Protein 2CPE (pdb70)

Secondary structure (DSSP, 8-state):
--SS------------EEEEE---TT--HHHHHHHHTTTS-B-B-SSS--BSEE--B-TTT-SB-SEEEEEBSSHHHHHHHHHHHTT-EETTEEPEEE-SS----STT-----

CATH classification: 3.30.70.330

Solvent-accessible surface area: 8022 Å² total; per-residue (Å²): 141,111,119,63,126,112,73,116,131,112,137,114,36,106,33,29,18,0,62,0,85,27,9,20,97,73,7,68,45,105,67,0,21,101,35,0,107,89,36,24,87,5,94,109,25,186,195,75,42,97,22,81,17,107,31,78,100,48,187,138,97,37,98,14,120,6,15,0,21,0,34,0,80,78,38,87,31,0,56,54,0,17,141,108,0,67,41,62,96,23,114,70,43,132,0,112,2,50,31,54,199,156,177,85,106,152,129,120,28,114,114,110,125

Sequence (113 aa):
GSSGSSGDPDEDSDNSAIYVQGLNDSVTLDDLADFFKQCGVVKMNKRTGQPMIHIYLDKETGKPKGDATVSYEDPPTAKAAVEWFDGKDFQGSKLKVSLARKKPPMNSGPSSGGSSGSSGDPDEDSDNSAIYVQGLNDSVTLDDLADFFKQCGVVKMNKRTGQPMIHIYLDKETGKPKGDATVSYEDPPTAKAAVEWFDGKDFQGSKLKVSLARKKPPMNSGPSSGGSSGSSGDPDEDSDNSAIYVQGLNDSVTLDDLADFFKQCGVVKMNKRTGQPMIHIYLDKETGKPKGDATVSYEDPPTAKAAVEWFDGKDFQGSKLKVSLARKKPPMNSGPSSGGSSGSSGDPDEDSDNSAIYVQGLNDSVTLDDLADFFKQCGVVKMNKRTGQPMIHIYLDKETGKPKGDATVSYEDPPTAKAAVEWFDGKDFQGSKLKVSLARKKPPMNSGPSSGGSSGSSGDPDEDSDNSAIYVQGLNDSVTLDDLADFFKQCGVVKMNKRTGQPMIHIYLDKETGKPKGDATVSYEDPPTAKAAVEWFDGKDFQGSKLKVSLARKKPPMNSGPSSGGSSGSSGDPDEDSDNSAIYVQGLNDSVTLDDLADFFKQCGVVKMNKRTGQPMIHIYLDKETGKPKGDATVSYEDPPTAKAAVEWFDGKDFQGSKLKVSLARKKPPMNSGPSSGGSSGSSGDPDEDSDNSAIYVQGLNDSVTLDDLADFFKQCGVVKMNKRTGQPMIHIYLDKETGKPKGDATVSYEDPPTAKAAVEWFDGKDFQGSKLKVSLARKKPPMNSGPSSGGSSGSSGDPDEDSDNSAIYVQGLNDSVTLDDLADFFKQCGVVKMNKRTGQPMIHIYLDKETGKPKGDATVSYEDPPTAKAAVEWFDGKDFQGSKLKVSLARKKPPMNSGPSSGGSSGSSGDPDEDSDNSAIYVQGLNDSVTLDDLADFFKQCGVVKMNKRTGQPMIHIYLDKETGKPKGDATVSYEDPPTAKAAVEWFDGKDFQGSKLKVSLARKKPPMNSGPSSGGSSGSSGDPDEDSDNSAIYVQGLNDSVTLDDLADFFKQCGVVKMNKRTGQPMIHIYLDKETGKPKGDATVSYEDPPTAKAAVEWFDGKDFQGSKLKVSLARKKPPMNSGPSSGGSSGSSGDPDEDSDNSAIYVQGLNDSVTLDDLADFFKQCGVVKMNKRTGQPMIHIYLDKETGKPKGDATVSYEDPPTAKAAVEWFDGKDFQGSKLKVSLARKKPPMNSGPSSGGSSGSSGDPDEDSDNSAIYVQGLNDSVTLDDLADFFKQCGVVKMNKRTGQPMIHIYLDKETGKPKGDATVSYEDPPTAKAAVEWFDGKDFQGSKLKVSLARKKPPMNSGPSSGGSSGSSGDPDEDSDNSAIYVQGLNDSVTLDDLADFFKQCGVVKMNKRTGQPMIHIYLDKETGKPKGDATVSYEDPPTAKAAVEWFDGKDFQGSKLKVSLARKKPPMNSGPSSGGSSGSSGDPDEDSDNSAIYVQGLNDSVTLDDLADFFKQCGVVKMNKRTGQPMIHIYLDKETGKPKGDATVSYEDPPTAKAAVEWFDGKDFQGSKLKVSLARKKPPMNSGPSSGGSSGSSGDPDEDSDNSAIYVQGLNDSVTLDDLADFFKQCGVVKMNKRTGQPMIHIYLDKETGKPKGDATVSYEDPPTAKAAVEWFDGKDFQGSKLKVSLARKKPPMNSGPSSGGSSGSSGDPDEDSDNSAIYVQGLNDSVTLDDLADFFKQCGVVKMNKRTGQPMIHIYLDKETGKPKGDATVSYEDPPTAKAAVEWFDGKDFQGSKLKVSLARKKPPMNSGPSSGGSSGSSGDPDEDSDNSAIYVQGLNDSVTLDDLADFFKQCGVVKMNKRTGQPMIHIYLDKETGKPKGDATVSYEDPPTAKAAVEWFDGKDFQGSKLKVSLARKKPPMNSGPSSGGSSGSSGDPDEDSDNSAIYVQGLNDSVTLDDLADFFKQCGVVKMNKRTGQPMIHIYLDKETGKPKGDATVSYEDPPTAKAAVEWFDGKDFQGSKLKVSLARKKPPMNSGPSSGGSSGSSGDPDEDSDNSAIYVQGLNDSVTLDDLADFFKQCGVVKMNKRTGQPMIHIYLDKETGKPKGDATVSYEDPPTAKAAVEWFDGKDFQGSKLKVSLARKKPPMNSGPSSGGSSGSSGDPDEDSDNSAIYVQGLNDSVTLDDLADFFKQCGVVKMNKRTGQPMIHIYLDKETGKPKGDATVSYEDPPTAKAAVEWFDGKDFQGSKLKVSLARKKPPMNSGPSSG

InterPro domains:
  IPR000504 RNA recognition motif domain [PF00076] (363-441)
  IPR000504 RNA recognition motif domain [PS50102] (361-447)
  IPR000504 RNA recognition motif domain [SM00360] (362-443)
  IPR001876 Zinc finger, RanBP2-type [PF00641] (518-548)
  IPR001876 Zinc finger, RanBP2-type [PS01358] (522-543)
  IPR001876 Zinc finger, RanBP2-type [PS50199] (518-549)
  IPR001876 Zinc finger, RanBP2-type [SM00547] (520-546)
  IPR012677 Nucleotide-binding alpha-beta plait domain superfamily [G3DSA:3.30.70.330] (360-444)
  IPR034869 EWS, RNA recognition motif [cd12533] (361-444)
  IPR034870 TAF15/EWS/TLS family [PTHR23238] (226-656)
  IPR035979 RNA-binding domain superfamily [SSF54928] (350-479)
  IPR036443 Zinc finger, RanBP2-type superfamily [SSF90209] (511-550)

GO terms:
  GO:0005515 protein binding (F, IPI)
  GO:0003723 RNA binding (F, TAS)
  GO:0042802 identical protein binding (F, IPI)
  GO:0005654 nucleoplasm (C, IDA)
  GO:0003723 RNA binding (F, HDA)

Foldseek 3Di:
DPDDDPDPDQPPHAFQKKKKFWADLPDDQVNVLVVLCVQHHFDADPVVRHGPKAFDADPVPRTRNGIIMTGHDHNVRSVRSQVVLQQPADPNITMHMDTPPDDDPDDPDDPPD

Structure (mmCIF, N/CA/C/O backbone):
data_2CPE
#
_entry.id   2CPE
#
loop_
_atom_site.group_PDB
_atom_site.id
_atom_site.type_symbol
_atom_site.label_atom_id
_atom_site.label_alt_id
_atom_site.label_comp_id
_atom_site.label_asym_id
_atom_site.label_entity_id
_atom_site.label_seq_id
_atom_site.pdbx_PDB_ins_code
_atom_site.Cartn_x
_atom_site.Cartn_y
_atom_site.Cartn_z
_atom_site.occupancy
_atom_site.B_iso_or_equiv
_atom_site.auth_seq_id
_atom_site.auth_comp_id
_atom_site.auth_asym_id
_atom_site.auth_atom_id
_atom_site.pdbx_PDB_model_num
ATOM 1 N N . GLY A 1 1 ? -26.677 24.530 4.818 1.00 0.00 346 GLY A N 1
ATOM 2 C CA . GLY A 1 1 ? -27.119 25.409 3.751 1.00 0.00 346 GLY A CA 1
ATOM 3 C C . GLY A 1 1 ? -26.530 26.800 3.864 1.00 0.00 346 GLY A C 1
ATOM 4 O O . GLY A 1 1 ? -27.220 27.744 4.252 1.00 0.00 346 GLY A O 1
ATOM 8 N N . SER A 1 2 ? -25.251 26.929 3.527 1.00 0.00 347 SER A N 1
ATOM 9 C CA . SER A 1 2 ? -24.568 28.216 3.598 1.00 0.00 347 SER A CA 1
ATOM 10 C C . SER A 1 2 ? -24.360 28.799 2.203 1.00 0.00 347 SER A C 1
ATOM 11 O O . SER A 1 2 ? -24.280 28.065 1.217 1.00 0.00 347 SER A O 1
ATOM 19 N N . SER A 1 3 ? -24.276 30.123 2.129 1.00 0.00 348 SER A N 1
ATOM 20 C CA . SER A 1 3 ? -24.082 30.806 0.856 1.00 0.00 348 SER A CA 1
ATOM 21 C C . SER A 1 3 ? -22.599 30.907 0.512 1.00 0.00 348 SER A C 1
ATOM 22 O O . SER A 1 3 ? -21.781 31.286 1.350 1.00 0.00 348 SER A O 1
ATOM 30 N N . GLY A 1 4 ? -22.259 30.564 -0.726 1.00 0.00 349 GLY A N 1
ATOM 31 C CA . GLY A 1 4 ? -20.875 30.623 -1.158 1.00 0.00 349 GLY A CA 1
ATOM 32 C C . GLY A 1 4 ? -20.118 29.344 -0.856 1.00 0.00 349 GLY A C 1
ATOM 33 O O . GLY A 1 4 ? -20.120 28.868 0.280 1.00 0.00 349 GLY A O 1
ATOM 37 N N . SER A 1 5 ? -19.471 28.785 -1.873 1.00 0.00 350 SER A N 1
ATOM 38 C CA . SER A 1 5 ? -18.712 27.551 -1.711 1.00 0.00 350 SER A CA 1
ATOM 39 C C . SER A 1 5 ? -17.279 27.848 -1.280 1.00 0.00 350 SER A C 1
ATOM 40 O O . SER A 1 5 ? -16.409 28.105 -2.111 1.00 0.00 350 SER A O 1
ATOM 48 N N . SER A 1 6 ? -17.042 27.810 0.028 1.00 0.00 351 SER A N 1
ATOM 49 C CA . SER A 1 6 ? -15.716 28.079 0.572 1.00 0.00 351 SER A CA 1
ATOM 50 C C . SER A 1 6 ? -14.977 26.778 0.867 1.00 0.00 351 SER A C 1
ATOM 51 O O . SER A 1 6 ? -14.961 26.303 2.002 1.00 0.00 351 SER A O 1
ATOM 59 N N . GLY A 1 7 ? -14.363 26.206 -0.165 1.00 0.00 352 GLY A N 1
ATOM 60 C CA . GLY A 1 7 ? -13.630 24.965 0.004 1.00 0.00 352 GLY A CA 1
ATOM 61 C C . GLY A 1 7 ? -14.539 23.791 0.308 1.00 0.00 352 GLY A C 1
ATOM 62 O O . GLY A 1 7 ? -15.412 23.881 1.171 1.00 0.00 352 GLY A O 1
ATOM 66 N N . ASP A 1 8 ? -14.335 22.687 -0.403 1.00 0.00 353 ASP A N 1
ATOM 67 C CA . ASP A 1 8 ? -15.143 21.490 -0.206 1.00 0.00 353 ASP A CA 1
ATOM 68 C C . ASP A 1 8 ? -14.342 20.405 0.506 1.00 0.00 353 ASP A C 1
ATOM 69 O O . ASP A 1 8 ? -13.129 20.281 0.335 1.00 0.00 353 ASP A O 1
ATOM 78 N N . PRO A 1 9 ? -15.034 19.599 1.325 1.00 0.00 354 PRO A N 1
ATOM 79 C CA . PRO A 1 9 ? -14.407 18.509 2.080 1.00 0.00 354 PRO A CA 1
ATOM 80 C C . PRO A 1 9 ? -13.953 17.367 1.179 1.00 0.00 354 PRO A C 1
ATOM 81 O O . PRO A 1 9 ? -14.499 17.163 0.094 1.00 0.00 354 PRO A O 1
ATOM 92 N N . ASP A 1 10 ? -12.952 16.622 1.635 1.00 0.00 355 ASP A N 1
ATOM 93 C CA . ASP A 1 10 ? -12.426 15.497 0.870 1.00 0.00 355 ASP A CA 1
ATOM 94 C C . ASP A 1 10 ? -11.449 14.679 1.709 1.00 0.00 355 ASP A C 1
ATOM 95 O O . ASP A 1 10 ? -11.023 15.112 2.780 1.00 0.00 355 ASP A O 1
ATOM 104 N N . GLU A 1 11 ? -11.099 13.495 1.215 1.00 0.00 356 GLU A N 1
ATOM 105 C CA . GLU A 1 11 ? -10.174 12.617 1.921 1.00 0.00 356 GLU A CA 1
ATOM 106 C C . GLU A 1 11 ? -8.781 13.236 1.989 1.00 0.00 356 GLU A C 1
ATOM 107 O O . GLU A 1 11 ? -8.107 13.387 0.969 1.00 0.00 356 GLU A O 1
ATOM 119 N N . ASP A 1 12 ? -8.356 13.591 3.196 1.00 0.00 357 ASP A N 1
ATOM 120 C CA . ASP A 1 12 ? -7.043 14.192 3.399 1.00 0.00 357 ASP A CA 1
ATOM 121 C C . ASP A 1 12 ? -6.039 13.155 3.893 1.00 0.00 357 ASP A C 1
ATOM 122 O O . ASP A 1 12 ? -5.272 13.411 4.821 1.00 0.00 357 ASP A O 1
ATOM 131 N N . SER A 1 13 ? -6.053 11.982 3.267 1.00 0.00 358 SER A N 1
ATOM 132 C CA . SER A 1 13 ? -5.147 10.903 3.646 1.00 0.00 358 SER A CA 1
ATOM 133 C C . SER A 1 13 ? -3.757 11.130 3.060 1.00 0.00 358 SER A C 1
ATOM 134 O O . SER A 1 13 ? -3.330 10.417 2.152 1.00 0.00 358 SER A O 1
ATOM 142 N N . ASP A 1 14 ? -3.055 12.127 3.586 1.00 0.00 359 ASP A N 1
ATOM 143 C CA . ASP A 1 14 ? -1.712 12.448 3.118 1.00 0.00 359 ASP A CA 1
ATOM 144 C C . ASP A 1 14 ? -0.938 11.179 2.775 1.00 0.00 359 ASP A C 1
ATOM 145 O O . ASP A 1 14 ? -0.174 11.147 1.811 1.00 0.00 359 ASP A O 1
ATOM 154 N N . ASN A 1 15 ? -1.141 10.136 3.573 1.00 0.00 360 ASN A N 1
ATOM 155 C CA . ASN A 1 15 ? -0.461 8.864 3.354 1.00 0.00 360 ASN A CA 1
ATOM 156 C C . ASN A 1 15 ? -0.504 8.469 1.881 1.00 0.00 360 ASN A C 1
ATOM 157 O O . ASN A 1 15 ? -1.566 8.161 1.342 1.00 0.00 360 ASN A O 1
ATOM 168 N N . SER A 1 16 ? 0.659 8.480 1.238 1.00 0.00 361 SER A N 1
ATOM 169 C CA . SER A 1 16 ? 0.754 8.126 -0.174 1.00 0.00 361 SER A CA 1
ATOM 170 C C . SER A 1 16 ? 1.409 6.760 -0.349 1.00 0.00 361 SER A C 1
ATOM 171 O O . SER A 1 16 ? 1.843 6.402 -1.444 1.00 0.00 361 SER A O 1
ATOM 179 N N . ALA A 1 17 ? 1.477 5.999 0.739 1.00 0.00 362 ALA A N 1
ATOM 180 C CA . ALA A 1 17 ? 2.077 4.672 0.708 1.00 0.00 362 ALA A CA 1
ATOM 181 C C . ALA A 1 17 ? 1.028 3.589 0.941 1.00 0.00 362 ALA A C 1
ATOM 182 O O . ALA A 1 17 ? -0.055 3.863 1.459 1.00 0.00 362 ALA A O 1
ATOM 189 N N . ILE A 1 18 ? 1.355 2.362 0.553 1.00 0.00 363 ILE A N 1
ATOM 190 C CA . ILE A 1 18 ? 0.440 1.239 0.720 1.00 0.00 363 ILE A CA 1
ATOM 191 C C . ILE A 1 18 ? 1.148 0.042 1.347 1.00 0.00 363 ILE A C 1
ATOM 192 O O . ILE A 1 18 ? 2.323 -0.209 1.078 1.00 0.00 363 ILE A O 1
ATOM 208 N N . TYR A 1 19 ? 0.425 -0.694 2.184 1.00 0.00 364 TYR A N 1
ATOM 209 C CA . TYR A 1 19 ? 0.983 -1.864 2.850 1.00 0.00 364 TYR A CA 1
ATOM 210 C C . TYR A 1 19 ? 0.491 -3.151 2.195 1.00 0.00 364 TYR A C 1
ATOM 211 O O . TYR A 1 19 ? -0.688 -3.495 2.282 1.00 0.00 364 TYR A O 1
ATOM 229 N N . VAL A 1 20 ? 1.404 -3.859 1.537 1.00 0.00 365 VAL A N 1
ATOM 230 C CA . VAL A 1 20 ? 1.064 -5.109 0.867 1.00 0.00 365 VAL A CA 1
ATOM 231 C C . VAL A 1 20 ? 1.385 -6.310 1.750 1.00 0.00 365 VAL A C 1
ATOM 232 O O . VAL A 1 20 ? 2.410 -6.337 2.429 1.00 0.00 365 VAL A O 1
ATOM 245 N N . GLN A 1 21 ? 0.501 -7.303 1.732 1.00 0.00 366 GLN A N 1
ATOM 246 C CA . GLN A 1 21 ? 0.690 -8.507 2.532 1.00 0.00 366 GLN A CA 1
ATOM 247 C C . GLN A 1 21 ? 0.140 -9.733 1.808 1.00 0.00 366 GLN A C 1
ATOM 248 O O . GLN A 1 21 ? -1.038 -9.781 1.458 1.00 0.00 366 GLN A O 1
ATOM 262 N N . GLY A 1 22 ? 1.003 -10.720 1.589 1.00 0.00 367 GLY A N 1
ATOM 263 C CA . GLY A 1 22 ? 0.584 -11.932 0.908 1.00 0.00 367 GLY A CA 1
ATOM 264 C C . GLY A 1 22 ? 1.503 -12.299 -0.241 1.00 0.00 367 GLY A C 1
ATOM 265 O O . GLY A 1 22 ? 1.133 -13.081 -1.116 1.00 0.00 367 GLY A O 1
ATOM 269 N N . LEU A 1 23 ? 2.704 -11.732 -0.239 1.00 0.00 368 LEU A N 1
ATOM 270 C CA . LEU A 1 23 ? 3.679 -12.001 -1.291 1.00 0.00 368 LEU A CA 1
ATOM 271 C C . LEU A 1 23 ? 4.356 -13.350 -1.072 1.00 0.00 368 LEU A C 1
ATOM 272 O O . LEU A 1 23 ? 4.465 -13.826 0.058 1.00 0.00 368 LEU A O 1
ATOM 288 N N . ASN A 1 24 ? 4.813 -13.960 -2.160 1.00 0.00 369 ASN A N 1
ATOM 289 C CA . ASN A 1 24 ? 5.482 -15.254 -2.087 1.00 0.00 369 ASN A CA 1
ATOM 290 C C . ASN A 1 24 ? 6.908 -15.101 -1.568 1.00 0.00 369 ASN A C 1
ATOM 291 O O . ASN A 1 24 ? 7.353 -13.994 -1.265 1.00 0.00 369 ASN A O 1
ATOM 302 N N . ASP A 1 25 ? 7.619 -16.219 -1.469 1.00 0.00 370 ASP A N 1
ATOM 303 C CA . ASP A 1 25 ? 8.996 -16.209 -0.989 1.00 0.00 370 ASP A CA 1
ATOM 304 C C . ASP A 1 25 ? 9.972 -16.000 -2.141 1.00 0.00 370 ASP A C 1
ATOM 305 O O . ASP A 1 25 ? 11.188 -16.027 -1.951 1.00 0.00 370 ASP A O 1
ATOM 314 N N . SER A 1 26 ? 9.432 -15.793 -3.338 1.00 0.00 371 SER A N 1
ATOM 315 C CA . SER A 1 26 ? 10.255 -15.585 -4.524 1.00 0.00 371 SER A CA 1
ATOM 316 C C . SER A 1 26 ? 9.983 -14.216 -5.140 1.00 0.00 371 SER A C 1
ATOM 317 O O . SER A 1 26 ? 10.347 -13.955 -6.287 1.00 0.00 371 SER A O 1
ATOM 325 N N . VAL A 1 27 ? 9.341 -13.343 -4.369 1.00 0.00 372 VAL A N 1
ATOM 326 C CA . VAL A 1 27 ? 9.021 -12.000 -4.837 1.00 0.00 372 VAL A CA 1
ATOM 327 C C . VAL A 1 27 ? 10.228 -11.075 -4.722 1.00 0.00 372 VAL A C 1
ATOM 328 O O . VAL A 1 27 ? 10.910 -11.051 -3.697 1.00 0.00 372 VAL A O 1
ATOM 341 N N . THR A 1 28 ? 10.487 -10.313 -5.780 1.00 0.00 373 THR A N 1
ATOM 342 C CA . THR A 1 28 ? 11.611 -9.387 -5.799 1.00 0.00 373 THR A CA 1
ATOM 343 C C . THR A 1 28 ? 11.135 -7.947 -5.952 1.00 0.00 373 THR A C 1
ATOM 344 O O . THR A 1 28 ? 10.014 -7.697 -6.398 1.00 0.00 373 THR A O 1
ATOM 355 N N . LEU A 1 29 ? 11.993 -7.003 -5.582 1.00 0.00 374 LEU A N 1
ATOM 356 C CA . LEU A 1 29 ? 11.659 -5.586 -5.681 1.00 0.00 374 LEU A CA 1
ATOM 357 C C . LEU A 1 29 ? 11.192 -5.233 -7.089 1.00 0.00 374 LEU A C 1
ATOM 358 O O . LEU A 1 29 ? 10.041 -4.845 -7.293 1.00 0.00 374 LEU A O 1
ATOM 374 N N . ASP A 1 30 ? 12.090 -5.372 -8.058 1.00 0.00 375 ASP A N 1
ATOM 375 C CA . ASP A 1 30 ? 11.768 -5.071 -9.448 1.00 0.00 375 ASP A CA 1
ATOM 376 C C . ASP A 1 30 ? 10.427 -5.683 -9.841 1.00 0.00 375 ASP A C 1
ATOM 377 O O . ASP A 1 30 ? 9.645 -5.075 -10.572 1.00 0.00 375 ASP A O 1
ATOM 386 N N . ASP A 1 31 ? 10.168 -6.890 -9.350 1.00 0.00 376 ASP A N 1
ATOM 387 C CA . ASP A 1 31 ? 8.922 -7.586 -9.650 1.00 0.00 376 ASP A CA 1
ATOM 388 C C . ASP A 1 31 ? 7.727 -6.833 -9.072 1.00 0.00 376 ASP A C 1
ATOM 389 O O . ASP A 1 31 ? 6.635 -6.847 -9.643 1.00 0.00 376 ASP A O 1
ATOM 398 N N . LEU A 1 32 ? 7.940 -6.177 -7.937 1.00 0.00 377 LEU A N 1
ATOM 399 C CA . LEU A 1 32 ? 6.881 -5.420 -7.280 1.00 0.00 377 LEU A CA 1
ATOM 400 C C . LEU A 1 32 ? 6.811 -3.997 -7.828 1.00 0.00 377 LEU A C 1
ATOM 401 O O . LEU A 1 32 ? 5.750 -3.373 -7.826 1.00 0.00 377 LEU A O 1
ATOM 417 N N . ALA A 1 33 ? 7.946 -3.492 -8.297 1.00 0.00 378 ALA A N 1
ATOM 418 C CA . ALA A 1 33 ? 8.013 -2.145 -8.851 1.00 0.00 378 ALA A CA 1
ATOM 419 C C . ALA A 1 33 ? 7.337 -2.081 -10.216 1.00 0.00 378 ALA A C 1
ATOM 420 O O . ALA A 1 33 ? 6.653 -1.107 -10.536 1.00 0.00 378 ALA A O 1
ATOM 427 N N . ASP A 1 34 ? 7.534 -3.121 -11.019 1.00 0.00 379 ASP A N 1
ATOM 428 C CA . ASP A 1 34 ? 6.943 -3.182 -12.350 1.00 0.00 379 ASP A CA 1
ATOM 429 C C . ASP A 1 34 ? 5.459 -3.527 -12.271 1.00 0.00 379 ASP A C 1
ATOM 430 O O . ASP A 1 34 ? 4.700 -3.265 -13.204 1.00 0.00 379 ASP A O 1
ATOM 439 N N . PHE A 1 35 ? 5.053 -4.118 -11.153 1.00 0.00 380 PHE A N 1
ATOM 440 C CA . PHE A 1 35 ? 3.660 -4.502 -10.952 1.00 0.00 380 PHE A CA 1
ATOM 441 C C . PHE A 1 35 ? 2.882 -3.383 -10.264 1.00 0.00 380 PHE A C 1
ATOM 442 O O . PHE A 1 35 ? 1.842 -2.944 -10.755 1.00 0.00 380 PHE A O 1
ATOM 459 N N . PHE A 1 36 ? 3.393 -2.931 -9.124 1.00 0.00 381 PHE A N 1
ATOM 460 C CA . PHE A 1 36 ? 2.746 -1.866 -8.366 1.00 0.00 381 PHE A CA 1
ATOM 461 C C . PHE A 1 36 ? 2.586 -0.610 -9.220 1.00 0.00 381 PHE A C 1
ATOM 462 O O . PHE A 1 36 ? 1.719 0.224 -8.961 1.00 0.00 381 PHE A O 1
ATOM 479 N N . LYS A 1 37 ? 3.428 -0.485 -10.240 1.00 0.00 382 LYS A N 1
ATOM 480 C CA . LYS A 1 37 ? 3.381 0.666 -11.133 1.00 0.00 382 LYS A CA 1
ATOM 481 C C . LYS A 1 37 ? 2.187 0.574 -12.078 1.00 0.00 382 LYS A C 1
ATOM 482 O O . LYS A 1 37 ? 1.842 1.544 -12.752 1.00 0.00 382 LYS A O 1
ATOM 501 N N . GLN A 1 38 ? 1.560 -0.598 -12.120 1.00 0.00 383 GLN A N 1
ATOM 502 C CA . GLN A 1 38 ? 0.405 -0.815 -12.982 1.00 0.00 383 GLN A CA 1
ATOM 503 C C . GLN A 1 38 ? -0.613 0.310 -12.822 1.00 0.00 383 GLN A C 1
ATOM 504 O O . GLN A 1 38 ? -1.025 0.931 -13.801 1.00 0.00 383 GLN A O 1
ATOM 518 N N . CYS A 1 39 ? -1.013 0.566 -11.581 1.00 0.00 384 CYS A N 1
ATOM 519 C CA . CYS A 1 39 ? -1.984 1.616 -11.293 1.00 0.00 384 CYS A CA 1
ATOM 520 C C . CYS A 1 39 ? -1.470 2.975 -11.758 1.00 0.00 384 CYS A C 1
ATOM 521 O O . CYS A 1 39 ? -2.037 3.588 -12.660 1.00 0.00 384 CYS A O 1
ATOM 529 N N . GLY A 1 40 ? -0.392 3.440 -11.132 1.00 0.00 385 GLY A N 1
ATOM 530 C CA . GLY A 1 40 ? 0.179 4.724 -11.494 1.00 0.00 385 GLY A CA 1
ATOM 531 C C . GLY A 1 40 ? 1.692 4.683 -11.574 1.00 0.00 385 GLY A C 1
ATOM 532 O O . GLY A 1 40 ? 2.261 3.873 -12.307 1.00 0.00 385 GLY A O 1
ATOM 536 N N . VAL A 1 41 ? 2.348 5.559 -10.821 1.00 0.00 386 VAL A N 1
ATOM 537 C CA . VAL A 1 41 ? 3.805 5.621 -10.809 1.00 0.00 386 VAL A CA 1
ATOM 538 C C . VAL A 1 41 ? 4.349 5.498 -9.391 1.00 0.00 386 VAL A C 1
ATOM 539 O O . VAL A 1 41 ? 3.923 6.217 -8.487 1.00 0.00 386 VAL A O 1
ATOM 552 N N . VAL A 1 42 ? 5.296 4.585 -9.203 1.00 0.00 387 VAL A N 1
ATOM 553 C CA . VAL A 1 42 ? 5.902 4.369 -7.894 1.00 0.00 387 VAL A CA 1
ATOM 554 C C . VAL A 1 42 ? 7.009 5.382 -7.628 1.00 0.00 387 VAL A C 1
ATOM 555 O O . VAL A 1 42 ? 7.948 5.514 -8.413 1.00 0.00 387 VAL A O 1
ATOM 568 N N . LYS A 1 43 ? 6.892 6.097 -6.513 1.00 0.00 388 LYS A N 1
ATOM 569 C CA . LYS A 1 43 ? 7.884 7.098 -6.141 1.00 0.00 388 LYS A CA 1
ATOM 570 C C . LYS A 1 43 ? 9.299 6.554 -6.311 1.00 0.00 388 LYS A C 1
ATOM 571 O O . LYS A 1 43 ? 9.750 5.718 -5.528 1.00 0.00 388 LYS A O 1
ATOM 590 N N . MET A 1 44 ? 9.994 7.033 -7.337 1.00 0.00 389 MET A N 1
ATOM 591 C CA . MET A 1 44 ? 11.358 6.596 -7.608 1.00 0.00 389 MET A CA 1
ATOM 592 C C . MET A 1 44 ? 12.366 7.647 -7.155 1.00 0.00 389 MET A C 1
ATOM 593 O O . MET A 1 44 ? 12.268 8.816 -7.527 1.00 0.00 389 MET A O 1
ATOM 607 N N . ASN A 1 45 ? 13.335 7.223 -6.350 1.00 0.00 390 ASN A N 1
ATOM 608 C CA . ASN A 1 45 ? 14.361 8.129 -5.846 1.00 0.00 390 ASN A CA 1
ATOM 609 C C . ASN A 1 45 ? 15.042 8.870 -6.992 1.00 0.00 390 ASN A C 1
ATOM 610 O O . ASN A 1 45 ? 15.217 8.326 -8.083 1.00 0.00 390 ASN A O 1
ATOM 621 N N . LYS A 1 46 ? 15.427 10.117 -6.737 1.00 0.00 391 LYS A N 1
ATOM 622 C CA . LYS A 1 46 ? 16.092 10.934 -7.745 1.00 0.00 391 LYS A CA 1
ATOM 623 C C . LYS A 1 46 ? 17.608 10.848 -7.601 1.00 0.00 391 LYS A C 1
ATOM 624 O O . LYS A 1 46 ? 18.350 11.256 -8.496 1.00 0.00 391 LYS A O 1
ATOM 643 N N . ARG A 1 47 ? 18.062 10.316 -6.471 1.00 0.00 392 ARG A N 1
ATOM 644 C CA . ARG A 1 47 ? 19.489 10.177 -6.212 1.00 0.00 392 ARG A CA 1
ATOM 645 C C . ARG A 1 47 ? 19.944 8.736 -6.428 1.00 0.00 392 ARG A C 1
ATOM 646 O O . ARG A 1 47 ? 21.003 8.487 -7.005 1.00 0.00 392 ARG A O 1
ATOM 667 N N . THR A 1 48 ? 19.136 7.790 -5.960 1.00 0.00 393 THR A N 1
ATOM 668 C CA . THR A 1 48 ? 19.455 6.375 -6.100 1.00 0.00 393 THR A CA 1
ATOM 669 C C . THR A 1 48 ? 18.750 5.769 -7.308 1.00 0.00 393 THR A C 1
ATOM 670 O O . THR A 1 48 ? 19.148 4.718 -7.809 1.00 0.00 393 THR A O 1
ATOM 681 N N . GLY A 1 49 ? 17.700 6.439 -7.773 1.00 0.00 394 GLY A N 1
ATOM 682 C CA . GLY A 1 49 ? 16.957 5.952 -8.920 1.00 0.00 394 GLY A CA 1
ATOM 683 C C . GLY A 1 49 ? 16.241 4.646 -8.634 1.00 0.00 394 GLY A C 1
ATOM 684 O O . GLY A 1 49 ? 15.857 3.928 -9.557 1.00 0.00 394 GLY A O 1
ATOM 688 N N . GLN A 1 50 ? 16.065 4.338 -7.354 1.00 0.00 395 GLN A N 1
ATOM 689 C CA . GLN A 1 50 ? 15.393 3.108 -6.951 1.00 0.00 395 GLN A CA 1
ATOM 690 C C . GLN A 1 50 ? 14.000 3.402 -6.405 1.00 0.00 395 GLN A C 1
ATOM 691 O O . GLN A 1 50 ? 13.728 4.483 -5.881 1.00 0.00 395 GLN A O 1
ATOM 705 N N . PRO A 1 51 ? 13.096 2.420 -6.530 1.00 0.00 396 PRO A N 1
ATOM 706 C CA . PRO A 1 51 ? 11.715 2.550 -6.055 1.00 0.00 396 PRO A CA 1
ATOM 707 C C . PRO A 1 51 ? 11.625 2.572 -4.533 1.00 0.00 396 PRO A C 1
ATOM 708 O O . PRO A 1 51 ? 12.424 1.937 -3.846 1.00 0.00 396 PRO A O 1
ATOM 719 N N . MET A 1 52 ? 10.647 3.307 -4.013 1.00 0.00 397 MET A N 1
ATOM 720 C CA . MET A 1 52 ? 10.453 3.410 -2.571 1.00 0.00 397 MET A CA 1
ATOM 721 C C . MET A 1 52 ? 9.684 2.204 -2.039 1.00 0.00 397 MET A C 1
ATOM 722 O O . MET A 1 52 ? 8.812 2.342 -1.181 1.00 0.00 397 MET A O 1
ATOM 736 N N . ILE A 1 53 ? 10.015 1.024 -2.553 1.00 0.00 398 ILE A N 1
ATOM 737 C CA . ILE A 1 53 ? 9.357 -0.205 -2.127 1.00 0.00 398 ILE A CA 1
ATOM 738 C C . ILE A 1 53 ? 10.204 -0.958 -1.106 1.00 0.00 398 ILE A C 1
ATOM 739 O O . ILE A 1 53 ? 11.421 -1.067 -1.252 1.00 0.00 398 ILE A O 1
ATOM 755 N N . HIS A 1 54 ? 9.550 -1.476 -0.071 1.00 0.00 399 HIS A N 1
ATOM 756 C CA . HIS A 1 54 ? 10.242 -2.221 0.976 1.00 0.00 399 HIS A CA 1
ATOM 757 C C . HIS A 1 54 ? 9.734 -3.657 1.045 1.00 0.00 399 HIS A C 1
ATOM 758 O O . HIS A 1 54 ? 8.546 -3.916 0.851 1.00 0.00 399 HIS A O 1
ATOM 772 N N . ILE A 1 55 ? 10.641 -4.587 1.324 1.00 0.00 400 ILE A N 1
ATOM 773 C CA . ILE A 1 55 ? 10.283 -5.997 1.420 1.00 0.00 400 ILE A CA 1
ATOM 774 C C . ILE A 1 55 ? 10.912 -6.641 2.651 1.00 0.00 400 ILE A C 1
ATOM 775 O O . ILE A 1 55 ? 12.053 -7.102 2.610 1.00 0.00 400 ILE A O 1
ATOM 791 N N . TYR A 1 56 ? 10.160 -6.672 3.745 1.00 0.00 401 TYR A N 1
ATOM 792 C CA . TYR A 1 56 ? 10.643 -7.258 4.990 1.00 0.00 401 TYR A CA 1
ATOM 793 C C . TYR A 1 56 ? 10.997 -8.730 4.796 1.00 0.00 401 TYR A C 1
ATOM 794 O O . TYR A 1 56 ? 10.175 -9.523 4.339 1.00 0.00 401 TYR A O 1
ATOM 812 N N . LEU A 1 57 ? 12.227 -9.085 5.148 1.00 0.00 402 LEU A N 1
ATOM 813 C CA . LEU A 1 57 ? 12.693 -10.462 5.015 1.00 0.00 402 LEU A CA 1
ATOM 814 C C . LEU A 1 57 ? 12.855 -11.116 6.383 1.00 0.00 402 LEU A C 1
ATOM 815 O O . LEU A 1 57 ? 13.414 -10.522 7.304 1.00 0.00 402 LEU A O 1
ATOM 831 N N . ASP A 1 58 ? 12.364 -12.345 6.507 1.00 0.00 403 ASP A N 1
ATOM 832 C CA . ASP A 1 58 ? 12.456 -13.083 7.761 1.00 0.00 403 ASP A CA 1
ATOM 833 C C . ASP A 1 58 ? 13.906 -13.183 8.227 1.00 0.00 403 ASP A C 1
ATOM 834 O O . ASP A 1 58 ? 14.763 -13.711 7.517 1.00 0.00 403 ASP A O 1
ATOM 843 N N . LYS A 1 59 ? 14.174 -12.671 9.423 1.00 0.00 404 LYS A N 1
ATOM 844 C CA . LYS A 1 59 ? 15.520 -12.703 9.986 1.00 0.00 404 LYS A CA 1
ATOM 845 C C . LYS A 1 59 ? 15.926 -14.129 10.345 1.00 0.00 404 LYS A C 1
ATOM 846 O O . LYS A 1 59 ? 17.039 -14.366 10.813 1.00 0.00 404 LYS A O 1
ATOM 865 N N . GLU A 1 60 ? 15.017 -15.072 10.123 1.00 0.00 405 GLU A N 1
ATOM 866 C CA . GLU A 1 60 ? 15.282 -16.474 10.424 1.00 0.00 405 GLU A CA 1
ATOM 867 C C . GLU A 1 60 ? 15.929 -17.174 9.232 1.00 0.00 405 GLU A C 1
ATOM 868 O O . GLU A 1 60 ? 16.820 -18.007 9.395 1.00 0.00 405 GLU A O 1
ATOM 880 N N . THR A 1 61 ? 15.475 -16.828 8.032 1.00 0.00 406 THR A N 1
ATOM 881 C CA . THR A 1 61 ? 16.007 -17.422 6.811 1.00 0.00 406 THR A CA 1
ATOM 882 C C . THR A 1 61 ? 16.504 -16.350 5.849 1.00 0.00 406 THR A C 1
ATOM 883 O O . THR A 1 61 ? 17.491 -16.547 5.141 1.00 0.00 406 THR A O 1
ATOM 894 N N . GLY A 1 62 ? 15.816 -15.212 5.829 1.00 0.00 407 GLY A N 1
ATOM 895 C CA . GLY A 1 62 ? 16.204 -14.125 4.950 1.00 0.00 407 GLY A CA 1
ATOM 896 C C . GLY A 1 62 ? 15.258 -13.963 3.776 1.00 0.00 407 GLY A C 1
ATOM 897 O O . GLY A 1 62 ? 15.432 -13.069 2.948 1.00 0.00 407 GLY A O 1
ATOM 901 N N . LYS A 1 63 ? 14.255 -14.832 3.702 1.00 0.00 408 LYS A N 1
ATOM 902 C CA . LYS A 1 63 ? 13.278 -14.783 2.620 1.00 0.00 408 LYS A CA 1
ATOM 903 C C . LYS A 1 63 ? 12.169 -13.784 2.934 1.00 0.00 408 LYS A C 1
ATOM 904 O O . LYS A 1 63 ? 11.854 -13.513 4.094 1.00 0.00 408 LYS A O 1
ATOM 923 N N . PRO A 1 64 ? 11.560 -13.223 1.879 1.00 0.00 409 PRO A N 1
ATOM 924 C CA . PRO A 1 64 ? 10.475 -12.248 2.018 1.00 0.00 409 PRO A CA 1
ATOM 925 C C . PRO A 1 64 ? 9.192 -12.880 2.547 1.00 0.00 409 PRO A C 1
ATOM 926 O O . PRO A 1 64 ? 8.391 -13.419 1.784 1.00 0.00 409 PRO A O 1
ATOM 937 N N . LYS A 1 65 ? 9.001 -12.809 3.860 1.00 0.00 410 LYS A N 1
ATOM 938 C CA . LYS A 1 65 ? 7.814 -13.371 4.493 1.00 0.00 410 LYS A CA 1
ATOM 939 C C . LYS A 1 65 ? 6.601 -13.251 3.577 1.00 0.00 410 LYS A C 1
ATOM 940 O O . LYS A 1 65 ? 5.914 -14.236 3.308 1.00 0.00 410 LYS A O 1
ATOM 959 N N . GLY A 1 66 ? 6.343 -12.038 3.100 1.00 0.00 411 GLY A N 1
ATOM 960 C CA . GLY A 1 66 ? 5.212 -11.812 2.218 1.00 0.00 411 GLY A CA 1
ATOM 961 C C . GLY A 1 66 ? 4.691 -10.391 2.296 1.00 0.00 411 GLY A C 1
ATOM 962 O O . GLY A 1 66 ? 3.939 -9.950 1.426 1.00 0.00 411 GLY A O 1
ATOM 966 N N . ASP A 1 67 ? 5.087 -9.674 3.341 1.00 0.00 412 ASP A N 1
ATOM 967 C CA . ASP A 1 67 ? 4.654 -8.294 3.530 1.00 0.00 412 ASP A CA 1
ATOM 968 C C . ASP A 1 67 ? 5.591 -7.327 2.813 1.00 0.00 412 ASP A C 1
ATOM 969 O O . ASP A 1 67 ? 6.747 -7.653 2.542 1.00 0.00 412 ASP A O 1
ATOM 978 N N . ALA A 1 68 ? 5.084 -6.137 2.507 1.00 0.00 413 ALA A N 1
ATOM 979 C CA . ALA A 1 68 ? 5.876 -5.123 1.822 1.00 0.00 413 ALA A CA 1
ATOM 980 C C . ALA A 1 68 ? 5.153 -3.781 1.805 1.00 0.00 413 ALA A C 1
ATOM 981 O O . ALA A 1 68 ? 3.986 -3.686 2.189 1.00 0.00 413 ALA A O 1
ATOM 988 N N . THR A 1 69 ? 5.852 -2.742 1.359 1.00 0.00 414 THR A N 1
ATOM 989 C CA . THR A 1 69 ? 5.277 -1.405 1.293 1.00 0.00 414 THR A CA 1
ATOM 990 C C . THR A 1 69 ? 5.693 -0.689 0.013 1.00 0.00 414 THR A C 1
ATOM 991 O O . THR A 1 69 ? 6.823 -0.834 -0.453 1.00 0.00 414 THR A O 1
ATOM 1002 N N . VAL A 1 70 ? 4.772 0.085 -0.553 1.00 0.00 415 VAL A N 1
ATOM 1003 C CA . VAL A 1 70 ? 5.044 0.825 -1.779 1.00 0.00 415 VAL A CA 1
ATOM 1004 C C . VAL A 1 70 ? 4.645 2.289 -1.637 1.00 0.00 415 VAL A C 1
ATOM 1005 O O . VAL A 1 70 ? 3.462 2.615 -1.537 1.00 0.00 415 VAL A O 1
ATOM 1018 N N . SER A 1 71 ? 5.640 3.170 -1.630 1.00 0.00 416 SER A N 1
ATOM 1019 C CA . SER A 1 71 ? 5.393 4.602 -1.497 1.00 0.00 416 SER A CA 1
ATOM 1020 C C . SER A 1 71 ? 5.144 5.239 -2.860 1.00 0.00 416 SER A C 1
ATOM 1021 O O . SER A 1 71 ? 6.035 5.286 -3.709 1.00 0.00 416 SER A O 1
ATOM 1029 N N . TYR A 1 72 ? 3.925 5.729 -3.062 1.00 0.00 417 TYR A N 1
ATOM 1030 C CA . TYR A 1 72 ? 3.556 6.361 -4.323 1.00 0.00 417 TYR A CA 1
ATOM 1031 C C . TYR A 1 72 ? 3.885 7.851 -4.303 1.00 0.00 417 TYR A C 1
ATOM 1032 O O . TYR A 1 72 ? 4.121 8.430 -3.243 1.00 0.00 417 TYR A O 1
ATOM 1050 N N . GLU A 1 73 ? 3.897 8.464 -5.482 1.00 0.00 418 GLU A N 1
ATOM 1051 C CA . GLU A 1 73 ? 4.197 9.886 -5.599 1.00 0.00 418 GLU A CA 1
ATOM 1052 C C . GLU A 1 73 ? 3.181 10.722 -4.827 1.00 0.00 418 GLU A C 1
ATOM 1053 O O . GLU A 1 73 ? 3.529 11.414 -3.870 1.00 0.00 418 GLU A O 1
ATOM 1065 N N . ASP A 1 74 ? 1.923 10.653 -5.251 1.00 0.00 419 ASP A N 1
ATOM 1066 C CA . ASP A 1 74 ? 0.855 11.403 -4.599 1.00 0.00 419 ASP A CA 1
ATOM 1067 C C . ASP A 1 74 ? -0.166 10.459 -3.971 1.00 0.00 419 ASP A C 1
ATOM 1068 O O . ASP A 1 74 ? -0.313 9.306 -4.376 1.00 0.00 419 ASP A O 1
ATOM 1077 N N . PRO A 1 75 ? -0.888 10.959 -2.957 1.00 0.00 420 PRO A N 1
ATOM 1078 C CA . PRO A 1 75 ? -1.907 10.177 -2.251 1.00 0.00 420 PRO A CA 1
ATOM 1079 C C . PRO A 1 75 ? -2.985 9.647 -3.190 1.00 0.00 420 PRO A C 1
ATOM 1080 O O . PRO A 1 75 ? -3.411 8.496 -3.097 1.00 0.00 420 PRO A O 1
ATOM 1091 N N . PRO A 1 76 ? -3.438 10.505 -4.115 1.00 0.00 421 PRO A N 1
ATOM 1092 C CA . PRO A 1 76 ? -4.473 10.145 -5.090 1.00 0.00 421 PRO A CA 1
ATOM 1093 C C . PRO A 1 76 ? -4.163 8.835 -5.805 1.00 0.00 421 PRO A C 1
ATOM 1094 O O . PRO A 1 76 ? -5.070 8.109 -6.215 1.00 0.00 421 PRO A O 1
ATOM 1105 N N . THR A 1 77 ? -2.876 8.535 -5.953 1.00 0.00 422 THR A N 1
ATOM 1106 C CA . THR A 1 77 ? -2.448 7.312 -6.619 1.00 0.00 422 THR A CA 1
ATOM 1107 C C . THR A 1 77 ? -2.402 6.142 -5.644 1.00 0.00 422 THR A C 1
ATOM 1108 O O . THR A 1 77 ? -2.785 5.023 -5.985 1.00 0.00 422 THR A O 1
ATOM 1119 N N . ALA A 1 78 ? -1.930 6.407 -4.430 1.00 0.00 423 ALA A N 1
ATOM 1120 C CA . ALA A 1 78 ? -1.837 5.376 -3.405 1.00 0.00 423 ALA A CA 1
ATOM 1121 C C . ALA A 1 78 ? -3.214 4.821 -3.057 1.00 0.00 423 ALA A C 1
ATOM 1122 O O . ALA A 1 78 ? -3.427 3.609 -3.062 1.00 0.00 423 ALA A O 1
ATOM 1129 N N . LYS A 1 79 ? -4.148 5.717 -2.755 1.00 0.00 424 LYS A N 1
ATOM 1130 C CA . LYS A 1 79 ? -5.507 5.319 -2.404 1.00 0.00 424 LYS A CA 1
ATOM 1131 C C . LYS A 1 79 ? -6.150 4.525 -3.537 1.00 0.00 424 LYS A C 1
ATOM 1132 O O . LYS A 1 79 ? -6.917 3.593 -3.296 1.00 0.00 424 LYS A O 1
ATOM 1151 N N . ALA A 1 80 ? -5.830 4.899 -4.771 1.00 0.00 425 ALA A N 1
ATOM 1152 C CA . ALA A 1 80 ? -6.375 4.220 -5.941 1.00 0.00 425 ALA A CA 1
ATOM 1153 C C . ALA A 1 80 ? -5.667 2.891 -6.182 1.00 0.00 425 ALA A C 1
ATOM 1154 O O . ALA A 1 80 ? -6.267 1.938 -6.679 1.00 0.00 425 ALA A O 1
ATOM 1161 N N . ALA A 1 81 ? -4.387 2.835 -5.828 1.00 0.00 426 ALA A N 1
ATOM 1162 C CA . ALA A 1 81 ? -3.599 1.621 -6.005 1.00 0.00 426 ALA A CA 1
ATOM 1163 C C . ALA A 1 81 ? -4.014 0.546 -5.008 1.00 0.00 426 ALA A C 1
ATOM 1164 O O . ALA A 1 81 ? -3.990 -0.646 -5.318 1.00 0.00 426 ALA A O 1
ATOM 1171 N N . VAL A 1 82 ? -4.396 0.972 -3.808 1.00 0.00 427 VAL A N 1
ATOM 1172 C CA . VAL A 1 82 ? -4.818 0.045 -2.765 1.00 0.00 427 VAL A CA 1
ATOM 1173 C C . VAL A 1 82 ? -5.942 -0.861 -3.257 1.00 0.00 427 VAL A C 1
ATOM 1174 O O . VAL A 1 82 ? -5.795 -2.082 -3.295 1.00 0.00 427 VAL A O 1
ATOM 1187 N N . GLU A 1 83 ? -7.062 -0.253 -3.633 1.00 0.00 428 GLU A N 1
ATOM 1188 C CA . GLU A 1 83 ? -8.211 -1.006 -4.123 1.00 0.00 428 GLU A CA 1
ATOM 1189 C C . GLU A 1 83 ? -7.895 -1.676 -5.457 1.00 0.00 428 GLU A C 1
ATOM 1190 O O . GLU A 1 83 ? -8.621 -2.563 -5.906 1.00 0.00 428 GLU A O 1
ATOM 1202 N N . TRP A 1 84 ? -6.807 -1.244 -6.086 1.00 0.00 429 TRP A N 1
ATOM 1203 C CA . TRP A 1 84 ? -6.394 -1.802 -7.368 1.00 0.00 429 TRP A CA 1
ATOM 1204 C C . TRP A 1 84 ? -5.712 -3.153 -7.181 1.00 0.00 429 TRP A C 1
ATOM 1205 O O . TRP A 1 84 ? -6.081 -4.139 -7.819 1.00 0.00 429 TRP A O 1
ATOM 1226 N N . PHE A 1 85 ? -4.715 -3.191 -6.304 1.00 0.00 430 PHE A N 1
ATOM 1227 C CA . PHE A 1 85 ? -3.981 -4.421 -6.033 1.00 0.00 430 PHE A CA 1
ATOM 1228 C C . PHE A 1 85 ? -4.626 -5.199 -4.889 1.00 0.00 430 PHE A C 1
ATOM 1229 O O . PHE A 1 85 ? -4.367 -6.389 -4.711 1.00 0.00 430 PHE A O 1
ATOM 1246 N N . ASP A 1 86 ? -5.465 -4.517 -4.118 1.00 0.00 431 ASP A N 1
ATOM 1247 C CA . ASP A 1 86 ? -6.149 -5.143 -2.991 1.00 0.00 431 ASP A CA 1
ATOM 1248 C C . ASP A 1 86 ? -6.960 -6.350 -3.451 1.00 0.00 431 ASP A C 1
ATOM 1249 O O . ASP A 1 86 ? -8.063 -6.206 -3.978 1.00 0.00 431 ASP A O 1
ATOM 1258 N N . GLY A 1 87 ? -6.407 -7.542 -3.249 1.00 0.00 432 GLY A N 1
ATOM 1259 C CA . GLY A 1 87 ? -7.092 -8.757 -3.649 1.00 0.00 432 GLY A CA 1
ATOM 1260 C C . GLY A 1 87 ? -6.554 -9.326 -4.946 1.00 0.00 432 GLY A C 1
ATOM 1261 O O . GLY A 1 87 ? -7.175 -10.196 -5.557 1.00 0.00 432 GLY A O 1
ATOM 1265 N N . LYS A 1 88 ? -5.395 -8.833 -5.370 1.00 0.00 433 LYS A N 1
ATOM 1266 C CA . LYS A 1 88 ? -4.772 -9.297 -6.605 1.00 0.00 433 LYS A CA 1
ATOM 1267 C C . LYS A 1 88 ? -4.220 -10.709 -6.439 1.00 0.00 433 LYS A C 1
ATOM 1268 O O . LYS A 1 88 ? -4.349 -11.314 -5.375 1.00 0.00 433 LYS A O 1
ATOM 1287 N N . ASP A 1 89 ? -3.605 -11.227 -7.496 1.00 0.00 434 ASP A N 1
ATOM 1288 C CA . ASP A 1 89 ? -3.031 -12.567 -7.466 1.00 0.00 434 ASP A CA 1
ATOM 1289 C C . ASP A 1 89 ? -1.600 -12.557 -7.992 1.00 0.00 434 ASP A C 1
ATOM 1290 O O . ASP A 1 89 ? -1.371 -12.491 -9.200 1.00 0.00 434 ASP A O 1
ATOM 1299 N N . PHE A 1 90 ? -0.637 -12.622 -7.077 1.00 0.00 435 PHE A N 1
ATOM 1300 C CA . PHE A 1 90 ? 0.773 -12.618 -7.449 1.00 0.00 435 PHE A CA 1
ATOM 1301 C C . PHE A 1 90 ? 1.361 -14.023 -7.364 1.00 0.00 435 PHE A C 1
ATOM 1302 O O . PHE A 1 90 ? 1.481 -14.592 -6.279 1.00 0.00 435 PHE A O 1
ATOM 1319 N N . GLN A 1 91 ? 1.727 -14.577 -8.515 1.00 0.00 436 GLN A N 1
ATOM 1320 C CA . GLN A 1 91 ? 2.301 -15.916 -8.572 1.00 0.00 436 GLN A CA 1
ATOM 1321 C C . GLN A 1 91 ? 1.338 -16.946 -7.992 1.00 0.00 436 GLN A C 1
ATOM 1322 O O . GLN A 1 91 ? 1.757 -17.989 -7.491 1.00 0.00 436 GLN A O 1
ATOM 1336 N N . GLY A 1 92 ? 0.044 -16.646 -8.063 1.00 0.00 437 GLY A N 1
ATOM 1337 C CA . GLY A 1 92 ? -0.957 -17.557 -7.541 1.00 0.00 437 GLY A CA 1
ATOM 1338 C C . GLY A 1 92 ? -1.385 -17.200 -6.131 1.00 0.00 437 GLY A C 1
ATOM 1339 O O . GLY A 1 92 ? -2.421 -17.664 -5.654 1.00 0.00 437 GLY A O 1
ATOM 1343 N N . SER A 1 93 ? -0.587 -16.375 -5.462 1.00 0.00 438 SER A N 1
ATOM 1344 C CA . SER A 1 93 ? -0.886 -15.962 -4.096 1.00 0.00 438 SER A CA 1
ATOM 1345 C C . SER A 1 93 ? -1.720 -14.684 -4.086 1.00 0.00 438 SER A C 1
ATOM 1346 O O . SER A 1 93 ? -1.620 -13.856 -4.990 1.00 0.00 438 SER A O 1
ATOM 1354 N N . LYS A 1 94 ? -2.544 -14.532 -3.055 1.00 0.00 439 LYS A N 1
ATOM 1355 C CA . LYS A 1 94 ? -3.397 -13.357 -2.923 1.00 0.00 439 LYS A CA 1
ATOM 1356 C C . LYS A 1 94 ? -2.664 -12.231 -2.200 1.00 0.00 439 LYS A C 1
ATOM 1357 O O . LYS A 1 94 ? -2.026 -12.453 -1.170 1.00 0.00 439 LYS A O 1
ATOM 1376 N N . LEU A 1 95 ? -2.758 -11.023 -2.745 1.00 0.00 440 LEU A N 1
ATOM 1377 C CA . LEU A 1 95 ? -2.105 -9.862 -2.150 1.00 0.00 440 LEU A CA 1
ATOM 1378 C C . LEU A 1 95 ? -3.112 -8.995 -1.400 1.00 0.00 440 LEU A C 1
ATOM 1379 O O . LEU A 1 95 ? -4.256 -8.839 -1.830 1.00 0.00 440 LEU A O 1
ATOM 1395 N N . LYS A 1 96 ? -2.680 -8.432 -0.278 1.00 0.00 441 LYS A N 1
ATOM 1396 C CA . LYS A 1 96 ? -3.540 -7.577 0.531 1.00 0.00 441 LYS A CA 1
ATOM 1397 C C . LYS A 1 96 ? -2.940 -6.182 0.679 1.00 0.00 441 LYS A C 1
ATOM 1398 O O . LYS A 1 96 ? -2.027 -5.970 1.478 1.00 0.00 441 LYS A O 1
ATOM 1417 N N . VAL A 1 97 ? -3.457 -5.234 -0.096 1.00 0.00 442 VAL A N 1
ATOM 1418 C CA . VAL A 1 97 ? -2.972 -3.860 -0.049 1.00 0.00 442 VAL A CA 1
ATOM 1419 C C . VAL A 1 97 ? -3.853 -2.998 0.848 1.00 0.00 442 VAL A C 1
ATOM 1420 O O . VAL A 1 97 ? -5.079 -3.029 0.748 1.00 0.00 442 VAL A O 1
ATOM 1433 N N . SER A 1 98 ? -3.219 -2.228 1.728 1.00 0.00 443 SER A N 1
ATOM 1434 C CA . SER A 1 98 ? -3.944 -1.358 2.647 1.00 0.00 443 SER A CA 1
ATOM 1435 C C . SER A 1 98 ? -3.079 -0.176 3.071 1.00 0.00 443 SER A C 1
ATOM 1436 O O . SER A 1 98 ? -1.942 -0.349 3.511 1.00 0.00 443 SER A O 1
ATOM 1444 N N . LEU A 1 99 ? -3.627 1.027 2.937 1.00 0.00 444 LEU A N 1
ATOM 1445 C CA . LEU A 1 99 ? -2.907 2.242 3.306 1.00 0.00 444 LEU A CA 1
ATOM 1446 C C . LEU A 1 99 ? -2.190 2.064 4.640 1.00 0.00 444 LEU A C 1
ATOM 1447 O O . LEU A 1 99 ? -2.823 1.991 5.692 1.00 0.00 444 LEU A O 1
ATOM 1463 N N . ALA A 1 100 ? -0.863 1.998 4.588 1.00 0.00 445 ALA A N 1
ATOM 1464 C CA . ALA A 1 100 ? -0.059 1.833 5.793 1.00 0.00 445 ALA A CA 1
ATOM 1465 C C . ALA A 1 100 ? -0.674 2.583 6.970 1.00 0.00 445 ALA A C 1
ATOM 1466 O O . ALA A 1 100 ? -0.947 1.996 8.016 1.00 0.00 445 ALA A O 1
ATOM 1473 N N . ARG A 1 101 ? -0.886 3.883 6.791 1.00 0.00 446 ARG A N 1
ATOM 1474 C CA . ARG A 1 101 ? -1.466 4.713 7.840 1.00 0.00 446 ARG A CA 1
ATOM 1475 C C . ARG A 1 101 ? -2.983 4.789 7.696 1.00 0.00 446 ARG A C 1
ATOM 1476 O O . ARG A 1 101 ? -3.508 5.638 6.975 1.00 0.00 446 ARG A O 1
ATOM 1497 N N . LYS A 1 102 ? -3.684 3.896 8.386 1.00 0.00 447 LYS A N 1
ATOM 1498 C CA . LYS A 1 102 ? -5.141 3.861 8.337 1.00 0.00 447 LYS A CA 1
ATOM 1499 C C . LYS A 1 102 ? -5.731 3.796 9.742 1.00 0.00 447 LYS A C 1
ATOM 1500 O O . LYS A 1 102 ? -5.347 2.952 10.550 1.00 0.00 447 LYS A O 1
ATOM 1519 N N . LYS A 1 103 ? -6.668 4.694 10.026 1.00 0.00 448 LYS A N 1
ATOM 1520 C CA . LYS A 1 103 ? -7.316 4.738 11.332 1.00 0.00 448 LYS A CA 1
ATOM 1521 C C . LYS A 1 103 ? -8.611 5.542 11.271 1.00 0.00 448 LYS A C 1
ATOM 1522 O O . LYS A 1 103 ? -8.679 6.609 10.658 1.00 0.00 448 LYS A O 1
ATOM 1541 N N . PRO A 1 104 ? -9.661 5.022 11.922 1.00 0.00 449 PRO A N 1
ATOM 1542 C CA . PRO A 1 104 ? -10.973 5.677 11.958 1.00 0.00 449 PRO A CA 1
ATOM 1543 C C . PRO A 1 104 ? -10.962 6.952 12.794 1.00 0.00 449 PRO A C 1
ATOM 1544 O O . PRO A 1 104 ? -10.208 7.084 13.759 1.00 0.00 449 PRO A O 1
ATOM 1555 N N . PRO A 1 105 ? -11.815 7.915 12.418 1.00 0.00 450 PRO A N 1
ATOM 1556 C CA . PRO A 1 105 ? -11.923 9.198 13.120 1.00 0.00 450 PRO A CA 1
ATOM 1557 C C . PRO A 1 105 ? -12.547 9.050 14.504 1.00 0.00 450 PRO A C 1
ATOM 1558 O O . PRO A 1 105 ? -12.796 7.936 14.967 1.00 0.00 450 PRO A O 1
ATOM 1569 N N . MET A 1 106 ? -12.797 10.179 15.159 1.00 0.00 451 MET A N 1
ATOM 1570 C CA . MET A 1 106 ? -13.394 10.173 16.490 1.00 0.00 451 MET A CA 1
ATOM 1571 C C . MET A 1 106 ? -14.910 10.322 16.406 1.00 0.00 451 MET A C 1
ATOM 1572 O O . MET A 1 106 ? -15.652 9.576 17.042 1.00 0.00 451 MET A O 1
ATOM 1586 N N . ASN A 1 107 ? -15.362 11.292 15.617 1.00 0.00 452 ASN A N 1
ATOM 1587 C CA . ASN A 1 107 ? -16.790 11.539 15.451 1.00 0.00 452 ASN A CA 1
ATOM 1588 C C . ASN A 1 107 ? -17.502 10.291 14.937 1.00 0.00 452 ASN A C 1
ATOM 1589 O O . ASN A 1 107 ? -17.248 9.835 13.822 1.00 0.00 452 ASN A O 1
ATOM 1600 N N . SER A 1 108 ? -18.393 9.746 15.757 1.00 0.00 453 SER A N 1
ATOM 1601 C CA . SER A 1 108 ? -19.140 8.548 15.387 1.00 0.00 453 SER A CA 1
ATOM 1602 C C . SER A 1 108 ? -18.199 7.370 15.159 1.00 0.00 453 SER A C 1
ATOM 1603 O O . SER A 1 108 ? -18.501 6.459 14.389 1.00 0.00 453 SER A O 1
ATOM 1611 N N . GLY A 1 109 ? -17.054 7.395 15.835 1.00 0.00 454 GLY A N 1
ATOM 1612 C CA . GLY A 1 109 ? -16.085 6.324 15.693 1.00 0.00 454 GLY A CA 1
ATOM 1613 C C . GLY A 1 109 ? -16.541 5.037 16.353 1.00 0.00 454 GLY A C 1
ATOM 1614 O O . GLY A 1 109 ? -17.029 4.117 15.696 1.00 0.00 454 GLY A O 1
ATOM 1618 N N . PRO A 1 110 ? -16.383 4.961 17.682 1.00 0.00 455 PRO A N 1
ATOM 1619 C CA . PRO A 1 110 ? -16.776 3.783 18.460 1.00 0.00 455 PRO A CA 1
ATOM 1620 C C . PRO A 1 110 ? -18.290 3.613 18.532 1.00 0.00 455 PRO A C 1
ATOM 1621 O O . PRO A 1 110 ? -19.031 4.594 18.583 1.00 0.00 455 PRO A O 1
ATOM 1632 N N . SER A 1 111 ? -18.740 2.363 18.535 1.00 0.00 456 SER A N 1
ATOM 1633 C CA . SER A 1 111 ? -20.167 2.065 18.598 1.00 0.00 456 SER A CA 1
ATOM 1634 C C . SER A 1 111 ? -20.520 1.369 19.909 1.00 0.00 456 SER A C 1
ATOM 1635 O O . SER A 1 111 ? -21.448 1.773 20.609 1.00 0.00 456 SER A O 1
ATOM 1643 N N . SER A 1 112 ? -19.771 0.319 20.234 1.00 0.00 457 SER A N 1
ATOM 1644 C CA . SER A 1 112 ? -20.006 -0.436 21.459 1.00 0.00 457 SER A CA 1
ATOM 1645 C C . SER A 1 112 ? -18.759 -1.215 21.864 1.00 0.00 457 SER A C 1
ATOM 1646 O O . SER A 1 112 ? -17.741 -1.182 21.173 1.00 0.00 457 SER A O 1
ATOM 1654 N N . GLY A 1 113 ? -18.847 -1.917 22.990 1.00 0.00 458 GLY A N 1
ATOM 1655 C CA . GLY A 1 113 ? -17.719 -2.694 23.469 1.00 0.00 458 GLY A CA 1
ATOM 1656 C C . GLY A 1 113 ? -18.058 -4.162 23.641 1.00 0.00 458 GLY A C 1
ATOM 1657 O O . GLY A 1 113 ? -18.785 -4.737 22.832 1.00 0.00 458 GLY A O 1
ATOM 1661 N N . GLY A 1 1 ? -22.663 6.114 -1.249 1.00 0.00 346 GLY A N 2
ATOM 1662 C CA . GLY A 1 1 ? -23.743 7.008 -1.624 1.00 0.00 346 GLY A CA 2
ATOM 1663 C C . GLY A 1 1 ? -23.951 7.069 -3.125 1.00 0.00 346 GLY A C 2
ATOM 1664 O O . GLY A 1 1 ? -23.630 6.120 -3.841 1.00 0.00 346 GLY A O 2
ATOM 1668 N N . SER A 1 2 ? -24.491 8.185 -3.602 1.00 0.00 347 SER A N 2
ATOM 1669 C CA . SER A 1 2 ? -24.745 8.363 -5.027 1.00 0.00 347 SER A CA 2
ATOM 1670 C C . SER A 1 2 ? -23.503 8.888 -5.739 1.00 0.00 347 SER A C 2
ATOM 1671 O O . SER A 1 2 ? -23.331 10.096 -5.901 1.00 0.00 347 SER A O 2
ATOM 1679 N N . SER A 1 3 ? -22.640 7.971 -6.163 1.00 0.00 348 SER A N 2
ATOM 1680 C CA . SER A 1 3 ? -21.411 8.339 -6.856 1.00 0.00 348 SER A CA 2
ATOM 1681 C C . SER A 1 3 ? -21.402 7.786 -8.278 1.00 0.00 348 SER A C 2
ATOM 1682 O O . SER A 1 3 ? -21.749 6.628 -8.508 1.00 0.00 348 SER A O 2
ATOM 1690 N N . GLY A 1 4 ? -21.001 8.623 -9.230 1.00 0.00 349 GLY A N 2
ATOM 1691 C CA . GLY A 1 4 ? -20.954 8.201 -10.618 1.00 0.00 349 GLY A CA 2
ATOM 1692 C C . GLY A 1 4 ? -21.214 9.343 -11.580 1.00 0.00 349 GLY A C 2
ATOM 1693 O O . GLY A 1 4 ? -20.438 9.571 -12.508 1.00 0.00 349 GLY A O 2
ATOM 1697 N N . SER A 1 5 ? -22.310 10.061 -11.360 1.00 0.00 350 SER A N 2
ATOM 1698 C CA . SER A 1 5 ? -22.674 11.183 -12.219 1.00 0.00 350 SER A CA 2
ATOM 1699 C C . SER A 1 5 ? -22.305 12.511 -11.565 1.00 0.00 350 SER A C 2
ATOM 1700 O O . SER A 1 5 ? -21.501 13.275 -12.097 1.00 0.00 350 SER A O 2
ATOM 1708 N N . SER A 1 6 ? -22.900 12.777 -10.406 1.00 0.00 351 SER A N 2
ATOM 1709 C CA . SER A 1 6 ? -22.637 14.013 -9.679 1.00 0.00 351 SER A CA 2
ATOM 1710 C C . SER A 1 6 ? -22.223 13.721 -8.240 1.00 0.00 351 SER A C 2
ATOM 1711 O O . SER A 1 6 ? -23.028 13.262 -7.431 1.00 0.00 351 SER A O 2
ATOM 1719 N N . GLY A 1 7 ? -20.958 13.989 -7.929 1.00 0.00 352 GLY A N 2
ATOM 1720 C CA . GLY A 1 7 ? -20.457 13.749 -6.588 1.00 0.00 352 GLY A CA 2
ATOM 1721 C C . GLY A 1 7 ? -19.165 14.491 -6.311 1.00 0.00 352 GLY A C 2
ATOM 1722 O O . GLY A 1 7 ? -18.547 15.039 -7.224 1.00 0.00 352 GLY A O 2
ATOM 1726 N N . ASP A 1 8 ? -18.756 14.510 -5.047 1.00 0.00 353 ASP A N 2
ATOM 1727 C CA . ASP A 1 8 ? -17.528 15.192 -4.651 1.00 0.00 353 ASP A CA 2
ATOM 1728 C C . ASP A 1 8 ? -16.572 14.228 -3.957 1.00 0.00 353 ASP A C 2
ATOM 1729 O O . ASP A 1 8 ? -16.980 13.342 -3.206 1.00 0.00 353 ASP A O 2
ATOM 1738 N N . PRO A 1 9 ? -15.267 14.401 -4.212 1.00 0.00 354 PRO A N 2
ATOM 1739 C CA . PRO A 1 9 ? -14.225 13.556 -3.623 1.00 0.00 354 PRO A CA 2
ATOM 1740 C C . PRO A 1 9 ? -14.063 13.795 -2.126 1.00 0.00 354 PRO A C 2
ATOM 1741 O O . PRO A 1 9 ? -14.512 14.813 -1.598 1.00 0.00 354 PRO A O 2
ATOM 1752 N N . ASP A 1 10 ? -13.419 12.853 -1.447 1.00 0.00 355 ASP A N 2
ATOM 1753 C CA . ASP A 1 10 ? -13.196 12.962 -0.009 1.00 0.00 355 ASP A CA 2
ATOM 1754 C C . ASP A 1 10 ? -11.814 12.442 0.368 1.00 0.00 355 ASP A C 2
ATOM 1755 O O . ASP A 1 10 ? -11.179 11.722 -0.404 1.00 0.00 355 ASP A O 2
ATOM 1764 N N . GLU A 1 11 ? -11.351 12.811 1.559 1.00 0.00 356 GLU A N 2
ATOM 1765 C CA . GLU A 1 11 ? -10.042 12.382 2.036 1.00 0.00 356 GLU A CA 2
ATOM 1766 C C . GLU A 1 11 ? -10.131 11.852 3.464 1.00 0.00 356 GLU A C 2
ATOM 1767 O O . GLU A 1 11 ? -10.872 12.386 4.291 1.00 0.00 356 GLU A O 2
ATOM 1779 N N . ASP A 1 12 ? -9.370 10.801 3.748 1.00 0.00 357 ASP A N 2
ATOM 1780 C CA . ASP A 1 12 ? -9.361 10.199 5.076 1.00 0.00 357 ASP A CA 2
ATOM 1781 C C . ASP A 1 12 ? -8.098 10.586 5.840 1.00 0.00 357 ASP A C 2
ATOM 1782 O O . ASP A 1 12 ? -8.158 10.947 7.015 1.00 0.00 357 ASP A O 2
ATOM 1791 N N . SER A 1 13 ? -6.957 10.508 5.164 1.00 0.00 358 SER A N 2
ATOM 1792 C CA . SER A 1 13 ? -5.679 10.845 5.780 1.00 0.00 358 SER A CA 2
ATOM 1793 C C . SER A 1 13 ? -4.596 11.025 4.721 1.00 0.00 358 SER A C 2
ATOM 1794 O O . SER A 1 13 ? -4.628 10.387 3.669 1.00 0.00 358 SER A O 2
ATOM 1802 N N . ASP A 1 14 ? -3.637 11.900 5.007 1.00 0.00 359 ASP A N 2
ATOM 1803 C CA . ASP A 1 14 ? -2.543 12.166 4.081 1.00 0.00 359 ASP A CA 2
ATOM 1804 C C . ASP A 1 14 ? -1.540 11.016 4.082 1.00 0.00 359 ASP A C 2
ATOM 1805 O O . ASP A 1 14 ? -0.582 11.016 4.853 1.00 0.00 359 ASP A O 2
ATOM 1814 N N . ASN A 1 15 ? -1.768 10.037 3.212 1.00 0.00 360 ASN A N 2
ATOM 1815 C CA . ASN A 1 15 ? -0.885 8.881 3.114 1.00 0.00 360 ASN A CA 2
ATOM 1816 C C . ASN A 1 15 ? -0.668 8.484 1.656 1.00 0.00 360 ASN A C 2
ATOM 1817 O O . ASN A 1 15 ? -1.606 8.093 0.963 1.00 0.00 360 ASN A O 2
ATOM 1828 N N . SER A 1 16 ? 0.576 8.589 1.199 1.00 0.00 361 SER A N 2
ATOM 1829 C CA . SER A 1 16 ? 0.917 8.244 -0.176 1.00 0.00 361 SER A CA 2
ATOM 1830 C C . SER A 1 16 ? 1.676 6.922 -0.232 1.00 0.00 361 SER A C 2
ATOM 1831 O O . SER A 1 16 ? 2.628 6.773 -1.000 1.00 0.00 361 SER A O 2
ATOM 1839 N N . ALA A 1 17 ? 1.249 5.966 0.585 1.00 0.00 362 ALA A N 2
ATOM 1840 C CA . ALA A 1 17 ? 1.887 4.656 0.628 1.00 0.00 362 ALA A CA 2
ATOM 1841 C C . ALA A 1 17 ? 0.855 3.548 0.808 1.00 0.00 362 ALA A C 2
ATOM 1842 O O . ALA A 1 17 ? -0.240 3.785 1.320 1.00 0.00 362 ALA A O 2
ATOM 1849 N N . ILE A 1 18 ? 1.209 2.340 0.384 1.00 0.00 363 ILE A N 2
ATOM 1850 C CA . ILE A 1 18 ? 0.313 1.196 0.500 1.00 0.00 363 ILE A CA 2
ATOM 1851 C C . ILE A 1 18 ? 1.012 0.016 1.166 1.00 0.00 363 ILE A C 2
ATOM 1852 O O . ILE A 1 18 ? 2.192 -0.236 0.926 1.00 0.00 363 ILE A O 2
ATOM 1868 N N . TYR A 1 19 ? 0.273 -0.705 2.003 1.00 0.00 364 TYR A N 2
ATOM 1869 C CA . TYR A 1 19 ? 0.821 -1.860 2.704 1.00 0.00 364 TYR A CA 2
ATOM 1870 C C . TYR A 1 19 ? 0.345 -3.161 2.066 1.00 0.00 364 TYR A C 2
ATOM 1871 O O . TYR A 1 19 ? -0.836 -3.502 2.132 1.00 0.00 364 TYR A O 2
ATOM 1889 N N . VAL A 1 20 ? 1.274 -3.886 1.450 1.00 0.00 365 VAL A N 2
ATOM 1890 C CA . VAL A 1 20 ? 0.951 -5.151 0.802 1.00 0.00 365 VAL A CA 2
ATOM 1891 C C . VAL A 1 20 ? 1.282 -6.333 1.708 1.00 0.00 365 VAL A C 2
ATOM 1892 O O . VAL A 1 20 ? 2.315 -6.343 2.377 1.00 0.00 365 VAL A O 2
ATOM 1905 N N . GLN A 1 21 ? 0.398 -7.325 1.722 1.00 0.00 366 GLN A N 2
ATOM 1906 C CA . GLN A 1 21 ? 0.597 -8.512 2.546 1.00 0.00 366 GLN A CA 2
ATOM 1907 C C . GLN A 1 21 ? 0.058 -9.757 1.847 1.00 0.00 366 GLN A C 2
ATOM 1908 O O . GLN A 1 21 ? -1.126 -9.836 1.524 1.00 0.00 366 GLN A O 2
ATOM 1922 N N . GLY A 1 22 ? 0.938 -10.726 1.615 1.00 0.00 367 GLY A N 2
ATOM 1923 C CA . GLY A 1 22 ? 0.532 -11.953 0.956 1.00 0.00 367 GLY A CA 2
ATOM 1924 C C . GLY A 1 22 ? 1.436 -12.314 -0.206 1.00 0.00 367 GLY A C 2
ATOM 1925 O O . GLY A 1 22 ? 1.076 -13.133 -1.052 1.00 0.00 367 GLY A O 2
ATOM 1929 N N . LEU A 1 23 ? 2.613 -11.700 -0.250 1.00 0.00 368 LEU A N 2
ATOM 1930 C CA . LEU A 1 23 ? 3.572 -11.958 -1.319 1.00 0.00 368 LEU A CA 2
ATOM 1931 C C . LEU A 1 23 ? 4.243 -13.315 -1.131 1.00 0.00 368 LEU A C 2
ATOM 1932 O O . LEU A 1 23 ? 4.326 -13.828 -0.016 1.00 0.00 368 LEU A O 2
ATOM 1948 N N . ASN A 1 24 ? 4.724 -13.889 -2.229 1.00 0.00 369 ASN A N 2
ATOM 1949 C CA . ASN A 1 24 ? 5.390 -15.185 -2.186 1.00 0.00 369 ASN A CA 2
ATOM 1950 C C . ASN A 1 24 ? 6.795 -15.056 -1.607 1.00 0.00 369 ASN A C 2
ATOM 1951 O O . ASN A 1 24 ? 7.225 -13.965 -1.230 1.00 0.00 369 ASN A O 2
ATOM 1962 N N . ASP A 1 25 ? 7.507 -16.175 -1.541 1.00 0.00 370 ASP A N 2
ATOM 1963 C CA . ASP A 1 25 ? 8.866 -16.187 -1.010 1.00 0.00 370 ASP A CA 2
ATOM 1964 C C . ASP A 1 25 ? 9.885 -15.956 -2.120 1.00 0.00 370 ASP A C 2
ATOM 1965 O O . ASP A 1 25 ? 11.093 -15.999 -1.887 1.00 0.00 370 ASP A O 2
ATOM 1974 N N . SER A 1 26 ? 9.391 -15.712 -3.330 1.00 0.00 371 SER A N 2
ATOM 1975 C CA . SER A 1 26 ? 10.258 -15.480 -4.479 1.00 0.00 371 SER A CA 2
ATOM 1976 C C . SER A 1 26 ? 9.990 -14.111 -5.094 1.00 0.00 371 SER A C 2
ATOM 1977 O O . SER A 1 26 ? 10.383 -13.839 -6.229 1.00 0.00 371 SER A O 2
ATOM 1985 N N . VAL A 1 27 ? 9.317 -13.250 -4.337 1.00 0.00 372 VAL A N 2
ATOM 1986 C CA . VAL A 1 27 ? 8.995 -11.907 -4.807 1.00 0.00 372 VAL A CA 2
ATOM 1987 C C . VAL A 1 27 ? 10.214 -10.994 -4.738 1.00 0.00 372 VAL A C 2
ATOM 1988 O O . VAL A 1 27 ? 10.929 -10.968 -3.735 1.00 0.00 372 VAL A O 2
ATOM 2001 N N . THR A 1 28 ? 10.447 -10.245 -5.810 1.00 0.00 373 THR A N 2
ATOM 2002 C CA . THR A 1 28 ? 11.581 -9.331 -5.873 1.00 0.00 373 THR A CA 2
ATOM 2003 C C . THR A 1 28 ? 11.115 -7.888 -6.034 1.00 0.00 373 THR A C 2
ATOM 2004 O O . THR A 1 28 ? 10.023 -7.631 -6.543 1.00 0.00 373 THR A O 2
ATOM 2015 N N . LEU A 1 29 ? 11.949 -6.951 -5.597 1.00 0.00 374 LEU A N 2
ATOM 2016 C CA . LEU A 1 29 ? 11.622 -5.532 -5.693 1.00 0.00 374 LEU A CA 2
ATOM 2017 C C . LEU A 1 29 ? 11.186 -5.169 -7.109 1.00 0.00 374 LEU A C 2
ATOM 2018 O O . LEU A 1 29 ? 10.049 -4.752 -7.330 1.00 0.00 374 LEU A O 2
ATOM 2034 N N . ASP A 1 30 ? 12.094 -5.331 -8.064 1.00 0.00 375 ASP A N 2
ATOM 2035 C CA . ASP A 1 30 ? 11.803 -5.024 -9.458 1.00 0.00 375 ASP A CA 2
ATOM 2036 C C . ASP A 1 30 ? 10.460 -5.616 -9.876 1.00 0.00 375 ASP A C 2
ATOM 2037 O O . ASP A 1 30 ? 9.708 -5.001 -10.632 1.00 0.00 375 ASP A O 2
ATOM 2046 N N . ASP A 1 31 ? 10.169 -6.814 -9.381 1.00 0.00 376 ASP A N 2
ATOM 2047 C CA . ASP A 1 31 ? 8.918 -7.490 -9.703 1.00 0.00 376 ASP A CA 2
ATOM 2048 C C . ASP A 1 31 ? 7.730 -6.762 -9.081 1.00 0.00 376 ASP A C 2
ATOM 2049 O O . ASP A 1 31 ? 6.620 -6.794 -9.613 1.00 0.00 376 ASP A O 2
ATOM 2058 N N . LEU A 1 32 ? 7.972 -6.108 -7.950 1.00 0.00 377 LEU A N 2
ATOM 2059 C CA . LEU A 1 32 ? 6.922 -5.371 -7.254 1.00 0.00 377 LEU A CA 2
ATOM 2060 C C . LEU A 1 32 ? 6.808 -3.948 -7.790 1.00 0.00 377 LEU A C 2
ATOM 2061 O O . LEU A 1 32 ? 5.735 -3.345 -7.756 1.00 0.00 377 LEU A O 2
ATOM 2077 N N . ALA A 1 33 ? 7.920 -3.416 -8.286 1.00 0.00 378 ALA A N 2
ATOM 2078 C CA . ALA A 1 33 ? 7.944 -2.067 -8.834 1.00 0.00 378 ALA A CA 2
ATOM 2079 C C . ALA A 1 33 ? 7.233 -2.008 -10.182 1.00 0.00 378 ALA A C 2
ATOM 2080 O O . ALA A 1 33 ? 6.469 -1.081 -10.452 1.00 0.00 378 ALA A O 2
ATOM 2087 N N . ASP A 1 34 ? 7.491 -3.002 -11.024 1.00 0.00 379 ASP A N 2
ATOM 2088 C CA . ASP A 1 34 ? 6.875 -3.063 -12.345 1.00 0.00 379 ASP A CA 2
ATOM 2089 C C . ASP A 1 34 ? 5.413 -3.491 -12.243 1.00 0.00 379 ASP A C 2
ATOM 2090 O O . ASP A 1 34 ? 4.630 -3.286 -13.171 1.00 0.00 379 ASP A O 2
ATOM 2099 N N . PHE A 1 35 ? 5.054 -4.087 -11.112 1.00 0.00 380 PHE A N 2
ATOM 2100 C CA . PHE A 1 35 ? 3.687 -4.545 -10.890 1.00 0.00 380 PHE A CA 2
ATOM 2101 C C . PHE A 1 35 ? 2.861 -3.473 -10.187 1.00 0.00 380 PHE A C 2
ATOM 2102 O O . PHE A 1 35 ? 1.737 -3.173 -10.591 1.00 0.00 380 PHE A O 2
ATOM 2119 N N . PHE A 1 36 ? 3.425 -2.898 -9.130 1.00 0.00 381 PHE A N 2
ATOM 2120 C CA . PHE A 1 36 ? 2.741 -1.859 -8.368 1.00 0.00 381 PHE A CA 2
ATOM 2121 C C . PHE A 1 36 ? 2.572 -0.594 -9.204 1.00 0.00 381 PHE A C 2
ATOM 2122 O O . PHE A 1 36 ? 1.653 0.194 -8.979 1.00 0.00 381 PHE A O 2
ATOM 2139 N N . LYS A 1 37 ? 3.466 -0.406 -10.169 1.00 0.00 382 LYS A N 2
ATOM 2140 C CA . LYS A 1 37 ? 3.418 0.762 -11.040 1.00 0.00 382 LYS A CA 2
ATOM 2141 C C . LYS A 1 37 ? 2.247 0.667 -12.013 1.00 0.00 382 LYS A C 2
ATOM 2142 O O . LYS A 1 37 ? 1.934 1.628 -12.716 1.00 0.00 382 LYS A O 2
ATOM 2161 N N . GLN A 1 38 ? 1.604 -0.496 -12.046 1.00 0.00 383 GLN A N 2
ATOM 2162 C CA . GLN A 1 38 ? 0.468 -0.714 -12.932 1.00 0.00 383 GLN A CA 2
ATOM 2163 C C . GLN A 1 38 ? -0.571 0.392 -12.770 1.00 0.00 383 GLN A C 2
ATOM 2164 O O . GLN A 1 38 ? -0.997 1.005 -13.751 1.00 0.00 383 GLN A O 2
ATOM 2178 N N . CYS A 1 39 ? -0.972 0.642 -11.530 1.00 0.00 384 CYS A N 2
ATOM 2179 C CA . CYS A 1 39 ? -1.961 1.674 -11.240 1.00 0.00 384 CYS A CA 2
ATOM 2180 C C . CYS A 1 39 ? -1.460 3.046 -11.679 1.00 0.00 384 CYS A C 2
ATOM 2181 O O . CYS A 1 39 ? -2.021 3.663 -12.583 1.00 0.00 384 CYS A O 2
ATOM 2189 N N . GLY A 1 40 ? -0.401 3.519 -11.029 1.00 0.00 385 GLY A N 2
ATOM 2190 C CA . GLY A 1 40 ? 0.157 4.816 -11.365 1.00 0.00 385 GLY A CA 2
ATOM 2191 C C . GLY A 1 40 ? 1.669 4.787 -11.473 1.00 0.00 385 GLY A C 2
ATOM 2192 O O . GLY A 1 40 ? 2.230 3.970 -12.203 1.00 0.00 385 GLY A O 2
ATOM 2196 N N . VAL A 1 41 ? 2.330 5.680 -10.745 1.00 0.00 386 VAL A N 2
ATOM 2197 C CA . VAL A 1 41 ? 3.786 5.754 -10.763 1.00 0.00 386 VAL A CA 2
ATOM 2198 C C . VAL A 1 41 ? 4.361 5.607 -9.359 1.00 0.00 386 VAL A C 2
ATOM 2199 O O . VAL A 1 41 ? 3.952 6.308 -8.433 1.00 0.00 386 VAL A O 2
ATOM 2212 N N . VAL A 1 42 ? 5.314 4.693 -9.208 1.00 0.00 387 VAL A N 2
ATOM 2213 C CA . VAL A 1 42 ? 5.947 4.454 -7.917 1.00 0.00 387 VAL A CA 2
ATOM 2214 C C . VAL A 1 42 ? 7.076 5.449 -7.667 1.00 0.00 387 VAL A C 2
ATOM 2215 O O . VAL A 1 42 ? 8.014 5.552 -8.458 1.00 0.00 387 VAL A O 2
ATOM 2228 N N . LYS A 1 43 ? 6.979 6.178 -6.561 1.00 0.00 388 LYS A N 2
ATOM 2229 C CA . LYS A 1 43 ? 7.992 7.164 -6.203 1.00 0.00 388 LYS A CA 2
ATOM 2230 C C . LYS A 1 43 ? 9.394 6.575 -6.333 1.00 0.00 388 LYS A C 2
ATOM 2231 O O . LYS A 1 43 ? 9.799 5.733 -5.533 1.00 0.00 388 LYS A O 2
ATOM 2250 N N . MET A 1 44 ? 10.130 7.025 -7.344 1.00 0.00 389 MET A N 2
ATOM 2251 C CA . MET A 1 44 ? 11.487 6.545 -7.575 1.00 0.00 389 MET A CA 2
ATOM 2252 C C . MET A 1 44 ? 12.513 7.594 -7.160 1.00 0.00 389 MET A C 2
ATOM 2253 O O . MET A 1 44 ? 12.480 8.729 -7.632 1.00 0.00 389 MET A O 2
ATOM 2267 N N . ASN A 1 45 ? 13.424 7.205 -6.273 1.00 0.00 390 ASN A N 2
ATOM 2268 C CA . ASN A 1 45 ? 14.459 8.113 -5.794 1.00 0.00 390 ASN A CA 2
ATOM 2269 C C . ASN A 1 45 ? 15.179 8.782 -6.961 1.00 0.00 390 ASN A C 2
ATOM 2270 O O . ASN A 1 45 ? 15.396 8.168 -8.006 1.00 0.00 390 ASN A O 2
ATOM 2281 N N . LYS A 1 46 ? 15.548 10.045 -6.775 1.00 0.00 391 LYS A N 2
ATOM 2282 C CA . LYS A 1 46 ? 16.245 10.799 -7.811 1.00 0.00 391 LYS A CA 2
ATOM 2283 C C . LYS A 1 46 ? 17.756 10.732 -7.607 1.00 0.00 391 LYS A C 2
ATOM 2284 O O . LYS A 1 46 ? 18.526 11.174 -8.461 1.00 0.00 391 LYS A O 2
ATOM 2303 N N . ARG A 1 47 ? 18.172 10.178 -6.474 1.00 0.00 392 ARG A N 2
ATOM 2304 C CA . ARG A 1 47 ? 19.591 10.052 -6.161 1.00 0.00 392 ARG A CA 2
ATOM 2305 C C . ARG A 1 47 ? 20.077 8.625 -6.395 1.00 0.00 392 ARG A C 2
ATOM 2306 O O . ARG A 1 47 ? 21.131 8.406 -6.992 1.00 0.00 392 ARG A O 2
ATOM 2327 N N . THR A 1 48 ? 19.300 7.656 -5.921 1.00 0.00 393 THR A N 2
ATOM 2328 C CA . THR A 1 48 ? 19.651 6.251 -6.076 1.00 0.00 393 THR A CA 2
ATOM 2329 C C . THR A 1 48 ? 18.963 5.643 -7.293 1.00 0.00 393 THR A C 2
ATOM 2330 O O . THR A 1 48 ? 19.412 4.633 -7.833 1.00 0.00 393 THR A O 2
ATOM 2341 N N . GLY A 1 49 ? 17.868 6.266 -7.720 1.00 0.00 394 GLY A N 2
ATOM 2342 C CA . GLY A 1 49 ? 17.135 5.772 -8.871 1.00 0.00 394 GLY A CA 2
ATOM 2343 C C . GLY A 1 49 ? 16.399 4.479 -8.579 1.00 0.00 394 GLY A C 2
ATOM 2344 O O . GLY A 1 49 ? 16.097 3.711 -9.492 1.00 0.00 394 GLY A O 2
ATOM 2348 N N . GLN A 1 50 ? 16.113 4.239 -7.304 1.00 0.00 395 GLN A N 2
ATOM 2349 C CA . GLN A 1 50 ? 15.411 3.028 -6.895 1.00 0.00 395 GLN A CA 2
ATOM 2350 C C . GLN A 1 50 ? 14.015 3.357 -6.373 1.00 0.00 395 GLN A C 2
ATOM 2351 O O . GLN A 1 50 ? 13.759 4.448 -5.863 1.00 0.00 395 GLN A O 2
ATOM 2365 N N . PRO A 1 51 ? 13.092 2.394 -6.503 1.00 0.00 396 PRO A N 2
ATOM 2366 C CA . PRO A 1 51 ? 11.707 2.558 -6.050 1.00 0.00 396 PRO A CA 2
ATOM 2367 C C . PRO A 1 51 ? 11.595 2.598 -4.530 1.00 0.00 396 PRO A C 2
ATOM 2368 O O . PRO A 1 51 ? 12.390 1.977 -3.824 1.00 0.00 396 PRO A O 2
ATOM 2379 N N . MET A 1 52 ? 10.603 3.329 -4.033 1.00 0.00 397 MET A N 2
ATOM 2380 C CA . MET A 1 52 ? 10.388 3.447 -2.595 1.00 0.00 397 MET A CA 2
ATOM 2381 C C . MET A 1 52 ? 9.611 2.246 -2.063 1.00 0.00 397 MET A C 2
ATOM 2382 O O . MET A 1 52 ? 8.733 2.391 -1.211 1.00 0.00 397 MET A O 2
ATOM 2396 N N . ILE A 1 53 ? 9.939 1.063 -2.569 1.00 0.00 398 ILE A N 2
ATOM 2397 C CA . ILE A 1 53 ? 9.273 -0.162 -2.144 1.00 0.00 398 ILE A CA 2
ATOM 2398 C C . ILE A 1 53 ? 10.089 -0.892 -1.082 1.00 0.00 398 ILE A C 2
ATOM 2399 O O . ILE A 1 53 ? 11.312 -1.001 -1.190 1.00 0.00 398 ILE A O 2
ATOM 2415 N N . HIS A 1 54 ? 9.406 -1.391 -0.057 1.00 0.00 399 HIS A N 2
ATOM 2416 C CA . HIS A 1 54 ? 10.068 -2.114 1.023 1.00 0.00 399 HIS A CA 2
ATOM 2417 C C . HIS A 1 54 ? 9.593 -3.561 1.080 1.00 0.00 399 HIS A C 2
ATOM 2418 O O . HIS A 1 54 ? 8.404 -3.842 0.920 1.00 0.00 399 HIS A O 2
ATOM 2432 N N . ILE A 1 55 ? 10.528 -4.478 1.307 1.00 0.00 400 ILE A N 2
ATOM 2433 C CA . ILE A 1 55 ? 10.203 -5.897 1.385 1.00 0.00 400 ILE A CA 2
ATOM 2434 C C . ILE A 1 55 ? 10.845 -6.541 2.609 1.00 0.00 400 ILE A C 2
ATOM 2435 O O . ILE A 1 55 ? 12.003 -6.957 2.569 1.00 0.00 400 ILE A O 2
ATOM 2451 N N . TYR A 1 56 ? 10.084 -6.623 3.694 1.00 0.00 401 TYR A N 2
ATOM 2452 C CA . TYR A 1 56 ? 10.578 -7.217 4.932 1.00 0.00 401 TYR A CA 2
ATOM 2453 C C . TYR A 1 56 ? 10.927 -8.688 4.728 1.00 0.00 401 TYR A C 2
ATOM 2454 O O . TYR A 1 56 ? 10.113 -9.470 4.234 1.00 0.00 401 TYR A O 2
ATOM 2472 N N . LEU A 1 57 ? 12.144 -9.059 5.112 1.00 0.00 402 LEU A N 2
ATOM 2473 C CA . LEU A 1 57 ? 12.603 -10.437 4.974 1.00 0.00 402 LEU A CA 2
ATOM 2474 C C . LEU A 1 57 ? 12.782 -11.091 6.340 1.00 0.00 402 LEU A C 2
ATOM 2475 O O . LEU A 1 57 ? 13.341 -10.491 7.259 1.00 0.00 402 LEU A O 2
ATOM 2491 N N . ASP A 1 58 ? 12.306 -12.324 6.467 1.00 0.00 403 ASP A N 2
ATOM 2492 C CA . ASP A 1 58 ? 12.416 -13.062 7.720 1.00 0.00 403 ASP A CA 2
ATOM 2493 C C . ASP A 1 58 ? 13.871 -13.157 8.169 1.00 0.00 403 ASP A C 2
ATOM 2494 O O . ASP A 1 58 ? 14.724 -13.665 7.441 1.00 0.00 403 ASP A O 2
ATOM 2503 N N . LYS A 1 59 ? 14.147 -12.663 9.370 1.00 0.00 404 LYS A N 2
ATOM 2504 C CA . LYS A 1 59 ? 15.498 -12.691 9.917 1.00 0.00 404 LYS A CA 2
ATOM 2505 C C . LYS A 1 59 ? 15.912 -14.115 10.272 1.00 0.00 404 LYS A C 2
ATOM 2506 O O . LYS A 1 59 ? 17.030 -14.351 10.730 1.00 0.00 404 LYS A O 2
ATOM 2525 N N . GLU A 1 60 ? 15.004 -15.062 10.056 1.00 0.00 405 GLU A N 2
ATOM 2526 C CA . GLU A 1 60 ? 15.276 -16.464 10.354 1.00 0.00 405 GLU A CA 2
ATOM 2527 C C . GLU A 1 60 ? 15.904 -17.162 9.151 1.00 0.00 405 GLU A C 2
ATOM 2528 O O . GLU A 1 60 ? 16.798 -17.997 9.300 1.00 0.00 405 GLU A O 2
ATOM 2540 N N . THR A 1 61 ? 15.430 -16.816 7.959 1.00 0.00 406 THR A N 2
ATOM 2541 C CA . THR A 1 61 ? 15.943 -17.410 6.730 1.00 0.00 406 THR A CA 2
ATOM 2542 C C . THR A 1 61 ? 16.448 -16.340 5.772 1.00 0.00 406 THR A C 2
ATOM 2543 O O . THR A 1 61 ? 17.422 -16.549 5.049 1.00 0.00 406 THR A O 2
ATOM 2554 N N . GLY A 1 62 ? 15.781 -15.189 5.770 1.00 0.00 407 GLY A N 2
ATOM 2555 C CA . GLY A 1 62 ? 16.179 -14.102 4.895 1.00 0.00 407 GLY A CA 2
ATOM 2556 C C . GLY A 1 62 ? 15.230 -13.921 3.727 1.00 0.00 407 GLY A C 2
ATOM 2557 O O . GLY A 1 62 ? 15.392 -13.003 2.922 1.00 0.00 407 GLY A O 2
ATOM 2561 N N . LYS A 1 63 ? 14.238 -14.798 3.632 1.00 0.00 408 LYS A N 2
ATOM 2562 C CA . LYS A 1 63 ? 13.259 -14.732 2.553 1.00 0.00 408 LYS A CA 2
ATOM 2563 C C . LYS A 1 63 ? 12.148 -13.739 2.886 1.00 0.00 408 LYS A C 2
ATOM 2564 O O . LYS A 1 63 ? 11.837 -13.488 4.051 1.00 0.00 408 LYS A O 2
ATOM 2583 N N . PRO A 1 64 ? 11.536 -13.163 1.842 1.00 0.00 409 PRO A N 2
ATOM 2584 C CA . PRO A 1 64 ? 10.450 -12.191 1.999 1.00 0.00 409 PRO A CA 2
ATOM 2585 C C . PRO A 1 64 ? 9.169 -12.832 2.522 1.00 0.00 409 PRO A C 2
ATOM 2586 O O . PRO A 1 64 ? 8.373 -13.371 1.752 1.00 0.00 409 PRO A O 2
ATOM 2597 N N . LYS A 1 65 ? 8.976 -12.773 3.835 1.00 0.00 410 LYS A N 2
ATOM 2598 C CA . LYS A 1 65 ? 7.791 -13.346 4.462 1.00 0.00 410 LYS A CA 2
ATOM 2599 C C . LYS A 1 65 ? 6.578 -13.229 3.542 1.00 0.00 410 LYS A C 2
ATOM 2600 O O . LYS A 1 65 ? 5.892 -14.215 3.276 1.00 0.00 410 LYS A O 2
ATOM 2619 N N . GLY A 1 66 ? 6.322 -12.018 3.058 1.00 0.00 411 GLY A N 2
ATOM 2620 C CA . GLY A 1 66 ? 5.194 -11.795 2.173 1.00 0.00 411 GLY A CA 2
ATOM 2621 C C . GLY A 1 66 ? 4.659 -10.380 2.260 1.00 0.00 411 GLY A C 2
ATOM 2622 O O . GLY A 1 66 ? 3.906 -9.940 1.391 1.00 0.00 411 GLY A O 2
ATOM 2626 N N . ASP A 1 67 ? 5.047 -9.666 3.311 1.00 0.00 412 ASP A N 2
ATOM 2627 C CA . ASP A 1 67 ? 4.600 -8.292 3.509 1.00 0.00 412 ASP A CA 2
ATOM 2628 C C . ASP A 1 67 ? 5.528 -7.312 2.798 1.00 0.00 412 ASP A C 2
ATOM 2629 O O . ASP A 1 67 ? 6.701 -7.606 2.570 1.00 0.00 412 ASP A O 2
ATOM 2638 N N . ALA A 1 68 ? 4.993 -6.146 2.449 1.00 0.00 413 ALA A N 2
ATOM 2639 C CA . ALA A 1 68 ? 5.773 -5.123 1.765 1.00 0.00 413 ALA A CA 2
ATOM 2640 C C . ALA A 1 68 ? 5.034 -3.789 1.748 1.00 0.00 413 ALA A C 2
ATOM 2641 O O . ALA A 1 68 ? 3.859 -3.713 2.109 1.00 0.00 413 ALA A O 2
ATOM 2648 N N . THR A 1 69 ? 5.729 -2.737 1.325 1.00 0.00 414 THR A N 2
ATOM 2649 C CA . THR A 1 69 ? 5.138 -1.406 1.263 1.00 0.00 414 THR A CA 2
ATOM 2650 C C . THR A 1 69 ? 5.565 -0.674 -0.005 1.00 0.00 414 THR A C 2
ATOM 2651 O O . THR A 1 69 ? 6.707 -0.795 -0.448 1.00 0.00 414 THR A O 2
ATOM 2662 N N . VAL A 1 70 ? 4.641 0.085 -0.584 1.00 0.00 415 VAL A N 2
ATOM 2663 C CA . VAL A 1 70 ? 4.923 0.839 -1.800 1.00 0.00 415 VAL A CA 2
ATOM 2664 C C . VAL A 1 70 ? 4.535 2.305 -1.640 1.00 0.00 415 VAL A C 2
ATOM 2665 O O . VAL A 1 70 ? 3.357 2.637 -1.522 1.00 0.00 415 VAL A O 2
ATOM 2678 N N . SER A 1 71 ? 5.537 3.179 -1.638 1.00 0.00 416 SER A N 2
ATOM 2679 C CA . SER A 1 71 ? 5.302 4.610 -1.490 1.00 0.00 416 SER A CA 2
ATOM 2680 C C . SER A 1 71 ? 5.052 5.262 -2.845 1.00 0.00 416 SER A C 2
ATOM 2681 O O . SER A 1 71 ? 5.941 5.316 -3.695 1.00 0.00 416 SER A O 2
ATOM 2689 N N . TYR A 1 72 ? 3.834 5.757 -3.040 1.00 0.00 417 TYR A N 2
ATOM 2690 C CA . TYR A 1 72 ? 3.463 6.405 -4.293 1.00 0.00 417 TYR A CA 2
ATOM 2691 C C . TYR A 1 72 ? 3.817 7.888 -4.266 1.00 0.00 417 TYR A C 2
ATOM 2692 O O . TYR A 1 72 ? 4.123 8.444 -3.211 1.00 0.00 417 TYR A O 2
ATOM 2710 N N . GLU A 1 73 ? 3.771 8.522 -5.433 1.00 0.00 418 GLU A N 2
ATOM 2711 C CA . GLU A 1 73 ? 4.087 9.942 -5.542 1.00 0.00 418 GLU A CA 2
ATOM 2712 C C . GLU A 1 73 ? 3.062 10.787 -4.793 1.00 0.00 418 GLU A C 2
ATOM 2713 O O . GLU A 1 73 ? 3.398 11.494 -3.844 1.00 0.00 418 GLU A O 2
ATOM 2725 N N . ASP A 1 74 ? 1.809 10.709 -5.228 1.00 0.00 419 ASP A N 2
ATOM 2726 C CA . ASP A 1 74 ? 0.731 11.466 -4.600 1.00 0.00 419 ASP A CA 2
ATOM 2727 C C . ASP A 1 74 ? -0.301 10.530 -3.980 1.00 0.00 419 ASP A C 2
ATOM 2728 O O . ASP A 1 74 ? -0.440 9.371 -4.375 1.00 0.00 419 ASP A O 2
ATOM 2737 N N . PRO A 1 75 ? -1.043 11.039 -2.986 1.00 0.00 420 PRO A N 2
ATOM 2738 C CA . PRO A 1 75 ? -2.075 10.266 -2.291 1.00 0.00 420 PRO A CA 2
ATOM 2739 C C . PRO A 1 75 ? -3.134 9.724 -3.245 1.00 0.00 420 PRO A C 2
ATOM 2740 O O . PRO A 1 75 ? -3.562 8.573 -3.147 1.00 0.00 420 PRO A O 2
ATOM 2751 N N . PRO A 1 76 ? -3.569 10.570 -4.190 1.00 0.00 421 PRO A N 2
ATOM 2752 C CA . PRO A 1 76 ? -4.583 10.197 -5.181 1.00 0.00 421 PRO A CA 2
ATOM 2753 C C . PRO A 1 76 ? -4.251 8.887 -5.885 1.00 0.00 421 PRO A C 2
ATOM 2754 O O . PRO A 1 76 ? -5.143 8.172 -6.344 1.00 0.00 421 PRO A O 2
ATOM 2765 N N . THR A 1 77 ? -2.961 8.575 -5.969 1.00 0.00 422 THR A N 2
ATOM 2766 C CA . THR A 1 77 ? -2.510 7.351 -6.618 1.00 0.00 422 THR A CA 2
ATOM 2767 C C . THR A 1 77 ? -2.488 6.184 -5.637 1.00 0.00 422 THR A C 2
ATOM 2768 O O . THR A 1 77 ? -2.871 5.066 -5.980 1.00 0.00 422 THR A O 2
ATOM 2779 N N . ALA A 1 78 ? -2.039 6.453 -4.415 1.00 0.00 423 ALA A N 2
ATOM 2780 C CA . ALA A 1 78 ? -1.970 5.426 -3.384 1.00 0.00 423 ALA A CA 2
ATOM 2781 C C . ALA A 1 78 ? -3.350 4.847 -3.092 1.00 0.00 423 ALA A C 2
ATOM 2782 O O . ALA A 1 78 ? -3.553 3.634 -3.157 1.00 0.00 423 ALA A O 2
ATOM 2789 N N . LYS A 1 79 ? -4.296 5.722 -2.768 1.00 0.00 424 LYS A N 2
ATOM 2790 C CA . LYS A 1 79 ? -5.658 5.300 -2.465 1.00 0.00 424 LYS A CA 2
ATOM 2791 C C . LYS A 1 79 ? -6.244 4.486 -3.616 1.00 0.00 424 LYS A C 2
ATOM 2792 O O . LYS A 1 79 ? -7.005 3.544 -3.397 1.00 0.00 424 LYS A O 2
ATOM 2811 N N . ALA A 1 80 ? -5.883 4.856 -4.840 1.00 0.00 425 ALA A N 2
ATOM 2812 C CA . ALA A 1 80 ? -6.369 4.158 -6.023 1.00 0.00 425 ALA A CA 2
ATOM 2813 C C . ALA A 1 80 ? -5.630 2.841 -6.227 1.00 0.00 425 ALA A C 2
ATOM 2814 O O . ALA A 1 80 ? -6.201 1.866 -6.715 1.00 0.00 425 ALA A O 2
ATOM 2821 N N . ALA A 1 81 ? -4.355 2.818 -5.851 1.00 0.00 426 ALA A N 2
ATOM 2822 C CA . ALA A 1 81 ? -3.538 1.620 -5.991 1.00 0.00 426 ALA A CA 2
ATOM 2823 C C . ALA A 1 81 ? -3.970 0.542 -5.002 1.00 0.00 426 ALA A C 2
ATOM 2824 O O . ALA A 1 81 ? -3.868 -0.651 -5.285 1.00 0.00 426 ALA A O 2
ATOM 2831 N N . VAL A 1 82 ? -4.451 0.971 -3.839 1.00 0.00 427 VAL A N 2
ATOM 2832 C CA . VAL A 1 82 ? -4.899 0.043 -2.808 1.00 0.00 427 VAL A CA 2
ATOM 2833 C C . VAL A 1 82 ? -6.005 -0.867 -3.330 1.00 0.00 427 VAL A C 2
ATOM 2834 O O . VAL A 1 82 ? -5.832 -2.082 -3.420 1.00 0.00 427 VAL A O 2
ATOM 2847 N N . GLU A 1 83 ? -7.142 -0.270 -3.675 1.00 0.00 428 GLU A N 2
ATOM 2848 C CA . GLU A 1 83 ? -8.277 -1.028 -4.188 1.00 0.00 428 GLU A CA 2
ATOM 2849 C C . GLU A 1 83 ? -7.941 -1.669 -5.532 1.00 0.00 428 GLU A C 2
ATOM 2850 O O . GLU A 1 83 ? -8.687 -2.508 -6.035 1.00 0.00 428 GLU A O 2
ATOM 2862 N N . TRP A 1 84 ? -6.813 -1.266 -6.106 1.00 0.00 429 TRP A N 2
ATOM 2863 C CA . TRP A 1 84 ? -6.377 -1.801 -7.391 1.00 0.00 429 TRP A CA 2
ATOM 2864 C C . TRP A 1 84 ? -5.708 -3.159 -7.218 1.00 0.00 429 TRP A C 2
ATOM 2865 O O . TRP A 1 84 ? -6.121 -4.148 -7.825 1.00 0.00 429 TRP A O 2
ATOM 2886 N N . PHE A 1 85 ? -4.673 -3.202 -6.385 1.00 0.00 430 PHE A N 2
ATOM 2887 C CA . PHE A 1 85 ? -3.946 -4.441 -6.133 1.00 0.00 430 PHE A CA 2
ATOM 2888 C C . PHE A 1 85 ? -4.586 -5.223 -4.989 1.00 0.00 430 PHE A C 2
ATOM 2889 O O . PHE A 1 85 ? -4.349 -6.422 -4.834 1.00 0.00 430 PHE A O 2
ATOM 2906 N N . ASP A 1 86 ? -5.398 -4.537 -4.193 1.00 0.00 431 ASP A N 2
ATOM 2907 C CA . ASP A 1 86 ? -6.073 -5.166 -3.063 1.00 0.00 431 ASP A CA 2
ATOM 2908 C C . ASP A 1 86 ? -6.867 -6.388 -3.516 1.00 0.00 431 ASP A C 2
ATOM 2909 O O . ASP A 1 86 ? -7.999 -6.267 -3.981 1.00 0.00 431 ASP A O 2
ATOM 2918 N N . GLY A 1 87 ? -6.263 -7.564 -3.379 1.00 0.00 432 GLY A N 2
ATOM 2919 C CA . GLY A 1 87 ? -6.927 -8.791 -3.780 1.00 0.00 432 GLY A CA 2
ATOM 2920 C C . GLY A 1 87 ? -6.374 -9.354 -5.074 1.00 0.00 432 GLY A C 2
ATOM 2921 O O . GLY A 1 87 ? -7.010 -10.188 -5.719 1.00 0.00 432 GLY A O 2
ATOM 2925 N N . LYS A 1 88 ? -5.187 -8.896 -5.456 1.00 0.00 433 LYS A N 2
ATOM 2926 C CA . LYS A 1 88 ? -4.547 -9.358 -6.682 1.00 0.00 433 LYS A CA 2
ATOM 2927 C C . LYS A 1 88 ? -3.939 -10.744 -6.490 1.00 0.00 433 LYS A C 2
ATOM 2928 O O . LYS A 1 88 ? -3.870 -11.251 -5.370 1.00 0.00 433 LYS A O 2
ATOM 2947 N N . ASP A 1 89 ? -3.497 -11.349 -7.587 1.00 0.00 434 ASP A N 2
ATOM 2948 C CA . ASP A 1 89 ? -2.892 -12.674 -7.538 1.00 0.00 434 ASP A CA 2
ATOM 2949 C C . ASP A 1 89 ? -1.428 -12.620 -7.964 1.00 0.00 434 ASP A C 2
ATOM 2950 O O . ASP A 1 89 ? -1.119 -12.388 -9.133 1.00 0.00 434 ASP A O 2
ATOM 2959 N N . PHE A 1 90 ? -0.530 -12.834 -7.007 1.00 0.00 435 PHE A N 2
ATOM 2960 C CA . PHE A 1 90 ? 0.901 -12.807 -7.283 1.00 0.00 435 PHE A CA 2
ATOM 2961 C C . PHE A 1 90 ? 1.516 -14.192 -7.103 1.00 0.00 435 PHE A C 2
ATOM 2962 O O . PHE A 1 90 ? 1.677 -14.669 -5.980 1.00 0.00 435 PHE A O 2
ATOM 2979 N N . GLN A 1 91 ? 1.855 -14.831 -8.217 1.00 0.00 436 GLN A N 2
ATOM 2980 C CA . GLN A 1 91 ? 2.451 -16.162 -8.183 1.00 0.00 436 GLN A CA 2
ATOM 2981 C C . GLN A 1 91 ? 1.493 -17.172 -7.559 1.00 0.00 436 GLN A C 2
ATOM 2982 O O . GLN A 1 91 ? 1.917 -18.187 -7.010 1.00 0.00 436 GLN A O 2
ATOM 2996 N N . GLY A 1 92 ? 0.198 -16.883 -7.650 1.00 0.00 437 GLY A N 2
ATOM 2997 C CA . GLY A 1 92 ? -0.801 -17.776 -7.089 1.00 0.00 437 GLY A CA 2
ATOM 2998 C C . GLY A 1 92 ? -1.190 -17.396 -5.675 1.00 0.00 437 GLY A C 2
ATOM 2999 O O . GLY A 1 92 ? -2.102 -17.986 -5.094 1.00 0.00 437 GLY A O 2
ATOM 3003 N N . SER A 1 93 ? -0.496 -16.408 -5.117 1.00 0.00 438 SER A N 2
ATOM 3004 C CA . SER A 1 93 ? -0.771 -15.953 -3.759 1.00 0.00 438 SER A CA 2
ATOM 3005 C C . SER A 1 93 ? -1.514 -14.621 -3.772 1.00 0.00 438 SER A C 2
ATOM 3006 O O . SER A 1 93 ? -1.097 -13.671 -4.436 1.00 0.00 438 SER A O 2
ATOM 3014 N N . LYS A 1 94 ? -2.616 -14.558 -3.033 1.00 0.00 439 LYS A N 2
ATOM 3015 C CA . LYS A 1 94 ? -3.418 -13.342 -2.957 1.00 0.00 439 LYS A CA 2
ATOM 3016 C C . LYS A 1 94 ? -2.690 -12.259 -2.167 1.00 0.00 439 LYS A C 2
ATOM 3017 O O . LYS A 1 94 ? -2.087 -12.533 -1.129 1.00 0.00 439 LYS A O 2
ATOM 3036 N N . LEU A 1 95 ? -2.753 -11.028 -2.664 1.00 0.00 440 LEU A N 2
ATOM 3037 C CA . LEU A 1 95 ? -2.102 -9.903 -2.003 1.00 0.00 440 LEU A CA 2
ATOM 3038 C C . LEU A 1 95 ? -3.121 -9.040 -1.266 1.00 0.00 440 LEU A C 2
ATOM 3039 O O . LEU A 1 95 ? -4.283 -8.958 -1.663 1.00 0.00 440 LEU A O 2
ATOM 3055 N N . LYS A 1 96 ? -2.676 -8.395 -0.192 1.00 0.00 441 LYS A N 2
ATOM 3056 C CA . LYS A 1 96 ? -3.547 -7.533 0.598 1.00 0.00 441 LYS A CA 2
ATOM 3057 C C . LYS A 1 96 ? -2.971 -6.125 0.703 1.00 0.00 441 LYS A C 2
ATOM 3058 O O . LYS A 1 96 ? -2.077 -5.868 1.509 1.00 0.00 441 LYS A O 2
ATOM 3077 N N . VAL A 1 97 ? -3.490 -5.215 -0.116 1.00 0.00 442 VAL A N 2
ATOM 3078 C CA . VAL A 1 97 ? -3.028 -3.833 -0.114 1.00 0.00 442 VAL A CA 2
ATOM 3079 C C . VAL A 1 97 ? -3.911 -2.960 0.772 1.00 0.00 442 VAL A C 2
ATOM 3080 O O . VAL A 1 97 ? -5.134 -2.955 0.635 1.00 0.00 442 VAL A O 2
ATOM 3093 N N . SER A 1 98 ? -3.282 -2.223 1.682 1.00 0.00 443 SER A N 2
ATOM 3094 C CA . SER A 1 98 ? -4.010 -1.349 2.594 1.00 0.00 443 SER A CA 2
ATOM 3095 C C . SER A 1 98 ? -3.196 -0.097 2.912 1.00 0.00 443 SER A C 2
ATOM 3096 O O . SER A 1 98 ? -2.050 -0.184 3.355 1.00 0.00 443 SER A O 2
ATOM 3104 N N . LEU A 1 99 ? -3.797 1.065 2.684 1.00 0.00 444 LEU A N 2
ATOM 3105 C CA . LEU A 1 99 ? -3.130 2.335 2.945 1.00 0.00 444 LEU A CA 2
ATOM 3106 C C . LEU A 1 99 ? -2.294 2.259 4.220 1.00 0.00 444 LEU A C 2
ATOM 3107 O O . LEU A 1 99 ? -2.825 2.332 5.327 1.00 0.00 444 LEU A O 2
ATOM 3123 N N . ALA A 1 100 ? -0.983 2.114 4.053 1.00 0.00 445 ALA A N 2
ATOM 3124 C CA . ALA A 1 100 ? -0.074 2.032 5.189 1.00 0.00 445 ALA A CA 2
ATOM 3125 C C . ALA A 1 100 ? -0.396 3.099 6.229 1.00 0.00 445 ALA A C 2
ATOM 3126 O O . ALA A 1 100 ? -0.495 4.284 5.906 1.00 0.00 445 ALA A O 2
ATOM 3133 N N . ARG A 1 101 ? -0.561 2.673 7.477 1.00 0.00 446 ARG A N 2
ATOM 3134 C CA . ARG A 1 101 ? -0.875 3.593 8.564 1.00 0.00 446 ARG A CA 2
ATOM 3135 C C . ARG A 1 101 ? 0.225 3.580 9.622 1.00 0.00 446 ARG A C 2
ATOM 3136 O O . ARG A 1 101 ? 0.533 2.537 10.199 1.00 0.00 446 ARG A O 2
ATOM 3157 N N . LYS A 1 102 ? 0.814 4.744 9.869 1.00 0.00 447 LYS A N 2
ATOM 3158 C CA . LYS A 1 102 ? 1.879 4.869 10.858 1.00 0.00 447 LYS A CA 2
ATOM 3159 C C . LYS A 1 102 ? 1.637 6.067 11.770 1.00 0.00 447 LYS A C 2
ATOM 3160 O O . LYS A 1 102 ? 0.610 6.739 11.672 1.00 0.00 447 LYS A O 2
ATOM 3179 N N . LYS A 1 103 ? 2.591 6.331 12.657 1.00 0.00 448 LYS A N 2
ATOM 3180 C CA . LYS A 1 103 ? 2.484 7.450 13.586 1.00 0.00 448 LYS A CA 2
ATOM 3181 C C . LYS A 1 103 ? 3.750 8.301 13.560 1.00 0.00 448 LYS A C 2
ATOM 3182 O O . LYS A 1 103 ? 4.844 7.820 13.267 1.00 0.00 448 LYS A O 2
ATOM 3201 N N . PRO A 1 104 ? 3.600 9.597 13.876 1.00 0.00 449 PRO A N 2
ATOM 3202 C CA . PRO A 1 104 ? 4.721 10.541 13.898 1.00 0.00 449 PRO A CA 2
ATOM 3203 C C . PRO A 1 104 ? 5.683 10.270 15.050 1.00 0.00 449 PRO A C 2
ATOM 3204 O O . PRO A 1 104 ? 5.296 9.792 16.116 1.00 0.00 449 PRO A O 2
ATOM 3215 N N . PRO A 1 105 ? 6.969 10.582 14.832 1.00 0.00 450 PRO A N 2
ATOM 3216 C CA . PRO A 1 105 ? 8.014 10.382 15.840 1.00 0.00 450 PRO A CA 2
ATOM 3217 C C . PRO A 1 105 ? 7.878 11.345 17.015 1.00 0.00 450 PRO A C 2
ATOM 3218 O O . PRO A 1 105 ? 8.641 11.275 17.978 1.00 0.00 450 PRO A O 2
ATOM 3229 N N . MET A 1 106 ? 6.901 12.241 16.929 1.00 0.00 451 MET A N 2
ATOM 3230 C CA . MET A 1 106 ? 6.665 13.217 17.987 1.00 0.00 451 MET A CA 2
ATOM 3231 C C . MET A 1 106 ? 5.182 13.288 18.339 1.00 0.00 451 MET A C 2
ATOM 3232 O O . MET A 1 106 ? 4.321 13.103 17.480 1.00 0.00 451 MET A O 2
ATOM 3246 N N . ASN A 1 107 ? 4.893 13.555 19.609 1.00 0.00 452 ASN A N 2
ATOM 3247 C CA . ASN A 1 107 ? 3.515 13.649 20.075 1.00 0.00 452 ASN A CA 2
ATOM 3248 C C . ASN A 1 107 ? 2.802 14.836 19.433 1.00 0.00 452 ASN A C 2
ATOM 3249 O O . ASN A 1 107 ? 3.363 15.926 19.328 1.00 0.00 452 ASN A O 2
ATOM 3260 N N . SER A 1 108 ? 1.564 14.615 19.005 1.00 0.00 453 SER A N 2
ATOM 3261 C CA . SER A 1 108 ? 0.775 15.665 18.369 1.00 0.00 453 SER A CA 2
ATOM 3262 C C . SER A 1 108 ? -0.398 16.074 19.254 1.00 0.00 453 SER A C 2
ATOM 3263 O O . SER A 1 108 ? -1.510 15.571 19.103 1.00 0.00 453 SER A O 2
ATOM 3271 N N . GLY A 1 109 ? -0.139 16.992 20.181 1.00 0.00 454 GLY A N 2
ATOM 3272 C CA . GLY A 1 109 ? -1.182 17.455 21.078 1.00 0.00 454 GLY A CA 2
ATOM 3273 C C . GLY A 1 109 ? -0.667 17.720 22.479 1.00 0.00 454 GLY A C 2
ATOM 3274 O O . GLY A 1 109 ? -0.780 16.884 23.374 1.00 0.00 454 GLY A O 2
ATOM 3278 N N . PRO A 1 110 ? -0.083 18.911 22.682 1.00 0.00 455 PRO A N 2
ATOM 3279 C CA . PRO A 1 110 ? 0.465 19.311 23.982 1.00 0.00 455 PRO A CA 2
ATOM 3280 C C . PRO A 1 110 ? -0.625 19.558 25.019 1.00 0.00 455 PRO A C 2
ATOM 3281 O O . PRO A 1 110 ? -1.644 20.183 24.726 1.00 0.00 455 PRO A O 2
ATOM 3292 N N . SER A 1 111 ? -0.403 19.064 26.234 1.00 0.00 456 SER A N 2
ATOM 3293 C CA . SER A 1 111 ? -1.369 19.229 27.314 1.00 0.00 456 SER A CA 2
ATOM 3294 C C . SER A 1 111 ? -2.028 20.603 27.249 1.00 0.00 456 SER A C 2
ATOM 3295 O O . SER A 1 111 ? -1.355 21.619 27.075 1.00 0.00 456 SER A O 2
ATOM 3303 N N . SER A 1 112 ? -3.349 20.625 27.389 1.00 0.00 457 SER A N 2
ATOM 3304 C CA . SER A 1 112 ? -4.102 21.874 27.342 1.00 0.00 457 SER A CA 2
ATOM 3305 C C . SER A 1 112 ? -4.748 22.170 28.692 1.00 0.00 457 SER A C 2
ATOM 3306 O O . SER A 1 112 ? -4.802 21.309 29.569 1.00 0.00 457 SER A O 2
ATOM 3314 N N . GLY A 1 113 ? -5.236 23.396 28.852 1.00 0.00 458 GLY A N 2
ATOM 3315 C CA . GLY A 1 113 ? -5.872 23.786 30.096 1.00 0.00 458 GLY A CA 2
ATOM 3316 C C . GLY A 1 113 ? -7.005 22.858 30.483 1.00 0.00 458 GLY A C 2
ATOM 3317 O O . GLY A 1 113 ? -7.903 23.242 31.232 1.00 0.00 458 GLY A O 2
ATOM 3321 N N . GLY A 1 1 ? 27.667 3.834 7.369 1.00 0.00 346 GLY A N 3
ATOM 3322 C CA . GLY A 1 1 ? 27.720 2.472 6.872 1.00 0.00 346 GLY A CA 3
ATOM 3323 C C . GLY A 1 1 ? 26.352 1.936 6.501 1.00 0.00 346 GLY A C 3
ATOM 3324 O O . GLY A 1 1 ? 25.838 1.025 7.151 1.00 0.00 346 GLY A O 3
ATOM 3328 N N . SER A 1 2 ? 25.758 2.502 5.455 1.00 0.00 347 SER A N 3
ATOM 3329 C CA . SER A 1 2 ? 24.438 2.079 5.004 1.00 0.00 347 SER A CA 3
ATOM 3330 C C . SER A 1 2 ? 24.265 2.343 3.511 1.00 0.00 347 SER A C 3
ATOM 3331 O O . SER A 1 2 ? 24.691 3.377 2.999 1.00 0.00 347 SER A O 3
ATOM 3339 N N . SER A 1 3 ? 23.633 1.399 2.820 1.00 0.00 348 SER A N 3
ATOM 3340 C CA . SER A 1 3 ? 23.406 1.526 1.385 1.00 0.00 348 SER A CA 3
ATOM 3341 C C . SER A 1 3 ? 22.617 2.793 1.070 1.00 0.00 348 SER A C 3
ATOM 3342 O O . SER A 1 3 ? 22.568 3.238 -0.075 1.00 0.00 348 SER A O 3
ATOM 3350 N N . GLY A 1 4 ? 21.999 3.368 2.097 1.00 0.00 349 GLY A N 3
ATOM 3351 C CA . GLY A 1 4 ? 21.219 4.578 1.912 1.00 0.00 349 GLY A CA 3
ATOM 3352 C C . GLY A 1 4 ? 20.563 5.049 3.194 1.00 0.00 349 GLY A C 3
ATOM 3353 O O . GLY A 1 4 ? 19.394 4.755 3.445 1.00 0.00 349 GLY A O 3
ATOM 3357 N N . SER A 1 5 ? 21.318 5.778 4.010 1.00 0.00 350 SER A N 3
ATOM 3358 C CA . SER A 1 5 ? 20.805 6.285 5.276 1.00 0.00 350 SER A CA 3
ATOM 3359 C C . SER A 1 5 ? 20.377 7.744 5.145 1.00 0.00 350 SER A C 3
ATOM 3360 O O . SER A 1 5 ? 21.203 8.625 4.907 1.00 0.00 350 SER A O 3
ATOM 3368 N N . SER A 1 6 ? 19.081 7.990 5.302 1.00 0.00 351 SER A N 3
ATOM 3369 C CA . SER A 1 6 ? 18.542 9.341 5.197 1.00 0.00 351 SER A CA 3
ATOM 3370 C C . SER A 1 6 ? 18.970 10.191 6.388 1.00 0.00 351 SER A C 3
ATOM 3371 O O . SER A 1 6 ? 19.359 11.349 6.233 1.00 0.00 351 SER A O 3
ATOM 3379 N N . GLY A 1 7 ? 18.894 9.609 7.581 1.00 0.00 352 GLY A N 3
ATOM 3380 C CA . GLY A 1 7 ? 19.277 10.326 8.784 1.00 0.00 352 GLY A CA 3
ATOM 3381 C C . GLY A 1 7 ? 18.232 10.224 9.876 1.00 0.00 352 GLY A C 3
ATOM 3382 O O . GLY A 1 7 ? 18.532 9.809 10.996 1.00 0.00 352 GLY A O 3
ATOM 3386 N N . ASP A 1 8 ? 17.000 10.605 9.553 1.00 0.00 353 ASP A N 3
ATOM 3387 C CA . ASP A 1 8 ? 15.907 10.555 10.517 1.00 0.00 353 ASP A CA 3
ATOM 3388 C C . ASP A 1 8 ? 14.602 10.149 9.837 1.00 0.00 353 ASP A C 3
ATOM 3389 O O . ASP A 1 8 ? 14.303 10.562 8.716 1.00 0.00 353 ASP A O 3
ATOM 3398 N N . PRO A 1 9 ? 13.808 9.320 10.529 1.00 0.00 354 PRO A N 3
ATOM 3399 C CA . PRO A 1 9 ? 12.523 8.839 10.012 1.00 0.00 354 PRO A CA 3
ATOM 3400 C C . PRO A 1 9 ? 11.476 9.945 9.945 1.00 0.00 354 PRO A C 3
ATOM 3401 O O . PRO A 1 9 ? 10.611 10.048 10.816 1.00 0.00 354 PRO A O 3
ATOM 3412 N N . ASP A 1 10 ? 11.557 10.768 8.906 1.00 0.00 355 ASP A N 3
ATOM 3413 C CA . ASP A 1 10 ? 10.614 11.866 8.724 1.00 0.00 355 ASP A CA 3
ATOM 3414 C C . ASP A 1 10 ? 9.355 11.388 8.009 1.00 0.00 355 ASP A C 3
ATOM 3415 O O . ASP A 1 10 ? 9.299 11.368 6.779 1.00 0.00 355 ASP A O 3
ATOM 3424 N N . GLU A 1 11 ? 8.348 11.002 8.786 1.00 0.00 356 GLU A N 3
ATOM 3425 C CA . GLU A 1 11 ? 7.091 10.522 8.224 1.00 0.00 356 GLU A CA 3
ATOM 3426 C C . GLU A 1 11 ? 6.484 11.560 7.283 1.00 0.00 356 GLU A C 3
ATOM 3427 O O . GLU A 1 11 ? 6.971 12.686 7.187 1.00 0.00 356 GLU A O 3
ATOM 3439 N N . ASP A 1 12 ? 5.419 11.171 6.592 1.00 0.00 357 ASP A N 3
ATOM 3440 C CA . ASP A 1 12 ? 4.744 12.066 5.659 1.00 0.00 357 ASP A CA 3
ATOM 3441 C C . ASP A 1 12 ? 3.329 12.380 6.135 1.00 0.00 357 ASP A C 3
ATOM 3442 O O . ASP A 1 12 ? 2.509 11.479 6.315 1.00 0.00 357 ASP A O 3
ATOM 3451 N N . SER A 1 13 ? 3.050 13.664 6.337 1.00 0.00 358 SER A N 3
ATOM 3452 C CA . SER A 1 13 ? 1.736 14.097 6.797 1.00 0.00 358 SER A CA 3
ATOM 3453 C C . SER A 1 13 ? 0.629 13.338 6.071 1.00 0.00 358 SER A C 3
ATOM 3454 O O . SER A 1 13 ? -0.363 12.935 6.677 1.00 0.00 358 SER A O 3
ATOM 3462 N N . ASP A 1 14 ? 0.807 13.149 4.769 1.00 0.00 359 ASP A N 3
ATOM 3463 C CA . ASP A 1 14 ? -0.176 12.438 3.958 1.00 0.00 359 ASP A CA 3
ATOM 3464 C C . ASP A 1 14 ? 0.206 10.970 3.805 1.00 0.00 359 ASP A C 3
ATOM 3465 O O . ASP A 1 14 ? 1.377 10.607 3.923 1.00 0.00 359 ASP A O 3
ATOM 3474 N N . ASN A 1 15 ? -0.789 10.128 3.543 1.00 0.00 360 ASN A N 3
ATOM 3475 C CA . ASN A 1 15 ? -0.556 8.698 3.376 1.00 0.00 360 ASN A CA 3
ATOM 3476 C C . ASN A 1 15 ? -0.457 8.332 1.898 1.00 0.00 360 ASN A C 3
ATOM 3477 O O . ASN A 1 15 ? -1.431 7.886 1.292 1.00 0.00 360 ASN A O 3
ATOM 3488 N N . SER A 1 16 ? 0.727 8.524 1.326 1.00 0.00 361 SER A N 3
ATOM 3489 C CA . SER A 1 16 ? 0.953 8.216 -0.082 1.00 0.00 361 SER A CA 3
ATOM 3490 C C . SER A 1 16 ? 1.639 6.863 -0.239 1.00 0.00 361 SER A C 3
ATOM 3491 O O . SER A 1 16 ? 2.364 6.630 -1.206 1.00 0.00 361 SER A O 3
ATOM 3499 N N . ALA A 1 17 ? 1.404 5.973 0.719 1.00 0.00 362 ALA A N 3
ATOM 3500 C CA . ALA A 1 17 ? 1.996 4.641 0.687 1.00 0.00 362 ALA A CA 3
ATOM 3501 C C . ALA A 1 17 ? 0.938 3.564 0.898 1.00 0.00 362 ALA A C 3
ATOM 3502 O O . ALA A 1 17 ? -0.163 3.847 1.373 1.00 0.00 362 ALA A O 3
ATOM 3509 N N . ILE A 1 18 ? 1.277 2.330 0.541 1.00 0.00 363 ILE A N 3
ATOM 3510 C CA . ILE A 1 18 ? 0.355 1.211 0.692 1.00 0.00 363 ILE A CA 3
ATOM 3511 C C . ILE A 1 18 ? 1.046 0.011 1.330 1.00 0.00 363 ILE A C 3
ATOM 3512 O O . ILE A 1 18 ? 2.224 -0.245 1.079 1.00 0.00 363 ILE A O 3
ATOM 3528 N N . TYR A 1 19 ? 0.305 -0.723 2.153 1.00 0.00 364 TYR A N 3
ATOM 3529 C CA . TYR A 1 19 ? 0.847 -1.896 2.828 1.00 0.00 364 TYR A CA 3
ATOM 3530 C C . TYR A 1 19 ? 0.387 -3.179 2.142 1.00 0.00 364 TYR A C 3
ATOM 3531 O O . TYR A 1 19 ? -0.802 -3.498 2.129 1.00 0.00 364 TYR A O 3
ATOM 3549 N N . VAL A 1 20 ? 1.340 -3.913 1.574 1.00 0.00 365 VAL A N 3
ATOM 3550 C CA . VAL A 1 20 ? 1.035 -5.162 0.888 1.00 0.00 365 VAL A CA 3
ATOM 3551 C C . VAL A 1 20 ? 1.341 -6.364 1.773 1.00 0.00 365 VAL A C 3
ATOM 3552 O O . VAL A 1 20 ? 2.379 -6.413 2.432 1.00 0.00 365 VAL A O 3
ATOM 3565 N N . GLN A 1 21 ? 0.432 -7.333 1.783 1.00 0.00 366 GLN A N 3
ATOM 3566 C CA . GLN A 1 21 ? 0.605 -8.536 2.588 1.00 0.00 366 GLN A CA 3
ATOM 3567 C C . GLN A 1 21 ? 0.057 -9.760 1.862 1.00 0.00 366 GLN A C 3
ATOM 3568 O O . GLN A 1 21 ? -1.124 -9.818 1.524 1.00 0.00 366 GLN A O 3
ATOM 3582 N N . GLY A 1 22 ? 0.926 -10.739 1.624 1.00 0.00 367 GLY A N 3
ATOM 3583 C CA . GLY A 1 22 ? 0.510 -11.949 0.940 1.00 0.00 367 GLY A CA 3
ATOM 3584 C C . GLY A 1 22 ? 1.414 -12.294 -0.227 1.00 0.00 367 GLY A C 3
ATOM 3585 O O . GLY A 1 22 ? 1.023 -13.040 -1.126 1.00 0.00 367 GLY A O 3
ATOM 3589 N N . LEU A 1 23 ? 2.625 -11.749 -0.218 1.00 0.00 368 LEU A N 3
ATOM 3590 C CA . LEU A 1 23 ? 3.587 -12.001 -1.284 1.00 0.00 368 LEU A CA 3
ATOM 3591 C C . LEU A 1 23 ? 4.262 -13.356 -1.100 1.00 0.00 368 LEU A C 3
ATOM 3592 O O . LEU A 1 23 ? 4.343 -13.875 0.012 1.00 0.00 368 LEU A O 3
ATOM 3608 N N . ASN A 1 24 ? 4.747 -13.925 -2.199 1.00 0.00 369 ASN A N 3
ATOM 3609 C CA . ASN A 1 24 ? 5.416 -15.220 -2.158 1.00 0.00 369 ASN A CA 3
ATOM 3610 C C . ASN A 1 24 ? 6.819 -15.088 -1.573 1.00 0.00 369 ASN A C 3
ATOM 3611 O O . ASN A 1 24 ? 7.264 -13.990 -1.241 1.00 0.00 369 ASN A O 3
ATOM 3622 N N . ASP A 1 25 ? 7.510 -16.216 -1.450 1.00 0.00 370 ASP A N 3
ATOM 3623 C CA . ASP A 1 25 ? 8.864 -16.228 -0.906 1.00 0.00 370 ASP A CA 3
ATOM 3624 C C . ASP A 1 25 ? 9.898 -16.084 -2.019 1.00 0.00 370 ASP A C 3
ATOM 3625 O O . ASP A 1 25 ? 11.088 -16.315 -1.806 1.00 0.00 370 ASP A O 3
ATOM 3634 N N . SER A 1 26 ? 9.435 -15.702 -3.204 1.00 0.00 371 SER A N 3
ATOM 3635 C CA . SER A 1 26 ? 10.319 -15.531 -4.351 1.00 0.00 371 SER A CA 3
ATOM 3636 C C . SER A 1 26 ? 10.086 -14.181 -5.021 1.00 0.00 371 SER A C 3
ATOM 3637 O O . SER A 1 26 ? 10.551 -13.938 -6.135 1.00 0.00 371 SER A O 3
ATOM 3645 N N . VAL A 1 27 ? 9.363 -13.302 -4.333 1.00 0.00 372 VAL A N 3
ATOM 3646 C CA . VAL A 1 27 ? 9.068 -11.975 -4.859 1.00 0.00 372 VAL A CA 3
ATOM 3647 C C . VAL A 1 27 ? 10.287 -11.064 -4.764 1.00 0.00 372 VAL A C 3
ATOM 3648 O O . VAL A 1 27 ? 11.040 -11.113 -3.792 1.00 0.00 372 VAL A O 3
ATOM 3661 N N . THR A 1 28 ? 10.476 -10.231 -5.784 1.00 0.00 373 THR A N 3
ATOM 3662 C CA . THR A 1 28 ? 11.604 -9.309 -5.817 1.00 0.00 373 THR A CA 3
ATOM 3663 C C . THR A 1 28 ? 11.130 -7.865 -5.928 1.00 0.00 373 THR A C 3
ATOM 3664 O O . THR A 1 28 ? 9.997 -7.601 -6.332 1.00 0.00 373 THR A O 3
ATOM 3675 N N . LEU A 1 29 ? 12.004 -6.931 -5.568 1.00 0.00 374 LEU A N 3
ATOM 3676 C CA . LEU A 1 29 ? 11.674 -5.511 -5.627 1.00 0.00 374 LEU A CA 3
ATOM 3677 C C . LEU A 1 29 ? 11.235 -5.113 -7.032 1.00 0.00 374 LEU A C 3
ATOM 3678 O O . LEU A 1 29 ? 10.128 -4.612 -7.229 1.00 0.00 374 LEU A O 3
ATOM 3694 N N . ASP A 1 30 ? 12.109 -5.340 -8.006 1.00 0.00 375 ASP A N 3
ATOM 3695 C CA . ASP A 1 30 ? 11.811 -5.006 -9.394 1.00 0.00 375 ASP A CA 3
ATOM 3696 C C . ASP A 1 30 ? 10.459 -5.577 -9.811 1.00 0.00 375 ASP A C 3
ATOM 3697 O O . ASP A 1 30 ? 9.707 -4.941 -10.550 1.00 0.00 375 ASP A O 3
ATOM 3706 N N . ASP A 1 31 ? 10.158 -6.780 -9.335 1.00 0.00 376 ASP A N 3
ATOM 3707 C CA . ASP A 1 31 ? 8.897 -7.437 -9.657 1.00 0.00 376 ASP A CA 3
ATOM 3708 C C . ASP A 1 31 ? 7.720 -6.685 -9.043 1.00 0.00 376 ASP A C 3
ATOM 3709 O O . ASP A 1 31 ? 6.603 -6.728 -9.562 1.00 0.00 376 ASP A O 3
ATOM 3718 N N . LEU A 1 32 ? 7.976 -5.997 -7.936 1.00 0.00 377 LEU A N 3
ATOM 3719 C CA . LEU A 1 32 ? 6.938 -5.237 -7.250 1.00 0.00 377 LEU A CA 3
ATOM 3720 C C . LEU A 1 32 ? 6.854 -3.816 -7.796 1.00 0.00 377 LEU A C 3
ATOM 3721 O O . LEU A 1 32 ? 5.781 -3.215 -7.830 1.00 0.00 377 LEU A O 3
ATOM 3737 N N . ALA A 1 33 ? 7.994 -3.283 -8.224 1.00 0.00 378 ALA A N 3
ATOM 3738 C CA . ALA A 1 33 ? 8.049 -1.934 -8.772 1.00 0.00 378 ALA A CA 3
ATOM 3739 C C . ALA A 1 33 ? 7.428 -1.880 -10.163 1.00 0.00 378 ALA A C 3
ATOM 3740 O O . ALA A 1 33 ? 6.820 -0.880 -10.545 1.00 0.00 378 ALA A O 3
ATOM 3747 N N . ASP A 1 34 ? 7.584 -2.963 -10.917 1.00 0.00 379 ASP A N 3
ATOM 3748 C CA . ASP A 1 34 ? 7.038 -3.040 -12.267 1.00 0.00 379 ASP A CA 3
ATOM 3749 C C . ASP A 1 34 ? 5.566 -3.440 -12.236 1.00 0.00 379 ASP A C 3
ATOM 3750 O O . ASP A 1 34 ? 4.830 -3.211 -13.195 1.00 0.00 379 ASP A O 3
ATOM 3759 N N . PHE A 1 35 ? 5.146 -4.040 -11.127 1.00 0.00 380 PHE A N 3
ATOM 3760 C CA . PHE A 1 35 ? 3.762 -4.476 -10.972 1.00 0.00 380 PHE A CA 3
ATOM 3761 C C . PHE A 1 35 ? 2.925 -3.394 -10.295 1.00 0.00 380 PHE A C 3
ATOM 3762 O O . PHE A 1 35 ? 1.837 -3.053 -10.761 1.00 0.00 380 PHE A O 3
ATOM 3779 N N . PHE A 1 36 ? 3.440 -2.858 -9.193 1.00 0.00 381 PHE A N 3
ATOM 3780 C CA . PHE A 1 36 ? 2.741 -1.816 -8.451 1.00 0.00 381 PHE A CA 3
ATOM 3781 C C . PHE A 1 36 ? 2.588 -0.554 -9.296 1.00 0.00 381 PHE A C 3
ATOM 3782 O O . PHE A 1 36 ? 1.750 0.301 -9.011 1.00 0.00 381 PHE A O 3
ATOM 3799 N N . LYS A 1 37 ? 3.406 -0.445 -10.337 1.00 0.00 382 LYS A N 3
ATOM 3800 C CA . LYS A 1 37 ? 3.364 0.710 -11.227 1.00 0.00 382 LYS A CA 3
ATOM 3801 C C . LYS A 1 37 ? 2.170 0.626 -12.172 1.00 0.00 382 LYS A C 3
ATOM 3802 O O . LYS A 1 37 ? 1.890 1.565 -12.916 1.00 0.00 382 LYS A O 3
ATOM 3821 N N . GLN A 1 38 ? 1.471 -0.503 -12.135 1.00 0.00 383 GLN A N 3
ATOM 3822 C CA . GLN A 1 38 ? 0.306 -0.709 -12.989 1.00 0.00 383 GLN A CA 3
ATOM 3823 C C . GLN A 1 38 ? -0.704 0.421 -12.812 1.00 0.00 383 GLN A C 3
ATOM 3824 O O . GLN A 1 38 ? -1.073 1.093 -13.776 1.00 0.00 383 GLN A O 3
ATOM 3838 N N . CYS A 1 39 ? -1.145 0.625 -11.577 1.00 0.00 384 CYS A N 3
ATOM 3839 C CA . CYS A 1 39 ? -2.114 1.673 -11.274 1.00 0.00 384 CYS A CA 3
ATOM 3840 C C . CYS A 1 39 ? -1.601 3.035 -11.728 1.00 0.00 384 CYS A C 3
ATOM 3841 O O . CYS A 1 39 ? -2.166 3.655 -12.628 1.00 0.00 384 CYS A O 3
ATOM 3849 N N . GLY A 1 40 ? -0.525 3.496 -11.098 1.00 0.00 385 GLY A N 3
ATOM 3850 C CA . GLY A 1 40 ? 0.046 4.785 -11.449 1.00 0.00 385 GLY A CA 3
ATOM 3851 C C . GLY A 1 40 ? 1.557 4.739 -11.555 1.00 0.00 385 GLY A C 3
ATOM 3852 O O . GLY A 1 40 ? 2.111 3.917 -12.284 1.00 0.00 385 GLY A O 3
ATOM 3856 N N . VAL A 1 41 ? 2.226 5.625 -10.824 1.00 0.00 386 VAL A N 3
ATOM 3857 C CA . VAL A 1 41 ? 3.683 5.684 -10.839 1.00 0.00 386 VAL A CA 3
ATOM 3858 C C . VAL A 1 41 ? 4.252 5.567 -9.429 1.00 0.00 386 VAL A C 3
ATOM 3859 O O . VAL A 1 41 ? 3.795 6.239 -8.506 1.00 0.00 386 VAL A O 3
ATOM 3872 N N . VAL A 1 42 ? 5.254 4.707 -9.271 1.00 0.00 387 VAL A N 3
ATOM 3873 C CA . VAL A 1 42 ? 5.887 4.503 -7.975 1.00 0.00 387 VAL A CA 3
ATOM 3874 C C . VAL A 1 42 ? 7.016 5.503 -7.749 1.00 0.00 387 VAL A C 3
ATOM 3875 O O . VAL A 1 42 ? 7.899 5.659 -8.592 1.00 0.00 387 VAL A O 3
ATOM 3888 N N . LYS A 1 43 ? 6.980 6.180 -6.607 1.00 0.00 388 LYS A N 3
ATOM 3889 C CA . LYS A 1 43 ? 8.000 7.166 -6.268 1.00 0.00 388 LYS A CA 3
ATOM 3890 C C . LYS A 1 43 ? 9.399 6.584 -6.448 1.00 0.00 388 LYS A C 3
ATOM 3891 O O . LYS A 1 43 ? 9.834 5.739 -5.668 1.00 0.00 388 LYS A O 3
ATOM 3910 N N . MET A 1 44 ? 10.097 7.044 -7.481 1.00 0.00 389 MET A N 3
ATOM 3911 C CA . MET A 1 44 ? 11.448 6.571 -7.760 1.00 0.00 389 MET A CA 3
ATOM 3912 C C . MET A 1 44 ? 12.485 7.610 -7.342 1.00 0.00 389 MET A C 3
ATOM 3913 O O . MET A 1 44 ? 12.455 8.750 -7.802 1.00 0.00 389 MET A O 3
ATOM 3927 N N . ASN A 1 45 ? 13.401 7.206 -6.468 1.00 0.00 390 ASN A N 3
ATOM 3928 C CA . ASN A 1 45 ? 14.446 8.102 -5.987 1.00 0.00 390 ASN A CA 3
ATOM 3929 C C . ASN A 1 45 ? 15.106 8.840 -7.148 1.00 0.00 390 ASN A C 3
ATOM 3930 O O . ASN A 1 45 ? 15.295 8.279 -8.228 1.00 0.00 390 ASN A O 3
ATOM 3941 N N . LYS A 1 46 ? 15.455 10.102 -6.919 1.00 0.00 391 LYS A N 3
ATOM 3942 C CA . LYS A 1 46 ? 16.096 10.917 -7.944 1.00 0.00 391 LYS A CA 3
ATOM 3943 C C . LYS A 1 46 ? 17.615 10.851 -7.821 1.00 0.00 391 LYS A C 3
ATOM 3944 O O . LYS A 1 46 ? 18.337 11.174 -8.764 1.00 0.00 391 LYS A O 3
ATOM 3963 N N . ARG A 1 47 ? 18.091 10.431 -6.654 1.00 0.00 392 ARG A N 3
ATOM 3964 C CA . ARG A 1 47 ? 19.524 10.323 -6.408 1.00 0.00 392 ARG A CA 3
ATOM 3965 C C . ARG A 1 47 ? 19.998 8.882 -6.579 1.00 0.00 392 ARG A C 3
ATOM 3966 O O . ARG A 1 47 ? 21.009 8.622 -7.231 1.00 0.00 392 ARG A O 3
ATOM 3987 N N . THR A 1 48 ? 19.259 7.948 -5.988 1.00 0.00 393 THR A N 3
ATOM 3988 C CA . THR A 1 48 ? 19.605 6.534 -6.072 1.00 0.00 393 THR A CA 3
ATOM 3989 C C . THR A 1 48 ? 18.953 5.882 -7.286 1.00 0.00 393 THR A C 3
ATOM 3990 O O . THR A 1 48 ? 19.443 4.876 -7.800 1.00 0.00 393 THR A O 3
ATOM 4001 N N . GLY A 1 49 ? 17.846 6.460 -7.741 1.00 0.00 394 GLY A N 3
ATOM 4002 C CA . GLY A 1 49 ? 17.146 5.920 -8.892 1.00 0.00 394 GLY A CA 3
ATOM 4003 C C . GLY A 1 49 ? 16.485 4.588 -8.597 1.00 0.00 394 GLY A C 3
ATOM 4004 O O . GLY A 1 49 ? 16.373 3.736 -9.478 1.00 0.00 394 GLY A O 3
ATOM 4008 N N . GLN A 1 50 ? 16.049 4.409 -7.355 1.00 0.00 395 GLN A N 3
ATOM 4009 C CA . GLN A 1 50 ? 15.399 3.169 -6.945 1.00 0.00 395 GLN A CA 3
ATOM 4010 C C . GLN A 1 50 ? 13.998 3.441 -6.408 1.00 0.00 395 GLN A C 3
ATOM 4011 O O . GLN A 1 50 ? 13.697 4.526 -5.910 1.00 0.00 395 GLN A O 3
ATOM 4025 N N . PRO A 1 51 ? 13.117 2.435 -6.512 1.00 0.00 396 PRO A N 3
ATOM 4026 C CA . PRO A 1 51 ? 11.734 2.541 -6.040 1.00 0.00 396 PRO A CA 3
ATOM 4027 C C . PRO A 1 51 ? 11.641 2.598 -4.519 1.00 0.00 396 PRO A C 3
ATOM 4028 O O . PRO A 1 51 ? 12.438 1.976 -3.818 1.00 0.00 396 PRO A O 3
ATOM 4039 N N . MET A 1 52 ? 10.662 3.344 -4.018 1.00 0.00 397 MET A N 3
ATOM 4040 C CA . MET A 1 52 ? 10.466 3.479 -2.579 1.00 0.00 397 MET A CA 3
ATOM 4041 C C . MET A 1 52 ? 9.686 2.291 -2.024 1.00 0.00 397 MET A C 3
ATOM 4042 O O . MET A 1 52 ? 8.818 2.453 -1.166 1.00 0.00 397 MET A O 3
ATOM 4056 N N . ILE A 1 53 ? 10.002 1.099 -2.519 1.00 0.00 398 ILE A N 3
ATOM 4057 C CA . ILE A 1 53 ? 9.331 -0.115 -2.071 1.00 0.00 398 ILE A CA 3
ATOM 4058 C C . ILE A 1 53 ? 10.140 -0.824 -0.990 1.00 0.00 398 ILE A C 3
ATOM 4059 O O . ILE A 1 53 ? 11.371 -0.806 -1.008 1.00 0.00 398 ILE A O 3
ATOM 4075 N N . HIS A 1 54 ? 9.440 -1.449 -0.049 1.00 0.00 399 HIS A N 3
ATOM 4076 C CA . HIS A 1 54 ? 10.094 -2.167 1.040 1.00 0.00 399 HIS A CA 3
ATOM 4077 C C . HIS A 1 54 ? 9.591 -3.606 1.122 1.00 0.00 399 HIS A C 3
ATOM 4078 O O . HIS A 1 54 ? 8.390 -3.860 1.021 1.00 0.00 399 HIS A O 3
ATOM 4092 N N . ILE A 1 55 ? 10.517 -4.541 1.305 1.00 0.00 400 ILE A N 3
ATOM 4093 C CA . ILE A 1 55 ? 10.167 -5.952 1.400 1.00 0.00 400 ILE A CA 3
ATOM 4094 C C . ILE A 1 55 ? 10.826 -6.602 2.612 1.00 0.00 400 ILE A C 3
ATOM 4095 O O . ILE A 1 55 ? 11.974 -7.041 2.547 1.00 0.00 400 ILE A O 3
ATOM 4111 N N . TYR A 1 56 ? 10.091 -6.659 3.717 1.00 0.00 401 TYR A N 3
ATOM 4112 C CA . TYR A 1 56 ? 10.604 -7.253 4.946 1.00 0.00 401 TYR A CA 3
ATOM 4113 C C . TYR A 1 56 ? 10.937 -8.728 4.740 1.00 0.00 401 TYR A C 3
ATOM 4114 O O . TYR A 1 56 ? 10.107 -9.503 4.263 1.00 0.00 401 TYR A O 3
ATOM 4132 N N . LEU A 1 57 ? 12.156 -9.110 5.104 1.00 0.00 402 LEU A N 3
ATOM 4133 C CA . LEU A 1 57 ? 12.600 -10.492 4.961 1.00 0.00 402 LEU A CA 3
ATOM 4134 C C . LEU A 1 57 ? 12.800 -11.144 6.324 1.00 0.00 402 LEU A C 3
ATOM 4135 O O . LEU A 1 57 ? 13.380 -10.546 7.231 1.00 0.00 402 LEU A O 3
ATOM 4151 N N . ASP A 1 58 ? 12.317 -12.374 6.463 1.00 0.00 403 ASP A N 3
ATOM 4152 C CA . ASP A 1 58 ? 12.447 -13.109 7.716 1.00 0.00 403 ASP A CA 3
ATOM 4153 C C . ASP A 1 58 ? 13.907 -13.199 8.146 1.00 0.00 403 ASP A C 3
ATOM 4154 O O . ASP A 1 58 ? 14.754 -13.699 7.405 1.00 0.00 403 ASP A O 3
ATOM 4163 N N . LYS A 1 59 ? 14.197 -12.712 9.347 1.00 0.00 404 LYS A N 3
ATOM 4164 C CA . LYS A 1 59 ? 15.554 -12.736 9.877 1.00 0.00 404 LYS A CA 3
ATOM 4165 C C . LYS A 1 59 ? 15.970 -14.158 10.243 1.00 0.00 404 LYS A C 3
ATOM 4166 O O . LYS A 1 59 ? 17.093 -14.391 10.689 1.00 0.00 404 LYS A O 3
ATOM 4185 N N . GLU A 1 60 ? 15.056 -15.104 10.051 1.00 0.00 405 GLU A N 3
ATOM 4186 C CA . GLU A 1 60 ? 15.329 -16.502 10.362 1.00 0.00 405 GLU A CA 3
ATOM 4187 C C . GLU A 1 60 ? 15.916 -17.223 9.151 1.00 0.00 405 GLU A C 3
ATOM 4188 O O . GLU A 1 60 ? 16.777 -18.093 9.289 1.00 0.00 405 GLU A O 3
ATOM 4200 N N . THR A 1 61 ? 15.443 -16.857 7.964 1.00 0.00 406 THR A N 3
ATOM 4201 C CA . THR A 1 61 ? 15.918 -17.469 6.730 1.00 0.00 406 THR A CA 3
ATOM 4202 C C . THR A 1 61 ? 16.420 -16.413 5.751 1.00 0.00 406 THR A C 3
ATOM 4203 O O . THR A 1 61 ? 17.384 -16.639 5.021 1.00 0.00 406 THR A O 3
ATOM 4214 N N . GLY A 1 62 ? 15.761 -15.259 5.742 1.00 0.00 407 GLY A N 3
ATOM 4215 C CA . GLY A 1 62 ? 16.156 -14.185 4.850 1.00 0.00 407 GLY A CA 3
ATOM 4216 C C . GLY A 1 62 ? 15.190 -14.005 3.696 1.00 0.00 407 GLY A C 3
ATOM 4217 O O . GLY A 1 62 ? 15.342 -13.092 2.884 1.00 0.00 407 GLY A O 3
ATOM 4221 N N . LYS A 1 63 ? 14.191 -14.878 3.622 1.00 0.00 408 LYS A N 3
ATOM 4222 C CA . LYS A 1 63 ? 13.194 -14.814 2.558 1.00 0.00 408 LYS A CA 3
ATOM 4223 C C . LYS A 1 63 ? 12.099 -13.809 2.901 1.00 0.00 408 LYS A C 3
ATOM 4224 O O . LYS A 1 63 ? 11.807 -13.544 4.067 1.00 0.00 408 LYS A O 3
ATOM 4243 N N . PRO A 1 64 ? 11.475 -13.235 1.861 1.00 0.00 409 PRO A N 3
ATOM 4244 C CA . PRO A 1 64 ? 10.401 -12.251 2.026 1.00 0.00 409 PRO A CA 3
ATOM 4245 C C . PRO A 1 64 ? 9.122 -12.877 2.575 1.00 0.00 409 PRO A C 3
ATOM 4246 O O . PRO A 1 64 ? 8.308 -13.410 1.821 1.00 0.00 409 PRO A O 3
ATOM 4257 N N . LYS A 1 65 ? 8.953 -12.808 3.890 1.00 0.00 410 LYS A N 3
ATOM 4258 C CA . LYS A 1 65 ? 7.771 -13.366 4.539 1.00 0.00 410 LYS A CA 3
ATOM 4259 C C . LYS A 1 65 ? 6.546 -13.241 3.641 1.00 0.00 410 LYS A C 3
ATOM 4260 O O . LYS A 1 65 ? 5.829 -14.214 3.413 1.00 0.00 410 LYS A O 3
ATOM 4279 N N . GLY A 1 66 ? 6.312 -12.035 3.132 1.00 0.00 411 GLY A N 3
ATOM 4280 C CA . GLY A 1 66 ? 5.172 -11.805 2.263 1.00 0.00 411 GLY A CA 3
ATOM 4281 C C . GLY A 1 66 ? 4.651 -10.385 2.354 1.00 0.00 411 GLY A C 3
ATOM 4282 O O . GLY A 1 66 ? 3.898 -9.936 1.490 1.00 0.00 411 GLY A O 3
ATOM 4286 N N . ASP A 1 67 ? 5.049 -9.677 3.406 1.00 0.00 412 ASP A N 3
ATOM 4287 C CA . ASP A 1 67 ? 4.615 -8.299 3.607 1.00 0.00 412 ASP A CA 3
ATOM 4288 C C . ASP A 1 67 ? 5.552 -7.325 2.897 1.00 0.00 412 ASP A C 3
ATOM 4289 O O . ASP A 1 67 ? 6.713 -7.641 2.641 1.00 0.00 412 ASP A O 3
ATOM 4298 N N . ALA A 1 68 ? 5.037 -6.141 2.580 1.00 0.00 413 ALA A N 3
ATOM 4299 C CA . ALA A 1 68 ? 5.826 -5.122 1.900 1.00 0.00 413 ALA A CA 3
ATOM 4300 C C . ALA A 1 68 ? 5.096 -3.783 1.884 1.00 0.00 413 ALA A C 3
ATOM 4301 O O . ALA A 1 68 ? 3.937 -3.690 2.289 1.00 0.00 413 ALA A O 3
ATOM 4308 N N . THR A 1 69 ? 5.783 -2.747 1.414 1.00 0.00 414 THR A N 3
ATOM 4309 C CA . THR A 1 69 ? 5.201 -1.412 1.346 1.00 0.00 414 THR A CA 3
ATOM 4310 C C . THR A 1 69 ? 5.642 -0.683 0.082 1.00 0.00 414 THR A C 3
ATOM 4311 O O . THR A 1 69 ? 6.789 -0.805 -0.349 1.00 0.00 414 THR A O 3
ATOM 4322 N N . VAL A 1 70 ? 4.725 0.077 -0.507 1.00 0.00 415 VAL A N 3
ATOM 4323 C CA . VAL A 1 70 ? 5.020 0.829 -1.722 1.00 0.00 415 VAL A CA 3
ATOM 4324 C C . VAL A 1 70 ? 4.622 2.293 -1.573 1.00 0.00 415 VAL A C 3
ATOM 4325 O O . VAL A 1 70 ? 3.448 2.611 -1.385 1.00 0.00 415 VAL A O 3
ATOM 4338 N N . SER A 1 71 ? 5.607 3.180 -1.659 1.00 0.00 416 SER A N 3
ATOM 4339 C CA . SER A 1 71 ? 5.361 4.611 -1.531 1.00 0.00 416 SER A CA 3
ATOM 4340 C C . SER A 1 71 ? 5.131 5.248 -2.899 1.00 0.00 416 SER A C 3
ATOM 4341 O O . SER A 1 71 ? 6.042 5.316 -3.724 1.00 0.00 416 SER A O 3
ATOM 4349 N N . TYR A 1 72 ? 3.908 5.712 -3.131 1.00 0.00 417 TYR A N 3
ATOM 4350 C CA . TYR A 1 72 ? 3.557 6.340 -4.398 1.00 0.00 417 TYR A CA 3
ATOM 4351 C C . TYR A 1 72 ? 3.873 7.833 -4.373 1.00 0.00 417 TYR A C 3
ATOM 4352 O O . TYR A 1 72 ? 4.066 8.419 -3.308 1.00 0.00 417 TYR A O 3
ATOM 4370 N N . GLU A 1 73 ? 3.924 8.441 -5.554 1.00 0.00 418 GLU A N 3
ATOM 4371 C CA . GLU A 1 73 ? 4.217 9.865 -5.667 1.00 0.00 418 GLU A CA 3
ATOM 4372 C C . GLU A 1 73 ? 3.204 10.693 -4.880 1.00 0.00 418 GLU A C 3
ATOM 4373 O O . GLU A 1 73 ? 3.552 11.353 -3.901 1.00 0.00 418 GLU A O 3
ATOM 4385 N N . ASP A 1 74 ? 1.950 10.653 -5.317 1.00 0.00 419 ASP A N 3
ATOM 4386 C CA . ASP A 1 74 ? 0.886 11.398 -4.655 1.00 0.00 419 ASP A CA 3
ATOM 4387 C C . ASP A 1 74 ? -0.131 10.451 -4.025 1.00 0.00 419 ASP A C 3
ATOM 4388 O O . ASP A 1 74 ? -0.282 9.300 -4.436 1.00 0.00 419 ASP A O 3
ATOM 4397 N N . PRO A 1 75 ? -0.845 10.944 -3.002 1.00 0.00 420 PRO A N 3
ATOM 4398 C CA . PRO A 1 75 ? -1.858 10.158 -2.293 1.00 0.00 420 PRO A CA 3
ATOM 4399 C C . PRO A 1 75 ? -2.944 9.635 -3.227 1.00 0.00 420 PRO A C 3
ATOM 4400 O O . PRO A 1 75 ? -3.371 8.483 -3.139 1.00 0.00 420 PRO A O 3
ATOM 4411 N N . PRO A 1 76 ? -3.403 10.498 -4.146 1.00 0.00 421 PRO A N 3
ATOM 4412 C CA . PRO A 1 76 ? -4.444 10.144 -5.115 1.00 0.00 421 PRO A CA 3
ATOM 4413 C C . PRO A 1 76 ? -4.148 8.831 -5.831 1.00 0.00 421 PRO A C 3
ATOM 4414 O O . PRO A 1 76 ? -5.061 8.119 -6.247 1.00 0.00 421 PRO A O 3
ATOM 4425 N N . THR A 1 77 ? -2.863 8.515 -5.971 1.00 0.00 422 THR A N 3
ATOM 4426 C CA . THR A 1 77 ? -2.447 7.288 -6.637 1.00 0.00 422 THR A CA 3
ATOM 4427 C C . THR A 1 77 ? -2.396 6.121 -5.658 1.00 0.00 422 THR A C 3
ATOM 4428 O O . THR A 1 77 ? -2.835 5.015 -5.971 1.00 0.00 422 THR A O 3
ATOM 4439 N N . ALA A 1 78 ? -1.855 6.375 -4.470 1.00 0.00 423 ALA A N 3
ATOM 4440 C CA . ALA A 1 78 ? -1.750 5.346 -3.444 1.00 0.00 423 ALA A CA 3
ATOM 4441 C C . ALA A 1 78 ? -3.123 4.805 -3.064 1.00 0.00 423 ALA A C 3
ATOM 4442 O O . ALA A 1 78 ? -3.331 3.592 -3.003 1.00 0.00 423 ALA A O 3
ATOM 4449 N N . LYS A 1 79 ? -4.061 5.711 -2.807 1.00 0.00 424 LYS A N 3
ATOM 4450 C CA . LYS A 1 79 ? -5.417 5.326 -2.433 1.00 0.00 424 LYS A CA 3
ATOM 4451 C C . LYS A 1 79 ? -6.081 4.525 -3.548 1.00 0.00 424 LYS A C 3
ATOM 4452 O O . LYS A 1 79 ? -6.794 3.556 -3.289 1.00 0.00 424 LYS A O 3
ATOM 4471 N N . ALA A 1 80 ? -5.842 4.936 -4.790 1.00 0.00 425 ALA A N 3
ATOM 4472 C CA . ALA A 1 80 ? -6.415 4.254 -5.944 1.00 0.00 425 ALA A CA 3
ATOM 4473 C C . ALA A 1 80 ? -5.707 2.930 -6.206 1.00 0.00 425 ALA A C 3
ATOM 4474 O O . ALA A 1 80 ? -6.320 1.968 -6.668 1.00 0.00 425 ALA A O 3
ATOM 4481 N N . ALA A 1 81 ? -4.413 2.888 -5.911 1.00 0.00 426 ALA A N 3
ATOM 4482 C CA . ALA A 1 81 ? -3.621 1.681 -6.114 1.00 0.00 426 ALA A CA 3
ATOM 4483 C C . ALA A 1 81 ? -4.008 0.596 -5.114 1.00 0.00 426 ALA A C 3
ATOM 4484 O O . ALA A 1 81 ? -3.959 -0.594 -5.425 1.00 0.00 426 ALA A O 3
ATOM 4491 N N . VAL A 1 82 ? -4.392 1.015 -3.913 1.00 0.00 427 VAL A N 3
ATOM 4492 C CA . VAL A 1 82 ? -4.788 0.079 -2.868 1.00 0.00 427 VAL A CA 3
ATOM 4493 C C . VAL A 1 82 ? -5.914 -0.832 -3.343 1.00 0.00 427 VAL A C 3
ATOM 4494 O O . VAL A 1 82 ? -5.760 -2.052 -3.392 1.00 0.00 427 VAL A O 3
ATOM 4507 N N . GLU A 1 83 ? -7.046 -0.231 -3.694 1.00 0.00 428 GLU A N 3
ATOM 4508 C CA . GLU A 1 83 ? -8.199 -0.989 -4.166 1.00 0.00 428 GLU A CA 3
ATOM 4509 C C . GLU A 1 83 ? -7.906 -1.640 -5.515 1.00 0.00 428 GLU A C 3
ATOM 4510 O O . GLU A 1 83 ? -8.651 -2.506 -5.973 1.00 0.00 428 GLU A O 3
ATOM 4522 N N . TRP A 1 84 ? -6.818 -1.214 -6.147 1.00 0.00 429 TRP A N 3
ATOM 4523 C CA . TRP A 1 84 ? -6.428 -1.754 -7.444 1.00 0.00 429 TRP A CA 3
ATOM 4524 C C . TRP A 1 84 ? -5.731 -3.101 -7.285 1.00 0.00 429 TRP A C 3
ATOM 4525 O O . TRP A 1 84 ? -6.109 -4.086 -7.922 1.00 0.00 429 TRP A O 3
ATOM 4546 N N . PHE A 1 85 ? -4.712 -3.140 -6.433 1.00 0.00 430 PHE A N 3
ATOM 4547 C CA . PHE A 1 85 ? -3.963 -4.367 -6.192 1.00 0.00 430 PHE A CA 3
ATOM 4548 C C . PHE A 1 85 ? -4.601 -5.182 -5.071 1.00 0.00 430 PHE A C 3
ATOM 4549 O O . PHE A 1 85 ? -4.318 -6.371 -4.914 1.00 0.00 430 PHE A O 3
ATOM 4566 N N . ASP A 1 86 ? -5.462 -4.536 -4.293 1.00 0.00 431 ASP A N 3
ATOM 4567 C CA . ASP A 1 86 ? -6.141 -5.199 -3.186 1.00 0.00 431 ASP A CA 3
ATOM 4568 C C . ASP A 1 86 ? -6.986 -6.366 -3.688 1.00 0.00 431 ASP A C 3
ATOM 4569 O O . ASP A 1 86 ? -8.140 -6.190 -4.075 1.00 0.00 431 ASP A O 3
ATOM 4578 N N . GLY A 1 87 ? -6.400 -7.560 -3.680 1.00 0.00 432 GLY A N 3
ATOM 4579 C CA . GLY A 1 87 ? -7.112 -8.738 -4.137 1.00 0.00 432 GLY A CA 3
ATOM 4580 C C . GLY A 1 87 ? -6.507 -9.330 -5.395 1.00 0.00 432 GLY A C 3
ATOM 4581 O O . GLY A 1 87 ? -7.145 -10.125 -6.086 1.00 0.00 432 GLY A O 3
ATOM 4585 N N . LYS A 1 88 ? -5.273 -8.941 -5.695 1.00 0.00 433 LYS A N 3
ATOM 4586 C CA . LYS A 1 88 ? -4.580 -9.436 -6.879 1.00 0.00 433 LYS A CA 3
ATOM 4587 C C . LYS A 1 88 ? -3.951 -10.799 -6.610 1.00 0.00 433 LYS A C 3
ATOM 4588 O O . LYS A 1 88 ? -3.800 -11.208 -5.460 1.00 0.00 433 LYS A O 3
ATOM 4607 N N . ASP A 1 89 ? -3.584 -11.498 -7.680 1.00 0.00 434 ASP A N 3
ATOM 4608 C CA . ASP A 1 89 ? -2.969 -12.813 -7.559 1.00 0.00 434 ASP A CA 3
ATOM 4609 C C . ASP A 1 89 ? -1.498 -12.766 -7.962 1.00 0.00 434 ASP A C 3
ATOM 4610 O O . ASP A 1 89 ? -1.171 -12.619 -9.139 1.00 0.00 434 ASP A O 3
ATOM 4619 N N . PHE A 1 90 ? -0.616 -12.887 -6.976 1.00 0.00 435 PHE A N 3
ATOM 4620 C CA . PHE A 1 90 ? 0.820 -12.855 -7.226 1.00 0.00 435 PHE A CA 3
ATOM 4621 C C . PHE A 1 90 ? 1.438 -14.236 -7.028 1.00 0.00 435 PHE A C 3
ATOM 4622 O O . PHE A 1 90 ? 1.552 -14.720 -5.902 1.00 0.00 435 PHE A O 3
ATOM 4639 N N . GLN A 1 91 ? 1.834 -14.864 -8.130 1.00 0.00 436 GLN A N 3
ATOM 4640 C CA . GLN A 1 91 ? 2.438 -16.190 -8.078 1.00 0.00 436 GLN A CA 3
ATOM 4641 C C . GLN A 1 91 ? 1.469 -17.208 -7.489 1.00 0.00 436 GLN A C 3
ATOM 4642 O O . GLN A 1 91 ? 1.882 -18.214 -6.914 1.00 0.00 436 GLN A O 3
ATOM 4656 N N . GLY A 1 92 ? 0.175 -16.939 -7.633 1.00 0.00 437 GLY A N 3
ATOM 4657 C CA . GLY A 1 92 ? -0.835 -17.840 -7.108 1.00 0.00 437 GLY A CA 3
ATOM 4658 C C . GLY A 1 92 ? -1.306 -17.441 -5.724 1.00 0.00 437 GLY A C 3
ATOM 4659 O O . GLY A 1 92 ? -2.322 -17.939 -5.240 1.00 0.00 437 GLY A O 3
ATOM 4663 N N . SER A 1 93 ? -0.565 -16.542 -5.085 1.00 0.00 438 SER A N 3
ATOM 4664 C CA . SER A 1 93 ? -0.909 -16.081 -3.746 1.00 0.00 438 SER A CA 3
ATOM 4665 C C . SER A 1 93 ? -1.599 -14.720 -3.800 1.00 0.00 438 SER A C 3
ATOM 4666 O O . SER A 1 93 ? -1.102 -13.784 -4.425 1.00 0.00 438 SER A O 3
ATOM 4674 N N . LYS A 1 94 ? -2.748 -14.621 -3.141 1.00 0.00 439 LYS A N 3
ATOM 4675 C CA . LYS A 1 94 ? -3.508 -13.377 -3.112 1.00 0.00 439 LYS A CA 3
ATOM 4676 C C . LYS A 1 94 ? -2.794 -12.323 -2.271 1.00 0.00 439 LYS A C 3
ATOM 4677 O O . LYS A 1 94 ? -2.255 -12.624 -1.206 1.00 0.00 439 LYS A O 3
ATOM 4696 N N . LEU A 1 95 ? -2.796 -11.086 -2.756 1.00 0.00 440 LEU A N 3
ATOM 4697 C CA . LEU A 1 95 ? -2.150 -9.985 -2.048 1.00 0.00 440 LEU A CA 3
ATOM 4698 C C . LEU A 1 95 ? -3.183 -9.096 -1.365 1.00 0.00 440 LEU A C 3
ATOM 4699 O O . LEU A 1 95 ? -4.329 -9.005 -1.806 1.00 0.00 440 LEU A O 3
ATOM 4715 N N . LYS A 1 96 ? -2.770 -8.439 -0.286 1.00 0.00 441 LYS A N 3
ATOM 4716 C CA . LYS A 1 96 ? -3.657 -7.552 0.457 1.00 0.00 441 LYS A CA 3
ATOM 4717 C C . LYS A 1 96 ? -3.038 -6.168 0.612 1.00 0.00 441 LYS A C 3
ATOM 4718 O O . LYS A 1 96 ? -2.110 -5.975 1.398 1.00 0.00 441 LYS A O 3
ATOM 4737 N N . VAL A 1 97 ? -3.559 -5.204 -0.143 1.00 0.00 442 VAL A N 3
ATOM 4738 C CA . VAL A 1 97 ? -3.059 -3.835 -0.088 1.00 0.00 442 VAL A CA 3
ATOM 4739 C C . VAL A 1 97 ? -3.949 -2.960 0.787 1.00 0.00 442 VAL A C 3
ATOM 4740 O O . VAL A 1 97 ? -5.175 -3.054 0.733 1.00 0.00 442 VAL A O 3
ATOM 4753 N N . SER A 1 98 ? -3.323 -2.107 1.592 1.00 0.00 443 SER A N 3
ATOM 4754 C CA . SER A 1 98 ? -4.059 -1.217 2.482 1.00 0.00 443 SER A CA 3
ATOM 4755 C C . SER A 1 98 ? -3.180 -0.054 2.935 1.00 0.00 443 SER A C 3
ATOM 4756 O O . SER A 1 98 ? -2.053 -0.253 3.391 1.00 0.00 443 SER A O 3
ATOM 4764 N N . LEU A 1 99 ? -3.703 1.160 2.807 1.00 0.00 444 LEU A N 3
ATOM 4765 C CA . LEU A 1 99 ? -2.968 2.356 3.203 1.00 0.00 444 LEU A CA 3
ATOM 4766 C C . LEU A 1 99 ? -2.269 2.146 4.543 1.00 0.00 444 LEU A C 3
ATOM 4767 O O . LEU A 1 99 ? -2.912 1.851 5.550 1.00 0.00 444 LEU A O 3
ATOM 4783 N N . ALA A 1 100 ? -0.950 2.304 4.548 1.00 0.00 445 ALA A N 3
ATOM 4784 C CA . ALA A 1 100 ? -0.165 2.137 5.764 1.00 0.00 445 ALA A CA 3
ATOM 4785 C C . ALA A 1 100 ? -0.610 3.117 6.844 1.00 0.00 445 ALA A C 3
ATOM 4786 O O . ALA A 1 100 ? -1.190 4.161 6.547 1.00 0.00 445 ALA A O 3
ATOM 4793 N N . ARG A 1 101 ? -0.336 2.772 8.098 1.00 0.00 446 ARG A N 3
ATOM 4794 C CA . ARG A 1 101 ? -0.711 3.622 9.222 1.00 0.00 446 ARG A CA 3
ATOM 4795 C C . ARG A 1 101 ? -2.228 3.709 9.356 1.00 0.00 446 ARG A C 3
ATOM 4796 O O . ARG A 1 101 ? -2.765 4.714 9.821 1.00 0.00 446 ARG A O 3
ATOM 4817 N N . LYS A 1 102 ? -2.916 2.649 8.945 1.00 0.00 447 LYS A N 3
ATOM 4818 C CA . LYS A 1 102 ? -4.371 2.603 9.018 1.00 0.00 447 LYS A CA 3
ATOM 4819 C C . LYS A 1 102 ? -4.861 1.172 9.221 1.00 0.00 447 LYS A C 3
ATOM 4820 O O . LYS A 1 102 ? -4.176 0.214 8.865 1.00 0.00 447 LYS A O 3
ATOM 4839 N N . LYS A 1 103 ? -6.051 1.036 9.796 1.00 0.00 448 LYS A N 3
ATOM 4840 C CA . LYS A 1 103 ? -6.635 -0.276 10.045 1.00 0.00 448 LYS A CA 3
ATOM 4841 C C . LYS A 1 103 ? -6.550 -1.154 8.801 1.00 0.00 448 LYS A C 3
ATOM 4842 O O . LYS A 1 103 ? -6.526 -0.669 7.669 1.00 0.00 448 LYS A O 3
ATOM 4861 N N . PRO A 1 104 ? -6.505 -2.478 9.011 1.00 0.00 449 PRO A N 3
ATOM 4862 C CA . PRO A 1 104 ? -6.424 -3.451 7.918 1.00 0.00 449 PRO A CA 3
ATOM 4863 C C . PRO A 1 104 ? -7.715 -3.526 7.111 1.00 0.00 449 PRO A C 3
ATOM 4864 O O . PRO A 1 104 ? -8.778 -3.091 7.554 1.00 0.00 449 PRO A O 3
ATOM 4875 N N . PRO A 1 105 ? -7.624 -4.088 5.897 1.00 0.00 450 PRO A N 3
ATOM 4876 C CA . PRO A 1 105 ? -8.776 -4.234 5.002 1.00 0.00 450 PRO A CA 3
ATOM 4877 C C . PRO A 1 105 ? -9.779 -5.262 5.512 1.00 0.00 450 PRO A C 3
ATOM 4878 O O . PRO A 1 105 ? -9.404 -6.246 6.149 1.00 0.00 450 PRO A O 3
ATOM 4889 N N . MET A 1 106 ? -11.056 -5.028 5.228 1.00 0.00 451 MET A N 3
ATOM 4890 C CA . MET A 1 106 ? -12.114 -5.937 5.656 1.00 0.00 451 MET A CA 3
ATOM 4891 C C . MET A 1 106 ? -12.928 -6.425 4.462 1.00 0.00 451 MET A C 3
ATOM 4892 O O . MET A 1 106 ? -12.919 -5.807 3.399 1.00 0.00 451 MET A O 3
ATOM 4906 N N . ASN A 1 107 ? -13.630 -7.538 4.646 1.00 0.00 452 ASN A N 3
ATOM 4907 C CA . ASN A 1 107 ? -14.449 -8.110 3.584 1.00 0.00 452 ASN A CA 3
ATOM 4908 C C . ASN A 1 107 ? -15.820 -7.443 3.534 1.00 0.00 452 ASN A C 3
ATOM 4909 O O . ASN A 1 107 ? -16.681 -7.707 4.374 1.00 0.00 452 ASN A O 3
ATOM 4920 N N . SER A 1 108 ? -16.016 -6.577 2.546 1.00 0.00 453 SER A N 3
ATOM 4921 C CA . SER A 1 108 ? -17.281 -5.869 2.388 1.00 0.00 453 SER A CA 3
ATOM 4922 C C . SER A 1 108 ? -17.621 -5.685 0.912 1.00 0.00 453 SER A C 3
ATOM 4923 O O . SER A 1 108 ? -16.845 -5.106 0.153 1.00 0.00 453 SER A O 3
ATOM 4931 N N . GLY A 1 109 ? -18.788 -6.183 0.514 1.00 0.00 454 GLY A N 3
ATOM 4932 C CA . GLY A 1 109 ? -19.211 -6.065 -0.869 1.00 0.00 454 GLY A CA 3
ATOM 4933 C C . GLY A 1 109 ? -20.041 -7.249 -1.325 1.00 0.00 454 GLY A C 3
ATOM 4934 O O . GLY A 1 109 ? -20.631 -7.967 -0.518 1.00 0.00 454 GLY A O 3
ATOM 4938 N N . PRO A 1 110 ? -20.095 -7.463 -2.648 1.00 0.00 455 PRO A N 3
ATOM 4939 C CA . PRO A 1 110 ? -20.858 -8.566 -3.239 1.00 0.00 455 PRO A CA 3
ATOM 4940 C C . PRO A 1 110 ? -20.234 -9.926 -2.945 1.00 0.00 455 PRO A C 3
ATOM 4941 O O . PRO A 1 110 ? -20.719 -10.957 -3.410 1.00 0.00 455 PRO A O 3
ATOM 4952 N N . SER A 1 111 ? -19.154 -9.921 -2.169 1.00 0.00 456 SER A N 3
ATOM 4953 C CA . SER A 1 111 ? -18.462 -11.154 -1.816 1.00 0.00 456 SER A CA 3
ATOM 4954 C C . SER A 1 111 ? -18.088 -11.163 -0.336 1.00 0.00 456 SER A C 3
ATOM 4955 O O . SER A 1 111 ? -17.511 -10.203 0.175 1.00 0.00 456 SER A O 3
ATOM 4963 N N . SER A 1 112 ? -18.423 -12.253 0.346 1.00 0.00 457 SER A N 3
ATOM 4964 C CA . SER A 1 112 ? -18.127 -12.387 1.768 1.00 0.00 457 SER A CA 3
ATOM 4965 C C . SER A 1 112 ? -16.948 -13.329 1.991 1.00 0.00 457 SER A C 3
ATOM 4966 O O . SER A 1 112 ? -17.114 -14.546 2.046 1.00 0.00 457 SER A O 3
ATOM 4974 N N . GLY A 1 113 ? -15.756 -12.754 2.120 1.00 0.00 458 GLY A N 3
ATOM 4975 C CA . GLY A 1 113 ? -14.566 -13.556 2.336 1.00 0.00 458 GLY A CA 3
ATOM 4976 C C . GLY A 1 113 ? -14.128 -14.293 1.086 1.00 0.00 458 GLY A C 3
ATOM 4977 O O . GLY A 1 113 ? -14.347 -15.498 0.960 1.00 0.00 458 GLY A O 3
ATOM 4981 N N . GLY A 1 1 ? -3.267 32.321 17.701 1.00 0.00 346 GLY A N 4
ATOM 4982 C CA . GLY A 1 1 ? -3.276 31.068 18.431 1.00 0.00 346 GLY A CA 4
ATOM 4983 C C . GLY A 1 1 ? -4.503 30.229 18.131 1.00 0.00 346 GLY A C 4
ATOM 4984 O O . GLY A 1 1 ? -4.550 29.525 17.123 1.00 0.00 346 GLY A O 4
ATOM 4988 N N . SER A 1 2 ? -5.499 30.305 19.008 1.00 0.00 347 SER A N 4
ATOM 4989 C CA . SER A 1 2 ? -6.730 29.544 18.835 1.00 0.00 347 SER A CA 4
ATOM 4990 C C . SER A 1 2 ? -7.879 30.457 18.417 1.00 0.00 347 SER A C 4
ATOM 4991 O O . SER A 1 2 ? -8.214 31.412 19.117 1.00 0.00 347 SER A O 4
ATOM 4999 N N . SER A 1 3 ? -8.479 30.155 17.269 1.00 0.00 348 SER A N 4
ATOM 5000 C CA . SER A 1 3 ? -9.588 30.949 16.755 1.00 0.00 348 SER A CA 4
ATOM 5001 C C . SER A 1 3 ? -10.892 30.158 16.803 1.00 0.00 348 SER A C 4
ATOM 5002 O O . SER A 1 3 ? -11.688 30.195 15.866 1.00 0.00 348 SER A O 4
ATOM 5010 N N . GLY A 1 4 ? -11.101 29.441 17.902 1.00 0.00 349 GLY A N 4
ATOM 5011 C CA . GLY A 1 4 ? -12.309 28.650 18.054 1.00 0.00 349 GLY A CA 4
ATOM 5012 C C . GLY A 1 4 ? -12.021 27.237 18.522 1.00 0.00 349 GLY A C 4
ATOM 5013 O O . GLY A 1 4 ? -12.475 26.826 19.590 1.00 0.00 349 GLY A O 4
ATOM 5017 N N . SER A 1 5 ? -11.267 26.492 17.721 1.00 0.00 350 SER A N 4
ATOM 5018 C CA . SER A 1 5 ? -10.925 25.114 18.057 1.00 0.00 350 SER A CA 4
ATOM 5019 C C . SER A 1 5 ? -10.106 25.057 19.343 1.00 0.00 350 SER A C 4
ATOM 5020 O O . SER A 1 5 ? -9.019 25.629 19.426 1.00 0.00 350 SER A O 4
ATOM 5028 N N . SER A 1 6 ? -10.636 24.362 20.344 1.00 0.00 351 SER A N 4
ATOM 5029 C CA . SER A 1 6 ? -9.957 24.231 21.628 1.00 0.00 351 SER A CA 4
ATOM 5030 C C . SER A 1 6 ? -8.892 23.139 21.571 1.00 0.00 351 SER A C 4
ATOM 5031 O O . SER A 1 6 ? -7.717 23.389 21.832 1.00 0.00 351 SER A O 4
ATOM 5039 N N . GLY A 1 7 ? -9.316 21.926 21.228 1.00 0.00 352 GLY A N 4
ATOM 5040 C CA . GLY A 1 7 ? -8.388 20.814 21.143 1.00 0.00 352 GLY A CA 4
ATOM 5041 C C . GLY A 1 7 ? -9.074 19.514 20.772 1.00 0.00 352 GLY A C 4
ATOM 5042 O O . GLY A 1 7 ? -9.353 18.682 21.635 1.00 0.00 352 GLY A O 4
ATOM 5046 N N . ASP A 1 8 ? -9.346 19.338 19.483 1.00 0.00 353 ASP A N 4
ATOM 5047 C CA . ASP A 1 8 ? -10.005 18.130 18.999 1.00 0.00 353 ASP A CA 4
ATOM 5048 C C . ASP A 1 8 ? -9.017 17.233 18.258 1.00 0.00 353 ASP A C 4
ATOM 5049 O O . ASP A 1 8 ? -7.963 17.675 17.801 1.00 0.00 353 ASP A O 4
ATOM 5058 N N . PRO A 1 9 ? -9.365 15.944 18.137 1.00 0.00 354 PRO A N 4
ATOM 5059 C CA . PRO A 1 9 ? -8.524 14.958 17.453 1.00 0.00 354 PRO A CA 4
ATOM 5060 C C . PRO A 1 9 ? -8.470 15.187 15.947 1.00 0.00 354 PRO A C 4
ATOM 5061 O O . PRO A 1 9 ? -9.150 16.066 15.418 1.00 0.00 354 PRO A O 4
ATOM 5072 N N . ASP A 1 10 ? -7.658 14.390 15.260 1.00 0.00 355 ASP A N 4
ATOM 5073 C CA . ASP A 1 10 ? -7.517 14.505 13.814 1.00 0.00 355 ASP A CA 4
ATOM 5074 C C . ASP A 1 10 ? -7.100 13.171 13.201 1.00 0.00 355 ASP A C 4
ATOM 5075 O O . ASP A 1 10 ? -6.399 12.381 13.831 1.00 0.00 355 ASP A O 4
ATOM 5084 N N . GLU A 1 11 ? -7.538 12.929 11.969 1.00 0.00 356 GLU A N 4
ATOM 5085 C CA . GLU A 1 11 ? -7.211 11.690 11.272 1.00 0.00 356 GLU A CA 4
ATOM 5086 C C . GLU A 1 11 ? -5.837 11.781 10.616 1.00 0.00 356 GLU A C 4
ATOM 5087 O O . GLU A 1 11 ? -5.248 12.859 10.529 1.00 0.00 356 GLU A O 4
ATOM 5099 N N . ASP A 1 12 ? -5.330 10.642 10.158 1.00 0.00 357 ASP A N 4
ATOM 5100 C CA . ASP A 1 12 ? -4.025 10.591 9.510 1.00 0.00 357 ASP A CA 4
ATOM 5101 C C . ASP A 1 12 ? -4.113 11.092 8.072 1.00 0.00 357 ASP A C 4
ATOM 5102 O O . ASP A 1 12 ? -5.030 10.733 7.333 1.00 0.00 357 ASP A O 4
ATOM 5111 N N . SER A 1 13 ? -3.153 11.925 7.681 1.00 0.00 358 SER A N 4
ATOM 5112 C CA . SER A 1 13 ? -3.125 12.480 6.333 1.00 0.00 358 SER A CA 4
ATOM 5113 C C . SER A 1 13 ? -1.735 12.343 5.718 1.00 0.00 358 SER A C 4
ATOM 5114 O O . SER A 1 13 ? -0.778 11.970 6.396 1.00 0.00 358 SER A O 4
ATOM 5122 N N . ASP A 1 14 ? -1.633 12.646 4.429 1.00 0.00 359 ASP A N 4
ATOM 5123 C CA . ASP A 1 14 ? -0.361 12.558 3.720 1.00 0.00 359 ASP A CA 4
ATOM 5124 C C . ASP A 1 14 ? 0.108 11.109 3.625 1.00 0.00 359 ASP A C 4
ATOM 5125 O O . ASP A 1 14 ? 1.300 10.824 3.738 1.00 0.00 359 ASP A O 4
ATOM 5134 N N . ASN A 1 15 ? -0.837 10.198 3.419 1.00 0.00 360 ASN A N 4
ATOM 5135 C CA . ASN A 1 15 ? -0.519 8.780 3.310 1.00 0.00 360 ASN A CA 4
ATOM 5136 C C . ASN A 1 15 ? -0.380 8.363 1.849 1.00 0.00 360 ASN A C 4
ATOM 5137 O O . ASN A 1 15 ? -1.273 7.731 1.284 1.00 0.00 360 ASN A O 4
ATOM 5148 N N . SER A 1 16 ? 0.748 8.721 1.243 1.00 0.00 361 SER A N 4
ATOM 5149 C CA . SER A 1 16 ? 1.004 8.387 -0.154 1.00 0.00 361 SER A CA 4
ATOM 5150 C C . SER A 1 16 ? 1.677 7.023 -0.272 1.00 0.00 361 SER A C 4
ATOM 5151 O O . SER A 1 16 ? 2.441 6.775 -1.205 1.00 0.00 361 SER A O 4
ATOM 5159 N N . ALA A 1 17 ? 1.386 6.143 0.680 1.00 0.00 362 ALA A N 4
ATOM 5160 C CA . ALA A 1 17 ? 1.961 4.803 0.682 1.00 0.00 362 ALA A CA 4
ATOM 5161 C C . ALA A 1 17 ? 0.885 3.745 0.905 1.00 0.00 362 ALA A C 4
ATOM 5162 O O . ALA A 1 17 ? -0.237 4.061 1.301 1.00 0.00 362 ALA A O 4
ATOM 5169 N N . ILE A 1 18 ? 1.234 2.489 0.646 1.00 0.00 363 ILE A N 4
ATOM 5170 C CA . ILE A 1 18 ? 0.298 1.386 0.818 1.00 0.00 363 ILE A CA 4
ATOM 5171 C C . ILE A 1 18 ? 0.991 0.164 1.411 1.00 0.00 363 ILE A C 4
ATOM 5172 O O . ILE A 1 18 ? 2.154 -0.110 1.110 1.00 0.00 363 ILE A O 4
ATOM 5188 N N . TYR A 1 19 ? 0.271 -0.568 2.254 1.00 0.00 364 TYR A N 4
ATOM 5189 C CA . TYR A 1 19 ? 0.816 -1.760 2.889 1.00 0.00 364 TYR A CA 4
ATOM 5190 C C . TYR A 1 19 ? 0.345 -3.023 2.175 1.00 0.00 364 TYR A C 4
ATOM 5191 O O . TYR A 1 19 ? -0.855 -3.249 2.016 1.00 0.00 364 TYR A O 4
ATOM 5209 N N . VAL A 1 20 ? 1.299 -3.843 1.746 1.00 0.00 365 VAL A N 4
ATOM 5210 C CA . VAL A 1 20 ? 0.983 -5.085 1.049 1.00 0.00 365 VAL A CA 4
ATOM 5211 C C . VAL A 1 20 ? 1.277 -6.297 1.926 1.00 0.00 365 VAL A C 4
ATOM 5212 O O . VAL A 1 20 ? 2.249 -6.307 2.682 1.00 0.00 365 VAL A O 4
ATOM 5225 N N . GLN A 1 21 ? 0.433 -7.318 1.818 1.00 0.00 366 GLN A N 4
ATOM 5226 C CA . GLN A 1 21 ? 0.604 -8.536 2.602 1.00 0.00 366 GLN A CA 4
ATOM 5227 C C . GLN A 1 21 ? 0.067 -9.748 1.847 1.00 0.00 366 GLN A C 4
ATOM 5228 O O . GLN A 1 21 ? -1.110 -9.800 1.492 1.00 0.00 366 GLN A O 4
ATOM 5242 N N . GLY A 1 22 ? 0.940 -10.721 1.605 1.00 0.00 367 GLY A N 4
ATOM 5243 C CA . GLY A 1 22 ? 0.536 -11.920 0.894 1.00 0.00 367 GLY A CA 4
ATOM 5244 C C . GLY A 1 22 ? 1.464 -12.252 -0.258 1.00 0.00 367 GLY A C 4
ATOM 5245 O O . GLY A 1 22 ? 1.093 -12.988 -1.172 1.00 0.00 367 GLY A O 4
ATOM 5249 N N . LEU A 1 23 ? 2.674 -11.705 -0.216 1.00 0.00 368 LEU A N 4
ATOM 5250 C CA . LEU A 1 23 ? 3.659 -11.946 -1.265 1.00 0.00 368 LEU A CA 4
ATOM 5251 C C . LEU A 1 23 ? 4.322 -13.307 -1.087 1.00 0.00 368 LEU A C 4
ATOM 5252 O O . LEU A 1 23 ? 4.394 -13.834 0.022 1.00 0.00 368 LEU A O 4
ATOM 5268 N N . ASN A 1 24 ? 4.810 -13.870 -2.189 1.00 0.00 369 ASN A N 4
ATOM 5269 C CA . ASN A 1 24 ? 5.470 -15.171 -2.154 1.00 0.00 369 ASN A CA 4
ATOM 5270 C C . ASN A 1 24 ? 6.882 -15.050 -1.589 1.00 0.00 369 ASN A C 4
ATOM 5271 O O . ASN A 1 24 ? 7.331 -13.956 -1.245 1.00 0.00 369 ASN A O 4
ATOM 5282 N N . ASP A 1 25 ? 7.575 -16.179 -1.497 1.00 0.00 370 ASP A N 4
ATOM 5283 C CA . ASP A 1 25 ? 8.937 -16.199 -0.975 1.00 0.00 370 ASP A CA 4
ATOM 5284 C C . ASP A 1 25 ? 9.950 -15.963 -2.091 1.00 0.00 370 ASP A C 4
ATOM 5285 O O . ASP A 1 25 ? 11.159 -15.978 -1.859 1.00 0.00 370 ASP A O 4
ATOM 5294 N N . SER A 1 26 ? 9.448 -15.746 -3.303 1.00 0.00 371 SER A N 4
ATOM 5295 C CA . SER A 1 26 ? 10.309 -15.511 -4.456 1.00 0.00 371 SER A CA 4
ATOM 5296 C C . SER A 1 26 ? 10.032 -14.143 -5.072 1.00 0.00 371 SER A C 4
ATOM 5297 O O . SER A 1 26 ? 10.385 -13.884 -6.222 1.00 0.00 371 SER A O 4
ATOM 5305 N N . VAL A 1 27 ? 9.397 -13.270 -4.296 1.00 0.00 372 VAL A N 4
ATOM 5306 C CA . VAL A 1 27 ? 9.073 -11.927 -4.763 1.00 0.00 372 VAL A CA 4
ATOM 5307 C C . VAL A 1 27 ? 10.268 -10.992 -4.619 1.00 0.00 372 VAL A C 4
ATOM 5308 O O . VAL A 1 27 ? 10.919 -10.954 -3.574 1.00 0.00 372 VAL A O 4
ATOM 5321 N N . THR A 1 28 ? 10.552 -10.236 -5.676 1.00 0.00 373 THR A N 4
ATOM 5322 C CA . THR A 1 28 ? 11.670 -9.301 -5.668 1.00 0.00 373 THR A CA 4
ATOM 5323 C C . THR A 1 28 ? 11.182 -7.862 -5.800 1.00 0.00 373 THR A C 4
ATOM 5324 O O . THR A 1 28 ? 10.042 -7.615 -6.194 1.00 0.00 373 THR A O 4
ATOM 5335 N N . LEU A 1 29 ? 12.053 -6.915 -5.468 1.00 0.00 374 LEU A N 4
ATOM 5336 C CA . LEU A 1 29 ? 11.712 -5.499 -5.549 1.00 0.00 374 LEU A CA 4
ATOM 5337 C C . LEU A 1 29 ? 11.216 -5.138 -6.946 1.00 0.00 374 LEU A C 4
ATOM 5338 O O . LEU A 1 29 ? 10.086 -4.681 -7.116 1.00 0.00 374 LEU A O 4
ATOM 5354 N N . ASP A 1 30 ? 12.068 -5.350 -7.943 1.00 0.00 375 ASP A N 4
ATOM 5355 C CA . ASP A 1 30 ? 11.716 -5.051 -9.327 1.00 0.00 375 ASP A CA 4
ATOM 5356 C C . ASP A 1 30 ? 10.336 -5.605 -9.669 1.00 0.00 375 ASP A C 4
ATOM 5357 O O . ASP A 1 30 ? 9.503 -4.908 -10.249 1.00 0.00 375 ASP A O 4
ATOM 5366 N N . ASP A 1 31 ? 10.103 -6.861 -9.306 1.00 0.00 376 ASP A N 4
ATOM 5367 C CA . ASP A 1 31 ? 8.825 -7.510 -9.574 1.00 0.00 376 ASP A CA 4
ATOM 5368 C C . ASP A 1 31 ? 7.667 -6.672 -9.039 1.00 0.00 376 ASP A C 4
ATOM 5369 O O . ASP A 1 31 ? 6.612 -6.579 -9.667 1.00 0.00 376 ASP A O 4
ATOM 5378 N N . LEU A 1 32 ? 7.872 -6.065 -7.875 1.00 0.00 377 LEU A N 4
ATOM 5379 C CA . LEU A 1 32 ? 6.846 -5.235 -7.255 1.00 0.00 377 LEU A CA 4
ATOM 5380 C C . LEU A 1 32 ? 6.858 -3.825 -7.839 1.00 0.00 377 LEU A C 4
ATOM 5381 O O . LEU A 1 32 ? 5.825 -3.161 -7.903 1.00 0.00 377 LEU A O 4
ATOM 5397 N N . ALA A 1 33 ? 8.034 -3.378 -8.266 1.00 0.00 378 ALA A N 4
ATOM 5398 C CA . ALA A 1 33 ? 8.180 -2.050 -8.848 1.00 0.00 378 ALA A CA 4
ATOM 5399 C C . ALA A 1 33 ? 7.553 -1.988 -10.237 1.00 0.00 378 ALA A C 4
ATOM 5400 O O . ALA A 1 33 ? 7.150 -0.920 -10.700 1.00 0.00 378 ALA A O 4
ATOM 5407 N N . ASP A 1 34 ? 7.476 -3.138 -10.898 1.00 0.00 379 ASP A N 4
ATOM 5408 C CA . ASP A 1 34 ? 6.898 -3.214 -12.234 1.00 0.00 379 ASP A CA 4
ATOM 5409 C C . ASP A 1 34 ? 5.415 -3.563 -12.166 1.00 0.00 379 ASP A C 4
ATOM 5410 O O . ASP A 1 34 ? 4.666 -3.327 -13.114 1.00 0.00 379 ASP A O 4
ATOM 5419 N N . PHE A 1 35 ? 4.996 -4.129 -11.038 1.00 0.00 380 PHE A N 4
ATOM 5420 C CA . PHE A 1 35 ? 3.603 -4.512 -10.847 1.00 0.00 380 PHE A CA 4
ATOM 5421 C C . PHE A 1 35 ? 2.813 -3.383 -10.190 1.00 0.00 380 PHE A C 4
ATOM 5422 O O . PHE A 1 35 ? 1.764 -2.973 -10.689 1.00 0.00 380 PHE A O 4
ATOM 5439 N N . PHE A 1 36 ? 3.323 -2.886 -9.069 1.00 0.00 381 PHE A N 4
ATOM 5440 C CA . PHE A 1 36 ? 2.666 -1.806 -8.343 1.00 0.00 381 PHE A CA 4
ATOM 5441 C C . PHE A 1 36 ? 2.534 -0.563 -9.218 1.00 0.00 381 PHE A C 4
ATOM 5442 O O . PHE A 1 36 ? 1.670 0.284 -8.988 1.00 0.00 381 PHE A O 4
ATOM 5459 N N . LYS A 1 37 ? 3.398 -0.460 -10.223 1.00 0.00 382 LYS A N 4
ATOM 5460 C CA . LYS A 1 37 ? 3.380 0.677 -11.135 1.00 0.00 382 LYS A CA 4
ATOM 5461 C C . LYS A 1 37 ? 2.177 0.606 -12.068 1.00 0.00 382 LYS A C 4
ATOM 5462 O O . LYS A 1 37 ? 1.870 1.569 -12.772 1.00 0.00 382 LYS A O 4
ATOM 5481 N N . GLN A 1 38 ? 1.499 -0.536 -12.068 1.00 0.00 383 GLN A N 4
ATOM 5482 C CA . GLN A 1 38 ? 0.328 -0.730 -12.915 1.00 0.00 383 GLN A CA 4
ATOM 5483 C C . GLN A 1 38 ? -0.652 0.428 -12.763 1.00 0.00 383 GLN A C 4
ATOM 5484 O O . GLN A 1 38 ? -0.990 1.100 -13.737 1.00 0.00 383 GLN A O 4
ATOM 5498 N N . CYS A 1 39 ? -1.105 0.656 -11.535 1.00 0.00 384 CYS A N 4
ATOM 5499 C CA . CYS A 1 39 ? -2.048 1.733 -11.255 1.00 0.00 384 CYS A CA 4
ATOM 5500 C C . CYS A 1 39 ? -1.492 3.076 -11.716 1.00 0.00 384 CYS A C 4
ATOM 5501 O O . CYS A 1 39 ? -1.981 3.664 -12.679 1.00 0.00 384 CYS A O 4
ATOM 5509 N N . GLY A 1 40 ? -0.466 3.556 -11.020 1.00 0.00 385 GLY A N 4
ATOM 5510 C CA . GLY A 1 40 ? 0.138 4.828 -11.371 1.00 0.00 385 GLY A CA 4
ATOM 5511 C C . GLY A 1 40 ? 1.649 4.743 -11.477 1.00 0.00 385 GLY A C 4
ATOM 5512 O O . GLY A 1 40 ? 2.180 3.928 -12.232 1.00 0.00 385 GLY A O 4
ATOM 5516 N N . VAL A 1 41 ? 2.341 5.587 -10.719 1.00 0.00 386 VAL A N 4
ATOM 5517 C CA . VAL A 1 41 ? 3.799 5.603 -10.731 1.00 0.00 386 VAL A CA 4
ATOM 5518 C C . VAL A 1 41 ? 4.361 5.472 -9.320 1.00 0.00 386 VAL A C 4
ATOM 5519 O O . VAL A 1 41 ? 3.937 6.174 -8.402 1.00 0.00 386 VAL A O 4
ATOM 5532 N N . VAL A 1 42 ? 5.320 4.566 -9.153 1.00 0.00 387 VAL A N 4
ATOM 5533 C CA . VAL A 1 42 ? 5.943 4.342 -7.854 1.00 0.00 387 VAL A CA 4
ATOM 5534 C C . VAL A 1 42 ? 7.064 5.343 -7.602 1.00 0.00 387 VAL A C 4
ATOM 5535 O O . VAL A 1 42 ? 8.006 5.449 -8.388 1.00 0.00 387 VAL A O 4
ATOM 5548 N N . LYS A 1 43 ? 6.958 6.077 -6.500 1.00 0.00 388 LYS A N 4
ATOM 5549 C CA . LYS A 1 43 ? 7.963 7.070 -6.141 1.00 0.00 388 LYS A CA 4
ATOM 5550 C C . LYS A 1 43 ? 9.370 6.496 -6.280 1.00 0.00 388 LYS A C 4
ATOM 5551 O O . LYS A 1 43 ? 9.811 5.702 -5.449 1.00 0.00 388 LYS A O 4
ATOM 5570 N N . MET A 1 44 ? 10.068 6.903 -7.335 1.00 0.00 389 MET A N 4
ATOM 5571 C CA . MET A 1 44 ? 11.425 6.430 -7.580 1.00 0.00 389 MET A CA 4
ATOM 5572 C C . MET A 1 44 ? 12.450 7.492 -7.191 1.00 0.00 389 MET A C 4
ATOM 5573 O O . MET A 1 44 ? 12.359 8.641 -7.618 1.00 0.00 389 MET A O 4
ATOM 5587 N N . ASN A 1 45 ? 13.424 7.097 -6.377 1.00 0.00 390 ASN A N 4
ATOM 5588 C CA . ASN A 1 45 ? 14.464 8.015 -5.929 1.00 0.00 390 ASN A CA 4
ATOM 5589 C C . ASN A 1 45 ? 15.144 8.688 -7.117 1.00 0.00 390 ASN A C 4
ATOM 5590 O O . ASN A 1 45 ? 15.284 8.094 -8.187 1.00 0.00 390 ASN A O 4
ATOM 5601 N N . LYS A 1 46 ? 15.566 9.934 -6.924 1.00 0.00 391 LYS A N 4
ATOM 5602 C CA . LYS A 1 46 ? 16.233 10.689 -7.978 1.00 0.00 391 LYS A CA 4
ATOM 5603 C C . LYS A 1 46 ? 17.748 10.566 -7.859 1.00 0.00 391 LYS A C 4
ATOM 5604 O O . LYS A 1 46 ? 18.481 10.873 -8.800 1.00 0.00 391 LYS A O 4
ATOM 5623 N N . ARG A 1 47 ? 18.212 10.116 -6.698 1.00 0.00 392 ARG A N 4
ATOM 5624 C CA . ARG A 1 47 ? 19.641 9.953 -6.458 1.00 0.00 392 ARG A CA 4
ATOM 5625 C C . ARG A 1 47 ? 20.073 8.511 -6.708 1.00 0.00 392 ARG A C 4
ATOM 5626 O O . ARG A 1 47 ? 21.046 8.258 -7.419 1.00 0.00 392 ARG A O 4
ATOM 5647 N N . THR A 1 48 ? 19.343 7.569 -6.118 1.00 0.00 393 THR A N 4
ATOM 5648 C CA . THR A 1 48 ? 19.653 6.153 -6.276 1.00 0.00 393 THR A CA 4
ATOM 5649 C C . THR A 1 48 ? 18.914 5.559 -7.470 1.00 0.00 393 THR A C 4
ATOM 5650 O O . THR A 1 48 ? 19.322 4.535 -8.017 1.00 0.00 393 THR A O 4
ATOM 5661 N N . GLY A 1 49 ? 17.825 6.208 -7.870 1.00 0.00 394 GLY A N 4
ATOM 5662 C CA . GLY A 1 49 ? 17.048 5.729 -8.998 1.00 0.00 394 GLY A CA 4
ATOM 5663 C C . GLY A 1 49 ? 16.319 4.437 -8.691 1.00 0.00 394 GLY A C 4
ATOM 5664 O O . GLY A 1 49 ? 15.985 3.676 -9.599 1.00 0.00 394 GLY A O 4
ATOM 5668 N N . GLN A 1 50 ? 16.072 4.187 -7.410 1.00 0.00 395 GLN A N 4
ATOM 5669 C CA . GLN A 1 50 ? 15.379 2.976 -6.986 1.00 0.00 395 GLN A CA 4
ATOM 5670 C C . GLN A 1 50 ? 13.992 3.303 -6.444 1.00 0.00 395 GLN A C 4
ATOM 5671 O O . GLN A 1 50 ? 13.738 4.398 -5.941 1.00 0.00 395 GLN A O 4
ATOM 5685 N N . PRO A 1 51 ? 13.072 2.332 -6.547 1.00 0.00 396 PRO A N 4
ATOM 5686 C CA . PRO A 1 51 ? 11.694 2.494 -6.072 1.00 0.00 396 PRO A CA 4
ATOM 5687 C C . PRO A 1 51 ? 11.609 2.548 -4.550 1.00 0.00 396 PRO A C 4
ATOM 5688 O O . PRO A 1 51 ? 12.405 1.920 -3.853 1.00 0.00 396 PRO A O 4
ATOM 5699 N N . MET A 1 52 ? 10.638 3.301 -4.044 1.00 0.00 397 MET A N 4
ATOM 5700 C CA . MET A 1 52 ? 10.449 3.435 -2.604 1.00 0.00 397 MET A CA 4
ATOM 5701 C C . MET A 1 52 ? 9.670 2.248 -2.046 1.00 0.00 397 MET A C 4
ATOM 5702 O O . MET A 1 52 ? 8.801 2.412 -1.189 1.00 0.00 397 MET A O 4
ATOM 5716 N N . ILE A 1 53 ? 9.986 1.055 -2.537 1.00 0.00 398 ILE A N 4
ATOM 5717 C CA . ILE A 1 53 ? 9.316 -0.158 -2.085 1.00 0.00 398 ILE A CA 4
ATOM 5718 C C . ILE A 1 53 ? 10.148 -0.890 -1.038 1.00 0.00 398 ILE A C 4
ATOM 5719 O O . ILE A 1 53 ? 11.370 -0.993 -1.161 1.00 0.00 398 ILE A O 4
ATOM 5735 N N . HIS A 1 54 ? 9.481 -1.398 -0.008 1.00 0.00 399 HIS A N 4
ATOM 5736 C CA . HIS A 1 54 ? 10.158 -2.123 1.061 1.00 0.00 399 HIS A CA 4
ATOM 5737 C C . HIS A 1 54 ? 9.687 -3.573 1.119 1.00 0.00 399 HIS A C 4
ATOM 5738 O O . HIS A 1 54 ? 8.507 -3.859 0.917 1.00 0.00 399 HIS A O 4
ATOM 5752 N N . ILE A 1 55 ? 10.616 -4.482 1.393 1.00 0.00 400 ILE A N 4
ATOM 5753 C CA . ILE A 1 55 ? 10.295 -5.901 1.478 1.00 0.00 400 ILE A CA 4
ATOM 5754 C C . ILE A 1 55 ? 10.939 -6.540 2.703 1.00 0.00 400 ILE A C 4
ATOM 5755 O O . ILE A 1 55 ? 12.102 -6.945 2.666 1.00 0.00 400 ILE A O 4
ATOM 5771 N N . TYR A 1 56 ? 10.177 -6.628 3.787 1.00 0.00 401 TYR A N 4
ATOM 5772 C CA . TYR A 1 56 ? 10.673 -7.216 5.025 1.00 0.00 401 TYR A CA 4
ATOM 5773 C C . TYR A 1 56 ? 11.030 -8.686 4.824 1.00 0.00 401 TYR A C 4
ATOM 5774 O O . TYR A 1 56 ? 10.203 -9.483 4.378 1.00 0.00 401 TYR A O 4
ATOM 5792 N N . LEU A 1 57 ? 12.267 -9.039 5.158 1.00 0.00 402 LEU A N 4
ATOM 5793 C CA . LEU A 1 57 ? 12.736 -10.413 5.016 1.00 0.00 402 LEU A CA 4
ATOM 5794 C C . LEU A 1 57 ? 12.950 -11.059 6.381 1.00 0.00 402 LEU A C 4
ATOM 5795 O O . LEU A 1 57 ? 13.525 -10.450 7.284 1.00 0.00 402 LEU A O 4
ATOM 5811 N N . ASP A 1 58 ? 12.486 -12.296 6.524 1.00 0.00 403 ASP A N 4
ATOM 5812 C CA . ASP A 1 58 ? 12.630 -13.026 7.778 1.00 0.00 403 ASP A CA 4
ATOM 5813 C C . ASP A 1 58 ? 14.094 -13.093 8.203 1.00 0.00 403 ASP A C 4
ATOM 5814 O O . ASP A 1 58 ? 14.955 -13.521 7.435 1.00 0.00 403 ASP A O 4
ATOM 5823 N N . LYS A 1 59 ? 14.368 -12.666 9.431 1.00 0.00 404 LYS A N 4
ATOM 5824 C CA . LYS A 1 59 ? 15.727 -12.678 9.959 1.00 0.00 404 LYS A CA 4
ATOM 5825 C C . LYS A 1 59 ? 16.156 -14.094 10.329 1.00 0.00 404 LYS A C 4
ATOM 5826 O O . LYS A 1 59 ? 17.281 -14.316 10.774 1.00 0.00 404 LYS A O 4
ATOM 5845 N N . GLU A 1 60 ? 15.250 -15.050 10.140 1.00 0.00 405 GLU A N 4
ATOM 5846 C CA . GLU A 1 60 ? 15.536 -16.445 10.454 1.00 0.00 405 GLU A CA 4
ATOM 5847 C C . GLU A 1 60 ? 16.049 -17.186 9.221 1.00 0.00 405 GLU A C 4
ATOM 5848 O O . GLU A 1 60 ? 16.836 -18.126 9.331 1.00 0.00 405 GLU A O 4
ATOM 5860 N N . THR A 1 61 ? 15.597 -16.755 8.048 1.00 0.00 406 THR A N 4
ATOM 5861 C CA . THR A 1 61 ? 16.006 -17.376 6.795 1.00 0.00 406 THR A CA 4
ATOM 5862 C C . THR A 1 61 ? 16.522 -16.335 5.808 1.00 0.00 406 THR A C 4
ATOM 5863 O O . THR A 1 61 ? 17.455 -16.593 5.051 1.00 0.00 406 THR A O 4
ATOM 5874 N N . GLY A 1 62 ? 15.906 -15.157 5.823 1.00 0.00 407 GLY A N 4
ATOM 5875 C CA . GLY A 1 62 ? 16.317 -14.094 4.923 1.00 0.00 407 GLY A CA 4
ATOM 5876 C C . GLY A 1 62 ? 15.357 -13.912 3.765 1.00 0.00 407 GLY A C 4
ATOM 5877 O O . GLY A 1 62 ? 15.503 -12.983 2.968 1.00 0.00 407 GLY A O 4
ATOM 5881 N N . LYS A 1 63 ? 14.374 -14.800 3.667 1.00 0.00 408 LYS A N 4
ATOM 5882 C CA . LYS A 1 63 ? 13.386 -14.734 2.596 1.00 0.00 408 LYS A CA 4
ATOM 5883 C C . LYS A 1 63 ? 12.275 -13.746 2.942 1.00 0.00 408 LYS A C 4
ATOM 5884 O O . LYS A 1 63 ? 11.973 -13.499 4.109 1.00 0.00 408 LYS A O 4
ATOM 5903 N N . PRO A 1 64 ? 11.651 -13.170 1.904 1.00 0.00 409 PRO A N 4
ATOM 5904 C CA . PRO A 1 64 ? 10.562 -12.203 2.073 1.00 0.00 409 PRO A CA 4
ATOM 5905 C C . PRO A 1 64 ? 9.289 -12.851 2.606 1.00 0.00 409 PRO A C 4
ATOM 5906 O O . PRO A 1 64 ? 8.488 -13.390 1.841 1.00 0.00 409 PRO A O 4
ATOM 5917 N N . LYS A 1 65 ? 9.106 -12.794 3.920 1.00 0.00 410 LYS A N 4
ATOM 5918 C CA . LYS A 1 65 ? 7.929 -13.373 4.556 1.00 0.00 410 LYS A CA 4
ATOM 5919 C C . LYS A 1 65 ? 6.712 -13.271 3.642 1.00 0.00 410 LYS A C 4
ATOM 5920 O O . LYS A 1 65 ? 6.028 -14.262 3.390 1.00 0.00 410 LYS A O 4
ATOM 5939 N N . GLY A 1 66 ? 6.449 -12.065 3.148 1.00 0.00 411 GLY A N 4
ATOM 5940 C CA . GLY A 1 66 ? 5.314 -11.856 2.266 1.00 0.00 411 GLY A CA 4
ATOM 5941 C C . GLY A 1 66 ? 4.757 -10.449 2.361 1.00 0.00 411 GLY A C 4
ATOM 5942 O O . GLY A 1 66 ? 3.946 -10.038 1.531 1.00 0.00 411 GLY A O 4
ATOM 5946 N N . ASP A 1 67 ? 5.189 -9.711 3.377 1.00 0.00 412 ASP A N 4
ATOM 5947 C CA . ASP A 1 67 ? 4.728 -8.343 3.580 1.00 0.00 412 ASP A CA 4
ATOM 5948 C C . ASP A 1 67 ? 5.642 -7.350 2.869 1.00 0.00 412 ASP A C 4
ATOM 5949 O O . ASP A 1 67 ? 6.800 -7.655 2.579 1.00 0.00 412 ASP A O 4
ATOM 5958 N N . ALA A 1 68 ? 5.116 -6.163 2.588 1.00 0.00 413 ALA A N 4
ATOM 5959 C CA . ALA A 1 68 ? 5.885 -5.126 1.912 1.00 0.00 413 ALA A CA 4
ATOM 5960 C C . ALA A 1 68 ? 5.148 -3.791 1.939 1.00 0.00 413 ALA A C 4
ATOM 5961 O O . ALA A 1 68 ? 3.993 -3.714 2.361 1.00 0.00 413 ALA A O 4
ATOM 5968 N N . THR A 1 69 ? 5.822 -2.739 1.485 1.00 0.00 414 THR A N 4
ATOM 5969 C CA . THR A 1 69 ? 5.233 -1.406 1.459 1.00 0.00 414 THR A CA 4
ATOM 5970 C C . THR A 1 69 ? 5.648 -0.645 0.205 1.00 0.00 414 THR A C 4
ATOM 5971 O O . THR A 1 69 ? 6.813 -0.673 -0.193 1.00 0.00 414 THR A O 4
ATOM 5982 N N . VAL A 1 70 ? 4.688 0.034 -0.415 1.00 0.00 415 VAL A N 4
ATOM 5983 C CA . VAL A 1 70 ? 4.955 0.804 -1.623 1.00 0.00 415 VAL A CA 4
ATOM 5984 C C . VAL A 1 70 ? 4.608 2.275 -1.425 1.00 0.00 415 VAL A C 4
ATOM 5985 O O . VAL A 1 70 ? 3.501 2.612 -1.004 1.00 0.00 415 VAL A O 4
ATOM 5998 N N . SER A 1 71 ? 5.561 3.149 -1.733 1.00 0.00 416 SER A N 4
ATOM 5999 C CA . SER A 1 71 ? 5.358 4.585 -1.586 1.00 0.00 416 SER A CA 4
ATOM 6000 C C . SER A 1 71 ? 5.086 5.237 -2.938 1.00 0.00 416 SER A C 4
ATOM 6001 O O . SER A 1 71 ? 5.971 5.316 -3.791 1.00 0.00 416 SER A O 4
ATOM 6009 N N . TYR A 1 72 ? 3.856 5.703 -3.127 1.00 0.00 417 TYR A N 4
ATOM 6010 C CA . TYR A 1 72 ? 3.466 6.346 -4.376 1.00 0.00 417 TYR A CA 4
ATOM 6011 C C . TYR A 1 72 ? 3.777 7.839 -4.341 1.00 0.00 417 TYR A C 4
ATOM 6012 O O . TYR A 1 72 ? 3.897 8.433 -3.270 1.00 0.00 417 TYR A O 4
ATOM 6030 N N . GLU A 1 73 ? 3.906 8.439 -5.520 1.00 0.00 418 GLU A N 4
ATOM 6031 C CA . GLU A 1 73 ? 4.202 9.862 -5.625 1.00 0.00 418 GLU A CA 4
ATOM 6032 C C . GLU A 1 73 ? 3.201 10.688 -4.822 1.00 0.00 418 GLU A C 4
ATOM 6033 O O . GLU A 1 73 ? 3.559 11.329 -3.834 1.00 0.00 418 GLU A O 4
ATOM 6045 N N . ASP A 1 74 ? 1.945 10.665 -5.254 1.00 0.00 419 ASP A N 4
ATOM 6046 C CA . ASP A 1 74 ? 0.890 11.411 -4.576 1.00 0.00 419 ASP A CA 4
ATOM 6047 C C . ASP A 1 74 ? -0.121 10.463 -3.938 1.00 0.00 419 ASP A C 4
ATOM 6048 O O . ASP A 1 74 ? -0.279 9.314 -4.351 1.00 0.00 419 ASP A O 4
ATOM 6057 N N . PRO A 1 75 ? -0.820 10.953 -2.904 1.00 0.00 420 PRO A N 4
ATOM 6058 C CA . PRO A 1 75 ? -1.828 10.166 -2.185 1.00 0.00 420 PRO A CA 4
ATOM 6059 C C . PRO A 1 75 ? -2.923 9.645 -3.109 1.00 0.00 420 PRO A C 4
ATOM 6060 O O . PRO A 1 75 ? -3.349 8.492 -3.017 1.00 0.00 420 PRO A O 4
ATOM 6071 N N . PRO A 1 76 ? -3.391 10.510 -4.020 1.00 0.00 421 PRO A N 4
ATOM 6072 C CA . PRO A 1 76 ? -4.442 10.158 -4.979 1.00 0.00 421 PRO A CA 4
ATOM 6073 C C . PRO A 1 76 ? -4.144 8.856 -5.715 1.00 0.00 421 PRO A C 4
ATOM 6074 O O . PRO A 1 76 ? -5.057 8.153 -6.151 1.00 0.00 421 PRO A O 4
ATOM 6085 N N . THR A 1 77 ? -2.860 8.539 -5.850 1.00 0.00 422 THR A N 4
ATOM 6086 C CA . THR A 1 77 ? -2.441 7.323 -6.535 1.00 0.00 422 THR A CA 4
ATOM 6087 C C . THR A 1 77 ? -2.355 6.148 -5.566 1.00 0.00 422 THR A C 4
ATOM 6088 O O . THR A 1 77 ? -2.642 5.009 -5.930 1.00 0.00 422 THR A O 4
ATOM 6099 N N . ALA A 1 78 ? -1.961 6.436 -4.329 1.00 0.00 423 ALA A N 4
ATOM 6100 C CA . ALA A 1 78 ? -1.841 5.404 -3.307 1.00 0.00 423 ALA A CA 4
ATOM 6101 C C . ALA A 1 78 ? -3.200 4.795 -2.979 1.00 0.00 423 ALA A C 4
ATOM 6102 O O . ALA A 1 78 ? -3.361 3.575 -2.973 1.00 0.00 423 ALA A O 4
ATOM 6109 N N . LYS A 1 79 ? -4.176 5.653 -2.703 1.00 0.00 424 LYS A N 4
ATOM 6110 C CA . LYS A 1 79 ? -5.523 5.201 -2.374 1.00 0.00 424 LYS A CA 4
ATOM 6111 C C . LYS A 1 79 ? -6.131 4.415 -3.532 1.00 0.00 424 LYS A C 4
ATOM 6112 O O . LYS A 1 79 ? -6.802 3.404 -3.322 1.00 0.00 424 LYS A O 4
ATOM 6131 N N . ALA A 1 80 ? -5.890 4.884 -4.752 1.00 0.00 425 ALA A N 4
ATOM 6132 C CA . ALA A 1 80 ? -6.411 4.222 -5.941 1.00 0.00 425 ALA A CA 4
ATOM 6133 C C . ALA A 1 80 ? -5.719 2.883 -6.171 1.00 0.00 425 ALA A C 4
ATOM 6134 O O . ALA A 1 80 ? -6.339 1.925 -6.632 1.00 0.00 425 ALA A O 4
ATOM 6141 N N . ALA A 1 81 ? -4.431 2.824 -5.849 1.00 0.00 426 ALA A N 4
ATOM 6142 C CA . ALA A 1 81 ? -3.655 1.602 -6.021 1.00 0.00 426 ALA A CA 4
ATOM 6143 C C . ALA A 1 81 ? -4.112 0.521 -5.046 1.00 0.00 426 ALA A C 4
ATOM 6144 O O . ALA A 1 81 ? -4.103 -0.666 -5.371 1.00 0.00 426 ALA A O 4
ATOM 6151 N N . VAL A 1 82 ? -4.510 0.941 -3.849 1.00 0.00 427 VAL A N 4
ATOM 6152 C CA . VAL A 1 82 ? -4.971 0.007 -2.827 1.00 0.00 427 VAL A CA 4
ATOM 6153 C C . VAL A 1 82 ? -6.101 -0.869 -3.352 1.00 0.00 427 VAL A C 4
ATOM 6154 O O . VAL A 1 82 ? -5.972 -2.091 -3.420 1.00 0.00 427 VAL A O 4
ATOM 6167 N N . GLU A 1 83 ? -7.210 -0.237 -3.724 1.00 0.00 428 GLU A N 4
ATOM 6168 C CA . GLU A 1 83 ? -8.364 -0.961 -4.244 1.00 0.00 428 GLU A CA 4
ATOM 6169 C C . GLU A 1 83 ? -8.043 -1.600 -5.591 1.00 0.00 428 GLU A C 4
ATOM 6170 O O . GLU A 1 83 ? -8.793 -2.442 -6.084 1.00 0.00 428 GLU A O 4
ATOM 6182 N N . TRP A 1 84 ? -6.925 -1.194 -6.181 1.00 0.00 429 TRP A N 4
ATOM 6183 C CA . TRP A 1 84 ? -6.505 -1.726 -7.472 1.00 0.00 429 TRP A CA 4
ATOM 6184 C C . TRP A 1 84 ? -5.840 -3.088 -7.309 1.00 0.00 429 TRP A C 4
ATOM 6185 O O . TRP A 1 84 ? -6.238 -4.064 -7.944 1.00 0.00 429 TRP A O 4
ATOM 6206 N N . PHE A 1 85 ? -4.823 -3.147 -6.455 1.00 0.00 430 PHE A N 4
ATOM 6207 C CA . PHE A 1 85 ? -4.103 -4.391 -6.209 1.00 0.00 430 PHE A CA 4
ATOM 6208 C C . PHE A 1 85 ? -4.773 -5.198 -5.101 1.00 0.00 430 PHE A C 4
ATOM 6209 O O . PHE A 1 85 ? -4.564 -6.405 -4.985 1.00 0.00 430 PHE A O 4
ATOM 6226 N N . ASP A 1 86 ? -5.577 -4.522 -4.288 1.00 0.00 431 ASP A N 4
ATOM 6227 C CA . ASP A 1 86 ? -6.279 -5.175 -3.190 1.00 0.00 431 ASP A CA 4
ATOM 6228 C C . ASP A 1 86 ? -7.099 -6.358 -3.696 1.00 0.00 431 ASP A C 4
ATOM 6229 O O . ASP A 1 86 ? -8.197 -6.185 -4.222 1.00 0.00 431 ASP A O 4
ATOM 6238 N N . GLY A 1 87 ? -6.557 -7.561 -3.532 1.00 0.00 432 GLY A N 4
ATOM 6239 C CA . GLY A 1 87 ? -7.251 -8.754 -3.979 1.00 0.00 432 GLY A CA 4
ATOM 6240 C C . GLY A 1 87 ? -6.665 -9.323 -5.255 1.00 0.00 432 GLY A C 4
ATOM 6241 O O . GLY A 1 87 ? -7.260 -10.199 -5.885 1.00 0.00 432 GLY A O 4
ATOM 6245 N N . LYS A 1 88 ? -5.495 -8.825 -5.640 1.00 0.00 433 LYS A N 4
ATOM 6246 C CA . LYS A 1 88 ? -4.827 -9.288 -6.851 1.00 0.00 433 LYS A CA 4
ATOM 6247 C C . LYS A 1 88 ? -4.215 -10.669 -6.641 1.00 0.00 433 LYS A C 4
ATOM 6248 O O . LYS A 1 88 ? -4.257 -11.215 -5.539 1.00 0.00 433 LYS A O 4
ATOM 6267 N N . ASP A 1 89 ? -3.647 -11.227 -7.703 1.00 0.00 434 ASP A N 4
ATOM 6268 C CA . ASP A 1 89 ? -3.023 -12.543 -7.634 1.00 0.00 434 ASP A CA 4
ATOM 6269 C C . ASP A 1 89 ? -1.559 -12.474 -8.053 1.00 0.00 434 ASP A C 4
ATOM 6270 O O . ASP A 1 89 ? -1.245 -12.214 -9.215 1.00 0.00 434 ASP A O 4
ATOM 6279 N N . PHE A 1 90 ? -0.664 -12.706 -7.097 1.00 0.00 435 PHE A N 4
ATOM 6280 C CA . PHE A 1 90 ? 0.769 -12.667 -7.366 1.00 0.00 435 PHE A CA 4
ATOM 6281 C C . PHE A 1 90 ? 1.388 -14.054 -7.215 1.00 0.00 435 PHE A C 4
ATOM 6282 O O . PHE A 1 90 ? 1.452 -14.599 -6.113 1.00 0.00 435 PHE A O 4
ATOM 6299 N N . GLN A 1 91 ? 1.842 -14.617 -8.330 1.00 0.00 436 GLN A N 4
ATOM 6300 C CA . GLN A 1 91 ? 2.455 -15.940 -8.322 1.00 0.00 436 GLN A CA 4
ATOM 6301 C C . GLN A 1 91 ? 1.489 -16.984 -7.770 1.00 0.00 436 GLN A C 4
ATOM 6302 O O . GLN A 1 91 ? 1.895 -17.910 -7.070 1.00 0.00 436 GLN A O 4
ATOM 6316 N N . GLY A 1 92 ? 0.209 -16.828 -8.092 1.00 0.00 437 GLY A N 4
ATOM 6317 C CA . GLY A 1 92 ? -0.795 -17.763 -7.620 1.00 0.00 437 GLY A CA 4
ATOM 6318 C C . GLY A 1 92 ? -1.317 -17.407 -6.243 1.00 0.00 437 GLY A C 4
ATOM 6319 O O . GLY A 1 92 ? -2.356 -17.910 -5.816 1.00 0.00 437 GLY A O 4
ATOM 6323 N N . SER A 1 93 ? -0.594 -16.538 -5.543 1.00 0.00 438 SER A N 4
ATOM 6324 C CA . SER A 1 93 ? -0.988 -16.119 -4.203 1.00 0.00 438 SER A CA 4
ATOM 6325 C C . SER A 1 93 ? -1.833 -14.849 -4.256 1.00 0.00 438 SER A C 4
ATOM 6326 O O . SER A 1 93 ? -1.887 -14.169 -5.281 1.00 0.00 438 SER A O 4
ATOM 6334 N N . LYS A 1 94 ? -2.489 -14.536 -3.146 1.00 0.00 439 LYS A N 4
ATOM 6335 C CA . LYS A 1 94 ? -3.330 -13.348 -3.062 1.00 0.00 439 LYS A CA 4
ATOM 6336 C C . LYS A 1 94 ? -2.626 -12.236 -2.293 1.00 0.00 439 LYS A C 4
ATOM 6337 O O . LYS A 1 94 ? -2.053 -12.469 -1.228 1.00 0.00 439 LYS A O 4
ATOM 6356 N N . LEU A 1 95 ? -2.675 -11.024 -2.836 1.00 0.00 440 LEU A N 4
ATOM 6357 C CA . LEU A 1 95 ? -2.042 -9.874 -2.199 1.00 0.00 440 LEU A CA 4
ATOM 6358 C C . LEU A 1 95 ? -3.077 -9.007 -1.489 1.00 0.00 440 LEU A C 4
ATOM 6359 O O . LEU A 1 95 ? -4.203 -8.852 -1.962 1.00 0.00 440 LEU A O 4
ATOM 6375 N N . LYS A 1 96 ? -2.688 -8.444 -0.351 1.00 0.00 441 LYS A N 4
ATOM 6376 C CA . LYS A 1 96 ? -3.580 -7.590 0.424 1.00 0.00 441 LYS A CA 4
ATOM 6377 C C . LYS A 1 96 ? -3.001 -6.186 0.567 1.00 0.00 441 LYS A C 4
ATOM 6378 O O . LYS A 1 96 ? -2.072 -5.962 1.346 1.00 0.00 441 LYS A O 4
ATOM 6397 N N . VAL A 1 97 ? -3.554 -5.242 -0.188 1.00 0.00 442 VAL A N 4
ATOM 6398 C CA . VAL A 1 97 ? -3.094 -3.859 -0.142 1.00 0.00 442 VAL A CA 4
ATOM 6399 C C . VAL A 1 97 ? -4.011 -3.003 0.724 1.00 0.00 442 VAL A C 4
ATOM 6400 O O . VAL A 1 97 ? -5.231 -3.162 0.701 1.00 0.00 442 VAL A O 4
ATOM 6413 N N . SER A 1 98 ? -3.413 -2.093 1.488 1.00 0.00 443 SER A N 4
ATOM 6414 C CA . SER A 1 98 ? -4.176 -1.213 2.366 1.00 0.00 443 SER A CA 4
ATOM 6415 C C . SER A 1 98 ? -3.338 -0.010 2.789 1.00 0.00 443 SER A C 4
ATOM 6416 O O . SER A 1 98 ? -2.234 -0.161 3.315 1.00 0.00 443 SER A O 4
ATOM 6424 N N . LEU A 1 99 ? -3.870 1.185 2.556 1.00 0.00 444 LEU A N 4
ATOM 6425 C CA . LEU A 1 99 ? -3.173 2.415 2.912 1.00 0.00 444 LEU A CA 4
ATOM 6426 C C . LEU A 1 99 ? -2.412 2.250 4.224 1.00 0.00 444 LEU A C 4
ATOM 6427 O O . LEU A 1 99 ? -3.007 1.991 5.270 1.00 0.00 444 LEU A O 4
ATOM 6443 N N . ALA A 1 100 ? -1.093 2.404 4.160 1.00 0.00 445 ALA A N 4
ATOM 6444 C CA . ALA A 1 100 ? -0.251 2.275 5.343 1.00 0.00 445 ALA A CA 4
ATOM 6445 C C . ALA A 1 100 ? -0.683 3.251 6.433 1.00 0.00 445 ALA A C 4
ATOM 6446 O O . ALA A 1 100 ? -0.290 4.418 6.423 1.00 0.00 445 ALA A O 4
ATOM 6453 N N . ARG A 1 101 ? -1.492 2.766 7.369 1.00 0.00 446 ARG A N 4
ATOM 6454 C CA . ARG A 1 101 ? -1.978 3.597 8.463 1.00 0.00 446 ARG A CA 4
ATOM 6455 C C . ARG A 1 101 ? -1.275 3.241 9.770 1.00 0.00 446 ARG A C 4
ATOM 6456 O O . ARG A 1 101 ? -1.721 2.361 10.507 1.00 0.00 446 ARG A O 4
ATOM 6477 N N . LYS A 1 102 ? -0.174 3.930 10.051 1.00 0.00 447 LYS A N 4
ATOM 6478 C CA . LYS A 1 102 ? 0.591 3.687 11.268 1.00 0.00 447 LYS A CA 4
ATOM 6479 C C . LYS A 1 102 ? 0.027 4.492 12.434 1.00 0.00 447 LYS A C 4
ATOM 6480 O O . LYS A 1 102 ? -0.470 5.603 12.252 1.00 0.00 447 LYS A O 4
ATOM 6499 N N . LYS A 1 103 ? 0.110 3.926 13.633 1.00 0.00 448 LYS A N 4
ATOM 6500 C CA . LYS A 1 103 ? -0.388 4.592 14.830 1.00 0.00 448 LYS A CA 4
ATOM 6501 C C . LYS A 1 103 ? 0.534 4.338 16.019 1.00 0.00 448 LYS A C 4
ATOM 6502 O O . LYS A 1 103 ? 1.048 3.235 16.212 1.00 0.00 448 LYS A O 4
ATOM 6521 N N . PRO A 1 104 ? 0.748 5.378 16.837 1.00 0.00 449 PRO A N 4
ATOM 6522 C CA . PRO A 1 104 ? 1.608 5.291 18.022 1.00 0.00 449 PRO A CA 4
ATOM 6523 C C . PRO A 1 104 ? 0.994 4.429 19.120 1.00 0.00 449 PRO A C 4
ATOM 6524 O O . PRO A 1 104 ? -0.218 4.223 19.176 1.00 0.00 449 PRO A O 4
ATOM 6535 N N . PRO A 1 105 ? 1.849 3.914 20.015 1.00 0.00 450 PRO A N 4
ATOM 6536 C CA . PRO A 1 105 ? 1.413 3.067 21.129 1.00 0.00 450 PRO A CA 4
ATOM 6537 C C . PRO A 1 105 ? 0.630 3.848 22.180 1.00 0.00 450 PRO A C 4
ATOM 6538 O O . PRO A 1 105 ? 1.173 4.734 22.840 1.00 0.00 450 PRO A O 4
ATOM 6549 N N . MET A 1 106 ? -0.647 3.514 22.330 1.00 0.00 451 MET A N 4
ATOM 6550 C CA . MET A 1 106 ? -1.503 4.184 23.302 1.00 0.00 451 MET A CA 4
ATOM 6551 C C . MET A 1 106 ? -2.014 3.198 24.347 1.00 0.00 451 MET A C 4
ATOM 6552 O O . MET A 1 106 ? -1.992 3.481 25.543 1.00 0.00 451 MET A O 4
ATOM 6566 N N . ASN A 1 107 ? -2.473 2.038 23.887 1.00 0.00 452 ASN A N 4
ATOM 6567 C CA . ASN A 1 107 ? -2.990 1.010 24.783 1.00 0.00 452 ASN A CA 4
ATOM 6568 C C . ASN A 1 107 ? -4.117 1.562 25.650 1.00 0.00 452 ASN A C 4
ATOM 6569 O O . ASN A 1 107 ? -4.209 1.252 26.838 1.00 0.00 452 ASN A O 4
ATOM 6580 N N . SER A 1 108 ? -4.972 2.383 25.049 1.00 0.00 453 SER A N 4
ATOM 6581 C CA . SER A 1 108 ? -6.091 2.981 25.768 1.00 0.00 453 SER A CA 4
ATOM 6582 C C . SER A 1 108 ? -7.276 2.021 25.824 1.00 0.00 453 SER A C 4
ATOM 6583 O O . SER A 1 108 ? -8.038 1.901 24.866 1.00 0.00 453 SER A O 4
ATOM 6591 N N . GLY A 1 109 ? -7.424 1.339 26.955 1.00 0.00 454 GLY A N 4
ATOM 6592 C CA . GLY A 1 109 ? -8.517 0.398 27.117 1.00 0.00 454 GLY A CA 4
ATOM 6593 C C . GLY A 1 109 ? -8.823 0.110 28.573 1.00 0.00 454 GLY A C 4
ATOM 6594 O O . GLY A 1 109 ? -8.353 -0.873 29.147 1.00 0.00 454 GLY A O 4
ATOM 6598 N N . PRO A 1 110 ? -9.631 0.982 29.196 1.00 0.00 455 PRO A N 4
ATOM 6599 C CA . PRO A 1 110 ? -10.016 0.839 30.603 1.00 0.00 455 PRO A CA 4
ATOM 6600 C C . PRO A 1 110 ? -10.956 -0.341 30.829 1.00 0.00 455 PRO A C 4
ATOM 6601 O O . PRO A 1 110 ? -11.417 -0.574 31.946 1.00 0.00 455 PRO A O 4
ATOM 6612 N N . SER A 1 111 ? -11.235 -1.082 29.761 1.00 0.00 456 SER A N 4
ATOM 6613 C CA . SER A 1 111 ? -12.123 -2.236 29.843 1.00 0.00 456 SER A CA 4
ATOM 6614 C C . SER A 1 111 ? -11.327 -3.537 29.804 1.00 0.00 456 SER A C 4
ATOM 6615 O O . SER A 1 111 ? -11.593 -4.462 30.570 1.00 0.00 456 SER A O 4
ATOM 6623 N N . SER A 1 112 ? -10.349 -3.599 28.906 1.00 0.00 457 SER A N 4
ATOM 6624 C CA . SER A 1 112 ? -9.516 -4.787 28.763 1.00 0.00 457 SER A CA 4
ATOM 6625 C C . SER A 1 112 ? -8.544 -4.913 29.933 1.00 0.00 457 SER A C 4
ATOM 6626 O O . SER A 1 112 ? -7.991 -3.920 30.404 1.00 0.00 457 SER A O 4
ATOM 6634 N N . GLY A 1 113 ? -8.341 -6.142 30.396 1.00 0.00 458 GLY A N 4
ATOM 6635 C CA . GLY A 1 113 ? -7.436 -6.376 31.507 1.00 0.00 458 GLY A CA 4
ATOM 6636 C C . GLY A 1 113 ? -6.559 -7.594 31.293 1.00 0.00 458 GLY A C 4
ATOM 6637 O O . GLY A 1 113 ? -7.060 -8.701 31.099 1.00 0.00 458 GLY A O 4
ATOM 6641 N N . GLY A 1 1 ? -14.191 8.223 -9.172 1.00 0.00 346 GLY A N 5
ATOM 6642 C CA . GLY A 1 1 ? -15.615 8.064 -8.943 1.00 0.00 346 GLY A CA 5
ATOM 6643 C C . GLY A 1 1 ? -15.987 8.202 -7.480 1.00 0.00 346 GLY A C 5
ATOM 6644 O O . GLY A 1 1 ? -15.188 8.674 -6.671 1.00 0.00 346 GLY A O 5
ATOM 6648 N N . SER A 1 2 ? -17.203 7.790 -7.139 1.00 0.00 347 SER A N 5
ATOM 6649 C CA . SER A 1 2 ? -17.681 7.874 -5.764 1.00 0.00 347 SER A CA 5
ATOM 6650 C C . SER A 1 2 ? -16.629 7.354 -4.789 1.00 0.00 347 SER A C 5
ATOM 6651 O O . SER A 1 2 ? -16.193 6.207 -4.884 1.00 0.00 347 SER A O 5
ATOM 6659 N N . SER A 1 3 ? -16.225 8.206 -3.853 1.00 0.00 348 SER A N 5
ATOM 6660 C CA . SER A 1 3 ? -15.221 7.834 -2.863 1.00 0.00 348 SER A CA 5
ATOM 6661 C C . SER A 1 3 ? -15.746 6.738 -1.942 1.00 0.00 348 SER A C 5
ATOM 6662 O O . SER A 1 3 ? -15.053 5.760 -1.665 1.00 0.00 348 SER A O 5
ATOM 6670 N N . GLY A 1 4 ? -16.977 6.911 -1.469 1.00 0.00 349 GLY A N 5
ATOM 6671 C CA . GLY A 1 4 ? -17.576 5.930 -0.582 1.00 0.00 349 GLY A CA 5
ATOM 6672 C C . GLY A 1 4 ? -17.474 6.327 0.877 1.00 0.00 349 GLY A C 5
ATOM 6673 O O . GLY A 1 4 ? -16.377 6.417 1.428 1.00 0.00 349 GLY A O 5
ATOM 6677 N N . SER A 1 5 ? -18.620 6.568 1.504 1.00 0.00 350 SER A N 5
ATOM 6678 C CA . SER A 1 5 ? -18.656 6.964 2.907 1.00 0.00 350 SER A CA 5
ATOM 6679 C C . SER A 1 5 ? -18.038 5.886 3.792 1.00 0.00 350 SER A C 5
ATOM 6680 O O . SER A 1 5 ? -18.403 4.713 3.704 1.00 0.00 350 SER A O 5
ATOM 6688 N N . SER A 1 6 ? -17.102 6.291 4.642 1.00 0.00 351 SER A N 5
ATOM 6689 C CA . SER A 1 6 ? -16.431 5.360 5.541 1.00 0.00 351 SER A CA 5
ATOM 6690 C C . SER A 1 6 ? -15.908 6.082 6.780 1.00 0.00 351 SER A C 5
ATOM 6691 O O . SER A 1 6 ? -15.712 7.296 6.769 1.00 0.00 351 SER A O 5
ATOM 6699 N N . GLY A 1 7 ? -15.684 5.323 7.849 1.00 0.00 352 GLY A N 5
ATOM 6700 C CA . GLY A 1 7 ? -15.187 5.906 9.081 1.00 0.00 352 GLY A CA 5
ATOM 6701 C C . GLY A 1 7 ? -13.695 5.704 9.258 1.00 0.00 352 GLY A C 5
ATOM 6702 O O . GLY A 1 7 ? -13.221 4.571 9.347 1.00 0.00 352 GLY A O 5
ATOM 6706 N N . ASP A 1 8 ? -12.952 6.804 9.306 1.00 0.00 353 ASP A N 5
ATOM 6707 C CA . ASP A 1 8 ? -11.504 6.742 9.472 1.00 0.00 353 ASP A CA 5
ATOM 6708 C C . ASP A 1 8 ? -11.103 7.125 10.893 1.00 0.00 353 ASP A C 5
ATOM 6709 O O . ASP A 1 8 ? -11.744 7.951 11.544 1.00 0.00 353 ASP A O 5
ATOM 6718 N N . PRO A 1 9 ? -10.019 6.509 11.389 1.00 0.00 354 PRO A N 5
ATOM 6719 C CA . PRO A 1 9 ? -9.510 6.768 12.738 1.00 0.00 354 PRO A CA 5
ATOM 6720 C C . PRO A 1 9 ? -8.900 8.159 12.870 1.00 0.00 354 PRO A C 5
ATOM 6721 O O . PRO A 1 9 ? -8.423 8.539 13.939 1.00 0.00 354 PRO A O 5
ATOM 6732 N N . ASP A 1 10 ? -8.921 8.915 11.778 1.00 0.00 355 ASP A N 5
ATOM 6733 C CA . ASP A 1 10 ? -8.372 10.266 11.773 1.00 0.00 355 ASP A CA 5
ATOM 6734 C C . ASP A 1 10 ? -9.080 11.136 10.739 1.00 0.00 355 ASP A C 5
ATOM 6735 O O . ASP A 1 10 ? -9.556 10.640 9.719 1.00 0.00 355 ASP A O 5
ATOM 6744 N N . GLU A 1 11 ? -9.144 12.436 11.011 1.00 0.00 356 GLU A N 5
ATOM 6745 C CA . GLU A 1 11 ? -9.796 13.374 10.104 1.00 0.00 356 GLU A CA 5
ATOM 6746 C C . GLU A 1 11 ? -9.237 13.242 8.691 1.00 0.00 356 GLU A C 5
ATOM 6747 O O . GLU A 1 11 ? -9.944 13.468 7.709 1.00 0.00 356 GLU A O 5
ATOM 6759 N N . ASP A 1 12 ? -7.964 12.874 8.597 1.00 0.00 357 ASP A N 5
ATOM 6760 C CA . ASP A 1 12 ? -7.310 12.710 7.303 1.00 0.00 357 ASP A CA 5
ATOM 6761 C C . ASP A 1 12 ? -6.297 11.571 7.347 1.00 0.00 357 ASP A C 5
ATOM 6762 O O . ASP A 1 12 ? -5.518 11.455 8.294 1.00 0.00 357 ASP A O 5
ATOM 6771 N N . SER A 1 13 ? -6.314 10.730 6.318 1.00 0.00 358 SER A N 5
ATOM 6772 C CA . SER A 1 13 ? -5.400 9.597 6.241 1.00 0.00 358 SER A CA 5
ATOM 6773 C C . SER A 1 13 ? -4.230 9.903 5.310 1.00 0.00 358 SER A C 5
ATOM 6774 O O . SER A 1 13 ? -3.827 9.063 4.507 1.00 0.00 358 SER A O 5
ATOM 6782 N N . ASP A 1 14 ? -3.693 11.112 5.426 1.00 0.00 359 ASP A N 5
ATOM 6783 C CA . ASP A 1 14 ? -2.568 11.531 4.596 1.00 0.00 359 ASP A CA 5
ATOM 6784 C C . ASP A 1 14 ? -1.505 10.439 4.530 1.00 0.00 359 ASP A C 5
ATOM 6785 O O . ASP A 1 14 ? -0.674 10.314 5.427 1.00 0.00 359 ASP A O 5
ATOM 6794 N N . ASN A 1 15 ? -1.539 9.651 3.460 1.00 0.00 360 ASN A N 5
ATOM 6795 C CA . ASN A 1 15 ? -0.579 8.569 3.277 1.00 0.00 360 ASN A CA 5
ATOM 6796 C C . ASN A 1 15 ? -0.446 8.202 1.803 1.00 0.00 360 ASN A C 5
ATOM 6797 O O . ASN A 1 15 ? -1.343 7.592 1.220 1.00 0.00 360 ASN A O 5
ATOM 6808 N N . SER A 1 16 ? 0.679 8.578 1.204 1.00 0.00 361 SER A N 5
ATOM 6809 C CA . SER A 1 16 ? 0.929 8.292 -0.204 1.00 0.00 361 SER A CA 5
ATOM 6810 C C . SER A 1 16 ? 1.618 6.941 -0.370 1.00 0.00 361 SER A C 5
ATOM 6811 O O . SER A 1 16 ? 2.390 6.737 -1.306 1.00 0.00 361 SER A O 5
ATOM 6819 N N . ALA A 1 17 ? 1.331 6.021 0.546 1.00 0.00 362 ALA A N 5
ATOM 6820 C CA . ALA A 1 17 ? 1.920 4.689 0.500 1.00 0.00 362 ALA A CA 5
ATOM 6821 C C . ALA A 1 17 ? 0.867 3.614 0.753 1.00 0.00 362 ALA A C 5
ATOM 6822 O O . ALA A 1 17 ? -0.232 3.907 1.224 1.00 0.00 362 ALA A O 5
ATOM 6829 N N . ILE A 1 18 ? 1.211 2.370 0.436 1.00 0.00 363 ILE A N 5
ATOM 6830 C CA . ILE A 1 18 ? 0.295 1.253 0.629 1.00 0.00 363 ILE A CA 5
ATOM 6831 C C . ILE A 1 18 ? 1.007 0.062 1.261 1.00 0.00 363 ILE A C 5
ATOM 6832 O O . ILE A 1 18 ? 2.185 -0.183 0.996 1.00 0.00 363 ILE A O 5
ATOM 6848 N N . TYR A 1 19 ? 0.285 -0.677 2.096 1.00 0.00 364 TYR A N 5
ATOM 6849 C CA . TYR A 1 19 ? 0.848 -1.844 2.766 1.00 0.00 364 TYR A CA 5
ATOM 6850 C C . TYR A 1 19 ? 0.357 -3.134 2.117 1.00 0.00 364 TYR A C 5
ATOM 6851 O O . TYR A 1 19 ? -0.826 -3.468 2.188 1.00 0.00 364 TYR A O 5
ATOM 6869 N N . VAL A 1 20 ? 1.276 -3.858 1.485 1.00 0.00 365 VAL A N 5
ATOM 6870 C CA . VAL A 1 20 ? 0.939 -5.114 0.825 1.00 0.00 365 VAL A CA 5
ATOM 6871 C C . VAL A 1 20 ? 1.248 -6.306 1.722 1.00 0.00 365 VAL A C 5
ATOM 6872 O O . VAL A 1 20 ? 2.246 -6.311 2.443 1.00 0.00 365 VAL A O 5
ATOM 6885 N N . GLN A 1 21 ? 0.386 -7.317 1.672 1.00 0.00 366 GLN A N 5
ATOM 6886 C CA . GLN A 1 21 ? 0.568 -8.517 2.481 1.00 0.00 366 GLN A CA 5
ATOM 6887 C C . GLN A 1 21 ? 0.021 -9.746 1.762 1.00 0.00 366 GLN A C 5
ATOM 6888 O O . GLN A 1 21 ? -1.153 -9.794 1.397 1.00 0.00 366 GLN A O 5
ATOM 6902 N N . GLY A 1 22 ? 0.883 -10.739 1.561 1.00 0.00 367 GLY A N 5
ATOM 6903 C CA . GLY A 1 22 ? 0.468 -11.954 0.886 1.00 0.00 367 GLY A CA 5
ATOM 6904 C C . GLY A 1 22 ? 1.404 -12.338 -0.244 1.00 0.00 367 GLY A C 5
ATOM 6905 O O . GLY A 1 22 ? 1.048 -13.141 -1.108 1.00 0.00 367 GLY A O 5
ATOM 6909 N N . LEU A 1 23 ? 2.601 -11.764 -0.238 1.00 0.00 368 LEU A N 5
ATOM 6910 C CA . LEU A 1 23 ? 3.591 -12.049 -1.271 1.00 0.00 368 LEU A CA 5
ATOM 6911 C C . LEU A 1 23 ? 4.239 -13.411 -1.043 1.00 0.00 368 LEU A C 5
ATOM 6912 O O . LEU A 1 23 ? 4.269 -13.915 0.078 1.00 0.00 368 LEU A O 5
ATOM 6928 N N . ASN A 1 24 ? 4.759 -14.000 -2.116 1.00 0.00 369 ASN A N 5
ATOM 6929 C CA . ASN A 1 24 ? 5.409 -15.303 -2.032 1.00 0.00 369 ASN A CA 5
ATOM 6930 C C . ASN A 1 24 ? 6.829 -15.169 -1.493 1.00 0.00 369 ASN A C 5
ATOM 6931 O O . ASN A 1 24 ? 7.257 -14.081 -1.108 1.00 0.00 369 ASN A O 5
ATOM 6942 N N . ASP A 1 25 ? 7.555 -16.282 -1.470 1.00 0.00 370 ASP A N 5
ATOM 6943 C CA . ASP A 1 25 ? 8.927 -16.289 -0.980 1.00 0.00 370 ASP A CA 5
ATOM 6944 C C . ASP A 1 25 ? 9.915 -16.105 -2.128 1.00 0.00 370 ASP A C 5
ATOM 6945 O O . ASP A 1 25 ? 11.129 -16.114 -1.923 1.00 0.00 370 ASP A O 5
ATOM 6954 N N . SER A 1 26 ? 9.387 -15.941 -3.336 1.00 0.00 371 SER A N 5
ATOM 6955 C CA . SER A 1 26 ? 10.221 -15.760 -4.517 1.00 0.00 371 SER A CA 5
ATOM 6956 C C . SER A 1 26 ? 9.952 -14.408 -5.172 1.00 0.00 371 SER A C 5
ATOM 6957 O O . SER A 1 26 ? 10.248 -14.205 -6.349 1.00 0.00 371 SER A O 5
ATOM 6965 N N . VAL A 1 27 ? 9.387 -13.486 -4.399 1.00 0.00 372 VAL A N 5
ATOM 6966 C CA . VAL A 1 27 ? 9.076 -12.153 -4.902 1.00 0.00 372 VAL A CA 5
ATOM 6967 C C . VAL A 1 27 ? 10.271 -11.218 -4.753 1.00 0.00 372 VAL A C 5
ATOM 6968 O O . VAL A 1 27 ? 10.948 -11.215 -3.723 1.00 0.00 372 VAL A O 5
ATOM 6981 N N . THR A 1 28 ? 10.527 -10.423 -5.787 1.00 0.00 373 THR A N 5
ATOM 6982 C CA . THR A 1 28 ? 11.639 -9.483 -5.772 1.00 0.00 373 THR A CA 5
ATOM 6983 C C . THR A 1 28 ? 11.151 -8.049 -5.945 1.00 0.00 373 THR A C 5
ATOM 6984 O O . THR A 1 28 ? 10.020 -7.815 -6.373 1.00 0.00 373 THR A O 5
ATOM 6995 N N . LEU A 1 29 ? 12.011 -7.092 -5.612 1.00 0.00 374 LEU A N 5
ATOM 6996 C CA . LEU A 1 29 ? 11.667 -5.679 -5.732 1.00 0.00 374 LEU A CA 5
ATOM 6997 C C . LEU A 1 29 ? 11.268 -5.335 -7.164 1.00 0.00 374 LEU A C 5
ATOM 6998 O O . LEU A 1 29 ? 10.129 -4.949 -7.425 1.00 0.00 374 LEU A O 5
ATOM 7014 N N . ASP A 1 30 ? 12.211 -5.483 -8.087 1.00 0.00 375 ASP A N 5
ATOM 7015 C CA . ASP A 1 30 ? 11.958 -5.191 -9.493 1.00 0.00 375 ASP A CA 5
ATOM 7016 C C . ASP A 1 30 ? 10.621 -5.777 -9.937 1.00 0.00 375 ASP A C 5
ATOM 7017 O O . ASP A 1 30 ? 9.955 -5.232 -10.817 1.00 0.00 375 ASP A O 5
ATOM 7026 N N . ASP A 1 31 ? 10.236 -6.890 -9.322 1.00 0.00 376 ASP A N 5
ATOM 7027 C CA . ASP A 1 31 ? 8.980 -7.551 -9.655 1.00 0.00 376 ASP A CA 5
ATOM 7028 C C . ASP A 1 31 ? 7.792 -6.774 -9.093 1.00 0.00 376 ASP A C 5
ATOM 7029 O O . ASP A 1 31 ? 6.721 -6.732 -9.701 1.00 0.00 376 ASP A O 5
ATOM 7038 N N . LEU A 1 32 ? 7.989 -6.161 -7.931 1.00 0.00 377 LEU A N 5
ATOM 7039 C CA . LEU A 1 32 ? 6.934 -5.387 -7.286 1.00 0.00 377 LEU A CA 5
ATOM 7040 C C . LEU A 1 32 ? 6.919 -3.952 -7.806 1.00 0.00 377 LEU A C 5
ATOM 7041 O O . LEU A 1 32 ? 5.897 -3.270 -7.741 1.00 0.00 377 LEU A O 5
ATOM 7057 N N . ALA A 1 33 ? 8.058 -3.502 -8.321 1.00 0.00 378 ALA A N 5
ATOM 7058 C CA . ALA A 1 33 ? 8.173 -2.151 -8.855 1.00 0.00 378 ALA A CA 5
ATOM 7059 C C . ALA A 1 33 ? 7.502 -2.041 -10.221 1.00 0.00 378 ALA A C 5
ATOM 7060 O O . ALA A 1 33 ? 6.964 -0.992 -10.576 1.00 0.00 378 ALA A O 5
ATOM 7067 N N . ASP A 1 34 ? 7.541 -3.129 -10.982 1.00 0.00 379 ASP A N 5
ATOM 7068 C CA . ASP A 1 34 ? 6.936 -3.154 -12.310 1.00 0.00 379 ASP A CA 5
ATOM 7069 C C . ASP A 1 34 ? 5.464 -3.545 -12.228 1.00 0.00 379 ASP A C 5
ATOM 7070 O O . ASP A 1 34 ? 4.697 -3.313 -13.163 1.00 0.00 379 ASP A O 5
ATOM 7079 N N . PHE A 1 35 ? 5.076 -4.140 -11.106 1.00 0.00 380 PHE A N 5
ATOM 7080 C CA . PHE A 1 35 ? 3.696 -4.565 -10.903 1.00 0.00 380 PHE A CA 5
ATOM 7081 C C . PHE A 1 35 ? 2.885 -3.471 -10.213 1.00 0.00 380 PHE A C 5
ATOM 7082 O O . PHE A 1 35 ? 1.805 -3.100 -10.673 1.00 0.00 380 PHE A O 5
ATOM 7099 N N . PHE A 1 36 ? 3.414 -2.959 -9.108 1.00 0.00 381 PHE A N 5
ATOM 7100 C CA . PHE A 1 36 ? 2.741 -1.909 -8.352 1.00 0.00 381 PHE A CA 5
ATOM 7101 C C . PHE A 1 36 ? 2.578 -0.650 -9.199 1.00 0.00 381 PHE A C 5
ATOM 7102 O O . PHE A 1 36 ? 1.717 0.188 -8.929 1.00 0.00 381 PHE A O 5
ATOM 7119 N N . LYS A 1 37 ? 3.414 -0.522 -10.224 1.00 0.00 382 LYS A N 5
ATOM 7120 C CA . LYS A 1 37 ? 3.365 0.634 -11.112 1.00 0.00 382 LYS A CA 5
ATOM 7121 C C . LYS A 1 37 ? 2.181 0.536 -12.068 1.00 0.00 382 LYS A C 5
ATOM 7122 O O . LYS A 1 37 ? 1.851 1.498 -12.761 1.00 0.00 382 LYS A O 5
ATOM 7141 N N . GLN A 1 38 ? 1.545 -0.631 -12.099 1.00 0.00 383 GLN A N 5
ATOM 7142 C CA . GLN A 1 38 ? 0.398 -0.853 -12.970 1.00 0.00 383 GLN A CA 5
ATOM 7143 C C . GLN A 1 38 ? -0.640 0.251 -12.794 1.00 0.00 383 GLN A C 5
ATOM 7144 O O . GLN A 1 38 ? -1.053 0.888 -13.763 1.00 0.00 383 GLN A O 5
ATOM 7158 N N . CYS A 1 39 ? -1.058 0.470 -11.553 1.00 0.00 384 CYS A N 5
ATOM 7159 C CA . CYS A 1 39 ? -2.050 1.496 -11.250 1.00 0.00 384 CYS A CA 5
ATOM 7160 C C . CYS A 1 39 ? -1.562 2.872 -11.694 1.00 0.00 384 CYS A C 5
ATOM 7161 O O . CYS A 1 39 ? -2.131 3.480 -12.599 1.00 0.00 384 CYS A O 5
ATOM 7169 N N . GLY A 1 40 ? -0.504 3.356 -11.048 1.00 0.00 385 GLY A N 5
ATOM 7170 C CA . GLY A 1 40 ? 0.041 4.657 -11.390 1.00 0.00 385 GLY A CA 5
ATOM 7171 C C . GLY A 1 40 ? 1.549 4.633 -11.534 1.00 0.00 385 GLY A C 5
ATOM 7172 O O . GLY A 1 40 ? 2.095 3.847 -12.309 1.00 0.00 385 GLY A O 5
ATOM 7176 N N . VAL A 1 41 ? 2.227 5.498 -10.785 1.00 0.00 386 VAL A N 5
ATOM 7177 C CA . VAL A 1 41 ? 3.682 5.574 -10.833 1.00 0.00 386 VAL A CA 5
ATOM 7178 C C . VAL A 1 41 ? 4.285 5.440 -9.439 1.00 0.00 386 VAL A C 5
ATOM 7179 O O . VAL A 1 41 ? 3.865 6.118 -8.501 1.00 0.00 386 VAL A O 5
ATOM 7192 N N . VAL A 1 42 ? 5.274 4.561 -9.311 1.00 0.00 387 VAL A N 5
ATOM 7193 C CA . VAL A 1 42 ? 5.938 4.339 -8.032 1.00 0.00 387 VAL A CA 5
ATOM 7194 C C . VAL A 1 42 ? 7.015 5.388 -7.781 1.00 0.00 387 VAL A C 5
ATOM 7195 O O . VAL A 1 42 ? 7.870 5.632 -8.633 1.00 0.00 387 VAL A O 5
ATOM 7208 N N . LYS A 1 43 ? 6.969 6.007 -6.605 1.00 0.00 388 LYS A N 5
ATOM 7209 C CA . LYS A 1 43 ? 7.941 7.029 -6.241 1.00 0.00 388 LYS A CA 5
ATOM 7210 C C . LYS A 1 43 ? 9.365 6.501 -6.383 1.00 0.00 388 LYS A C 5
ATOM 7211 O O . LYS A 1 43 ? 9.815 5.676 -5.587 1.00 0.00 388 LYS A O 5
ATOM 7230 N N . MET A 1 44 ? 10.072 6.984 -7.400 1.00 0.00 389 MET A N 5
ATOM 7231 C CA . MET A 1 44 ? 11.447 6.562 -7.644 1.00 0.00 389 MET A CA 5
ATOM 7232 C C . MET A 1 44 ? 12.432 7.636 -7.198 1.00 0.00 389 MET A C 5
ATOM 7233 O O . MET A 1 44 ? 12.380 8.772 -7.666 1.00 0.00 389 MET A O 5
ATOM 7247 N N . ASN A 1 45 ? 13.330 7.269 -6.289 1.00 0.00 390 ASN A N 5
ATOM 7248 C CA . ASN A 1 45 ? 14.327 8.203 -5.778 1.00 0.00 390 ASN A CA 5
ATOM 7249 C C . ASN A 1 45 ? 15.017 8.940 -6.922 1.00 0.00 390 ASN A C 5
ATOM 7250 O O . ASN A 1 45 ? 15.173 8.402 -8.018 1.00 0.00 390 ASN A O 5
ATOM 7261 N N . LYS A 1 46 ? 15.428 10.177 -6.658 1.00 0.00 391 LYS A N 5
ATOM 7262 C CA . LYS A 1 46 ? 16.102 10.989 -7.663 1.00 0.00 391 LYS A CA 5
ATOM 7263 C C . LYS A 1 46 ? 17.617 10.874 -7.528 1.00 0.00 391 LYS A C 5
ATOM 7264 O O . LYS A 1 46 ? 18.358 11.186 -8.460 1.00 0.00 391 LYS A O 5
ATOM 7283 N N . ARG A 1 47 ? 18.070 10.424 -6.363 1.00 0.00 392 ARG A N 5
ATOM 7284 C CA . ARG A 1 47 ? 19.498 10.267 -6.106 1.00 0.00 392 ARG A CA 5
ATOM 7285 C C . ARG A 1 47 ? 19.933 8.820 -6.322 1.00 0.00 392 ARG A C 5
ATOM 7286 O O . ARG A 1 47 ? 20.938 8.554 -6.981 1.00 0.00 392 ARG A O 5
ATOM 7307 N N . THR A 1 48 ? 19.170 7.888 -5.759 1.00 0.00 393 THR A N 5
ATOM 7308 C CA . THR A 1 48 ? 19.477 6.469 -5.888 1.00 0.00 393 THR A CA 5
ATOM 7309 C C . THR A 1 48 ? 18.788 5.865 -7.106 1.00 0.00 393 THR A C 5
ATOM 7310 O O . THR A 1 48 ? 19.176 4.802 -7.588 1.00 0.00 393 THR A O 5
ATOM 7321 N N . GLY A 1 49 ? 17.761 6.551 -7.600 1.00 0.00 394 GLY A N 5
ATOM 7322 C CA . GLY A 1 49 ? 17.034 6.067 -8.759 1.00 0.00 394 GLY A CA 5
ATOM 7323 C C . GLY A 1 49 ? 16.365 4.730 -8.506 1.00 0.00 394 GLY A C 5
ATOM 7324 O O . GLY A 1 49 ? 16.154 3.949 -9.434 1.00 0.00 394 GLY A O 5
ATOM 7328 N N . GLN A 1 50 ? 16.032 4.466 -7.246 1.00 0.00 395 GLN A N 5
ATOM 7329 C CA . GLN A 1 50 ? 15.385 3.213 -6.875 1.00 0.00 395 GLN A CA 5
ATOM 7330 C C . GLN A 1 50 ? 13.971 3.463 -6.359 1.00 0.00 395 GLN A C 5
ATOM 7331 O O . GLN A 1 50 ? 13.653 4.534 -5.840 1.00 0.00 395 GLN A O 5
ATOM 7345 N N . PRO A 1 51 ? 13.101 2.453 -6.504 1.00 0.00 396 PRO A N 5
ATOM 7346 C CA . PRO A 1 51 ? 11.706 2.539 -6.059 1.00 0.00 396 PRO A CA 5
ATOM 7347 C C . PRO A 1 51 ? 11.584 2.557 -4.539 1.00 0.00 396 PRO A C 5
ATOM 7348 O O . PRO A 1 51 ? 12.369 1.923 -3.836 1.00 0.00 396 PRO A O 5
ATOM 7359 N N . MET A 1 52 ? 10.591 3.287 -4.039 1.00 0.00 397 MET A N 5
ATOM 7360 C CA . MET A 1 52 ? 10.366 3.385 -2.601 1.00 0.00 397 MET A CA 5
ATOM 7361 C C . MET A 1 52 ? 9.601 2.169 -2.088 1.00 0.00 397 MET A C 5
ATOM 7362 O O . MET A 1 52 ? 8.697 2.296 -1.262 1.00 0.00 397 MET A O 5
ATOM 7376 N N . ILE A 1 53 ? 9.971 0.991 -2.581 1.00 0.00 398 ILE A N 5
ATOM 7377 C CA . ILE A 1 53 ? 9.320 -0.247 -2.171 1.00 0.00 398 ILE A CA 5
ATOM 7378 C C . ILE A 1 53 ? 10.145 -0.978 -1.117 1.00 0.00 398 ILE A C 5
ATOM 7379 O O . ILE A 1 53 ? 11.365 -1.095 -1.240 1.00 0.00 398 ILE A O 5
ATOM 7395 N N . HIS A 1 54 ? 9.471 -1.470 -0.082 1.00 0.00 399 HIS A N 5
ATOM 7396 C CA . HIS A 1 54 ? 10.142 -2.193 0.992 1.00 0.00 399 HIS A CA 5
ATOM 7397 C C . HIS A 1 54 ? 9.666 -3.642 1.053 1.00 0.00 399 HIS A C 5
ATOM 7398 O O . HIS A 1 54 ? 8.485 -3.925 0.852 1.00 0.00 399 HIS A O 5
ATOM 7412 N N . ILE A 1 55 ? 10.593 -4.553 1.329 1.00 0.00 400 ILE A N 5
ATOM 7413 C CA . ILE A 1 55 ? 10.267 -5.971 1.416 1.00 0.00 400 ILE A CA 5
ATOM 7414 C C . ILE A 1 55 ? 10.888 -6.603 2.657 1.00 0.00 400 ILE A C 5
ATOM 7415 O O . ILE A 1 55 ? 12.040 -7.038 2.635 1.00 0.00 400 ILE A O 5
ATOM 7431 N N . TYR A 1 56 ? 10.117 -6.652 3.738 1.00 0.00 401 TYR A N 5
ATOM 7432 C CA . TYR A 1 56 ? 10.592 -7.230 4.989 1.00 0.00 401 TYR A CA 5
ATOM 7433 C C . TYR A 1 56 ? 10.960 -8.699 4.805 1.00 0.00 401 TYR A C 5
ATOM 7434 O O . TYR A 1 56 ? 10.143 -9.505 4.357 1.00 0.00 401 TYR A O 5
ATOM 7452 N N . LEU A 1 57 ? 12.195 -9.041 5.155 1.00 0.00 402 LEU A N 5
ATOM 7453 C CA . LEU A 1 57 ? 12.674 -10.413 5.030 1.00 0.00 402 LEU A CA 5
ATOM 7454 C C . LEU A 1 57 ? 12.838 -11.060 6.401 1.00 0.00 402 LEU A C 5
ATOM 7455 O O . LEU A 1 57 ? 13.352 -10.441 7.333 1.00 0.00 402 LEU A O 5
ATOM 7471 N N . ASP A 1 58 ? 12.399 -12.308 6.518 1.00 0.00 403 ASP A N 5
ATOM 7472 C CA . ASP A 1 58 ? 12.499 -13.040 7.775 1.00 0.00 403 ASP A CA 5
ATOM 7473 C C . ASP A 1 58 ? 13.942 -13.071 8.272 1.00 0.00 403 ASP A C 5
ATOM 7474 O O . ASP A 1 58 ? 14.854 -13.457 7.540 1.00 0.00 403 ASP A O 5
ATOM 7483 N N . LYS A 1 59 ? 14.142 -12.660 9.519 1.00 0.00 404 LYS A N 5
ATOM 7484 C CA . LYS A 1 59 ? 15.473 -12.640 10.115 1.00 0.00 404 LYS A CA 5
ATOM 7485 C C . LYS A 1 59 ? 15.936 -14.052 10.461 1.00 0.00 404 LYS A C 5
ATOM 7486 O O . LYS A 1 59 ? 17.045 -14.247 10.956 1.00 0.00 404 LYS A O 5
ATOM 7505 N N . GLU A 1 60 ? 15.078 -15.032 10.195 1.00 0.00 405 GLU A N 5
ATOM 7506 C CA . GLU A 1 60 ? 15.400 -16.425 10.479 1.00 0.00 405 GLU A CA 5
ATOM 7507 C C . GLU A 1 60 ? 15.917 -17.130 9.227 1.00 0.00 405 GLU A C 5
ATOM 7508 O O . GLU A 1 60 ? 16.790 -17.995 9.302 1.00 0.00 405 GLU A O 5
ATOM 7520 N N . THR A 1 61 ? 15.372 -16.752 8.075 1.00 0.00 406 THR A N 5
ATOM 7521 C CA . THR A 1 61 ? 15.776 -17.347 6.807 1.00 0.00 406 THR A CA 5
ATOM 7522 C C . THR A 1 61 ? 16.309 -16.289 5.848 1.00 0.00 406 THR A C 5
ATOM 7523 O O . THR A 1 61 ? 17.229 -16.547 5.074 1.00 0.00 406 THR A O 5
ATOM 7534 N N . GLY A 1 62 ? 15.725 -15.096 5.907 1.00 0.00 407 GLY A N 5
ATOM 7535 C CA . GLY A 1 62 ? 16.156 -14.016 5.037 1.00 0.00 407 GLY A CA 5
ATOM 7536 C C . GLY A 1 62 ? 15.253 -13.845 3.833 1.00 0.00 407 GLY A C 5
ATOM 7537 O O . GLY A 1 62 ? 15.469 -12.960 3.005 1.00 0.00 407 GLY A O 5
ATOM 7541 N N . LYS A 1 63 ? 14.236 -14.696 3.732 1.00 0.00 408 LYS A N 5
ATOM 7542 C CA . LYS A 1 63 ? 13.297 -14.636 2.619 1.00 0.00 408 LYS A CA 5
ATOM 7543 C C . LYS A 1 63 ? 12.162 -13.660 2.916 1.00 0.00 408 LYS A C 5
ATOM 7544 O O . LYS A 1 63 ? 11.843 -13.376 4.071 1.00 0.00 408 LYS A O 5
ATOM 7563 N N . PRO A 1 64 ? 11.536 -13.137 1.852 1.00 0.00 409 PRO A N 5
ATOM 7564 C CA . PRO A 1 64 ? 10.427 -12.187 1.974 1.00 0.00 409 PRO A CA 5
ATOM 7565 C C . PRO A 1 64 ? 9.162 -12.841 2.519 1.00 0.00 409 PRO A C 5
ATOM 7566 O O . PRO A 1 64 ? 8.344 -13.362 1.760 1.00 0.00 409 PRO A O 5
ATOM 7577 N N . LYS A 1 65 ? 9.005 -12.809 3.838 1.00 0.00 410 LYS A N 5
ATOM 7578 C CA . LYS A 1 65 ? 7.839 -13.397 4.485 1.00 0.00 410 LYS A CA 5
ATOM 7579 C C . LYS A 1 65 ? 6.611 -13.299 3.586 1.00 0.00 410 LYS A C 5
ATOM 7580 O O . LYS A 1 65 ? 5.945 -14.297 3.317 1.00 0.00 410 LYS A O 5
ATOM 7599 N N . GLY A 1 66 ? 6.317 -12.087 3.123 1.00 0.00 411 GLY A N 5
ATOM 7600 C CA . GLY A 1 66 ? 5.170 -11.882 2.258 1.00 0.00 411 GLY A CA 5
ATOM 7601 C C . GLY A 1 66 ? 4.640 -10.464 2.324 1.00 0.00 411 GLY A C 5
ATOM 7602 O O . GLY A 1 66 ? 3.857 -10.046 1.470 1.00 0.00 411 GLY A O 5
ATOM 7606 N N . ASP A 1 67 ? 5.066 -9.721 3.340 1.00 0.00 412 ASP A N 5
ATOM 7607 C CA . ASP A 1 67 ? 4.628 -8.341 3.515 1.00 0.00 412 ASP A CA 5
ATOM 7608 C C . ASP A 1 67 ? 5.543 -7.382 2.759 1.00 0.00 412 ASP A C 5
ATOM 7609 O O . ASP A 1 67 ? 6.696 -7.702 2.475 1.00 0.00 412 ASP A O 5
ATOM 7618 N N . ALA A 1 68 ? 5.018 -6.204 2.436 1.00 0.00 413 ALA A N 5
ATOM 7619 C CA . ALA A 1 68 ? 5.786 -5.199 1.714 1.00 0.00 413 ALA A CA 5
ATOM 7620 C C . ALA A 1 68 ? 5.062 -3.856 1.705 1.00 0.00 413 ALA A C 5
ATOM 7621 O O . ALA A 1 68 ? 3.884 -3.771 2.057 1.00 0.00 413 ALA A O 5
ATOM 7628 N N . THR A 1 69 ? 5.772 -2.809 1.300 1.00 0.00 414 THR A N 5
ATOM 7629 C CA . THR A 1 69 ? 5.198 -1.470 1.248 1.00 0.00 414 THR A CA 5
ATOM 7630 C C . THR A 1 69 ? 5.595 -0.751 -0.037 1.00 0.00 414 THR A C 5
ATOM 7631 O O . THR A 1 69 ? 6.734 -0.856 -0.491 1.00 0.00 414 THR A O 5
ATOM 7642 N N . VAL A 1 70 ? 4.650 -0.019 -0.616 1.00 0.00 415 VAL A N 5
ATOM 7643 C CA . VAL A 1 70 ? 4.903 0.720 -1.848 1.00 0.00 415 VAL A CA 5
ATOM 7644 C C . VAL A 1 70 ? 4.516 2.187 -1.698 1.00 0.00 415 VAL A C 5
ATOM 7645 O O . VAL A 1 70 ? 3.338 2.519 -1.568 1.00 0.00 415 VAL A O 5
ATOM 7658 N N . SER A 1 71 ? 5.516 3.062 -1.717 1.00 0.00 416 SER A N 5
ATOM 7659 C CA . SER A 1 71 ? 5.283 4.495 -1.580 1.00 0.00 416 SER A CA 5
ATOM 7660 C C . SER A 1 71 ? 5.054 5.141 -2.943 1.00 0.00 416 SER A C 5
ATOM 7661 O O . SER A 1 71 ? 5.958 5.191 -3.778 1.00 0.00 416 SER A O 5
ATOM 7669 N N . TYR A 1 72 ? 3.840 5.633 -3.161 1.00 0.00 417 TYR A N 5
ATOM 7670 C CA . TYR A 1 72 ? 3.491 6.274 -4.424 1.00 0.00 417 TYR A CA 5
ATOM 7671 C C . TYR A 1 72 ? 3.804 7.766 -4.382 1.00 0.00 417 TYR A C 5
ATOM 7672 O O . TYR A 1 72 ? 4.025 8.336 -3.313 1.00 0.00 417 TYR A O 5
ATOM 7690 N N . GLU A 1 73 ? 3.823 8.393 -5.554 1.00 0.00 418 GLU A N 5
ATOM 7691 C CA . GLU A 1 73 ? 4.110 9.820 -5.652 1.00 0.00 418 GLU A CA 5
ATOM 7692 C C . GLU A 1 73 ? 3.128 10.631 -4.812 1.00 0.00 418 GLU A C 5
ATOM 7693 O O . GLU A 1 73 ? 3.502 11.221 -3.798 1.00 0.00 418 GLU A O 5
ATOM 7705 N N . ASP A 1 74 ? 1.871 10.657 -5.242 1.00 0.00 419 ASP A N 5
ATOM 7706 C CA . ASP A 1 74 ? 0.834 11.395 -4.530 1.00 0.00 419 ASP A CA 5
ATOM 7707 C C . ASP A 1 74 ? -0.190 10.443 -3.921 1.00 0.00 419 ASP A C 5
ATOM 7708 O O . ASP A 1 74 ? -0.358 9.307 -4.364 1.00 0.00 419 ASP A O 5
ATOM 7717 N N . PRO A 1 75 ? -0.891 10.915 -2.880 1.00 0.00 420 PRO A N 5
ATOM 7718 C CA . PRO A 1 75 ? -1.911 10.122 -2.187 1.00 0.00 420 PRO A CA 5
ATOM 7719 C C . PRO A 1 75 ? -3.008 9.639 -3.129 1.00 0.00 420 PRO A C 5
ATOM 7720 O O . PRO A 1 75 ? -3.447 8.490 -3.071 1.00 0.00 420 PRO A O 5
ATOM 7731 N N . PRO A 1 76 ? -3.463 10.535 -4.018 1.00 0.00 421 PRO A N 5
ATOM 7732 C CA . PRO A 1 76 ? -4.515 10.221 -4.990 1.00 0.00 421 PRO A CA 5
ATOM 7733 C C . PRO A 1 76 ? -4.229 8.935 -5.758 1.00 0.00 421 PRO A C 5
ATOM 7734 O O . PRO A 1 76 ? -5.147 8.263 -6.228 1.00 0.00 421 PRO A O 5
ATOM 7745 N N . THR A 1 77 ? -2.949 8.597 -5.884 1.00 0.00 422 THR A N 5
ATOM 7746 C CA . THR A 1 77 ? -2.543 7.392 -6.595 1.00 0.00 422 THR A CA 5
ATOM 7747 C C . THR A 1 77 ? -2.466 6.197 -5.653 1.00 0.00 422 THR A C 5
ATOM 7748 O O . THR A 1 77 ? -2.856 5.086 -6.011 1.00 0.00 422 THR A O 5
ATOM 7759 N N . ALA A 1 78 ? -1.959 6.432 -4.447 1.00 0.00 423 ALA A N 5
ATOM 7760 C CA . ALA A 1 78 ? -1.832 5.374 -3.453 1.00 0.00 423 ALA A CA 5
ATOM 7761 C C . ALA A 1 78 ? -3.193 4.779 -3.109 1.00 0.00 423 ALA A C 5
ATOM 7762 O O . ALA A 1 78 ? -3.378 3.562 -3.143 1.00 0.00 423 ALA A O 5
ATOM 7769 N N . LYS A 1 79 ? -4.146 5.644 -2.776 1.00 0.00 424 LYS A N 5
ATOM 7770 C CA . LYS A 1 79 ? -5.491 5.205 -2.426 1.00 0.00 424 LYS A CA 5
ATOM 7771 C C . LYS A 1 79 ? -6.112 4.397 -3.560 1.00 0.00 424 LYS A C 5
ATOM 7772 O O . LYS A 1 79 ? -6.796 3.401 -3.324 1.00 0.00 424 LYS A O 5
ATOM 7791 N N . ALA A 1 80 ? -5.868 4.830 -4.793 1.00 0.00 425 ALA A N 5
ATOM 7792 C CA . ALA A 1 80 ? -6.400 4.145 -5.964 1.00 0.00 425 ALA A CA 5
ATOM 7793 C C . ALA A 1 80 ? -5.699 2.808 -6.182 1.00 0.00 425 ALA A C 5
ATOM 7794 O O . ALA A 1 80 ? -6.310 1.843 -6.641 1.00 0.00 425 ALA A O 5
ATOM 7801 N N . ALA A 1 81 ? -4.412 2.759 -5.854 1.00 0.00 426 ALA A N 5
ATOM 7802 C CA . ALA A 1 81 ? -3.628 1.541 -6.014 1.00 0.00 426 ALA A CA 5
ATOM 7803 C C . ALA A 1 81 ? -4.086 0.462 -5.039 1.00 0.00 426 ALA A C 5
ATOM 7804 O O . ALA A 1 81 ? -4.016 -0.730 -5.338 1.00 0.00 426 ALA A O 5
ATOM 7811 N N . VAL A 1 82 ? -4.554 0.888 -3.870 1.00 0.00 427 VAL A N 5
ATOM 7812 C CA . VAL A 1 82 ? -5.024 -0.043 -2.850 1.00 0.00 427 VAL A CA 5
ATOM 7813 C C . VAL A 1 82 ? -6.132 -0.939 -3.392 1.00 0.00 427 VAL A C 5
ATOM 7814 O O . VAL A 1 82 ? -5.970 -2.155 -3.487 1.00 0.00 427 VAL A O 5
ATOM 7827 N N . GLU A 1 83 ? -7.259 -0.329 -3.746 1.00 0.00 428 GLU A N 5
ATOM 7828 C CA . GLU A 1 83 ? -8.394 -1.072 -4.278 1.00 0.00 428 GLU A CA 5
ATOM 7829 C C . GLU A 1 83 ? -8.036 -1.737 -5.604 1.00 0.00 428 GLU A C 5
ATOM 7830 O O . GLU A 1 83 ? -8.781 -2.576 -6.111 1.00 0.00 428 GLU A O 5
ATOM 7842 N N . TRP A 1 84 ? -6.892 -1.356 -6.160 1.00 0.00 429 TRP A N 5
ATOM 7843 C CA . TRP A 1 84 ? -6.434 -1.915 -7.428 1.00 0.00 429 TRP A CA 5
ATOM 7844 C C . TRP A 1 84 ? -5.745 -3.258 -7.213 1.00 0.00 429 TRP A C 5
ATOM 7845 O O . TRP A 1 84 ? -6.124 -4.265 -7.812 1.00 0.00 429 TRP A O 5
ATOM 7866 N N . PHE A 1 85 ? -4.731 -3.267 -6.354 1.00 0.00 430 PHE A N 5
ATOM 7867 C CA . PHE A 1 85 ? -3.987 -4.487 -6.062 1.00 0.00 430 PHE A CA 5
ATOM 7868 C C . PHE A 1 85 ? -4.638 -5.259 -4.917 1.00 0.00 430 PHE A C 5
ATOM 7869 O O . PHE A 1 85 ? -4.324 -6.426 -4.683 1.00 0.00 430 PHE A O 5
ATOM 7886 N N . ASP A 1 86 ? -5.546 -4.598 -4.208 1.00 0.00 431 ASP A N 5
ATOM 7887 C CA . ASP A 1 86 ? -6.242 -5.221 -3.087 1.00 0.00 431 ASP A CA 5
ATOM 7888 C C . ASP A 1 86 ? -6.995 -6.467 -3.540 1.00 0.00 431 ASP A C 5
ATOM 7889 O O . ASP A 1 86 ? -8.118 -6.381 -4.035 1.00 0.00 431 ASP A O 5
ATOM 7898 N N . GLY A 1 87 ? -6.367 -7.627 -3.368 1.00 0.00 432 GLY A N 5
ATOM 7899 C CA . GLY A 1 87 ? -6.992 -8.875 -3.766 1.00 0.00 432 GLY A CA 5
ATOM 7900 C C . GLY A 1 87 ? -6.287 -9.530 -4.937 1.00 0.00 432 GLY A C 5
ATOM 7901 O O . GLY A 1 87 ? -6.491 -10.712 -5.212 1.00 0.00 432 GLY A O 5
ATOM 7905 N N . LYS A 1 88 ? -5.453 -8.760 -5.629 1.00 0.00 433 LYS A N 5
ATOM 7906 C CA . LYS A 1 88 ? -4.715 -9.271 -6.777 1.00 0.00 433 LYS A CA 5
ATOM 7907 C C . LYS A 1 88 ? -4.015 -10.583 -6.435 1.00 0.00 433 LYS A C 5
ATOM 7908 O O . LYS A 1 88 ? -3.894 -10.945 -5.265 1.00 0.00 433 LYS A O 5
ATOM 7927 N N . ASP A 1 89 ? -3.556 -11.289 -7.462 1.00 0.00 434 ASP A N 5
ATOM 7928 C CA . ASP A 1 89 ? -2.866 -12.558 -7.269 1.00 0.00 434 ASP A CA 5
ATOM 7929 C C . ASP A 1 89 ? -1.470 -12.517 -7.881 1.00 0.00 434 ASP A C 5
ATOM 7930 O O . ASP A 1 89 ? -1.316 -12.482 -9.102 1.00 0.00 434 ASP A O 5
ATOM 7939 N N . PHE A 1 90 ? -0.453 -12.520 -7.024 1.00 0.00 435 PHE A N 5
ATOM 7940 C CA . PHE A 1 90 ? 0.932 -12.480 -7.480 1.00 0.00 435 PHE A CA 5
ATOM 7941 C C . PHE A 1 90 ? 1.536 -13.880 -7.505 1.00 0.00 435 PHE A C 5
ATOM 7942 O O . PHE A 1 90 ? 1.854 -14.449 -6.462 1.00 0.00 435 PHE A O 5
ATOM 7959 N N . GLN A 1 91 ? 1.689 -14.431 -8.706 1.00 0.00 436 GLN A N 5
ATOM 7960 C CA . GLN A 1 91 ? 2.254 -15.765 -8.868 1.00 0.00 436 GLN A CA 5
ATOM 7961 C C . GLN A 1 91 ? 1.369 -16.815 -8.204 1.00 0.00 436 GLN A C 5
ATOM 7962 O O . GLN A 1 91 ? 1.860 -17.807 -7.669 1.00 0.00 436 GLN A O 5
ATOM 7976 N N . GLY A 1 92 ? 0.060 -16.588 -8.243 1.00 0.00 437 GLY A N 5
ATOM 7977 C CA . GLY A 1 92 ? -0.873 -17.523 -7.640 1.00 0.00 437 GLY A CA 5
ATOM 7978 C C . GLY A 1 92 ? -1.042 -17.295 -6.151 1.00 0.00 437 GLY A C 5
ATOM 7979 O O . GLY A 1 92 ? -1.492 -18.184 -5.428 1.00 0.00 437 GLY A O 5
ATOM 7983 N N . SER A 1 93 ? -0.681 -16.101 -5.692 1.00 0.00 438 SER A N 5
ATOM 7984 C CA . SER A 1 93 ? -0.789 -15.761 -4.278 1.00 0.00 438 SER A CA 5
ATOM 7985 C C . SER A 1 93 ? -1.611 -14.491 -4.087 1.00 0.00 438 SER A C 5
ATOM 7986 O O . SER A 1 93 ? -1.348 -13.466 -4.716 1.00 0.00 438 SER A O 5
ATOM 7994 N N . LYS A 1 94 ? -2.609 -14.565 -3.212 1.00 0.00 439 LYS A N 5
ATOM 7995 C CA . LYS A 1 94 ? -3.471 -13.422 -2.935 1.00 0.00 439 LYS A CA 5
ATOM 7996 C C . LYS A 1 94 ? -2.723 -12.357 -2.138 1.00 0.00 439 LYS A C 5
ATOM 7997 O O . LYS A 1 94 ? -2.050 -12.663 -1.152 1.00 0.00 439 LYS A O 5
ATOM 8016 N N . LEU A 1 95 ? -2.845 -11.107 -2.570 1.00 0.00 440 LEU A N 5
ATOM 8017 C CA . LEU A 1 95 ? -2.182 -9.996 -1.896 1.00 0.00 440 LEU A CA 5
ATOM 8018 C C . LEU A 1 95 ? -3.189 -9.145 -1.130 1.00 0.00 440 LEU A C 5
ATOM 8019 O O . LEU A 1 95 ? -4.389 -9.190 -1.400 1.00 0.00 440 LEU A O 5
ATOM 8035 N N . LYS A 1 96 ? -2.692 -8.367 -0.174 1.00 0.00 441 LYS A N 5
ATOM 8036 C CA . LYS A 1 96 ? -3.547 -7.502 0.630 1.00 0.00 441 LYS A CA 5
ATOM 8037 C C . LYS A 1 96 ? -2.955 -6.100 0.737 1.00 0.00 441 LYS A C 5
ATOM 8038 O O . LYS A 1 96 ? -2.036 -5.861 1.521 1.00 0.00 441 LYS A O 5
ATOM 8057 N N . VAL A 1 97 ? -3.487 -5.175 -0.057 1.00 0.00 442 VAL A N 5
ATOM 8058 C CA . VAL A 1 97 ? -3.013 -3.797 -0.049 1.00 0.00 442 VAL A CA 5
ATOM 8059 C C . VAL A 1 97 ? -3.910 -2.911 0.809 1.00 0.00 442 VAL A C 5
ATOM 8060 O O . VAL A 1 97 ? -5.135 -2.946 0.685 1.00 0.00 442 VAL A O 5
ATOM 8073 N N . SER A 1 98 ? -3.292 -2.118 1.678 1.00 0.00 443 SER A N 5
ATOM 8074 C CA . SER A 1 98 ? -4.036 -1.225 2.559 1.00 0.00 443 SER A CA 5
ATOM 8075 C C . SER A 1 98 ? -3.189 -0.016 2.947 1.00 0.00 443 SER A C 5
ATOM 8076 O O . SER A 1 98 ? -2.051 -0.159 3.397 1.00 0.00 443 SER A O 5
ATOM 8084 N N . LEU A 1 99 ? -3.753 1.174 2.770 1.00 0.00 444 LEU A N 5
ATOM 8085 C CA . LEU A 1 99 ? -3.051 2.410 3.101 1.00 0.00 444 LEU A CA 5
ATOM 8086 C C . LEU A 1 99 ? -2.222 2.242 4.370 1.00 0.00 444 LEU A C 5
ATOM 8087 O O . LEU A 1 99 ? -2.686 1.668 5.355 1.00 0.00 444 LEU A O 5
ATOM 8103 N N . ALA A 1 100 ? -0.994 2.749 4.339 1.00 0.00 445 ALA A N 5
ATOM 8104 C CA . ALA A 1 100 ? -0.102 2.659 5.489 1.00 0.00 445 ALA A CA 5
ATOM 8105 C C . ALA A 1 100 ? -0.404 3.755 6.506 1.00 0.00 445 ALA A C 5
ATOM 8106 O O . ALA A 1 100 ? -1.055 4.750 6.185 1.00 0.00 445 ALA A O 5
ATOM 8113 N N . ARG A 1 101 ? 0.072 3.566 7.732 1.00 0.00 446 ARG A N 5
ATOM 8114 C CA . ARG A 1 101 ? -0.150 4.538 8.796 1.00 0.00 446 ARG A CA 5
ATOM 8115 C C . ARG A 1 101 ? 0.683 4.195 10.028 1.00 0.00 446 ARG A C 5
ATOM 8116 O O . ARG A 1 101 ? 1.111 3.054 10.203 1.00 0.00 446 ARG A O 5
ATOM 8137 N N . LYS A 1 102 ? 0.910 5.190 10.878 1.00 0.00 447 LYS A N 5
ATOM 8138 C CA . LYS A 1 102 ? 1.690 4.995 12.094 1.00 0.00 447 LYS A CA 5
ATOM 8139 C C . LYS A 1 102 ? 1.062 5.739 13.269 1.00 0.00 447 LYS A C 5
ATOM 8140 O O . LYS A 1 102 ? 0.991 6.968 13.272 1.00 0.00 447 LYS A O 5
ATOM 8159 N N . LYS A 1 103 ? 0.608 4.986 14.265 1.00 0.00 448 LYS A N 5
ATOM 8160 C CA . LYS A 1 103 ? -0.012 5.573 15.447 1.00 0.00 448 LYS A CA 5
ATOM 8161 C C . LYS A 1 103 ? 0.492 4.896 16.718 1.00 0.00 448 LYS A C 5
ATOM 8162 O O . LYS A 1 103 ? 0.807 3.706 16.733 1.00 0.00 448 LYS A O 5
ATOM 8181 N N . PRO A 1 104 ? 0.569 5.670 17.811 1.00 0.00 449 PRO A N 5
ATOM 8182 C CA . PRO A 1 104 ? 1.031 5.165 19.107 1.00 0.00 449 PRO A CA 5
ATOM 8183 C C . PRO A 1 104 ? 0.036 4.199 19.741 1.00 0.00 449 PRO A C 5
ATOM 8184 O O . PRO A 1 104 ? -1.150 4.185 19.410 1.00 0.00 449 PRO A O 5
ATOM 8195 N N . PRO A 1 105 ? 0.527 3.372 20.677 1.00 0.00 450 PRO A N 5
ATOM 8196 C CA . PRO A 1 105 ? -0.304 2.388 21.377 1.00 0.00 450 PRO A CA 5
ATOM 8197 C C . PRO A 1 105 ? -1.293 3.043 22.336 1.00 0.00 450 PRO A C 5
ATOM 8198 O O . PRO A 1 105 ? -1.099 4.180 22.763 1.00 0.00 450 PRO A O 5
ATOM 8209 N N . MET A 1 106 ? -2.355 2.316 22.669 1.00 0.00 451 MET A N 5
ATOM 8210 C CA . MET A 1 106 ? -3.375 2.826 23.579 1.00 0.00 451 MET A CA 5
ATOM 8211 C C . MET A 1 106 ? -3.008 2.529 25.029 1.00 0.00 451 MET A C 5
ATOM 8212 O O . MET A 1 106 ? -2.187 1.654 25.304 1.00 0.00 451 MET A O 5
ATOM 8226 N N . ASN A 1 107 ? -3.621 3.262 25.953 1.00 0.00 452 ASN A N 5
ATOM 8227 C CA . ASN A 1 107 ? -3.358 3.075 27.375 1.00 0.00 452 ASN A CA 5
ATOM 8228 C C . ASN A 1 107 ? -4.287 3.943 28.218 1.00 0.00 452 ASN A C 5
ATOM 8229 O O . ASN A 1 107 ? -4.517 5.112 27.905 1.00 0.00 452 ASN A O 5
ATOM 8240 N N . SER A 1 108 ? -4.817 3.364 29.290 1.00 0.00 453 SER A N 5
ATOM 8241 C CA . SER A 1 108 ? -5.724 4.083 30.177 1.00 0.00 453 SER A CA 5
ATOM 8242 C C . SER A 1 108 ? -4.979 4.622 31.395 1.00 0.00 453 SER A C 5
ATOM 8243 O O . SER A 1 108 ? -3.791 4.359 31.576 1.00 0.00 453 SER A O 5
ATOM 8251 N N . GLY A 1 109 ? -5.688 5.378 32.228 1.00 0.00 454 GLY A N 5
ATOM 8252 C CA . GLY A 1 109 ? -5.079 5.942 33.418 1.00 0.00 454 GLY A CA 5
ATOM 8253 C C . GLY A 1 109 ? -4.261 7.183 33.118 1.00 0.00 454 GLY A C 5
ATOM 8254 O O . GLY A 1 109 ? -3.046 7.122 32.937 1.00 0.00 454 GLY A O 5
ATOM 8258 N N . PRO A 1 110 ? -4.936 8.341 33.061 1.00 0.00 455 PRO A N 5
ATOM 8259 C CA . PRO A 1 110 ? -4.284 9.623 32.779 1.00 0.00 455 PRO A CA 5
ATOM 8260 C C . PRO A 1 110 ? -3.394 10.086 33.928 1.00 0.00 455 PRO A C 5
ATOM 8261 O O . PRO A 1 110 ? -3.876 10.364 35.026 1.00 0.00 455 PRO A O 5
ATOM 8272 N N . SER A 1 111 ? -2.093 10.165 33.668 1.00 0.00 456 SER A N 5
ATOM 8273 C CA . SER A 1 111 ? -1.135 10.590 34.681 1.00 0.00 456 SER A CA 5
ATOM 8274 C C . SER A 1 111 ? 0.099 11.213 34.035 1.00 0.00 456 SER A C 5
ATOM 8275 O O . SER A 1 111 ? 0.527 10.795 32.959 1.00 0.00 456 SER A O 5
ATOM 8283 N N . SER A 1 112 ? 0.666 12.214 34.701 1.00 0.00 457 SER A N 5
ATOM 8284 C CA . SER A 1 112 ? 1.850 12.897 34.190 1.00 0.00 457 SER A CA 5
ATOM 8285 C C . SER A 1 112 ? 3.103 12.062 34.427 1.00 0.00 457 SER A C 5
ATOM 8286 O O . SER A 1 112 ? 3.733 12.152 35.481 1.00 0.00 457 SER A O 5
ATOM 8294 N N . GLY A 1 113 ? 3.462 11.249 33.439 1.00 0.00 458 GLY A N 5
ATOM 8295 C CA . GLY A 1 113 ? 4.639 10.409 33.559 1.00 0.00 458 GLY A CA 5
ATOM 8296 C C . GLY A 1 113 ? 4.702 9.342 32.483 1.00 0.00 458 GLY A C 5
ATOM 8297 O O . GLY A 1 113 ? 5.782 8.997 32.004 1.00 0.00 458 GLY A O 5
ATOM 8301 N N . GLY A 1 1 ? -16.366 9.426 -16.296 1.00 0.00 346 GLY A N 6
ATOM 8302 C CA . GLY A 1 1 ? -17.519 9.267 -15.429 1.00 0.00 346 GLY A CA 6
ATOM 8303 C C . GLY A 1 1 ? -18.354 8.055 -15.791 1.00 0.00 346 GLY A C 6
ATOM 8304 O O . GLY A 1 1 ? -19.323 8.163 -16.542 1.00 0.00 346 GLY A O 6
ATOM 8308 N N . SER A 1 2 ? -17.977 6.898 -15.258 1.00 0.00 347 SER A N 6
ATOM 8309 C CA . SER A 1 2 ? -18.695 5.659 -15.534 1.00 0.00 347 SER A CA 6
ATOM 8310 C C . SER A 1 2 ? -19.962 5.566 -14.689 1.00 0.00 347 SER A C 6
ATOM 8311 O O . SER A 1 2 ? -20.051 6.162 -13.616 1.00 0.00 347 SER A O 6
ATOM 8319 N N . SER A 1 3 ? -20.941 4.814 -15.183 1.00 0.00 348 SER A N 6
ATOM 8320 C CA . SER A 1 3 ? -22.205 4.645 -14.477 1.00 0.00 348 SER A CA 6
ATOM 8321 C C . SER A 1 3 ? -22.115 3.507 -13.465 1.00 0.00 348 SER A C 6
ATOM 8322 O O . SER A 1 3 ? -21.765 2.380 -13.811 1.00 0.00 348 SER A O 6
ATOM 8330 N N . GLY A 1 4 ? -22.434 3.813 -12.210 1.00 0.00 349 GLY A N 6
ATOM 8331 C CA . GLY A 1 4 ? -22.382 2.806 -11.167 1.00 0.00 349 GLY A CA 6
ATOM 8332 C C . GLY A 1 4 ? -21.170 1.904 -11.289 1.00 0.00 349 GLY A C 6
ATOM 8333 O O . GLY A 1 4 ? -21.229 0.858 -11.937 1.00 0.00 349 GLY A O 6
ATOM 8337 N N . SER A 1 5 ? -20.068 2.309 -10.668 1.00 0.00 350 SER A N 6
ATOM 8338 C CA . SER A 1 5 ? -18.834 1.533 -10.716 1.00 0.00 350 SER A CA 6
ATOM 8339 C C . SER A 1 5 ? -18.100 1.596 -9.380 1.00 0.00 350 SER A C 6
ATOM 8340 O O . SER A 1 5 ? -17.610 2.652 -8.978 1.00 0.00 350 SER A O 6
ATOM 8348 N N . SER A 1 6 ? -18.029 0.459 -8.696 1.00 0.00 351 SER A N 6
ATOM 8349 C CA . SER A 1 6 ? -17.359 0.386 -7.402 1.00 0.00 351 SER A CA 6
ATOM 8350 C C . SER A 1 6 ? -15.846 0.482 -7.569 1.00 0.00 351 SER A C 6
ATOM 8351 O O . SER A 1 6 ? -15.265 -0.149 -8.452 1.00 0.00 351 SER A O 6
ATOM 8359 N N . GLY A 1 7 ? -15.213 1.278 -6.712 1.00 0.00 352 GLY A N 6
ATOM 8360 C CA . GLY A 1 7 ? -13.773 1.444 -6.781 1.00 0.00 352 GLY A CA 6
ATOM 8361 C C . GLY A 1 7 ? -13.329 2.834 -6.366 1.00 0.00 352 GLY A C 6
ATOM 8362 O O . GLY A 1 7 ? -12.463 3.432 -7.004 1.00 0.00 352 GLY A O 6
ATOM 8366 N N . ASP A 1 8 ? -13.925 3.349 -5.297 1.00 0.00 353 ASP A N 6
ATOM 8367 C CA . ASP A 1 8 ? -13.587 4.677 -4.798 1.00 0.00 353 ASP A CA 6
ATOM 8368 C C . ASP A 1 8 ? -13.075 4.605 -3.363 1.00 0.00 353 ASP A C 6
ATOM 8369 O O . ASP A 1 8 ? -13.580 3.845 -2.535 1.00 0.00 353 ASP A O 6
ATOM 8378 N N . PRO A 1 9 ? -12.049 5.413 -3.059 1.00 0.00 354 PRO A N 6
ATOM 8379 C CA . PRO A 1 9 ? -11.446 5.459 -1.724 1.00 0.00 354 PRO A CA 6
ATOM 8380 C C . PRO A 1 9 ? -12.374 6.087 -0.690 1.00 0.00 354 PRO A C 6
ATOM 8381 O O . PRO A 1 9 ? -13.525 6.405 -0.988 1.00 0.00 354 PRO A O 6
ATOM 8392 N N . ASP A 1 10 ? -11.866 6.261 0.525 1.00 0.00 355 ASP A N 6
ATOM 8393 C CA . ASP A 1 10 ? -12.650 6.853 1.603 1.00 0.00 355 ASP A CA 6
ATOM 8394 C C . ASP A 1 10 ? -11.846 7.924 2.334 1.00 0.00 355 ASP A C 6
ATOM 8395 O O . ASP A 1 10 ? -10.650 8.085 2.098 1.00 0.00 355 ASP A O 6
ATOM 8404 N N . GLU A 1 11 ? -12.515 8.656 3.221 1.00 0.00 356 GLU A N 6
ATOM 8405 C CA . GLU A 1 11 ? -11.862 9.714 3.984 1.00 0.00 356 GLU A CA 6
ATOM 8406 C C . GLU A 1 11 ? -10.605 9.191 4.672 1.00 0.00 356 GLU A C 6
ATOM 8407 O O . GLU A 1 11 ? -10.675 8.329 5.548 1.00 0.00 356 GLU A O 6
ATOM 8419 N N . ASP A 1 12 ? -9.454 9.720 4.269 1.00 0.00 357 ASP A N 6
ATOM 8420 C CA . ASP A 1 12 ? -8.179 9.308 4.847 1.00 0.00 357 ASP A CA 6
ATOM 8421 C C . ASP A 1 12 ? -7.215 10.487 4.931 1.00 0.00 357 ASP A C 6
ATOM 8422 O O . ASP A 1 12 ? -7.319 11.443 4.161 1.00 0.00 357 ASP A O 6
ATOM 8431 N N . SER A 1 13 ? -6.279 10.414 5.872 1.00 0.00 358 SER A N 6
ATOM 8432 C CA . SER A 1 13 ? -5.298 11.477 6.059 1.00 0.00 358 SER A CA 6
ATOM 8433 C C . SER A 1 13 ? -4.180 11.374 5.027 1.00 0.00 358 SER A C 6
ATOM 8434 O O . SER A 1 13 ? -4.028 10.349 4.361 1.00 0.00 358 SER A O 6
ATOM 8442 N N . ASP A 1 14 ? -3.402 12.442 4.898 1.00 0.00 359 ASP A N 6
ATOM 8443 C CA . ASP A 1 14 ? -2.297 12.473 3.947 1.00 0.00 359 ASP A CA 6
ATOM 8444 C C . ASP A 1 14 ? -1.521 11.161 3.973 1.00 0.00 359 ASP A C 6
ATOM 8445 O O . ASP A 1 14 ? -0.957 10.782 4.998 1.00 0.00 359 ASP A O 6
ATOM 8454 N N . ASN A 1 15 ? -1.498 10.471 2.837 1.00 0.00 360 ASN A N 6
ATOM 8455 C CA . ASN A 1 15 ? -0.794 9.199 2.729 1.00 0.00 360 ASN A CA 6
ATOM 8456 C C . ASN A 1 15 ? -0.523 8.848 1.269 1.00 0.00 360 ASN A C 6
ATOM 8457 O O . ASN A 1 15 ? -1.447 8.766 0.459 1.00 0.00 360 ASN A O 6
ATOM 8468 N N . SER A 1 16 ? 0.748 8.641 0.942 1.00 0.00 361 SER A N 6
ATOM 8469 C CA . SER A 1 16 ? 1.140 8.302 -0.422 1.00 0.00 361 SER A CA 6
ATOM 8470 C C . SER A 1 16 ? 1.856 6.955 -0.462 1.00 0.00 361 SER A C 6
ATOM 8471 O O . SER A 1 16 ? 2.808 6.768 -1.218 1.00 0.00 361 SER A O 6
ATOM 8479 N N . ALA A 1 17 ? 1.388 6.019 0.358 1.00 0.00 362 ALA A N 6
ATOM 8480 C CA . ALA A 1 17 ? 1.980 4.688 0.415 1.00 0.00 362 ALA A CA 6
ATOM 8481 C C . ALA A 1 17 ? 0.915 3.624 0.652 1.00 0.00 362 ALA A C 6
ATOM 8482 O O . ALA A 1 17 ? -0.223 3.938 1.003 1.00 0.00 362 ALA A O 6
ATOM 8489 N N . ILE A 1 18 ? 1.290 2.364 0.457 1.00 0.00 363 ILE A N 6
ATOM 8490 C CA . ILE A 1 18 ? 0.366 1.254 0.649 1.00 0.00 363 ILE A CA 6
ATOM 8491 C C . ILE A 1 18 ? 1.073 0.051 1.266 1.00 0.00 363 ILE A C 6
ATOM 8492 O O . ILE A 1 18 ? 2.228 -0.235 0.948 1.00 0.00 363 ILE A O 6
ATOM 8508 N N . TYR A 1 19 ? 0.373 -0.652 2.149 1.00 0.00 364 TYR A N 6
ATOM 8509 C CA . TYR A 1 19 ? 0.932 -1.823 2.811 1.00 0.00 364 TYR A CA 6
ATOM 8510 C C . TYR A 1 19 ? 0.430 -3.109 2.162 1.00 0.00 364 TYR A C 6
ATOM 8511 O O . TYR A 1 19 ? -0.761 -3.422 2.216 1.00 0.00 364 TYR A O 6
ATOM 8529 N N . VAL A 1 20 ? 1.345 -3.852 1.548 1.00 0.00 365 VAL A N 6
ATOM 8530 C CA . VAL A 1 20 ? 0.997 -5.105 0.890 1.00 0.00 365 VAL A CA 6
ATOM 8531 C C . VAL A 1 20 ? 1.283 -6.299 1.793 1.00 0.00 365 VAL A C 6
ATOM 8532 O O . VAL A 1 20 ? 2.275 -6.315 2.521 1.00 0.00 365 VAL A O 6
ATOM 8545 N N . GLN A 1 21 ? 0.406 -7.297 1.741 1.00 0.00 366 GLN A N 6
ATOM 8546 C CA . GLN A 1 21 ? 0.565 -8.496 2.556 1.00 0.00 366 GLN A CA 6
ATOM 8547 C C . GLN A 1 21 ? 0.013 -9.721 1.835 1.00 0.00 366 GLN A C 6
ATOM 8548 O O . GLN A 1 21 ? -1.169 -9.777 1.501 1.00 0.00 366 GLN A O 6
ATOM 8562 N N . GLY A 1 22 ? 0.879 -10.702 1.597 1.00 0.00 367 GLY A N 6
ATOM 8563 C CA . GLY A 1 22 ? 0.460 -11.913 0.916 1.00 0.00 367 GLY A CA 6
ATOM 8564 C C . GLY A 1 22 ? 1.368 -12.269 -0.246 1.00 0.00 367 GLY A C 6
ATOM 8565 O O . GLY A 1 22 ? 0.975 -13.015 -1.144 1.00 0.00 367 GLY A O 6
ATOM 8569 N N . LEU A 1 23 ? 2.584 -11.736 -0.228 1.00 0.00 368 LEU A N 6
ATOM 8570 C CA . LEU A 1 23 ? 3.551 -12.000 -1.289 1.00 0.00 368 LEU A CA 6
ATOM 8571 C C . LEU A 1 23 ? 4.213 -13.360 -1.094 1.00 0.00 368 LEU A C 6
ATOM 8572 O O . LEU A 1 23 ? 4.298 -13.866 0.024 1.00 0.00 368 LEU A O 6
ATOM 8588 N N . ASN A 1 24 ? 4.682 -13.945 -2.191 1.00 0.00 369 ASN A N 6
ATOM 8589 C CA . ASN A 1 24 ? 5.340 -15.246 -2.142 1.00 0.00 369 ASN A CA 6
ATOM 8590 C C . ASN A 1 24 ? 6.740 -15.126 -1.549 1.00 0.00 369 ASN A C 6
ATOM 8591 O O . ASN A 1 24 ? 7.166 -14.042 -1.150 1.00 0.00 369 ASN A O 6
ATOM 8602 N N . ASP A 1 25 ? 7.452 -16.247 -1.494 1.00 0.00 370 ASP A N 6
ATOM 8603 C CA . ASP A 1 25 ? 8.806 -16.267 -0.952 1.00 0.00 370 ASP A CA 6
ATOM 8604 C C . ASP A 1 25 ? 9.836 -16.036 -2.053 1.00 0.00 370 ASP A C 6
ATOM 8605 O O . ASP A 1 25 ? 11.040 -16.024 -1.798 1.00 0.00 370 ASP A O 6
ATOM 8614 N N . SER A 1 26 ? 9.354 -15.852 -3.278 1.00 0.00 371 SER A N 6
ATOM 8615 C CA . SER A 1 26 ? 10.233 -15.626 -4.419 1.00 0.00 371 SER A CA 6
ATOM 8616 C C . SER A 1 26 ? 9.964 -14.262 -5.050 1.00 0.00 371 SER A C 6
ATOM 8617 O O . SER A 1 26 ? 10.363 -14.002 -6.185 1.00 0.00 371 SER A O 6
ATOM 8625 N N . VAL A 1 27 ? 9.284 -13.397 -4.306 1.00 0.00 372 VAL A N 6
ATOM 8626 C CA . VAL A 1 27 ? 8.961 -12.060 -4.790 1.00 0.00 372 VAL A CA 6
ATOM 8627 C C . VAL A 1 27 ? 10.179 -11.145 -4.731 1.00 0.00 372 VAL A C 6
ATOM 8628 O O . VAL A 1 27 ? 10.907 -11.123 -3.736 1.00 0.00 372 VAL A O 6
ATOM 8641 N N . THR A 1 28 ? 10.398 -10.388 -5.802 1.00 0.00 373 THR A N 6
ATOM 8642 C CA . THR A 1 28 ? 11.527 -9.471 -5.872 1.00 0.00 373 THR A CA 6
ATOM 8643 C C . THR A 1 28 ? 11.057 -8.027 -5.994 1.00 0.00 373 THR A C 6
ATOM 8644 O O . THR A 1 28 ? 9.926 -7.763 -6.406 1.00 0.00 373 THR A O 6
ATOM 8655 N N . LEU A 1 29 ? 11.930 -7.092 -5.635 1.00 0.00 374 LEU A N 6
ATOM 8656 C CA . LEU A 1 29 ? 11.604 -5.672 -5.704 1.00 0.00 374 LEU A CA 6
ATOM 8657 C C . LEU A 1 29 ? 11.192 -5.277 -7.119 1.00 0.00 374 LEU A C 6
ATOM 8658 O O . LEU A 1 29 ? 10.076 -4.808 -7.343 1.00 0.00 374 LEU A O 6
ATOM 8674 N N . ASP A 1 30 ? 12.099 -5.472 -8.069 1.00 0.00 375 ASP A N 6
ATOM 8675 C CA . ASP A 1 30 ? 11.829 -5.139 -9.464 1.00 0.00 375 ASP A CA 6
ATOM 8676 C C . ASP A 1 30 ? 10.479 -5.696 -9.904 1.00 0.00 375 ASP A C 6
ATOM 8677 O O . ASP A 1 30 ? 9.731 -5.039 -10.628 1.00 0.00 375 ASP A O 6
ATOM 8686 N N . ASP A 1 31 ? 10.174 -6.912 -9.462 1.00 0.00 376 ASP A N 6
ATOM 8687 C CA . ASP A 1 31 ? 8.914 -7.559 -9.811 1.00 0.00 376 ASP A CA 6
ATOM 8688 C C . ASP A 1 31 ? 7.734 -6.819 -9.189 1.00 0.00 376 ASP A C 6
ATOM 8689 O O . ASP A 1 31 ? 6.627 -6.832 -9.728 1.00 0.00 376 ASP A O 6
ATOM 8698 N N . LEU A 1 32 ? 7.978 -6.176 -8.052 1.00 0.00 377 LEU A N 6
ATOM 8699 C CA . LEU A 1 32 ? 6.934 -5.432 -7.355 1.00 0.00 377 LEU A CA 6
ATOM 8700 C C . LEU A 1 32 ? 6.830 -4.009 -7.893 1.00 0.00 377 LEU A C 6
ATOM 8701 O O . LEU A 1 32 ? 5.751 -3.417 -7.909 1.00 0.00 377 LEU A O 6
ATOM 8717 N N . ALA A 1 33 ? 7.959 -3.464 -8.336 1.00 0.00 378 ALA A N 6
ATOM 8718 C CA . ALA A 1 33 ? 7.994 -2.112 -8.879 1.00 0.00 378 ALA A CA 6
ATOM 8719 C C . ALA A 1 33 ? 7.335 -2.055 -10.253 1.00 0.00 378 ALA A C 6
ATOM 8720 O O . ALA A 1 33 ? 6.716 -1.054 -10.615 1.00 0.00 378 ALA A O 6
ATOM 8727 N N . ASP A 1 34 ? 7.474 -3.135 -11.016 1.00 0.00 379 ASP A N 6
ATOM 8728 C CA . ASP A 1 34 ? 6.893 -3.208 -12.350 1.00 0.00 379 ASP A CA 6
ATOM 8729 C C . ASP A 1 34 ? 5.417 -3.585 -12.281 1.00 0.00 379 ASP A C 6
ATOM 8730 O O . ASP A 1 34 ? 4.660 -3.349 -13.222 1.00 0.00 379 ASP A O 6
ATOM 8739 N N . PHE A 1 35 ? 5.014 -4.174 -11.159 1.00 0.00 380 PHE A N 6
ATOM 8740 C CA . PHE A 1 35 ? 3.629 -4.586 -10.967 1.00 0.00 380 PHE A CA 6
ATOM 8741 C C . PHE A 1 35 ? 2.825 -3.486 -10.279 1.00 0.00 380 PHE A C 6
ATOM 8742 O O . PHE A 1 35 ? 1.717 -3.156 -10.701 1.00 0.00 380 PHE A O 6
ATOM 8759 N N . PHE A 1 36 ? 3.392 -2.923 -9.217 1.00 0.00 381 PHE A N 6
ATOM 8760 C CA . PHE A 1 36 ? 2.728 -1.862 -8.469 1.00 0.00 381 PHE A CA 6
ATOM 8761 C C . PHE A 1 36 ? 2.579 -0.606 -9.323 1.00 0.00 381 PHE A C 6
ATOM 8762 O O . PHE A 1 36 ? 1.761 0.266 -9.028 1.00 0.00 381 PHE A O 6
ATOM 8779 N N . LYS A 1 37 ? 3.376 -0.521 -10.383 1.00 0.00 382 LYS A N 6
ATOM 8780 C CA . LYS A 1 37 ? 3.334 0.627 -11.281 1.00 0.00 382 LYS A CA 6
ATOM 8781 C C . LYS A 1 37 ? 2.151 0.527 -12.237 1.00 0.00 382 LYS A C 6
ATOM 8782 O O . LYS A 1 37 ? 1.897 1.441 -13.022 1.00 0.00 382 LYS A O 6
ATOM 8801 N N . GLN A 1 38 ? 1.430 -0.587 -12.165 1.00 0.00 383 GLN A N 6
ATOM 8802 C CA . GLN A 1 38 ? 0.272 -0.806 -13.024 1.00 0.00 383 GLN A CA 6
ATOM 8803 C C . GLN A 1 38 ? -0.746 0.318 -12.859 1.00 0.00 383 GLN A C 6
ATOM 8804 O O . GLN A 1 38 ? -1.156 0.946 -13.838 1.00 0.00 383 GLN A O 6
ATOM 8818 N N . CYS A 1 39 ? -1.151 0.565 -11.619 1.00 0.00 384 CYS A N 6
ATOM 8819 C CA . CYS A 1 39 ? -2.124 1.612 -11.327 1.00 0.00 384 CYS A CA 6
ATOM 8820 C C . CYS A 1 39 ? -1.612 2.973 -11.787 1.00 0.00 384 CYS A C 6
ATOM 8821 O O . CYS A 1 39 ? -2.172 3.584 -12.697 1.00 0.00 384 CYS A O 6
ATOM 8829 N N . GLY A 1 40 ? -0.545 3.445 -11.150 1.00 0.00 385 GLY A N 6
ATOM 8830 C CA . GLY A 1 40 ? 0.024 4.732 -11.506 1.00 0.00 385 GLY A CA 6
ATOM 8831 C C . GLY A 1 40 ? 1.534 4.685 -11.625 1.00 0.00 385 GLY A C 6
ATOM 8832 O O . GLY A 1 40 ? 2.081 3.869 -12.366 1.00 0.00 385 GLY A O 6
ATOM 8836 N N . VAL A 1 41 ? 2.211 5.565 -10.894 1.00 0.00 386 VAL A N 6
ATOM 8837 C CA . VAL A 1 41 ? 3.668 5.622 -10.921 1.00 0.00 386 VAL A CA 6
ATOM 8838 C C . VAL A 1 41 ? 4.249 5.474 -9.520 1.00 0.00 386 VAL A C 6
ATOM 8839 O O . VAL A 1 41 ? 3.756 6.072 -8.564 1.00 0.00 386 VAL A O 6
ATOM 8852 N N . VAL A 1 42 ? 5.304 4.672 -9.405 1.00 0.00 387 VAL A N 6
ATOM 8853 C CA . VAL A 1 42 ? 5.955 4.446 -8.119 1.00 0.00 387 VAL A CA 6
ATOM 8854 C C . VAL A 1 42 ? 7.035 5.490 -7.860 1.00 0.00 387 VAL A C 6
ATOM 8855 O O . VAL A 1 42 ? 7.866 5.769 -8.725 1.00 0.00 387 VAL A O 6
ATOM 8868 N N . LYS A 1 43 ? 7.018 6.065 -6.662 1.00 0.00 388 LYS A N 6
ATOM 8869 C CA . LYS A 1 43 ? 7.998 7.078 -6.285 1.00 0.00 388 LYS A CA 6
ATOM 8870 C C . LYS A 1 43 ? 9.418 6.537 -6.418 1.00 0.00 388 LYS A C 6
ATOM 8871 O O . LYS A 1 43 ? 9.860 5.723 -5.608 1.00 0.00 388 LYS A O 6
ATOM 8890 N N . MET A 1 44 ? 10.128 6.998 -7.442 1.00 0.00 389 MET A N 6
ATOM 8891 C CA . MET A 1 44 ? 11.500 6.561 -7.679 1.00 0.00 389 MET A CA 6
ATOM 8892 C C . MET A 1 44 ? 12.494 7.624 -7.219 1.00 0.00 389 MET A C 6
ATOM 8893 O O . MET A 1 44 ? 12.468 8.758 -7.695 1.00 0.00 389 MET A O 6
ATOM 8907 N N . ASN A 1 45 ? 13.368 7.247 -6.291 1.00 0.00 390 ASN A N 6
ATOM 8908 C CA . ASN A 1 45 ? 14.370 8.169 -5.768 1.00 0.00 390 ASN A CA 6
ATOM 8909 C C . ASN A 1 45 ? 15.064 8.919 -6.901 1.00 0.00 390 ASN A C 6
ATOM 8910 O O . ASN A 1 45 ? 15.200 8.404 -8.010 1.00 0.00 390 ASN A O 6
ATOM 8921 N N . LYS A 1 46 ? 15.502 10.140 -6.613 1.00 0.00 391 LYS A N 6
ATOM 8922 C CA . LYS A 1 46 ? 16.184 10.963 -7.605 1.00 0.00 391 LYS A CA 6
ATOM 8923 C C . LYS A 1 46 ? 17.697 10.813 -7.490 1.00 0.00 391 LYS A C 6
ATOM 8924 O O . LYS A 1 46 ? 18.430 11.059 -8.448 1.00 0.00 391 LYS A O 6
ATOM 8943 N N . ARG A 1 47 ? 18.159 10.406 -6.311 1.00 0.00 392 ARG A N 6
ATOM 8944 C CA . ARG A 1 47 ? 19.585 10.222 -6.072 1.00 0.00 392 ARG A CA 6
ATOM 8945 C C . ARG A 1 47 ? 19.984 8.762 -6.259 1.00 0.00 392 ARG A C 6
ATOM 8946 O O . ARG A 1 47 ? 20.974 8.457 -6.925 1.00 0.00 392 ARG A O 6
ATOM 8967 N N . THR A 1 48 ? 19.207 7.860 -5.666 1.00 0.00 393 THR A N 6
ATOM 8968 C CA . THR A 1 48 ? 19.481 6.432 -5.766 1.00 0.00 393 THR A CA 6
ATOM 8969 C C . THR A 1 48 ? 18.788 5.823 -6.980 1.00 0.00 393 THR A C 6
ATOM 8970 O O . THR A 1 48 ? 19.125 4.721 -7.411 1.00 0.00 393 THR A O 6
ATOM 8981 N N . GLY A 1 49 ? 17.819 6.549 -7.528 1.00 0.00 394 GLY A N 6
ATOM 8982 C CA . GLY A 1 49 ? 17.095 6.063 -8.689 1.00 0.00 394 GLY A CA 6
ATOM 8983 C C . GLY A 1 49 ? 16.410 4.736 -8.431 1.00 0.00 394 GLY A C 6
ATOM 8984 O O . GLY A 1 49 ? 16.142 3.978 -9.363 1.00 0.00 394 GLY A O 6
ATOM 8988 N N . GLN A 1 50 ? 16.128 4.453 -7.164 1.00 0.00 395 GLN A N 6
ATOM 8989 C CA . GLN A 1 50 ? 15.473 3.205 -6.787 1.00 0.00 395 GLN A CA 6
ATOM 8990 C C . GLN A 1 50 ? 14.059 3.465 -6.280 1.00 0.00 395 GLN A C 6
ATOM 8991 O O . GLN A 1 50 ? 13.744 4.539 -5.768 1.00 0.00 395 GLN A O 6
ATOM 9005 N N . PRO A 1 51 ? 13.184 2.459 -6.425 1.00 0.00 396 PRO A N 6
ATOM 9006 C CA . PRO A 1 51 ? 11.788 2.555 -5.987 1.00 0.00 396 PRO A CA 6
ATOM 9007 C C . PRO A 1 51 ? 11.657 2.579 -4.469 1.00 0.00 396 PRO A C 6
ATOM 9008 O O . PRO A 1 51 ? 12.443 1.952 -3.759 1.00 0.00 396 PRO A O 6
ATOM 9019 N N . MET A 1 52 ? 10.659 3.306 -3.977 1.00 0.00 397 MET A N 6
ATOM 9020 C CA . MET A 1 52 ? 10.425 3.410 -2.541 1.00 0.00 397 MET A CA 6
ATOM 9021 C C . MET A 1 52 ? 9.649 2.201 -2.028 1.00 0.00 397 MET A C 6
ATOM 9022 O O . MET A 1 52 ? 8.749 2.338 -1.197 1.00 0.00 397 MET A O 6
ATOM 9036 N N . ILE A 1 53 ? 10.000 1.022 -2.528 1.00 0.00 398 ILE A N 6
ATOM 9037 C CA . ILE A 1 53 ? 9.336 -0.210 -2.119 1.00 0.00 398 ILE A CA 6
ATOM 9038 C C . ILE A 1 53 ? 10.151 -0.949 -1.062 1.00 0.00 398 ILE A C 6
ATOM 9039 O O . ILE A 1 53 ? 11.370 -1.073 -1.178 1.00 0.00 398 ILE A O 6
ATOM 9055 N N . HIS A 1 54 ? 9.468 -1.440 -0.033 1.00 0.00 399 HIS A N 6
ATOM 9056 C CA . HIS A 1 54 ? 10.127 -2.170 1.043 1.00 0.00 399 HIS A CA 6
ATOM 9057 C C . HIS A 1 54 ? 9.643 -3.617 1.095 1.00 0.00 399 HIS A C 6
ATOM 9058 O O . HIS A 1 54 ? 8.460 -3.892 0.894 1.00 0.00 399 HIS A O 6
ATOM 9072 N N . ILE A 1 55 ? 10.565 -4.534 1.365 1.00 0.00 400 ILE A N 6
ATOM 9073 C CA . ILE A 1 55 ? 10.232 -5.951 1.444 1.00 0.00 400 ILE A CA 6
ATOM 9074 C C . ILE A 1 55 ? 10.871 -6.599 2.667 1.00 0.00 400 ILE A C 6
ATOM 9075 O O . ILE A 1 55 ? 12.021 -7.035 2.622 1.00 0.00 400 ILE A O 6
ATOM 9091 N N . TYR A 1 56 ? 10.117 -6.661 3.759 1.00 0.00 401 TYR A N 6
ATOM 9092 C CA . TYR A 1 56 ? 10.609 -7.256 4.995 1.00 0.00 401 TYR A CA 6
ATOM 9093 C C . TYR A 1 56 ? 10.972 -8.723 4.787 1.00 0.00 401 TYR A C 6
ATOM 9094 O O . TYR A 1 56 ? 10.148 -9.522 4.339 1.00 0.00 401 TYR A O 6
ATOM 9112 N N . LEU A 1 57 ? 12.212 -9.071 5.115 1.00 0.00 402 LEU A N 6
ATOM 9113 C CA . LEU A 1 57 ? 12.687 -10.443 4.966 1.00 0.00 402 LEU A CA 6
ATOM 9114 C C . LEU A 1 57 ? 12.889 -11.099 6.328 1.00 0.00 402 LEU A C 6
ATOM 9115 O O . LEU A 1 57 ? 13.457 -10.500 7.240 1.00 0.00 402 LEU A O 6
ATOM 9131 N N . ASP A 1 58 ? 12.423 -12.337 6.455 1.00 0.00 403 ASP A N 6
ATOM 9132 C CA . ASP A 1 58 ? 12.555 -13.078 7.705 1.00 0.00 403 ASP A CA 6
ATOM 9133 C C . ASP A 1 58 ? 14.015 -13.150 8.141 1.00 0.00 403 ASP A C 6
ATOM 9134 O O . ASP A 1 58 ? 14.875 -13.623 7.397 1.00 0.00 403 ASP A O 6
ATOM 9143 N N . LYS A 1 59 ? 14.290 -12.677 9.353 1.00 0.00 404 LYS A N 6
ATOM 9144 C CA . LYS A 1 59 ? 15.645 -12.688 9.891 1.00 0.00 404 LYS A CA 6
ATOM 9145 C C . LYS A 1 59 ? 16.088 -14.110 10.221 1.00 0.00 404 LYS A C 6
ATOM 9146 O O . LYS A 1 59 ? 17.218 -14.332 10.653 1.00 0.00 404 LYS A O 6
ATOM 9165 N N . GLU A 1 60 ? 15.190 -15.068 10.015 1.00 0.00 405 GLU A N 6
ATOM 9166 C CA . GLU A 1 60 ? 15.491 -16.468 10.291 1.00 0.00 405 GLU A CA 6
ATOM 9167 C C . GLU A 1 60 ? 16.097 -17.146 9.065 1.00 0.00 405 GLU A C 6
ATOM 9168 O O . GLU A 1 60 ? 17.013 -17.962 9.183 1.00 0.00 405 GLU A O 6
ATOM 9180 N N . THR A 1 61 ? 15.580 -16.804 7.890 1.00 0.00 406 THR A N 6
ATOM 9181 C CA . THR A 1 61 ? 16.068 -17.380 6.644 1.00 0.00 406 THR A CA 6
ATOM 9182 C C . THR A 1 61 ? 16.544 -16.294 5.684 1.00 0.00 406 THR A C 6
ATOM 9183 O O . THR A 1 61 ? 17.501 -16.488 4.938 1.00 0.00 406 THR A O 6
ATOM 9194 N N . GLY A 1 62 ? 15.867 -15.149 5.712 1.00 0.00 407 GLY A N 6
ATOM 9195 C CA . GLY A 1 62 ? 16.235 -14.050 4.840 1.00 0.00 407 GLY A CA 6
ATOM 9196 C C . GLY A 1 62 ? 15.278 -13.886 3.677 1.00 0.00 407 GLY A C 6
ATOM 9197 O O . GLY A 1 62 ? 15.435 -12.981 2.856 1.00 0.00 407 GLY A O 6
ATOM 9201 N N . LYS A 1 63 ? 14.284 -14.763 3.603 1.00 0.00 408 LYS A N 6
ATOM 9202 C CA . LYS A 1 63 ? 13.296 -14.713 2.531 1.00 0.00 408 LYS A CA 6
ATOM 9203 C C . LYS A 1 63 ? 12.177 -13.732 2.867 1.00 0.00 408 LYS A C 6
ATOM 9204 O O . LYS A 1 63 ? 11.870 -13.480 4.033 1.00 0.00 408 LYS A O 6
ATOM 9223 N N . PRO A 1 64 ? 11.551 -13.168 1.825 1.00 0.00 409 PRO A N 6
ATOM 9224 C CA . PRO A 1 64 ? 10.455 -12.208 1.985 1.00 0.00 409 PRO A CA 6
ATOM 9225 C C . PRO A 1 64 ? 9.184 -12.862 2.519 1.00 0.00 409 PRO A C 6
ATOM 9226 O O . PRO A 1 64 ? 8.379 -13.393 1.755 1.00 0.00 409 PRO A O 6
ATOM 9237 N N . LYS A 1 65 ? 9.012 -12.820 3.835 1.00 0.00 410 LYS A N 6
ATOM 9238 C CA . LYS A 1 65 ? 7.838 -13.406 4.472 1.00 0.00 410 LYS A CA 6
ATOM 9239 C C . LYS A 1 65 ? 6.614 -13.291 3.570 1.00 0.00 410 LYS A C 6
ATOM 9240 O O . LYS A 1 65 ? 5.905 -14.271 3.340 1.00 0.00 410 LYS A O 6
ATOM 9259 N N . GLY A 1 66 ? 6.372 -12.088 3.058 1.00 0.00 411 GLY A N 6
ATOM 9260 C CA . GLY A 1 66 ? 5.234 -11.869 2.185 1.00 0.00 411 GLY A CA 6
ATOM 9261 C C . GLY A 1 66 ? 4.688 -10.458 2.288 1.00 0.00 411 GLY A C 6
ATOM 9262 O O . GLY A 1 66 ? 3.895 -10.029 1.450 1.00 0.00 411 GLY A O 6
ATOM 9266 N N . ASP A 1 67 ? 5.113 -9.735 3.318 1.00 0.00 412 ASP A N 6
ATOM 9267 C CA . ASP A 1 67 ? 4.662 -8.364 3.528 1.00 0.00 412 ASP A CA 6
ATOM 9268 C C . ASP A 1 67 ? 5.590 -7.374 2.832 1.00 0.00 412 ASP A C 6
ATOM 9269 O O . ASP A 1 67 ? 6.758 -7.671 2.585 1.00 0.00 412 ASP A O 6
ATOM 9278 N N . ALA A 1 68 ? 5.062 -6.195 2.517 1.00 0.00 413 ALA A N 6
ATOM 9279 C CA . ALA A 1 68 ? 5.843 -5.161 1.850 1.00 0.00 413 ALA A CA 6
ATOM 9280 C C . ALA A 1 68 ? 5.106 -3.826 1.857 1.00 0.00 413 ALA A C 6
ATOM 9281 O O . ALA A 1 68 ? 3.933 -3.755 2.224 1.00 0.00 413 ALA A O 6
ATOM 9288 N N . THR A 1 69 ? 5.802 -2.769 1.452 1.00 0.00 414 THR A N 6
ATOM 9289 C CA . THR A 1 69 ? 5.215 -1.435 1.414 1.00 0.00 414 THR A CA 6
ATOM 9290 C C . THR A 1 69 ? 5.652 -0.677 0.165 1.00 0.00 414 THR A C 6
ATOM 9291 O O . THR A 1 69 ? 6.836 -0.651 -0.175 1.00 0.00 414 THR A O 6
ATOM 9302 N N . VAL A 1 70 ? 4.690 -0.062 -0.515 1.00 0.00 415 VAL A N 6
ATOM 9303 C CA . VAL A 1 70 ? 4.977 0.699 -1.725 1.00 0.00 415 VAL A CA 6
ATOM 9304 C C . VAL A 1 70 ? 4.604 2.167 -1.553 1.00 0.00 415 VAL A C 6
ATOM 9305 O O . VAL A 1 70 ? 3.457 2.496 -1.249 1.00 0.00 415 VAL A O 6
ATOM 9318 N N . SER A 1 71 ? 5.581 3.047 -1.749 1.00 0.00 416 SER A N 6
ATOM 9319 C CA . SER A 1 71 ? 5.357 4.481 -1.612 1.00 0.00 416 SER A CA 6
ATOM 9320 C C . SER A 1 71 ? 5.130 5.129 -2.975 1.00 0.00 416 SER A C 6
ATOM 9321 O O . SER A 1 71 ? 6.037 5.183 -3.807 1.00 0.00 416 SER A O 6
ATOM 9329 N N . TYR A 1 72 ? 3.915 5.617 -3.196 1.00 0.00 417 TYR A N 6
ATOM 9330 C CA . TYR A 1 72 ? 3.567 6.259 -4.459 1.00 0.00 417 TYR A CA 6
ATOM 9331 C C . TYR A 1 72 ? 3.921 7.742 -4.432 1.00 0.00 417 TYR A C 6
ATOM 9332 O O . TYR A 1 72 ? 4.257 8.292 -3.383 1.00 0.00 417 TYR A O 6
ATOM 9350 N N . GLU A 1 73 ? 3.844 8.384 -5.594 1.00 0.00 418 GLU A N 6
ATOM 9351 C CA . GLU A 1 73 ? 4.156 9.804 -5.703 1.00 0.00 418 GLU A CA 6
ATOM 9352 C C . GLU A 1 73 ? 3.181 10.641 -4.881 1.00 0.00 418 GLU A C 6
ATOM 9353 O O . GLU A 1 73 ? 3.565 11.272 -3.897 1.00 0.00 418 GLU A O 6
ATOM 9365 N N . ASP A 1 74 ? 1.918 10.641 -5.294 1.00 0.00 419 ASP A N 6
ATOM 9366 C CA . ASP A 1 74 ? 0.886 11.399 -4.596 1.00 0.00 419 ASP A CA 6
ATOM 9367 C C . ASP A 1 74 ? -0.147 10.466 -3.974 1.00 0.00 419 ASP A C 6
ATOM 9368 O O . ASP A 1 74 ? -0.332 9.328 -4.407 1.00 0.00 419 ASP A O 6
ATOM 9377 N N . PRO A 1 75 ? -0.836 10.955 -2.932 1.00 0.00 420 PRO A N 6
ATOM 9378 C CA . PRO A 1 75 ? -1.863 10.181 -2.228 1.00 0.00 420 PRO A CA 6
ATOM 9379 C C . PRO A 1 75 ? -2.970 9.703 -3.160 1.00 0.00 420 PRO A C 6
ATOM 9380 O O . PRO A 1 75 ? -3.424 8.561 -3.089 1.00 0.00 420 PRO A O 6
ATOM 9391 N N . PRO A 1 76 ? -3.418 10.595 -4.056 1.00 0.00 421 PRO A N 6
ATOM 9392 C CA . PRO A 1 76 ? -4.477 10.287 -5.020 1.00 0.00 421 PRO A CA 6
ATOM 9393 C C . PRO A 1 76 ? -4.210 8.992 -5.781 1.00 0.00 421 PRO A C 6
ATOM 9394 O O . PRO A 1 76 ? -5.138 8.323 -6.234 1.00 0.00 421 PRO A O 6
ATOM 9405 N N . THR A 1 77 ? -2.934 8.643 -5.917 1.00 0.00 422 THR A N 6
ATOM 9406 C CA . THR A 1 77 ? -2.545 7.430 -6.622 1.00 0.00 422 THR A CA 6
ATOM 9407 C C . THR A 1 77 ? -2.458 6.242 -5.669 1.00 0.00 422 THR A C 6
ATOM 9408 O O . THR A 1 77 ? -2.885 5.137 -6.000 1.00 0.00 422 THR A O 6
ATOM 9419 N N . ALA A 1 78 ? -1.906 6.481 -4.484 1.00 0.00 423 ALA A N 6
ATOM 9420 C CA . ALA A 1 78 ? -1.767 5.431 -3.482 1.00 0.00 423 ALA A CA 6
ATOM 9421 C C . ALA A 1 78 ? -3.126 4.850 -3.104 1.00 0.00 423 ALA A C 6
ATOM 9422 O O . ALA A 1 78 ? -3.311 3.633 -3.092 1.00 0.00 423 ALA A O 6
ATOM 9429 N N . LYS A 1 79 ? -4.075 5.729 -2.794 1.00 0.00 424 LYS A N 6
ATOM 9430 C CA . LYS A 1 79 ? -5.416 5.304 -2.415 1.00 0.00 424 LYS A CA 6
ATOM 9431 C C . LYS A 1 79 ? -6.066 4.492 -3.531 1.00 0.00 424 LYS A C 6
ATOM 9432 O O . LYS A 1 79 ? -6.739 3.495 -3.276 1.00 0.00 424 LYS A O 6
ATOM 9451 N N . ALA A 1 80 ? -5.857 4.926 -4.770 1.00 0.00 425 ALA A N 6
ATOM 9452 C CA . ALA A 1 80 ? -6.420 4.238 -5.926 1.00 0.00 425 ALA A CA 6
ATOM 9453 C C . ALA A 1 80 ? -5.724 2.901 -6.160 1.00 0.00 425 ALA A C 6
ATOM 9454 O O . ALA A 1 80 ? -6.348 1.936 -6.599 1.00 0.00 425 ALA A O 6
ATOM 9461 N N . ALA A 1 81 ? -4.429 2.853 -5.864 1.00 0.00 426 ALA A N 6
ATOM 9462 C CA . ALA A 1 81 ? -3.650 1.633 -6.041 1.00 0.00 426 ALA A CA 6
ATOM 9463 C C . ALA A 1 81 ? -4.078 0.560 -5.047 1.00 0.00 426 ALA A C 6
ATOM 9464 O O . ALA A 1 81 ? -4.054 -0.631 -5.356 1.00 0.00 426 ALA A O 6
ATOM 9471 N N . VAL A 1 82 ? -4.466 0.989 -3.851 1.00 0.00 427 VAL A N 6
ATOM 9472 C CA . VAL A 1 82 ? -4.899 0.063 -2.810 1.00 0.00 427 VAL A CA 6
ATOM 9473 C C . VAL A 1 82 ? -6.034 -0.827 -3.303 1.00 0.00 427 VAL A C 6
ATOM 9474 O O . VAL A 1 82 ? -5.902 -2.049 -3.346 1.00 0.00 427 VAL A O 6
ATOM 9487 N N . GLU A 1 83 ? -7.148 -0.204 -3.675 1.00 0.00 428 GLU A N 6
ATOM 9488 C CA . GLU A 1 83 ? -8.306 -0.942 -4.166 1.00 0.00 428 GLU A CA 6
ATOM 9489 C C . GLU A 1 83 ? -8.002 -1.605 -5.506 1.00 0.00 428 GLU A C 6
ATOM 9490 O O . GLU A 1 83 ? -8.758 -2.456 -5.975 1.00 0.00 428 GLU A O 6
ATOM 9502 N N . TRP A 1 84 ? -6.891 -1.207 -6.116 1.00 0.00 429 TRP A N 6
ATOM 9503 C CA . TRP A 1 84 ? -6.487 -1.762 -7.404 1.00 0.00 429 TRP A CA 6
ATOM 9504 C C . TRP A 1 84 ? -5.811 -3.117 -7.225 1.00 0.00 429 TRP A C 6
ATOM 9505 O O . TRP A 1 84 ? -6.225 -4.112 -7.819 1.00 0.00 429 TRP A O 6
ATOM 9526 N N . PHE A 1 85 ? -4.768 -3.149 -6.401 1.00 0.00 430 PHE A N 6
ATOM 9527 C CA . PHE A 1 85 ? -4.035 -4.382 -6.144 1.00 0.00 430 PHE A CA 6
ATOM 9528 C C . PHE A 1 85 ? -4.680 -5.173 -5.009 1.00 0.00 430 PHE A C 6
ATOM 9529 O O . PHE A 1 85 ? -4.427 -6.367 -4.848 1.00 0.00 430 PHE A O 6
ATOM 9546 N N . ASP A 1 86 ? -5.514 -4.498 -4.226 1.00 0.00 431 ASP A N 6
ATOM 9547 C CA . ASP A 1 86 ? -6.196 -5.136 -3.106 1.00 0.00 431 ASP A CA 6
ATOM 9548 C C . ASP A 1 86 ? -6.954 -6.376 -3.567 1.00 0.00 431 ASP A C 6
ATOM 9549 O O . ASP A 1 86 ? -8.093 -6.287 -4.024 1.00 0.00 431 ASP A O 6
ATOM 9558 N N . GLY A 1 87 ? -6.313 -7.535 -3.446 1.00 0.00 432 GLY A N 6
ATOM 9559 C CA . GLY A 1 87 ? -6.941 -8.778 -3.855 1.00 0.00 432 GLY A CA 6
ATOM 9560 C C . GLY A 1 87 ? -6.382 -9.307 -5.160 1.00 0.00 432 GLY A C 6
ATOM 9561 O O . GLY A 1 87 ? -7.021 -10.113 -5.838 1.00 0.00 432 GLY A O 6
ATOM 9565 N N . LYS A 1 88 ? -5.185 -8.852 -5.518 1.00 0.00 433 LYS A N 6
ATOM 9566 C CA . LYS A 1 88 ? -4.539 -9.284 -6.751 1.00 0.00 433 LYS A CA 6
ATOM 9567 C C . LYS A 1 88 ? -3.922 -10.669 -6.585 1.00 0.00 433 LYS A C 6
ATOM 9568 O O . LYS A 1 88 ? -3.848 -11.197 -5.476 1.00 0.00 433 LYS A O 6
ATOM 9587 N N . ASP A 1 89 ? -3.479 -11.250 -7.695 1.00 0.00 434 ASP A N 6
ATOM 9588 C CA . ASP A 1 89 ? -2.865 -12.573 -7.672 1.00 0.00 434 ASP A CA 6
ATOM 9589 C C . ASP A 1 89 ? -1.394 -12.496 -8.065 1.00 0.00 434 ASP A C 6
ATOM 9590 O O . ASP A 1 89 ? -1.060 -12.186 -9.209 1.00 0.00 434 ASP A O 6
ATOM 9599 N N . PHE A 1 90 ? -0.515 -12.781 -7.109 1.00 0.00 435 PHE A N 6
ATOM 9600 C CA . PHE A 1 90 ? 0.922 -12.741 -7.354 1.00 0.00 435 PHE A CA 6
ATOM 9601 C C . PHE A 1 90 ? 1.558 -14.101 -7.079 1.00 0.00 435 PHE A C 6
ATOM 9602 O O . PHE A 1 90 ? 1.729 -14.495 -5.926 1.00 0.00 435 PHE A O 6
ATOM 9619 N N . GLN A 1 91 ? 1.904 -14.812 -8.148 1.00 0.00 436 GLN A N 6
ATOM 9620 C CA . GLN A 1 91 ? 2.520 -16.128 -8.021 1.00 0.00 436 GLN A CA 6
ATOM 9621 C C . GLN A 1 91 ? 1.578 -17.106 -7.326 1.00 0.00 436 GLN A C 6
ATOM 9622 O O . GLN A 1 91 ? 2.008 -17.937 -6.527 1.00 0.00 436 GLN A O 6
ATOM 9636 N N . GLY A 1 92 ? 0.289 -16.999 -7.635 1.00 0.00 437 GLY A N 6
ATOM 9637 C CA . GLY A 1 92 ? -0.694 -17.879 -7.031 1.00 0.00 437 GLY A CA 6
ATOM 9638 C C . GLY A 1 92 ? -0.975 -17.528 -5.583 1.00 0.00 437 GLY A C 6
ATOM 9639 O O . GLY A 1 92 ? -1.421 -18.373 -4.808 1.00 0.00 437 GLY A O 6
ATOM 9643 N N . SER A 1 93 ? -0.712 -16.277 -5.218 1.00 0.00 438 SER A N 6
ATOM 9644 C CA . SER A 1 93 ? -0.934 -15.817 -3.852 1.00 0.00 438 SER A CA 6
ATOM 9645 C C . SER A 1 93 ? -1.686 -14.490 -3.841 1.00 0.00 438 SER A C 6
ATOM 9646 O O . SER A 1 93 ? -1.324 -13.552 -4.551 1.00 0.00 438 SER A O 6
ATOM 9654 N N . LYS A 1 94 ? -2.737 -14.419 -3.032 1.00 0.00 439 LYS A N 6
ATOM 9655 C CA . LYS A 1 94 ? -3.542 -13.208 -2.926 1.00 0.00 439 LYS A CA 6
ATOM 9656 C C . LYS A 1 94 ? -2.788 -12.118 -2.171 1.00 0.00 439 LYS A C 6
ATOM 9657 O O . LYS A 1 94 ? -2.164 -12.379 -1.141 1.00 0.00 439 LYS A O 6
ATOM 9676 N N . LEU A 1 95 ? -2.850 -10.896 -2.690 1.00 0.00 440 LEU A N 6
ATOM 9677 C CA . LEU A 1 95 ? -2.173 -9.765 -2.065 1.00 0.00 440 LEU A CA 6
ATOM 9678 C C . LEU A 1 95 ? -3.169 -8.871 -1.332 1.00 0.00 440 LEU A C 6
ATOM 9679 O O . LEU A 1 95 ? -4.295 -8.674 -1.790 1.00 0.00 440 LEU A O 6
ATOM 9695 N N . LYS A 1 96 ? -2.746 -8.332 -0.194 1.00 0.00 441 LYS A N 6
ATOM 9696 C CA . LYS A 1 96 ? -3.599 -7.456 0.601 1.00 0.00 441 LYS A CA 6
ATOM 9697 C C . LYS A 1 96 ? -2.999 -6.058 0.701 1.00 0.00 441 LYS A C 6
ATOM 9698 O O . LYS A 1 96 ? -2.045 -5.833 1.447 1.00 0.00 441 LYS A O 6
ATOM 9717 N N . VAL A 1 97 ? -3.565 -5.120 -0.053 1.00 0.00 442 VAL A N 6
ATOM 9718 C CA . VAL A 1 97 ? -3.087 -3.743 -0.046 1.00 0.00 442 VAL A CA 6
ATOM 9719 C C . VAL A 1 97 ? -3.982 -2.855 0.811 1.00 0.00 442 VAL A C 6
ATOM 9720 O O . VAL A 1 97 ? -5.208 -2.912 0.712 1.00 0.00 442 VAL A O 6
ATOM 9733 N N . SER A 1 98 ? -3.361 -2.035 1.653 1.00 0.00 443 SER A N 6
ATOM 9734 C CA . SER A 1 98 ? -4.100 -1.136 2.531 1.00 0.00 443 SER A CA 6
ATOM 9735 C C . SER A 1 98 ? -3.241 0.057 2.936 1.00 0.00 443 SER A C 6
ATOM 9736 O O . SER A 1 98 ? -2.090 -0.103 3.345 1.00 0.00 443 SER A O 6
ATOM 9744 N N . LEU A 1 99 ? -3.808 1.252 2.821 1.00 0.00 444 LEU A N 6
ATOM 9745 C CA . LEU A 1 99 ? -3.094 2.476 3.175 1.00 0.00 444 LEU A CA 6
ATOM 9746 C C . LEU A 1 99 ? -2.272 2.277 4.444 1.00 0.00 444 LEU A C 6
ATOM 9747 O O . LEU A 1 99 ? -2.814 1.971 5.506 1.00 0.00 444 LEU A O 6
ATOM 9763 N N . ALA A 1 100 ? -0.960 2.456 4.327 1.00 0.00 445 ALA A N 6
ATOM 9764 C CA . ALA A 1 100 ? -0.064 2.301 5.465 1.00 0.00 445 ALA A CA 6
ATOM 9765 C C . ALA A 1 100 ? -0.426 3.270 6.586 1.00 0.00 445 ALA A C 6
ATOM 9766 O O . ALA A 1 100 ? -0.050 4.442 6.552 1.00 0.00 445 ALA A O 6
ATOM 9773 N N . ARG A 1 101 ? -1.159 2.774 7.577 1.00 0.00 446 ARG A N 6
ATOM 9774 C CA . ARG A 1 101 ? -1.574 3.597 8.707 1.00 0.00 446 ARG A CA 6
ATOM 9775 C C . ARG A 1 101 ? -1.339 2.867 10.026 1.00 0.00 446 ARG A C 6
ATOM 9776 O O . ARG A 1 101 ? -1.795 1.739 10.214 1.00 0.00 446 ARG A O 6
ATOM 9797 N N . LYS A 1 102 ? -0.626 3.519 10.938 1.00 0.00 447 LYS A N 6
ATOM 9798 C CA . LYS A 1 102 ? -0.330 2.935 12.240 1.00 0.00 447 LYS A CA 6
ATOM 9799 C C . LYS A 1 102 ? -1.315 3.430 13.295 1.00 0.00 447 LYS A C 6
ATOM 9800 O O . LYS A 1 102 ? -1.729 4.588 13.277 1.00 0.00 447 LYS A O 6
ATOM 9819 N N . LYS A 1 103 ? -1.684 2.545 14.215 1.00 0.00 448 LYS A N 6
ATOM 9820 C CA . LYS A 1 103 ? -2.617 2.892 15.280 1.00 0.00 448 LYS A CA 6
ATOM 9821 C C . LYS A 1 103 ? -1.911 2.928 16.632 1.00 0.00 448 LYS A C 6
ATOM 9822 O O . LYS A 1 103 ? -1.127 2.043 16.973 1.00 0.00 448 LYS A O 6
ATOM 9841 N N . PRO A 1 104 ? -2.196 3.975 17.420 1.00 0.00 449 PRO A N 6
ATOM 9842 C CA . PRO A 1 104 ? -1.600 4.150 18.748 1.00 0.00 449 PRO A CA 6
ATOM 9843 C C . PRO A 1 104 ? -2.114 3.126 19.755 1.00 0.00 449 PRO A C 6
ATOM 9844 O O . PRO A 1 104 ? -3.146 2.486 19.551 1.00 0.00 449 PRO A O 6
ATOM 9855 N N . PRO A 1 105 ? -1.381 2.968 20.866 1.00 0.00 450 PRO A N 6
ATOM 9856 C CA . PRO A 1 105 ? -1.745 2.024 21.927 1.00 0.00 450 PRO A CA 6
ATOM 9857 C C . PRO A 1 105 ? -2.989 2.463 22.693 1.00 0.00 450 PRO A C 6
ATOM 9858 O O . PRO A 1 105 ? -3.789 1.632 23.123 1.00 0.00 450 PRO A O 6
ATOM 9869 N N . MET A 1 106 ? -3.146 3.772 22.857 1.00 0.00 451 MET A N 6
ATOM 9870 C CA . MET A 1 106 ? -4.293 4.321 23.569 1.00 0.00 451 MET A CA 6
ATOM 9871 C C . MET A 1 106 ? -5.551 4.251 22.710 1.00 0.00 451 MET A C 6
ATOM 9872 O O . MET A 1 106 ? -5.482 4.343 21.484 1.00 0.00 451 MET A O 6
ATOM 9886 N N . ASN A 1 107 ? -6.698 4.087 23.359 1.00 0.00 452 ASN A N 6
ATOM 9887 C CA . ASN A 1 107 ? -7.972 4.004 22.653 1.00 0.00 452 ASN A CA 6
ATOM 9888 C C . ASN A 1 107 ? -9.077 4.704 23.439 1.00 0.00 452 ASN A C 6
ATOM 9889 O O . ASN A 1 107 ? -9.476 4.247 24.509 1.00 0.00 452 ASN A O 6
ATOM 9900 N N . SER A 1 108 ? -9.567 5.814 22.899 1.00 0.00 453 SER A N 6
ATOM 9901 C CA . SER A 1 108 ? -10.624 6.580 23.549 1.00 0.00 453 SER A CA 6
ATOM 9902 C C . SER A 1 108 ? -10.422 6.607 25.061 1.00 0.00 453 SER A C 6
ATOM 9903 O O . SER A 1 108 ? -11.384 6.591 25.828 1.00 0.00 453 SER A O 6
ATOM 9911 N N . GLY A 1 109 ? -9.162 6.647 25.483 1.00 0.00 454 GLY A N 6
ATOM 9912 C CA . GLY A 1 109 ? -8.854 6.675 26.901 1.00 0.00 454 GLY A CA 6
ATOM 9913 C C . GLY A 1 109 ? -9.528 7.829 27.618 1.00 0.00 454 GLY A C 6
ATOM 9914 O O . GLY A 1 109 ? -10.094 8.728 26.996 1.00 0.00 454 GLY A O 6
ATOM 9918 N N . PRO A 1 110 ? -9.473 7.811 28.958 1.00 0.00 455 PRO A N 6
ATOM 9919 C CA . PRO A 1 110 ? -10.079 8.856 29.789 1.00 0.00 455 PRO A CA 6
ATOM 9920 C C . PRO A 1 110 ? -9.340 10.186 29.678 1.00 0.00 455 PRO A C 6
ATOM 9921 O O . PRO A 1 110 ? -8.414 10.457 30.441 1.00 0.00 455 PRO A O 6
ATOM 9932 N N . SER A 1 111 ? -9.757 11.011 28.723 1.00 0.00 456 SER A N 6
ATOM 9933 C CA . SER A 1 111 ? -9.133 12.311 28.511 1.00 0.00 456 SER A CA 6
ATOM 9934 C C . SER A 1 111 ? -9.987 13.428 29.105 1.00 0.00 456 SER A C 6
ATOM 9935 O O . SER A 1 111 ? -11.030 13.784 28.558 1.00 0.00 456 SER A O 6
ATOM 9943 N N . SER A 1 112 ? -9.536 13.976 30.229 1.00 0.00 457 SER A N 6
ATOM 9944 C CA . SER A 1 112 ? -10.259 15.048 30.900 1.00 0.00 457 SER A CA 6
ATOM 9945 C C . SER A 1 112 ? -10.394 16.265 29.990 1.00 0.00 457 SER A C 6
ATOM 9946 O O . SER A 1 112 ? -9.488 17.094 29.904 1.00 0.00 457 SER A O 6
ATOM 9954 N N . GLY A 1 113 ? -11.533 16.366 29.311 1.00 0.00 458 GLY A N 6
ATOM 9955 C CA . GLY A 1 113 ? -11.766 17.484 28.416 1.00 0.00 458 GLY A CA 6
ATOM 9956 C C . GLY A 1 113 ? -11.318 17.194 26.997 1.00 0.00 458 GLY A C 6
ATOM 9957 O O . GLY A 1 113 ? -11.720 17.883 26.058 1.00 0.00 458 GLY A O 6
ATOM 9961 N N . GLY A 1 1 ? 25.521 32.804 -6.541 1.00 0.00 346 GLY A N 7
ATOM 9962 C CA . GLY A 1 1 ? 24.156 33.227 -6.795 1.00 0.00 346 GLY A CA 7
ATOM 9963 C C . GLY A 1 1 ? 23.442 33.672 -5.534 1.00 0.00 346 GLY A C 7
ATOM 9964 O O . GLY A 1 1 ? 23.505 32.997 -4.507 1.00 0.00 346 GLY A O 7
ATOM 9968 N N . SER A 1 2 ? 22.761 34.810 -5.611 1.00 0.00 347 SER A N 7
ATOM 9969 C CA . SER A 1 2 ? 22.036 35.346 -4.466 1.00 0.00 347 SER A CA 7
ATOM 9970 C C . SER A 1 2 ? 20.708 34.619 -4.275 1.00 0.00 347 SER A C 7
ATOM 9971 O O . SER A 1 2 ? 20.018 34.299 -5.243 1.00 0.00 347 SER A O 7
ATOM 9979 N N . SER A 1 3 ? 20.355 34.363 -3.019 1.00 0.00 348 SER A N 7
ATOM 9980 C CA . SER A 1 3 ? 19.113 33.671 -2.700 1.00 0.00 348 SER A CA 7
ATOM 9981 C C . SER A 1 3 ? 18.273 34.485 -1.721 1.00 0.00 348 SER A C 7
ATOM 9982 O O . SER A 1 3 ? 18.708 35.526 -1.230 1.00 0.00 348 SER A O 7
ATOM 9990 N N . GLY A 1 4 ? 17.065 34.003 -1.442 1.00 0.00 349 GLY A N 7
ATOM 9991 C CA . GLY A 1 4 ? 16.184 34.698 -0.523 1.00 0.00 349 GLY A CA 7
ATOM 9992 C C . GLY A 1 4 ? 15.268 33.752 0.229 1.00 0.00 349 GLY A C 7
ATOM 9993 O O . GLY A 1 4 ? 15.553 33.373 1.365 1.00 0.00 349 GLY A O 7
ATOM 9997 N N . SER A 1 5 ? 14.163 33.372 -0.406 1.00 0.00 350 SER A N 7
ATOM 9998 C CA . SER A 1 5 ? 13.199 32.469 0.213 1.00 0.00 350 SER A CA 7
ATOM 9999 C C . SER A 1 5 ? 13.724 31.036 0.219 1.00 0.00 350 SER A C 7
ATOM 10000 O O . SER A 1 5 ? 13.518 30.284 -0.735 1.00 0.00 350 SER A O 7
ATOM 10008 N N . SER A 1 6 ? 14.402 30.665 1.300 1.00 0.00 351 SER A N 7
ATOM 10009 C CA . SER A 1 6 ? 14.959 29.324 1.431 1.00 0.00 351 SER A CA 7
ATOM 10010 C C . SER A 1 6 ? 14.200 28.520 2.481 1.00 0.00 351 SER A C 7
ATOM 10011 O O . SER A 1 6 ? 14.013 28.973 3.610 1.00 0.00 351 SER A O 7
ATOM 10019 N N . GLY A 1 7 ? 13.766 27.322 2.102 1.00 0.00 352 GLY A N 7
ATOM 10020 C CA . GLY A 1 7 ? 13.033 26.473 3.023 1.00 0.00 352 GLY A CA 7
ATOM 10021 C C . GLY A 1 7 ? 12.432 25.260 2.340 1.00 0.00 352 GLY A C 7
ATOM 10022 O O . GLY A 1 7 ? 13.095 24.596 1.543 1.00 0.00 352 GLY A O 7
ATOM 10026 N N . ASP A 1 8 ? 11.174 24.970 2.653 1.00 0.00 353 ASP A N 7
ATOM 10027 C CA . ASP A 1 8 ? 10.484 23.828 2.064 1.00 0.00 353 ASP A CA 7
ATOM 10028 C C . ASP A 1 8 ? 9.032 24.173 1.752 1.00 0.00 353 ASP A C 7
ATOM 10029 O O . ASP A 1 8 ? 8.358 24.874 2.508 1.00 0.00 353 ASP A O 7
ATOM 10038 N N . PRO A 1 9 ? 8.535 23.672 0.612 1.00 0.00 354 PRO A N 7
ATOM 10039 C CA . PRO A 1 9 ? 7.157 23.914 0.173 1.00 0.00 354 PRO A CA 7
ATOM 10040 C C . PRO A 1 9 ? 6.135 23.196 1.048 1.00 0.00 354 PRO A C 7
ATOM 10041 O O . PRO A 1 9 ? 6.483 22.300 1.817 1.00 0.00 354 PRO A O 7
ATOM 10052 N N . ASP A 1 10 ? 4.875 23.596 0.925 1.00 0.00 355 ASP A N 7
ATOM 10053 C CA . ASP A 1 10 ? 3.801 22.988 1.704 1.00 0.00 355 ASP A CA 7
ATOM 10054 C C . ASP A 1 10 ? 3.547 21.553 1.253 1.00 0.00 355 ASP A C 7
ATOM 10055 O O . ASP A 1 10 ? 2.602 21.285 0.511 1.00 0.00 355 ASP A O 7
ATOM 10064 N N . GLU A 1 11 ? 4.397 20.636 1.705 1.00 0.00 356 GLU A N 7
ATOM 10065 C CA . GLU A 1 11 ? 4.264 19.229 1.345 1.00 0.00 356 GLU A CA 7
ATOM 10066 C C . GLU A 1 11 ? 2.990 18.635 1.936 1.00 0.00 356 GLU A C 7
ATOM 10067 O O . GLU A 1 11 ? 2.612 18.947 3.066 1.00 0.00 356 GLU A O 7
ATOM 10079 N N . ASP A 1 12 ? 2.331 17.777 1.165 1.00 0.00 357 ASP A N 7
ATOM 10080 C CA . ASP A 1 12 ? 1.099 17.137 1.611 1.00 0.00 357 ASP A CA 7
ATOM 10081 C C . ASP A 1 12 ? 1.361 16.234 2.814 1.00 0.00 357 ASP A C 7
ATOM 10082 O O . ASP A 1 12 ? 2.338 15.487 2.841 1.00 0.00 357 ASP A O 7
ATOM 10091 N N . SER A 1 13 ? 0.480 16.310 3.807 1.00 0.00 358 SER A N 7
ATOM 10092 C CA . SER A 1 13 ? 0.618 15.503 5.013 1.00 0.00 358 SER A CA 7
ATOM 10093 C C . SER A 1 13 ? -0.315 14.298 4.971 1.00 0.00 358 SER A C 7
ATOM 10094 O O . SER A 1 13 ? -0.975 13.975 5.959 1.00 0.00 358 SER A O 7
ATOM 10102 N N . ASP A 1 14 ? -0.365 13.636 3.820 1.00 0.00 359 ASP A N 7
ATOM 10103 C CA . ASP A 1 14 ? -1.216 12.465 3.648 1.00 0.00 359 ASP A CA 7
ATOM 10104 C C . ASP A 1 14 ? -0.378 11.197 3.524 1.00 0.00 359 ASP A C 7
ATOM 10105 O O . ASP A 1 14 ? 0.852 11.251 3.531 1.00 0.00 359 ASP A O 7
ATOM 10114 N N . ASN A 1 15 ? -1.051 10.056 3.414 1.00 0.00 360 ASN A N 7
ATOM 10115 C CA . ASN A 1 15 ? -0.367 8.774 3.291 1.00 0.00 360 ASN A CA 7
ATOM 10116 C C . ASN A 1 15 ? -0.265 8.350 1.829 1.00 0.00 360 ASN A C 7
ATOM 10117 O O . ASN A 1 15 ? -1.181 7.734 1.284 1.00 0.00 360 ASN A O 7
ATOM 10128 N N . SER A 1 16 ? 0.858 8.683 1.199 1.00 0.00 361 SER A N 7
ATOM 10129 C CA . SER A 1 16 ? 1.080 8.341 -0.201 1.00 0.00 361 SER A CA 7
ATOM 10130 C C . SER A 1 16 ? 1.771 6.986 -0.325 1.00 0.00 361 SER A C 7
ATOM 10131 O O . SER A 1 16 ? 2.615 6.785 -1.197 1.00 0.00 361 SER A O 7
ATOM 10139 N N . ALA A 1 17 ? 1.403 6.060 0.554 1.00 0.00 362 ALA A N 7
ATOM 10140 C CA . ALA A 1 17 ? 1.986 4.723 0.542 1.00 0.00 362 ALA A CA 7
ATOM 10141 C C . ALA A 1 17 ? 0.915 3.656 0.743 1.00 0.00 362 ALA A C 7
ATOM 10142 O O . ALA A 1 17 ? -0.210 3.961 1.139 1.00 0.00 362 ALA A O 7
ATOM 10149 N N . ILE A 1 18 ? 1.272 2.406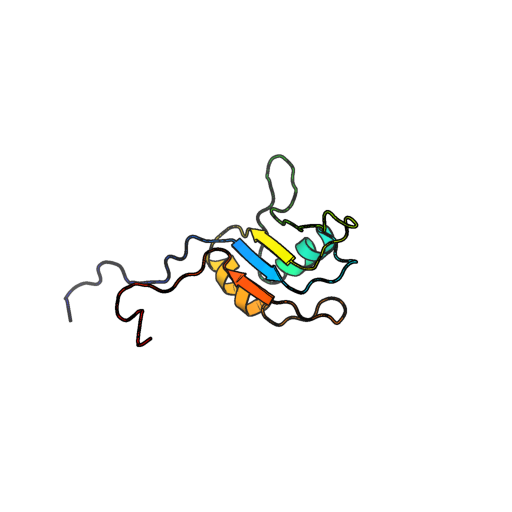 0.467 1.00 0.00 363 ILE A N 7
ATOM 10150 C CA . ILE A 1 18 ? 0.341 1.295 0.618 1.00 0.00 363 ILE A CA 7
ATOM 10151 C C . ILE A 1 18 ? 1.022 0.090 1.257 1.00 0.00 363 ILE A C 7
ATOM 10152 O O . ILE A 1 18 ? 2.185 -0.201 0.974 1.00 0.00 363 ILE A O 7
ATOM 10168 N N . TYR A 1 19 ? 0.291 -0.609 2.118 1.00 0.00 364 TYR A N 7
ATOM 10169 C CA . TYR A 1 19 ? 0.825 -1.783 2.797 1.00 0.00 364 TYR A CA 7
ATOM 10170 C C . TYR A 1 19 ? 0.344 -3.067 2.127 1.00 0.00 364 TYR A C 7
ATOM 10171 O O . TYR A 1 19 ? -0.854 -3.346 2.082 1.00 0.00 364 TYR A O 7
ATOM 10189 N N . VAL A 1 20 ? 1.288 -3.845 1.608 1.00 0.00 365 VAL A N 7
ATOM 10190 C CA . VAL A 1 20 ? 0.962 -5.100 0.940 1.00 0.00 365 VAL A CA 7
ATOM 10191 C C . VAL A 1 20 ? 1.233 -6.292 1.852 1.00 0.00 365 VAL A C 7
ATOM 10192 O O . VAL A 1 20 ? 2.186 -6.286 2.630 1.00 0.00 365 VAL A O 7
ATOM 10205 N N . GLN A 1 21 ? 0.389 -7.313 1.746 1.00 0.00 366 GLN A N 7
ATOM 10206 C CA . GLN A 1 21 ? 0.538 -8.514 2.561 1.00 0.00 366 GLN A CA 7
ATOM 10207 C C . GLN A 1 21 ? 0.004 -9.739 1.828 1.00 0.00 366 GLN A C 7
ATOM 10208 O O . GLN A 1 21 ? -1.181 -9.815 1.506 1.00 0.00 366 GLN A O 7
ATOM 10222 N N . GLY A 1 22 ? 0.887 -10.698 1.567 1.00 0.00 367 GLY A N 7
ATOM 10223 C CA . GLY A 1 22 ? 0.485 -11.908 0.872 1.00 0.00 367 GLY A CA 7
ATOM 10224 C C . GLY A 1 22 ? 1.401 -12.240 -0.289 1.00 0.00 367 GLY A C 7
ATOM 10225 O O . GLY A 1 22 ? 1.004 -12.942 -1.221 1.00 0.00 367 GLY A O 7
ATOM 10229 N N . LEU A 1 23 ? 2.628 -11.736 -0.237 1.00 0.00 368 LEU A N 7
ATOM 10230 C CA . LEU A 1 23 ? 3.602 -11.981 -1.294 1.00 0.00 368 LEU A CA 7
ATOM 10231 C C . LEU A 1 23 ? 4.266 -13.343 -1.117 1.00 0.00 368 LEU A C 7
ATOM 10232 O O . LEU A 1 23 ? 4.314 -13.882 -0.012 1.00 0.00 368 LEU A O 7
ATOM 10248 N N . ASN A 1 24 ? 4.780 -13.892 -2.213 1.00 0.00 369 ASN A N 7
ATOM 10249 C CA . ASN A 1 24 ? 5.444 -15.191 -2.178 1.00 0.00 369 ASN A CA 7
ATOM 10250 C C . ASN A 1 24 ? 6.873 -15.057 -1.662 1.00 0.00 369 ASN A C 7
ATOM 10251 O O . ASN A 1 24 ? 7.328 -13.960 -1.342 1.00 0.00 369 ASN A O 7
ATOM 10262 N N . ASP A 1 25 ? 7.576 -16.182 -1.586 1.00 0.00 370 ASP A N 7
ATOM 10263 C CA . ASP A 1 25 ? 8.955 -16.191 -1.111 1.00 0.00 370 ASP A CA 7
ATOM 10264 C C . ASP A 1 25 ? 9.927 -15.944 -2.261 1.00 0.00 370 ASP A C 7
ATOM 10265 O O . ASP A 1 25 ? 11.143 -15.943 -2.069 1.00 0.00 370 ASP A O 7
ATOM 10274 N N . SER A 1 26 ? 9.382 -15.737 -3.455 1.00 0.00 371 SER A N 7
ATOM 10275 C CA . SER A 1 26 ? 10.202 -15.494 -4.637 1.00 0.00 371 SER A CA 7
ATOM 10276 C C . SER A 1 26 ? 9.932 -14.106 -5.210 1.00 0.00 371 SER A C 7
ATOM 10277 O O . SER A 1 26 ? 10.288 -13.812 -6.350 1.00 0.00 371 SER A O 7
ATOM 10285 N N . VAL A 1 27 ? 9.298 -13.255 -4.408 1.00 0.00 372 VAL A N 7
ATOM 10286 C CA . VAL A 1 27 ? 8.979 -11.898 -4.832 1.00 0.00 372 VAL A CA 7
ATOM 10287 C C . VAL A 1 27 ? 10.213 -11.004 -4.785 1.00 0.00 372 VAL A C 7
ATOM 10288 O O . VAL A 1 27 ? 10.989 -11.046 -3.829 1.00 0.00 372 VAL A O 7
ATOM 10301 N N . THR A 1 28 ? 10.390 -10.191 -5.823 1.00 0.00 373 THR A N 7
ATOM 10302 C CA . THR A 1 28 ? 11.529 -9.287 -5.900 1.00 0.00 373 THR A CA 7
ATOM 10303 C C . THR A 1 28 ? 11.073 -7.840 -6.061 1.00 0.00 373 THR A C 7
ATOM 10304 O O . THR A 1 28 ? 9.968 -7.576 -6.537 1.00 0.00 373 THR A O 7
ATOM 10315 N N . LEU A 1 29 ? 11.931 -6.907 -5.662 1.00 0.00 374 LEU A N 7
ATOM 10316 C CA . LEU A 1 29 ? 11.616 -5.487 -5.762 1.00 0.00 374 LEU A CA 7
ATOM 10317 C C . LEU A 1 29 ? 11.179 -5.125 -7.178 1.00 0.00 374 LEU A C 7
ATOM 10318 O O . LEU A 1 29 ? 10.032 -4.740 -7.405 1.00 0.00 374 LEU A O 7
ATOM 10334 N N . ASP A 1 30 ? 12.101 -5.251 -8.127 1.00 0.00 375 ASP A N 7
ATOM 10335 C CA . ASP A 1 30 ? 11.811 -4.940 -9.521 1.00 0.00 375 ASP A CA 7
ATOM 10336 C C . ASP A 1 30 ? 10.488 -5.567 -9.954 1.00 0.00 375 ASP A C 7
ATOM 10337 O O . ASP A 1 30 ? 9.733 -4.976 -10.726 1.00 0.00 375 ASP A O 7
ATOM 10346 N N . ASP A 1 31 ? 10.216 -6.767 -9.452 1.00 0.00 376 ASP A N 7
ATOM 10347 C CA . ASP A 1 31 ? 8.985 -7.473 -9.786 1.00 0.00 376 ASP A CA 7
ATOM 10348 C C . ASP A 1 31 ? 7.774 -6.778 -9.170 1.00 0.00 376 ASP A C 7
ATOM 10349 O O . ASP A 1 31 ? 6.678 -6.806 -9.729 1.00 0.00 376 ASP A O 7
ATOM 10358 N N . LEU A 1 32 ? 7.981 -6.157 -8.014 1.00 0.00 377 LEU A N 7
ATOM 10359 C CA . LEU A 1 32 ? 6.907 -5.454 -7.320 1.00 0.00 377 LEU A CA 7
ATOM 10360 C C . LEU A 1 32 ? 6.754 -4.033 -7.851 1.00 0.00 377 LEU A C 7
ATOM 10361 O O . LEU A 1 32 ? 5.664 -3.461 -7.817 1.00 0.00 377 LEU A O 7
ATOM 10377 N N . ALA A 1 33 ? 7.852 -3.468 -8.341 1.00 0.00 378 ALA A N 7
ATOM 10378 C CA . ALA A 1 33 ? 7.840 -2.115 -8.882 1.00 0.00 378 ALA A CA 7
ATOM 10379 C C . ALA A 1 33 ? 7.151 -2.075 -10.243 1.00 0.00 378 ALA A C 7
ATOM 10380 O O . ALA A 1 33 ? 6.399 -1.146 -10.541 1.00 0.00 378 ALA A O 7
ATOM 10387 N N . ASP A 1 34 ? 7.413 -3.086 -11.064 1.00 0.00 379 ASP A N 7
ATOM 10388 C CA . ASP A 1 34 ? 6.817 -3.165 -12.393 1.00 0.00 379 ASP A CA 7
ATOM 10389 C C . ASP A 1 34 ? 5.339 -3.531 -12.305 1.00 0.00 379 ASP A C 7
ATOM 10390 O O . ASP A 1 34 ? 4.569 -3.277 -13.231 1.00 0.00 379 ASP A O 7
ATOM 10399 N N . PHE A 1 35 ? 4.949 -4.131 -11.185 1.00 0.00 380 PHE A N 7
ATOM 10400 C CA . PHE A 1 35 ? 3.563 -4.535 -10.977 1.00 0.00 380 PHE A CA 7
ATOM 10401 C C . PHE A 1 35 ? 2.779 -3.439 -10.260 1.00 0.00 380 PHE A C 7
ATOM 10402 O O . PHE A 1 35 ? 1.691 -3.057 -10.689 1.00 0.00 380 PHE A O 7
ATOM 10419 N N . PHE A 1 36 ? 3.341 -2.938 -9.165 1.00 0.00 381 PHE A N 7
ATOM 10420 C CA . PHE A 1 36 ? 2.697 -1.888 -8.386 1.00 0.00 381 PHE A CA 7
ATOM 10421 C C . PHE A 1 36 ? 2.533 -0.617 -9.217 1.00 0.00 381 PHE A C 7
ATOM 10422 O O . PHE A 1 36 ? 1.681 0.222 -8.927 1.00 0.00 381 PHE A O 7
ATOM 10439 N N . LYS A 1 37 ? 3.357 -0.484 -10.250 1.00 0.00 382 LYS A N 7
ATOM 10440 C CA . LYS A 1 37 ? 3.306 0.682 -11.125 1.00 0.00 382 LYS A CA 7
ATOM 10441 C C . LYS A 1 37 ? 2.097 0.613 -12.053 1.00 0.00 382 LYS A C 7
ATOM 10442 O O . LYS A 1 37 ? 1.743 1.599 -12.698 1.00 0.00 382 LYS A O 7
ATOM 10461 N N . GLN A 1 38 ? 1.469 -0.557 -12.112 1.00 0.00 383 GLN A N 7
ATOM 10462 C CA . GLN A 1 38 ? 0.299 -0.752 -12.960 1.00 0.00 383 GLN A CA 7
ATOM 10463 C C . GLN A 1 38 ? -0.713 0.371 -12.761 1.00 0.00 383 GLN A C 7
ATOM 10464 O O . GLN A 1 38 ? -1.103 1.046 -13.714 1.00 0.00 383 GLN A O 7
ATOM 10478 N N . CYS A 1 39 ? -1.135 0.565 -11.516 1.00 0.00 384 CYS A N 7
ATOM 10479 C CA . CYS A 1 39 ? -2.103 1.607 -11.191 1.00 0.00 384 CYS A CA 7
ATOM 10480 C C . CYS A 1 39 ? -1.613 2.971 -11.662 1.00 0.00 384 CYS A C 7
ATOM 10481 O O . CYS A 1 39 ? -2.163 3.552 -12.598 1.00 0.00 384 CYS A O 7
ATOM 10489 N N . GLY A 1 40 ? -0.574 3.481 -11.006 1.00 0.00 385 GLY A N 7
ATOM 10490 C CA . GLY A 1 40 ? -0.029 4.775 -11.372 1.00 0.00 385 GLY A CA 7
ATOM 10491 C C . GLY A 1 40 ? 1.481 4.752 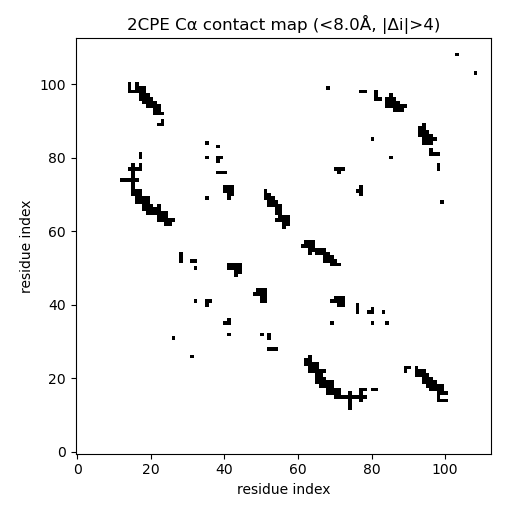-11.498 1.00 0.00 385 GLY A C 7
ATOM 10492 O O . GLY A 1 40 ? 2.035 3.968 -12.269 1.00 0.00 385 GLY A O 7
ATOM 10496 N N . VAL A 1 41 ? 2.151 5.616 -10.742 1.00 0.00 386 VAL A N 7
ATOM 10497 C CA . VAL A 1 41 ? 3.607 5.693 -10.773 1.00 0.00 386 VAL A CA 7
ATOM 10498 C C . VAL A 1 41 ? 4.196 5.539 -9.376 1.00 0.00 386 VAL A C 7
ATOM 10499 O O . VAL A 1 41 ? 3.732 6.164 -8.423 1.00 0.00 386 VAL A O 7
ATOM 10512 N N . VAL A 1 42 ? 5.222 4.702 -9.261 1.00 0.00 387 VAL A N 7
ATOM 10513 C CA . VAL A 1 42 ? 5.878 4.467 -7.980 1.00 0.00 387 VAL A CA 7
ATOM 10514 C C . VAL A 1 42 ? 6.984 5.486 -7.733 1.00 0.00 387 VAL A C 7
ATOM 10515 O O . VAL A 1 42 ? 7.826 5.727 -8.598 1.00 0.00 387 VAL A O 7
ATOM 10528 N N . LYS A 1 43 ? 6.978 6.082 -6.546 1.00 0.00 388 LYS A N 7
ATOM 10529 C CA . LYS A 1 43 ? 7.982 7.075 -6.182 1.00 0.00 388 LYS A CA 7
ATOM 10530 C C . LYS A 1 43 ? 9.390 6.512 -6.352 1.00 0.00 388 LYS A C 7
ATOM 10531 O O . LYS A 1 43 ? 9.820 5.650 -5.588 1.00 0.00 388 LYS A O 7
ATOM 10550 N N . MET A 1 44 ? 10.103 7.008 -7.359 1.00 0.00 389 MET A N 7
ATOM 10551 C CA . MET A 1 44 ? 11.462 6.556 -7.627 1.00 0.00 389 MET A CA 7
ATOM 10552 C C . MET A 1 44 ? 12.481 7.594 -7.166 1.00 0.00 389 MET A C 7
ATOM 10553 O O . MET A 1 44 ? 12.442 8.747 -7.591 1.00 0.00 389 MET A O 7
ATOM 10567 N N . ASN A 1 45 ? 13.392 7.176 -6.293 1.00 0.00 390 ASN A N 7
ATOM 10568 C CA . ASN A 1 45 ? 14.420 8.069 -5.773 1.00 0.00 390 ASN A CA 7
ATOM 10569 C C . ASN A 1 45 ? 15.133 8.797 -6.909 1.00 0.00 390 ASN A C 7
ATOM 10570 O O . ASN A 1 45 ? 15.328 8.242 -7.991 1.00 0.00 390 ASN A O 7
ATOM 10581 N N . LYS A 1 46 ? 15.521 10.042 -6.655 1.00 0.00 391 LYS A N 7
ATOM 10582 C CA . LYS A 1 46 ? 16.215 10.846 -7.655 1.00 0.00 391 LYS A CA 7
ATOM 10583 C C . LYS A 1 46 ? 17.726 10.752 -7.475 1.00 0.00 391 LYS A C 7
ATOM 10584 O O . LYS A 1 46 ? 18.491 11.226 -8.315 1.00 0.00 391 LYS A O 7
ATOM 10603 N N . ARG A 1 47 ? 18.150 10.137 -6.376 1.00 0.00 392 ARG A N 7
ATOM 10604 C CA . ARG A 1 47 ? 19.570 9.981 -6.087 1.00 0.00 392 ARG A CA 7
ATOM 10605 C C . ARG A 1 47 ? 20.033 8.559 -6.387 1.00 0.00 392 ARG A C 7
ATOM 10606 O O . ARG A 1 47 ? 21.039 8.350 -7.066 1.00 0.00 392 ARG A O 7
ATOM 10627 N N . THR A 1 48 ? 19.292 7.580 -5.875 1.00 0.00 393 THR A N 7
ATOM 10628 C CA . THR A 1 48 ? 19.626 6.178 -6.086 1.00 0.00 393 THR A CA 7
ATOM 10629 C C . THR A 1 48 ? 18.877 5.608 -7.284 1.00 0.00 393 THR A C 7
ATOM 10630 O O . THR A 1 48 ? 19.217 4.540 -7.792 1.00 0.00 393 THR A O 7
ATOM 10641 N N . GLY A 1 49 ? 17.854 6.329 -7.733 1.00 0.00 394 GLY A N 7
ATOM 10642 C CA . GLY A 1 49 ? 17.071 5.878 -8.871 1.00 0.00 394 GLY A CA 7
ATOM 10643 C C . GLY A 1 49 ? 16.365 4.564 -8.604 1.00 0.00 394 GLY A C 7
ATOM 10644 O O . GLY A 1 49 ? 16.140 3.776 -9.522 1.00 0.00 394 GLY A O 7
ATOM 10648 N N . GLN A 1 50 ? 16.016 4.326 -7.344 1.00 0.00 395 GLN A N 7
ATOM 10649 C CA . GLN A 1 50 ? 15.333 3.095 -6.960 1.00 0.00 395 GLN A CA 7
ATOM 10650 C C . GLN A 1 50 ? 13.939 3.393 -6.418 1.00 0.00 395 GLN A C 7
ATOM 10651 O O . GLN A 1 50 ? 13.669 4.473 -5.889 1.00 0.00 395 GLN A O 7
ATOM 10665 N N . PRO A 1 51 ? 13.032 2.416 -6.550 1.00 0.00 396 PRO A N 7
ATOM 10666 C CA . PRO A 1 51 ? 11.650 2.550 -6.079 1.00 0.00 396 PRO A CA 7
ATOM 10667 C C . PRO A 1 51 ? 11.555 2.565 -4.557 1.00 0.00 396 PRO A C 7
ATOM 10668 O O . PRO A 1 51 ? 12.349 1.923 -3.870 1.00 0.00 396 PRO A O 7
ATOM 10679 N N . MET A 1 52 ? 10.579 3.302 -4.037 1.00 0.00 397 MET A N 7
ATOM 10680 C CA . MET A 1 52 ? 10.380 3.399 -2.595 1.00 0.00 397 MET A CA 7
ATOM 10681 C C . MET A 1 52 ? 9.609 2.192 -2.071 1.00 0.00 397 MET A C 7
ATOM 10682 O O . MET A 1 52 ? 8.727 2.329 -1.222 1.00 0.00 397 MET A O 7
ATOM 10696 N N . ILE A 1 53 ? 9.946 1.012 -2.580 1.00 0.00 398 ILE A N 7
ATOM 10697 C CA . ILE A 1 53 ? 9.285 -0.218 -2.162 1.00 0.00 398 ILE A CA 7
ATOM 10698 C C . ILE A 1 53 ? 10.105 -0.949 -1.104 1.00 0.00 398 ILE A C 7
ATOM 10699 O O . ILE A 1 53 ? 11.322 -1.082 -1.228 1.00 0.00 398 ILE A O 7
ATOM 10715 N N . HIS A 1 54 ? 9.428 -1.425 -0.064 1.00 0.00 399 HIS A N 7
ATOM 10716 C CA . HIS A 1 54 ? 10.093 -2.146 1.015 1.00 0.00 399 HIS A CA 7
ATOM 10717 C C . HIS A 1 54 ? 9.606 -3.591 1.083 1.00 0.00 399 HIS A C 7
ATOM 10718 O O . HIS A 1 54 ? 8.418 -3.865 0.913 1.00 0.00 399 HIS A O 7
ATOM 10732 N N . ILE A 1 55 ? 10.531 -4.511 1.333 1.00 0.00 400 ILE A N 7
ATOM 10733 C CA . ILE A 1 55 ? 10.196 -5.926 1.424 1.00 0.00 400 ILE A CA 7
ATOM 10734 C C . ILE A 1 55 ? 10.836 -6.566 2.651 1.00 0.00 400 ILE A C 7
ATOM 10735 O O . ILE A 1 55 ? 11.988 -7.000 2.609 1.00 0.00 400 ILE A O 7
ATOM 10751 N N . TYR A 1 56 ? 10.083 -6.621 3.743 1.00 0.00 401 TYR A N 7
ATOM 10752 C CA . TYR A 1 56 ? 10.577 -7.207 4.984 1.00 0.00 401 TYR A CA 7
ATOM 10753 C C . TYR A 1 56 ? 10.961 -8.669 4.782 1.00 0.00 401 TYR A C 7
ATOM 10754 O O . TYR A 1 56 ? 10.186 -9.458 4.239 1.00 0.00 401 TYR A O 7
ATOM 10772 N N . LEU A 1 57 ? 12.164 -9.024 5.220 1.00 0.00 402 LEU A N 7
ATOM 10773 C CA . LEU A 1 57 ? 12.653 -10.391 5.088 1.00 0.00 402 LEU A CA 7
ATOM 10774 C C . LEU A 1 57 ? 12.825 -11.043 6.457 1.00 0.00 402 LEU A C 7
ATOM 10775 O O . LEU A 1 57 ? 13.332 -10.421 7.391 1.00 0.00 402 LEU A O 7
ATOM 10791 N N . ASP A 1 58 ? 12.403 -12.297 6.565 1.00 0.00 403 ASP A N 7
ATOM 10792 C CA . ASP A 1 58 ? 12.513 -13.034 7.819 1.00 0.00 403 ASP A CA 7
ATOM 10793 C C . ASP A 1 58 ? 13.955 -13.048 8.317 1.00 0.00 403 ASP A C 7
ATOM 10794 O O . ASP A 1 58 ? 14.877 -13.388 7.575 1.00 0.00 403 ASP A O 7
ATOM 10803 N N . LYS A 1 59 ? 14.143 -12.674 9.578 1.00 0.00 404 LYS A N 7
ATOM 10804 C CA . LYS A 1 59 ? 15.473 -12.643 10.176 1.00 0.00 404 LYS A CA 7
ATOM 10805 C C . LYS A 1 59 ? 15.949 -14.051 10.517 1.00 0.00 404 LYS A C 7
ATOM 10806 O O . LYS A 1 59 ? 17.065 -14.239 11.001 1.00 0.00 404 LYS A O 7
ATOM 10825 N N . GLU A 1 60 ? 15.098 -15.039 10.258 1.00 0.00 405 GLU A N 7
ATOM 10826 C CA . GLU A 1 60 ? 15.434 -16.430 10.536 1.00 0.00 405 GLU A CA 7
ATOM 10827 C C . GLU A 1 60 ? 15.938 -17.130 9.277 1.00 0.00 405 GLU A C 7
ATOM 10828 O O . GLU A 1 60 ? 16.754 -18.050 9.348 1.00 0.00 405 GLU A O 7
ATOM 10840 N N . THR A 1 61 ? 15.446 -16.689 8.124 1.00 0.00 406 THR A N 7
ATOM 10841 C CA . THR A 1 61 ? 15.843 -17.274 6.850 1.00 0.00 406 THR A CA 7
ATOM 10842 C C . THR A 1 61 ? 16.389 -16.210 5.904 1.00 0.00 406 THR A C 7
ATOM 10843 O O . THR A 1 61 ? 17.320 -16.463 5.140 1.00 0.00 406 THR A O 7
ATOM 10854 N N . GLY A 1 62 ? 15.802 -15.017 5.960 1.00 0.00 407 GLY A N 7
ATOM 10855 C CA . GLY A 1 62 ? 16.245 -13.933 5.103 1.00 0.00 407 GLY A CA 7
ATOM 10856 C C . GLY A 1 62 ? 15.387 -13.789 3.861 1.00 0.00 407 GLY A C 7
ATOM 10857 O O . GLY A 1 62 ? 15.713 -13.018 2.959 1.00 0.00 407 GLY A O 7
ATOM 10861 N N . LYS A 1 63 ? 14.290 -14.537 3.811 1.00 0.00 408 LYS A N 7
ATOM 10862 C CA . LYS A 1 63 ? 13.383 -14.491 2.671 1.00 0.00 408 LYS A CA 7
ATOM 10863 C C . LYS A 1 63 ? 12.224 -13.535 2.935 1.00 0.00 408 LYS A C 7
ATOM 10864 O O . LYS A 1 63 ? 11.875 -13.245 4.080 1.00 0.00 408 LYS A O 7
ATOM 10883 N N . PRO A 1 64 ? 11.612 -13.033 1.852 1.00 0.00 409 PRO A N 7
ATOM 10884 C CA . PRO A 1 64 ? 10.481 -12.104 1.942 1.00 0.00 409 PRO A CA 7
ATOM 10885 C C . PRO A 1 64 ? 9.217 -12.777 2.467 1.00 0.00 409 PRO A C 7
ATOM 10886 O O . PRO A 1 64 ? 8.406 -13.286 1.694 1.00 0.00 409 PRO A O 7
ATOM 10897 N N . LYS A 1 65 ? 9.056 -12.776 3.786 1.00 0.00 410 LYS A N 7
ATOM 10898 C CA . LYS A 1 65 ? 7.890 -13.385 4.415 1.00 0.00 410 LYS A CA 7
ATOM 10899 C C . LYS A 1 65 ? 6.668 -13.284 3.509 1.00 0.00 410 LYS A C 7
ATOM 10900 O O . LYS A 1 65 ? 6.039 -14.290 3.184 1.00 0.00 410 LYS A O 7
ATOM 10919 N N . GLY A 1 66 ? 6.337 -12.062 3.101 1.00 0.00 411 GLY A N 7
ATOM 10920 C CA . GLY A 1 66 ? 5.192 -11.853 2.234 1.00 0.00 411 GLY A CA 7
ATOM 10921 C C . GLY A 1 66 ? 4.656 -10.438 2.313 1.00 0.00 411 GLY A C 7
ATOM 10922 O O . GLY A 1 66 ? 3.889 -10.009 1.451 1.00 0.00 411 GLY A O 7
ATOM 10926 N N . ASP A 1 67 ? 5.057 -9.712 3.351 1.00 0.00 412 ASP A N 7
ATOM 10927 C CA . ASP A 1 67 ? 4.610 -8.337 3.540 1.00 0.00 412 ASP A CA 7
ATOM 10928 C C . ASP A 1 67 ? 5.541 -7.361 2.828 1.00 0.00 412 ASP A C 7
ATOM 10929 O O . ASP A 1 67 ? 6.697 -7.680 2.551 1.00 0.00 412 ASP A O 7
ATOM 10938 N N . ALA A 1 68 ? 5.030 -6.170 2.535 1.00 0.00 413 ALA A N 7
ATOM 10939 C CA . ALA A 1 68 ? 5.815 -5.146 1.857 1.00 0.00 413 ALA A CA 7
ATOM 10940 C C . ALA A 1 68 ? 5.083 -3.809 1.847 1.00 0.00 413 ALA A C 7
ATOM 10941 O O . ALA A 1 68 ? 3.927 -3.718 2.262 1.00 0.00 413 ALA A O 7
ATOM 10948 N N . THR A 1 69 ? 5.763 -2.770 1.371 1.00 0.00 414 THR A N 7
ATOM 10949 C CA . THR A 1 69 ? 5.178 -1.437 1.309 1.00 0.00 414 THR A CA 7
ATOM 10950 C C . THR A 1 69 ? 5.603 -0.708 0.039 1.00 0.00 414 THR A C 7
ATOM 10951 O O . THR A 1 69 ? 6.766 -0.764 -0.362 1.00 0.00 414 THR A O 7
ATOM 10962 N N . VAL A 1 70 ? 4.654 -0.025 -0.591 1.00 0.00 415 VAL A N 7
ATOM 10963 C CA . VAL A 1 70 ? 4.930 0.717 -1.816 1.00 0.00 415 VAL A CA 7
ATOM 10964 C C . VAL A 1 70 ? 4.548 2.185 -1.667 1.00 0.00 415 VAL A C 7
ATOM 10965 O O . VAL A 1 70 ? 3.368 2.523 -1.567 1.00 0.00 415 VAL A O 7
ATOM 10978 N N . SER A 1 71 ? 5.553 3.054 -1.654 1.00 0.00 416 SER A N 7
ATOM 10979 C CA . SER A 1 71 ? 5.323 4.488 -1.515 1.00 0.00 416 SER A CA 7
ATOM 10980 C C . SER A 1 71 ? 5.092 5.136 -2.877 1.00 0.00 416 SER A C 7
ATOM 10981 O O . SER A 1 71 ? 5.993 5.185 -3.715 1.00 0.00 416 SER A O 7
ATOM 10989 N N . TYR A 1 72 ? 3.879 5.633 -3.089 1.00 0.00 417 TYR A N 7
ATOM 10990 C CA . TYR A 1 72 ? 3.527 6.275 -4.350 1.00 0.00 417 TYR A CA 7
ATOM 10991 C C . TYR A 1 72 ? 3.872 7.761 -4.318 1.00 0.00 417 TYR A C 7
ATOM 10992 O O . TYR A 1 72 ? 4.150 8.322 -3.259 1.00 0.00 417 TYR A O 7
ATOM 11010 N N . GLU A 1 73 ? 3.850 8.392 -5.488 1.00 0.00 418 GLU A N 7
ATOM 11011 C CA . GLU A 1 73 ? 4.161 9.813 -5.595 1.00 0.00 418 GLU A CA 7
ATOM 11012 C C . GLU A 1 73 ? 3.172 10.648 -4.787 1.00 0.00 418 GLU A C 7
ATOM 11013 O O . GLU A 1 73 ? 3.541 11.282 -3.797 1.00 0.00 418 GLU A O 7
ATOM 11025 N N . ASP A 1 74 ? 1.914 10.645 -5.215 1.00 0.00 419 ASP A N 7
ATOM 11026 C CA . ASP A 1 74 ? 0.872 11.402 -4.533 1.00 0.00 419 ASP A CA 7
ATOM 11027 C C . ASP A 1 74 ? -0.115 10.466 -3.843 1.00 0.00 419 ASP A C 7
ATOM 11028 O O . ASP A 1 74 ? -0.265 9.300 -4.211 1.00 0.00 419 ASP A O 7
ATOM 11037 N N . PRO A 1 75 ? -0.805 10.985 -2.816 1.00 0.00 420 PRO A N 7
ATOM 11038 C CA . PRO A 1 75 ? -1.790 10.212 -2.053 1.00 0.00 420 PRO A CA 7
ATOM 11039 C C . PRO A 1 75 ? -2.891 9.641 -2.938 1.00 0.00 420 PRO A C 7
ATOM 11040 O O . PRO A 1 75 ? -3.300 8.487 -2.797 1.00 0.00 420 PRO A O 7
ATOM 11051 N N . PRO A 1 76 ? -3.386 10.464 -3.875 1.00 0.00 421 PRO A N 7
ATOM 11052 C CA . PRO A 1 76 ? -4.446 10.061 -4.803 1.00 0.00 421 PRO A CA 7
ATOM 11053 C C . PRO A 1 76 ? -4.135 8.742 -5.503 1.00 0.00 421 PRO A C 7
ATOM 11054 O O . PRO A 1 76 ? -4.988 7.859 -5.595 1.00 0.00 421 PRO A O 7
ATOM 11065 N N . THR A 1 77 ? -2.906 8.614 -5.994 1.00 0.00 422 THR A N 7
ATOM 11066 C CA . THR A 1 77 ? -2.482 7.404 -6.686 1.00 0.00 422 THR A CA 7
ATOM 11067 C C . THR A 1 77 ? -2.392 6.224 -5.726 1.00 0.00 422 THR A C 7
ATOM 11068 O O . THR A 1 77 ? -2.758 5.102 -6.071 1.00 0.00 422 THR A O 7
ATOM 11079 N N . ALA A 1 78 ? -1.904 6.487 -4.518 1.00 0.00 423 ALA A N 7
ATOM 11080 C CA . ALA A 1 78 ? -1.769 5.446 -3.506 1.00 0.00 423 ALA A CA 7
ATOM 11081 C C . ALA A 1 78 ? -3.127 4.854 -3.142 1.00 0.00 423 ALA A C 7
ATOM 11082 O O . ALA A 1 78 ? -3.293 3.636 -3.098 1.00 0.00 423 ALA A O 7
ATOM 11089 N N . LYS A 1 79 ? -4.095 5.725 -2.882 1.00 0.00 424 LYS A N 7
ATOM 11090 C CA . LYS A 1 79 ? -5.440 5.290 -2.522 1.00 0.00 424 LYS A CA 7
ATOM 11091 C C . LYS A 1 79 ? -6.068 4.476 -3.649 1.00 0.00 424 LYS A C 7
ATOM 11092 O O . LYS A 1 79 ? -6.751 3.483 -3.404 1.00 0.00 424 LYS A O 7
ATOM 11111 N N . ALA A 1 80 ? -5.830 4.903 -4.886 1.00 0.00 425 ALA A N 7
ATOM 11112 C CA . ALA A 1 80 ? -6.369 4.212 -6.049 1.00 0.00 425 ALA A CA 7
ATOM 11113 C C . ALA A 1 80 ? -5.681 2.868 -6.258 1.00 0.00 425 ALA A C 7
ATOM 11114 O O . ALA A 1 80 ? -6.306 1.899 -6.689 1.00 0.00 425 ALA A O 7
ATOM 11121 N N . ALA A 1 81 ? -4.389 2.815 -5.949 1.00 0.00 426 ALA A N 7
ATOM 11122 C CA . ALA A 1 81 ? -3.615 1.589 -6.101 1.00 0.00 426 ALA A CA 7
ATOM 11123 C C . ALA A 1 81 ? -4.073 0.525 -5.108 1.00 0.00 426 ALA A C 7
ATOM 11124 O O . ALA A 1 81 ? -4.056 -0.667 -5.409 1.00 0.00 426 ALA A O 7
ATOM 11131 N N . VAL A 1 82 ? -4.480 0.966 -3.921 1.00 0.00 427 VAL A N 7
ATOM 11132 C CA . VAL A 1 82 ? -4.942 0.052 -2.884 1.00 0.00 427 VAL A CA 7
ATOM 11133 C C . VAL A 1 82 ? -6.069 -0.837 -3.397 1.00 0.00 427 VAL A C 7
ATOM 11134 O O . VAL A 1 82 ? -5.932 -2.058 -3.458 1.00 0.00 427 VAL A O 7
ATOM 11147 N N . GLU A 1 83 ? -7.186 -0.214 -3.764 1.00 0.00 428 GLU A N 7
ATOM 11148 C CA . GLU A 1 83 ? -8.338 -0.950 -4.272 1.00 0.00 428 GLU A CA 7
ATOM 11149 C C . GLU A 1 83 ? -8.020 -1.599 -5.616 1.00 0.00 428 GLU A C 7
ATOM 11150 O O . GLU A 1 83 ? -8.788 -2.420 -6.117 1.00 0.00 428 GLU A O 7
ATOM 11162 N N . TRP A 1 84 ? -6.886 -1.221 -6.194 1.00 0.00 429 TRP A N 7
ATOM 11163 C CA . TRP A 1 84 ? -6.467 -1.765 -7.481 1.00 0.00 429 TRP A CA 7
ATOM 11164 C C . TRP A 1 84 ? -5.790 -3.119 -7.305 1.00 0.00 429 TRP A C 7
ATOM 11165 O O . TRP A 1 84 ? -6.201 -4.113 -7.907 1.00 0.00 429 TRP A O 7
ATOM 11186 N N . PHE A 1 85 ? -4.751 -3.154 -6.478 1.00 0.00 430 PHE A N 7
ATOM 11187 C CA . PHE A 1 85 ? -4.017 -4.389 -6.224 1.00 0.00 430 PHE A CA 7
ATOM 11188 C C . PHE A 1 85 ? -4.674 -5.192 -5.106 1.00 0.00 430 PHE A C 7
ATOM 11189 O O . PHE A 1 85 ? -4.474 -6.403 -4.995 1.00 0.00 430 PHE A O 7
ATOM 11206 N N . ASP A 1 86 ? -5.460 -4.512 -4.279 1.00 0.00 431 ASP A N 7
ATOM 11207 C CA . ASP A 1 86 ? -6.148 -5.161 -3.169 1.00 0.00 431 ASP A CA 7
ATOM 11208 C C . ASP A 1 86 ? -6.942 -6.370 -3.655 1.00 0.00 431 ASP A C 7
ATOM 11209 O O . ASP A 1 86 ? -8.060 -6.232 -4.151 1.00 0.00 431 ASP A O 7
ATOM 11218 N N . GLY A 1 87 ? -6.355 -7.554 -3.509 1.00 0.00 432 GLY A N 7
ATOM 11219 C CA . GLY A 1 87 ? -7.021 -8.770 -3.939 1.00 0.00 432 GLY A CA 7
ATOM 11220 C C . GLY A 1 87 ? -6.468 -9.303 -5.245 1.00 0.00 432 GLY A C 7
ATOM 11221 O O . GLY A 1 87 ? -7.137 -10.062 -5.947 1.00 0.00 432 GLY A O 7
ATOM 11225 N N . LYS A 1 88 ? -5.245 -8.904 -5.575 1.00 0.00 433 LYS A N 7
ATOM 11226 C CA . LYS A 1 88 ? -4.601 -9.345 -6.807 1.00 0.00 433 LYS A CA 7
ATOM 11227 C C . LYS A 1 88 ? -3.988 -10.730 -6.633 1.00 0.00 433 LYS A C 7
ATOM 11228 O O . LYS A 1 88 ? -4.007 -11.296 -5.540 1.00 0.00 433 LYS A O 7
ATOM 11247 N N . ASP A 1 89 ? -3.443 -11.271 -7.718 1.00 0.00 434 ASP A N 7
ATOM 11248 C CA . ASP A 1 89 ? -2.820 -12.589 -7.684 1.00 0.00 434 ASP A CA 7
ATOM 11249 C C . ASP A 1 89 ? -1.348 -12.506 -8.077 1.00 0.00 434 ASP A C 7
ATOM 11250 O O . ASP A 1 89 ? -1.016 -12.165 -9.213 1.00 0.00 434 ASP A O 7
ATOM 11259 N N . PHE A 1 90 ? -0.470 -12.817 -7.130 1.00 0.00 435 PHE A N 7
ATOM 11260 C CA . PHE A 1 90 ? 0.967 -12.776 -7.377 1.00 0.00 435 PHE A CA 7
ATOM 11261 C C . PHE A 1 90 ? 1.603 -14.140 -7.119 1.00 0.00 435 PHE A C 7
ATOM 11262 O O . PHE A 1 90 ? 1.795 -14.538 -5.971 1.00 0.00 435 PHE A O 7
ATOM 11279 N N . GLN A 1 91 ? 1.925 -14.848 -8.197 1.00 0.00 436 GLN A N 7
ATOM 11280 C CA . GLN A 1 91 ? 2.539 -16.167 -8.088 1.00 0.00 436 GLN A CA 7
ATOM 11281 C C . GLN A 1 91 ? 1.602 -17.145 -7.388 1.00 0.00 436 GLN A C 7
ATOM 11282 O O . GLN A 1 91 ? 2.033 -17.955 -6.568 1.00 0.00 436 GLN A O 7
ATOM 11296 N N . GLY A 1 92 ? 0.316 -17.066 -7.718 1.00 0.00 437 GLY A N 7
ATOM 11297 C CA . GLY A 1 92 ? -0.662 -17.950 -7.112 1.00 0.00 437 GLY A CA 7
ATOM 11298 C C . GLY A 1 92 ? -0.932 -17.608 -5.659 1.00 0.00 437 GLY A C 7
ATOM 11299 O O . GLY A 1 92 ? -1.332 -18.468 -4.876 1.00 0.00 437 GLY A O 7
ATOM 11303 N N . SER A 1 93 ? -0.709 -16.348 -5.299 1.00 0.00 438 SER A N 7
ATOM 11304 C CA . SER A 1 93 ? -0.926 -15.895 -3.930 1.00 0.00 438 SER A CA 7
ATOM 11305 C C . SER A 1 93 ? -1.674 -14.566 -3.909 1.00 0.00 438 SER A C 7
ATOM 11306 O O . SER A 1 93 ? -1.274 -13.605 -4.566 1.00 0.00 438 SER A O 7
ATOM 11314 N N . LYS A 1 94 ? -2.763 -14.519 -3.149 1.00 0.00 439 LYS A N 7
ATOM 11315 C CA . LYS A 1 94 ? -3.568 -13.308 -3.040 1.00 0.00 439 LYS A CA 7
ATOM 11316 C C . LYS A 1 94 ? -2.812 -12.218 -2.287 1.00 0.00 439 LYS A C 7
ATOM 11317 O O . LYS A 1 94 ? -2.175 -12.481 -1.266 1.00 0.00 439 LYS A O 7
ATOM 11336 N N . LEU A 1 95 ? -2.887 -10.993 -2.796 1.00 0.00 440 LEU A N 7
ATOM 11337 C CA . LEU A 1 95 ? -2.210 -9.861 -2.170 1.00 0.00 440 LEU A CA 7
ATOM 11338 C C . LEU A 1 95 ? -3.211 -8.950 -1.467 1.00 0.00 440 LEU A C 7
ATOM 11339 O O . LEU A 1 95 ? -4.303 -8.699 -1.977 1.00 0.00 440 LEU A O 7
ATOM 11355 N N . LYS A 1 96 ? -2.831 -8.455 -0.294 1.00 0.00 441 LYS A N 7
ATOM 11356 C CA . LYS A 1 96 ? -3.691 -7.569 0.479 1.00 0.00 441 LYS A CA 7
ATOM 11357 C C . LYS A 1 96 ? -3.062 -6.186 0.619 1.00 0.00 441 LYS A C 7
ATOM 11358 O O . LYS A 1 96 ? -2.109 -6.001 1.375 1.00 0.00 441 LYS A O 7
ATOM 11377 N N . VAL A 1 97 ? -3.604 -5.217 -0.112 1.00 0.00 442 VAL A N 7
ATOM 11378 C CA . VAL A 1 97 ? -3.097 -3.851 -0.067 1.00 0.00 442 VAL A CA 7
ATOM 11379 C C . VAL A 1 97 ? -3.971 -2.970 0.820 1.00 0.00 442 VAL A C 7
ATOM 11380 O O . VAL A 1 97 ? -5.198 -3.023 0.748 1.00 0.00 442 VAL A O 7
ATOM 11393 N N . SER A 1 98 ? -3.328 -2.160 1.655 1.00 0.00 443 SER A N 7
ATOM 11394 C CA . SER A 1 98 ? -4.046 -1.269 2.559 1.00 0.00 443 SER A CA 7
ATOM 11395 C C . SER A 1 98 ? -3.175 -0.082 2.957 1.00 0.00 443 SER A C 7
ATOM 11396 O O . SER A 1 98 ? -2.045 -0.252 3.418 1.00 0.00 443 SER A O 7
ATOM 11404 N N . LEU A 1 99 ? -3.708 1.122 2.776 1.00 0.00 444 LEU A N 7
ATOM 11405 C CA . LEU A 1 99 ? -2.980 2.339 3.116 1.00 0.00 444 LEU A CA 7
ATOM 11406 C C . LEU A 1 99 ? -2.186 2.158 4.405 1.00 0.00 444 LEU A C 7
ATOM 11407 O O . LEU A 1 99 ? -2.760 2.016 5.484 1.00 0.00 444 LEU A O 7
ATOM 11423 N N . ALA A 1 100 ? -0.863 2.165 4.285 1.00 0.00 445 ALA A N 7
ATOM 11424 C CA . ALA A 1 100 ? 0.010 2.005 5.442 1.00 0.00 445 ALA A CA 7
ATOM 11425 C C . ALA A 1 100 ? -0.384 2.961 6.563 1.00 0.00 445 ALA A C 7
ATOM 11426 O O . ALA A 1 100 ? -0.589 4.152 6.332 1.00 0.00 445 ALA A O 7
ATOM 11433 N N . ARG A 1 101 ? -0.487 2.430 7.777 1.00 0.00 446 ARG A N 7
ATOM 11434 C CA . ARG A 1 101 ? -0.858 3.236 8.934 1.00 0.00 446 ARG A CA 7
ATOM 11435 C C . ARG A 1 101 ? 0.309 4.108 9.385 1.00 0.00 446 ARG A C 7
ATOM 11436 O O . ARG A 1 101 ? 1.466 3.687 9.346 1.00 0.00 446 ARG A O 7
ATOM 11457 N N . LYS A 1 102 ? -0.001 5.327 9.814 1.00 0.00 447 LYS A N 7
ATOM 11458 C CA . LYS A 1 102 ? 1.020 6.261 10.274 1.00 0.00 447 LYS A CA 7
ATOM 11459 C C . LYS A 1 102 ? 0.384 7.516 10.861 1.00 0.00 447 LYS A C 7
ATOM 11460 O O . LYS A 1 102 ? -0.548 8.080 10.287 1.00 0.00 447 LYS A O 7
ATOM 11479 N N . LYS A 1 103 ? 0.895 7.953 12.007 1.00 0.00 448 LYS A N 7
ATOM 11480 C CA . LYS A 1 103 ? 0.381 9.145 12.671 1.00 0.00 448 LYS A CA 7
ATOM 11481 C C . LYS A 1 103 ? 1.497 9.888 13.397 1.00 0.00 448 LYS A C 7
ATOM 11482 O O . LYS A 1 103 ? 2.476 9.297 13.852 1.00 0.00 448 LYS A O 7
ATOM 11501 N N . PRO A 1 104 ? 1.349 11.217 13.509 1.00 0.00 449 PRO A N 7
ATOM 11502 C CA . PRO A 1 104 ? 2.334 12.069 14.181 1.00 0.00 449 PRO A CA 7
ATOM 11503 C C . PRO A 1 104 ? 2.361 11.846 15.690 1.00 0.00 449 PRO A C 7
ATOM 11504 O O . PRO A 1 104 ? 1.385 11.399 16.294 1.00 0.00 449 PRO A O 7
ATOM 11515 N N . PRO A 1 105 ? 3.505 12.162 16.315 1.00 0.00 450 PRO A N 7
ATOM 11516 C CA . PRO A 1 105 ? 3.687 12.005 17.761 1.00 0.00 450 PRO A CA 7
ATOM 11517 C C . PRO A 1 105 ? 2.859 13.004 18.561 1.00 0.00 450 PRO A C 7
ATOM 11518 O O . PRO A 1 105 ? 2.449 14.042 18.042 1.00 0.00 450 PRO A O 7
ATOM 11529 N N . MET A 1 106 ? 2.616 12.685 19.828 1.00 0.00 451 MET A N 7
ATOM 11530 C CA . MET A 1 106 ? 1.837 13.556 20.700 1.00 0.00 451 MET A CA 7
ATOM 11531 C C . MET A 1 106 ? 2.751 14.360 21.621 1.00 0.00 451 MET A C 7
ATOM 11532 O O . MET A 1 106 ? 3.489 13.796 22.426 1.00 0.00 451 MET A O 7
ATOM 11546 N N . ASN A 1 107 ? 2.695 15.682 21.494 1.00 0.00 452 ASN A N 7
ATOM 11547 C CA . ASN A 1 107 ? 3.518 16.564 22.314 1.00 0.00 452 ASN A CA 7
ATOM 11548 C C . ASN A 1 107 ? 2.656 17.594 23.039 1.00 0.00 452 ASN A C 7
ATOM 11549 O O . ASN A 1 107 ? 1.809 18.248 22.430 1.00 0.00 452 ASN A O 7
ATOM 11560 N N . SER A 1 108 ? 2.879 17.733 24.341 1.00 0.00 453 SER A N 7
ATOM 11561 C CA . SER A 1 108 ? 2.121 18.681 25.150 1.00 0.00 453 SER A CA 7
ATOM 11562 C C . SER A 1 108 ? 2.817 18.933 26.484 1.00 0.00 453 SER A C 7
ATOM 11563 O O . SER A 1 108 ? 2.960 18.027 27.304 1.00 0.00 453 SER A O 7
ATOM 11571 N N . GLY A 1 109 ? 3.247 20.174 26.695 1.00 0.00 454 GLY A N 7
ATOM 11572 C CA . GLY A 1 109 ? 3.923 20.524 27.931 1.00 0.00 454 GLY A CA 7
ATOM 11573 C C . GLY A 1 109 ? 3.140 21.528 28.754 1.00 0.00 454 GLY A C 7
ATOM 11574 O O . GLY A 1 109 ? 2.140 22.088 28.304 1.00 0.00 454 GLY A O 7
ATOM 11578 N N . PRO A 1 110 ? 3.596 21.767 29.993 1.00 0.00 455 PRO A N 7
ATOM 11579 C CA . PRO A 1 110 ? 2.945 22.710 30.907 1.00 0.00 455 PRO A CA 7
ATOM 11580 C C . PRO A 1 110 ? 3.111 24.159 30.462 1.00 0.00 455 PRO A C 7
ATOM 11581 O O . PRO A 1 110 ? 3.710 24.433 29.421 1.00 0.00 455 PRO A O 7
ATOM 11592 N N . SER A 1 111 ? 2.577 25.083 31.254 1.00 0.00 456 SER A N 7
ATOM 11593 C CA . SER A 1 111 ? 2.662 26.503 30.938 1.00 0.00 456 SER A CA 7
ATOM 11594 C C . SER A 1 111 ? 4.113 26.925 30.724 1.00 0.00 456 SER A C 7
ATOM 11595 O O . SER A 1 111 ? 5.027 26.381 31.343 1.00 0.00 456 SER A O 7
ATOM 11603 N N . SER A 1 112 ? 4.316 27.899 29.842 1.00 0.00 457 SER A N 7
ATOM 11604 C CA . SER A 1 112 ? 5.655 28.393 29.543 1.00 0.00 457 SER A CA 7
ATOM 11605 C C . SER A 1 112 ? 5.793 29.860 29.937 1.00 0.00 457 SER A C 7
ATOM 11606 O O . SER A 1 112 ? 6.753 30.248 30.602 1.00 0.00 457 SER A O 7
ATOM 11614 N N . GLY A 1 113 ? 4.827 30.672 29.520 1.00 0.00 458 GLY A N 7
ATOM 11615 C CA . GLY A 1 113 ? 4.859 32.088 29.839 1.00 0.00 458 GLY A CA 7
ATOM 11616 C C . GLY A 1 113 ? 5.956 32.825 29.095 1.00 0.00 458 GLY A C 7
ATOM 11617 O O . GLY A 1 113 ? 6.885 33.350 29.708 1.00 0.00 458 GLY A O 7
ATOM 11621 N N . GLY A 1 1 ? -22.724 -1.501 10.318 1.00 0.00 346 GLY A N 8
ATOM 11622 C CA . GLY A 1 1 ? -23.019 -0.966 11.634 1.00 0.00 346 GLY A CA 8
ATOM 11623 C C . GLY A 1 1 ? -21.936 -0.031 12.137 1.00 0.00 346 GLY A C 8
ATOM 11624 O O . GLY A 1 1 ? -21.199 -0.367 13.064 1.00 0.00 346 GLY A O 8
ATOM 11628 N N . SER A 1 2 ? -21.836 1.143 11.520 1.00 0.00 347 SER A N 8
ATOM 11629 C CA . SER A 1 2 ? -20.831 2.125 11.907 1.00 0.00 347 SER A CA 8
ATOM 11630 C C . SER A 1 2 ? -21.425 3.170 12.847 1.00 0.00 347 SER A C 8
ATOM 11631 O O . SER A 1 2 ? -22.524 3.675 12.616 1.00 0.00 347 SER A O 8
ATOM 11639 N N . SER A 1 3 ? -20.690 3.489 13.907 1.00 0.00 348 SER A N 8
ATOM 11640 C CA . SER A 1 3 ? -21.146 4.471 14.885 1.00 0.00 348 SER A CA 8
ATOM 11641 C C . SER A 1 3 ? -20.463 5.817 14.662 1.00 0.00 348 SER A C 8
ATOM 11642 O O . SER A 1 3 ? -19.520 5.925 13.879 1.00 0.00 348 SER A O 8
ATOM 11650 N N . GLY A 1 4 ? -20.947 6.841 15.357 1.00 0.00 349 GLY A N 8
ATOM 11651 C CA . GLY A 1 4 ? -20.371 8.167 15.222 1.00 0.00 349 GLY A CA 8
ATOM 11652 C C . GLY A 1 4 ? -20.518 8.722 13.820 1.00 0.00 349 GLY A C 8
ATOM 11653 O O . GLY A 1 4 ? -19.846 8.270 12.893 1.00 0.00 349 GLY A O 8
ATOM 11657 N N . SER A 1 5 ? -21.400 9.704 13.662 1.00 0.00 350 SER A N 8
ATOM 11658 C CA . SER A 1 5 ? -21.637 10.318 12.361 1.00 0.00 350 SER A CA 8
ATOM 11659 C C . SER A 1 5 ? -21.166 11.769 12.351 1.00 0.00 350 SER A C 8
ATOM 11660 O O . SER A 1 5 ? -21.830 12.645 11.796 1.00 0.00 350 SER A O 8
ATOM 11668 N N . SER A 1 6 ? -20.015 12.016 12.968 1.00 0.00 351 SER A N 8
ATOM 11669 C CA . SER A 1 6 ? -19.456 13.360 13.035 1.00 0.00 351 SER A CA 8
ATOM 11670 C C . SER A 1 6 ? -17.994 13.363 12.597 1.00 0.00 351 SER A C 8
ATOM 11671 O O . SER A 1 6 ? -17.367 12.311 12.482 1.00 0.00 351 SER A O 8
ATOM 11679 N N . GLY A 1 7 ? -17.457 14.556 12.355 1.00 0.00 352 GLY A N 8
ATOM 11680 C CA . GLY A 1 7 ? -16.074 14.674 11.934 1.00 0.00 352 GLY A CA 8
ATOM 11681 C C . GLY A 1 7 ? -15.930 14.719 10.425 1.00 0.00 352 GLY A C 8
ATOM 11682 O O . GLY A 1 7 ? -16.641 14.018 9.705 1.00 0.00 352 GLY A O 8
ATOM 11686 N N . ASP A 1 8 ? -15.007 15.546 9.945 1.00 0.00 353 ASP A N 8
ATOM 11687 C CA . ASP A 1 8 ? -14.772 15.680 8.512 1.00 0.00 353 ASP A CA 8
ATOM 11688 C C . ASP A 1 8 ? -13.605 14.802 8.068 1.00 0.00 353 ASP A C 8
ATOM 11689 O O . ASP A 1 8 ? -12.752 14.411 8.865 1.00 0.00 353 ASP A O 8
ATOM 11698 N N . PRO A 1 9 ? -13.567 14.484 6.766 1.00 0.00 354 PRO A N 8
ATOM 11699 C CA . PRO A 1 9 ? -12.510 13.648 6.187 1.00 0.00 354 PRO A CA 8
ATOM 11700 C C . PRO A 1 9 ? -11.161 14.359 6.154 1.00 0.00 354 PRO A C 8
ATOM 11701 O O . PRO A 1 9 ? -10.138 13.754 5.837 1.00 0.00 354 PRO A O 8
ATOM 11712 N N . ASP A 1 10 ? -11.168 15.645 6.485 1.00 0.00 355 ASP A N 8
ATOM 11713 C CA . ASP A 1 10 ? -9.944 16.438 6.495 1.00 0.00 355 ASP A CA 8
ATOM 11714 C C . ASP A 1 10 ? -8.760 15.604 6.974 1.00 0.00 355 ASP A C 8
ATOM 11715 O O . ASP A 1 10 ? -8.751 15.113 8.102 1.00 0.00 355 ASP A O 8
ATOM 11724 N N . GLU A 1 11 ? -7.764 15.448 6.107 1.00 0.00 356 GLU A N 8
ATOM 11725 C CA . GLU A 1 11 ? -6.575 14.671 6.442 1.00 0.00 356 GLU A CA 8
ATOM 11726 C C . GLU A 1 11 ? -5.408 15.588 6.794 1.00 0.00 356 GLU A C 8
ATOM 11727 O O . GLU A 1 11 ? -5.246 16.658 6.207 1.00 0.00 356 GLU A O 8
ATOM 11739 N N . ASP A 1 12 ? -4.597 15.161 7.755 1.00 0.00 357 ASP A N 8
ATOM 11740 C CA . ASP A 1 12 ? -3.443 15.942 8.186 1.00 0.00 357 ASP A CA 8
ATOM 11741 C C . ASP A 1 12 ? -2.152 15.363 7.617 1.00 0.00 357 ASP A C 8
ATOM 11742 O O . ASP A 1 12 ? -1.360 16.074 6.998 1.00 0.00 357 ASP A O 8
ATOM 11751 N N . SER A 1 13 ? -1.945 14.067 7.832 1.00 0.00 358 SER A N 8
ATOM 11752 C CA . SER A 1 13 ? -0.747 13.393 7.345 1.00 0.00 358 SER A CA 8
ATOM 11753 C C . SER A 1 13 ? -1.067 12.525 6.132 1.00 0.00 358 SER A C 8
ATOM 11754 O O . SER A 1 13 ? -1.440 11.360 6.271 1.00 0.00 358 SER A O 8
ATOM 11762 N N . ASP A 1 14 ? -0.920 13.102 4.945 1.00 0.00 359 ASP A N 8
ATOM 11763 C CA . ASP A 1 14 ? -1.192 12.382 3.706 1.00 0.00 359 ASP A CA 8
ATOM 11764 C C . ASP A 1 14 ? -0.383 11.090 3.640 1.00 0.00 359 ASP A C 8
ATOM 11765 O O . ASP A 1 14 ? 0.825 11.089 3.866 1.00 0.00 359 ASP A O 8
ATOM 11774 N N . ASN A 1 15 ? -1.061 9.989 3.330 1.00 0.00 360 ASN A N 8
ATOM 11775 C CA . ASN A 1 15 ? -0.407 8.689 3.236 1.00 0.00 360 ASN A CA 8
ATOM 11776 C C . ASN A 1 15 ? -0.431 8.171 1.801 1.00 0.00 360 ASN A C 8
ATOM 11777 O O . ASN A 1 15 ? -1.353 7.459 1.402 1.00 0.00 360 ASN A O 8
ATOM 11788 N N . SER A 1 16 ? 0.590 8.531 1.030 1.00 0.00 361 SER A N 8
ATOM 11789 C CA . SER A 1 16 ? 0.685 8.105 -0.361 1.00 0.00 361 SER A CA 8
ATOM 11790 C C . SER A 1 16 ? 1.351 6.736 -0.466 1.00 0.00 361 SER A C 8
ATOM 11791 O O . SER A 1 16 ? 1.880 6.371 -1.515 1.00 0.00 361 SER A O 8
ATOM 11799 N N . ALA A 1 17 ? 1.320 5.985 0.630 1.00 0.00 362 ALA A N 8
ATOM 11800 C CA . ALA A 1 17 ? 1.918 4.656 0.662 1.00 0.00 362 ALA A CA 8
ATOM 11801 C C . ALA A 1 17 ? 0.856 3.582 0.872 1.00 0.00 362 ALA A C 8
ATOM 11802 O O . ALA A 1 17 ? -0.263 3.876 1.292 1.00 0.00 362 ALA A O 8
ATOM 11809 N N . ILE A 1 18 ? 1.214 2.337 0.576 1.00 0.00 363 ILE A N 8
ATOM 11810 C CA . ILE A 1 18 ? 0.292 1.219 0.733 1.00 0.00 363 ILE A CA 8
ATOM 11811 C C . ILE A 1 18 ? 0.987 0.016 1.360 1.00 0.00 363 ILE A C 8
ATOM 11812 O O . ILE A 1 18 ? 2.148 -0.268 1.063 1.00 0.00 363 ILE A O 8
ATOM 11828 N N . TYR A 1 19 ? 0.271 -0.689 2.228 1.00 0.00 364 TYR A N 8
ATOM 11829 C CA . TYR A 1 19 ? 0.819 -1.863 2.898 1.00 0.00 364 TYR A CA 8
ATOM 11830 C C . TYR A 1 19 ? 0.326 -3.147 2.238 1.00 0.00 364 TYR A C 8
ATOM 11831 O O . TYR A 1 19 ? -0.865 -3.456 2.268 1.00 0.00 364 TYR A O 8
ATOM 11849 N N . VAL A 1 20 ? 1.253 -3.892 1.643 1.00 0.00 365 VAL A N 8
ATOM 11850 C CA . VAL A 1 20 ? 0.914 -5.144 0.977 1.00 0.00 365 VAL A CA 8
ATOM 11851 C C . VAL A 1 20 ? 1.262 -6.343 1.852 1.00 0.00 365 VAL A C 8
ATOM 11852 O O . VAL A 1 20 ? 2.282 -6.346 2.539 1.00 0.00 365 VAL A O 8
ATOM 11865 N N . GLN A 1 21 ? 0.406 -7.360 1.819 1.00 0.00 366 GLN A N 8
ATOM 11866 C CA . GLN A 1 21 ? 0.624 -8.566 2.610 1.00 0.00 366 GLN A CA 8
ATOM 11867 C C . GLN A 1 21 ? 0.081 -9.795 1.889 1.00 0.00 366 GLN A C 8
ATOM 11868 O O . GLN A 1 21 ? -1.096 -9.850 1.535 1.00 0.00 366 GLN A O 8
ATOM 11882 N N . GLY A 1 22 ? 0.948 -10.780 1.674 1.00 0.00 367 GLY A N 8
ATOM 11883 C CA . GLY A 1 22 ? 0.537 -11.995 0.995 1.00 0.00 367 GLY A CA 8
ATOM 11884 C C . GLY A 1 22 ? 1.452 -12.353 -0.159 1.00 0.00 367 GLY A C 8
ATOM 11885 O O . GLY A 1 22 ? 1.111 -13.190 -0.996 1.00 0.00 367 GLY A O 8
ATOM 11889 N N . LEU A 1 23 ? 2.617 -11.718 -0.206 1.00 0.00 368 LEU A N 8
ATOM 11890 C CA . LEU A 1 23 ? 3.585 -11.973 -1.268 1.00 0.00 368 LEU A CA 8
ATOM 11891 C C . LEU A 1 23 ? 4.255 -13.330 -1.079 1.00 0.00 368 LEU A C 8
ATOM 11892 O O . LEU A 1 23 ? 4.372 -13.825 0.040 1.00 0.00 368 LEU A O 8
ATOM 11908 N N . ASN A 1 24 ? 4.694 -13.926 -2.184 1.00 0.00 369 ASN A N 8
ATOM 11909 C CA . ASN A 1 24 ? 5.354 -15.225 -2.140 1.00 0.00 369 ASN A CA 8
ATOM 11910 C C . ASN A 1 24 ? 6.761 -15.102 -1.562 1.00 0.00 369 ASN A C 8
ATOM 11911 O O . ASN A 1 24 ? 7.179 -14.022 -1.144 1.00 0.00 369 ASN A O 8
ATOM 11922 N N . ASP A 1 25 ? 7.485 -16.216 -1.543 1.00 0.00 370 ASP A N 8
ATOM 11923 C CA . ASP A 1 25 ? 8.846 -16.233 -1.017 1.00 0.00 370 ASP A CA 8
ATOM 11924 C C . ASP A 1 25 ? 9.862 -16.005 -2.133 1.00 0.00 370 ASP A C 8
ATOM 11925 O O . ASP A 1 25 ? 11.069 -15.985 -1.891 1.00 0.00 370 ASP A O 8
ATOM 11934 N N . SER A 1 26 ? 9.365 -15.838 -3.353 1.00 0.00 371 SER A N 8
ATOM 11935 C CA . SER A 1 26 ? 10.229 -15.617 -4.507 1.00 0.00 371 SER A CA 8
ATOM 11936 C C . SER A 1 26 ? 9.972 -14.246 -5.126 1.00 0.00 371 SER A C 8
ATOM 11937 O O . SER A 1 26 ? 10.343 -13.989 -6.270 1.00 0.00 371 SER A O 8
ATOM 11945 N N . VAL A 1 27 ? 9.333 -13.369 -4.358 1.00 0.00 372 VAL A N 8
ATOM 11946 C CA . VAL A 1 27 ? 9.025 -12.023 -4.828 1.00 0.00 372 VAL A CA 8
ATOM 11947 C C . VAL A 1 27 ? 10.249 -11.119 -4.743 1.00 0.00 372 VAL A C 8
ATOM 11948 O O . VAL A 1 27 ? 11.011 -11.175 -3.777 1.00 0.00 372 VAL A O 8
ATOM 11961 N N . THR A 1 28 ? 10.434 -10.283 -5.760 1.00 0.00 373 THR A N 8
ATOM 11962 C CA . THR A 1 28 ? 11.565 -9.366 -5.801 1.00 0.00 373 THR A CA 8
ATOM 11963 C C . THR A 1 28 ? 11.097 -7.921 -5.933 1.00 0.00 373 THR A C 8
ATOM 11964 O O . THR A 1 28 ? 9.967 -7.658 -6.348 1.00 0.00 373 THR A O 8
ATOM 11975 N N . LEU A 1 29 ? 11.972 -6.986 -5.578 1.00 0.00 374 LEU A N 8
ATOM 11976 C CA . LEU A 1 29 ? 11.648 -5.566 -5.656 1.00 0.00 374 LEU A CA 8
ATOM 11977 C C . LEU A 1 29 ? 11.228 -5.181 -7.071 1.00 0.00 374 LEU A C 8
ATOM 11978 O O . LEU A 1 29 ? 10.110 -4.716 -7.292 1.00 0.00 374 LEU A O 8
ATOM 11994 N N . ASP A 1 30 ? 12.131 -5.379 -8.025 1.00 0.00 375 ASP A N 8
ATOM 11995 C CA . ASP A 1 30 ? 11.853 -5.057 -9.419 1.00 0.00 375 ASP A CA 8
ATOM 11996 C C . ASP A 1 30 ? 10.501 -5.619 -9.849 1.00 0.00 375 ASP A C 8
ATOM 11997 O O . ASP A 1 30 ? 9.773 -4.991 -10.618 1.00 0.00 375 ASP A O 8
ATOM 12006 N N . ASP A 1 31 ? 10.173 -6.804 -9.348 1.00 0.00 376 ASP A N 8
ATOM 12007 C CA . ASP A 1 31 ? 8.909 -7.451 -9.679 1.00 0.00 376 ASP A CA 8
ATOM 12008 C C . ASP A 1 31 ? 7.735 -6.698 -9.061 1.00 0.00 376 ASP A C 8
ATOM 12009 O O . ASP A 1 31 ? 6.630 -6.695 -9.606 1.00 0.00 376 ASP A O 8
ATOM 12018 N N . LEU A 1 32 ? 7.981 -6.062 -7.922 1.00 0.00 377 LEU A N 8
ATOM 12019 C CA . LEU A 1 32 ? 6.944 -5.306 -7.228 1.00 0.00 377 LEU A CA 8
ATOM 12020 C C . LEU A 1 32 ? 6.844 -3.887 -7.780 1.00 0.00 377 LEU A C 8
ATOM 12021 O O . LEU A 1 32 ? 5.768 -3.290 -7.793 1.00 0.00 377 LEU A O 8
ATOM 12037 N N . ALA A 1 33 ? 7.973 -3.354 -8.235 1.00 0.00 378 ALA A N 8
ATOM 12038 C CA . ALA A 1 33 ? 8.012 -2.008 -8.791 1.00 0.00 378 ALA A CA 8
ATOM 12039 C C . ALA A 1 33 ? 7.357 -1.963 -10.167 1.00 0.00 378 ALA A C 8
ATOM 12040 O O . ALA A 1 33 ? 6.718 -0.974 -10.530 1.00 0.00 378 ALA A O 8
ATOM 12047 N N . ASP A 1 34 ? 7.520 -3.038 -10.930 1.00 0.00 379 ASP A N 8
ATOM 12048 C CA . ASP A 1 34 ? 6.945 -3.121 -12.267 1.00 0.00 379 ASP A CA 8
ATOM 12049 C C . ASP A 1 34 ? 5.468 -3.500 -12.200 1.00 0.00 379 ASP A C 8
ATOM 12050 O O . ASP A 1 34 ? 4.713 -3.267 -13.144 1.00 0.00 379 ASP A O 8
ATOM 12059 N N . PHE A 1 35 ? 5.064 -4.088 -11.080 1.00 0.00 380 PHE A N 8
ATOM 12060 C CA . PHE A 1 35 ? 3.679 -4.503 -10.890 1.00 0.00 380 PHE A CA 8
ATOM 12061 C C . PHE A 1 35 ? 2.872 -3.406 -10.200 1.00 0.00 380 PHE A C 8
ATOM 12062 O O . PHE A 1 35 ? 1.807 -3.012 -10.674 1.00 0.00 380 PHE A O 8
ATOM 12079 N N . PHE A 1 36 ? 3.390 -2.918 -9.077 1.00 0.00 381 PHE A N 8
ATOM 12080 C CA . PHE A 1 36 ? 2.718 -1.867 -8.320 1.00 0.00 381 PHE A CA 8
ATOM 12081 C C . PHE A 1 36 ? 2.570 -0.601 -9.160 1.00 0.00 381 PHE A C 8
ATOM 12082 O O . PHE A 1 36 ? 1.720 0.244 -8.884 1.00 0.00 381 PHE A O 8
ATOM 12099 N N . LYS A 1 37 ? 3.406 -0.478 -10.186 1.00 0.00 382 LYS A N 8
ATOM 12100 C CA . LYS A 1 37 ? 3.370 0.682 -11.067 1.00 0.00 382 LYS A CA 8
ATOM 12101 C C . LYS A 1 37 ? 2.186 0.601 -12.026 1.00 0.00 382 LYS A C 8
ATOM 12102 O O . LYS A 1 37 ? 1.835 1.584 -12.679 1.00 0.00 382 LYS A O 8
ATOM 12121 N N . GLN A 1 38 ? 1.574 -0.576 -12.105 1.00 0.00 383 GLN A N 8
ATOM 12122 C CA . GLN A 1 38 ? 0.430 -0.784 -12.984 1.00 0.00 383 GLN A CA 8
ATOM 12123 C C . GLN A 1 38 ? -0.586 0.343 -12.831 1.00 0.00 383 GLN A C 8
ATOM 12124 O O . GLN A 1 38 ? -0.969 0.984 -13.810 1.00 0.00 383 GLN A O 8
ATOM 12138 N N . CYS A 1 39 ? -1.020 0.578 -11.597 1.00 0.00 384 CYS A N 8
ATOM 12139 C CA . CYS A 1 39 ? -1.993 1.628 -11.315 1.00 0.00 384 CYS A CA 8
ATOM 12140 C C . CYS A 1 39 ? -1.483 2.984 -11.792 1.00 0.00 384 CYS A C 8
ATOM 12141 O O . CYS A 1 39 ? -1.997 3.547 -12.757 1.00 0.00 384 CYS A O 8
ATOM 12149 N N . GLY A 1 40 ? -0.469 3.504 -11.107 1.00 0.00 385 GLY A N 8
ATOM 12150 C CA . GLY A 1 40 ? 0.093 4.791 -11.474 1.00 0.00 385 GLY A CA 8
ATOM 12151 C C . GLY A 1 40 ? 1.606 4.761 -11.557 1.00 0.00 385 GLY A C 8
ATOM 12152 O O . GLY A 1 40 ? 2.180 3.954 -12.288 1.00 0.00 385 GLY A O 8
ATOM 12156 N N . VAL A 1 41 ? 2.256 5.645 -10.805 1.00 0.00 386 VAL A N 8
ATOM 12157 C CA . VAL A 1 41 ? 3.712 5.717 -10.797 1.00 0.00 386 VAL A CA 8
ATOM 12158 C C . VAL A 1 41 ? 4.260 5.576 -9.382 1.00 0.00 386 VAL A C 8
ATOM 12159 O O . VAL A 1 41 ? 3.736 6.168 -8.439 1.00 0.00 386 VAL A O 8
ATOM 12172 N N . VAL A 1 42 ? 5.321 4.786 -9.240 1.00 0.00 387 VAL A N 8
ATOM 12173 C CA . VAL A 1 42 ? 5.944 4.568 -7.939 1.00 0.00 387 VAL A CA 8
ATOM 12174 C C . VAL A 1 42 ? 7.071 5.563 -7.696 1.00 0.00 387 VAL A C 8
ATOM 12175 O O . VAL A 1 42 ? 7.957 5.732 -8.534 1.00 0.00 387 VAL A O 8
ATOM 12188 N N . LYS A 1 43 ? 7.035 6.221 -6.542 1.00 0.00 388 LYS A N 8
ATOM 12189 C CA . LYS A 1 43 ? 8.055 7.200 -6.185 1.00 0.00 388 LYS A CA 8
ATOM 12190 C C . LYS A 1 43 ? 9.453 6.615 -6.356 1.00 0.00 388 LYS A C 8
ATOM 12191 O O . LYS A 1 43 ? 9.887 5.778 -5.566 1.00 0.00 388 LYS A O 8
ATOM 12210 N N . MET A 1 44 ? 10.154 7.064 -7.393 1.00 0.00 389 MET A N 8
ATOM 12211 C CA . MET A 1 44 ? 11.505 6.585 -7.665 1.00 0.00 389 MET A CA 8
ATOM 12212 C C . MET A 1 44 ? 12.542 7.625 -7.251 1.00 0.00 389 MET A C 8
ATOM 12213 O O . MET A 1 44 ? 12.497 8.771 -7.693 1.00 0.00 389 MET A O 8
ATOM 12227 N N . ASN A 1 45 ? 13.477 7.214 -6.400 1.00 0.00 390 ASN A N 8
ATOM 12228 C CA . ASN A 1 45 ? 14.525 8.110 -5.925 1.00 0.00 390 ASN A CA 8
ATOM 12229 C C . ASN A 1 45 ? 15.155 8.874 -7.086 1.00 0.00 390 ASN A C 8
ATOM 12230 O O . ASN A 1 45 ? 15.287 8.348 -8.192 1.00 0.00 390 ASN A O 8
ATOM 12241 N N . LYS A 1 46 ? 15.542 10.118 -6.829 1.00 0.00 391 LYS A N 8
ATOM 12242 C CA . LYS A 1 46 ? 16.160 10.955 -7.850 1.00 0.00 391 LYS A CA 8
ATOM 12243 C C . LYS A 1 46 ? 17.680 10.877 -7.771 1.00 0.00 391 LYS A C 8
ATOM 12244 O O . LYS A 1 46 ? 18.380 11.225 -8.723 1.00 0.00 391 LYS A O 8
ATOM 12263 N N . ARG A 1 47 ? 18.187 10.418 -6.631 1.00 0.00 392 ARG A N 8
ATOM 12264 C CA . ARG A 1 47 ? 19.626 10.294 -6.429 1.00 0.00 392 ARG A CA 8
ATOM 12265 C C . ARG A 1 47 ? 20.082 8.854 -6.640 1.00 0.00 392 ARG A C 8
ATOM 12266 O O . ARG A 1 47 ? 21.088 8.599 -7.303 1.00 0.00 392 ARG A O 8
ATOM 12287 N N . THR A 1 48 ? 19.337 7.912 -6.068 1.00 0.00 393 THR A N 8
ATOM 12288 C CA . THR A 1 48 ? 19.665 6.498 -6.192 1.00 0.00 393 THR A CA 8
ATOM 12289 C C . THR A 1 48 ? 18.956 5.870 -7.386 1.00 0.00 393 THR A C 8
ATOM 12290 O O . THR A 1 48 ? 19.407 4.863 -7.931 1.00 0.00 393 THR A O 8
ATOM 12301 N N . GLY A 1 49 ? 17.842 6.473 -7.791 1.00 0.00 394 GLY A N 8
ATOM 12302 C CA . GLY A 1 49 ? 17.088 5.959 -8.919 1.00 0.00 394 GLY A CA 8
ATOM 12303 C C . GLY A 1 49 ? 16.429 4.628 -8.619 1.00 0.00 394 GLY A C 8
ATOM 12304 O O . GLY A 1 49 ? 16.221 3.814 -9.518 1.00 0.00 394 GLY A O 8
ATOM 12308 N N . GLN A 1 50 ? 16.100 4.406 -7.350 1.00 0.00 395 GLN A N 8
ATOM 12309 C CA . GLN A 1 50 ? 15.462 3.163 -6.933 1.00 0.00 395 GLN A CA 8
ATOM 12310 C C . GLN A 1 50 ? 14.057 3.423 -6.400 1.00 0.00 395 GLN A C 8
ATOM 12311 O O . GLN A 1 50 ? 13.748 4.505 -5.899 1.00 0.00 395 GLN A O 8
ATOM 12325 N N . PRO A 1 51 ? 13.185 2.410 -6.510 1.00 0.00 396 PRO A N 8
ATOM 12326 C CA . PRO A 1 51 ? 11.798 2.507 -6.045 1.00 0.00 396 PRO A CA 8
ATOM 12327 C C . PRO A 1 51 ? 11.699 2.556 -4.524 1.00 0.00 396 PRO A C 8
ATOM 12328 O O . PRO A 1 51 ? 12.483 1.920 -3.821 1.00 0.00 396 PRO A O 8
ATOM 12339 N N . MET A 1 52 ? 10.730 3.315 -4.023 1.00 0.00 397 MET A N 8
ATOM 12340 C CA . MET A 1 52 ? 10.528 3.446 -2.585 1.00 0.00 397 MET A CA 8
ATOM 12341 C C . MET A 1 52 ? 9.742 2.260 -2.037 1.00 0.00 397 MET A C 8
ATOM 12342 O O . MET A 1 52 ? 8.861 2.424 -1.192 1.00 0.00 397 MET A O 8
ATOM 12356 N N . ILE A 1 53 ? 10.065 1.066 -2.521 1.00 0.00 398 ILE A N 8
ATOM 12357 C CA . ILE A 1 53 ? 9.389 -0.147 -2.078 1.00 0.00 398 ILE A CA 8
ATOM 12358 C C . ILE A 1 53 ? 10.198 -0.867 -1.005 1.00 0.00 398 ILE A C 8
ATOM 12359 O O . ILE A 1 53 ? 11.428 -0.902 -1.058 1.00 0.00 398 ILE A O 8
ATOM 12375 N N . HIS A 1 54 ? 9.500 -1.441 -0.030 1.00 0.00 399 HIS A N 8
ATOM 12376 C CA . HIS A 1 54 ? 10.153 -2.163 1.055 1.00 0.00 399 HIS A CA 8
ATOM 12377 C C . HIS A 1 54 ? 9.659 -3.605 1.124 1.00 0.00 399 HIS A C 8
ATOM 12378 O O . HIS A 1 54 ? 8.469 -3.872 0.951 1.00 0.00 399 HIS A O 8
ATOM 12392 N N . ILE A 1 55 ? 10.580 -4.530 1.376 1.00 0.00 400 ILE A N 8
ATOM 12393 C CA . ILE A 1 55 ? 10.238 -5.943 1.468 1.00 0.00 400 ILE A CA 8
ATOM 12394 C C . ILE A 1 55 ? 10.873 -6.585 2.697 1.00 0.00 400 ILE A C 8
ATOM 12395 O O . ILE A 1 55 ? 12.024 -7.019 2.657 1.00 0.00 400 ILE A O 8
ATOM 12411 N N . TYR A 1 56 ? 10.116 -6.641 3.786 1.00 0.00 401 TYR A N 8
ATOM 12412 C CA . TYR A 1 56 ? 10.605 -7.229 5.028 1.00 0.00 401 TYR A CA 8
ATOM 12413 C C . TYR A 1 56 ? 10.956 -8.701 4.832 1.00 0.00 401 TYR A C 8
ATOM 12414 O O . TYR A 1 56 ? 10.115 -9.504 4.428 1.00 0.00 401 TYR A O 8
ATOM 12432 N N . LEU A 1 57 ? 12.207 -9.047 5.121 1.00 0.00 402 LEU A N 8
ATOM 12433 C CA . LEU A 1 57 ? 12.672 -10.422 4.978 1.00 0.00 402 LEU A CA 8
ATOM 12434 C C . LEU A 1 57 ? 12.858 -11.078 6.343 1.00 0.00 402 LEU A C 8
ATOM 12435 O O . LEU A 1 57 ? 13.425 -10.480 7.258 1.00 0.00 402 LEU A O 8
ATOM 12451 N N . ASP A 1 58 ? 12.380 -12.311 6.471 1.00 0.00 403 ASP A N 8
ATOM 12452 C CA . ASP A 1 58 ? 12.497 -13.050 7.722 1.00 0.00 403 ASP A CA 8
ATOM 12453 C C . ASP A 1 58 ? 13.953 -13.135 8.170 1.00 0.00 403 ASP A C 8
ATOM 12454 O O . ASP A 1 58 ? 14.806 -13.648 7.446 1.00 0.00 403 ASP A O 8
ATOM 12463 N N . LYS A 1 59 ? 14.229 -12.628 9.366 1.00 0.00 404 LYS A N 8
ATOM 12464 C CA . LYS A 1 59 ? 15.581 -12.645 9.911 1.00 0.00 404 LYS A CA 8
ATOM 12465 C C . LYS A 1 59 ? 16.008 -14.067 10.263 1.00 0.00 404 LYS A C 8
ATOM 12466 O O . LYS A 1 59 ? 17.128 -14.293 10.717 1.00 0.00 404 LYS A O 8
ATOM 12485 N N . GLU A 1 60 ? 15.106 -15.020 10.048 1.00 0.00 405 GLU A N 8
ATOM 12486 C CA . GLU A 1 60 ? 15.390 -16.420 10.342 1.00 0.00 405 GLU A CA 8
ATOM 12487 C C . GLU A 1 60 ? 16.018 -17.113 9.137 1.00 0.00 405 GLU A C 8
ATOM 12488 O O . GLU A 1 60 ? 16.907 -17.952 9.281 1.00 0.00 405 GLU A O 8
ATOM 12500 N N . THR A 1 61 ? 15.547 -16.756 7.946 1.00 0.00 406 THR A N 8
ATOM 12501 C CA . THR A 1 61 ? 16.059 -17.344 6.715 1.00 0.00 406 THR A CA 8
ATOM 12502 C C . THR A 1 61 ? 16.537 -16.265 5.748 1.00 0.00 406 THR A C 8
ATOM 12503 O O . THR A 1 61 ? 17.518 -16.453 5.030 1.00 0.00 406 THR A O 8
ATOM 12514 N N . GLY A 1 62 ? 15.838 -15.135 5.736 1.00 0.00 407 GLY A N 8
ATOM 12515 C CA . GLY A 1 62 ? 16.207 -14.043 4.854 1.00 0.00 407 GLY A CA 8
ATOM 12516 C C . GLY A 1 62 ? 15.255 -13.897 3.683 1.00 0.00 407 GLY A C 8
ATOM 12517 O O . GLY A 1 62 ? 15.447 -13.038 2.822 1.00 0.00 407 GLY A O 8
ATOM 12521 N N . LYS A 1 63 ? 14.229 -14.739 3.649 1.00 0.00 408 LYS A N 8
ATOM 12522 C CA . LYS A 1 63 ? 13.243 -14.701 2.575 1.00 0.00 408 LYS A CA 8
ATOM 12523 C C . LYS A 1 63 ? 12.128 -13.710 2.894 1.00 0.00 408 LYS A C 8
ATOM 12524 O O . LYS A 1 63 ? 11.820 -13.438 4.055 1.00 0.00 408 LYS A O 8
ATOM 12543 N N . PRO A 1 64 ? 11.507 -13.157 1.841 1.00 0.00 409 PRO A N 8
ATOM 12544 C CA . PRO A 1 64 ? 10.415 -12.189 1.984 1.00 0.00 409 PRO A CA 8
ATOM 12545 C C . PRO A 1 64 ? 9.141 -12.829 2.525 1.00 0.00 409 PRO A C 8
ATOM 12546 O O . PRO A 1 64 ? 8.325 -13.351 1.765 1.00 0.00 409 PRO A O 8
ATOM 12557 N N . LYS A 1 65 ? 8.975 -12.784 3.842 1.00 0.00 410 LYS A N 8
ATOM 12558 C CA . LYS A 1 65 ? 7.799 -13.358 4.485 1.00 0.00 410 LYS A CA 8
ATOM 12559 C C . LYS A 1 65 ? 6.573 -13.236 3.585 1.00 0.00 410 LYS A C 8
ATOM 12560 O O . LYS A 1 65 ? 5.890 -14.223 3.313 1.00 0.00 410 LYS A O 8
ATOM 12579 N N . GLY A 1 66 ? 6.300 -12.020 3.125 1.00 0.00 411 GLY A N 8
ATOM 12580 C CA . GLY A 1 66 ? 5.158 -11.792 2.259 1.00 0.00 411 GLY A CA 8
ATOM 12581 C C . GLY A 1 66 ? 4.639 -10.371 2.346 1.00 0.00 411 GLY A C 8
ATOM 12582 O O . GLY A 1 66 ? 3.880 -9.927 1.484 1.00 0.00 411 GLY A O 8
ATOM 12586 N N . ASP A 1 67 ? 5.046 -9.657 3.390 1.00 0.00 412 ASP A N 8
ATOM 12587 C CA . ASP A 1 67 ? 4.615 -8.277 3.586 1.00 0.00 412 ASP A CA 8
ATOM 12588 C C . ASP A 1 67 ? 5.545 -7.310 2.861 1.00 0.00 412 ASP A C 8
ATOM 12589 O O . ASP A 1 67 ? 6.708 -7.623 2.608 1.00 0.00 412 ASP A O 8
ATOM 12598 N N . ALA A 1 68 ? 5.025 -6.133 2.530 1.00 0.00 413 ALA A N 8
ATOM 12599 C CA . ALA A 1 68 ? 5.809 -5.119 1.835 1.00 0.00 413 ALA A CA 8
ATOM 12600 C C . ALA A 1 68 ? 5.085 -3.777 1.825 1.00 0.00 413 ALA A C 8
ATOM 12601 O O . ALA A 1 68 ? 3.905 -3.692 2.169 1.00 0.00 413 ALA A O 8
ATOM 12608 N N . THR A 1 69 ? 5.799 -2.727 1.430 1.00 0.00 414 THR A N 8
ATOM 12609 C CA . THR A 1 69 ? 5.225 -1.388 1.376 1.00 0.00 414 THR A CA 8
ATOM 12610 C C . THR A 1 69 ? 5.633 -0.666 0.098 1.00 0.00 414 THR A C 8
ATOM 12611 O O . THR A 1 69 ? 6.778 -0.764 -0.345 1.00 0.00 414 THR A O 8
ATOM 12622 N N . VAL A 1 70 ? 4.690 0.062 -0.491 1.00 0.00 415 VAL A N 8
ATOM 12623 C CA . VAL A 1 70 ? 4.951 0.803 -1.719 1.00 0.00 415 VAL A CA 8
ATOM 12624 C C . VAL A 1 70 ? 4.607 2.279 -1.554 1.00 0.00 415 VAL A C 8
ATOM 12625 O O . VAL A 1 70 ? 3.450 2.635 -1.330 1.00 0.00 415 VAL A O 8
ATOM 12638 N N . SER A 1 71 ? 5.618 3.133 -1.666 1.00 0.00 416 SER A N 8
ATOM 12639 C CA . SER A 1 71 ? 5.423 4.572 -1.526 1.00 0.00 416 SER A CA 8
ATOM 12640 C C . SER A 1 71 ? 5.158 5.219 -2.882 1.00 0.00 416 SER A C 8
ATOM 12641 O O . SER A 1 71 ? 6.045 5.296 -3.731 1.00 0.00 416 SER A O 8
ATOM 12649 N N . TYR A 1 72 ? 3.928 5.683 -3.077 1.00 0.00 417 TYR A N 8
ATOM 12650 C CA . TYR A 1 72 ? 3.543 6.322 -4.330 1.00 0.00 417 TYR A CA 8
ATOM 12651 C C . TYR A 1 72 ? 3.866 7.812 -4.304 1.00 0.00 417 TYR A C 8
ATOM 12652 O O . TYR A 1 72 ? 4.067 8.395 -3.239 1.00 0.00 417 TYR A O 8
ATOM 12670 N N . GLU A 1 73 ? 3.914 8.422 -5.485 1.00 0.00 418 GLU A N 8
ATOM 12671 C CA . GLU A 1 73 ? 4.213 9.844 -5.598 1.00 0.00 418 GLU A CA 8
ATOM 12672 C C . GLU A 1 73 ? 3.210 10.676 -4.804 1.00 0.00 418 GLU A C 8
ATOM 12673 O O . GLU A 1 73 ? 3.573 11.358 -3.846 1.00 0.00 418 GLU A O 8
ATOM 12685 N N . ASP A 1 74 ? 1.947 10.614 -5.211 1.00 0.00 419 ASP A N 8
ATOM 12686 C CA . ASP A 1 74 ? 0.890 11.361 -4.539 1.00 0.00 419 ASP A CA 8
ATOM 12687 C C . ASP A 1 74 ? -0.160 10.416 -3.962 1.00 0.00 419 ASP A C 8
ATOM 12688 O O . ASP A 1 74 ? -0.317 9.278 -4.406 1.00 0.00 419 ASP A O 8
ATOM 12697 N N . PRO A 1 75 ? -0.898 10.897 -2.949 1.00 0.00 420 PRO A N 8
ATOM 12698 C CA . PRO A 1 75 ? -1.945 10.111 -2.291 1.00 0.00 420 PRO A CA 8
ATOM 12699 C C . PRO A 1 75 ? -3.011 9.630 -3.269 1.00 0.00 420 PRO A C 8
ATOM 12700 O O . PRO A 1 75 ? -3.458 8.484 -3.224 1.00 0.00 420 PRO A O 8
ATOM 12711 N N . PRO A 1 76 ? -3.430 10.526 -4.177 1.00 0.00 421 PRO A N 8
ATOM 12712 C CA . PRO A 1 76 ? -4.448 10.214 -5.184 1.00 0.00 421 PRO A CA 8
ATOM 12713 C C . PRO A 1 76 ? -4.153 8.915 -5.925 1.00 0.00 421 PRO A C 8
ATOM 12714 O O . PRO A 1 76 ? -5.063 8.250 -6.423 1.00 0.00 421 PRO A O 8
ATOM 12725 N N . THR A 1 77 ? -2.874 8.556 -5.994 1.00 0.00 422 THR A N 8
ATOM 12726 C CA . THR A 1 77 ? -2.460 7.335 -6.673 1.00 0.00 422 THR A CA 8
ATOM 12727 C C . THR A 1 77 ? -2.409 6.157 -5.707 1.00 0.00 422 THR A C 8
ATOM 12728 O O . THR A 1 77 ? -2.821 5.047 -6.045 1.00 0.00 422 THR A O 8
ATOM 12739 N N . ALA A 1 78 ? -1.902 6.406 -4.505 1.00 0.00 423 ALA A N 8
ATOM 12740 C CA . ALA A 1 78 ? -1.801 5.364 -3.489 1.00 0.00 423 ALA A CA 8
ATOM 12741 C C . ALA A 1 78 ? -3.170 4.781 -3.162 1.00 0.00 423 ALA A C 8
ATOM 12742 O O . ALA A 1 78 ? -3.358 3.564 -3.174 1.00 0.00 423 ALA A O 8
ATOM 12749 N N . LYS A 1 79 ? -4.127 5.656 -2.870 1.00 0.00 424 LYS A N 8
ATOM 12750 C CA . LYS A 1 79 ? -5.482 5.228 -2.540 1.00 0.00 424 LYS A CA 8
ATOM 12751 C C . LYS A 1 79 ? -6.089 4.419 -3.682 1.00 0.00 424 LYS A C 8
ATOM 12752 O O . LYS A 1 79 ? -6.790 3.434 -3.452 1.00 0.00 424 LYS A O 8
ATOM 12771 N N . ALA A 1 80 ? -5.816 4.842 -4.912 1.00 0.00 425 ALA A N 8
ATOM 12772 C CA . ALA A 1 80 ? -6.333 4.154 -6.089 1.00 0.00 425 ALA A CA 8
ATOM 12773 C C . ALA A 1 80 ? -5.617 2.825 -6.307 1.00 0.00 425 ALA A C 8
ATOM 12774 O O . ALA A 1 80 ? -6.208 1.865 -6.800 1.00 0.00 425 ALA A O 8
ATOM 12781 N N . ALA A 1 81 ? -4.343 2.776 -5.935 1.00 0.00 426 ALA A N 8
ATOM 12782 C CA . ALA A 1 81 ? -3.547 1.564 -6.088 1.00 0.00 426 ALA A CA 8
ATOM 12783 C C . ALA A 1 81 ? -3.993 0.487 -5.104 1.00 0.00 426 ALA A C 8
ATOM 12784 O O . ALA A 1 81 ? -3.965 -0.703 -5.417 1.00 0.00 426 ALA A O 8
ATOM 12791 N N . VAL A 1 82 ? -4.401 0.914 -3.914 1.00 0.00 427 VAL A N 8
ATOM 12792 C CA . VAL A 1 82 ? -4.853 -0.014 -2.884 1.00 0.00 427 VAL A CA 8
ATOM 12793 C C . VAL A 1 82 ? -5.964 -0.918 -3.406 1.00 0.00 427 VAL A C 8
ATOM 12794 O O . VAL A 1 82 ? -5.811 -2.138 -3.459 1.00 0.00 427 VAL A O 8
ATOM 12807 N N . GLU A 1 83 ? -7.081 -0.310 -3.792 1.00 0.00 428 GLU A N 8
ATOM 12808 C CA . GLU A 1 83 ? -8.218 -1.062 -4.310 1.00 0.00 428 GLU A CA 8
ATOM 12809 C C . GLU A 1 83 ? -7.873 -1.722 -5.642 1.00 0.00 428 GLU A C 8
ATOM 12810 O O . GLU A 1 83 ? -8.602 -2.588 -6.125 1.00 0.00 428 GLU A O 8
ATOM 12822 N N . TRP A 1 84 ? -6.755 -1.306 -6.229 1.00 0.00 429 TRP A N 8
ATOM 12823 C CA . TRP A 1 84 ? -6.313 -1.857 -7.505 1.00 0.00 429 TRP A CA 8
ATOM 12824 C C . TRP A 1 84 ? -5.611 -3.196 -7.306 1.00 0.00 429 TRP A C 8
ATOM 12825 O O . TRP A 1 84 ? -5.939 -4.184 -7.963 1.00 0.00 429 TRP A O 8
ATOM 12846 N N . PHE A 1 85 ? -4.643 -3.222 -6.395 1.00 0.00 430 PHE A N 8
ATOM 12847 C CA . PHE A 1 85 ? -3.895 -4.441 -6.111 1.00 0.00 430 PHE A CA 8
ATOM 12848 C C . PHE A 1 85 ? -4.528 -5.211 -4.956 1.00 0.00 430 PHE A C 8
ATOM 12849 O O . PHE A 1 85 ? -4.198 -6.373 -4.715 1.00 0.00 430 PHE A O 8
ATOM 12866 N N . ASP A 1 86 ? -5.438 -4.556 -4.244 1.00 0.00 431 ASP A N 8
ATOM 12867 C CA . ASP A 1 86 ? -6.119 -5.178 -3.114 1.00 0.00 431 ASP A CA 8
ATOM 12868 C C . ASP A 1 86 ? -6.880 -6.424 -3.557 1.00 0.00 431 ASP A C 8
ATOM 12869 O O . ASP A 1 86 ? -8.035 -6.343 -3.972 1.00 0.00 431 ASP A O 8
ATOM 12878 N N . GLY A 1 87 ? -6.223 -7.576 -3.467 1.00 0.00 432 GLY A N 8
ATOM 12879 C CA . GLY A 1 87 ? -6.853 -8.822 -3.863 1.00 0.00 432 GLY A CA 8
ATOM 12880 C C . GLY A 1 87 ? -6.177 -9.458 -5.061 1.00 0.00 432 GLY A C 8
ATOM 12881 O O . GLY A 1 87 ? -6.419 -10.624 -5.374 1.00 0.00 432 GLY A O 8
ATOM 12885 N N . LYS A 1 88 ? -5.328 -8.690 -5.736 1.00 0.00 433 LYS A N 8
ATOM 12886 C CA . LYS A 1 88 ? -4.616 -9.184 -6.908 1.00 0.00 433 LYS A CA 8
ATOM 12887 C C . LYS A 1 88 ? -4.035 -10.570 -6.648 1.00 0.00 433 LYS A C 8
ATOM 12888 O O . LYS A 1 88 ? -3.973 -11.022 -5.505 1.00 0.00 433 LYS A O 8
ATOM 12907 N N . ASP A 1 89 ? -3.609 -11.238 -7.714 1.00 0.00 434 ASP A N 8
ATOM 12908 C CA . ASP A 1 89 ? -3.031 -12.572 -7.600 1.00 0.00 434 ASP A CA 8
ATOM 12909 C C . ASP A 1 89 ? -1.563 -12.565 -8.014 1.00 0.00 434 ASP A C 8
ATOM 12910 O O . ASP A 1 89 ? -1.238 -12.361 -9.184 1.00 0.00 434 ASP A O 8
ATOM 12919 N N . PHE A 1 90 ? -0.680 -12.789 -7.047 1.00 0.00 435 PHE A N 8
ATOM 12920 C CA . PHE A 1 90 ? 0.755 -12.806 -7.309 1.00 0.00 435 PHE A CA 8
ATOM 12921 C C . PHE A 1 90 ? 1.321 -14.213 -7.142 1.00 0.00 435 PHE A C 8
ATOM 12922 O O . PHE A 1 90 ? 1.426 -14.721 -6.026 1.00 0.00 435 PHE A O 8
ATOM 12939 N N . GLN A 1 91 ? 1.683 -14.835 -8.258 1.00 0.00 436 GLN A N 8
ATOM 12940 C CA . GLN A 1 91 ? 2.238 -16.184 -8.235 1.00 0.00 436 GLN A CA 8
ATOM 12941 C C . GLN A 1 91 ? 1.232 -17.176 -7.661 1.00 0.00 436 GLN A C 8
ATOM 12942 O O . GLN A 1 91 ? 1.610 -18.167 -7.039 1.00 0.00 436 GLN A O 8
ATOM 12956 N N . GLY A 1 92 ? -0.051 -16.902 -7.875 1.00 0.00 437 GLY A N 8
ATOM 12957 C CA . GLY A 1 92 ? -1.091 -17.779 -7.371 1.00 0.00 437 GLY A CA 8
ATOM 12958 C C . GLY A 1 92 ? -1.575 -17.375 -5.993 1.00 0.00 437 GLY A C 8
ATOM 12959 O O . GLY A 1 92 ? -2.631 -17.817 -5.543 1.00 0.00 437 GLY A O 8
ATOM 12963 N N . SER A 1 93 ? -0.798 -16.533 -5.319 1.00 0.00 438 SER A N 8
ATOM 12964 C CA . SER A 1 93 ? -1.150 -16.072 -3.981 1.00 0.00 438 SER A CA 8
ATOM 12965 C C . SER A 1 93 ? -1.963 -14.782 -4.046 1.00 0.00 438 SER A C 8
ATOM 12966 O O . SER A 1 93 ? -1.926 -14.061 -5.043 1.00 0.00 438 SER A O 8
ATOM 12974 N N . LYS A 1 94 ? -2.696 -14.498 -2.975 1.00 0.00 439 LYS A N 8
ATOM 12975 C CA . LYS A 1 94 ? -3.517 -13.295 -2.908 1.00 0.00 439 LYS A CA 8
ATOM 12976 C C . LYS A 1 94 ? -2.780 -12.173 -2.184 1.00 0.00 439 LYS A C 8
ATOM 12977 O O . LYS A 1 94 ? -2.180 -12.388 -1.130 1.00 0.00 439 LYS A O 8
ATOM 12996 N N . LEU A 1 95 ? -2.829 -10.974 -2.756 1.00 0.00 440 LEU A N 8
ATOM 12997 C CA . LEU A 1 95 ? -2.166 -9.817 -2.165 1.00 0.00 440 LEU A CA 8
ATOM 12998 C C . LEU A 1 95 ? -3.164 -8.947 -1.408 1.00 0.00 440 LEU A C 8
ATOM 12999 O O . LEU A 1 95 ? -4.291 -8.738 -1.859 1.00 0.00 440 LEU A O 8
ATOM 13015 N N . LYS A 1 96 ? -2.742 -8.437 -0.255 1.00 0.00 441 LYS A N 8
ATOM 13016 C CA . LYS A 1 96 ? -3.595 -7.586 0.564 1.00 0.00 441 LYS A CA 8
ATOM 13017 C C . LYS A 1 96 ? -2.999 -6.188 0.700 1.00 0.00 441 LYS A C 8
ATOM 13018 O O . LYS A 1 96 ? -2.094 -5.964 1.504 1.00 0.00 441 LYS A O 8
ATOM 13037 N N . VAL A 1 97 ? -3.514 -5.251 -0.089 1.00 0.00 442 VAL A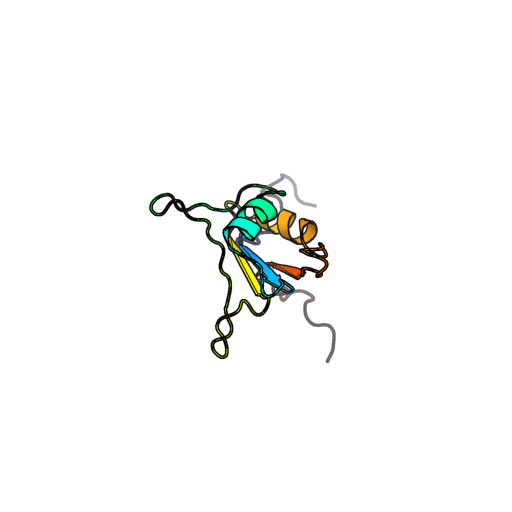 N 8
ATOM 13038 C CA . VAL A 1 97 ? -3.035 -3.874 -0.054 1.00 0.00 442 VAL A CA 8
ATOM 13039 C C . VAL A 1 97 ? -3.935 -3.000 0.813 1.00 0.00 442 VAL A C 8
ATOM 13040 O O . VAL A 1 97 ? -5.159 -3.043 0.695 1.00 0.00 442 VAL A O 8
ATOM 13053 N N . SER A 1 98 ? -3.318 -2.208 1.684 1.00 0.00 443 SER A N 8
ATOM 13054 C CA . SER A 1 98 ? -4.064 -1.326 2.575 1.00 0.00 443 SER A CA 8
ATOM 13055 C C . SER A 1 98 ? -3.197 -0.156 3.031 1.00 0.00 443 SER A C 8
ATOM 13056 O O . SER A 1 98 ? -2.081 -0.347 3.517 1.00 0.00 443 SER A O 8
ATOM 13064 N N . LEU A 1 99 ? -3.717 1.055 2.871 1.00 0.00 444 LEU A N 8
ATOM 13065 C CA . LEU A 1 99 ? -2.992 2.258 3.265 1.00 0.00 444 LEU A CA 8
ATOM 13066 C C . LEU A 1 99 ? -2.252 2.040 4.581 1.00 0.00 444 LEU A C 8
ATOM 13067 O O . LEU A 1 99 ? -2.830 1.571 5.561 1.00 0.00 444 LEU A O 8
ATOM 13083 N N . ALA A 1 100 ? -0.969 2.386 4.596 1.00 0.00 445 ALA A N 8
ATOM 13084 C CA . ALA A 1 100 ? -0.150 2.232 5.792 1.00 0.00 445 ALA A CA 8
ATOM 13085 C C . ALA A 1 100 ? -0.607 3.181 6.896 1.00 0.00 445 ALA A C 8
ATOM 13086 O O . ALA A 1 100 ? -1.088 4.281 6.622 1.00 0.00 445 ALA A O 8
ATOM 13093 N N . ARG A 1 101 ? -0.452 2.748 8.142 1.00 0.00 446 ARG A N 8
ATOM 13094 C CA . ARG A 1 101 ? -0.850 3.560 9.287 1.00 0.00 446 ARG A CA 8
ATOM 13095 C C . ARG A 1 101 ? -2.355 3.809 9.278 1.00 0.00 446 ARG A C 8
ATOM 13096 O O . ARG A 1 101 ? -2.829 4.831 9.776 1.00 0.00 446 ARG A O 8
ATOM 13117 N N . LYS A 1 102 ? -3.103 2.870 8.709 1.00 0.00 447 LYS A N 8
ATOM 13118 C CA . LYS A 1 102 ? -4.555 2.986 8.635 1.00 0.00 447 LYS A CA 8
ATOM 13119 C C . LYS A 1 102 ? -5.225 1.668 9.004 1.00 0.00 447 LYS A C 8
ATOM 13120 O O . LYS A 1 102 ? -4.568 0.631 9.106 1.00 0.00 447 LYS A O 8
ATOM 13139 N N . LYS A 1 103 ? -6.539 1.712 9.201 1.00 0.00 448 LYS A N 8
ATOM 13140 C CA . LYS A 1 103 ? -7.300 0.521 9.555 1.00 0.00 448 LYS A CA 8
ATOM 13141 C C . LYS A 1 103 ? -7.677 -0.275 8.310 1.00 0.00 448 LYS A C 8
ATOM 13142 O O . LYS A 1 103 ? -8.041 0.283 7.274 1.00 0.00 448 LYS A O 8
ATOM 13161 N N . PRO A 1 104 ? -7.590 -1.610 8.410 1.00 0.00 449 PRO A N 8
ATOM 13162 C CA . PRO A 1 104 ? -7.920 -2.510 7.301 1.00 0.00 449 PRO A CA 8
ATOM 13163 C C . PRO A 1 104 ? -9.414 -2.532 6.997 1.00 0.00 449 PRO A C 8
ATOM 13164 O O . PRO A 1 104 ? -10.246 -2.168 7.828 1.00 0.00 449 PRO A O 8
ATOM 13175 N N . PRO A 1 105 ? -9.764 -2.970 5.779 1.00 0.00 450 PRO A N 8
ATOM 13176 C CA . PRO A 1 105 ? -11.160 -3.051 5.337 1.00 0.00 450 PRO A CA 8
ATOM 13177 C C . PRO A 1 105 ? -11.934 -4.148 6.061 1.00 0.00 450 PRO A C 8
ATOM 13178 O O . PRO A 1 105 ? -11.545 -5.315 6.036 1.00 0.00 450 PRO A O 8
ATOM 13189 N N . MET A 1 106 ? -13.031 -3.765 6.706 1.00 0.00 451 MET A N 8
ATOM 13190 C CA . MET A 1 106 ? -13.860 -4.717 7.436 1.00 0.00 451 MET A CA 8
ATOM 13191 C C . MET A 1 106 ? -14.470 -5.745 6.488 1.00 0.00 451 MET A C 8
ATOM 13192 O O . MET A 1 106 ? -14.299 -5.660 5.273 1.00 0.00 451 MET A O 8
ATOM 13206 N N . ASN A 1 107 ? -15.181 -6.715 7.052 1.00 0.00 452 ASN A N 8
ATOM 13207 C CA . ASN A 1 107 ? -15.816 -7.760 6.257 1.00 0.00 452 ASN A CA 8
ATOM 13208 C C . ASN A 1 107 ? -16.764 -7.157 5.225 1.00 0.00 452 ASN A C 8
ATOM 13209 O O . ASN A 1 107 ? -16.650 -7.426 4.030 1.00 0.00 452 ASN A O 8
ATOM 13220 N N . SER A 1 108 ? -17.702 -6.340 5.697 1.00 0.00 453 SER A N 8
ATOM 13221 C CA . SER A 1 108 ? -18.672 -5.702 4.816 1.00 0.00 453 SER A CA 8
ATOM 13222 C C . SER A 1 108 ? -19.298 -4.485 5.490 1.00 0.00 453 SER A C 8
ATOM 13223 O O . SER A 1 108 ? -19.328 -4.386 6.716 1.00 0.00 453 SER A O 8
ATOM 13231 N N . GLY A 1 109 ? -19.796 -3.557 4.677 1.00 0.00 454 GLY A N 8
ATOM 13232 C CA . GLY A 1 109 ? -20.414 -2.357 5.211 1.00 0.00 454 GLY A CA 8
ATOM 13233 C C . GLY A 1 109 ? -21.486 -1.801 4.296 1.00 0.00 454 GLY A C 8
ATOM 13234 O O . GLY A 1 109 ? -21.251 -0.874 3.521 1.00 0.00 454 GLY A O 8
ATOM 13238 N N . PRO A 1 110 ? -22.696 -2.374 4.378 1.00 0.00 455 PRO A N 8
ATOM 13239 C CA . PRO A 1 110 ? -23.833 -1.946 3.556 1.00 0.00 455 PRO A CA 8
ATOM 13240 C C . PRO A 1 110 ? -24.350 -0.568 3.955 1.00 0.00 455 PRO A C 8
ATOM 13241 O O . PRO A 1 110 ? -25.139 0.042 3.234 1.00 0.00 455 PRO A O 8
ATOM 13252 N N . SER A 1 111 ? -23.900 -0.083 5.108 1.00 0.00 456 SER A N 8
ATOM 13253 C CA . SER A 1 111 ? -24.320 1.223 5.605 1.00 0.00 456 SER A CA 8
ATOM 13254 C C . SER A 1 111 ? -23.212 2.255 5.424 1.00 0.00 456 SER A C 8
ATOM 13255 O O . SER A 1 111 ? -22.350 2.415 6.288 1.00 0.00 456 SER A O 8
ATOM 13263 N N . SER A 1 112 ? -23.241 2.954 4.294 1.00 0.00 457 SER A N 8
ATOM 13264 C CA . SER A 1 112 ? -22.237 3.969 3.997 1.00 0.00 457 SER A CA 8
ATOM 13265 C C . SER A 1 112 ? -22.203 5.034 5.088 1.00 0.00 457 SER A C 8
ATOM 13266 O O . SER A 1 112 ? -21.145 5.346 5.634 1.00 0.00 457 SER A O 8
ATOM 13274 N N . GLY A 1 113 ? -23.369 5.591 5.402 1.00 0.00 458 GLY A N 8
ATOM 13275 C CA . GLY A 1 113 ? -23.451 6.615 6.426 1.00 0.00 458 GLY A CA 8
ATOM 13276 C C . GLY A 1 113 ? -24.859 7.149 6.601 1.00 0.00 458 GLY A C 8
ATOM 13277 O O . GLY A 1 113 ? -25.670 7.094 5.677 1.00 0.00 458 GLY A O 8
ATOM 13281 N N . GLY A 1 1 ? 6.430 29.093 1.396 1.00 0.00 346 GLY A N 9
ATOM 13282 C CA . GLY A 1 1 ? 7.673 29.359 2.094 1.00 0.00 346 GLY A CA 9
ATOM 13283 C C . GLY A 1 1 ? 7.642 28.887 3.535 1.00 0.00 346 GLY A C 9
ATOM 13284 O O . GLY A 1 1 ? 6.586 28.526 4.054 1.00 0.00 346 GLY A O 9
ATOM 13288 N N . SER A 1 2 ? 8.803 28.888 4.182 1.00 0.00 347 SER A N 9
ATOM 13289 C CA . SER A 1 2 ? 8.906 28.451 5.569 1.00 0.00 347 SER A CA 9
ATOM 13290 C C . SER A 1 2 ? 9.009 29.648 6.509 1.00 0.00 347 SER A C 9
ATOM 13291 O O . SER A 1 2 ? 9.055 30.796 6.067 1.00 0.00 347 SER A O 9
ATOM 13299 N N . SER A 1 3 ? 9.047 29.370 7.808 1.00 0.00 348 SER A N 9
ATOM 13300 C CA . SER A 1 3 ? 9.142 30.423 8.813 1.00 0.00 348 SER A CA 9
ATOM 13301 C C . SER A 1 3 ? 10.245 30.115 9.821 1.00 0.00 348 SER A C 9
ATOM 13302 O O . SER A 1 3 ? 11.134 30.933 10.055 1.00 0.00 348 SER A O 9
ATOM 13310 N N . GLY A 1 4 ? 10.180 28.928 10.415 1.00 0.00 349 GLY A N 9
ATOM 13311 C CA . GLY A 1 4 ? 11.178 28.530 11.392 1.00 0.00 349 GLY A CA 9
ATOM 13312 C C . GLY A 1 4 ? 10.570 27.819 12.585 1.00 0.00 349 GLY A C 9
ATOM 13313 O O . GLY A 1 4 ? 9.513 27.198 12.473 1.00 0.00 349 GLY A O 9
ATOM 13317 N N . SER A 1 5 ? 11.241 27.907 13.728 1.00 0.00 350 SER A N 9
ATOM 13318 C CA . SER A 1 5 ? 10.764 27.261 14.946 1.00 0.00 350 SER A CA 9
ATOM 13319 C C . SER A 1 5 ? 9.643 28.072 15.587 1.00 0.00 350 SER A C 9
ATOM 13320 O O . SER A 1 5 ? 9.892 28.966 16.396 1.00 0.00 350 SER A O 9
ATOM 13328 N N . SER A 1 6 ? 8.406 27.754 15.219 1.00 0.00 351 SER A N 9
ATOM 13329 C CA . SER A 1 6 ? 7.244 28.454 15.755 1.00 0.00 351 SER A CA 9
ATOM 13330 C C . SER A 1 6 ? 6.415 27.532 16.644 1.00 0.00 351 SER A C 9
ATOM 13331 O O . SER A 1 6 ? 5.549 26.802 16.164 1.00 0.00 351 SER A O 9
ATOM 13339 N N . GLY A 1 7 ? 6.690 27.571 17.945 1.00 0.00 352 GLY A N 9
ATOM 13340 C CA . GLY A 1 7 ? 5.962 26.734 18.881 1.00 0.00 352 GLY A CA 9
ATOM 13341 C C . GLY A 1 7 ? 6.002 25.268 18.502 1.00 0.00 352 GLY A C 9
ATOM 13342 O O . GLY A 1 7 ? 6.896 24.534 18.925 1.00 0.00 352 GLY A O 9
ATOM 13346 N N . ASP A 1 8 ? 5.032 24.837 17.702 1.00 0.00 353 ASP A N 9
ATOM 13347 C CA . ASP A 1 8 ? 4.961 23.448 17.267 1.00 0.00 353 ASP A CA 9
ATOM 13348 C C . ASP A 1 8 ? 5.729 23.247 15.965 1.00 0.00 353 ASP A C 9
ATOM 13349 O O . ASP A 1 8 ? 5.896 24.168 15.165 1.00 0.00 353 ASP A O 9
ATOM 13358 N N . PRO A 1 9 ? 6.211 22.014 15.745 1.00 0.00 354 PRO A N 9
ATOM 13359 C CA . PRO A 1 9 ? 6.970 21.662 14.542 1.00 0.00 354 PRO A CA 9
ATOM 13360 C C . PRO A 1 9 ? 6.100 21.651 13.289 1.00 0.00 354 PRO A C 9
ATOM 13361 O O . PRO A 1 9 ? 4.882 21.492 13.371 1.00 0.00 354 PRO A O 9
ATOM 13372 N N . ASP A 1 10 ? 6.732 21.822 12.134 1.00 0.00 355 ASP A N 9
ATOM 13373 C CA . ASP A 1 10 ? 6.015 21.830 10.864 1.00 0.00 355 ASP A CA 9
ATOM 13374 C C . ASP A 1 10 ? 5.880 20.416 10.307 1.00 0.00 355 ASP A C 9
ATOM 13375 O O . ASP A 1 10 ? 6.076 20.187 9.114 1.00 0.00 355 ASP A O 9
ATOM 13384 N N . GLU A 1 11 ? 5.545 19.471 11.181 1.00 0.00 356 GLU A N 9
ATOM 13385 C CA . GLU A 1 11 ? 5.386 18.079 10.776 1.00 0.00 356 GLU A CA 9
ATOM 13386 C C . GLU A 1 11 ? 4.168 17.911 9.871 1.00 0.00 356 GLU A C 9
ATOM 13387 O O . GLU A 1 11 ? 3.034 17.851 10.344 1.00 0.00 356 GLU A O 9
ATOM 13399 N N . ASP A 1 12 ? 4.414 17.838 8.567 1.00 0.00 357 ASP A N 9
ATOM 13400 C CA . ASP A 1 12 ? 3.339 17.677 7.596 1.00 0.00 357 ASP A CA 9
ATOM 13401 C C . ASP A 1 12 ? 3.657 16.553 6.613 1.00 0.00 357 ASP A C 9
ATOM 13402 O O . ASP A 1 12 ? 4.720 16.543 5.993 1.00 0.00 357 ASP A O 9
ATOM 13411 N N . SER A 1 13 ? 2.730 15.611 6.479 1.00 0.00 358 SER A N 9
ATOM 13412 C CA . SER A 1 13 ? 2.915 14.481 5.575 1.00 0.00 358 SER A CA 9
ATOM 13413 C C . SER A 1 13 ? 1.575 13.848 5.215 1.00 0.00 358 SER A C 9
ATOM 13414 O O . SER A 1 13 ? 0.634 13.866 6.009 1.00 0.00 358 SER A O 9
ATOM 13422 N N . ASP A 1 14 ? 1.495 13.291 4.012 1.00 0.00 359 ASP A N 9
ATOM 13423 C CA . ASP A 1 14 ? 0.271 12.651 3.546 1.00 0.00 359 ASP A CA 9
ATOM 13424 C C . ASP A 1 14 ? 0.488 11.157 3.325 1.00 0.00 359 ASP A C 9
ATOM 13425 O O . ASP A 1 14 ? 1.602 10.717 3.044 1.00 0.00 359 ASP A O 9
ATOM 13434 N N . ASN A 1 15 ? -0.584 10.383 3.455 1.00 0.00 360 ASN A N 9
ATOM 13435 C CA . ASN A 1 15 ? -0.510 8.937 3.271 1.00 0.00 360 ASN A CA 9
ATOM 13436 C C . ASN A 1 15 ? -0.402 8.582 1.792 1.00 0.00 360 ASN A C 9
ATOM 13437 O O . ASN A 1 15 ? -1.390 8.217 1.156 1.00 0.00 360 ASN A O 9
ATOM 13448 N N . SER A 1 16 ? 0.808 8.691 1.251 1.00 0.00 361 SER A N 9
ATOM 13449 C CA . SER A 1 16 ? 1.047 8.384 -0.155 1.00 0.00 361 SER A CA 9
ATOM 13450 C C . SER A 1 16 ? 1.748 7.037 -0.305 1.00 0.00 361 SER A C 9
ATOM 13451 O O . SER A 1 16 ? 2.601 6.863 -1.176 1.00 0.00 361 SER A O 9
ATOM 13459 N N . ALA A 1 17 ? 1.382 6.088 0.549 1.00 0.00 362 ALA A N 9
ATOM 13460 C CA . ALA A 1 17 ? 1.974 4.756 0.511 1.00 0.00 362 ALA A CA 9
ATOM 13461 C C . ALA A 1 17 ? 0.917 3.680 0.732 1.00 0.00 362 ALA A C 9
ATOM 13462 O O . ALA A 1 17 ? -0.206 3.974 1.144 1.00 0.00 362 ALA A O 9
ATOM 13469 N N . ILE A 1 18 ? 1.282 2.433 0.455 1.00 0.00 363 ILE A N 9
ATOM 13470 C CA . ILE A 1 18 ? 0.365 1.312 0.624 1.00 0.00 363 ILE A CA 9
ATOM 13471 C C . ILE A 1 18 ? 1.069 0.116 1.256 1.00 0.00 363 ILE A C 9
ATOM 13472 O O . ILE A 1 18 ? 2.239 -0.146 0.979 1.00 0.00 363 ILE A O 9
ATOM 13488 N N . TYR A 1 19 ? 0.346 -0.607 2.105 1.00 0.00 364 TYR A N 9
ATOM 13489 C CA . TYR A 1 19 ? 0.901 -1.776 2.777 1.00 0.00 364 TYR A CA 9
ATOM 13490 C C . TYR A 1 19 ? 0.416 -3.064 2.119 1.00 0.00 364 TYR A C 9
ATOM 13491 O O . TYR A 1 19 ? -0.773 -3.383 2.154 1.00 0.00 364 TYR A O 9
ATOM 13509 N N . VAL A 1 20 ? 1.345 -3.801 1.519 1.00 0.00 365 VAL A N 9
ATOM 13510 C CA . VAL A 1 20 ? 1.015 -5.056 0.855 1.00 0.00 365 VAL A CA 9
ATOM 13511 C C . VAL A 1 20 ? 1.299 -6.249 1.760 1.00 0.00 365 VAL A C 9
ATOM 13512 O O . VAL A 1 20 ? 2.293 -6.265 2.487 1.00 0.00 365 VAL A O 9
ATOM 13525 N N . GLN A 1 21 ? 0.422 -7.246 1.710 1.00 0.00 366 GLN A N 9
ATOM 13526 C CA . GLN A 1 21 ? 0.580 -8.444 2.526 1.00 0.00 366 GLN A CA 9
ATOM 13527 C C . GLN A 1 21 ? 0.024 -9.669 1.807 1.00 0.00 366 GLN A C 9
ATOM 13528 O O . GLN A 1 21 ? -1.155 -9.716 1.459 1.00 0.00 366 GLN A O 9
ATOM 13542 N N . GLY A 1 22 ? 0.883 -10.660 1.587 1.00 0.00 367 GLY A N 9
ATOM 13543 C CA . GLY A 1 22 ? 0.460 -11.873 0.911 1.00 0.00 367 GLY A CA 9
ATOM 13544 C C . GLY A 1 22 ? 1.379 -12.247 -0.236 1.00 0.00 367 GLY A C 9
ATOM 13545 O O . GLY A 1 22 ? 0.989 -12.992 -1.136 1.00 0.00 367 GLY A O 9
ATOM 13549 N N . LEU A 1 23 ? 2.602 -11.728 -0.205 1.00 0.00 368 LEU A N 9
ATOM 13550 C CA . LEU A 1 23 ? 3.578 -12.012 -1.251 1.00 0.00 368 LEU A CA 9
ATOM 13551 C C . LEU A 1 23 ? 4.254 -13.359 -1.016 1.00 0.00 368 LEU A C 9
ATOM 13552 O O . LEU A 1 23 ? 4.354 -13.824 0.120 1.00 0.00 368 LEU A O 9
ATOM 13568 N N . ASN A 1 24 ? 4.718 -13.980 -2.095 1.00 0.00 369 ASN A N 9
ATOM 13569 C CA . ASN A 1 24 ? 5.386 -15.274 -2.006 1.00 0.00 369 ASN A CA 9
ATOM 13570 C C . ASN A 1 24 ? 6.804 -15.117 -1.469 1.00 0.00 369 ASN A C 9
ATOM 13571 O O . ASN A 1 24 ? 7.232 -14.014 -1.126 1.00 0.00 369 ASN A O 9
ATOM 13582 N N . ASP A 1 25 ? 7.530 -16.227 -1.399 1.00 0.00 370 ASP A N 9
ATOM 13583 C CA . ASP A 1 25 ? 8.903 -16.213 -0.907 1.00 0.00 370 ASP A CA 9
ATOM 13584 C C . ASP A 1 25 ? 9.890 -16.013 -2.053 1.00 0.00 370 ASP A C 9
ATOM 13585 O O . ASP A 1 25 ? 11.103 -16.112 -1.865 1.00 0.00 370 ASP A O 9
ATOM 13594 N N . SER A 1 26 ? 9.362 -15.733 -3.240 1.00 0.00 371 SER A N 9
ATOM 13595 C CA . SER A 1 26 ? 10.197 -15.524 -4.417 1.00 0.00 371 SER A CA 9
ATOM 13596 C C . SER A 1 26 ? 9.928 -14.156 -5.038 1.00 0.00 371 SER A C 9
ATOM 13597 O O . SER A 1 26 ? 10.329 -13.885 -6.170 1.00 0.00 371 SER A O 9
ATOM 13605 N N . VAL A 1 27 ? 9.245 -13.297 -4.288 1.00 0.00 372 VAL A N 9
ATOM 13606 C CA . VAL A 1 27 ? 8.922 -11.956 -4.763 1.00 0.00 372 VAL A CA 9
ATOM 13607 C C . VAL A 1 27 ? 10.146 -11.047 -4.715 1.00 0.00 372 VAL A C 9
ATOM 13608 O O . VAL A 1 27 ? 10.861 -11.002 -3.715 1.00 0.00 372 VAL A O 9
ATOM 13621 N N . THR A 1 28 ? 10.380 -10.323 -5.805 1.00 0.00 373 THR A N 9
ATOM 13622 C CA . THR A 1 28 ? 11.516 -9.414 -5.889 1.00 0.00 373 THR A CA 9
ATOM 13623 C C . THR A 1 28 ? 11.056 -7.965 -5.990 1.00 0.00 373 THR A C 9
ATOM 13624 O O . THR A 1 28 ? 9.914 -7.690 -6.363 1.00 0.00 373 THR A O 9
ATOM 13635 N N . LEU A 1 29 ? 11.949 -7.040 -5.657 1.00 0.00 374 LEU A N 9
ATOM 13636 C CA . LEU A 1 29 ? 11.635 -5.617 -5.711 1.00 0.00 374 LEU A CA 9
ATOM 13637 C C . LEU A 1 29 ? 11.227 -5.202 -7.122 1.00 0.00 374 LEU A C 9
ATOM 13638 O O . LEU A 1 29 ? 10.107 -4.743 -7.345 1.00 0.00 374 LEU A O 9
ATOM 13654 N N . ASP A 1 30 ? 12.143 -5.370 -8.069 1.00 0.00 375 ASP A N 9
ATOM 13655 C CA . ASP A 1 30 ? 11.878 -5.016 -9.459 1.00 0.00 375 ASP A CA 9
ATOM 13656 C C . ASP A 1 30 ? 10.544 -5.594 -9.922 1.00 0.00 375 ASP A C 9
ATOM 13657 O O . ASP A 1 30 ? 9.850 -4.997 -10.745 1.00 0.00 375 ASP A O 9
ATOM 13666 N N . ASP A 1 31 ? 10.192 -6.757 -9.388 1.00 0.00 376 ASP A N 9
ATOM 13667 C CA . ASP A 1 31 ? 8.940 -7.415 -9.745 1.00 0.00 376 ASP A CA 9
ATOM 13668 C C . ASP A 1 31 ? 7.747 -6.677 -9.147 1.00 0.00 376 ASP A C 9
ATOM 13669 O O . ASP A 1 31 ? 6.658 -6.666 -9.722 1.00 0.00 376 ASP A O 9
ATOM 13678 N N . LEU A 1 32 ? 7.959 -6.059 -7.990 1.00 0.00 377 LEU A N 9
ATOM 13679 C CA . LEU A 1 32 ? 6.901 -5.317 -7.313 1.00 0.00 377 LEU A CA 9
ATOM 13680 C C . LEU A 1 32 ? 6.825 -3.884 -7.828 1.00 0.00 377 LEU A C 9
ATOM 13681 O O . LEU A 1 32 ? 5.757 -3.274 -7.839 1.00 0.00 377 LEU A O 9
ATOM 13697 N N . ALA A 1 33 ? 7.967 -3.353 -8.253 1.00 0.00 378 ALA A N 9
ATOM 13698 C CA . ALA A 1 33 ? 8.029 -1.993 -8.773 1.00 0.00 378 ALA A CA 9
ATOM 13699 C C . ALA A 1 33 ? 7.392 -1.904 -10.156 1.00 0.00 378 ALA A C 9
ATOM 13700 O O . ALA A 1 33 ? 6.799 -0.885 -10.512 1.00 0.00 378 ALA A O 9
ATOM 13707 N N . ASP A 1 34 ? 7.519 -2.975 -10.930 1.00 0.00 379 ASP A N 9
ATOM 13708 C CA . ASP A 1 34 ? 6.955 -3.018 -12.275 1.00 0.00 379 ASP A CA 9
ATOM 13709 C C . ASP A 1 34 ? 5.474 -3.386 -12.232 1.00 0.00 379 ASP A C 9
ATOM 13710 O O . ASP A 1 34 ? 4.729 -3.114 -13.172 1.00 0.00 379 ASP A O 9
ATOM 13719 N N . PHE A 1 35 ? 5.057 -4.008 -11.134 1.00 0.00 380 PHE A N 9
ATOM 13720 C CA . PHE A 1 35 ? 3.667 -4.415 -10.969 1.00 0.00 380 PHE A CA 9
ATOM 13721 C C . PHE A 1 35 ? 2.863 -3.332 -10.256 1.00 0.00 380 PHE A C 9
ATOM 13722 O O . PHE A 1 35 ? 1.786 -2.943 -10.710 1.00 0.00 380 PHE A O 9
ATOM 13739 N N . PHE A 1 36 ? 3.393 -2.849 -9.138 1.00 0.00 381 PHE A N 9
ATOM 13740 C CA . PHE A 1 36 ? 2.726 -1.811 -8.360 1.00 0.00 381 PHE A CA 9
ATOM 13741 C C . PHE A 1 36 ? 2.528 -0.550 -9.195 1.00 0.00 381 PHE A C 9
ATOM 13742 O O . PHE A 1 36 ? 1.614 0.237 -8.946 1.00 0.00 381 PHE A O 9
ATOM 13759 N N . LYS A 1 37 ? 3.393 -0.362 -10.186 1.00 0.00 382 LYS A N 9
ATOM 13760 C CA . LYS A 1 37 ? 3.315 0.804 -11.059 1.00 0.00 382 LYS A CA 9
ATOM 13761 C C . LYS A 1 37 ? 2.178 0.654 -12.065 1.00 0.00 382 LYS A C 9
ATOM 13762 O O . LYS A 1 37 ? 1.898 1.571 -12.838 1.00 0.00 382 LYS A O 9
ATOM 13781 N N . GLN A 1 38 ? 1.528 -0.504 -12.049 1.00 0.00 383 GLN A N 9
ATOM 13782 C CA . GLN A 1 38 ? 0.422 -0.771 -12.961 1.00 0.00 383 GLN A CA 9
ATOM 13783 C C . GLN A 1 38 ? -0.657 0.300 -12.836 1.00 0.00 383 GLN A C 9
ATOM 13784 O O . GLN A 1 38 ? -1.118 0.850 -13.837 1.00 0.00 383 GLN A O 9
ATOM 13798 N N . CYS A 1 39 ? -1.055 0.591 -11.603 1.00 0.00 384 CYS A N 9
ATOM 13799 C CA . CYS A 1 39 ? -2.081 1.597 -11.348 1.00 0.00 384 CYS A CA 9
ATOM 13800 C C . CYS A 1 39 ? -1.612 2.977 -11.794 1.00 0.00 384 CYS A C 9
ATOM 13801 O O . CYS A 1 39 ? -2.251 3.623 -12.623 1.00 0.00 384 CYS A O 9
ATOM 13809 N N . GLY A 1 40 ? -0.490 3.425 -11.238 1.00 0.00 385 GLY A N 9
ATOM 13810 C CA . GLY A 1 40 ? 0.045 4.727 -11.590 1.00 0.00 385 GLY A CA 9
ATOM 13811 C C . GLY A 1 40 ? 1.559 4.731 -11.664 1.00 0.00 385 GLY A C 9
ATOM 13812 O O . GLY A 1 40 ? 2.153 3.957 -12.414 1.00 0.00 385 GLY A O 9
ATOM 13816 N N . VAL A 1 41 ? 2.185 5.607 -10.885 1.00 0.00 386 VAL A N 9
ATOM 13817 C CA . VAL A 1 41 ? 3.640 5.710 -10.865 1.00 0.00 386 VAL A CA 9
ATOM 13818 C C . VAL A 1 41 ? 4.183 5.550 -9.450 1.00 0.00 386 VAL A C 9
ATOM 13819 O O . VAL A 1 41 ? 3.648 6.120 -8.500 1.00 0.00 386 VAL A O 9
ATOM 13832 N N . VAL A 1 42 ? 5.251 4.769 -9.317 1.00 0.00 387 VAL A N 9
ATOM 13833 C CA . VAL A 1 42 ? 5.869 4.535 -8.018 1.00 0.00 387 VAL A CA 9
ATOM 13834 C C . VAL A 1 42 ? 6.983 5.540 -7.750 1.00 0.00 387 VAL A C 9
ATOM 13835 O O . VAL A 1 42 ? 7.880 5.724 -8.573 1.00 0.00 387 VAL A O 9
ATOM 13848 N N . LYS A 1 43 ? 6.921 6.189 -6.592 1.00 0.00 388 LYS A N 9
ATOM 13849 C CA . LYS A 1 43 ? 7.925 7.176 -6.213 1.00 0.00 388 LYS A CA 9
ATOM 13850 C C . LYS A 1 43 ? 9.329 6.590 -6.316 1.00 0.00 388 LYS A C 9
ATOM 13851 O O . LYS A 1 43 ? 9.720 5.744 -5.512 1.00 0.00 388 LYS A O 9
ATOM 13870 N N . MET A 1 44 ? 10.085 7.047 -7.310 1.00 0.00 389 MET A N 9
ATOM 13871 C CA . MET A 1 44 ? 11.447 6.569 -7.515 1.00 0.00 389 MET A CA 9
ATOM 13872 C C . MET A 1 44 ? 12.464 7.622 -7.083 1.00 0.00 389 MET A C 9
ATOM 13873 O O . MET A 1 44 ? 12.399 8.773 -7.512 1.00 0.00 389 MET A O 9
ATOM 13887 N N . ASN A 1 45 ? 13.401 7.218 -6.231 1.00 0.00 390 ASN A N 9
ATOM 13888 C CA . ASN A 1 45 ? 14.431 8.128 -5.741 1.00 0.00 390 ASN A CA 9
ATOM 13889 C C . ASN A 1 45 ? 15.101 8.864 -6.896 1.00 0.00 390 ASN A C 9
ATOM 13890 O O . ASN A 1 45 ? 15.263 8.316 -7.987 1.00 0.00 390 ASN A O 9
ATOM 13901 N N . LYS A 1 46 ? 15.490 10.111 -6.650 1.00 0.00 391 LYS A N 9
ATOM 13902 C CA . LYS A 1 46 ? 16.144 10.924 -7.668 1.00 0.00 391 LYS A CA 9
ATOM 13903 C C . LYS A 1 46 ? 17.662 10.839 -7.539 1.00 0.00 391 LYS A C 9
ATOM 13904 O O . LYS A 1 46 ? 18.395 11.245 -8.441 1.00 0.00 391 LYS A O 9
ATOM 13923 N N . ARG A 1 47 ? 18.126 10.306 -6.414 1.00 0.00 392 ARG A N 9
ATOM 13924 C CA . ARG A 1 47 ? 19.557 10.166 -6.168 1.00 0.00 392 ARG A CA 9
ATOM 13925 C C . ARG A 1 47 ? 20.019 8.737 -6.438 1.00 0.00 392 ARG A C 9
ATOM 13926 O O . ARG A 1 47 ? 21.016 8.514 -7.126 1.00 0.00 392 ARG A O 9
ATOM 13947 N N . THR A 1 48 ? 19.288 7.771 -5.891 1.00 0.00 393 THR A N 9
ATOM 13948 C CA . THR A 1 48 ? 19.623 6.364 -6.071 1.00 0.00 393 THR A CA 9
ATOM 13949 C C . THR A 1 48 ? 18.888 5.773 -7.269 1.00 0.00 393 THR A C 9
ATOM 13950 O O . THR A 1 48 ? 19.285 4.740 -7.806 1.00 0.00 393 THR A O 9
ATOM 13961 N N . GLY A 1 49 ? 17.813 6.437 -7.685 1.00 0.00 394 GLY A N 9
ATOM 13962 C CA . GLY A 1 49 ? 17.040 5.962 -8.818 1.00 0.00 394 GLY A CA 9
ATOM 13963 C C . GLY A 1 49 ? 16.352 4.641 -8.537 1.00 0.00 394 GLY A C 9
ATOM 13964 O O . GLY A 1 49 ? 16.081 3.867 -9.456 1.00 0.00 394 GLY A O 9
ATOM 13968 N N . GLN A 1 50 ? 16.069 4.381 -7.264 1.00 0.00 395 GLN A N 9
ATOM 13969 C CA . GLN A 1 50 ? 15.410 3.143 -6.866 1.00 0.00 395 GLN A CA 9
ATOM 13970 C C . GLN A 1 50 ? 14.007 3.420 -6.337 1.00 0.00 395 GLN A C 9
ATOM 13971 O O . GLN A 1 50 ? 13.710 4.501 -5.829 1.00 0.00 395 GLN A O 9
ATOM 13985 N N . PRO A 1 51 ? 13.120 2.421 -6.460 1.00 0.00 396 PRO A N 9
ATOM 13986 C CA . PRO A 1 51 ? 11.733 2.532 -6.000 1.00 0.00 396 PRO A CA 9
ATOM 13987 C C . PRO A 1 51 ? 11.627 2.571 -4.479 1.00 0.00 396 PRO A C 9
ATOM 13988 O O . PRO A 1 51 ? 12.419 1.943 -3.777 1.00 0.00 396 PRO A O 9
ATOM 13999 N N . MET A 1 52 ? 10.644 3.311 -3.978 1.00 0.00 397 MET A N 9
ATOM 14000 C CA . MET A 1 52 ? 10.434 3.429 -2.540 1.00 0.00 397 MET A CA 9
ATOM 14001 C C . MET A 1 52 ? 9.662 2.229 -2.002 1.00 0.00 397 MET A C 9
ATOM 14002 O O . MET A 1 52 ? 8.779 2.375 -1.156 1.00 0.00 397 MET A O 9
ATOM 14016 N N . ILE A 1 53 ? 9.999 1.044 -2.499 1.00 0.00 398 ILE A N 9
ATOM 14017 C CA . ILE A 1 53 ? 9.337 -0.181 -2.067 1.00 0.00 398 ILE A CA 9
ATOM 14018 C C . ILE A 1 53 ? 10.158 -0.906 -1.006 1.00 0.00 398 ILE A C 9
ATOM 14019 O O . ILE A 1 53 ? 11.383 -0.992 -1.105 1.00 0.00 398 ILE A O 9
ATOM 14035 N N . HIS A 1 54 ? 9.476 -1.427 0.009 1.00 0.00 399 HIS A N 9
ATOM 14036 C CA . HIS A 1 54 ? 10.142 -2.147 1.088 1.00 0.00 399 HIS A CA 9
ATOM 14037 C C . HIS A 1 54 ? 9.665 -3.594 1.151 1.00 0.00 399 HIS A C 9
ATOM 14038 O O . HIS A 1 54 ? 8.472 -3.871 1.026 1.00 0.00 399 HIS A O 9
ATOM 14052 N N . ILE A 1 55 ? 10.605 -4.515 1.344 1.00 0.00 400 ILE A N 9
ATOM 14053 C CA . ILE A 1 55 ? 10.280 -5.933 1.424 1.00 0.00 400 ILE A CA 9
ATOM 14054 C C . ILE A 1 55 ? 10.925 -6.577 2.645 1.00 0.00 400 ILE A C 9
ATOM 14055 O O . ILE A 1 55 ? 12.087 -6.983 2.606 1.00 0.00 400 ILE A O 9
ATOM 14071 N N . TYR A 1 56 ? 10.164 -6.669 3.730 1.00 0.00 401 TYR A N 9
ATOM 14072 C CA . TYR A 1 56 ? 10.660 -7.264 4.966 1.00 0.00 401 TYR A CA 9
ATOM 14073 C C . TYR A 1 56 ? 11.003 -8.736 4.761 1.00 0.00 401 TYR A C 9
ATOM 14074 O O . TYR A 1 56 ? 10.175 -9.520 4.296 1.00 0.00 401 TYR A O 9
ATOM 14092 N N . LEU A 1 57 ? 12.230 -9.105 5.113 1.00 0.00 402 LEU A N 9
ATOM 14093 C CA . LEU A 1 57 ? 12.685 -10.483 4.970 1.00 0.00 402 LEU A CA 9
ATOM 14094 C C . LEU A 1 57 ? 12.876 -11.138 6.335 1.00 0.00 402 LEU A C 9
ATOM 14095 O O . LEU A 1 57 ? 13.445 -10.538 7.248 1.00 0.00 402 LEU A O 9
ATOM 14111 N N . ASP A 1 58 ? 12.399 -12.371 6.466 1.00 0.00 403 ASP A N 9
ATOM 14112 C CA . ASP A 1 58 ? 12.520 -13.108 7.718 1.00 0.00 403 ASP A CA 9
ATOM 14113 C C . ASP A 1 58 ? 13.980 -13.214 8.148 1.00 0.00 403 ASP A C 9
ATOM 14114 O O . ASP A 1 58 ? 14.817 -13.743 7.416 1.00 0.00 403 ASP A O 9
ATOM 14123 N N . LYS A 1 59 ? 14.279 -12.706 9.338 1.00 0.00 404 LYS A N 9
ATOM 14124 C CA . LYS A 1 59 ? 15.638 -12.742 9.867 1.00 0.00 404 LYS A CA 9
ATOM 14125 C C . LYS A 1 59 ? 16.041 -14.167 10.232 1.00 0.00 404 LYS A C 9
ATOM 14126 O O . LYS A 1 59 ? 17.164 -14.409 10.676 1.00 0.00 404 LYS A O 9
ATOM 14145 N N . GLU A 1 60 ? 15.120 -15.106 10.039 1.00 0.00 405 GLU A N 9
ATOM 14146 C CA . GLU A 1 60 ? 15.383 -16.507 10.347 1.00 0.00 405 GLU A CA 9
ATOM 14147 C C . GLU A 1 60 ? 15.986 -17.225 9.143 1.00 0.00 405 GLU A C 9
ATOM 14148 O O . GLU A 1 60 ? 16.859 -18.082 9.290 1.00 0.00 405 GLU A O 9
ATOM 14160 N N . THR A 1 61 ? 15.515 -16.870 7.952 1.00 0.00 406 THR A N 9
ATOM 14161 C CA . THR A 1 61 ? 16.006 -17.481 6.723 1.00 0.00 406 THR A CA 9
ATOM 14162 C C . THR A 1 61 ? 16.523 -16.424 5.753 1.00 0.00 406 THR A C 9
ATOM 14163 O O . THR A 1 61 ? 17.500 -16.648 5.039 1.00 0.00 406 THR A O 9
ATOM 14174 N N . GLY A 1 62 ? 15.861 -15.272 5.732 1.00 0.00 407 GLY A N 9
ATOM 14175 C CA . GLY A 1 62 ? 16.270 -14.197 4.845 1.00 0.00 407 GLY A CA 9
ATOM 14176 C C . GLY A 1 62 ? 15.313 -14.008 3.685 1.00 0.00 407 GLY A C 9
ATOM 14177 O O . GLY A 1 62 ? 15.487 -13.104 2.868 1.00 0.00 407 GLY A O 9
ATOM 14181 N N . LYS A 1 63 ? 14.299 -14.864 3.610 1.00 0.00 408 LYS A N 9
ATOM 14182 C CA . LYS A 1 63 ? 13.311 -14.789 2.540 1.00 0.00 408 LYS A CA 9
ATOM 14183 C C . LYS A 1 63 ? 12.208 -13.796 2.889 1.00 0.00 408 LYS A C 9
ATOM 14184 O O . LYS A 1 63 ? 11.909 -13.547 4.057 1.00 0.00 408 LYS A O 9
ATOM 14203 N N . PRO A 1 64 ? 11.586 -13.213 1.853 1.00 0.00 409 PRO A N 9
ATOM 14204 C CA . PRO A 1 64 ? 10.504 -12.238 2.025 1.00 0.00 409 PRO A CA 9
ATOM 14205 C C . PRO A 1 64 ? 9.227 -12.879 2.558 1.00 0.00 409 PRO A C 9
ATOM 14206 O O . PRO A 1 64 ? 8.425 -13.420 1.796 1.00 0.00 409 PRO A O 9
ATOM 14217 N N . LYS A 1 65 ? 9.042 -12.814 3.872 1.00 0.00 410 LYS A N 9
ATOM 14218 C CA . LYS A 1 65 ? 7.861 -13.385 4.508 1.00 0.00 410 LYS A CA 9
ATOM 14219 C C . LYS A 1 65 ? 6.644 -13.272 3.597 1.00 0.00 410 LYS A C 9
ATOM 14220 O O . LYS A 1 65 ? 5.958 -14.260 3.334 1.00 0.00 410 LYS A O 9
ATOM 14239 N N . GLY A 1 66 ? 6.380 -12.060 3.116 1.00 0.00 411 GLY A N 9
ATOM 14240 C CA . GLY A 1 66 ? 5.246 -11.841 2.238 1.00 0.00 411 GLY A CA 9
ATOM 14241 C C . GLY A 1 66 ? 4.702 -10.430 2.334 1.00 0.00 411 GLY A C 9
ATOM 14242 O O . GLY A 1 66 ? 3.901 -10.008 1.499 1.00 0.00 411 GLY A O 9
ATOM 14246 N N . ASP A 1 67 ? 5.136 -9.698 3.355 1.00 0.00 412 ASP A N 9
ATOM 14247 C CA . ASP A 1 67 ? 4.688 -8.326 3.557 1.00 0.00 412 ASP A CA 9
ATOM 14248 C C . ASP A 1 67 ? 5.623 -7.340 2.863 1.00 0.00 412 ASP A C 9
ATOM 14249 O O . ASP A 1 67 ? 6.809 -7.615 2.684 1.00 0.00 412 ASP A O 9
ATOM 14258 N N . ALA A 1 68 ? 5.079 -6.192 2.471 1.00 0.00 413 ALA A N 9
ATOM 14259 C CA . ALA A 1 68 ? 5.865 -5.166 1.797 1.00 0.00 413 ALA A CA 9
ATOM 14260 C C . ALA A 1 68 ? 5.126 -3.832 1.778 1.00 0.00 413 ALA A C 9
ATOM 14261 O O . ALA A 1 68 ? 3.949 -3.758 2.134 1.00 0.00 413 ALA A O 9
ATOM 14268 N N . THR A 1 69 ? 5.823 -2.779 1.363 1.00 0.00 414 THR A N 9
ATOM 14269 C CA . THR A 1 69 ? 5.233 -1.449 1.300 1.00 0.00 414 THR A CA 9
ATOM 14270 C C . THR A 1 69 ? 5.666 -0.714 0.036 1.00 0.00 414 THR A C 9
ATOM 14271 O O . THR A 1 69 ? 6.813 -0.829 -0.399 1.00 0.00 414 THR A O 9
ATOM 14282 N N . VAL A 1 70 ? 4.744 0.041 -0.549 1.00 0.00 415 VAL A N 9
ATOM 14283 C CA . VAL A 1 70 ? 5.031 0.797 -1.764 1.00 0.00 415 VAL A CA 9
ATOM 14284 C C . VAL A 1 70 ? 4.619 2.257 -1.613 1.00 0.00 415 VAL A C 9
ATOM 14285 O O . VAL A 1 70 ? 3.438 2.565 -1.450 1.00 0.00 415 VAL A O 9
ATOM 14298 N N . SER A 1 71 ? 5.600 3.152 -1.670 1.00 0.00 416 SER A N 9
ATOM 14299 C CA . SER A 1 71 ? 5.340 4.580 -1.537 1.00 0.00 416 SER A CA 9
ATOM 14300 C C . SER A 1 71 ? 5.088 5.217 -2.901 1.00 0.00 416 SER A C 9
ATOM 14301 O O . SER A 1 71 ? 5.975 5.252 -3.755 1.00 0.00 416 SER A O 9
ATOM 14309 N N . TYR A 1 72 ? 3.874 5.717 -3.097 1.00 0.00 417 TYR A N 9
ATOM 14310 C CA . TYR A 1 72 ? 3.503 6.349 -4.358 1.00 0.00 417 TYR A CA 9
ATOM 14311 C C . TYR A 1 72 ? 3.840 7.838 -4.340 1.00 0.00 417 TYR A C 9
ATOM 14312 O O . TYR A 1 72 ? 4.076 8.418 -3.281 1.00 0.00 417 TYR A O 9
ATOM 14330 N N . GLU A 1 73 ? 3.859 8.447 -5.522 1.00 0.00 418 GLU A N 9
ATOM 14331 C CA . GLU A 1 73 ? 4.167 9.867 -5.643 1.00 0.00 418 GLU A CA 9
ATOM 14332 C C . GLU A 1 73 ? 3.132 10.713 -4.905 1.00 0.00 418 GLU A C 9
ATOM 14333 O O . GLU A 1 73 ? 3.456 11.408 -3.942 1.00 0.00 418 GLU A O 9
ATOM 14345 N N . ASP A 1 74 ? 1.888 10.649 -5.366 1.00 0.00 419 ASP A N 9
ATOM 14346 C CA . ASP A 1 74 ? 0.805 11.408 -4.751 1.00 0.00 419 ASP A CA 9
ATOM 14347 C C . ASP A 1 74 ? -0.241 10.474 -4.152 1.00 0.00 419 ASP A C 9
ATOM 14348 O O . ASP A 1 74 ? -0.380 9.318 -4.553 1.00 0.00 419 ASP A O 9
ATOM 14357 N N . PRO A 1 75 ? -0.995 10.983 -3.167 1.00 0.00 420 PRO A N 9
ATOM 14358 C CA . PRO A 1 75 ? -2.042 10.212 -2.491 1.00 0.00 420 PRO A CA 9
ATOM 14359 C C . PRO A 1 75 ? -3.089 9.679 -3.463 1.00 0.00 420 PRO A C 9
ATOM 14360 O O . PRO A 1 75 ? -3.524 8.530 -3.377 1.00 0.00 420 PRO A O 9
ATOM 14371 N N . PRO A 1 76 ? -3.505 10.532 -4.411 1.00 0.00 421 PRO A N 9
ATOM 14372 C CA . PRO A 1 76 ? -4.506 10.168 -5.419 1.00 0.00 421 PRO A CA 9
ATOM 14373 C C . PRO A 1 76 ? -4.188 8.842 -6.100 1.00 0.00 421 PRO A C 9
ATOM 14374 O O . PRO A 1 76 ? -5.084 8.147 -6.580 1.00 0.00 421 PRO A O 9
ATOM 14385 N N . THR A 1 77 ? -2.905 8.495 -6.141 1.00 0.00 422 THR A N 9
ATOM 14386 C CA . THR A 1 77 ? -2.468 7.253 -6.764 1.00 0.00 422 THR A CA 9
ATOM 14387 C C . THR A 1 77 ? -2.401 6.121 -5.746 1.00 0.00 422 THR A C 9
ATOM 14388 O O . THR A 1 77 ? -2.798 4.992 -6.031 1.00 0.00 422 THR A O 9
ATOM 14399 N N . ALA A 1 78 ? -1.896 6.430 -4.555 1.00 0.00 423 ALA A N 9
ATOM 14400 C CA . ALA A 1 78 ? -1.780 5.439 -3.494 1.00 0.00 423 ALA A CA 9
ATOM 14401 C C . ALA A 1 78 ? -3.143 4.857 -3.134 1.00 0.00 423 ALA A C 9
ATOM 14402 O O . ALA A 1 78 ? -3.301 3.641 -3.024 1.00 0.00 423 ALA A O 9
ATOM 14409 N N . LYS A 1 79 ? -4.126 5.732 -2.952 1.00 0.00 424 LYS A N 9
ATOM 14410 C CA . LYS A 1 79 ? -5.476 5.306 -2.605 1.00 0.00 424 LYS A CA 9
ATOM 14411 C C . LYS A 1 79 ? -6.083 4.461 -3.721 1.00 0.00 424 LYS A C 9
ATOM 14412 O O . LYS A 1 79 ? -6.798 3.494 -3.460 1.00 0.00 424 LYS A O 9
ATOM 14431 N N . ALA A 1 80 ? -5.790 4.830 -4.964 1.00 0.00 425 ALA A N 9
ATOM 14432 C CA . ALA A 1 80 ? -6.304 4.103 -6.118 1.00 0.00 425 ALA A CA 9
ATOM 14433 C C . ALA A 1 80 ? -5.567 2.781 -6.305 1.00 0.00 425 ALA A C 9
ATOM 14434 O O . ALA A 1 80 ? -6.145 1.798 -6.770 1.00 0.00 425 ALA A O 9
ATOM 14441 N N . ALA A 1 81 ? -4.289 2.764 -5.944 1.00 0.00 426 ALA A N 9
ATOM 14442 C CA . ALA A 1 81 ? -3.473 1.562 -6.072 1.00 0.00 426 ALA A CA 9
ATOM 14443 C C . ALA A 1 81 ? -3.913 0.494 -5.078 1.00 0.00 426 ALA A C 9
ATOM 14444 O O . ALA A 1 81 ? -3.846 -0.702 -5.366 1.00 0.00 426 ALA A O 9
ATOM 14451 N N . VAL A 1 82 ? -4.360 0.930 -3.905 1.00 0.00 427 VAL A N 9
ATOM 14452 C CA . VAL A 1 82 ? -4.811 0.010 -2.867 1.00 0.00 427 VAL A CA 9
ATOM 14453 C C . VAL A 1 82 ? -5.916 -0.904 -3.385 1.00 0.00 427 VAL A C 9
ATOM 14454 O O . VAL A 1 82 ? -5.740 -2.118 -3.469 1.00 0.00 427 VAL A O 9
ATOM 14467 N N . GLU A 1 83 ? -7.053 -0.311 -3.731 1.00 0.00 428 GLU A N 9
ATOM 14468 C CA . GLU A 1 83 ? -8.187 -1.072 -4.240 1.00 0.00 428 GLU A CA 9
ATOM 14469 C C . GLU A 1 83 ? -7.838 -1.748 -5.564 1.00 0.00 428 GLU A C 9
ATOM 14470 O O . GLU A 1 83 ? -8.559 -2.630 -6.032 1.00 0.00 428 GLU A O 9
ATOM 14482 N N . TRP A 1 84 ? -6.729 -1.328 -6.161 1.00 0.00 429 TRP A N 9
ATOM 14483 C CA . TRP A 1 84 ? -6.284 -1.891 -7.430 1.00 0.00 429 TRP A CA 9
ATOM 14484 C C . TRP A 1 84 ? -5.591 -3.234 -7.217 1.00 0.00 429 TRP A C 9
ATOM 14485 O O . TRP A 1 84 ? -5.966 -4.239 -7.821 1.00 0.00 429 TRP A O 9
ATOM 14506 N N . PHE A 1 85 ? -4.581 -3.242 -6.355 1.00 0.00 430 PHE A N 9
ATOM 14507 C CA . PHE A 1 85 ? -3.836 -4.461 -6.063 1.00 0.00 430 PHE A CA 9
ATOM 14508 C C . PHE A 1 85 ? -4.455 -5.208 -4.886 1.00 0.00 430 PHE A C 9
ATOM 14509 O O . PHE A 1 85 ? -4.109 -6.359 -4.616 1.00 0.00 430 PHE A O 9
ATOM 14526 N N . ASP A 1 86 ? -5.370 -4.546 -4.189 1.00 0.00 431 ASP A N 9
ATOM 14527 C CA . ASP A 1 86 ? -6.038 -5.146 -3.040 1.00 0.00 431 ASP A CA 9
ATOM 14528 C C . ASP A 1 86 ? -6.823 -6.388 -3.454 1.00 0.00 431 ASP A C 9
ATOM 14529 O O . ASP A 1 86 ? -7.943 -6.288 -3.954 1.00 0.00 431 ASP A O 9
ATOM 14538 N N . GLY A 1 87 ? -6.225 -7.556 -3.245 1.00 0.00 432 GLY A N 9
ATOM 14539 C CA . GLY A 1 87 ? -6.881 -8.800 -3.604 1.00 0.00 432 GLY A CA 9
ATOM 14540 C C . GLY A 1 87 ? -6.280 -9.437 -4.841 1.00 0.00 432 GLY A C 9
ATOM 14541 O O . GLY A 1 87 ? -6.623 -10.564 -5.198 1.00 0.00 432 GLY A O 9
ATOM 14545 N N . LYS A 1 88 ? -5.381 -8.713 -5.500 1.00 0.00 433 LYS A N 9
ATOM 14546 C CA . LYS A 1 88 ? -4.731 -9.212 -6.705 1.00 0.00 433 LYS A CA 9
ATOM 14547 C C . LYS A 1 88 ? -4.087 -10.572 -6.452 1.00 0.00 433 LYS A C 9
ATOM 14548 O O . LYS A 1 88 ? -3.921 -10.987 -5.305 1.00 0.00 433 LYS A O 9
ATOM 14567 N N . ASP A 1 89 ? -3.724 -11.259 -7.529 1.00 0.00 434 ASP A N 9
ATOM 14568 C CA . ASP A 1 89 ? -3.096 -12.571 -7.424 1.00 0.00 434 ASP A CA 9
ATOM 14569 C C . ASP A 1 89 ? -1.647 -12.518 -7.897 1.00 0.00 434 ASP A C 9
ATOM 14570 O O . ASP A 1 89 ? -1.373 -12.246 -9.066 1.00 0.00 434 ASP A O 9
ATOM 14579 N N . PHE A 1 90 ? -0.720 -12.780 -6.980 1.00 0.00 435 PHE A N 9
ATOM 14580 C CA . PHE A 1 90 ? 0.701 -12.761 -7.303 1.00 0.00 435 PHE A CA 9
ATOM 14581 C C . PHE A 1 90 ? 1.304 -14.157 -7.187 1.00 0.00 435 PHE A C 9
ATOM 14582 O O . PHE A 1 90 ? 1.450 -14.692 -6.089 1.00 0.00 435 PHE A O 9
ATOM 14599 N N . GLN A 1 91 ? 1.652 -14.741 -8.329 1.00 0.00 436 GLN A N 9
ATOM 14600 C CA . GLN A 1 91 ? 2.238 -16.077 -8.356 1.00 0.00 436 GLN A CA 9
ATOM 14601 C C . GLN A 1 91 ? 1.275 -17.106 -7.773 1.00 0.00 436 GLN A C 9
ATOM 14602 O O . GLN A 1 91 ? 1.696 -18.123 -7.223 1.00 0.00 436 GLN A O 9
ATOM 14616 N N . GLY A 1 92 ? -0.020 -16.834 -7.897 1.00 0.00 437 GLY A N 9
ATOM 14617 C CA . GLY A 1 92 ? -1.023 -17.745 -7.376 1.00 0.00 437 GLY A CA 9
ATOM 14618 C C . GLY A 1 92 ? -1.472 -17.375 -5.977 1.00 0.00 437 GLY A C 9
ATOM 14619 O O . GLY A 1 92 ? -2.494 -17.865 -5.496 1.00 0.00 437 GLY A O 9
ATOM 14623 N N . SER A 1 93 ? -0.708 -16.508 -5.321 1.00 0.00 438 SER A N 9
ATOM 14624 C CA . SER A 1 93 ? -1.030 -16.076 -3.966 1.00 0.00 438 SER A CA 9
ATOM 14625 C C . SER A 1 93 ? -1.884 -14.811 -3.988 1.00 0.00 438 SER A C 9
ATOM 14626 O O . SER A 1 93 ? -1.924 -14.092 -4.985 1.00 0.00 438 SER A O 9
ATOM 14634 N N . LYS A 1 94 ? -2.566 -14.547 -2.878 1.00 0.00 439 LYS A N 9
ATOM 14635 C CA . LYS A 1 94 ? -3.418 -13.369 -2.766 1.00 0.00 439 LYS A CA 9
ATOM 14636 C C . LYS A 1 94 ? -2.687 -12.233 -2.058 1.00 0.00 439 LYS A C 9
ATOM 14637 O O . LYS A 1 94 ? -2.042 -12.442 -1.030 1.00 0.00 439 LYS A O 9
ATOM 14656 N N . LEU A 1 95 ? -2.792 -11.031 -2.615 1.00 0.00 440 LEU A N 9
ATOM 14657 C CA . LEU A 1 95 ? -2.141 -9.861 -2.036 1.00 0.00 440 LEU A CA 9
ATOM 14658 C C . LEU A 1 95 ? -3.149 -8.990 -1.291 1.00 0.00 440 LEU A C 9
ATOM 14659 O O . LEU A 1 95 ? -4.303 -8.870 -1.700 1.00 0.00 440 LEU A O 9
ATOM 14675 N N . LYS A 1 96 ? -2.703 -8.383 -0.197 1.00 0.00 441 LYS A N 9
ATOM 14676 C CA . LYS A 1 96 ? -3.563 -7.519 0.604 1.00 0.00 441 LYS A CA 9
ATOM 14677 C C . LYS A 1 96 ? -2.966 -6.121 0.729 1.00 0.00 441 LYS A C 9
ATOM 14678 O O . LYS A 1 96 ? -2.076 -5.886 1.546 1.00 0.00 441 LYS A O 9
ATOM 14697 N N . VAL A 1 97 ? -3.463 -5.195 -0.086 1.00 0.00 442 VAL A N 9
ATOM 14698 C CA . VAL A 1 97 ? -2.980 -3.819 -0.063 1.00 0.00 442 VAL A CA 9
ATOM 14699 C C . VAL A 1 97 ? -3.874 -2.938 0.801 1.00 0.00 442 VAL A C 9
ATOM 14700 O O . VAL A 1 97 ? -5.097 -2.954 0.666 1.00 0.00 442 VAL A O 9
ATOM 14713 N N . SER A 1 98 ? -3.254 -2.167 1.689 1.00 0.00 443 SER A N 9
ATOM 14714 C CA . SER A 1 98 ? -3.993 -1.278 2.578 1.00 0.00 443 SER A CA 9
ATOM 14715 C C . SER A 1 98 ? -3.146 -0.070 2.966 1.00 0.00 443 SER A C 9
ATOM 14716 O O . SER A 1 98 ? -2.002 -0.212 3.401 1.00 0.00 443 SER A O 9
ATOM 14724 N N . LEU A 1 99 ? -3.716 1.120 2.806 1.00 0.00 444 LEU A N 9
ATOM 14725 C CA . LEU A 1 99 ? -3.015 2.355 3.140 1.00 0.00 444 LEU A CA 9
ATOM 14726 C C . LEU A 1 99 ? -2.297 2.229 4.480 1.00 0.00 444 LEU A C 9
ATOM 14727 O O . LEU A 1 99 ? -2.933 2.122 5.528 1.00 0.00 444 LEU A O 9
ATOM 14743 N N . ALA A 1 100 ? -0.969 2.245 4.437 1.00 0.00 445 ALA A N 9
ATOM 14744 C CA . ALA A 1 100 ? -0.166 2.137 5.649 1.00 0.00 445 ALA A CA 9
ATOM 14745 C C . ALA A 1 100 ? -0.633 3.128 6.709 1.00 0.00 445 ALA A C 9
ATOM 14746 O O . ALA A 1 100 ? -0.363 4.325 6.614 1.00 0.00 445 ALA A O 9
ATOM 14753 N N . ARG A 1 101 ? -1.338 2.621 7.716 1.00 0.00 446 ARG A N 9
ATOM 14754 C CA . ARG A 1 101 ? -1.845 3.463 8.792 1.00 0.00 446 ARG A CA 9
ATOM 14755 C C . ARG A 1 101 ? -1.055 3.236 10.078 1.00 0.00 446 ARG A C 9
ATOM 14756 O O . ARG A 1 101 ? -0.504 2.158 10.300 1.00 0.00 446 ARG A O 9
ATOM 14777 N N . LYS A 1 102 ? -1.003 4.261 10.923 1.00 0.00 447 LYS A N 9
ATOM 14778 C CA . LYS A 1 102 ? -0.282 4.175 12.187 1.00 0.00 447 LYS A CA 9
ATOM 14779 C C . LYS A 1 102 ? -1.199 4.502 13.361 1.00 0.00 447 LYS A C 9
ATOM 14780 O O . LYS A 1 102 ? -2.233 5.148 13.192 1.00 0.00 447 LYS A O 9
ATOM 14799 N N . LYS A 1 103 ? -0.814 4.052 14.549 1.00 0.00 448 LYS A N 9
ATOM 14800 C CA . LYS A 1 103 ? -1.601 4.298 15.753 1.00 0.00 448 LYS A CA 9
ATOM 14801 C C . LYS A 1 103 ? -1.413 5.730 16.241 1.00 0.00 448 LYS A C 9
ATOM 14802 O O . LYS A 1 103 ? -0.310 6.276 16.231 1.00 0.00 448 LYS A O 9
ATOM 14821 N N . PRO A 1 104 ? -2.515 6.356 16.683 1.00 0.00 449 PRO A N 9
ATOM 14822 C CA . PRO A 1 104 ? -2.496 7.732 17.186 1.00 0.00 449 PRO A CA 9
ATOM 14823 C C . PRO A 1 104 ? -1.774 7.851 18.524 1.00 0.00 449 PRO A C 9
ATOM 14824 O O . PRO A 1 104 ? -2.094 7.160 19.493 1.00 0.00 449 PRO A O 9
ATOM 14835 N N . PRO A 1 105 ? -0.777 8.746 18.583 1.00 0.00 450 PRO A N 9
ATOM 14836 C CA . PRO A 1 105 ? 0.009 8.976 19.798 1.00 0.00 450 PRO A CA 9
ATOM 14837 C C . PRO A 1 105 ? -0.801 9.662 20.892 1.00 0.00 450 PRO A C 9
ATOM 14838 O O . PRO A 1 105 ? -0.638 9.367 22.076 1.00 0.00 450 PRO A O 9
ATOM 14849 N N . MET A 1 106 ? -1.676 10.577 20.490 1.00 0.00 451 MET A N 9
ATOM 14850 C CA . MET A 1 106 ? -2.514 11.303 21.437 1.00 0.00 451 MET A CA 9
ATOM 14851 C C . MET A 1 106 ? -2.994 10.382 22.555 1.00 0.00 451 MET A C 9
ATOM 14852 O O . MET A 1 106 ? -3.157 9.179 22.353 1.00 0.00 451 MET A O 9
ATOM 14866 N N . ASN A 1 107 ? -3.218 10.955 23.733 1.00 0.00 452 ASN A N 9
ATOM 14867 C CA . ASN A 1 107 ? -3.678 10.185 24.882 1.00 0.00 452 ASN A CA 9
ATOM 14868 C C . ASN A 1 107 ? -4.974 10.763 25.441 1.00 0.00 452 ASN A C 9
ATOM 14869 O O . ASN A 1 107 ? -5.032 11.936 25.815 1.00 0.00 452 ASN A O 9
ATOM 14880 N N . SER A 1 108 ? -6.012 9.934 25.495 1.00 0.00 453 SER A N 9
ATOM 14881 C CA . SER A 1 108 ? -7.308 10.364 26.005 1.00 0.00 453 SER A CA 9
ATOM 14882 C C . SER A 1 108 ? -7.218 10.723 27.486 1.00 0.00 453 SER A C 9
ATOM 14883 O O . SER A 1 108 ? -7.489 9.896 28.354 1.00 0.00 453 SER A O 9
ATOM 14891 N N . GLY A 1 109 ? -6.836 11.966 27.764 1.00 0.00 454 GLY A N 9
ATOM 14892 C CA . GLY A 1 109 ? -6.715 12.414 29.140 1.00 0.00 454 GLY A CA 9
ATOM 14893 C C . GLY A 1 109 ? -5.555 11.761 29.863 1.00 0.00 454 GLY A C 9
ATOM 14894 O O . GLY A 1 109 ? -5.199 10.612 29.601 1.00 0.00 454 GLY A O 9
ATOM 14898 N N . PRO A 1 110 ? -4.941 12.503 30.797 1.00 0.00 455 PRO A N 9
ATOM 14899 C CA . PRO A 1 110 ? -3.804 12.010 31.578 1.00 0.00 455 PRO A CA 9
ATOM 14900 C C . PRO A 1 110 ? -4.207 10.922 32.569 1.00 0.00 455 PRO A C 9
ATOM 14901 O O . PRO A 1 110 ? -3.382 10.432 33.338 1.00 0.00 455 PRO A O 9
ATOM 14912 N N . SER A 1 111 ? -5.484 10.549 32.542 1.00 0.00 456 SER A N 9
ATOM 14913 C CA . SER A 1 111 ? -5.998 9.522 33.439 1.00 0.00 456 SER A CA 9
ATOM 14914 C C . SER A 1 111 ? -4.946 8.446 33.694 1.00 0.00 456 SER A C 9
ATOM 14915 O O . SER A 1 111 ? -4.293 7.970 32.767 1.00 0.00 456 SER A O 9
ATOM 14923 N N . SER A 1 112 ? -4.790 8.069 34.959 1.00 0.00 457 SER A N 9
ATOM 14924 C CA . SER A 1 112 ? -3.815 7.052 35.338 1.00 0.00 457 SER A CA 9
ATOM 14925 C C . SER A 1 112 ? -3.796 5.913 34.323 1.00 0.00 457 SER A C 9
ATOM 14926 O O . SER A 1 112 ? -4.781 5.669 33.628 1.00 0.00 457 SER A O 9
ATOM 14934 N N . GLY A 1 113 ? -2.664 5.218 34.244 1.00 0.00 458 GLY A N 9
ATOM 14935 C CA . GLY A 1 113 ? -2.537 4.113 33.312 1.00 0.00 458 GLY A CA 9
ATOM 14936 C C . GLY A 1 113 ? -2.808 2.771 33.963 1.00 0.00 458 GLY A C 9
ATOM 14937 O O . GLY A 1 113 ? -2.293 2.481 35.042 1.00 0.00 458 GLY A O 9
ATOM 14941 N N . GLY A 1 1 ? -19.046 -9.336 11.684 1.00 0.00 346 GLY A N 10
ATOM 14942 C CA . GLY A 1 1 ? -19.612 -9.888 10.467 1.00 0.00 346 GLY A CA 10
ATOM 14943 C C . GLY A 1 1 ? -18.632 -10.771 9.721 1.00 0.00 346 GLY A C 10
ATOM 14944 O O . GLY A 1 1 ? -17.423 -10.686 9.934 1.00 0.00 346 GLY A O 10
ATOM 14948 N N . SER A 1 2 ? -19.155 -11.624 8.846 1.00 0.00 347 SER A N 10
ATOM 14949 C CA . SER A 1 2 ? -18.318 -12.532 8.069 1.00 0.00 347 SER A CA 10
ATOM 14950 C C . SER A 1 2 ? -18.358 -12.173 6.587 1.00 0.00 347 SER A C 10
ATOM 14951 O O . SER A 1 2 ? -19.410 -11.828 6.048 1.00 0.00 347 SER A O 10
ATOM 14959 N N . SER A 1 3 ? -17.204 -12.258 5.932 1.00 0.00 348 SER A N 10
ATOM 14960 C CA . SER A 1 3 ? -17.106 -11.939 4.512 1.00 0.00 348 SER A CA 10
ATOM 14961 C C . SER A 1 3 ? -17.776 -10.604 4.207 1.00 0.00 348 SER A C 10
ATOM 14962 O O . SER A 1 3 ? -18.490 -10.467 3.215 1.00 0.00 348 SER A O 10
ATOM 14970 N N . GLY A 1 4 ? -17.540 -9.619 5.070 1.00 0.00 349 GLY A N 10
ATOM 14971 C CA . GLY A 1 4 ? -18.128 -8.307 4.877 1.00 0.00 349 GLY A CA 10
ATOM 14972 C C . GLY A 1 4 ? -17.084 -7.228 4.672 1.00 0.00 349 GLY A C 10
ATOM 14973 O O . GLY A 1 4 ? -16.850 -6.405 5.558 1.00 0.00 349 GLY A O 10
ATOM 14977 N N . SER A 1 5 ? -16.452 -7.232 3.502 1.00 0.00 350 SER A N 10
ATOM 14978 C CA . SER A 1 5 ? -15.422 -6.249 3.187 1.00 0.00 350 SER A CA 10
ATOM 14979 C C . SER A 1 5 ? -15.765 -4.890 3.789 1.00 0.00 350 SER A C 10
ATOM 14980 O O . SER A 1 5 ? -14.940 -4.269 4.460 1.00 0.00 350 SER A O 10
ATOM 14988 N N . SER A 1 6 ? -16.989 -4.433 3.544 1.00 0.00 351 SER A N 10
ATOM 14989 C CA . SER A 1 6 ? -17.442 -3.146 4.058 1.00 0.00 351 SER A CA 10
ATOM 14990 C C . SER A 1 6 ? -17.046 -2.976 5.522 1.00 0.00 351 SER A C 10
ATOM 14991 O O . SER A 1 6 ? -17.468 -3.746 6.384 1.00 0.00 351 SER A O 10
ATOM 14999 N N . GLY A 1 7 ? -16.232 -1.961 5.794 1.00 0.00 352 GLY A N 10
ATOM 15000 C CA . GLY A 1 7 ? -15.792 -1.706 7.154 1.00 0.00 352 GLY A CA 10
ATOM 15001 C C . GLY A 1 7 ? -15.885 -0.241 7.529 1.00 0.00 352 GLY A C 10
ATOM 15002 O O . GLY A 1 7 ? -16.914 0.214 8.030 1.00 0.00 352 GLY A O 10
ATOM 15006 N N . ASP A 1 8 ? -14.810 0.500 7.288 1.00 0.00 353 ASP A N 10
ATOM 15007 C CA . ASP A 1 8 ? -14.774 1.922 7.605 1.00 0.00 353 ASP A CA 10
ATOM 15008 C C . ASP A 1 8 ? -14.072 2.708 6.502 1.00 0.00 353 ASP A C 10
ATOM 15009 O O . ASP A 1 8 ? -13.229 2.184 5.774 1.00 0.00 353 ASP A O 10
ATOM 15018 N N . PRO A 1 9 ? -14.429 3.994 6.371 1.00 0.00 354 PRO A N 10
ATOM 15019 C CA . PRO A 1 9 ? -13.846 4.879 5.358 1.00 0.00 354 PRO A CA 10
ATOM 15020 C C . PRO A 1 9 ? -12.387 5.212 5.649 1.00 0.00 354 PRO A C 10
ATOM 15021 O O . PRO A 1 9 ? -11.906 5.012 6.764 1.00 0.00 354 PRO A O 10
ATOM 15032 N N . ASP A 1 10 ? -11.688 5.719 4.639 1.00 0.00 355 ASP A N 10
ATOM 15033 C CA . ASP A 1 10 ? -10.283 6.080 4.787 1.00 0.00 355 ASP A CA 10
ATOM 15034 C C . ASP A 1 10 ? -10.105 7.595 4.745 1.00 0.00 355 ASP A C 10
ATOM 15035 O O . ASP A 1 10 ? -10.050 8.192 3.671 1.00 0.00 355 ASP A O 10
ATOM 15044 N N . GLU A 1 11 ? -10.016 8.208 5.921 1.00 0.00 356 GLU A N 10
ATOM 15045 C CA . GLU A 1 11 ? -9.846 9.653 6.017 1.00 0.00 356 GLU A CA 10
ATOM 15046 C C . GLU A 1 11 ? -8.366 10.029 6.010 1.00 0.00 356 GLU A C 10
ATOM 15047 O O . GLU A 1 11 ? -7.938 10.921 6.741 1.00 0.00 356 GLU A O 10
ATOM 15059 N N . ASP A 1 12 ? -7.592 9.341 5.177 1.00 0.00 357 ASP A N 10
ATOM 15060 C CA . ASP A 1 12 ? -6.161 9.601 5.073 1.00 0.00 357 ASP A CA 10
ATOM 15061 C C . ASP A 1 12 ? -5.883 10.716 4.069 1.00 0.00 357 ASP A C 10
ATOM 15062 O O . ASP A 1 12 ? -6.620 10.887 3.097 1.00 0.00 357 ASP A O 10
ATOM 15071 N N . SER A 1 13 ? -4.818 11.472 4.312 1.00 0.00 358 SER A N 10
ATOM 15072 C CA . SER A 1 13 ? -4.446 12.573 3.431 1.00 0.00 358 SER A CA 10
ATOM 15073 C C . SER A 1 13 ? -2.949 12.551 3.136 1.00 0.00 358 SER A C 10
ATOM 15074 O O . SER A 1 13 ? -2.534 12.548 1.977 1.00 0.00 358 SER A O 10
ATOM 15082 N N . ASP A 1 14 ? -2.145 12.536 4.194 1.00 0.00 359 ASP A N 10
ATOM 15083 C CA . ASP A 1 14 ? -0.694 12.513 4.049 1.00 0.00 359 ASP A CA 10
ATOM 15084 C C . ASP A 1 14 ? -0.171 11.079 4.048 1.00 0.00 359 ASP A C 10
ATOM 15085 O O . ASP A 1 14 ? 0.807 10.765 4.725 1.00 0.00 359 ASP A O 10
ATOM 15094 N N . ASN A 1 15 ? -0.829 10.215 3.281 1.00 0.00 360 ASN A N 10
ATOM 15095 C CA . ASN A 1 15 ? -0.431 8.816 3.192 1.00 0.00 360 ASN A CA 10
ATOM 15096 C C . ASN A 1 15 ? -0.318 8.373 1.737 1.00 0.00 360 ASN A C 10
ATOM 15097 O O . ASN A 1 15 ? -1.242 7.775 1.185 1.00 0.00 360 ASN A O 10
ATOM 15108 N N . SER A 1 16 ? 0.821 8.672 1.119 1.00 0.00 361 SER A N 10
ATOM 15109 C CA . SER A 1 16 ? 1.055 8.309 -0.273 1.00 0.00 361 SER A CA 10
ATOM 15110 C C . SER A 1 16 ? 1.777 6.968 -0.372 1.00 0.00 361 SER A C 10
ATOM 15111 O O . SER A 1 16 ? 2.697 6.804 -1.172 1.00 0.00 361 SER A O 10
ATOM 15119 N N . ALA A 1 17 ? 1.352 6.013 0.450 1.00 0.00 362 ALA A N 10
ATOM 15120 C CA . ALA A 1 17 ? 1.956 4.686 0.455 1.00 0.00 362 ALA A CA 10
ATOM 15121 C C . ALA A 1 17 ? 0.902 3.603 0.651 1.00 0.00 362 ALA A C 10
ATOM 15122 O O . ALA A 1 17 ? -0.232 3.891 1.039 1.00 0.00 362 ALA A O 10
ATOM 15129 N N . ILE A 1 18 ? 1.280 2.358 0.381 1.00 0.00 363 ILE A N 10
ATOM 15130 C CA . ILE A 1 18 ? 0.365 1.233 0.528 1.00 0.00 363 ILE A CA 10
ATOM 15131 C C . ILE A 1 18 ? 1.061 0.041 1.176 1.00 0.00 363 ILE A C 10
ATOM 15132 O O . ILE A 1 18 ? 2.213 -0.263 0.866 1.00 0.00 363 ILE A O 10
ATOM 15148 N N . TYR A 1 19 ? 0.353 -0.631 2.077 1.00 0.00 364 TYR A N 10
ATOM 15149 C CA . TYR A 1 19 ? 0.902 -1.791 2.770 1.00 0.00 364 TYR A CA 10
ATOM 15150 C C . TYR A 1 19 ? 0.413 -3.088 2.133 1.00 0.00 364 TYR A C 10
ATOM 15151 O O . TYR A 1 19 ? -0.774 -3.410 2.186 1.00 0.00 364 TYR A O 10
ATOM 15169 N N . VAL A 1 20 ? 1.338 -3.830 1.533 1.00 0.00 365 VAL A N 10
ATOM 15170 C CA . VAL A 1 20 ? 1.004 -5.093 0.887 1.00 0.00 365 VAL A CA 10
ATOM 15171 C C . VAL A 1 20 ? 1.281 -6.274 1.812 1.00 0.00 365 VAL A C 10
ATOM 15172 O O . VAL A 1 20 ? 2.251 -6.266 2.567 1.00 0.00 365 VAL A O 10
ATOM 15185 N N . GLN A 1 21 ? 0.422 -7.286 1.745 1.00 0.00 366 GLN A N 10
ATOM 15186 C CA . GLN A 1 21 ? 0.575 -8.474 2.576 1.00 0.00 366 GLN A CA 10
ATOM 15187 C C . GLN A 1 21 ? 0.015 -9.705 1.873 1.00 0.00 366 GLN A C 10
ATOM 15188 O O . GLN A 1 21 ? -1.166 -9.756 1.535 1.00 0.00 366 GLN A O 10
ATOM 15202 N N . GLY A 1 22 ? 0.872 -10.698 1.657 1.00 0.00 367 GLY A N 10
ATOM 15203 C CA . GLY A 1 22 ? 0.444 -11.917 0.996 1.00 0.00 367 GLY A CA 10
ATOM 15204 C C . GLY A 1 22 ? 1.358 -12.308 -0.148 1.00 0.00 367 GLY A C 10
ATOM 15205 O O . GLY A 1 22 ? 0.963 -13.061 -1.039 1.00 0.00 367 GLY A O 10
ATOM 15209 N N . LEU A 1 23 ? 2.583 -11.794 -0.126 1.00 0.00 368 LEU A N 10
ATOM 15210 C CA . LEU A 1 23 ? 3.557 -12.092 -1.171 1.00 0.00 368 LEU A CA 10
ATOM 15211 C C . LEU A 1 23 ? 4.268 -13.412 -0.891 1.00 0.00 368 LEU A C 10
ATOM 15212 O O . LEU A 1 23 ? 4.351 -13.853 0.254 1.00 0.00 368 LEU A O 10
ATOM 15228 N N . ASN A 1 24 ? 4.785 -14.035 -1.945 1.00 0.00 369 ASN A N 10
ATOM 15229 C CA . ASN A 1 24 ? 5.492 -15.303 -1.813 1.00 0.00 369 ASN A CA 10
ATOM 15230 C C . ASN A 1 24 ? 6.913 -15.083 -1.304 1.00 0.00 369 ASN A C 10
ATOM 15231 O O . ASN A 1 24 ? 7.307 -13.958 -0.999 1.00 0.00 369 ASN A O 10
ATOM 15242 N N . ASP A 1 25 ? 7.679 -16.165 -1.217 1.00 0.00 370 ASP A N 10
ATOM 15243 C CA . ASP A 1 25 ? 9.058 -16.091 -0.747 1.00 0.00 370 ASP A CA 10
ATOM 15244 C C . ASP A 1 25 ? 10.020 -15.895 -1.914 1.00 0.00 370 ASP A C 10
ATOM 15245 O O . ASP A 1 25 ? 11.236 -15.994 -1.752 1.00 0.00 370 ASP A O 10
ATOM 15254 N N . SER A 1 26 ? 9.466 -15.619 -3.091 1.00 0.00 371 SER A N 10
ATOM 15255 C CA . SER A 1 26 ? 10.275 -15.413 -4.287 1.00 0.00 371 SER A CA 10
ATOM 15256 C C . SER A 1 26 ? 9.997 -14.046 -4.902 1.00 0.00 371 SER A C 10
ATOM 15257 O O . SER A 1 26 ? 10.439 -13.751 -6.013 1.00 0.00 371 SER A O 10
ATOM 15265 N N . VAL A 1 27 ? 9.262 -13.213 -4.172 1.00 0.00 372 VAL A N 10
ATOM 15266 C CA . VAL A 1 27 ? 8.926 -11.875 -4.644 1.00 0.00 372 VAL A CA 10
ATOM 15267 C C . VAL A 1 27 ? 10.135 -10.948 -4.575 1.00 0.00 372 VAL A C 10
ATOM 15268 O O . VAL A 1 27 ? 10.795 -10.844 -3.541 1.00 0.00 372 VAL A O 10
ATOM 15281 N N . THR A 1 28 ? 10.421 -10.275 -5.686 1.00 0.00 373 THR A N 10
ATOM 15282 C CA . THR A 1 28 ? 11.551 -9.357 -5.754 1.00 0.00 373 THR A CA 10
ATOM 15283 C C . THR A 1 28 ? 11.079 -7.913 -5.873 1.00 0.00 373 THR A C 10
ATOM 15284 O O . THR A 1 28 ? 9.924 -7.652 -6.213 1.00 0.00 373 THR A O 10
ATOM 15295 N N . LEU A 1 29 ? 11.979 -6.976 -5.591 1.00 0.00 374 LEU A N 10
ATOM 15296 C CA . LEU A 1 29 ? 11.654 -5.556 -5.669 1.00 0.00 374 LEU A CA 10
ATOM 15297 C C . LEU A 1 29 ? 11.193 -5.179 -7.073 1.00 0.00 374 LEU A C 10
ATOM 15298 O O . LEU A 1 29 ? 10.048 -4.772 -7.273 1.00 0.00 374 LEU A O 10
ATOM 15314 N N . ASP A 1 30 ? 12.091 -5.317 -8.042 1.00 0.00 375 ASP A N 10
ATOM 15315 C CA . ASP A 1 30 ? 11.776 -4.994 -9.429 1.00 0.00 375 ASP A CA 10
ATOM 15316 C C . ASP A 1 30 ? 10.435 -5.596 -9.836 1.00 0.00 375 ASP A C 10
ATOM 15317 O O . ASP A 1 30 ? 9.662 -4.978 -10.568 1.00 0.00 375 ASP A O 10
ATOM 15326 N N . ASP A 1 31 ? 10.165 -6.805 -9.356 1.00 0.00 376 ASP A N 10
ATOM 15327 C CA . ASP A 1 31 ? 8.917 -7.492 -9.671 1.00 0.00 376 ASP A CA 10
ATOM 15328 C C . ASP A 1 31 ? 7.728 -6.770 -9.044 1.00 0.00 376 ASP A C 10
ATOM 15329 O O . ASP A 1 31 ? 6.617 -6.806 -9.574 1.00 0.00 376 ASP A O 10
ATOM 15338 N N . LEU A 1 32 ? 7.967 -6.118 -7.912 1.00 0.00 377 LEU A N 10
ATOM 15339 C CA . LEU A 1 32 ? 6.917 -5.389 -7.211 1.00 0.00 377 LEU A CA 10
ATOM 15340 C C . LEU A 1 32 ? 6.799 -3.962 -7.738 1.00 0.00 377 LEU A C 10
ATOM 15341 O O . LEU A 1 32 ? 5.721 -3.369 -7.720 1.00 0.00 377 LEU A O 10
ATOM 15357 N N . ALA A 1 33 ? 7.917 -3.416 -8.207 1.00 0.00 378 ALA A N 10
ATOM 15358 C CA . ALA A 1 33 ? 7.939 -2.061 -8.743 1.00 0.00 378 ALA A CA 10
ATOM 15359 C C . ALA A 1 33 ? 7.256 -1.998 -10.105 1.00 0.00 378 ALA A C 10
ATOM 15360 O O . ALA A 1 33 ? 6.518 -1.056 -10.396 1.00 0.00 378 ALA A O 10
ATOM 15367 N N . ASP A 1 34 ? 7.507 -3.005 -10.935 1.00 0.00 379 ASP A N 10
ATOM 15368 C CA . ASP A 1 34 ? 6.915 -3.063 -12.267 1.00 0.00 379 ASP A CA 10
ATOM 15369 C C . ASP A 1 34 ? 5.450 -3.482 -12.193 1.00 0.00 379 ASP A C 10
ATOM 15370 O O . ASP A 1 34 ? 4.681 -3.258 -13.127 1.00 0.00 379 ASP A O 10
ATOM 15379 N N . PHE A 1 35 ? 5.071 -4.093 -11.075 1.00 0.00 380 PHE A N 10
ATOM 15380 C CA . PHE A 1 35 ? 3.699 -4.546 -10.879 1.00 0.00 380 PHE A CA 10
ATOM 15381 C C . PHE A 1 35 ? 2.868 -3.479 -10.172 1.00 0.00 380 PHE A C 10
ATOM 15382 O O . PHE A 1 35 ? 1.742 -3.187 -10.572 1.00 0.00 380 PHE A O 10
ATOM 15399 N N . PHE A 1 36 ? 3.435 -2.900 -9.118 1.00 0.00 381 PHE A N 10
ATOM 15400 C CA . PHE A 1 36 ? 2.748 -1.866 -8.353 1.00 0.00 381 PHE A CA 10
ATOM 15401 C C . PHE A 1 36 ? 2.576 -0.598 -9.186 1.00 0.00 381 PHE A C 10
ATOM 15402 O O . PHE A 1 36 ? 1.739 0.250 -8.879 1.00 0.00 381 PHE A O 10
ATOM 15419 N N . LYS A 1 37 ? 3.377 -0.476 -10.239 1.00 0.00 382 LYS A N 10
ATOM 15420 C CA . LYS A 1 37 ? 3.315 0.686 -11.117 1.00 0.00 382 LYS A CA 10
ATOM 15421 C C . LYS A 1 37 ? 2.119 0.595 -12.058 1.00 0.00 382 LYS A C 10
ATOM 15422 O O . LYS A 1 37 ? 1.829 1.532 -12.801 1.00 0.00 382 LYS A O 10
ATOM 15441 N N . GLN A 1 38 ? 1.427 -0.540 -12.020 1.00 0.00 383 GLN A N 10
ATOM 15442 C CA . GLN A 1 38 ? 0.262 -0.753 -12.870 1.00 0.00 383 GLN A CA 10
ATOM 15443 C C . GLN A 1 38 ? -0.744 0.382 -12.710 1.00 0.00 383 GLN A C 10
ATOM 15444 O O . GLN A 1 38 ? -1.166 0.996 -13.691 1.00 0.00 383 GLN A O 10
ATOM 15458 N N . CYS A 1 39 ? -1.126 0.656 -11.466 1.00 0.00 384 CYS A N 10
ATOM 15459 C CA . CYS A 1 39 ? -2.083 1.717 -11.177 1.00 0.00 384 CYS A CA 10
ATOM 15460 C C . CYS A 1 39 ? -1.570 3.064 -11.675 1.00 0.00 384 CYS A C 10
ATOM 15461 O O . CYS A 1 39 ? -2.118 3.640 -12.615 1.00 0.00 384 CYS A O 10
ATOM 15469 N N . GLY A 1 40 ? -0.514 3.562 -11.038 1.00 0.00 385 GLY A N 10
ATOM 15470 C CA . GLY A 1 40 ? 0.054 4.838 -11.429 1.00 0.00 385 GLY A CA 10
ATOM 15471 C C . GLY A 1 40 ? 1.564 4.786 -11.556 1.00 0.00 385 GLY A C 10
ATOM 15472 O O . GLY A 1 40 ? 2.103 3.989 -12.323 1.00 0.00 385 GLY A O 10
ATOM 15476 N N . VAL A 1 41 ? 2.249 5.639 -10.801 1.00 0.00 386 VAL A N 10
ATOM 15477 C CA . VAL A 1 41 ? 3.706 5.688 -10.831 1.00 0.00 386 VAL A CA 10
ATOM 15478 C C . VAL A 1 41 ? 4.290 5.562 -9.428 1.00 0.00 386 VAL A C 10
ATOM 15479 O O . VAL A 1 41 ? 3.816 6.198 -8.487 1.00 0.00 386 VAL A O 10
ATOM 15492 N N . VAL A 1 42 ? 5.323 4.735 -9.296 1.00 0.00 387 VAL A N 10
ATOM 15493 C CA . VAL A 1 42 ? 5.974 4.525 -8.009 1.00 0.00 387 VAL A CA 10
ATOM 15494 C C . VAL A 1 42 ? 7.072 5.556 -7.773 1.00 0.00 387 VAL A C 10
ATOM 15495 O O . VAL A 1 42 ? 7.919 5.785 -8.637 1.00 0.00 387 VAL A O 10
ATOM 15508 N N . LYS A 1 43 ? 7.053 6.175 -6.598 1.00 0.00 388 LYS A N 10
ATOM 15509 C CA . LYS A 1 43 ? 8.050 7.181 -6.247 1.00 0.00 388 LYS A CA 10
ATOM 15510 C C . LYS A 1 43 ? 9.462 6.622 -6.392 1.00 0.00 388 LYS A C 10
ATOM 15511 O O . LYS A 1 43 ? 9.920 5.845 -5.555 1.00 0.00 388 LYS A O 10
ATOM 15530 N N . MET A 1 44 ? 10.146 7.024 -7.457 1.00 0.00 389 MET A N 10
ATOM 15531 C CA . MET A 1 44 ? 11.507 6.565 -7.709 1.00 0.00 389 MET A CA 10
ATOM 15532 C C . MET A 1 44 ? 12.523 7.632 -7.311 1.00 0.00 389 MET A C 10
ATOM 15533 O O . MET A 1 44 ? 12.525 8.734 -7.858 1.00 0.00 389 MET A O 10
ATOM 15547 N N . ASN A 1 45 ? 13.383 7.296 -6.357 1.00 0.00 390 ASN A N 10
ATOM 15548 C CA . ASN A 1 45 ? 14.403 8.226 -5.886 1.00 0.00 390 ASN A CA 10
ATOM 15549 C C . ASN A 1 45 ? 15.120 8.887 -7.059 1.00 0.00 390 ASN A C 10
ATOM 15550 O O . ASN A 1 45 ? 15.246 8.301 -8.133 1.00 0.00 390 ASN A O 10
ATOM 15561 N N . LYS A 1 46 ? 15.588 10.113 -6.844 1.00 0.00 391 LYS A N 10
ATOM 15562 C CA . LYS A 1 46 ? 16.293 10.855 -7.882 1.00 0.00 391 LYS A CA 10
ATOM 15563 C C . LYS A 1 46 ? 17.802 10.681 -7.745 1.00 0.00 391 LYS A C 10
ATOM 15564 O O . LYS A 1 46 ? 18.546 10.840 -8.712 1.00 0.00 391 LYS A O 10
ATOM 15583 N N . ARG A 1 47 ? 18.249 10.353 -6.536 1.00 0.00 392 ARG A N 10
ATOM 15584 C CA . ARG A 1 47 ? 19.669 10.158 -6.273 1.00 0.00 392 ARG A CA 10
ATOM 15585 C C . ARG A 1 47 ? 20.050 8.687 -6.415 1.00 0.00 392 ARG A C 10
ATOM 15586 O O . ARG A 1 47 ? 21.051 8.353 -7.051 1.00 0.00 392 ARG A O 10
ATOM 15607 N N . THR A 1 48 ? 19.247 7.811 -5.819 1.00 0.00 393 THR A N 10
ATOM 15608 C CA . THR A 1 48 ? 19.501 6.378 -5.878 1.00 0.00 393 THR A CA 10
ATOM 15609 C C . THR A 1 48 ? 18.797 5.743 -7.072 1.00 0.00 393 THR A C 10
ATOM 15610 O O . THR A 1 48 ? 19.089 4.608 -7.446 1.00 0.00 393 THR A O 10
ATOM 15621 N N . GLY A 1 49 ? 17.868 6.484 -7.668 1.00 0.00 394 GLY A N 10
ATOM 15622 C CA . GLY A 1 49 ? 17.137 5.977 -8.814 1.00 0.00 394 GLY A CA 10
ATOM 15623 C C . GLY A 1 49 ? 16.453 4.654 -8.528 1.00 0.00 394 GLY A C 10
ATOM 15624 O O . GLY A 1 49 ? 16.281 3.831 -9.425 1.00 0.00 394 GLY A O 10
ATOM 15628 N N . GLN A 1 50 ? 16.063 4.453 -7.273 1.00 0.00 395 GLN A N 10
ATOM 15629 C CA . GLN A 1 50 ? 15.396 3.220 -6.870 1.00 0.00 395 GLN A CA 10
ATOM 15630 C C . GLN A 1 50 ? 13.995 3.507 -6.341 1.00 0.00 395 GLN A C 10
ATOM 15631 O O . GLN A 1 50 ? 13.708 4.590 -5.833 1.00 0.00 395 GLN A O 10
ATOM 15645 N N . PRO A 1 51 ? 13.102 2.514 -6.462 1.00 0.00 396 PRO A N 10
ATOM 15646 C CA . PRO A 1 51 ? 11.715 2.636 -6.002 1.00 0.00 396 PRO A CA 10
ATOM 15647 C C . PRO A 1 51 ? 11.610 2.676 -4.482 1.00 0.00 396 PRO A C 10
ATOM 15648 O O . PRO A 1 51 ? 12.413 2.062 -3.778 1.00 0.00 396 PRO A O 10
ATOM 15659 N N . MET A 1 52 ? 10.617 3.401 -3.980 1.00 0.00 397 MET A N 10
ATOM 15660 C CA . MET A 1 52 ? 10.408 3.519 -2.541 1.00 0.00 397 MET A CA 10
ATOM 15661 C C . MET A 1 52 ? 9.648 2.310 -2.002 1.00 0.00 397 MET A C 10
ATOM 15662 O O . MET A 1 52 ? 8.769 2.447 -1.152 1.00 0.00 397 MET A O 10
ATOM 15676 N N . ILE A 1 53 ? 9.995 1.129 -2.501 1.00 0.00 398 ILE A N 10
ATOM 15677 C CA . ILE A 1 53 ? 9.347 -0.103 -2.068 1.00 0.00 398 ILE A CA 10
ATOM 15678 C C . ILE A 1 53 ? 10.163 -0.803 -0.987 1.00 0.00 398 ILE A C 10
ATOM 15679 O O . ILE A 1 53 ? 11.394 -0.794 -1.020 1.00 0.00 398 ILE A O 10
ATOM 15695 N N . HIS A 1 54 ? 9.470 -1.413 -0.031 1.00 0.00 399 HIS A N 10
ATOM 15696 C CA . HIS A 1 54 ? 10.131 -2.122 1.060 1.00 0.00 399 HIS A CA 10
ATOM 15697 C C . HIS A 1 54 ? 9.664 -3.572 1.127 1.00 0.00 399 HIS A C 10
ATOM 15698 O O . HIS A 1 54 ? 8.476 -3.859 0.975 1.00 0.00 399 HIS A O 10
ATOM 15712 N N . ILE A 1 55 ? 10.604 -4.482 1.354 1.00 0.00 400 ILE A N 10
ATOM 15713 C CA . ILE A 1 55 ? 10.288 -5.902 1.441 1.00 0.00 400 ILE A CA 10
ATOM 15714 C C . ILE A 1 55 ? 10.926 -6.533 2.675 1.00 0.00 400 ILE A C 10
ATOM 15715 O O . ILE A 1 55 ? 12.095 -6.917 2.654 1.00 0.00 400 ILE A O 10
ATOM 15731 N N . TYR A 1 56 ? 10.150 -6.635 3.748 1.00 0.00 401 TYR A N 10
ATOM 15732 C CA . TYR A 1 56 ? 10.639 -7.219 4.992 1.00 0.00 401 TYR A CA 10
ATOM 15733 C C . TYR A 1 56 ? 10.997 -8.690 4.800 1.00 0.00 401 TYR A C 10
ATOM 15734 O O . TYR A 1 56 ? 10.171 -9.490 4.359 1.00 0.00 401 TYR A O 10
ATOM 15752 N N . LEU A 1 57 ? 12.235 -9.039 5.134 1.00 0.00 402 LEU A N 10
ATOM 15753 C CA . LEU A 1 57 ? 12.705 -10.413 5.000 1.00 0.00 402 LEU A CA 10
ATOM 15754 C C . LEU A 1 57 ? 12.903 -11.057 6.368 1.00 0.00 402 LEU A C 10
ATOM 15755 O O . LEU A 1 57 ? 13.455 -10.442 7.280 1.00 0.00 402 LEU A O 10
ATOM 15771 N N . ASP A 1 58 ? 12.452 -12.299 6.503 1.00 0.00 403 ASP A N 10
ATOM 15772 C CA . ASP A 1 58 ? 12.582 -13.027 7.760 1.00 0.00 403 ASP A CA 10
ATOM 15773 C C . ASP A 1 58 ? 14.043 -13.101 8.195 1.00 0.00 403 ASP A C 10
ATOM 15774 O O . ASP A 1 58 ? 14.928 -13.392 7.390 1.00 0.00 403 ASP A O 10
ATOM 15783 N N . LYS A 1 59 ? 14.287 -12.836 9.474 1.00 0.00 404 LYS A N 10
ATOM 15784 C CA . LYS A 1 59 ? 15.639 -12.872 10.018 1.00 0.00 404 LYS A CA 10
ATOM 15785 C C . LYS A 1 59 ? 16.074 -14.307 10.301 1.00 0.00 404 LYS A C 10
ATOM 15786 O O . LYS A 1 59 ? 17.223 -14.555 10.663 1.00 0.00 404 LYS A O 10
ATOM 15805 N N . GLU A 1 60 ? 15.148 -15.245 10.132 1.00 0.00 405 GLU A N 10
ATOM 15806 C CA . GLU A 1 60 ? 15.437 -16.654 10.369 1.00 0.00 405 GLU A CA 10
ATOM 15807 C C . GLU A 1 60 ? 15.769 -17.369 9.062 1.00 0.00 405 GLU A C 10
ATOM 15808 O O . GLU A 1 60 ? 16.482 -18.372 9.053 1.00 0.00 405 GLU A O 10
ATOM 15820 N N . THR A 1 61 ? 15.245 -16.844 7.958 1.00 0.00 406 THR A N 10
ATOM 15821 C CA . THR A 1 61 ? 15.482 -17.432 6.646 1.00 0.00 406 THR A CA 10
ATOM 15822 C C . THR A 1 61 ? 16.100 -16.415 5.693 1.00 0.00 406 THR A C 10
ATOM 15823 O O . THR A 1 61 ? 16.941 -16.759 4.863 1.00 0.00 406 THR A O 10
ATOM 15834 N N . GLY A 1 62 ? 15.678 -15.160 5.817 1.00 0.00 407 GLY A N 10
ATOM 15835 C CA . GLY A 1 62 ? 16.202 -14.113 4.961 1.00 0.00 407 GLY A CA 10
ATOM 15836 C C . GLY A 1 62 ? 15.324 -13.860 3.752 1.00 0.00 407 GLY A C 10
ATOM 15837 O O . GLY A 1 62 ? 15.561 -12.923 2.988 1.00 0.00 407 GLY A O 10
ATOM 15841 N N . LYS A 1 63 ? 14.307 -14.697 3.575 1.00 0.00 408 LYS A N 10
ATOM 15842 C CA . LYS A 1 63 ? 13.390 -14.560 2.449 1.00 0.00 408 LYS A CA 10
ATOM 15843 C C . LYS A 1 63 ? 12.253 -13.601 2.788 1.00 0.00 408 LYS A C 10
ATOM 15844 O O . LYS A 1 63 ? 11.954 -13.342 3.953 1.00 0.00 408 LYS A O 10
ATOM 15863 N N . PRO A 1 64 ? 11.603 -13.062 1.745 1.00 0.00 409 PRO A N 10
ATOM 15864 C CA . PRO A 1 64 ? 10.487 -12.125 1.908 1.00 0.00 409 PRO A CA 10
ATOM 15865 C C . PRO A 1 64 ? 9.238 -12.800 2.463 1.00 0.00 409 PRO A C 10
ATOM 15866 O O . PRO A 1 64 ? 8.423 -13.335 1.712 1.00 0.00 409 PRO A O 10
ATOM 15877 N N . LYS A 1 65 ? 9.095 -12.773 3.784 1.00 0.00 410 LYS A N 10
ATOM 15878 C CA . LYS A 1 65 ? 7.944 -13.381 4.441 1.00 0.00 410 LYS A CA 10
ATOM 15879 C C . LYS A 1 65 ? 6.701 -13.286 3.561 1.00 0.00 410 LYS A C 10
ATOM 15880 O O . LYS A 1 65 ? 6.030 -14.284 3.307 1.00 0.00 410 LYS A O 10
ATOM 15899 N N . GLY A 1 66 ? 6.401 -12.076 3.097 1.00 0.00 411 GLY A N 10
ATOM 15900 C CA . GLY A 1 66 ? 5.241 -11.873 2.250 1.00 0.00 411 GLY A CA 10
ATOM 15901 C C . GLY A 1 66 ? 4.698 -10.461 2.339 1.00 0.00 411 GLY A C 10
ATOM 15902 O O . GLY A 1 66 ? 3.888 -10.046 1.510 1.00 0.00 411 GLY A O 10
ATOM 15906 N N . ASP A 1 67 ? 5.143 -9.719 3.348 1.00 0.00 412 ASP A N 10
ATOM 15907 C CA . ASP A 1 67 ? 4.697 -8.345 3.542 1.00 0.00 412 ASP A CA 10
ATOM 15908 C C . ASP A 1 67 ? 5.610 -7.368 2.809 1.00 0.00 412 ASP A C 10
ATOM 15909 O O . ASP A 1 67 ? 6.765 -7.678 2.523 1.00 0.00 412 ASP A O 10
ATOM 15918 N N . ALA A 1 68 ? 5.082 -6.185 2.507 1.00 0.00 413 ALA A N 10
ATOM 15919 C CA . ALA A 1 68 ? 5.850 -5.163 1.807 1.00 0.00 413 ALA A CA 10
ATOM 15920 C C . ALA A 1 68 ? 5.108 -3.831 1.797 1.00 0.00 413 ALA A C 10
ATOM 15921 O O . ALA A 1 68 ? 3.933 -3.759 2.160 1.00 0.00 413 ALA A O 10
ATOM 15928 N N . THR A 1 69 ? 5.799 -2.776 1.377 1.00 0.00 414 THR A N 10
ATOM 15929 C CA . THR A 1 69 ? 5.206 -1.446 1.320 1.00 0.00 414 THR A CA 10
ATOM 15930 C C . THR A 1 69 ? 5.646 -0.701 0.064 1.00 0.00 414 THR A C 10
ATOM 15931 O O . THR A 1 69 ? 6.809 -0.767 -0.333 1.00 0.00 414 THR A O 10
ATOM 15942 N N . VAL A 1 70 ? 4.709 0.008 -0.556 1.00 0.00 415 VAL A N 10
ATOM 15943 C CA . VAL A 1 70 ? 4.999 0.768 -1.766 1.00 0.00 415 VAL A CA 10
ATOM 15944 C C . VAL A 1 70 ? 4.591 2.228 -1.610 1.00 0.00 415 VAL A C 10
ATOM 15945 O O . VAL A 1 70 ? 3.424 2.534 -1.363 1.00 0.00 415 VAL A O 10
ATOM 15958 N N . SER A 1 71 ? 5.559 3.126 -1.756 1.00 0.00 416 SER A N 10
ATOM 15959 C CA . SER A 1 71 ? 5.300 4.556 -1.628 1.00 0.00 416 SER A CA 10
ATOM 15960 C C . SER A 1 71 ? 5.056 5.188 -2.996 1.00 0.00 416 SER A C 10
ATOM 15961 O O . SER A 1 71 ? 5.941 5.207 -3.850 1.00 0.00 416 SER A O 10
ATOM 15969 N N . TYR A 1 72 ? 3.848 5.705 -3.193 1.00 0.00 417 TYR A N 10
ATOM 15970 C CA . TYR A 1 72 ? 3.484 6.336 -4.456 1.00 0.00 417 TYR A CA 10
ATOM 15971 C C . TYR A 1 72 ? 3.821 7.824 -4.438 1.00 0.00 417 TYR A C 10
ATOM 15972 O O . TYR A 1 72 ? 4.045 8.408 -3.379 1.00 0.00 417 TYR A O 10
ATOM 15990 N N . GLU A 1 73 ? 3.854 8.430 -5.621 1.00 0.00 418 GLU A N 10
ATOM 15991 C CA . GLU A 1 73 ? 4.165 9.850 -5.743 1.00 0.00 418 GLU A CA 10
ATOM 15992 C C . GLU A 1 73 ? 3.175 10.693 -4.944 1.00 0.00 418 GLU A C 10
ATOM 15993 O O . GLU A 1 73 ? 3.543 11.335 -3.960 1.00 0.00 418 GLU A O 10
ATOM 16005 N N . ASP A 1 74 ? 1.918 10.686 -5.375 1.00 0.00 419 ASP A N 10
ATOM 16006 C CA . ASP A 1 74 ? 0.875 11.450 -4.701 1.00 0.00 419 ASP A CA 10
ATOM 16007 C C . ASP A 1 74 ? -0.135 10.519 -4.037 1.00 0.00 419 ASP A C 10
ATOM 16008 O O . ASP A 1 74 ? -0.298 9.362 -4.423 1.00 0.00 419 ASP A O 10
ATOM 16017 N N . PRO A 1 75 ? -0.832 11.035 -3.012 1.00 0.00 420 PRO A N 10
ATOM 16018 C CA . PRO A 1 75 ? -1.837 10.268 -2.273 1.00 0.00 420 PRO A CA 10
ATOM 16019 C C . PRO A 1 75 ? -2.939 9.731 -3.180 1.00 0.00 420 PRO A C 10
ATOM 16020 O O . PRO A 1 75 ? -3.369 8.583 -3.062 1.00 0.00 420 PRO A O 10
ATOM 16031 N N . PRO A 1 76 ? -3.409 10.579 -4.106 1.00 0.00 421 PRO A N 10
ATOM 16032 C CA . PRO A 1 76 ? -4.467 10.210 -5.052 1.00 0.00 421 PRO A CA 10
ATOM 16033 C C . PRO A 1 76 ? -4.178 8.891 -5.759 1.00 0.00 421 PRO A C 10
ATOM 16034 O O . PRO A 1 76 ? -5.095 8.136 -6.089 1.00 0.00 421 PRO A O 10
ATOM 16045 N N . THR A 1 77 ? -2.898 8.616 -5.990 1.00 0.00 422 THR A N 10
ATOM 16046 C CA . THR A 1 77 ? -2.489 7.387 -6.659 1.00 0.00 422 THR A CA 10
ATOM 16047 C C . THR A 1 77 ? -2.445 6.218 -5.682 1.00 0.00 422 THR A C 10
ATOM 16048 O O . THR A 1 77 ? -2.817 5.096 -6.025 1.00 0.00 422 THR A O 10
ATOM 16059 N N . ALA A 1 78 ? -1.987 6.487 -4.464 1.00 0.00 423 ALA A N 10
ATOM 16060 C CA . ALA A 1 78 ? -1.898 5.458 -3.437 1.00 0.00 423 ALA A CA 10
ATOM 16061 C C . ALA A 1 78 ? -3.276 4.901 -3.094 1.00 0.00 423 ALA A C 10
ATOM 16062 O O . ALA A 1 78 ? -3.482 3.688 -3.082 1.00 0.00 423 ALA A O 10
ATOM 16069 N N . LYS A 1 79 ? -4.217 5.798 -2.815 1.00 0.00 424 LYS A N 10
ATOM 16070 C CA . LYS A 1 79 ? -5.577 5.398 -2.472 1.00 0.00 424 LYS A CA 10
ATOM 16071 C C . LYS A 1 79 ? -6.205 4.584 -3.599 1.00 0.00 424 LYS A C 10
ATOM 16072 O O . LYS A 1 79 ? -6.970 3.652 -3.353 1.00 0.00 424 LYS A O 10
ATOM 16091 N N . ALA A 1 80 ? -5.875 4.942 -4.836 1.00 0.00 425 ALA A N 10
ATOM 16092 C CA . ALA A 1 80 ? -6.404 4.242 -6.000 1.00 0.00 425 ALA A CA 10
ATOM 16093 C C . ALA A 1 80 ? -5.698 2.907 -6.207 1.00 0.00 425 ALA A C 10
ATOM 16094 O O . ALA A 1 80 ? -6.296 1.945 -6.688 1.00 0.00 425 ALA A O 10
ATOM 16101 N N . ALA A 1 81 ? -4.421 2.855 -5.841 1.00 0.00 426 ALA A N 10
ATOM 16102 C CA . ALA A 1 81 ? -3.633 1.638 -5.985 1.00 0.00 426 ALA A CA 10
ATOM 16103 C C . ALA A 1 81 ? -4.087 0.570 -4.994 1.00 0.00 426 ALA A C 10
ATOM 16104 O O . ALA A 1 81 ? -4.043 -0.624 -5.289 1.00 0.00 426 ALA A O 10
ATOM 16111 N N . VAL A 1 82 ? -4.523 1.008 -3.817 1.00 0.00 427 VAL A N 10
ATOM 16112 C CA . VAL A 1 82 ? -4.986 0.090 -2.783 1.00 0.00 427 VAL A CA 10
ATOM 16113 C C . VAL A 1 82 ? -6.103 -0.806 -3.304 1.00 0.00 427 VAL A C 10
ATOM 16114 O O . VAL A 1 82 ? -5.953 -2.025 -3.371 1.00 0.00 427 VAL A O 10
ATOM 16127 N N . GLU A 1 83 ? -7.224 -0.192 -3.670 1.00 0.00 428 GLU A N 10
ATOM 16128 C CA . GLU A 1 83 ? -8.368 -0.937 -4.185 1.00 0.00 428 GLU A CA 10
ATOM 16129 C C . GLU A 1 83 ? -8.034 -1.591 -5.523 1.00 0.00 428 GLU A C 10
ATOM 16130 O O . GLU A 1 83 ? -8.801 -2.408 -6.034 1.00 0.00 428 GLU A O 10
ATOM 16142 N N . TRP A 1 84 ? -6.886 -1.227 -6.082 1.00 0.00 429 TRP A N 10
ATOM 16143 C CA . TRP A 1 84 ? -6.451 -1.778 -7.360 1.00 0.00 429 TRP A CA 10
ATOM 16144 C C . TRP A 1 84 ? -5.753 -3.121 -7.165 1.00 0.00 429 TRP A C 10
ATOM 16145 O O . TRP A 1 84 ? -6.139 -4.124 -7.764 1.00 0.00 429 TRP A O 10
ATOM 16166 N N . PHE A 1 85 ? -4.726 -3.131 -6.323 1.00 0.00 430 PHE A N 10
ATOM 16167 C CA . PHE A 1 85 ? -3.974 -4.351 -6.050 1.00 0.00 430 PHE A CA 10
ATOM 16168 C C . PHE A 1 85 ? -4.618 -5.144 -4.916 1.00 0.00 430 PHE A C 10
ATOM 16169 O O . PHE A 1 85 ? -4.359 -6.337 -4.754 1.00 0.00 430 PHE A O 10
ATOM 16186 N N . ASP A 1 86 ? -5.458 -4.473 -4.136 1.00 0.00 431 ASP A N 10
ATOM 16187 C CA . ASP A 1 86 ? -6.140 -5.114 -3.018 1.00 0.00 431 ASP A CA 10
ATOM 16188 C C . ASP A 1 86 ? -6.924 -6.336 -3.487 1.00 0.00 431 ASP A C 10
ATOM 16189 O O . ASP A 1 86 ? -8.037 -6.213 -3.997 1.00 0.00 431 ASP A O 10
ATOM 16198 N N . GLY A 1 87 ? -6.336 -7.514 -3.311 1.00 0.00 432 GLY A N 10
ATOM 16199 C CA . GLY A 1 87 ? -6.992 -8.741 -3.723 1.00 0.00 432 GLY A CA 10
ATOM 16200 C C . GLY A 1 87 ? -6.414 -9.306 -5.006 1.00 0.00 432 GLY A C 10
ATOM 16201 O O . GLY A 1 87 ? -6.994 -10.206 -5.613 1.00 0.00 432 GLY A O 10
ATOM 16205 N N . LYS A 1 88 ? -5.270 -8.775 -5.422 1.00 0.00 433 LYS A N 10
ATOM 16206 C CA . LYS A 1 88 ? -4.612 -9.229 -6.640 1.00 0.00 433 LYS A CA 10
ATOM 16207 C C . LYS A 1 88 ? -4.021 -10.623 -6.452 1.00 0.00 433 LYS A C 10
ATOM 16208 O O . LYS A 1 88 ? -4.049 -11.176 -5.352 1.00 0.00 433 LYS A O 10
ATOM 16227 N N . ASP A 1 89 ? -3.484 -11.183 -7.530 1.00 0.00 434 ASP A N 10
ATOM 16228 C CA . ASP A 1 89 ? -2.882 -12.511 -7.482 1.00 0.00 434 ASP A CA 10
ATOM 16229 C C . ASP A 1 89 ? -1.421 -12.462 -7.917 1.00 0.00 434 ASP A C 10
ATOM 16230 O O . ASP A 1 89 ? -1.097 -11.933 -8.981 1.00 0.00 434 ASP A O 10
ATOM 16239 N N . PHE A 1 90 ? -0.543 -13.016 -7.088 1.00 0.00 435 PHE A N 10
ATOM 16240 C CA . PHE A 1 90 ? 0.884 -13.034 -7.386 1.00 0.00 435 PHE A CA 10
ATOM 16241 C C . PHE A 1 90 ? 1.426 -14.460 -7.370 1.00 0.00 435 PHE A C 10
ATOM 16242 O O . PHE A 1 90 ? 1.682 -15.026 -6.307 1.00 0.00 435 PHE A O 10
ATOM 16259 N N . GLN A 1 91 ? 1.597 -15.035 -8.556 1.00 0.00 436 GLN A N 10
ATOM 16260 C CA . GLN A 1 91 ? 2.107 -16.395 -8.679 1.00 0.00 436 GLN A CA 10
ATOM 16261 C C . GLN A 1 91 ? 1.162 -17.392 -8.016 1.00 0.00 436 GLN A C 10
ATOM 16262 O O . GLN A 1 91 ? 1.600 -18.369 -7.411 1.00 0.00 436 GLN A O 10
ATOM 16276 N N . GLY A 1 92 ? -0.138 -17.137 -8.134 1.00 0.00 437 GLY A N 10
ATOM 16277 C CA . GLY A 1 92 ? -1.124 -18.021 -7.541 1.00 0.00 437 GLY A CA 10
ATOM 16278 C C . GLY A 1 92 ? -1.537 -17.579 -6.152 1.00 0.00 437 GLY A C 10
ATOM 16279 O O . GLY A 1 92 ? -2.604 -17.954 -5.665 1.00 0.00 437 GLY A O 10
ATOM 16283 N N . SER A 1 93 ? -0.690 -16.782 -5.509 1.00 0.00 438 SER A N 10
ATOM 16284 C CA . SER A 1 93 ? -0.969 -16.293 -4.164 1.00 0.00 438 SER A CA 10
ATOM 16285 C C . SER A 1 93 ? -1.822 -15.030 -4.212 1.00 0.00 438 SER A C 10
ATOM 16286 O O . SER A 1 93 ? -1.985 -14.415 -5.267 1.00 0.00 438 SER A O 10
ATOM 16294 N N . LYS A 1 94 ? -2.365 -14.646 -3.062 1.00 0.00 439 LYS A N 10
ATOM 16295 C CA . LYS A 1 94 ? -3.201 -13.454 -2.969 1.00 0.00 439 LYS A CA 10
ATOM 16296 C C . LYS A 1 94 ? -2.515 -12.372 -2.142 1.00 0.00 439 LYS A C 10
ATOM 16297 O O . LYS A 1 94 ? -1.933 -12.652 -1.095 1.00 0.00 439 LYS A O 10
ATOM 16316 N N . LEU A 1 95 ? -2.590 -11.134 -2.619 1.00 0.00 440 LEU A N 10
ATOM 16317 C CA . LEU A 1 95 ? -1.977 -10.008 -1.923 1.00 0.00 440 LEU A CA 10
ATOM 16318 C C . LEU A 1 95 ? -3.041 -9.109 -1.301 1.00 0.00 440 LEU A C 10
ATOM 16319 O O . LEU A 1 95 ? -4.161 -9.016 -1.802 1.00 0.00 440 LEU A O 10
ATOM 16335 N N . LYS A 1 96 ? -2.681 -8.445 -0.207 1.00 0.00 441 LYS A N 10
ATOM 16336 C CA . LYS A 1 96 ? -3.602 -7.550 0.483 1.00 0.00 441 LYS A CA 10
ATOM 16337 C C . LYS A 1 96 ? -2.995 -6.159 0.638 1.00 0.00 441 LYS A C 10
ATOM 16338 O O . LYS A 1 96 ? -2.092 -5.952 1.448 1.00 0.00 441 LYS A O 10
ATOM 16357 N N . VAL A 1 97 ? -3.498 -5.209 -0.144 1.00 0.00 442 VAL A N 10
ATOM 16358 C CA . VAL A 1 97 ? -3.007 -3.837 -0.092 1.00 0.00 442 VAL A CA 10
ATOM 16359 C C . VAL A 1 97 ? -3.891 -2.971 0.798 1.00 0.00 442 VAL A C 10
ATOM 16360 O O . VAL A 1 97 ? -5.116 -3.080 0.768 1.00 0.00 442 VAL A O 10
ATOM 16373 N N . SER A 1 98 ? -3.260 -2.110 1.591 1.00 0.00 443 SER A N 10
ATOM 16374 C CA . SER A 1 98 ? -3.989 -1.225 2.493 1.00 0.00 443 SER A CA 10
ATOM 16375 C C . SER A 1 98 ? -3.147 -0.007 2.859 1.00 0.00 443 SER A C 10
ATOM 16376 O O . SER A 1 98 ? -2.014 -0.138 3.324 1.00 0.00 443 SER A O 10
ATOM 16384 N N . LEU A 1 99 ? -3.707 1.177 2.643 1.00 0.00 444 LEU A N 10
ATOM 16385 C CA . LEU A 1 99 ? -3.009 2.421 2.950 1.00 0.00 444 LEU A CA 10
ATOM 16386 C C . LEU A 1 99 ? -2.212 2.293 4.245 1.00 0.00 444 LEU A C 10
ATOM 16387 O O . LEU A 1 99 ? -2.780 2.288 5.336 1.00 0.00 444 LEU A O 10
ATOM 16403 N N . ALA A 1 100 ? -0.893 2.194 4.114 1.00 0.00 445 ALA A N 10
ATOM 16404 C CA . ALA A 1 100 ? -0.018 2.072 5.273 1.00 0.00 445 ALA A CA 10
ATOM 16405 C C . ALA A 1 100 ? -0.520 2.926 6.433 1.00 0.00 445 ALA A C 10
ATOM 16406 O O . ALA A 1 100 ? -0.309 4.138 6.459 1.00 0.00 445 ALA A O 10
ATOM 16413 N N . ARG A 1 101 ? -1.185 2.286 7.389 1.00 0.00 446 ARG A N 10
ATOM 16414 C CA . ARG A 1 101 ? -1.718 2.988 8.550 1.00 0.00 446 ARG A CA 10
ATOM 16415 C C . ARG A 1 101 ? -0.592 3.459 9.465 1.00 0.00 446 ARG A C 10
ATOM 16416 O O . ARG A 1 101 ? -0.637 4.564 10.005 1.00 0.00 446 ARG A O 10
ATOM 16437 N N . LYS A 1 102 ? 0.419 2.613 9.635 1.00 0.00 447 LYS A N 10
ATOM 16438 C CA . LYS A 1 102 ? 1.558 2.941 10.483 1.00 0.00 447 LYS A CA 10
ATOM 16439 C C . LYS A 1 102 ? 2.094 4.332 10.162 1.00 0.00 447 LYS A C 10
ATOM 16440 O O . LYS A 1 102 ? 1.988 4.803 9.028 1.00 0.00 447 LYS A O 10
ATOM 16459 N N . LYS A 1 103 ? 2.670 4.987 11.164 1.00 0.00 448 LYS A N 10
ATOM 16460 C CA . LYS A 1 103 ? 3.225 6.323 10.987 1.00 0.00 448 LYS A CA 10
ATOM 16461 C C . LYS A 1 103 ? 4.660 6.389 11.499 1.00 0.00 448 LYS A C 10
ATOM 16462 O O . LYS A 1 103 ? 4.999 5.825 12.540 1.00 0.00 448 LYS A O 10
ATOM 16481 N N . PRO A 1 104 ? 5.524 7.093 10.754 1.00 0.00 449 PRO A N 10
ATOM 16482 C CA . PRO A 1 104 ? 6.937 7.251 11.114 1.00 0.00 449 PRO A CA 10
ATOM 16483 C C . PRO A 1 104 ? 7.126 8.133 12.343 1.00 0.00 449 PRO A C 10
ATOM 16484 O O . PRO A 1 104 ? 6.224 8.858 12.761 1.00 0.00 449 PRO A O 10
ATOM 16495 N N . PRO A 1 105 ? 8.327 8.071 12.936 1.00 0.00 450 PRO A N 10
ATOM 16496 C CA . PRO A 1 105 ? 8.664 8.859 14.126 1.00 0.00 450 PRO A CA 10
ATOM 16497 C C . PRO A 1 105 ? 8.782 10.348 13.820 1.00 0.00 450 PRO A C 10
ATOM 16498 O O . PRO A 1 105 ? 9.105 11.148 14.698 1.00 0.00 450 PRO A O 10
ATOM 16509 N N . MET A 1 106 ? 8.517 10.714 12.570 1.00 0.00 451 MET A N 10
ATOM 16510 C CA . MET A 1 106 ? 8.594 12.108 12.150 1.00 0.00 451 MET A CA 10
ATOM 16511 C C . MET A 1 106 ? 7.897 13.018 13.157 1.00 0.00 451 MET A C 10
ATOM 16512 O O . MET A 1 106 ? 6.701 13.284 13.044 1.00 0.00 451 MET A O 10
ATOM 16526 N N . ASN A 1 107 ? 8.654 13.491 14.142 1.00 0.00 452 ASN A N 10
ATOM 16527 C CA . ASN A 1 107 ? 8.108 14.371 15.170 1.00 0.00 452 ASN A CA 10
ATOM 16528 C C . ASN A 1 107 ? 9.218 14.923 16.059 1.00 0.00 452 ASN A C 10
ATOM 16529 O O . ASN A 1 107 ? 10.312 14.362 16.125 1.00 0.00 452 ASN A O 10
ATOM 16540 N N . SER A 1 108 ? 8.929 16.027 16.740 1.00 0.00 453 SER A N 10
ATOM 16541 C CA . SER A 1 108 ? 9.904 16.657 17.623 1.00 0.00 453 SER A CA 10
ATOM 16542 C C . SER A 1 108 ? 9.277 17.827 18.377 1.00 0.00 453 SER A C 10
ATOM 16543 O O . SER A 1 108 ? 8.195 18.297 18.029 1.00 0.00 453 SER A O 10
ATOM 16551 N N . GLY A 1 109 ? 9.968 18.293 19.413 1.00 0.00 454 GLY A N 10
ATOM 16552 C CA . GLY A 1 109 ? 9.464 19.403 20.201 1.00 0.00 454 GLY A CA 10
ATOM 16553 C C . GLY A 1 109 ? 10.568 20.145 20.927 1.00 0.00 454 GLY A C 10
ATOM 16554 O O . GLY A 1 109 ? 11.754 19.872 20.743 1.00 0.00 454 GLY A O 10
ATOM 16558 N N . PRO A 1 110 ? 10.180 21.112 21.773 1.00 0.00 455 PRO A N 10
ATOM 16559 C CA . PRO A 1 110 ? 11.130 21.916 22.546 1.00 0.00 455 PRO A CA 10
ATOM 16560 C C . PRO A 1 110 ? 11.825 21.107 23.634 1.00 0.00 455 PRO A C 10
ATOM 16561 O O . PRO A 1 110 ? 11.174 20.550 24.518 1.00 0.00 455 PRO A O 10
ATOM 16572 N N . SER A 1 111 ? 13.152 21.046 23.566 1.00 0.00 456 SER A N 10
ATOM 16573 C CA . SER A 1 111 ? 13.935 20.301 24.545 1.00 0.00 456 SER A CA 10
ATOM 16574 C C . SER A 1 111 ? 14.268 21.173 25.751 1.00 0.00 456 SER A C 10
ATOM 16575 O O . SER A 1 111 ? 13.973 20.814 26.891 1.00 0.00 456 SER A O 10
ATOM 16583 N N . SER A 1 112 ? 14.884 22.321 25.491 1.00 0.00 457 SER A N 10
ATOM 16584 C CA . SER A 1 112 ? 15.261 23.244 26.555 1.00 0.00 457 SER A CA 10
ATOM 16585 C C . SER A 1 112 ? 14.034 23.700 27.340 1.00 0.00 457 SER A C 10
ATOM 16586 O O . SER A 1 112 ? 13.083 24.233 26.770 1.00 0.00 457 SER A O 10
ATOM 16594 N N . GLY A 1 113 ? 14.065 23.486 28.651 1.00 0.00 458 GLY A N 10
ATOM 16595 C CA . GLY A 1 113 ? 12.951 23.880 29.493 1.00 0.00 458 GLY A CA 10
ATOM 16596 C C . GLY A 1 113 ? 11.838 22.852 29.500 1.00 0.00 458 GLY A C 10
ATOM 16597 O O . GLY A 1 113 ? 11.192 22.631 30.525 1.00 0.00 458 GLY A O 10
ATOM 16601 N N . GLY A 1 1 ? -7.999 4.182 -19.031 1.00 0.00 346 GLY A N 11
ATOM 16602 C CA . GLY A 1 1 ? -8.357 4.655 -17.707 1.00 0.00 346 GLY A CA 11
ATOM 16603 C C . GLY A 1 1 ? -9.227 3.669 -16.954 1.00 0.00 346 GLY A C 11
ATOM 16604 O O . GLY A 1 1 ? -9.227 2.475 -17.255 1.00 0.00 346 GLY A O 11
ATOM 16608 N N . SER A 1 2 ? -9.969 4.168 -15.971 1.00 0.00 347 SER A N 11
ATOM 16609 C CA . SER A 1 2 ? -10.845 3.320 -15.169 1.00 0.00 347 SER A CA 11
ATOM 16610 C C . SER A 1 2 ? -12.044 4.111 -14.655 1.00 0.00 347 SER A C 11
ATOM 16611 O O . SER A 1 2 ? -11.904 4.990 -13.805 1.00 0.00 347 SER A O 11
ATOM 16619 N N . SER A 1 3 ? -13.224 3.791 -15.178 1.00 0.00 348 SER A N 11
ATOM 16620 C CA . SER A 1 3 ? -14.448 4.473 -14.776 1.00 0.00 348 SER A CA 11
ATOM 16621 C C . SER A 1 3 ? -14.449 4.749 -13.276 1.00 0.00 348 SER A C 11
ATOM 16622 O O . SER A 1 3 ? -14.952 5.776 -12.823 1.00 0.00 348 SER A O 11
ATOM 16630 N N . GLY A 1 4 ? -13.879 3.824 -12.510 1.00 0.00 349 GLY A N 11
ATOM 16631 C CA . GLY A 1 4 ? -13.825 3.986 -11.068 1.00 0.00 349 GLY A CA 11
ATOM 16632 C C . GLY A 1 4 ? -12.479 4.499 -10.593 1.00 0.00 349 GLY A C 11
ATOM 16633 O O . GLY A 1 4 ? -11.805 5.245 -11.304 1.00 0.00 349 GLY A O 11
ATOM 16637 N N . SER A 1 5 ? -12.087 4.099 -9.388 1.00 0.00 350 SER A N 11
ATOM 16638 C CA . SER A 1 5 ? -10.816 4.527 -8.816 1.00 0.00 350 SER A CA 11
ATOM 16639 C C . SER A 1 5 ? -10.528 5.985 -9.163 1.00 0.00 350 SER A C 11
ATOM 16640 O O . SER A 1 5 ? -9.400 6.343 -9.499 1.00 0.00 350 SER A O 11
ATOM 16648 N N . SER A 1 6 ? -11.558 6.821 -9.079 1.00 0.00 351 SER A N 11
ATOM 16649 C CA . SER A 1 6 ? -11.418 8.240 -9.388 1.00 0.00 351 SER A CA 11
ATOM 16650 C C . SER A 1 6 ? -12.395 9.075 -8.565 1.00 0.00 351 SER A C 11
ATOM 16651 O O . SER A 1 6 ? -13.505 8.636 -8.266 1.00 0.00 351 SER A O 11
ATOM 16659 N N . GLY A 1 7 ? -11.972 10.282 -8.201 1.00 0.00 352 GLY A N 11
ATOM 16660 C CA . GLY A 1 7 ? -12.820 11.158 -7.416 1.00 0.00 352 GLY A CA 11
ATOM 16661 C C . GLY A 1 7 ? -12.830 10.792 -5.946 1.00 0.00 352 GLY A C 11
ATOM 16662 O O . GLY A 1 7 ? -13.579 9.910 -5.524 1.00 0.00 352 GLY A O 11
ATOM 16666 N N . ASP A 1 8 ? -11.997 11.467 -5.163 1.00 0.00 353 ASP A N 11
ATOM 16667 C CA . ASP A 1 8 ? -11.912 11.207 -3.730 1.00 0.00 353 ASP A CA 11
ATOM 16668 C C . ASP A 1 8 ? -12.017 12.505 -2.935 1.00 0.00 353 ASP A C 11
ATOM 16669 O O . ASP A 1 8 ? -11.525 13.555 -3.349 1.00 0.00 353 ASP A O 11
ATOM 16678 N N . PRO A 1 9 ? -12.671 12.433 -1.767 1.00 0.00 354 PRO A N 11
ATOM 16679 C CA . PRO A 1 9 ? -12.856 13.592 -0.890 1.00 0.00 354 PRO A CA 11
ATOM 16680 C C . PRO A 1 9 ? -11.551 14.043 -0.242 1.00 0.00 354 PRO A C 11
ATOM 16681 O O . PRO A 1 9 ? -10.483 13.504 -0.534 1.00 0.00 354 PRO A O 11
ATOM 16692 N N . ASP A 1 10 ? -11.644 15.032 0.639 1.00 0.00 355 ASP A N 11
ATOM 16693 C CA . ASP A 1 10 ? -10.471 15.554 1.330 1.00 0.00 355 ASP A CA 11
ATOM 16694 C C . ASP A 1 10 ? -10.090 14.660 2.506 1.00 0.00 355 ASP A C 11
ATOM 16695 O O . ASP A 1 10 ? -10.858 14.507 3.454 1.00 0.00 355 ASP A O 11
ATOM 16704 N N . GLU A 1 11 ? -8.900 14.071 2.434 1.00 0.00 356 GLU A N 11
ATOM 16705 C CA . GLU A 1 11 ? -8.420 13.190 3.493 1.00 0.00 356 GLU A CA 11
ATOM 16706 C C . GLU A 1 11 ? -7.464 13.931 4.424 1.00 0.00 356 GLU A C 11
ATOM 16707 O O . GLU A 1 11 ? -7.120 15.089 4.187 1.00 0.00 356 GLU A O 11
ATOM 16719 N N . ASP A 1 12 ? -7.040 13.254 5.486 1.00 0.00 357 ASP A N 11
ATOM 16720 C CA . ASP A 1 12 ? -6.124 13.847 6.454 1.00 0.00 357 ASP A CA 11
ATOM 16721 C C . ASP A 1 12 ? -4.851 13.014 6.577 1.00 0.00 357 ASP A C 11
ATOM 16722 O O . ASP A 1 12 ? -3.744 13.553 6.572 1.00 0.00 357 ASP A O 11
ATOM 16731 N N . SER A 1 13 ? -5.017 11.700 6.688 1.00 0.00 358 SER A N 11
ATOM 16732 C CA . SER A 1 13 ? -3.882 10.795 6.816 1.00 0.00 358 SER A CA 11
ATOM 16733 C C . SER A 1 13 ? -2.750 11.206 5.880 1.00 0.00 358 SER A C 11
ATOM 16734 O O . SER A 1 13 ? -1.587 11.268 6.282 1.00 0.00 358 SER A O 11
ATOM 16742 N N . ASP A 1 14 ? -3.098 11.485 4.628 1.00 0.00 359 ASP A N 11
ATOM 16743 C CA . ASP A 1 14 ? -2.113 11.891 3.632 1.00 0.00 359 ASP A CA 11
ATOM 16744 C C . ASP A 1 14 ? -1.048 10.813 3.451 1.00 0.00 359 ASP A C 11
ATOM 16745 O O . ASP A 1 14 ? 0.124 11.117 3.234 1.00 0.00 359 ASP A O 11
ATOM 16754 N N . ASN A 1 15 ? -1.465 9.555 3.544 1.00 0.00 360 ASN A N 11
ATOM 16755 C CA . ASN A 1 15 ? -0.546 8.432 3.392 1.00 0.00 360 ASN A CA 11
ATOM 16756 C C . ASN A 1 15 ? -0.416 8.030 1.926 1.00 0.00 360 ASN A C 11
ATOM 16757 O O . ASN A 1 15 ? -1.282 7.346 1.380 1.00 0.00 360 ASN A O 11
ATOM 16768 N N . SER A 1 16 ? 0.671 8.459 1.294 1.00 0.00 361 SER A N 11
ATOM 16769 C CA . SER A 1 16 ? 0.914 8.147 -0.109 1.00 0.00 361 SER A CA 11
ATOM 16770 C C . SER A 1 16 ? 1.600 6.793 -0.254 1.00 0.00 361 SER A C 11
ATOM 16771 O O . SER A 1 16 ? 2.273 6.529 -1.249 1.00 0.00 361 SER A O 11
ATOM 16779 N N . ALA A 1 17 ? 1.423 5.937 0.748 1.00 0.00 362 ALA A N 11
ATOM 16780 C CA . ALA A 1 17 ? 2.023 4.609 0.733 1.00 0.00 362 ALA A CA 11
ATOM 16781 C C . ALA A 1 17 ? 0.972 3.529 0.963 1.00 0.00 362 ALA A C 11
ATOM 16782 O O . ALA A 1 17 ? -0.102 3.801 1.502 1.00 0.00 362 ALA A O 11
ATOM 16789 N N . ILE A 1 18 ? 1.287 2.306 0.553 1.00 0.00 363 ILE A N 11
ATOM 16790 C CA . ILE A 1 18 ? 0.369 1.185 0.717 1.00 0.00 363 ILE A CA 11
ATOM 16791 C C . ILE A 1 18 ? 1.072 -0.015 1.342 1.00 0.00 363 ILE A C 11
ATOM 16792 O O . ILE A 1 18 ? 2.239 -0.283 1.054 1.00 0.00 363 ILE A O 11
ATOM 16808 N N . TYR A 1 19 ? 0.353 -0.736 2.195 1.00 0.00 364 TYR A N 11
ATOM 16809 C CA . TYR A 1 19 ? 0.908 -1.908 2.861 1.00 0.00 364 TYR A CA 11
ATOM 16810 C C . TYR A 1 19 ? 0.408 -3.193 2.209 1.00 0.00 364 TYR A C 11
ATOM 16811 O O . TYR A 1 19 ? -0.770 -3.537 2.310 1.00 0.00 364 TYR A O 11
ATOM 16829 N N . VAL A 1 20 ? 1.313 -3.900 1.539 1.00 0.00 365 VAL A N 11
ATOM 16830 C CA . VAL A 1 20 ? 0.967 -5.148 0.871 1.00 0.00 365 VAL A CA 11
ATOM 16831 C C . VAL A 1 20 ? 1.269 -6.349 1.759 1.00 0.00 365 VAL A C 11
ATOM 16832 O O . VAL A 1 20 ? 2.268 -6.366 2.478 1.00 0.00 365 VAL A O 11
ATOM 16845 N N . GLN A 1 21 ? 0.398 -7.353 1.704 1.00 0.00 366 GLN A N 11
ATOM 16846 C CA . GLN A 1 21 ? 0.573 -8.559 2.504 1.00 0.00 366 GLN A CA 11
ATOM 16847 C C . GLN A 1 21 ? 0.048 -9.785 1.763 1.00 0.00 366 GLN A C 11
ATOM 16848 O O . GLN A 1 21 ? -1.126 -9.849 1.403 1.00 0.00 366 GLN A O 11
ATOM 16862 N N . GLY A 1 22 ? 0.929 -10.755 1.538 1.00 0.00 367 GLY A N 11
ATOM 16863 C CA . GLY A 1 22 ? 0.536 -11.965 0.840 1.00 0.00 367 GLY A CA 11
ATOM 16864 C C . GLY A 1 22 ? 1.477 -12.311 -0.297 1.00 0.00 367 GLY A C 11
ATOM 16865 O O . GLY A 1 22 ? 1.154 -13.138 -1.151 1.00 0.00 367 GLY A O 11
ATOM 16869 N N . LEU A 1 23 ? 2.643 -11.676 -0.310 1.00 0.00 368 LEU A N 11
ATOM 16870 C CA . LEU A 1 23 ? 3.635 -11.919 -1.353 1.00 0.00 368 LEU A CA 11
ATOM 16871 C C . LEU A 1 23 ? 4.307 -13.274 -1.160 1.00 0.00 368 LEU A C 11
ATOM 16872 O O . LEU A 1 23 ? 4.366 -13.795 -0.047 1.00 0.00 368 LEU A O 11
ATOM 16888 N N . ASN A 1 24 ? 4.813 -13.838 -2.252 1.00 0.00 369 ASN A N 11
ATOM 16889 C CA . ASN A 1 24 ? 5.483 -15.133 -2.202 1.00 0.00 369 ASN A CA 11
ATOM 16890 C C . ASN A 1 24 ? 6.893 -14.995 -1.637 1.00 0.00 369 ASN A C 11
ATOM 16891 O O . ASN A 1 24 ? 7.337 -13.893 -1.313 1.00 0.00 369 ASN A O 11
ATOM 16902 N N . ASP A 1 25 ? 7.590 -16.120 -1.522 1.00 0.00 370 ASP A N 11
ATOM 16903 C CA . ASP A 1 25 ? 8.951 -16.124 -0.997 1.00 0.00 370 ASP A CA 11
ATOM 16904 C C . ASP A 1 25 ? 9.966 -15.920 -2.117 1.00 0.00 370 ASP A C 11
ATOM 16905 O O . ASP A 1 25 ? 11.174 -16.006 -1.897 1.00 0.00 370 ASP A O 11
ATOM 16914 N N . SER A 1 26 ? 9.468 -15.649 -3.319 1.00 0.00 371 SER A N 11
ATOM 16915 C CA . SER A 1 26 ? 10.330 -15.437 -4.475 1.00 0.00 371 SER A CA 11
ATOM 16916 C C . SER A 1 26 ? 10.087 -14.061 -5.089 1.00 0.00 371 SER A C 11
ATOM 16917 O O . SER A 1 26 ? 10.525 -13.781 -6.205 1.00 0.00 371 SER A O 11
ATOM 16925 N N . VAL A 1 27 ? 9.386 -13.206 -4.351 1.00 0.00 372 VAL A N 11
ATOM 16926 C CA . VAL A 1 27 ? 9.085 -11.860 -4.821 1.00 0.00 372 VAL A CA 11
ATOM 16927 C C . VAL A 1 27 ? 10.318 -10.966 -4.756 1.00 0.00 372 VAL A C 11
ATOM 16928 O O . VAL A 1 27 ? 11.077 -11.005 -3.787 1.00 0.00 372 VAL A O 11
ATOM 16941 N N . THR A 1 28 ? 10.514 -10.160 -5.796 1.00 0.00 373 THR A N 11
ATOM 16942 C CA . THR A 1 28 ? 11.656 -9.258 -5.857 1.00 0.00 373 THR A CA 11
ATOM 16943 C C . THR A 1 28 ? 11.204 -7.810 -6.020 1.00 0.00 373 THR A C 11
ATOM 16944 O O . THR A 1 28 ? 10.087 -7.543 -6.465 1.00 0.00 373 THR A O 11
ATOM 16955 N N . LEU A 1 29 ? 12.079 -6.878 -5.656 1.00 0.00 374 LEU A N 11
ATOM 16956 C CA . LEU A 1 29 ? 11.769 -5.457 -5.762 1.00 0.00 374 LEU A CA 11
ATOM 16957 C C . LEU A 1 29 ? 11.346 -5.096 -7.182 1.00 0.00 374 LEU A C 11
ATOM 16958 O O . LEU A 1 29 ? 10.231 -4.626 -7.409 1.00 0.00 374 LEU A O 11
ATOM 16974 N N . ASP A 1 30 ? 12.243 -5.321 -8.136 1.00 0.00 375 ASP A N 11
ATOM 16975 C CA . ASP A 1 30 ? 11.962 -5.022 -9.536 1.00 0.00 375 ASP A CA 11
ATOM 16976 C C . ASP A 1 30 ? 10.635 -5.640 -9.968 1.00 0.00 375 ASP A C 11
ATOM 16977 O O . ASP A 1 30 ? 9.952 -5.115 -10.847 1.00 0.00 375 ASP A O 11
ATOM 16986 N N . ASP A 1 31 ? 10.279 -6.758 -9.344 1.00 0.00 376 ASP A N 11
ATOM 16987 C CA . ASP A 1 31 ? 9.035 -7.447 -9.664 1.00 0.00 376 ASP A CA 11
ATOM 16988 C C . ASP A 1 31 ? 7.839 -6.716 -9.065 1.00 0.00 376 ASP A C 11
ATOM 16989 O O . ASP A 1 31 ? 6.754 -6.692 -9.650 1.00 0.00 376 ASP A O 11
ATOM 16998 N N . LEU A 1 32 ? 8.041 -6.120 -7.895 1.00 0.00 377 LEU A N 11
ATOM 16999 C CA . LEU A 1 32 ? 6.978 -5.387 -7.215 1.00 0.00 377 LEU A CA 11
ATOM 17000 C C . LEU A 1 32 ? 6.854 -3.971 -7.767 1.00 0.00 377 LEU A C 11
ATOM 17001 O O . LEU A 1 32 ? 5.777 -3.376 -7.740 1.00 0.00 377 LEU A O 11
ATOM 17017 N N . ALA A 1 33 ? 7.962 -3.438 -8.270 1.00 0.00 378 ALA A N 11
ATOM 17018 C CA . ALA A 1 33 ? 7.976 -2.093 -8.833 1.00 0.00 378 ALA A CA 11
ATOM 17019 C C . ALA A 1 33 ? 7.293 -2.062 -10.196 1.00 0.00 378 ALA A C 11
ATOM 17020 O O . ALA A 1 33 ? 6.595 -1.104 -10.528 1.00 0.00 378 ALA A O 11
ATOM 17027 N N . ASP A 1 34 ? 7.498 -3.114 -10.979 1.00 0.00 379 ASP A N 11
ATOM 17028 C CA . ASP A 1 34 ? 6.901 -3.206 -12.307 1.00 0.00 379 ASP A CA 11
ATOM 17029 C C . ASP A 1 34 ? 5.419 -3.555 -12.213 1.00 0.00 379 ASP A C 11
ATOM 17030 O O . ASP A 1 34 ? 4.651 -3.300 -13.141 1.00 0.00 379 ASP A O 11
ATOM 17039 N N . PHE A 1 35 ? 5.023 -4.138 -11.086 1.00 0.00 380 PHE A N 11
ATOM 17040 C CA . PHE A 1 35 ? 3.634 -4.522 -10.871 1.00 0.00 380 PHE A CA 11
ATOM 17041 C C . PHE A 1 35 ? 2.864 -3.410 -10.166 1.00 0.00 380 PHE A C 11
ATOM 17042 O O . PHE A 1 35 ? 1.778 -3.020 -10.596 1.00 0.00 380 PHE A O 11
ATOM 17059 N N . PHE A 1 36 ? 3.434 -2.901 -9.078 1.00 0.00 381 PHE A N 11
ATOM 17060 C CA . PHE A 1 36 ? 2.802 -1.834 -8.311 1.00 0.00 381 PHE A CA 11
ATOM 17061 C C . PHE A 1 36 ? 2.679 -0.563 -9.147 1.00 0.00 381 PHE A C 11
ATOM 17062 O O . PHE A 1 36 ? 1.988 0.382 -8.763 1.00 0.00 381 PHE A O 11
ATOM 17079 N N . LYS A 1 37 ? 3.353 -0.547 -10.292 1.00 0.00 382 LYS A N 11
ATOM 17080 C CA . LYS A 1 37 ? 3.321 0.606 -11.183 1.00 0.00 382 LYS A CA 11
ATOM 17081 C C . LYS A 1 37 ? 2.158 0.500 -12.166 1.00 0.00 382 LYS A C 11
ATOM 17082 O O . LYS A 1 37 ? 1.904 1.422 -12.940 1.00 0.00 382 LYS A O 11
ATOM 17101 N N . GLN A 1 38 ? 1.458 -0.628 -12.127 1.00 0.00 383 GLN A N 11
ATOM 17102 C CA . GLN A 1 38 ? 0.322 -0.853 -13.014 1.00 0.00 383 GLN A CA 11
ATOM 17103 C C . GLN A 1 38 ? -0.696 0.277 -12.892 1.00 0.00 383 GLN A C 11
ATOM 17104 O O . GLN A 1 38 ? -1.077 0.893 -13.887 1.00 0.00 383 GLN A O 11
ATOM 17118 N N . CYS A 1 39 ? -1.134 0.541 -11.666 1.00 0.00 384 CYS A N 11
ATOM 17119 C CA . CYS A 1 39 ? -2.109 1.596 -11.413 1.00 0.00 384 CYS A CA 11
ATOM 17120 C C . CYS A 1 39 ? -1.568 2.954 -11.850 1.00 0.00 384 CYS A C 11
ATOM 17121 O O . CYS A 1 39 ? -2.067 3.556 -12.799 1.00 0.00 384 CYS A O 11
ATOM 17129 N N . GLY A 1 40 ? -0.543 3.430 -11.150 1.00 0.00 385 GLY A N 11
ATOM 17130 C CA . GLY A 1 40 ? 0.048 4.713 -11.480 1.00 0.00 385 GLY A CA 11
ATOM 17131 C C . GLY A 1 40 ? 1.559 4.645 -11.591 1.00 0.00 385 GLY A C 11
ATOM 17132 O O . GLY A 1 40 ? 2.097 3.810 -12.317 1.00 0.00 385 GLY A O 11
ATOM 17136 N N . VAL A 1 41 ? 2.244 5.526 -10.870 1.00 0.00 386 VAL A N 11
ATOM 17137 C CA . VAL A 1 41 ? 3.701 5.564 -10.890 1.00 0.00 386 VAL A CA 11
ATOM 17138 C C . VAL A 1 41 ? 4.274 5.470 -9.481 1.00 0.00 386 VAL A C 11
ATOM 17139 O O . VAL A 1 41 ? 3.852 6.194 -8.579 1.00 0.00 386 VAL A O 11
ATOM 17152 N N . VAL A 1 42 ? 5.239 4.574 -9.298 1.00 0.00 387 VAL A N 11
ATOM 17153 C CA . VAL A 1 42 ? 5.871 4.386 -7.998 1.00 0.00 387 VAL A CA 11
ATOM 17154 C C . VAL A 1 42 ? 6.958 5.428 -7.760 1.00 0.00 387 VAL A C 11
ATOM 17155 O O . VAL A 1 42 ? 7.842 5.622 -8.595 1.00 0.00 387 VAL A O 11
ATOM 17168 N N . LYS A 1 43 ? 6.888 6.098 -6.614 1.00 0.00 388 LYS A N 11
ATOM 17169 C CA . LYS A 1 43 ? 7.867 7.121 -6.264 1.00 0.00 388 LYS A CA 11
ATOM 17170 C C . LYS A 1 43 ? 9.289 6.597 -6.444 1.00 0.00 388 LYS A C 11
ATOM 17171 O O . LYS A 1 43 ? 9.772 5.799 -5.642 1.00 0.00 388 LYS A O 11
ATOM 17190 N N . MET A 1 44 ? 9.953 7.053 -7.501 1.00 0.00 389 MET A N 11
ATOM 17191 C CA . MET A 1 44 ? 11.320 6.632 -7.785 1.00 0.00 389 MET A CA 11
ATOM 17192 C C . MET A 1 44 ? 12.319 7.694 -7.337 1.00 0.00 389 MET A C 11
ATOM 17193 O O . MET A 1 44 ? 12.238 8.849 -7.751 1.00 0.00 389 MET A O 11
ATOM 17207 N N . ASN A 1 45 ? 13.261 7.294 -6.489 1.00 0.00 390 ASN A N 11
ATOM 17208 C CA . ASN A 1 45 ? 14.275 8.213 -5.985 1.00 0.00 390 ASN A CA 11
ATOM 17209 C C . ASN A 1 45 ? 14.938 8.973 -7.129 1.00 0.00 390 ASN A C 11
ATOM 17210 O O . ASN A 1 45 ? 15.134 8.432 -8.217 1.00 0.00 390 ASN A O 11
ATOM 17221 N N . LYS A 1 46 ? 15.281 10.231 -6.875 1.00 0.00 391 LYS A N 11
ATOM 17222 C CA . LYS A 1 46 ? 15.923 11.067 -7.882 1.00 0.00 391 LYS A CA 11
ATOM 17223 C C . LYS A 1 46 ? 17.442 11.025 -7.737 1.00 0.00 391 LYS A C 11
ATOM 17224 O O . LYS A 1 46 ? 18.173 11.365 -8.668 1.00 0.00 391 LYS A O 11
ATOM 17243 N N . ARG A 1 47 ? 17.908 10.605 -6.567 1.00 0.00 392 ARG A N 11
ATOM 17244 C CA . ARG A 1 47 ? 19.339 10.517 -6.301 1.00 0.00 392 ARG A CA 11
ATOM 17245 C C . ARG A 1 47 ? 19.833 9.082 -6.452 1.00 0.00 392 ARG A C 11
ATOM 17246 O O . ARG A 1 47 ? 20.882 8.834 -7.047 1.00 0.00 392 ARG A O 11
ATOM 17267 N N . THR A 1 48 ? 19.072 8.138 -5.907 1.00 0.00 393 THR A N 11
ATOM 17268 C CA . THR A 1 48 ? 19.432 6.728 -5.980 1.00 0.00 393 THR A CA 11
ATOM 17269 C C . THR A 1 48 ? 18.802 6.061 -7.197 1.00 0.00 393 THR A C 11
ATOM 17270 O O . THR A 1 48 ? 19.278 5.029 -7.668 1.00 0.00 393 THR A O 11
ATOM 17281 N N . GLY A 1 49 ? 17.727 6.658 -7.704 1.00 0.00 394 GLY A N 11
ATOM 17282 C CA . GLY A 1 49 ? 17.049 6.107 -8.863 1.00 0.00 394 GLY A CA 11
ATOM 17283 C C . GLY A 1 49 ? 16.409 4.764 -8.576 1.00 0.00 394 GLY A C 11
ATOM 17284 O O . GLY A 1 49 ? 16.290 3.923 -9.467 1.00 0.00 394 GLY A O 11
ATOM 17288 N N . GLN A 1 50 ? 15.999 4.559 -7.329 1.00 0.00 395 GLN A N 11
ATOM 17289 C CA . GLN A 1 50 ? 15.371 3.306 -6.927 1.00 0.00 395 GLN A CA 11
ATOM 17290 C C . GLN A 1 50 ? 13.960 3.550 -6.400 1.00 0.00 395 GLN A C 11
ATOM 17291 O O . GLN A 1 50 ? 13.638 4.623 -5.891 1.00 0.00 395 GLN A O 11
ATOM 17305 N N . PRO A 1 51 ? 13.097 2.530 -6.523 1.00 0.00 396 PRO A N 11
ATOM 17306 C CA . PRO A 1 51 ? 11.707 2.609 -6.066 1.00 0.00 396 PRO A CA 11
ATOM 17307 C C . PRO A 1 51 ? 11.599 2.644 -4.545 1.00 0.00 396 PRO A C 11
ATOM 17308 O O . PRO A 1 51 ? 12.395 2.021 -3.843 1.00 0.00 396 PRO A O 11
ATOM 17319 N N . MET A 1 52 ? 10.610 3.376 -4.043 1.00 0.00 397 MET A N 11
ATOM 17320 C CA . MET A 1 52 ? 10.397 3.490 -2.605 1.00 0.00 397 MET A CA 11
ATOM 17321 C C . MET A 1 52 ? 9.636 2.281 -2.070 1.00 0.00 397 MET A C 11
ATOM 17322 O O . MET A 1 52 ? 8.745 2.420 -1.231 1.00 0.00 397 MET A O 11
ATOM 17336 N N . ILE A 1 53 ? 9.993 1.099 -2.561 1.00 0.00 398 ILE A N 11
ATOM 17337 C CA . ILE A 1 53 ? 9.343 -0.133 -2.131 1.00 0.00 398 ILE A CA 11
ATOM 17338 C C . ILE A 1 53 ? 10.173 -0.853 -1.073 1.00 0.00 398 ILE A C 11
ATOM 17339 O O . ILE A 1 53 ? 11.401 -0.895 -1.157 1.00 0.00 398 ILE A O 11
ATOM 17355 N N . HIS A 1 54 ? 9.496 -1.420 -0.081 1.00 0.00 399 HIS A N 11
ATOM 17356 C CA . HIS A 1 54 ? 10.171 -2.142 0.992 1.00 0.00 399 HIS A CA 11
ATOM 17357 C C . HIS A 1 54 ? 9.693 -3.588 1.058 1.00 0.00 399 HIS A C 11
ATOM 17358 O O . HIS A 1 54 ? 8.505 -3.868 0.889 1.00 0.00 399 HIS A O 11
ATOM 17372 N N . ILE A 1 55 ? 10.624 -4.503 1.305 1.00 0.00 400 ILE A N 11
ATOM 17373 C CA . ILE A 1 55 ? 10.297 -5.921 1.394 1.00 0.00 400 ILE A CA 11
ATOM 17374 C C . ILE A 1 55 ? 10.929 -6.555 2.629 1.00 0.00 400 ILE A C 11
ATOM 17375 O O . ILE A 1 55 ? 12.114 -6.888 2.630 1.00 0.00 400 ILE A O 11
ATOM 17391 N N . TYR A 1 56 ? 10.130 -6.718 3.678 1.00 0.00 401 TYR A N 11
ATOM 17392 C CA . TYR A 1 56 ? 10.612 -7.312 4.920 1.00 0.00 401 TYR A CA 11
ATOM 17393 C C . TYR A 1 56 ? 10.938 -8.790 4.727 1.00 0.00 401 TYR A C 11
ATOM 17394 O O . TYR A 1 56 ? 10.140 -9.546 4.170 1.00 0.00 401 TYR A O 11
ATOM 17412 N N . LEU A 1 57 ? 12.115 -9.194 5.191 1.00 0.00 402 LEU A N 11
ATOM 17413 C CA . LEU A 1 57 ? 12.549 -10.582 5.072 1.00 0.00 402 LEU A CA 11
ATOM 17414 C C . LEU A 1 57 ? 12.698 -11.226 6.447 1.00 0.00 402 LEU A C 11
ATOM 17415 O O . LEU A 1 57 ? 13.212 -10.609 7.379 1.00 0.00 402 LEU A O 11
ATOM 17431 N N . ASP A 1 58 ? 12.248 -12.470 6.563 1.00 0.00 403 ASP A N 11
ATOM 17432 C CA . ASP A 1 58 ? 12.335 -13.200 7.823 1.00 0.00 403 ASP A CA 11
ATOM 17433 C C . ASP A 1 58 ? 13.786 -13.329 8.277 1.00 0.00 403 ASP A C 11
ATOM 17434 O O . ASP A 1 58 ? 14.637 -13.829 7.540 1.00 0.00 403 ASP A O 11
ATOM 17443 N N . LYS A 1 59 ? 14.062 -12.874 9.494 1.00 0.00 404 LYS A N 11
ATOM 17444 C CA . LYS A 1 59 ? 15.409 -12.938 10.049 1.00 0.00 404 LYS A CA 11
ATOM 17445 C C . LYS A 1 59 ? 15.790 -14.375 10.389 1.00 0.00 404 LYS A C 11
ATOM 17446 O O . LYS A 1 59 ? 16.899 -14.640 10.851 1.00 0.00 404 LYS A O 11
ATOM 17465 N N . GLU A 1 60 ? 14.862 -15.299 10.158 1.00 0.00 405 GLU A N 11
ATOM 17466 C CA . GLU A 1 60 ? 15.102 -16.709 10.440 1.00 0.00 405 GLU A CA 11
A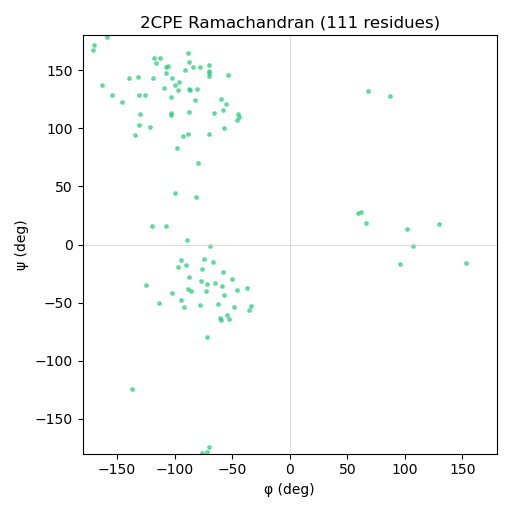TOM 17467 C C . GLU A 1 60 ? 15.709 -17.411 9.229 1.00 0.00 405 GLU A C 11
ATOM 17468 O O . GLU A 1 60 ? 16.598 -18.252 9.363 1.00 0.00 405 GLU A O 11
ATOM 17480 N N . THR A 1 61 ? 15.221 -17.060 8.042 1.00 0.00 406 THR A N 11
ATOM 17481 C CA . THR A 1 61 ? 15.711 -17.657 6.806 1.00 0.00 406 THR A CA 11
ATOM 17482 C C . THR A 1 61 ? 16.256 -16.592 5.860 1.00 0.00 406 THR A C 11
ATOM 17483 O O . THR A 1 61 ? 17.206 -16.836 5.117 1.00 0.00 406 THR A O 11
ATOM 17494 N N . GLY A 1 62 ? 15.648 -15.411 5.895 1.00 0.00 407 GLY A N 11
ATOM 17495 C CA . GLY A 1 62 ? 16.086 -14.326 5.036 1.00 0.00 407 GLY A CA 11
ATOM 17496 C C . GLY A 1 62 ? 15.159 -14.109 3.856 1.00 0.00 407 GLY A C 11
ATOM 17497 O O . GLY A 1 62 ? 15.342 -13.175 3.076 1.00 0.00 407 GLY A O 11
ATOM 17501 N N . LYS A 1 63 ? 14.160 -14.975 3.724 1.00 0.00 408 LYS A N 11
ATOM 17502 C CA . LYS A 1 63 ? 13.199 -14.877 2.632 1.00 0.00 408 LYS A CA 11
ATOM 17503 C C . LYS A 1 63 ? 12.107 -13.864 2.959 1.00 0.00 408 LYS A C 11
ATOM 17504 O O . LYS A 1 63 ? 11.785 -13.615 4.121 1.00 0.00 408 LYS A O 11
ATOM 17523 N N . PRO A 1 64 ? 11.520 -13.266 1.911 1.00 0.00 409 PRO A N 11
ATOM 17524 C CA . PRO A 1 64 ? 10.452 -12.273 2.062 1.00 0.00 409 PRO A CA 11
ATOM 17525 C C . PRO A 1 64 ? 9.152 -12.892 2.562 1.00 0.00 409 PRO A C 11
ATOM 17526 O O . PRO A 1 64 ? 8.357 -13.412 1.779 1.00 0.00 409 PRO A O 11
ATOM 17537 N N . LYS A 1 65 ? 8.939 -12.831 3.873 1.00 0.00 410 LYS A N 11
ATOM 17538 C CA . LYS A 1 65 ? 7.733 -13.384 4.479 1.00 0.00 410 LYS A CA 11
ATOM 17539 C C . LYS A 1 65 ? 6.542 -13.257 3.535 1.00 0.00 410 LYS A C 11
ATOM 17540 O O . LYS A 1 65 ? 5.878 -14.245 3.222 1.00 0.00 410 LYS A O 11
ATOM 17559 N N . GLY A 1 66 ? 6.279 -12.035 3.080 1.00 0.00 411 GLY A N 11
ATOM 17560 C CA . GLY A 1 66 ? 5.169 -11.804 2.175 1.00 0.00 411 GLY A CA 11
ATOM 17561 C C . GLY A 1 66 ? 4.646 -10.383 2.250 1.00 0.00 411 GLY A C 11
ATOM 17562 O O . GLY A 1 66 ? 3.888 -9.946 1.384 1.00 0.00 411 GLY A O 11
ATOM 17566 N N . ASP A 1 67 ? 5.052 -9.660 3.288 1.00 0.00 412 ASP A N 11
ATOM 17567 C CA . ASP A 1 67 ? 4.619 -8.279 3.474 1.00 0.00 412 ASP A CA 11
ATOM 17568 C C . ASP A 1 67 ? 5.548 -7.315 2.742 1.00 0.00 412 ASP A C 11
ATOM 17569 O O . ASP A 1 67 ? 6.702 -7.642 2.464 1.00 0.00 412 ASP A O 11
ATOM 17578 N N . ALA A 1 68 ? 5.037 -6.128 2.434 1.00 0.00 413 ALA A N 11
ATOM 17579 C CA . ALA A 1 68 ? 5.821 -5.118 1.736 1.00 0.00 413 ALA A CA 11
ATOM 17580 C C . ALA A 1 68 ? 5.104 -3.772 1.735 1.00 0.00 413 ALA A C 11
ATOM 17581 O O . ALA A 1 68 ? 3.932 -3.679 2.101 1.00 0.00 413 ALA A O 11
ATOM 17588 N N . THR A 1 69 ? 5.816 -2.727 1.321 1.00 0.00 414 THR A N 11
ATOM 17589 C CA . THR A 1 69 ? 5.249 -1.386 1.273 1.00 0.00 414 THR A CA 11
ATOM 17590 C C . THR A 1 69 ? 5.658 -0.660 -0.004 1.00 0.00 414 THR A C 11
ATOM 17591 O O . THR A 1 69 ? 6.801 -0.762 -0.448 1.00 0.00 414 THR A O 11
ATOM 17602 N N . VAL A 1 70 ? 4.717 0.072 -0.590 1.00 0.00 415 VAL A N 11
ATOM 17603 C CA . VAL A 1 70 ? 4.980 0.817 -1.816 1.00 0.00 415 VAL A CA 11
ATOM 17604 C C . VAL A 1 70 ? 4.586 2.282 -1.665 1.00 0.00 415 VAL A C 11
ATOM 17605 O O . VAL A 1 70 ? 3.409 2.605 -1.500 1.00 0.00 415 VAL A O 11
ATOM 17618 N N . SER A 1 71 ? 5.577 3.165 -1.722 1.00 0.00 416 SER A N 11
ATOM 17619 C CA . SER A 1 71 ? 5.335 4.596 -1.588 1.00 0.00 416 SER A CA 11
ATOM 17620 C C . SER A 1 71 ? 5.099 5.237 -2.953 1.00 0.00 416 SER A C 11
ATOM 17621 O O . SER A 1 71 ? 6.009 5.318 -3.779 1.00 0.00 416 SER A O 11
ATOM 17629 N N . TYR A 1 72 ? 3.872 5.691 -3.181 1.00 0.00 417 TYR A N 11
ATOM 17630 C CA . TYR A 1 72 ? 3.514 6.323 -4.446 1.00 0.00 417 TYR A CA 11
ATOM 17631 C C . TYR A 1 72 ? 3.825 7.816 -4.415 1.00 0.00 417 TYR A C 11
ATOM 17632 O O . TYR A 1 72 ? 3.976 8.409 -3.348 1.00 0.00 417 TYR A O 11
ATOM 17650 N N . GLU A 1 73 ? 3.918 8.418 -5.597 1.00 0.00 418 GLU A N 11
ATOM 17651 C CA . GLU A 1 73 ? 4.212 9.843 -5.707 1.00 0.00 418 GLU A CA 11
ATOM 17652 C C . GLU A 1 73 ? 3.210 10.667 -4.905 1.00 0.00 418 GLU A C 11
ATOM 17653 O O . GLU A 1 73 ? 3.565 11.291 -3.904 1.00 0.00 418 GLU A O 11
ATOM 17665 N N . ASP A 1 74 ? 1.960 10.667 -5.351 1.00 0.00 419 ASP A N 11
ATOM 17666 C CA . ASP A 1 74 ? 0.905 11.414 -4.676 1.00 0.00 419 ASP A CA 11
ATOM 17667 C C . ASP A 1 74 ? -0.046 10.473 -3.943 1.00 0.00 419 ASP A C 11
ATOM 17668 O O . ASP A 1 74 ? -0.172 9.295 -4.279 1.00 0.00 419 ASP A O 11
ATOM 17677 N N . PRO A 1 75 ? -0.729 11.001 -2.918 1.00 0.00 420 PRO A N 11
ATOM 17678 C CA . PRO A 1 75 ? -1.680 10.225 -2.116 1.00 0.00 420 PRO A CA 11
ATOM 17679 C C . PRO A 1 75 ? -2.787 9.610 -2.965 1.00 0.00 420 PRO A C 11
ATOM 17680 O O . PRO A 1 75 ? -3.166 8.451 -2.789 1.00 0.00 420 PRO A O 11
ATOM 17691 N N . PRO A 1 76 ? -3.319 10.400 -3.908 1.00 0.00 421 PRO A N 11
ATOM 17692 C CA . PRO A 1 76 ? -4.391 9.954 -4.804 1.00 0.00 421 PRO A CA 11
ATOM 17693 C C . PRO A 1 76 ? -4.073 8.616 -5.464 1.00 0.00 421 PRO A C 11
ATOM 17694 O O . PRO A 1 76 ? -4.913 7.716 -5.500 1.00 0.00 421 PRO A O 11
ATOM 17705 N N . THR A 1 77 ? -2.857 8.492 -5.986 1.00 0.00 422 THR A N 11
ATOM 17706 C CA . THR A 1 77 ? -2.430 7.265 -6.645 1.00 0.00 422 THR A CA 11
ATOM 17707 C C . THR A 1 77 ? -2.382 6.101 -5.663 1.00 0.00 422 THR A C 11
ATOM 17708 O O . THR A 1 77 ? -2.828 4.996 -5.972 1.00 0.00 422 THR A O 11
ATOM 17719 N N . ALA A 1 78 ? -1.838 6.354 -4.477 1.00 0.00 423 ALA A N 11
ATOM 17720 C CA . ALA A 1 78 ? -1.734 5.328 -3.448 1.00 0.00 423 ALA A CA 11
ATOM 17721 C C . ALA A 1 78 ? -3.109 4.779 -3.079 1.00 0.00 423 ALA A C 11
ATOM 17722 O O . ALA A 1 78 ? -3.297 3.567 -2.974 1.00 0.00 423 ALA A O 11
ATOM 17729 N N . LYS A 1 79 ? -4.067 5.680 -2.884 1.00 0.00 424 LYS A N 11
ATOM 17730 C CA . LYS A 1 79 ? -5.425 5.287 -2.527 1.00 0.00 424 LYS A CA 11
ATOM 17731 C C . LYS A 1 79 ? -6.074 4.490 -3.654 1.00 0.00 424 LYS A C 11
ATOM 17732 O O . LYS A 1 79 ? -6.847 3.564 -3.406 1.00 0.00 424 LYS A O 11
ATOM 17751 N N . ALA A 1 80 ? -5.754 4.854 -4.891 1.00 0.00 425 ALA A N 11
ATOM 17752 C CA . ALA A 1 80 ? -6.304 4.170 -6.055 1.00 0.00 425 ALA A CA 11
ATOM 17753 C C . ALA A 1 80 ? -5.608 2.833 -6.285 1.00 0.00 425 ALA A C 11
ATOM 17754 O O . ALA A 1 80 ? -6.228 1.872 -6.742 1.00 0.00 425 ALA A O 11
ATOM 17761 N N . ALA A 1 81 ? -4.319 2.778 -5.966 1.00 0.00 426 ALA A N 11
ATOM 17762 C CA . ALA A 1 81 ? -3.541 1.559 -6.138 1.00 0.00 426 ALA A CA 11
ATOM 17763 C C . ALA A 1 81 ? -3.976 0.486 -5.145 1.00 0.00 426 ALA A C 11
ATOM 17764 O O . ALA A 1 81 ? -3.953 -0.706 -5.453 1.00 0.00 426 ALA A O 11
ATOM 17771 N N . VAL A 1 82 ? -4.372 0.917 -3.951 1.00 0.00 427 VAL A N 11
ATOM 17772 C CA . VAL A 1 82 ? -4.812 -0.007 -2.912 1.00 0.00 427 VAL A CA 11
ATOM 17773 C C . VAL A 1 82 ? -5.933 -0.908 -3.417 1.00 0.00 427 VAL A C 11
ATOM 17774 O O . VAL A 1 82 ? -5.787 -2.129 -3.463 1.00 0.00 427 VAL A O 11
ATOM 17787 N N . GLU A 1 83 ? -7.051 -0.296 -3.797 1.00 0.00 428 GLU A N 11
ATOM 17788 C CA . GLU A 1 83 ? -8.197 -1.045 -4.299 1.00 0.00 428 GLU A CA 11
ATOM 17789 C C . GLU A 1 83 ? -7.871 -1.710 -5.633 1.00 0.00 428 GLU A C 11
ATOM 17790 O O . GLU A 1 83 ? -8.590 -2.601 -6.086 1.00 0.00 428 GLU A O 11
ATOM 17802 N N . TRP A 1 84 ? -6.782 -1.272 -6.255 1.00 0.00 429 TRP A N 11
ATOM 17803 C CA . TRP A 1 84 ? -6.361 -1.824 -7.537 1.00 0.00 429 TRP A CA 11
ATOM 17804 C C . TRP A 1 84 ? -5.669 -3.170 -7.349 1.00 0.00 429 TRP A C 11
ATOM 17805 O O . TRP A 1 84 ? -6.033 -4.160 -7.983 1.00 0.00 429 TRP A O 11
ATOM 17826 N N . PHE A 1 85 ? -4.669 -3.199 -6.473 1.00 0.00 430 PHE A N 11
ATOM 17827 C CA . PHE A 1 85 ? -3.926 -4.424 -6.203 1.00 0.00 430 PHE A CA 11
ATOM 17828 C C . PHE A 1 85 ? -4.584 -5.223 -5.081 1.00 0.00 430 PHE A C 11
ATOM 17829 O O . PHE A 1 85 ? -4.306 -6.409 -4.905 1.00 0.00 430 PHE A O 11
ATOM 17846 N N . ASP A 1 86 ? -5.456 -4.564 -4.327 1.00 0.00 431 ASP A N 11
ATOM 17847 C CA . ASP A 1 86 ? -6.155 -5.211 -3.223 1.00 0.00 431 ASP A CA 11
ATOM 17848 C C . ASP A 1 86 ? -6.985 -6.391 -3.722 1.00 0.00 431 ASP A C 11
ATOM 17849 O O . ASP A 1 86 ? -8.107 -6.217 -4.195 1.00 0.00 431 ASP A O 11
ATOM 17858 N N . GLY A 1 87 ? -6.423 -7.591 -3.613 1.00 0.00 432 GLY A N 11
ATOM 17859 C CA . GLY A 1 87 ? -7.124 -8.780 -4.058 1.00 0.00 432 GLY A CA 11
ATOM 17860 C C . GLY A 1 87 ? -6.483 -9.410 -5.279 1.00 0.00 432 GLY A C 11
ATOM 17861 O O . GLY A 1 87 ? -6.970 -10.412 -5.799 1.00 0.00 432 GLY A O 11
ATOM 17865 N N . LYS A 1 88 ? -5.386 -8.817 -5.740 1.00 0.00 433 LYS A N 11
ATOM 17866 C CA . LYS A 1 88 ? -4.675 -9.324 -6.907 1.00 0.00 433 LYS A CA 11
ATOM 17867 C C . LYS A 1 88 ? -4.038 -10.677 -6.612 1.00 0.00 433 LYS A C 11
ATOM 17868 O O . LYS A 1 88 ? -3.970 -11.104 -5.459 1.00 0.00 433 LYS A O 11
ATOM 17887 N N . ASP A 1 89 ? -3.570 -11.348 -7.659 1.00 0.00 434 ASP A N 11
ATOM 17888 C CA . ASP A 1 89 ? -2.935 -12.652 -7.511 1.00 0.00 434 ASP A CA 11
ATOM 17889 C C . ASP A 1 89 ? -1.468 -12.593 -7.925 1.00 0.00 434 ASP A C 11
ATOM 17890 O O . ASP A 1 89 ? -1.151 -12.416 -9.102 1.00 0.00 434 ASP A O 11
ATOM 17899 N N . PHE A 1 90 ? -0.577 -12.740 -6.950 1.00 0.00 435 PHE A N 11
ATOM 17900 C CA . PHE A 1 90 ? 0.857 -12.701 -7.213 1.00 0.00 435 PHE A CA 11
ATOM 17901 C C . PHE A 1 90 ? 1.486 -14.076 -7.006 1.00 0.00 435 PHE A C 11
ATOM 17902 O O . PHE A 1 90 ? 1.647 -14.531 -5.874 1.00 0.00 435 PHE A O 11
ATOM 17919 N N . GLN A 1 91 ? 1.837 -14.731 -8.108 1.00 0.00 436 GLN A N 11
ATOM 17920 C CA . GLN A 1 91 ? 2.447 -16.054 -8.047 1.00 0.00 436 GLN A CA 11
ATOM 17921 C C . GLN A 1 91 ? 1.504 -17.058 -7.393 1.00 0.00 436 GLN A C 11
ATOM 17922 O O . GLN A 1 91 ? 1.936 -17.932 -6.642 1.00 0.00 436 GLN A O 11
ATOM 17936 N N . GLY A 1 92 ? 0.212 -16.927 -7.682 1.00 0.00 437 GLY A N 11
ATOM 17937 C CA . GLY A 1 92 ? -0.771 -17.830 -7.113 1.00 0.00 437 GLY A CA 11
ATOM 17938 C C . GLY A 1 92 ? -1.044 -17.540 -5.650 1.00 0.00 437 GLY A C 11
ATOM 17939 O O . GLY A 1 92 ? -1.484 -18.419 -4.909 1.00 0.00 437 GLY A O 11
ATOM 17943 N N . SER A 1 93 ? -0.781 -16.307 -5.232 1.00 0.00 438 SER A N 11
ATOM 17944 C CA . SER A 1 93 ? -0.995 -15.907 -3.847 1.00 0.00 438 SER A CA 11
ATOM 17945 C C . SER A 1 93 ? -1.750 -14.582 -3.775 1.00 0.00 438 SER A C 11
ATOM 17946 O O . SER A 1 93 ? -1.367 -13.600 -4.412 1.00 0.00 438 SER A O 11
ATOM 17954 N N . LYS A 1 94 ? -2.824 -14.562 -2.993 1.00 0.00 439 LYS A N 11
ATOM 17955 C CA . LYS A 1 94 ? -3.633 -13.359 -2.835 1.00 0.00 439 LYS A CA 11
ATOM 17956 C C . LYS A 1 94 ? -2.871 -12.288 -2.063 1.00 0.00 439 LYS A C 11
ATOM 17957 O O . LYS A 1 94 ? -2.260 -12.569 -1.030 1.00 0.00 439 LYS A O 11
ATOM 17976 N N . LEU A 1 95 ? -2.909 -11.060 -2.568 1.00 0.00 440 LEU A N 11
ATOM 17977 C CA . LEU A 1 95 ? -2.223 -9.946 -1.925 1.00 0.00 440 LEU A CA 11
ATOM 17978 C C . LEU A 1 95 ? -3.202 -9.088 -1.130 1.00 0.00 440 LEU A C 11
ATOM 17979 O O . LEU A 1 95 ? -4.402 -9.080 -1.405 1.00 0.00 440 LEU A O 11
ATOM 17995 N N . LYS A 1 96 ? -2.683 -8.362 -0.145 1.00 0.00 441 LYS A N 11
ATOM 17996 C CA . LYS A 1 96 ? -3.509 -7.498 0.687 1.00 0.00 441 LYS A CA 11
ATOM 17997 C C . LYS A 1 96 ? -2.915 -6.095 0.772 1.00 0.00 441 LYS A C 11
ATOM 17998 O O . LYS A 1 96 ? -1.977 -5.853 1.531 1.00 0.00 441 LYS A O 11
ATOM 18017 N N . VAL A 1 97 ? -3.469 -5.173 -0.010 1.00 0.00 442 VAL A N 11
ATOM 18018 C CA . VAL A 1 97 ? -2.996 -3.795 -0.020 1.00 0.00 442 VAL A CA 11
ATOM 18019 C C . VAL A 1 97 ? -3.902 -2.896 0.813 1.00 0.00 442 VAL A C 11
ATOM 18020 O O . VAL A 1 97 ? -5.126 -2.933 0.676 1.00 0.00 442 VAL A O 11
ATOM 18033 N N . SER A 1 98 ? -3.295 -2.089 1.677 1.00 0.00 443 SER A N 11
ATOM 18034 C CA . SER A 1 98 ? -4.048 -1.182 2.535 1.00 0.00 443 SER A CA 11
ATOM 18035 C C . SER A 1 98 ? -3.174 -0.021 2.997 1.00 0.00 443 SER A C 11
ATOM 18036 O O . SER A 1 98 ? -2.110 -0.223 3.584 1.00 0.00 443 SER A O 11
ATOM 18044 N N . LEU A 1 99 ? -3.630 1.198 2.729 1.00 0.00 444 LEU A N 11
ATOM 18045 C CA . LEU A 1 99 ? -2.890 2.395 3.117 1.00 0.00 444 LEU A CA 11
ATOM 18046 C C . LEU A 1 99 ? -2.173 2.185 4.446 1.00 0.00 444 LEU A C 11
ATOM 18047 O O . LEU A 1 99 ? -2.782 1.772 5.433 1.00 0.00 444 LEU A O 11
ATOM 18063 N N . ALA A 1 100 ? -0.876 2.473 4.464 1.00 0.00 445 ALA A N 11
ATOM 18064 C CA . ALA A 1 100 ? -0.077 2.321 5.674 1.00 0.00 445 ALA A CA 11
ATOM 18065 C C . ALA A 1 100 ? -0.474 3.348 6.728 1.00 0.00 445 ALA A C 11
ATOM 18066 O O . ALA A 1 100 ? -0.701 4.516 6.414 1.00 0.00 445 ALA A O 11
ATOM 18073 N N . ARG A 1 101 ? -0.554 2.906 7.979 1.00 0.00 446 ARG A N 11
ATOM 18074 C CA . ARG A 1 101 ? -0.925 3.788 9.079 1.00 0.00 446 ARG A CA 11
ATOM 18075 C C . ARG A 1 101 ? 0.315 4.374 9.748 1.00 0.00 446 ARG A C 11
ATOM 18076 O O . ARG A 1 101 ? 1.358 3.725 9.822 1.00 0.00 446 ARG A O 11
ATOM 18097 N N . LYS A 1 102 ? 0.193 5.603 10.235 1.00 0.00 447 LYS A N 11
ATOM 18098 C CA . LYS A 1 102 ? 1.303 6.277 10.900 1.00 0.00 447 LYS A CA 11
ATOM 18099 C C . LYS A 1 102 ? 1.243 6.065 12.409 1.00 0.00 447 LYS A C 11
ATOM 18100 O O . LYS A 1 102 ? 0.263 5.537 12.934 1.00 0.00 447 LYS A O 11
ATOM 18119 N N . LYS A 1 103 ? 2.296 6.481 13.102 1.00 0.00 448 LYS A N 11
ATOM 18120 C CA . LYS A 1 103 ? 2.363 6.340 14.552 1.00 0.00 448 LYS A CA 11
ATOM 18121 C C . LYS A 1 103 ? 2.478 7.704 15.228 1.00 0.00 448 LYS A C 11
ATOM 18122 O O . LYS A 1 103 ? 3.202 8.589 14.773 1.00 0.00 448 LYS A O 11
ATOM 18141 N N . PRO A 1 104 ? 1.749 7.877 16.339 1.00 0.00 449 PRO A N 11
ATOM 18142 C CA . PRO A 1 104 ? 1.754 9.129 17.101 1.00 0.00 449 PRO A CA 11
ATOM 18143 C C . PRO A 1 104 ? 3.079 9.368 17.816 1.00 0.00 449 PRO A C 11
ATOM 18144 O O . PRO A 1 104 ? 3.883 8.454 18.007 1.00 0.00 449 PRO A O 11
ATOM 18155 N N . PRO A 1 105 ? 3.316 10.624 18.222 1.00 0.00 450 PRO A N 11
ATOM 18156 C CA . PRO A 1 105 ? 4.544 11.011 18.923 1.00 0.00 450 PRO A CA 11
ATOM 18157 C C . PRO A 1 105 ? 4.611 10.438 20.334 1.00 0.00 450 PRO A C 11
ATOM 18158 O O . PRO A 1 105 ? 5.680 10.055 20.808 1.00 0.00 450 PRO A O 11
ATOM 18169 N N . MET A 1 106 ? 3.462 10.383 21.000 1.00 0.00 451 MET A N 11
ATOM 18170 C CA . MET A 1 106 ? 3.392 9.854 22.358 1.00 0.00 451 MET A CA 11
ATOM 18171 C C . MET A 1 106 ? 4.238 8.593 22.495 1.00 0.00 451 MET A C 11
ATOM 18172 O O . MET A 1 106 ? 4.617 7.977 21.500 1.00 0.00 451 MET A O 11
ATOM 18186 N N . ASN A 1 107 ? 4.530 8.213 23.735 1.00 0.00 452 ASN A N 11
ATOM 18187 C CA . ASN A 1 107 ? 5.333 7.024 24.002 1.00 0.00 452 ASN A CA 11
ATOM 18188 C C . ASN A 1 107 ? 4.578 5.759 23.607 1.00 0.00 452 ASN A C 11
ATOM 18189 O O . ASN A 1 107 ? 3.352 5.764 23.494 1.00 0.00 452 ASN A O 11
ATOM 18200 N N . SER A 1 108 ? 5.318 4.675 23.398 1.00 0.00 453 SER A N 11
ATOM 18201 C CA . SER A 1 108 ? 4.721 3.403 23.012 1.00 0.00 453 SER A CA 11
ATOM 18202 C C . SER A 1 108 ? 4.595 2.474 24.216 1.00 0.00 453 SER A C 11
ATOM 18203 O O . SER A 1 108 ? 5.596 2.054 24.798 1.00 0.00 453 SER A O 11
ATOM 18211 N N . GLY A 1 109 ? 3.358 2.158 24.585 1.00 0.00 454 GLY A N 11
ATOM 18212 C CA . GLY A 1 109 ? 3.124 1.281 25.718 1.00 0.00 454 GLY A CA 11
ATOM 18213 C C . GLY A 1 109 ? 4.103 0.124 25.770 1.00 0.00 454 GLY A C 11
ATOM 18214 O O . GLY A 1 109 ? 4.459 -0.461 24.747 1.00 0.00 454 GLY A O 11
ATOM 18218 N N . PRO A 1 110 ? 4.555 -0.219 26.984 1.00 0.00 455 PRO A N 11
ATOM 18219 C CA . PRO A 1 110 ? 5.506 -1.314 27.194 1.00 0.00 455 PRO A CA 11
ATOM 18220 C C . PRO A 1 110 ? 4.884 -2.681 26.932 1.00 0.00 455 PRO A C 11
ATOM 18221 O O . PRO A 1 110 ? 3.864 -3.034 27.524 1.00 0.00 455 PRO A O 11
ATOM 18232 N N . SER A 1 111 ? 5.504 -3.448 26.039 1.00 0.00 456 SER A N 11
ATOM 18233 C CA . SER A 1 111 ? 5.007 -4.775 25.696 1.00 0.00 456 SER A CA 11
ATOM 18234 C C . SER A 1 111 ? 6.013 -5.851 26.094 1.00 0.00 456 SER A C 11
ATOM 18235 O O . SER A 1 111 ? 7.186 -5.561 26.333 1.00 0.00 456 SER A O 11
ATOM 18243 N N . SER A 1 112 ? 5.546 -7.094 26.162 1.00 0.00 457 SER A N 11
ATOM 18244 C CA . SER A 1 112 ? 6.403 -8.213 26.534 1.00 0.00 457 SER A CA 11
ATOM 18245 C C . SER A 1 112 ? 7.448 -8.479 25.454 1.00 0.00 457 SER A C 11
ATOM 18246 O O . SER A 1 112 ? 7.265 -9.340 24.595 1.00 0.00 457 SER A O 11
ATOM 18254 N N . GLY A 1 113 ? 8.546 -7.732 25.504 1.00 0.00 458 GLY A N 11
ATOM 18255 C CA . GLY A 1 113 ? 9.606 -7.901 24.526 1.00 0.00 458 GLY A CA 11
ATOM 18256 C C . GLY A 1 113 ? 9.245 -7.317 23.175 1.00 0.00 458 GLY A C 11
ATOM 18257 O O . GLY A 1 113 ? 8.518 -7.935 22.398 1.00 0.00 458 GLY A O 11
ATOM 18261 N N . GLY A 1 1 ? -18.317 21.516 0.475 1.00 0.00 346 GLY A N 12
ATOM 18262 C CA . GLY A 1 1 ? -19.082 20.306 0.234 1.00 0.00 346 GLY A CA 12
ATOM 18263 C C . GLY A 1 1 ? -20.391 20.287 0.998 1.00 0.00 346 GLY A C 12
ATOM 18264 O O . GLY A 1 1 ? -20.503 19.631 2.033 1.00 0.00 346 GLY A O 12
ATOM 18268 N N . SER A 1 2 ? -21.384 21.009 0.487 1.00 0.00 347 SER A N 12
ATOM 18269 C CA . SER A 1 2 ? -22.690 21.076 1.132 1.00 0.00 347 SER A CA 12
ATOM 18270 C C . SER A 1 2 ? -23.728 20.284 0.341 1.00 0.00 347 SER A C 12
ATOM 18271 O O . SER A 1 2 ? -24.325 19.338 0.853 1.00 0.00 347 SER A O 12
ATOM 18279 N N . SER A 1 3 ? -23.935 20.679 -0.911 1.00 0.00 348 SER A N 12
ATOM 18280 C CA . SER A 1 3 ? -24.902 20.010 -1.773 1.00 0.00 348 SER A CA 12
ATOM 18281 C C . SER A 1 3 ? -24.347 18.686 -2.287 1.00 0.00 348 SER A C 12
ATOM 18282 O O . SER A 1 3 ? -24.956 17.632 -2.107 1.00 0.00 348 SER A O 12
ATOM 18290 N N . GLY A 1 4 ? -23.185 18.748 -2.931 1.00 0.00 349 GLY A N 12
ATOM 18291 C CA . GLY A 1 4 ? -22.566 17.549 -3.463 1.00 0.00 349 GLY A CA 12
ATOM 18292 C C . GLY A 1 4 ? -22.155 16.577 -2.374 1.00 0.00 349 GLY A C 12
ATOM 18293 O O . GLY A 1 4 ? -21.630 16.982 -1.338 1.00 0.00 349 GLY A O 12
ATOM 18297 N N . SER A 1 5 ? -22.397 15.290 -2.609 1.00 0.00 350 SER A N 12
ATOM 18298 C CA . SER A 1 5 ? -22.054 14.258 -1.637 1.00 0.00 350 SER A CA 12
ATOM 18299 C C . SER A 1 5 ? -20.766 13.544 -2.036 1.00 0.00 350 SER A C 12
ATOM 18300 O O . SER A 1 5 ? -20.674 12.319 -1.957 1.00 0.00 350 SER A O 12
ATOM 18308 N N . SER A 1 6 ? -19.775 14.319 -2.465 1.00 0.00 351 SER A N 12
ATOM 18309 C CA . SER A 1 6 ? -18.494 13.761 -2.881 1.00 0.00 351 SER A CA 12
ATOM 18310 C C . SER A 1 6 ? -17.400 14.102 -1.872 1.00 0.00 351 SER A C 12
ATOM 18311 O O . SER A 1 6 ? -17.436 15.151 -1.231 1.00 0.00 351 SER A O 12
ATOM 18319 N N . GLY A 1 7 ? -16.428 13.205 -1.737 1.00 0.00 352 GLY A N 12
ATOM 18320 C CA . GLY A 1 7 ? -15.338 13.427 -0.806 1.00 0.00 352 GLY A CA 12
ATOM 18321 C C . GLY A 1 7 ? -15.759 13.230 0.637 1.00 0.00 352 GLY A C 12
ATOM 18322 O O . GLY A 1 7 ? -16.893 12.838 0.912 1.00 0.00 352 GLY A O 12
ATOM 18326 N N . ASP A 1 8 ? -14.844 13.501 1.561 1.00 0.00 353 ASP A N 12
ATOM 18327 C CA . ASP A 1 8 ? -15.125 13.350 2.984 1.00 0.00 353 ASP A CA 12
ATOM 18328 C C . ASP A 1 8 ? -14.858 14.653 3.732 1.00 0.00 353 ASP A C 12
ATOM 18329 O O . ASP A 1 8 ? -13.885 15.360 3.467 1.00 0.00 353 ASP A O 12
ATOM 18338 N N . PRO A 1 9 ? -15.740 14.979 4.688 1.00 0.00 354 PRO A N 12
ATOM 18339 C CA . PRO A 1 9 ? -15.621 16.198 5.493 1.00 0.00 354 PRO A CA 12
ATOM 18340 C C . PRO A 1 9 ? -14.445 16.140 6.461 1.00 0.00 354 PRO A C 12
ATOM 18341 O O . PRO A 1 9 ? -14.226 17.067 7.243 1.00 0.00 354 PRO A O 12
ATOM 18352 N N . ASP A 1 10 ? -13.691 15.048 6.406 1.00 0.00 355 ASP A N 12
ATOM 18353 C CA . ASP A 1 10 ? -12.536 14.870 7.277 1.00 0.00 355 ASP A CA 12
ATOM 18354 C C . ASP A 1 10 ? -11.253 15.298 6.572 1.00 0.00 355 ASP A C 12
ATOM 18355 O O . ASP A 1 10 ? -11.286 15.785 5.443 1.00 0.00 355 ASP A O 12
ATOM 18364 N N . GLU A 1 11 ? -10.122 15.113 7.248 1.00 0.00 356 GLU A N 12
ATOM 18365 C CA . GLU A 1 11 ? -8.828 15.481 6.685 1.00 0.00 356 GLU A CA 12
ATOM 18366 C C . GLU A 1 11 ? -7.972 14.243 6.434 1.00 0.00 356 GLU A C 12
ATOM 18367 O O . GLU A 1 11 ? -7.316 13.735 7.343 1.00 0.00 356 GLU A O 12
ATOM 18379 N N . ASP A 1 12 ? -7.985 13.764 5.195 1.00 0.00 357 ASP A N 12
ATOM 18380 C CA . ASP A 1 12 ? -7.209 12.586 4.824 1.00 0.00 357 ASP A CA 12
ATOM 18381 C C . ASP A 1 12 ? -5.713 12.861 4.941 1.00 0.00 357 ASP A C 12
ATOM 18382 O O . ASP A 1 12 ? -5.188 13.777 4.307 1.00 0.00 357 ASP A O 12
ATOM 18391 N N . SER A 1 13 ? -5.032 12.063 5.758 1.00 0.00 358 SER A N 12
ATOM 18392 C CA . SER A 1 13 ? -3.597 12.224 5.962 1.00 0.00 358 SER A CA 12
ATOM 18393 C C . SER A 1 13 ? -2.839 12.049 4.650 1.00 0.00 358 SER A C 12
ATOM 18394 O O . SER A 1 13 ? -3.375 11.521 3.675 1.00 0.00 358 SER A O 12
ATOM 18402 N N . ASP A 1 14 ? -1.587 12.495 4.634 1.00 0.00 359 ASP A N 12
ATOM 18403 C CA . ASP A 1 14 ? -0.753 12.389 3.443 1.00 0.00 359 ASP A CA 12
ATOM 18404 C C . ASP A 1 14 ? -0.103 11.011 3.356 1.00 0.00 359 ASP A C 12
ATOM 18405 O O . ASP A 1 14 ? 1.119 10.893 3.291 1.00 0.00 359 ASP A O 12
ATOM 18414 N N . ASN A 1 15 ? -0.931 9.971 3.358 1.00 0.00 360 ASN A N 12
ATOM 18415 C CA . ASN A 1 15 ? -0.437 8.601 3.282 1.00 0.00 360 ASN A CA 12
ATOM 18416 C C . ASN A 1 15 ? -0.228 8.178 1.831 1.00 0.00 360 ASN A C 12
ATOM 18417 O O . ASN A 1 15 ? -1.071 7.498 1.244 1.00 0.00 360 ASN A O 12
ATOM 18428 N N . SER A 1 16 ? 0.901 8.585 1.258 1.00 0.00 361 SER A N 12
ATOM 18429 C CA . SER A 1 16 ? 1.219 8.251 -0.125 1.00 0.00 361 SER A CA 12
ATOM 18430 C C . SER A 1 16 ? 1.922 6.899 -0.209 1.00 0.00 361 SER A C 12
ATOM 18431 O O . SER A 1 16 ? 2.855 6.720 -0.992 1.00 0.00 361 SER A O 12
ATOM 18439 N N . ALA A 1 17 ? 1.467 5.951 0.603 1.00 0.00 362 ALA A N 12
ATOM 18440 C CA . ALA A 1 17 ? 2.049 4.614 0.619 1.00 0.00 362 ALA A CA 12
ATOM 18441 C C . ALA A 1 17 ? 0.976 3.551 0.827 1.00 0.00 362 ALA A C 12
ATOM 18442 O O . ALA A 1 17 ? -0.127 3.850 1.285 1.00 0.00 362 ALA A O 12
ATOM 18449 N N . ILE A 1 18 ? 1.308 2.310 0.489 1.00 0.00 363 ILE A N 12
ATOM 18450 C CA . ILE A 1 18 ? 0.372 1.202 0.639 1.00 0.00 363 ILE A CA 12
ATOM 18451 C C . ILE A 1 18 ? 1.056 -0.016 1.252 1.00 0.00 363 ILE A C 12
ATOM 18452 O O . ILE A 1 18 ? 2.206 -0.320 0.934 1.00 0.00 363 ILE A O 12
ATOM 18468 N N . TYR A 1 19 ? 0.340 -0.710 2.130 1.00 0.00 364 TYR A N 12
ATOM 18469 C CA . TYR A 1 19 ? 0.878 -1.895 2.789 1.00 0.00 364 TYR A CA 12
ATOM 18470 C C . TYR A 1 19 ? 0.369 -3.167 2.119 1.00 0.00 364 TYR A C 12
ATOM 18471 O O . TYR A 1 19 ? -0.838 -3.398 2.033 1.00 0.00 364 TYR A O 12
ATOM 18489 N N . VAL A 1 20 ? 1.298 -3.993 1.647 1.00 0.00 365 VAL A N 12
ATOM 18490 C CA . VAL A 1 20 ? 0.946 -5.244 0.986 1.00 0.00 365 VAL A CA 12
ATOM 18491 C C . VAL A 1 20 ? 1.265 -6.441 1.873 1.00 0.00 365 VAL A C 12
ATOM 18492 O O . VAL A 1 20 ? 2.281 -6.457 2.569 1.00 0.00 365 VAL A O 12
ATOM 18505 N N . GLN A 1 21 ? 0.393 -7.444 1.842 1.00 0.00 366 GLN A N 12
ATOM 18506 C CA . GLN A 1 21 ? 0.583 -8.647 2.644 1.00 0.00 366 GLN A CA 12
ATOM 18507 C C . GLN A 1 21 ? 0.064 -9.879 1.909 1.00 0.00 366 GLN A C 12
ATOM 18508 O O . GLN A 1 21 ? -1.100 -9.935 1.515 1.00 0.00 366 GLN A O 12
ATOM 18522 N N . GLY A 1 22 ? 0.939 -10.865 1.726 1.00 0.00 367 GLY A N 12
ATOM 18523 C CA . GLY A 1 22 ? 0.550 -12.082 1.038 1.00 0.00 367 GLY A CA 12
ATOM 18524 C C . GLY A 1 22 ? 1.474 -12.415 -0.117 1.00 0.00 367 GLY A C 12
ATOM 18525 O O . GLY A 1 22 ? 1.133 -13.223 -0.982 1.00 0.00 367 GLY A O 12
ATOM 18529 N N . LEU A 1 23 ? 2.647 -11.790 -0.134 1.00 0.00 368 LEU A N 12
ATOM 18530 C CA . LEU A 1 23 ? 3.623 -12.023 -1.192 1.00 0.00 368 LEU A CA 12
ATOM 18531 C C . LEU A 1 23 ? 4.292 -13.384 -1.026 1.00 0.00 368 LEU A C 12
ATOM 18532 O O . LEU A 1 23 ? 4.398 -13.903 0.084 1.00 0.00 368 LEU A O 12
ATOM 18548 N N . ASN A 1 24 ? 4.745 -13.954 -2.137 1.00 0.00 369 ASN A N 12
ATOM 18549 C CA . ASN A 1 24 ? 5.405 -15.254 -2.114 1.00 0.00 369 ASN A CA 12
ATOM 18550 C C . ASN A 1 24 ? 6.814 -15.139 -1.538 1.00 0.00 369 ASN A C 12
ATOM 18551 O O . ASN A 1 24 ? 7.233 -14.065 -1.108 1.00 0.00 369 ASN A O 12
ATOM 18562 N N . ASP A 1 25 ? 7.539 -16.252 -1.534 1.00 0.00 370 ASP A N 12
ATOM 18563 C CA . ASP A 1 25 ? 8.901 -16.275 -1.013 1.00 0.00 370 ASP A CA 12
ATOM 18564 C C . ASP A 1 25 ? 9.916 -16.083 -2.137 1.00 0.00 370 ASP A C 12
ATOM 18565 O O . ASP A 1 25 ? 11.125 -16.136 -1.911 1.00 0.00 370 ASP A O 12
ATOM 18574 N N . SER A 1 26 ? 9.415 -15.858 -3.347 1.00 0.00 371 SER A N 12
ATOM 18575 C CA . SER A 1 26 ? 10.277 -15.662 -4.506 1.00 0.00 371 SER A CA 12
ATOM 18576 C C . SER A 1 26 ? 10.028 -14.299 -5.145 1.00 0.00 371 SER A C 12
ATOM 18577 O O . SER A 1 26 ? 10.398 -14.062 -6.295 1.00 0.00 371 SER A O 12
ATOM 18585 N N . VAL A 1 27 ? 9.396 -13.406 -4.390 1.00 0.00 372 VAL A N 12
ATOM 18586 C CA . VAL A 1 27 ? 9.098 -12.066 -4.880 1.00 0.00 372 VAL A CA 12
ATOM 18587 C C . VAL A 1 27 ? 10.326 -11.166 -4.804 1.00 0.00 372 VAL A C 12
ATOM 18588 O O . VAL A 1 27 ? 11.120 -11.257 -3.867 1.00 0.00 372 VAL A O 12
ATOM 18601 N N . THR A 1 28 ? 10.478 -10.295 -5.798 1.00 0.00 373 THR A N 12
ATOM 18602 C CA . THR A 1 28 ? 11.609 -9.378 -5.844 1.00 0.00 373 THR A CA 12
ATOM 18603 C C . THR A 1 28 ? 11.143 -7.937 -6.009 1.00 0.00 373 THR A C 12
ATOM 18604 O O . THR A 1 28 ? 10.052 -7.681 -6.523 1.00 0.00 373 THR A O 12
ATOM 18615 N N . LEU A 1 29 ? 11.974 -6.997 -5.573 1.00 0.00 374 LEU A N 12
ATOM 18616 C CA . LEU A 1 29 ? 11.647 -5.579 -5.672 1.00 0.00 374 LEU A CA 12
ATOM 18617 C C . LEU A 1 29 ? 11.187 -5.224 -7.083 1.00 0.00 374 LEU A C 12
ATOM 18618 O O . LEU A 1 29 ? 10.052 -4.794 -7.287 1.00 0.00 374 LEU A O 12
ATOM 18634 N N . ASP A 1 30 ? 12.076 -5.409 -8.053 1.00 0.00 375 ASP A N 12
ATOM 18635 C CA . ASP A 1 30 ? 11.762 -5.112 -9.445 1.00 0.00 375 ASP A CA 12
ATOM 18636 C C . ASP A 1 30 ? 10.427 -5.732 -9.844 1.00 0.00 375 ASP A C 12
ATOM 18637 O O . ASP A 1 30 ? 9.654 -5.135 -10.596 1.00 0.00 375 ASP A O 12
ATOM 18646 N N . ASP A 1 31 ? 10.162 -6.931 -9.338 1.00 0.00 376 ASP A N 12
ATOM 18647 C CA . ASP A 1 31 ? 8.919 -7.632 -9.642 1.00 0.00 376 ASP A CA 12
ATOM 18648 C C . ASP A 1 31 ? 7.722 -6.898 -9.049 1.00 0.00 376 ASP A C 12
ATOM 18649 O O . ASP A 1 31 ? 6.606 -6.991 -9.562 1.00 0.00 376 ASP A O 12
ATOM 18658 N N . LEU A 1 32 ? 7.960 -6.168 -7.965 1.00 0.00 377 LEU A N 12
ATOM 18659 C CA . LEU A 1 32 ? 6.901 -5.417 -7.300 1.00 0.00 377 LEU A CA 12
ATOM 18660 C C . LEU A 1 32 ? 6.807 -4.000 -7.855 1.00 0.00 377 LEU A C 12
ATOM 18661 O O . LEU A 1 32 ? 5.732 -3.400 -7.876 1.00 0.00 377 LEU A O 12
ATOM 18677 N N . ALA A 1 33 ? 7.939 -3.469 -8.305 1.00 0.00 378 ALA A N 12
ATOM 18678 C CA . ALA A 1 33 ? 7.984 -2.124 -8.863 1.00 0.00 378 ALA A CA 12
ATOM 18679 C C . ALA A 1 33 ? 7.330 -2.079 -10.240 1.00 0.00 378 ALA A C 12
ATOM 18680 O O . ALA A 1 33 ? 6.659 -1.108 -10.588 1.00 0.00 378 ALA A O 12
ATOM 18687 N N . ASP A 1 34 ? 7.531 -3.136 -11.019 1.00 0.00 379 ASP A N 12
ATOM 18688 C CA . ASP A 1 34 ? 6.959 -3.218 -12.359 1.00 0.00 379 ASP A CA 12
ATOM 18689 C C . ASP A 1 34 ? 5.482 -3.595 -12.298 1.00 0.00 379 ASP A C 12
ATOM 18690 O O . ASP A 1 34 ? 4.734 -3.373 -13.250 1.00 0.00 379 ASP A O 12
ATOM 18699 N N . PHE A 1 35 ? 5.069 -4.166 -11.172 1.00 0.00 380 PHE A N 12
ATOM 18700 C CA . PHE A 1 35 ? 3.682 -4.576 -10.987 1.00 0.00 380 PHE A CA 12
ATOM 18701 C C . PHE A 1 35 ? 2.872 -3.468 -10.321 1.00 0.00 380 PHE A C 12
ATOM 18702 O O . PHE A 1 35 ? 1.813 -3.078 -10.812 1.00 0.00 380 PHE A O 12
ATOM 18719 N N . PHE A 1 36 ? 3.377 -2.967 -9.199 1.00 0.00 381 PHE A N 12
ATOM 18720 C CA . PHE A 1 36 ? 2.700 -1.905 -8.463 1.00 0.00 381 PHE A CA 12
ATOM 18721 C C . PHE A 1 36 ? 2.549 -0.656 -9.327 1.00 0.00 381 PHE A C 12
ATOM 18722 O O . PHE A 1 36 ? 1.655 0.161 -9.106 1.00 0.00 381 PHE A O 12
ATOM 18739 N N . LYS A 1 37 ? 3.431 -0.515 -10.311 1.00 0.00 382 LYS A N 12
ATOM 18740 C CA . LYS A 1 37 ? 3.396 0.633 -11.209 1.00 0.00 382 LYS A CA 12
ATOM 18741 C C . LYS A 1 37 ? 2.195 0.556 -12.145 1.00 0.00 382 LYS A C 12
ATOM 18742 O O . LYS A 1 37 ? 1.878 1.519 -12.844 1.00 0.00 382 LYS A O 12
ATOM 18761 N N . GLN A 1 38 ? 1.528 -0.593 -12.153 1.00 0.00 383 GLN A N 12
ATOM 18762 C CA . GLN A 1 38 ? 0.361 -0.795 -13.002 1.00 0.00 383 GLN A CA 12
ATOM 18763 C C . GLN A 1 38 ? -0.651 0.330 -12.811 1.00 0.00 383 GLN A C 12
ATOM 18764 O O . GLN A 1 38 ? -1.022 1.014 -13.767 1.00 0.00 383 GLN A O 12
ATOM 18778 N N . CYS A 1 39 ? -1.096 0.516 -11.573 1.00 0.00 384 CYS A N 12
ATOM 18779 C CA . CYS A 1 39 ? -2.067 1.558 -11.257 1.00 0.00 384 CYS A CA 12
ATOM 18780 C C . CYS A 1 39 ? -1.583 2.918 -11.748 1.00 0.00 384 CYS A C 12
ATOM 18781 O O . CYS A 1 39 ? -2.170 3.507 -12.654 1.00 0.00 384 CYS A O 12
ATOM 18789 N N . GLY A 1 40 ? -0.508 3.413 -11.140 1.00 0.00 385 GLY A N 12
ATOM 18790 C CA . GLY A 1 40 ? 0.035 4.702 -11.527 1.00 0.00 385 GLY A CA 12
ATOM 18791 C C . GLY A 1 40 ? 1.548 4.687 -11.627 1.00 0.00 385 GLY A C 12
ATOM 18792 O O . GLY A 1 40 ? 2.121 3.898 -12.379 1.00 0.00 385 GLY A O 12
ATOM 18796 N N . VAL A 1 41 ? 2.198 5.564 -10.868 1.00 0.00 386 VAL A N 12
ATOM 18797 C CA . VAL A 1 41 ? 3.654 5.649 -10.874 1.00 0.00 386 VAL A CA 12
ATOM 18798 C C . VAL A 1 41 ? 4.217 5.526 -9.463 1.00 0.00 386 VAL A C 12
ATOM 18799 O O . VAL A 1 41 ? 3.767 6.206 -8.541 1.00 0.00 386 VAL A O 12
ATOM 18812 N N . VAL A 1 42 ? 5.207 4.653 -9.301 1.00 0.00 387 VAL A N 12
ATOM 18813 C CA . VAL A 1 42 ? 5.834 4.441 -8.003 1.00 0.00 387 VAL A CA 12
ATOM 18814 C C . VAL A 1 42 ? 6.916 5.483 -7.738 1.00 0.00 387 VAL A C 12
ATOM 18815 O O . VAL A 1 42 ? 7.776 5.730 -8.585 1.00 0.00 387 VAL A O 12
ATOM 18828 N N . LYS A 1 43 ? 6.869 6.090 -6.558 1.00 0.00 388 LYS A N 12
ATOM 18829 C CA . LYS A 1 43 ? 7.846 7.104 -6.180 1.00 0.00 388 LYS A CA 12
ATOM 18830 C C . LYS A 1 43 ? 9.268 6.570 -6.318 1.00 0.00 388 LYS A C 12
ATOM 18831 O O . LYS A 1 43 ? 9.708 5.739 -5.524 1.00 0.00 388 LYS A O 12
ATOM 18850 N N . MET A 1 44 ? 9.980 7.051 -7.330 1.00 0.00 389 MET A N 12
ATOM 18851 C CA . MET A 1 44 ? 11.353 6.622 -7.570 1.00 0.00 389 MET A CA 12
ATOM 18852 C C . MET A 1 44 ? 12.343 7.697 -7.131 1.00 0.00 389 MET A C 12
ATOM 18853 O O . MET A 1 44 ? 12.286 8.833 -7.599 1.00 0.00 389 MET A O 12
ATOM 18867 N N . ASN A 1 45 ? 13.248 7.329 -6.230 1.00 0.00 390 ASN A N 12
ATOM 18868 C CA . ASN A 1 45 ? 14.250 8.263 -5.728 1.00 0.00 390 ASN A CA 12
ATOM 18869 C C . ASN A 1 45 ? 14.936 8.995 -6.878 1.00 0.00 390 ASN A C 12
ATOM 18870 O O . ASN A 1 45 ? 15.087 8.452 -7.973 1.00 0.00 390 ASN A O 12
ATOM 18881 N N . LYS A 1 46 ? 15.349 10.231 -6.621 1.00 0.00 391 LYS A N 12
ATOM 18882 C CA . LYS A 1 46 ? 16.021 11.039 -7.633 1.00 0.00 391 LYS A CA 12
ATOM 18883 C C . LYS A 1 46 ? 17.537 10.923 -7.502 1.00 0.00 391 LYS A C 12
ATOM 18884 O O . LYS A 1 46 ? 18.272 11.170 -8.458 1.00 0.00 391 LYS A O 12
ATOM 18903 N N . ARG A 1 47 ? 17.997 10.547 -6.313 1.00 0.00 392 ARG A N 12
ATOM 18904 C CA . ARG A 1 47 ? 19.425 10.399 -6.059 1.00 0.00 392 ARG A CA 12
ATOM 18905 C C . ARG A 1 47 ? 19.868 8.955 -6.275 1.00 0.00 392 ARG A C 12
ATOM 18906 O O . ARG A 1 47 ? 20.862 8.694 -6.953 1.00 0.00 392 ARG A O 12
ATOM 18927 N N . THR A 1 48 ? 19.125 8.019 -5.692 1.00 0.00 393 THR A N 12
ATOM 18928 C CA . THR A 1 48 ? 19.443 6.603 -5.818 1.00 0.00 393 THR A CA 12
ATOM 18929 C C . THR A 1 48 ? 18.780 5.999 -7.052 1.00 0.00 393 THR A C 12
ATOM 18930 O O . THR A 1 48 ? 19.241 4.991 -7.585 1.00 0.00 393 THR A O 12
ATOM 18941 N N . GLY A 1 49 ? 17.695 6.623 -7.501 1.00 0.00 394 GLY A N 12
ATOM 18942 C CA . GLY A 1 49 ? 16.987 6.133 -8.669 1.00 0.00 394 GLY A CA 12
ATOM 18943 C C . GLY A 1 49 ? 16.307 4.801 -8.417 1.00 0.00 394 GLY A C 12
ATOM 18944 O O . GLY A 1 49 ? 16.083 4.027 -9.348 1.00 0.00 394 GLY A O 12
ATOM 18948 N N . GLN A 1 50 ? 15.980 4.533 -7.157 1.00 0.00 395 GLN A N 12
ATOM 18949 C CA . GLN A 1 50 ? 15.324 3.285 -6.787 1.00 0.00 395 GLN A CA 12
ATOM 18950 C C . GLN A 1 50 ? 13.919 3.544 -6.256 1.00 0.00 395 GLN A C 12
ATOM 18951 O O . GLN A 1 50 ? 13.618 4.613 -5.722 1.00 0.00 395 GLN A O 12
ATOM 18965 N N . PRO A 1 51 ? 13.036 2.546 -6.403 1.00 0.00 396 PRO A N 12
ATOM 18966 C CA . PRO A 1 51 ? 11.647 2.643 -5.943 1.00 0.00 396 PRO A CA 12
ATOM 18967 C C . PRO A 1 51 ? 11.539 2.645 -4.422 1.00 0.00 396 PRO A C 12
ATOM 18968 O O . PRO A 1 51 ? 12.337 2.011 -3.732 1.00 0.00 396 PRO A O 12
ATOM 18979 N N . MET A 1 52 ? 10.548 3.364 -3.905 1.00 0.00 397 MET A N 12
ATOM 18980 C CA . MET A 1 52 ? 10.334 3.447 -2.465 1.00 0.00 397 MET A CA 12
ATOM 18981 C C . MET A 1 52 ? 9.577 2.225 -1.955 1.00 0.00 397 MET A C 12
ATOM 18982 O O . MET A 1 52 ? 8.686 2.343 -1.113 1.00 0.00 397 MET A O 12
ATOM 18996 N N . ILE A 1 53 ? 9.934 1.055 -2.472 1.00 0.00 398 ILE A N 12
ATOM 18997 C CA . ILE A 1 53 ? 9.288 -0.188 -2.068 1.00 0.00 398 ILE A CA 12
ATOM 18998 C C . ILE A 1 53 ? 10.113 -0.921 -1.016 1.00 0.00 398 ILE A C 12
ATOM 18999 O O . ILE A 1 53 ? 11.336 -1.023 -1.131 1.00 0.00 398 ILE A O 12
ATOM 19015 N N . HIS A 1 54 ? 9.438 -1.432 0.008 1.00 0.00 399 HIS A N 12
ATOM 19016 C CA . HIS A 1 54 ? 10.109 -2.158 1.080 1.00 0.00 399 HIS A CA 12
ATOM 19017 C C . HIS A 1 54 ? 9.630 -3.606 1.138 1.00 0.00 399 HIS A C 12
ATOM 19018 O O . HIS A 1 54 ? 8.451 -3.888 0.927 1.00 0.00 399 HIS A O 12
ATOM 19032 N N . ILE A 1 55 ? 10.553 -4.518 1.424 1.00 0.00 400 ILE A N 12
ATOM 19033 C CA . ILE A 1 55 ? 10.225 -5.935 1.509 1.00 0.00 400 ILE A CA 12
ATOM 19034 C C . ILE A 1 55 ? 10.857 -6.573 2.742 1.00 0.00 400 ILE A C 12
ATOM 19035 O O . ILE A 1 55 ? 12.009 -7.005 2.709 1.00 0.00 400 ILE A O 12
ATOM 19051 N N . TYR A 1 56 ? 10.095 -6.630 3.828 1.00 0.00 401 TYR A N 12
ATOM 19052 C CA . TYR A 1 56 ? 10.579 -7.213 5.073 1.00 0.00 401 TYR A CA 12
ATOM 19053 C C . TYR A 1 56 ? 10.938 -8.684 4.882 1.00 0.00 401 TYR A C 12
ATOM 19054 O O . TYR A 1 56 ? 10.099 -9.494 4.482 1.00 0.00 401 TYR A O 12
ATOM 19072 N N . LEU A 1 57 ? 12.190 -9.023 5.169 1.00 0.00 402 LEU A N 12
ATOM 19073 C CA . LEU A 1 57 ? 12.662 -10.397 5.030 1.00 0.00 402 LEU A CA 12
ATOM 19074 C C . LEU A 1 57 ? 12.896 -11.033 6.395 1.00 0.00 402 LEU A C 12
ATOM 19075 O O . LEU A 1 57 ? 13.480 -10.417 7.287 1.00 0.00 402 LEU A O 12
ATOM 19091 N N . ASP A 1 58 ? 12.438 -12.271 6.552 1.00 0.00 403 ASP A N 12
ATOM 19092 C CA . ASP A 1 58 ? 12.600 -12.992 7.808 1.00 0.00 403 ASP A CA 12
ATOM 19093 C C . ASP A 1 58 ? 14.069 -13.048 8.217 1.00 0.00 403 ASP A C 12
ATOM 19094 O O . ASP A 1 58 ? 14.913 -13.545 7.472 1.00 0.00 403 ASP A O 12
ATOM 19103 N N . LYS A 1 59 ? 14.366 -12.536 9.407 1.00 0.00 404 LYS A N 12
ATOM 19104 C CA . LYS A 1 59 ? 15.733 -12.525 9.916 1.00 0.00 404 LYS A CA 12
ATOM 19105 C C . LYS A 1 59 ? 16.194 -13.939 10.260 1.00 0.00 404 LYS A C 12
ATOM 19106 O O . LYS A 1 59 ? 17.328 -14.142 10.690 1.00 0.00 404 LYS A O 12
ATOM 19125 N N . GLU A 1 60 ? 15.307 -14.910 10.067 1.00 0.00 405 GLU A N 12
ATOM 19126 C CA . GLU A 1 60 ? 15.625 -16.303 10.357 1.00 0.00 405 GLU A CA 12
ATOM 19127 C C . GLU A 1 60 ? 16.188 -17.001 9.122 1.00 0.00 405 GLU A C 12
ATOM 19128 O O . GLU A 1 60 ? 17.138 -17.779 9.212 1.00 0.00 405 GLU A O 12
ATOM 19140 N N . THR A 1 61 ? 15.594 -16.718 7.967 1.00 0.00 406 THR A N 12
ATOM 19141 C CA . THR A 1 61 ? 16.032 -17.319 6.714 1.00 0.00 406 THR A CA 12
ATOM 19142 C C . THR A 1 61 ? 16.504 -16.255 5.729 1.00 0.00 406 THR A C 12
ATOM 19143 O O . THR A 1 61 ? 17.432 -16.481 4.953 1.00 0.00 406 THR A O 12
ATOM 19154 N N . GLY A 1 62 ? 15.860 -15.092 5.768 1.00 0.00 407 GLY A N 12
ATOM 19155 C CA . GLY A 1 62 ? 16.229 -14.009 4.874 1.00 0.00 407 GLY A CA 12
ATOM 19156 C C . GLY A 1 62 ? 15.279 -13.878 3.700 1.00 0.00 407 GLY A C 12
ATOM 19157 O O . GLY A 1 62 ? 15.500 -13.068 2.799 1.00 0.00 407 GLY A O 12
ATOM 19161 N N . LYS A 1 63 ? 14.217 -14.675 3.709 1.00 0.00 408 LYS A N 12
ATOM 19162 C CA . LYS A 1 63 ? 13.227 -14.645 2.637 1.00 0.00 408 LYS A CA 12
ATOM 19163 C C . LYS A 1 63 ? 12.106 -13.662 2.959 1.00 0.00 408 LYS A C 12
ATOM 19164 O O . LYS A 1 63 ? 11.807 -13.384 4.120 1.00 0.00 408 LYS A O 12
ATOM 19183 N N . PRO A 1 64 ? 11.471 -13.124 1.908 1.00 0.00 409 PRO A N 12
ATOM 19184 C CA . PRO A 1 64 ? 10.372 -12.166 2.054 1.00 0.00 409 PRO A CA 12
ATOM 19185 C C . PRO A 1 64 ? 9.108 -12.813 2.611 1.00 0.00 409 PRO A C 12
ATOM 19186 O O . PRO A 1 64 ? 8.280 -13.329 1.861 1.00 0.00 409 PRO A O 12
ATOM 19197 N N . LYS A 1 65 ? 8.965 -12.781 3.932 1.00 0.00 410 LYS A N 12
ATOM 19198 C CA . LYS A 1 65 ? 7.802 -13.363 4.591 1.00 0.00 410 LYS A CA 12
ATOM 19199 C C . LYS A 1 65 ? 6.566 -13.259 3.704 1.00 0.00 410 LYS A C 12
ATOM 19200 O O . LYS A 1 65 ? 5.886 -14.253 3.452 1.00 0.00 410 LYS A O 12
ATOM 19219 N N . GLY A 1 66 ? 6.282 -12.049 3.231 1.00 0.00 411 GLY A N 12
ATOM 19220 C CA . GLY A 1 66 ? 5.129 -11.839 2.376 1.00 0.00 411 GLY A CA 12
ATOM 19221 C C . GLY A 1 66 ? 4.609 -10.417 2.443 1.00 0.00 411 GLY A C 12
ATOM 19222 O O . GLY A 1 66 ? 3.854 -9.983 1.573 1.00 0.00 411 GLY A O 12
ATOM 19226 N N . ASP A 1 67 ? 5.011 -9.690 3.479 1.00 0.00 412 ASP A N 12
ATOM 19227 C CA . ASP A 1 67 ? 4.581 -8.308 3.657 1.00 0.00 412 ASP A CA 12
ATOM 19228 C C . ASP A 1 67 ? 5.514 -7.350 2.924 1.00 0.00 412 ASP A C 12
ATOM 19229 O O . ASP A 1 67 ? 6.667 -7.679 2.649 1.00 0.00 412 ASP A O 12
ATOM 19238 N N . ALA A 1 68 ? 5.006 -6.162 2.609 1.00 0.00 413 ALA A N 12
ATOM 19239 C CA . ALA A 1 68 ? 5.794 -5.156 1.909 1.00 0.00 413 ALA A CA 12
ATOM 19240 C C . ALA A 1 68 ? 5.080 -3.808 1.899 1.00 0.00 413 ALA A C 12
ATOM 19241 O O . ALA A 1 68 ? 3.937 -3.696 2.343 1.00 0.00 413 ALA A O 12
ATOM 19248 N N . THR A 1 69 ? 5.762 -2.786 1.391 1.00 0.00 414 THR A N 12
ATOM 19249 C CA . THR A 1 69 ? 5.194 -1.445 1.326 1.00 0.00 414 THR A CA 12
ATOM 19250 C C . THR A 1 69 ? 5.630 -0.725 0.055 1.00 0.00 414 THR A C 12
ATOM 19251 O O . THR A 1 69 ? 6.773 -0.851 -0.381 1.00 0.00 414 THR A O 12
ATOM 19262 N N . VAL A 1 70 ? 4.709 0.031 -0.536 1.00 0.00 415 VAL A N 12
ATOM 19263 C CA . VAL A 1 70 ? 4.999 0.773 -1.756 1.00 0.00 415 VAL A CA 12
ATOM 19264 C C . VAL A 1 70 ? 4.586 2.235 -1.622 1.00 0.00 415 VAL A C 12
ATOM 19265 O O . VAL A 1 70 ? 3.402 2.547 -1.484 1.00 0.00 415 VAL A O 12
ATOM 19278 N N . SER A 1 71 ? 5.569 3.127 -1.664 1.00 0.00 416 SER A N 12
ATOM 19279 C CA . SER A 1 71 ? 5.309 4.558 -1.544 1.00 0.00 416 SER A CA 12
ATOM 19280 C C . SER A 1 71 ? 5.084 5.187 -2.915 1.00 0.00 416 SER A C 12
ATOM 19281 O O . SER A 1 71 ? 5.992 5.229 -3.747 1.00 0.00 416 SER A O 12
ATOM 19289 N N . TYR A 1 72 ? 3.871 5.674 -3.144 1.00 0.00 417 TYR A N 12
ATOM 19290 C CA . TYR A 1 72 ? 3.524 6.299 -4.416 1.00 0.00 417 TYR A CA 12
ATOM 19291 C C . TYR A 1 72 ? 3.854 7.789 -4.398 1.00 0.00 417 TYR A C 12
ATOM 19292 O O . TYR A 1 72 ? 4.014 8.386 -3.335 1.00 0.00 417 TYR A O 12
ATOM 19310 N N . GLU A 1 73 ? 3.954 8.380 -5.584 1.00 0.00 418 GLU A N 12
ATOM 19311 C CA . GLU A 1 73 ? 4.266 9.799 -5.706 1.00 0.00 418 GLU A CA 12
ATOM 19312 C C . GLU A 1 73 ? 3.287 10.642 -4.893 1.00 0.00 418 GLU A C 12
ATOM 19313 O O . GLU A 1 73 ? 3.668 11.286 -3.916 1.00 0.00 418 GLU A O 12
ATOM 19325 N N . ASP A 1 74 ? 2.024 10.633 -5.305 1.00 0.00 419 ASP A N 12
ATOM 19326 C CA . ASP A 1 74 ? 0.989 11.395 -4.616 1.00 0.00 419 ASP A CA 12
ATOM 19327 C C . ASP A 1 74 ? -0.065 10.466 -4.021 1.00 0.00 419 ASP A C 12
ATOM 19328 O O . ASP A 1 74 ? -0.231 9.323 -4.445 1.00 0.00 419 ASP A O 12
ATOM 19337 N N . PRO A 1 75 ? -0.795 10.968 -3.014 1.00 0.00 420 PRO A N 12
ATOM 19338 C CA . PRO A 1 75 ? -1.845 10.201 -2.338 1.00 0.00 420 PRO A CA 12
ATOM 19339 C C . PRO A 1 75 ? -2.918 9.710 -3.305 1.00 0.00 420 PRO A C 12
ATOM 19340 O O . PRO A 1 75 ? -3.370 8.567 -3.240 1.00 0.00 420 PRO A O 12
ATOM 19351 N N . PRO A 1 76 ? -3.336 10.594 -4.223 1.00 0.00 421 PRO A N 12
ATOM 19352 C CA . PRO A 1 76 ? -4.360 10.273 -5.221 1.00 0.00 421 PRO A CA 12
ATOM 19353 C C . PRO A 1 76 ? -4.068 8.968 -5.953 1.00 0.00 421 PRO A C 12
ATOM 19354 O O . PRO A 1 76 ? -4.980 8.289 -6.425 1.00 0.00 421 PRO A O 12
ATOM 19365 N N . THR A 1 77 ? -2.787 8.620 -6.045 1.00 0.00 422 THR A N 12
ATOM 19366 C CA . THR A 1 77 ? -2.374 7.396 -6.720 1.00 0.00 422 THR A CA 12
ATOM 19367 C C . THR A 1 77 ? -2.333 6.221 -5.750 1.00 0.00 422 THR A C 12
ATOM 19368 O O . THR A 1 77 ? -2.757 5.114 -6.083 1.00 0.00 422 THR A O 12
ATOM 19379 N N . ALA A 1 78 ? -1.819 6.468 -4.550 1.00 0.00 423 ALA A N 12
ATOM 19380 C CA . ALA A 1 78 ? -1.725 5.429 -3.531 1.00 0.00 423 ALA A CA 12
ATOM 19381 C C . ALA A 1 78 ? -3.103 4.875 -3.183 1.00 0.00 423 ALA A C 12
ATOM 19382 O O . ALA A 1 78 ? -3.306 3.661 -3.147 1.00 0.00 423 ALA A O 12
ATOM 19389 N N . LYS A 1 79 ? -4.048 5.773 -2.925 1.00 0.00 424 LYS A N 12
ATOM 19390 C CA . LYS A 1 79 ? -5.408 5.376 -2.579 1.00 0.00 424 LYS A CA 12
ATOM 19391 C C . LYS A 1 79 ? -6.035 4.554 -3.701 1.00 0.00 424 LYS A C 12
ATOM 19392 O O . LYS A 1 79 ? -6.754 3.587 -3.447 1.00 0.00 424 LYS A O 12
ATOM 19411 N N . ALA A 1 80 ? -5.760 4.945 -4.941 1.00 0.00 425 ALA A N 12
ATOM 19412 C CA . ALA A 1 80 ? -6.295 4.243 -6.101 1.00 0.00 425 ALA A CA 12
ATOM 19413 C C . ALA A 1 80 ? -5.602 2.899 -6.297 1.00 0.00 425 ALA A C 12
ATOM 19414 O O . ALA A 1 80 ? -6.213 1.934 -6.755 1.00 0.00 425 ALA A O 12
ATOM 19421 N N . ALA A 1 81 ? -4.321 2.843 -5.946 1.00 0.00 426 ALA A N 12
ATOM 19422 C CA . ALA A 1 81 ? -3.544 1.617 -6.083 1.00 0.00 426 ALA A CA 12
ATOM 19423 C C . ALA A 1 81 ? -4.012 0.557 -5.092 1.00 0.00 426 ALA A C 12
ATOM 19424 O O . ALA A 1 81 ? -4.008 -0.637 -5.393 1.00 0.00 426 ALA A O 12
ATOM 19431 N N . VAL A 1 82 ? -4.416 1.001 -3.905 1.00 0.00 427 VAL A N 12
ATOM 19432 C CA . VAL A 1 82 ? -4.888 0.091 -2.869 1.00 0.00 427 VAL A CA 12
ATOM 19433 C C . VAL A 1 82 ? -6.029 -0.781 -3.381 1.00 0.00 427 VAL A C 12
ATOM 19434 O O . VAL A 1 82 ? -5.908 -2.004 -3.440 1.00 0.00 427 VAL A O 12
ATOM 19447 N N . GLU A 1 83 ? -7.135 -0.144 -3.749 1.00 0.00 428 GLU A N 12
ATOM 19448 C CA . GLU A 1 83 ? -8.298 -0.863 -4.255 1.00 0.00 428 GLU A CA 12
ATOM 19449 C C . GLU A 1 83 ? -7.992 -1.511 -5.603 1.00 0.00 428 GLU A C 12
ATOM 19450 O O . GLU A 1 83 ? -8.767 -2.327 -6.100 1.00 0.00 428 GLU A O 12
ATOM 19462 N N . TRP A 1 84 ? -6.858 -1.141 -6.186 1.00 0.00 429 TRP A N 12
ATOM 19463 C CA . TRP A 1 84 ? -6.449 -1.687 -7.476 1.00 0.00 429 TRP A CA 12
ATOM 19464 C C . TRP A 1 84 ? -5.803 -3.058 -7.307 1.00 0.00 429 TRP A C 12
ATOM 19465 O O . TRP A 1 84 ? -6.234 -4.036 -7.918 1.00 0.00 429 TRP A O 12
ATOM 19486 N N . PHE A 1 85 ? -4.770 -3.122 -6.475 1.00 0.00 430 PHE A N 12
ATOM 19487 C CA . PHE A 1 85 ? -4.064 -4.374 -6.227 1.00 0.00 430 PHE A CA 12
ATOM 19488 C C . PHE A 1 85 ? -4.728 -5.158 -5.098 1.00 0.00 430 PHE A C 12
ATOM 19489 O O . PHE A 1 85 ? -4.529 -6.366 -4.966 1.00 0.00 430 PHE A O 12
ATOM 19506 N N . ASP A 1 86 ? -5.515 -4.461 -4.287 1.00 0.00 431 ASP A N 12
ATOM 19507 C CA . ASP A 1 86 ? -6.209 -5.090 -3.168 1.00 0.00 431 ASP A CA 12
ATOM 19508 C C . ASP A 1 86 ? -6.985 -6.320 -3.632 1.00 0.00 431 ASP A C 12
ATOM 19509 O O . ASP A 1 86 ? -8.110 -6.209 -4.117 1.00 0.00 431 ASP A O 12
ATOM 19518 N N . GLY A 1 87 ? -6.374 -7.490 -3.480 1.00 0.00 432 GLY A N 12
ATOM 19519 C CA . GLY A 1 87 ? -7.020 -8.724 -3.889 1.00 0.00 432 GLY A CA 12
ATOM 19520 C C . GLY A 1 87 ? -6.462 -9.267 -5.189 1.00 0.00 432 GLY A C 12
ATOM 19521 O O . GLY A 1 87 ? -7.115 -10.057 -5.872 1.00 0.00 432 GLY A O 12
ATOM 19525 N N . LYS A 1 88 ? -5.252 -8.842 -5.535 1.00 0.00 433 LYS A N 12
ATOM 19526 C CA . LYS A 1 88 ? -4.605 -9.290 -6.763 1.00 0.00 433 LYS A CA 12
ATOM 19527 C C . LYS A 1 88 ? -4.053 -10.704 -6.602 1.00 0.00 433 LYS A C 12
ATOM 19528 O O . LYS A 1 88 ? -4.033 -11.250 -5.500 1.00 0.00 433 LYS A O 12
ATOM 19547 N N . ASP A 1 89 ? -3.607 -11.288 -7.708 1.00 0.00 434 ASP A N 12
ATOM 19548 C CA . ASP A 1 89 ? -3.053 -12.637 -7.690 1.00 0.00 434 ASP A CA 12
ATOM 19549 C C . ASP A 1 89 ? -1.574 -12.621 -8.060 1.00 0.00 434 ASP A C 12
ATOM 19550 O O . ASP A 1 89 ? -1.213 -12.378 -9.212 1.00 0.00 434 ASP A O 12
ATOM 19559 N N . PHE A 1 90 ? -0.720 -12.881 -7.075 1.00 0.00 435 PHE A N 12
ATOM 19560 C CA . PHE A 1 90 ? 0.722 -12.895 -7.296 1.00 0.00 435 PHE A CA 12
ATOM 19561 C C . PHE A 1 90 ? 1.283 -14.305 -7.135 1.00 0.00 435 PHE A C 12
ATOM 19562 O O . PHE A 1 90 ? 1.366 -14.827 -6.024 1.00 0.00 435 PHE A O 12
ATOM 19579 N N . GLN A 1 91 ? 1.667 -14.914 -8.253 1.00 0.00 436 GLN A N 12
ATOM 19580 C CA . GLN A 1 91 ? 2.220 -16.263 -8.235 1.00 0.00 436 GLN A CA 12
ATOM 19581 C C . GLN A 1 91 ? 1.198 -17.263 -7.703 1.00 0.00 436 GLN A C 12
ATOM 19582 O O . GLN A 1 91 ? 1.554 -18.237 -7.043 1.00 0.00 436 GLN A O 12
ATOM 19596 N N . GLY A 1 92 ? -0.075 -17.013 -7.995 1.00 0.00 437 GLY A N 12
ATOM 19597 C CA . GLY A 1 92 ? -1.129 -17.900 -7.537 1.00 0.00 437 GLY A CA 12
ATOM 19598 C C . GLY A 1 92 ? -1.658 -17.513 -6.170 1.00 0.00 437 GLY A C 12
ATOM 19599 O O . GLY A 1 92 ? -2.731 -17.959 -5.765 1.00 0.00 437 GLY A O 12
ATOM 19603 N N . SER A 1 93 ? -0.903 -16.685 -5.457 1.00 0.00 438 SER A N 12
ATOM 19604 C CA . SER A 1 93 ? -1.300 -16.243 -4.125 1.00 0.00 438 SER A CA 12
ATOM 19605 C C . SER A 1 93 ? -2.073 -14.929 -4.197 1.00 0.00 438 SER A C 12
ATOM 19606 O O . SER A 1 93 ? -2.044 -14.232 -5.211 1.00 0.00 438 SER A O 12
ATOM 19614 N N . LYS A 1 94 ? -2.763 -14.597 -3.111 1.00 0.00 439 LYS A N 12
ATOM 19615 C CA . LYS A 1 94 ? -3.543 -13.367 -3.047 1.00 0.00 439 LYS A CA 12
ATOM 19616 C C . LYS A 1 94 ? -2.802 -12.293 -2.256 1.00 0.00 439 LYS A C 12
ATOM 19617 O O . LYS A 1 94 ? -2.204 -12.575 -1.217 1.00 0.00 439 LYS A O 12
ATOM 19636 N N . LEU A 1 95 ? -2.848 -11.063 -2.752 1.00 0.00 440 LEU A N 12
ATOM 19637 C CA . LEU A 1 95 ? -2.182 -9.946 -2.091 1.00 0.00 440 LEU A CA 12
ATOM 19638 C C . LEU A 1 95 ? -3.198 -9.025 -1.421 1.00 0.00 440 LEU A C 12
ATOM 19639 O O . LEU A 1 95 ? -4.301 -8.826 -1.929 1.00 0.00 440 LEU A O 12
ATOM 19655 N N . LYS A 1 96 ? -2.818 -8.466 -0.278 1.00 0.00 441 LYS A N 12
ATOM 19656 C CA . LYS A 1 96 ? -3.693 -7.564 0.462 1.00 0.00 441 LYS A CA 12
ATOM 19657 C C . LYS A 1 96 ? -3.064 -6.179 0.590 1.00 0.00 441 LYS A C 12
ATOM 19658 O O . LYS A 1 96 ? -2.105 -5.989 1.338 1.00 0.00 441 LYS A O 12
ATOM 19677 N N . VAL A 1 97 ? -3.612 -5.215 -0.144 1.00 0.00 442 VAL A N 12
ATOM 19678 C CA . VAL A 1 97 ? -3.106 -3.849 -0.111 1.00 0.00 442 VAL A CA 12
ATOM 19679 C C . VAL A 1 97 ? -3.978 -2.961 0.771 1.00 0.00 442 VAL A C 12
ATOM 19680 O O . VAL A 1 97 ? -5.203 -2.966 0.655 1.00 0.00 442 VAL A O 12
ATOM 19693 N N . SER A 1 98 ? -3.337 -2.201 1.652 1.00 0.00 443 SER A N 12
ATOM 19694 C CA . SER A 1 98 ? -4.054 -1.311 2.558 1.00 0.00 443 SER A CA 12
ATOM 19695 C C . SER A 1 98 ? -3.188 -0.116 2.945 1.00 0.00 443 SER A C 12
ATOM 19696 O O . SER A 1 98 ? -2.044 -0.276 3.372 1.00 0.00 443 SER A O 12
ATOM 19704 N N . LEU A 1 99 ? -3.740 1.082 2.791 1.00 0.00 444 LEU A N 12
ATOM 19705 C CA . LEU A 1 99 ? -3.020 2.306 3.123 1.00 0.00 444 LEU A CA 12
ATOM 19706 C C . LEU A 1 99 ? -2.219 2.134 4.410 1.00 0.00 444 LEU A C 12
ATOM 19707 O O . LEU A 1 99 ? -2.788 2.007 5.494 1.00 0.00 444 LEU A O 12
ATOM 19723 N N . ALA A 1 100 ? -0.897 2.133 4.283 1.00 0.00 445 ALA A N 12
ATOM 19724 C CA . ALA A 1 100 ? -0.018 1.980 5.437 1.00 0.00 445 ALA A CA 12
ATOM 19725 C C . ALA A 1 100 ? -0.425 2.923 6.564 1.00 0.00 445 ALA A C 12
ATOM 19726 O O . ALA A 1 100 ? -1.269 3.800 6.379 1.00 0.00 445 ALA A O 12
ATOM 19733 N N . ARG A 1 101 ? 0.181 2.736 7.732 1.00 0.00 446 ARG A N 12
ATOM 19734 C CA . ARG A 1 101 ? -0.120 3.569 8.891 1.00 0.00 446 ARG A CA 12
ATOM 19735 C C . ARG A 1 101 ? 1.061 4.474 9.232 1.00 0.00 446 ARG A C 12
ATOM 19736 O O . ARG A 1 101 ? 2.027 4.041 9.860 1.00 0.00 446 ARG A O 12
ATOM 19757 N N . LYS A 1 102 ? 0.976 5.732 8.813 1.00 0.00 447 LYS A N 12
ATOM 19758 C CA . LYS A 1 102 ? 2.036 6.698 9.073 1.00 0.00 447 LYS A CA 12
ATOM 19759 C C . LYS A 1 102 ? 1.612 7.693 10.149 1.00 0.00 447 LYS A C 12
ATOM 19760 O O . LYS A 1 102 ? 0.667 8.459 9.964 1.00 0.00 447 LYS A O 12
ATOM 19779 N N . LYS A 1 103 ? 2.319 7.677 11.274 1.00 0.00 448 LYS A N 12
ATOM 19780 C CA . LYS A 1 103 ? 2.018 8.579 12.380 1.00 0.00 448 LYS A CA 12
ATOM 19781 C C . LYS A 1 103 ? 2.115 10.035 11.936 1.00 0.00 448 LYS A C 12
ATOM 19782 O O . LYS A 1 103 ? 3.080 10.451 11.294 1.00 0.00 448 LYS A O 12
ATOM 19801 N N . PRO A 1 104 ? 1.093 10.829 12.284 1.00 0.00 449 PRO A N 12
ATOM 19802 C CA . PRO A 1 104 ? 1.040 12.252 11.933 1.00 0.00 449 PRO A CA 12
ATOM 19803 C C . PRO A 1 104 ? 2.070 13.077 12.699 1.00 0.00 449 PRO A C 12
ATOM 19804 O O . PRO A 1 104 ? 2.394 12.793 13.852 1.00 0.00 449 PRO A O 12
ATOM 19815 N N . PRO A 1 105 ? 2.597 14.121 12.043 1.00 0.00 450 PRO A N 12
ATOM 19816 C CA . PRO A 1 105 ? 3.597 15.009 12.644 1.00 0.00 450 PRO A CA 12
ATOM 19817 C C . PRO A 1 105 ? 3.012 15.874 13.755 1.00 0.00 450 PRO A C 12
ATOM 19818 O O . PRO A 1 105 ? 1.862 15.694 14.154 1.00 0.00 450 PRO A O 12
ATOM 19829 N N . MET A 1 106 ? 3.811 16.815 14.248 1.00 0.00 451 MET A N 12
ATOM 19830 C CA . MET A 1 106 ? 3.370 17.711 15.311 1.00 0.00 451 MET A CA 12
ATOM 19831 C C . MET A 1 106 ? 3.560 19.170 14.908 1.00 0.00 451 MET A C 12
ATOM 19832 O O . MET A 1 106 ? 4.609 19.761 15.161 1.00 0.00 451 MET A O 12
ATOM 19846 N N . ASN A 1 107 ? 2.540 19.744 14.279 1.00 0.00 452 ASN A N 12
ATOM 19847 C CA . ASN A 1 107 ? 2.596 21.133 13.840 1.00 0.00 452 ASN A CA 12
ATOM 19848 C C . ASN A 1 107 ? 2.261 22.080 14.988 1.00 0.00 452 ASN A C 12
ATOM 19849 O O . ASN A 1 107 ? 1.569 23.080 14.799 1.00 0.00 452 ASN A O 12
ATOM 19860 N N . SER A 1 108 ? 2.758 21.758 16.178 1.00 0.00 453 SER A N 12
ATOM 19861 C CA . SER A 1 108 ? 2.509 22.577 17.358 1.00 0.00 453 SER A CA 12
ATOM 19862 C C . SER A 1 108 ? 1.025 22.578 17.717 1.00 0.00 453 SER A C 12
ATOM 19863 O O . SER A 1 108 ? 0.484 23.586 18.168 1.00 0.00 453 SER A O 12
ATOM 19871 N N . GLY A 1 109 ? 0.373 21.437 17.512 1.00 0.00 454 GLY A N 12
ATOM 19872 C CA . GLY A 1 109 ? -1.040 21.326 17.818 1.00 0.00 454 GLY A CA 12
ATOM 19873 C C . GLY A 1 109 ? -1.292 20.926 19.259 1.00 0.00 454 GLY A C 12
ATOM 19874 O O . GLY A 1 109 ? -1.787 21.713 20.065 1.00 0.00 454 GLY A O 12
ATOM 19878 N N . PRO A 1 110 ? -0.947 19.676 19.599 1.00 0.00 455 PRO A N 12
ATOM 19879 C CA . PRO A 1 110 ? -1.131 19.145 20.953 1.00 0.00 455 PRO A CA 12
ATOM 19880 C C . PRO A 1 110 ? -0.181 19.785 21.960 1.00 0.00 455 PRO A C 12
ATOM 19881 O O . PRO A 1 110 ? -0.177 19.427 23.138 1.00 0.00 455 PRO A O 12
ATOM 19892 N N . SER A 1 111 ? 0.621 20.734 21.489 1.00 0.00 456 SER A N 12
ATOM 19893 C CA . SER A 1 111 ? 1.577 21.422 22.348 1.00 0.00 456 SER A CA 12
ATOM 19894 C C . SER A 1 111 ? 2.752 20.511 22.692 1.00 0.00 456 SER A C 12
ATOM 19895 O O . SER A 1 111 ? 3.112 20.358 23.859 1.00 0.00 456 SER A O 12
ATOM 19903 N N . SER A 1 112 ? 3.346 19.909 21.666 1.00 0.00 457 SER A N 12
ATOM 19904 C CA . SER A 1 112 ? 4.478 19.010 21.859 1.00 0.00 457 SER A CA 12
ATOM 19905 C C . SER A 1 112 ? 5.772 19.797 22.040 1.00 0.00 457 SER A C 12
ATOM 19906 O O . SER A 1 112 ? 6.674 19.373 22.761 1.00 0.00 457 SER A O 12
ATOM 19914 N N . GLY A 1 113 ? 5.855 20.948 21.379 1.00 0.00 458 GLY A N 12
ATOM 19915 C CA . GLY A 1 113 ? 7.042 21.777 21.479 1.00 0.00 458 GLY A CA 12
ATOM 19916 C C . GLY A 1 113 ? 7.347 22.511 20.188 1.00 0.00 458 GLY A C 12
ATOM 19917 O O . GLY A 1 113 ? 7.261 21.934 19.103 1.00 0.00 458 GLY A O 12
ATOM 19921 N N . GLY A 1 1 ? -13.020 11.766 -9.384 1.00 0.00 346 GLY A N 13
ATOM 19922 C CA . GLY A 1 1 ? -13.525 12.854 -10.202 1.00 0.00 346 GLY A CA 13
ATOM 19923 C C . GLY A 1 1 ? -12.456 13.875 -10.533 1.00 0.00 346 GLY A C 13
ATOM 19924 O O . GLY A 1 1 ? -11.269 13.550 -10.577 1.00 0.00 346 GLY A O 13
ATOM 19928 N N . SER A 1 2 ? -12.875 15.114 -10.769 1.00 0.00 347 SER A N 13
ATOM 19929 C CA . SER A 1 2 ? -11.946 16.186 -11.104 1.00 0.00 347 SER A CA 13
ATOM 19930 C C . SER A 1 2 ? -11.730 17.110 -9.910 1.00 0.00 347 SER A C 13
ATOM 19931 O O . SER A 1 2 ? -11.705 18.333 -10.053 1.00 0.00 347 SER A O 13
ATOM 19939 N N . SER A 1 3 ? -11.575 16.517 -8.731 1.00 0.00 348 SER A N 13
ATOM 19940 C CA . SER A 1 3 ? -11.365 17.287 -7.510 1.00 0.00 348 SER A CA 13
ATOM 19941 C C . SER A 1 3 ? -9.930 17.139 -7.014 1.00 0.00 348 SER A C 13
ATOM 19942 O O . SER A 1 3 ? -9.306 16.092 -7.185 1.00 0.00 348 SER A O 13
ATOM 19950 N N . GLY A 1 4 ? -9.410 18.197 -6.398 1.00 0.00 349 GLY A N 13
ATOM 19951 C CA . GLY A 1 4 ? -8.053 18.166 -5.888 1.00 0.00 349 GLY A CA 13
ATOM 19952 C C . GLY A 1 4 ? -7.487 19.553 -5.657 1.00 0.00 349 GLY A C 13
ATOM 19953 O O . GLY A 1 4 ? -8.208 20.547 -5.750 1.00 0.00 349 GLY A O 13
ATOM 19957 N N . SER A 1 5 ? -6.196 19.621 -5.353 1.00 0.00 350 SER A N 13
ATOM 19958 C CA . SER A 1 5 ? -5.536 20.898 -5.102 1.00 0.00 350 SER A CA 13
ATOM 19959 C C . SER A 1 5 ? -4.101 20.879 -5.621 1.00 0.00 350 SER A C 13
ATOM 19960 O O . SER A 1 5 ? -3.325 19.979 -5.298 1.00 0.00 350 SER A O 13
ATOM 19968 N N . SER A 1 6 ? -3.756 21.877 -6.427 1.00 0.00 351 SER A N 13
ATOM 19969 C CA . SER A 1 6 ? -2.417 21.974 -6.995 1.00 0.00 351 SER A CA 13
ATOM 19970 C C . SER A 1 6 ? -1.547 22.922 -6.174 1.00 0.00 351 SER A C 13
ATOM 19971 O O . SER A 1 6 ? -1.436 24.107 -6.486 1.00 0.00 351 SER A O 13
ATOM 19979 N N . GLY A 1 7 ? -0.930 22.390 -5.124 1.00 0.00 352 GLY A N 13
ATOM 19980 C CA . GLY A 1 7 ? -0.078 23.201 -4.274 1.00 0.00 352 GLY A CA 13
ATOM 19981 C C . GLY A 1 7 ? 0.957 22.377 -3.535 1.00 0.00 352 GLY A C 13
ATOM 19982 O O . GLY A 1 7 ? 0.615 21.430 -2.825 1.00 0.00 352 GLY A O 13
ATOM 19986 N N . ASP A 1 8 ? 2.226 22.735 -3.702 1.00 0.00 353 ASP A N 13
ATOM 19987 C CA . ASP A 1 8 ? 3.314 22.021 -3.045 1.00 0.00 353 ASP A CA 13
ATOM 19988 C C . ASP A 1 8 ? 3.934 22.872 -1.941 1.00 0.00 353 ASP A C 13
ATOM 19989 O O . ASP A 1 8 ? 4.987 23.485 -2.114 1.00 0.00 353 ASP A O 13
ATOM 19998 N N . PRO A 1 9 ? 3.265 22.912 -0.778 1.00 0.00 354 PRO A N 13
ATOM 19999 C CA . PRO A 1 9 ? 3.732 23.685 0.377 1.00 0.00 354 PRO A CA 13
ATOM 20000 C C . PRO A 1 9 ? 4.986 23.087 1.005 1.00 0.00 354 PRO A C 13
ATOM 20001 O O . PRO A 1 9 ? 5.483 23.586 2.016 1.00 0.00 354 PRO A O 13
ATOM 20012 N N . ASP A 1 10 ? 5.493 22.018 0.403 1.00 0.00 355 ASP A N 13
ATOM 20013 C CA . ASP A 1 10 ? 6.691 21.354 0.902 1.00 0.00 355 ASP A CA 13
ATOM 20014 C C . ASP A 1 10 ? 6.382 20.558 2.168 1.00 0.00 355 ASP A C 13
ATOM 20015 O O . ASP A 1 10 ? 7.092 20.664 3.167 1.00 0.00 355 ASP A O 13
ATOM 20024 N N . GLU A 1 11 ? 5.319 19.763 2.116 1.00 0.00 356 GLU A N 13
ATOM 20025 C CA . GLU A 1 11 ? 4.916 18.952 3.259 1.00 0.00 356 GLU A CA 13
ATOM 20026 C C . GLU A 1 11 ? 4.213 17.678 2.801 1.00 0.00 356 GLU A C 13
ATOM 20027 O O . GLU A 1 11 ? 3.127 17.728 2.223 1.00 0.00 356 GLU A O 13
ATOM 20039 N N . ASP A 1 12 ? 4.841 16.536 3.062 1.00 0.00 357 ASP A N 13
ATOM 20040 C CA . ASP A 1 12 ? 4.276 15.247 2.678 1.00 0.00 357 ASP A CA 13
ATOM 20041 C C . ASP A 1 12 ? 3.620 14.563 3.873 1.00 0.00 357 ASP A C 13
ATOM 20042 O O . ASP A 1 12 ? 3.865 13.386 4.138 1.00 0.00 357 ASP A O 13
ATOM 20051 N N . SER A 1 13 ? 2.788 15.308 4.593 1.00 0.00 358 SER A N 13
ATOM 20052 C CA . SER A 1 13 ? 2.100 14.775 5.763 1.00 0.00 358 SER A CA 13
ATOM 20053 C C . SER A 1 13 ? 0.806 14.074 5.360 1.00 0.00 358 SER A C 13
ATOM 20054 O O . SER A 1 13 ? -0.286 14.615 5.535 1.00 0.00 358 SER A O 13
ATOM 20062 N N . ASP A 1 14 ? 0.937 12.867 4.820 1.00 0.00 359 ASP A N 13
ATOM 20063 C CA . ASP A 1 14 ? -0.220 12.091 4.394 1.00 0.00 359 ASP A CA 13
ATOM 20064 C C . ASP A 1 14 ? 0.157 10.629 4.173 1.00 0.00 359 ASP A C 13
ATOM 20065 O O . ASP A 1 14 ? 1.309 10.241 4.359 1.00 0.00 359 ASP A O 13
ATOM 20074 N N . ASN A 1 15 ? -0.823 9.823 3.776 1.00 0.00 360 ASN A N 13
ATOM 20075 C CA . ASN A 1 15 ? -0.595 8.404 3.532 1.00 0.00 360 ASN A CA 13
ATOM 20076 C C . ASN A 1 15 ? -0.527 8.113 2.037 1.00 0.00 360 ASN A C 13
ATOM 20077 O O . ASN A 1 15 ? -1.513 7.694 1.429 1.00 0.00 360 ASN A O 13
ATOM 20088 N N . SER A 1 16 ? 0.643 8.339 1.447 1.00 0.00 361 SER A N 13
ATOM 20089 C CA . SER A 1 16 ? 0.838 8.104 0.021 1.00 0.00 361 SER A CA 13
ATOM 20090 C C . SER A 1 16 ? 1.466 6.736 -0.223 1.00 0.00 361 SER A C 13
ATOM 20091 O O . SER A 1 16 ? 1.826 6.398 -1.350 1.00 0.00 361 SER A O 13
ATOM 20099 N N . ALA A 1 17 ? 1.596 5.952 0.843 1.00 0.00 362 ALA A N 13
ATOM 20100 C CA . ALA A 1 17 ? 2.178 4.620 0.745 1.00 0.00 362 ALA A CA 13
ATOM 20101 C C . ALA A 1 17 ? 1.116 3.541 0.929 1.00 0.00 362 ALA A C 13
ATOM 20102 O O . ALA A 1 17 ? 0.054 3.793 1.500 1.00 0.00 362 ALA A O 13
ATOM 20109 N N . ILE A 1 18 ? 1.408 2.341 0.442 1.00 0.00 363 ILE A N 13
ATOM 20110 C CA . ILE A 1 18 ? 0.476 1.224 0.553 1.00 0.00 363 ILE A CA 13
ATOM 20111 C C . ILE A 1 18 ? 1.141 0.017 1.207 1.00 0.00 363 ILE A C 13
ATOM 20112 O O . ILE A 1 18 ? 2.316 -0.264 0.965 1.00 0.00 363 ILE A O 13
ATOM 20128 N N . TYR A 1 19 ? 0.383 -0.693 2.034 1.00 0.00 364 TYR A N 13
ATOM 20129 C CA . TYR A 1 19 ? 0.899 -1.871 2.723 1.00 0.00 364 TYR A CA 13
ATOM 20130 C C . TYR A 1 19 ? 0.397 -3.152 2.063 1.00 0.00 364 TYR A C 13
ATOM 20131 O O . TYR A 1 19 ? -0.803 -3.426 2.046 1.00 0.00 364 TYR A O 13
ATOM 20149 N N . VAL A 1 20 ? 1.326 -3.933 1.521 1.00 0.00 365 VAL A N 13
ATOM 20150 C CA . VAL A 1 20 ? 0.980 -5.186 0.861 1.00 0.00 365 VAL A CA 13
ATOM 20151 C C . VAL A 1 20 ? 1.267 -6.380 1.764 1.00 0.00 365 VAL A C 13
ATOM 20152 O O . VAL A 1 20 ? 2.239 -6.381 2.519 1.00 0.00 365 VAL A O 13
ATOM 20165 N N . GLN A 1 21 ? 0.414 -7.397 1.680 1.00 0.00 366 GLN A N 13
ATOM 20166 C CA . GLN A 1 21 ? 0.576 -8.598 2.491 1.00 0.00 366 GLN A CA 13
ATOM 20167 C C . GLN A 1 21 ? 0.044 -9.825 1.759 1.00 0.00 366 GLN A C 13
ATOM 20168 O O . GLN A 1 21 ? -1.135 -9.890 1.413 1.00 0.00 366 GLN A O 13
ATOM 20182 N N . GLY A 1 22 ? 0.921 -10.797 1.527 1.00 0.00 367 GLY A N 13
ATOM 20183 C CA . GLY A 1 22 ? 0.519 -12.009 0.837 1.00 0.00 367 GLY A CA 13
ATOM 20184 C C . GLY A 1 22 ? 1.450 -12.360 -0.307 1.00 0.00 367 GLY A C 13
ATOM 20185 O O . GLY A 1 22 ? 1.079 -13.109 -1.212 1.00 0.00 367 GLY A O 13
ATOM 20189 N N . LEU A 1 23 ? 2.662 -11.818 -0.269 1.00 0.00 368 LEU A N 13
ATOM 20190 C CA . LEU A 1 23 ? 3.649 -12.078 -1.311 1.00 0.00 368 LEU A CA 13
ATOM 20191 C C . LEU A 1 23 ? 4.327 -13.427 -1.096 1.00 0.00 368 LEU A C 13
ATOM 20192 O O . LEU A 1 23 ? 4.400 -13.924 0.028 1.00 0.00 368 LEU A O 13
ATOM 20208 N N . ASN A 1 24 ? 4.824 -14.014 -2.180 1.00 0.00 369 ASN A N 13
ATOM 20209 C CA . ASN A 1 24 ? 5.497 -15.306 -2.109 1.00 0.00 369 ASN A CA 13
ATOM 20210 C C . ASN A 1 24 ? 6.917 -15.150 -1.572 1.00 0.00 369 ASN A C 13
ATOM 20211 O O . ASN A 1 24 ? 7.348 -14.046 -1.239 1.00 0.00 369 ASN A O 13
ATOM 20222 N N . ASP A 1 25 ? 7.639 -16.263 -1.492 1.00 0.00 370 ASP A N 13
ATOM 20223 C CA . ASP A 1 25 ? 9.010 -16.251 -0.996 1.00 0.00 370 ASP A CA 13
ATOM 20224 C C . ASP A 1 25 ? 9.998 -16.024 -2.137 1.00 0.00 370 ASP A C 13
ATOM 20225 O O . ASP A 1 25 ? 11.212 -16.045 -1.935 1.00 0.00 370 ASP A O 13
ATOM 20234 N N . SER A 1 26 ? 9.467 -15.808 -3.337 1.00 0.00 371 SER A N 13
ATOM 20235 C CA . SER A 1 26 ? 10.302 -15.583 -4.512 1.00 0.00 371 SER A CA 13
ATOM 20236 C C . SER A 1 26 ? 10.037 -14.205 -5.111 1.00 0.00 371 SER A C 13
ATOM 20237 O O . SER A 1 26 ? 10.412 -13.927 -6.250 1.00 0.00 371 SER A O 13
ATOM 20245 N N . VAL A 1 27 ? 9.386 -13.344 -4.334 1.00 0.00 372 VAL A N 13
ATOM 20246 C CA . VAL A 1 27 ? 9.070 -11.995 -4.786 1.00 0.00 372 VAL A CA 13
ATOM 20247 C C . VAL A 1 27 ? 10.298 -11.094 -4.725 1.00 0.00 372 VAL A C 13
ATOM 20248 O O . VAL A 1 27 ? 11.048 -11.112 -3.749 1.00 0.00 372 VAL A O 13
ATOM 20261 N N . THR A 1 28 ? 10.497 -10.304 -5.776 1.00 0.00 373 THR A N 13
ATOM 20262 C CA . THR A 1 28 ? 11.635 -9.395 -5.844 1.00 0.00 373 THR A CA 13
ATOM 20263 C C . THR A 1 28 ? 11.176 -7.951 -6.010 1.00 0.00 373 THR A C 13
ATOM 20264 O O . THR A 1 28 ? 10.068 -7.691 -6.480 1.00 0.00 373 THR A O 13
ATOM 20275 N N . LEU A 1 29 ? 12.034 -7.014 -5.623 1.00 0.00 374 LEU A N 13
ATOM 20276 C CA . LEU A 1 29 ? 11.717 -5.595 -5.729 1.00 0.00 374 LEU A CA 13
ATOM 20277 C C . LEU A 1 29 ? 11.298 -5.236 -7.152 1.00 0.00 374 LEU A C 13
ATOM 20278 O O . LEU A 1 29 ? 10.149 -4.868 -7.397 1.00 0.00 374 LEU A O 13
ATOM 20294 N N . ASP A 1 30 ? 12.237 -5.347 -8.085 1.00 0.00 375 ASP A N 13
ATOM 20295 C CA . ASP A 1 30 ? 11.965 -5.037 -9.483 1.00 0.00 375 ASP A CA 13
ATOM 20296 C C . ASP A 1 30 ? 10.645 -5.658 -9.931 1.00 0.00 375 ASP A C 13
ATOM 20297 O O . ASP A 1 30 ? 9.938 -5.100 -10.770 1.00 0.00 375 ASP A O 13
ATOM 20306 N N . ASP A 1 31 ? 10.321 -6.815 -9.365 1.00 0.00 376 ASP A N 13
ATOM 20307 C CA . ASP A 1 31 ? 9.086 -7.513 -9.705 1.00 0.00 376 ASP A CA 13
ATOM 20308 C C . ASP A 1 31 ? 7.877 -6.804 -9.102 1.00 0.00 376 ASP A C 13
ATOM 20309 O O . ASP A 1 31 ? 6.788 -6.813 -9.677 1.00 0.00 376 ASP A O 13
ATOM 20318 N N . LEU A 1 32 ? 8.077 -6.192 -7.940 1.00 0.00 377 LEU A N 13
ATOM 20319 C CA . LEU A 1 32 ? 7.003 -5.478 -7.257 1.00 0.00 377 LEU A CA 13
ATOM 20320 C C . LEU A 1 32 ? 6.839 -4.072 -7.822 1.00 0.00 377 LEU A C 13
ATOM 20321 O O . LEU A 1 32 ? 5.736 -3.525 -7.841 1.00 0.00 377 LEU A O 13
ATOM 20337 N N . ALA A 1 33 ? 7.942 -3.491 -8.283 1.00 0.00 378 ALA A N 13
ATOM 20338 C CA . ALA A 1 33 ? 7.920 -2.150 -8.853 1.00 0.00 378 ALA A CA 13
ATOM 20339 C C . ALA A 1 33 ? 7.222 -2.141 -10.209 1.00 0.00 378 ALA A C 13
ATOM 20340 O O . ALA A 1 33 ? 6.401 -1.268 -10.489 1.00 0.00 378 ALA A O 13
ATOM 20347 N N . ASP A 1 34 ? 7.555 -3.118 -11.046 1.00 0.00 379 ASP A N 13
ATOM 20348 C CA . ASP A 1 34 ? 6.960 -3.222 -12.374 1.00 0.00 379 ASP A CA 13
ATOM 20349 C C . ASP A 1 34 ? 5.510 -3.685 -12.284 1.00 0.00 379 ASP A C 13
ATOM 20350 O O . ASP A 1 34 ? 4.734 -3.516 -13.226 1.00 0.00 379 ASP A O 13
ATOM 20359 N N . PHE A 1 35 ? 5.150 -4.270 -11.147 1.00 0.00 380 PHE A N 13
ATOM 20360 C CA . PHE A 1 35 ? 3.793 -4.760 -10.935 1.00 0.00 380 PHE A CA 13
ATOM 20361 C C . PHE A 1 35 ? 2.929 -3.697 -10.263 1.00 0.00 380 PHE A C 13
ATOM 20362 O O . PHE A 1 35 ? 1.768 -3.504 -10.624 1.00 0.00 380 PHE A O 13
ATOM 20379 N N . PHE A 1 36 ? 3.505 -3.008 -9.282 1.00 0.00 381 PHE A N 13
ATOM 20380 C CA . PHE A 1 36 ? 2.789 -1.965 -8.558 1.00 0.00 381 PHE A CA 13
ATOM 20381 C C . PHE A 1 36 ? 2.630 -0.716 -9.420 1.00 0.00 381 PHE A C 13
ATOM 20382 O O . PHE A 1 36 ? 1.713 0.081 -9.218 1.00 0.00 381 PHE A O 13
ATOM 20399 N N . LYS A 1 37 ? 3.532 -0.549 -10.382 1.00 0.00 382 LYS A N 13
ATOM 20400 C CA . LYS A 1 37 ? 3.493 0.601 -11.276 1.00 0.00 382 LYS A CA 13
ATOM 20401 C C . LYS A 1 37 ? 2.266 0.549 -12.179 1.00 0.00 382 LYS A C 13
ATOM 20402 O O . LYS A 1 37 ? 1.984 1.494 -12.915 1.00 0.00 382 LYS A O 13
ATOM 20421 N N . GLN A 1 38 ? 1.536 -0.561 -12.114 1.00 0.00 383 GLN A N 13
ATOM 20422 C CA . GLN A 1 38 ? 0.337 -0.735 -12.926 1.00 0.00 383 GLN A CA 13
ATOM 20423 C C . GLN A 1 38 ? -0.652 0.401 -12.686 1.00 0.00 383 GLN A C 13
ATOM 20424 O O . GLN A 1 38 ? -1.006 1.135 -13.608 1.00 0.00 383 GLN A O 13
ATOM 20438 N N . CYS A 1 39 ? -1.095 0.538 -11.441 1.00 0.00 384 CYS A N 13
ATOM 20439 C CA . CYS A 1 39 ? -2.046 1.584 -11.079 1.00 0.00 384 CYS A CA 13
ATOM 20440 C C . CYS A 1 39 ? -1.588 2.941 -11.603 1.00 0.00 384 CYS A C 13
ATOM 20441 O O . CYS A 1 39 ? -2.245 3.545 -12.450 1.00 0.00 384 CYS A O 13
ATOM 20449 N N . GLY A 1 40 ? -0.455 3.415 -11.092 1.00 0.00 385 GLY A N 13
ATOM 20450 C CA . GLY A 1 40 ? 0.071 4.699 -11.521 1.00 0.00 385 GLY A CA 13
ATOM 20451 C C . GLY A 1 40 ? 1.585 4.712 -11.585 1.00 0.00 385 GLY A C 13
ATOM 20452 O O . GLY A 1 40 ? 2.191 3.906 -12.291 1.00 0.00 385 GLY A O 13
ATOM 20456 N N . VAL A 1 41 ? 2.200 5.631 -10.848 1.00 0.00 386 VAL A N 13
ATOM 20457 C CA . VAL A 1 41 ? 3.653 5.747 -10.825 1.00 0.00 386 VAL A CA 13
ATOM 20458 C C . VAL A 1 41 ? 4.195 5.588 -9.408 1.00 0.00 386 VAL A C 13
ATOM 20459 O O . VAL A 1 41 ? 3.826 6.337 -8.504 1.00 0.00 386 VAL A O 13
ATOM 20472 N N . VAL A 1 42 ? 5.074 4.609 -9.224 1.00 0.00 387 VAL A N 13
ATOM 20473 C CA . VAL A 1 42 ? 5.670 4.354 -7.918 1.00 0.00 387 VAL A CA 13
ATOM 20474 C C . VAL A 1 42 ? 6.769 5.362 -7.607 1.00 0.00 387 VAL A C 13
ATOM 20475 O O . VAL A 1 42 ? 7.686 5.564 -8.404 1.00 0.00 387 VAL A O 13
ATOM 20488 N N . LYS A 1 43 ? 6.673 5.995 -6.443 1.00 0.00 388 LYS A N 13
ATOM 20489 C CA . LYS A 1 43 ? 7.661 6.983 -6.025 1.00 0.00 388 LYS A CA 13
ATOM 20490 C C . LYS A 1 43 ? 9.078 6.471 -6.263 1.00 0.00 388 LYS A C 13
ATOM 20491 O O . LYS A 1 43 ? 9.580 5.636 -5.513 1.00 0.00 388 LYS A O 13
ATOM 20510 N N . MET A 1 44 ? 9.716 6.979 -7.312 1.00 0.00 389 MET A N 13
ATOM 20511 C CA . MET A 1 44 ? 11.077 6.574 -7.648 1.00 0.00 389 MET A CA 13
ATOM 20512 C C . MET A 1 44 ? 12.080 7.646 -7.233 1.00 0.00 389 MET A C 13
ATOM 20513 O O . MET A 1 44 ? 11.947 8.810 -7.606 1.00 0.00 389 MET A O 13
ATOM 20527 N N . ASN A 1 45 ? 13.083 7.243 -6.459 1.00 0.00 390 ASN A N 13
ATOM 20528 C CA . ASN A 1 45 ? 14.109 8.169 -5.994 1.00 0.00 390 ASN A CA 13
ATOM 20529 C C . ASN A 1 45 ? 14.700 8.957 -7.159 1.00 0.00 390 ASN A C 13
ATOM 20530 O O . ASN A 1 45 ? 14.830 8.441 -8.270 1.00 0.00 390 ASN A O 13
ATOM 20541 N N . LYS A 1 46 ? 15.056 10.210 -6.899 1.00 0.00 391 LYS A N 13
ATOM 20542 C CA . LYS A 1 46 ? 15.636 11.070 -7.924 1.00 0.00 391 LYS A CA 13
ATOM 20543 C C . LYS A 1 46 ? 17.160 11.032 -7.869 1.00 0.00 391 LYS A C 13
ATOM 20544 O O . LYS A 1 46 ? 17.834 11.361 -8.846 1.00 0.00 391 LYS A O 13
ATOM 20563 N N . ARG A 1 47 ? 17.696 10.628 -6.722 1.00 0.00 392 ARG A N 13
ATOM 20564 C CA . ARG A 1 47 ? 19.141 10.546 -6.541 1.00 0.00 392 ARG A CA 13
ATOM 20565 C C . ARG A 1 47 ? 19.637 9.121 -6.764 1.00 0.00 392 ARG A C 13
ATOM 20566 O O . ARG A 1 47 ? 20.637 8.899 -7.449 1.00 0.00 392 ARG A O 13
ATOM 20587 N N . THR A 1 48 ? 18.932 8.155 -6.182 1.00 0.00 393 THR A N 13
ATOM 20588 C CA . THR A 1 48 ? 19.301 6.752 -6.316 1.00 0.00 393 THR A CA 13
ATOM 20589 C C . THR A 1 48 ? 18.611 6.114 -7.516 1.00 0.00 393 THR A C 13
ATOM 20590 O O . THR A 1 48 ? 19.101 5.135 -8.078 1.00 0.00 393 THR A O 13
ATOM 20601 N N . GLY A 1 49 ? 17.470 6.676 -7.905 1.00 0.00 394 GLY A N 13
ATOM 20602 C CA . GLY A 1 49 ? 16.732 6.148 -9.037 1.00 0.00 394 GLY A CA 13
ATOM 20603 C C . GLY A 1 49 ? 16.123 4.790 -8.751 1.00 0.00 394 GLY A C 13
ATOM 20604 O O . GLY A 1 49 ? 15.952 3.975 -9.658 1.00 0.00 394 GLY A O 13
ATOM 20608 N N . GLN A 1 50 ? 15.797 4.544 -7.486 1.00 0.00 395 GLN A N 13
ATOM 20609 C CA . GLN A 1 50 ? 15.206 3.274 -7.082 1.00 0.00 395 GLN A CA 13
ATOM 20610 C C . GLN A 1 50 ? 13.810 3.482 -6.505 1.00 0.00 395 GLN A C 13
ATOM 20611 O O . GLN A 1 50 ? 13.480 4.545 -5.981 1.00 0.00 395 GLN A O 13
ATOM 20625 N N . PRO A 1 51 ? 12.968 2.442 -6.603 1.00 0.00 396 PRO A N 13
ATOM 20626 C CA . PRO A 1 51 ? 11.594 2.486 -6.096 1.00 0.00 396 PRO A CA 13
ATOM 20627 C C . PRO A 1 51 ? 11.538 2.514 -4.573 1.00 0.00 396 PRO A C 13
ATOM 20628 O O . PRO A 1 51 ? 12.354 1.883 -3.901 1.00 0.00 396 PRO A O 13
ATOM 20639 N N . MET A 1 52 ? 10.570 3.247 -4.033 1.00 0.00 397 MET A N 13
ATOM 20640 C CA . MET A 1 52 ? 10.408 3.354 -2.588 1.00 0.00 397 MET A CA 13
ATOM 20641 C C . MET A 1 52 ? 9.645 2.154 -2.036 1.00 0.00 397 MET A C 13
ATOM 20642 O O . MET A 1 52 ? 8.799 2.297 -1.153 1.00 0.00 397 MET A O 13
ATOM 20656 N N . ILE A 1 53 ? 9.951 0.972 -2.561 1.00 0.00 398 ILE A N 13
ATOM 20657 C CA . ILE A 1 53 ? 9.295 -0.252 -2.119 1.00 0.00 398 ILE A CA 13
ATOM 20658 C C . ILE A 1 53 ? 10.128 -0.973 -1.064 1.00 0.00 398 ILE A C 13
ATOM 20659 O O . ILE A 1 53 ? 11.356 -1.016 -1.150 1.00 0.00 398 ILE A O 13
ATOM 20675 N N . HIS A 1 54 ? 9.452 -1.539 -0.069 1.00 0.00 399 HIS A N 13
ATOM 20676 C CA . HIS A 1 54 ? 10.130 -2.260 1.001 1.00 0.00 399 HIS A CA 13
ATOM 20677 C C . HIS A 1 54 ? 9.633 -3.701 1.085 1.00 0.00 399 HIS A C 13
ATOM 20678 O O . HIS A 1 54 ? 8.439 -3.966 0.945 1.00 0.00 399 HIS A O 13
ATOM 20692 N N . ILE A 1 55 ? 10.558 -4.628 1.313 1.00 0.00 400 ILE A N 13
ATOM 20693 C CA . ILE A 1 55 ? 10.215 -6.041 1.415 1.00 0.00 400 ILE A CA 13
ATOM 20694 C C . ILE A 1 55 ? 10.857 -6.675 2.644 1.00 0.00 400 ILE A C 13
ATOM 20695 O O . ILE A 1 55 ? 12.006 -7.115 2.598 1.00 0.00 400 ILE A O 13
ATOM 20711 N N . TYR A 1 56 ? 10.108 -6.722 3.740 1.00 0.00 401 TYR A N 13
ATOM 20712 C CA . TYR A 1 56 ? 10.604 -7.303 4.981 1.00 0.00 401 TYR A CA 13
ATOM 20713 C C . TYR A 1 56 ? 10.948 -8.778 4.793 1.00 0.00 401 TYR A C 13
ATOM 20714 O O . TYR A 1 56 ? 10.145 -9.553 4.271 1.00 0.00 401 TYR A O 13
ATOM 20732 N N . LEU A 1 57 ? 12.145 -9.159 5.224 1.00 0.00 402 LEU A N 13
ATOM 20733 C CA . LEU A 1 57 ? 12.597 -10.541 5.105 1.00 0.00 402 LEU A CA 13
ATOM 20734 C C . LEU A 1 57 ? 12.771 -11.176 6.481 1.00 0.00 402 LEU A C 13
ATOM 20735 O O . LEU A 1 57 ? 13.311 -10.559 7.398 1.00 0.00 402 LEU A O 13
ATOM 20751 N N . ASP A 1 58 ? 12.312 -12.416 6.615 1.00 0.00 403 ASP A N 13
ATOM 20752 C CA . ASP A 1 58 ? 12.419 -13.139 7.878 1.00 0.00 403 ASP A CA 13
ATOM 20753 C C . ASP A 1 58 ? 13.873 -13.220 8.335 1.00 0.00 403 ASP A C 13
ATOM 20754 O O . ASP A 1 58 ? 14.745 -13.662 7.588 1.00 0.00 403 ASP A O 13
ATOM 20763 N N . LYS A 1 59 ? 14.125 -12.790 9.567 1.00 0.00 404 LYS A N 13
ATOM 20764 C CA . LYS A 1 59 ? 15.471 -12.815 10.125 1.00 0.00 404 LYS A CA 13
ATOM 20765 C C . LYS A 1 59 ? 15.890 -14.240 10.475 1.00 0.00 404 LYS A C 13
ATOM 20766 O O . LYS A 1 59 ? 17.005 -14.472 10.939 1.00 0.00 404 LYS A O 13
ATOM 20785 N N . GLU A 1 60 ? 14.987 -15.190 10.247 1.00 0.00 405 GLU A N 13
ATOM 20786 C CA . GLU A 1 60 ? 15.264 -16.592 10.539 1.00 0.00 405 GLU A CA 13
ATOM 20787 C C . GLU A 1 60 ? 15.836 -17.299 9.313 1.00 0.00 405 GLU A C 13
ATOM 20788 O O . GLU A 1 60 ? 16.707 -18.160 9.428 1.00 0.00 405 GLU A O 13
ATOM 20800 N N . THR A 1 61 ? 15.337 -16.929 8.138 1.00 0.00 406 THR A N 13
ATOM 20801 C CA . THR A 1 61 ? 15.794 -17.528 6.890 1.00 0.00 406 THR A CA 13
ATOM 20802 C C . THR A 1 61 ? 16.305 -16.465 5.924 1.00 0.00 406 THR A C 13
ATOM 20803 O O . THR A 1 61 ? 17.235 -16.706 5.156 1.00 0.00 406 THR A O 13
ATOM 20814 N N . GLY A 1 62 ? 15.690 -15.287 5.968 1.00 0.00 407 GLY A N 13
ATOM 20815 C CA . GLY A 1 62 ? 16.096 -14.204 5.092 1.00 0.00 407 GLY A CA 13
ATOM 20816 C C . GLY A 1 62 ? 15.166 -14.036 3.907 1.00 0.00 407 GLY A C 13
ATOM 20817 O O . GLY A 1 62 ? 15.355 -13.143 3.081 1.00 0.00 407 GLY A O 13
ATOM 20821 N N . LYS A 1 63 ? 14.158 -14.898 3.821 1.00 0.00 408 LYS A N 13
ATOM 20822 C CA . LYS A 1 63 ? 13.194 -14.843 2.729 1.00 0.00 408 LYS A CA 13
ATOM 20823 C C . LYS A 1 63 ? 12.089 -13.835 3.029 1.00 0.00 408 LYS A C 13
ATOM 20824 O O . LYS A 1 63 ? 11.767 -13.555 4.184 1.00 0.00 408 LYS A O 13
ATOM 20843 N N . PRO A 1 64 ? 11.492 -13.276 1.966 1.00 0.00 409 PRO A N 13
ATOM 20844 C CA . PRO A 1 64 ? 10.412 -12.291 2.091 1.00 0.00 409 PRO A CA 13
ATOM 20845 C C . PRO A 1 64 ? 9.121 -12.911 2.614 1.00 0.00 409 PRO A C 13
ATOM 20846 O O . PRO A 1 64 ? 8.303 -13.412 1.842 1.00 0.00 409 PRO A O 13
ATOM 20857 N N . LYS A 1 65 ? 8.942 -12.873 3.929 1.00 0.00 410 LYS A N 13
ATOM 20858 C CA . LYS A 1 65 ? 7.749 -13.429 4.557 1.00 0.00 410 LYS A CA 13
ATOM 20859 C C . LYS A 1 65 ? 6.539 -13.298 3.637 1.00 0.00 410 LYS A C 13
ATOM 20860 O O . LYS A 1 65 ? 5.840 -14.275 3.373 1.00 0.00 410 LYS A O 13
ATOM 20879 N N . GLY A 1 66 ? 6.300 -12.084 3.150 1.00 0.00 411 GLY A N 13
ATOM 20880 C CA . GLY A 1 66 ? 5.176 -11.848 2.264 1.00 0.00 411 GLY A CA 13
ATOM 20881 C C . GLY A 1 66 ? 4.655 -10.429 2.353 1.00 0.00 411 GLY A C 13
ATOM 20882 O O . GLY A 1 66 ? 3.907 -9.979 1.485 1.00 0.00 411 GLY A O 13
ATOM 20886 N N . ASP A 1 67 ? 5.048 -9.720 3.406 1.00 0.00 412 ASP A N 13
ATOM 20887 C CA . ASP A 1 67 ? 4.615 -8.343 3.606 1.00 0.00 412 ASP A CA 13
ATOM 20888 C C . ASP A 1 67 ? 5.561 -7.369 2.910 1.00 0.00 412 ASP A C 13
ATOM 20889 O O . ASP A 1 67 ? 6.746 -7.654 2.741 1.00 0.00 412 ASP A O 13
ATOM 20898 N N . ALA A 1 68 ? 5.029 -6.220 2.509 1.00 0.00 413 ALA A N 13
ATOM 20899 C CA . ALA A 1 68 ? 5.826 -5.203 1.832 1.00 0.00 413 ALA A CA 13
ATOM 20900 C C . ALA A 1 68 ? 5.108 -3.859 1.823 1.00 0.00 413 ALA A C 13
ATOM 20901 O O . ALA A 1 68 ? 3.943 -3.762 2.212 1.00 0.00 413 ALA A O 13
ATOM 20908 N N . THR A 1 69 ? 5.809 -2.820 1.378 1.00 0.00 414 THR A N 13
ATOM 20909 C CA . THR A 1 69 ? 5.239 -1.480 1.320 1.00 0.00 414 THR A CA 13
ATOM 20910 C C . THR A 1 69 ? 5.669 -0.755 0.051 1.00 0.00 414 THR A C 13
ATOM 20911 O O . THR A 1 69 ? 6.813 -0.875 -0.388 1.00 0.00 414 THR A O 13
ATOM 20922 N N . VAL A 1 70 ? 4.746 0.001 -0.534 1.00 0.00 415 VAL A N 13
ATOM 20923 C CA . VAL A 1 70 ? 5.031 0.749 -1.754 1.00 0.00 415 VAL A CA 13
ATOM 20924 C C . VAL A 1 70 ? 4.641 2.215 -1.602 1.00 0.00 415 VAL A C 13
ATOM 20925 O O . VAL A 1 70 ? 3.462 2.545 -1.475 1.00 0.00 415 VAL A O 13
ATOM 20938 N N . SER A 1 71 ? 5.640 3.091 -1.617 1.00 0.00 416 SER A N 13
ATOM 20939 C CA . SER A 1 71 ? 5.402 4.524 -1.479 1.00 0.00 416 SER A CA 13
ATOM 20940 C C . SER A 1 71 ? 5.129 5.163 -2.837 1.00 0.00 416 SER A C 13
ATOM 20941 O O . SER A 1 71 ? 5.973 5.128 -3.733 1.00 0.00 416 SER A O 13
ATOM 20949 N N . TYR A 1 72 ? 3.945 5.747 -2.982 1.00 0.00 417 TYR A N 13
ATOM 20950 C CA . TYR A 1 72 ? 3.558 6.393 -4.230 1.00 0.00 417 TYR A CA 13
ATOM 20951 C C . TYR A 1 72 ? 3.928 7.873 -4.216 1.00 0.00 417 TYR A C 13
ATOM 20952 O O . TYR A 1 72 ? 4.115 8.466 -3.154 1.00 0.00 417 TYR A O 13
ATOM 20970 N N . GLU A 1 73 ? 4.032 8.463 -5.402 1.00 0.00 418 GLU A N 13
ATOM 20971 C CA . GLU A 1 73 ? 4.379 9.873 -5.526 1.00 0.00 418 GLU A CA 13
ATOM 20972 C C . GLU A 1 73 ? 3.374 10.748 -4.781 1.00 0.00 418 GLU A C 13
ATOM 20973 O O . GLU A 1 73 ? 3.734 11.471 -3.852 1.00 0.00 418 GLU A O 13
ATOM 20985 N N . ASP A 1 74 ? 2.115 10.677 -5.196 1.00 0.00 419 ASP A N 13
ATOM 20986 C CA . ASP A 1 74 ? 1.057 11.461 -4.569 1.00 0.00 419 ASP A CA 13
ATOM 20987 C C . ASP A 1 74 ? 0.058 10.555 -3.856 1.00 0.00 419 ASP A C 13
ATOM 20988 O O . ASP A 1 74 ? -0.079 9.374 -4.171 1.00 0.00 419 ASP A O 13
ATOM 20997 N N . PRO A 1 75 ? -0.656 11.121 -2.872 1.00 0.00 420 PRO A N 13
ATOM 20998 C CA . PRO A 1 75 ? -1.654 10.381 -2.093 1.00 0.00 420 PRO A CA 13
ATOM 20999 C C . PRO A 1 75 ? -2.732 9.760 -2.974 1.00 0.00 420 PRO A C 13
ATOM 21000 O O . PRO A 1 75 ? -3.136 8.612 -2.785 1.00 0.00 420 PRO A O 13
ATOM 21011 N N . PRO A 1 76 ? -3.209 10.532 -3.962 1.00 0.00 421 PRO A N 13
ATOM 21012 C CA . PRO A 1 76 ? -4.245 10.077 -4.893 1.00 0.00 421 PRO A CA 13
ATOM 21013 C C . PRO A 1 76 ? -3.892 8.745 -5.548 1.00 0.00 421 PRO A C 13
ATOM 21014 O O . PRO A 1 76 ? -4.743 7.867 -5.692 1.00 0.00 421 PRO A O 13
ATOM 21025 N N . THR A 1 77 ? -2.630 8.601 -5.942 1.00 0.00 422 THR A N 13
ATOM 21026 C CA . THR A 1 77 ? -2.164 7.378 -6.582 1.00 0.00 422 THR A CA 13
ATOM 21027 C C . THR A 1 77 ? -2.180 6.207 -5.608 1.00 0.00 422 THR A C 13
ATOM 21028 O O . THR A 1 77 ? -2.556 5.092 -5.966 1.00 0.00 422 THR A O 13
ATOM 21039 N N . ALA A 1 78 ? -1.768 6.467 -4.370 1.00 0.00 423 ALA A N 13
ATOM 21040 C CA . ALA A 1 78 ? -1.737 5.435 -3.342 1.00 0.00 423 ALA A CA 13
ATOM 21041 C C . ALA A 1 78 ? -3.137 4.898 -3.062 1.00 0.00 423 ALA A C 13
ATOM 21042 O O . ALA A 1 78 ? -3.356 3.686 -3.046 1.00 0.00 423 ALA A O 13
ATOM 21049 N N . LYS A 1 79 ? -4.081 5.806 -2.840 1.00 0.00 424 LYS A N 13
ATOM 21050 C CA . LYS A 1 79 ? -5.460 5.424 -2.560 1.00 0.00 424 LYS A CA 13
ATOM 21051 C C . LYS A 1 79 ? -6.050 4.629 -3.719 1.00 0.00 424 LYS A C 13
ATOM 21052 O O . LYS A 1 79 ? -6.831 3.700 -3.514 1.00 0.00 424 LYS A O 13
ATOM 21071 N N . ALA A 1 80 ? -5.671 4.997 -4.939 1.00 0.00 425 ALA A N 13
ATOM 21072 C CA . ALA A 1 80 ? -6.159 4.316 -6.131 1.00 0.00 425 ALA A CA 13
ATOM 21073 C C . ALA A 1 80 ? -5.456 2.976 -6.325 1.00 0.00 425 ALA A C 13
ATOM 21074 O O . ALA A 1 80 ? -6.049 2.020 -6.823 1.00 0.00 425 ALA A O 13
ATOM 21081 N N . ALA A 1 81 ? -4.189 2.916 -5.927 1.00 0.00 426 ALA A N 13
ATOM 21082 C CA . ALA A 1 81 ? -3.406 1.693 -6.056 1.00 0.00 426 ALA A CA 13
ATOM 21083 C C . ALA A 1 81 ? -3.856 0.644 -5.045 1.00 0.00 426 ALA A C 13
ATOM 21084 O O . ALA A 1 81 ? -3.816 -0.555 -5.321 1.00 0.00 426 ALA A O 13
ATOM 21091 N N . VAL A 1 82 ? -4.285 1.102 -3.873 1.00 0.00 427 VAL A N 13
ATOM 21092 C CA . VAL A 1 82 ? -4.744 0.202 -2.822 1.00 0.00 427 VAL A CA 13
ATOM 21093 C C . VAL A 1 82 ? -5.889 -0.677 -3.311 1.00 0.00 427 VAL A C 13
ATOM 21094 O O . VAL A 1 82 ? -5.771 -1.901 -3.353 1.00 0.00 427 VAL A O 13
ATOM 21107 N N . GLU A 1 83 ? -6.998 -0.043 -3.682 1.00 0.00 428 GLU A N 13
ATOM 21108 C CA . GLU A 1 83 ? -8.165 -0.768 -4.169 1.00 0.00 428 GLU A CA 13
ATOM 21109 C C . GLU A 1 83 ? -7.880 -1.412 -5.521 1.00 0.00 428 GLU A C 13
ATOM 21110 O O . GLU A 1 83 ? -8.658 -2.236 -6.004 1.00 0.00 428 GLU A O 13
ATOM 21122 N N . TRP A 1 84 ? -6.761 -1.032 -6.127 1.00 0.00 429 TRP A N 13
ATOM 21123 C CA . TRP A 1 84 ? -6.374 -1.572 -7.425 1.00 0.00 429 TRP A CA 13
ATOM 21124 C C . TRP A 1 84 ? -5.745 -2.952 -7.275 1.00 0.00 429 TRP A C 13
ATOM 21125 O O . TRP A 1 84 ? -6.187 -3.918 -7.897 1.00 0.00 429 TRP A O 13
ATOM 21146 N N . PHE A 1 85 ? -4.710 -3.039 -6.445 1.00 0.00 430 PHE A N 13
ATOM 21147 C CA . PHE A 1 85 ? -4.020 -4.303 -6.213 1.00 0.00 430 PHE A CA 13
ATOM 21148 C C . PHE A 1 85 ? -4.684 -5.087 -5.086 1.00 0.00 430 PHE A C 13
ATOM 21149 O O . PHE A 1 85 ? -4.500 -6.298 -4.965 1.00 0.00 430 PHE A O 13
ATOM 21166 N N . ASP A 1 86 ? -5.456 -4.387 -4.261 1.00 0.00 431 ASP A N 13
ATOM 21167 C CA . ASP A 1 86 ? -6.149 -5.016 -3.143 1.00 0.00 431 ASP A CA 13
ATOM 21168 C C . ASP A 1 86 ? -6.994 -6.193 -3.620 1.00 0.00 431 ASP A C 13
ATOM 21169 O O . ASP A 1 86 ? -8.167 -6.032 -3.956 1.00 0.00 431 ASP A O 13
ATOM 21178 N N . GLY A 1 87 ? -6.390 -7.377 -3.650 1.00 0.00 432 GLY A N 13
ATOM 21179 C CA . GLY A 1 87 ? -7.101 -8.562 -4.089 1.00 0.00 432 GLY A CA 13
ATOM 21180 C C . GLY A 1 87 ? -6.507 -9.163 -5.348 1.00 0.00 432 GLY A C 13
ATOM 21181 O O . GLY A 1 87 ? -7.128 -10.005 -5.996 1.00 0.00 432 GLY A O 13
ATOM 21185 N N . LYS A 1 88 ? -5.301 -8.728 -5.696 1.00 0.00 433 LYS A N 13
ATOM 21186 C CA . LYS A 1 88 ? -4.622 -9.226 -6.886 1.00 0.00 433 LYS A CA 13
ATOM 21187 C C . LYS A 1 88 ? -3.985 -10.586 -6.620 1.00 0.00 433 LYS A C 13
ATOM 21188 O O . LYS A 1 88 ? -4.020 -11.090 -5.496 1.00 0.00 433 LYS A O 13
ATOM 21207 N N . ASP A 1 89 ? -3.403 -11.176 -7.658 1.00 0.00 434 ASP A N 13
ATOM 21208 C CA . ASP A 1 89 ? -2.757 -12.477 -7.535 1.00 0.00 434 ASP A CA 13
ATOM 21209 C C . ASP A 1 89 ? -1.286 -12.393 -7.931 1.00 0.00 434 ASP A C 13
ATOM 21210 O O . ASP A 1 89 ? -0.951 -11.915 -9.016 1.00 0.00 434 ASP A O 13
ATOM 21219 N N . PHE A 1 90 ? -0.412 -12.859 -7.045 1.00 0.00 435 PHE A N 13
ATOM 21220 C CA . PHE A 1 90 ? 1.023 -12.834 -7.302 1.00 0.00 435 PHE A CA 13
ATOM 21221 C C . PHE A 1 90 ? 1.631 -14.223 -7.128 1.00 0.00 435 PHE A C 13
ATOM 21222 O O . PHE A 1 90 ? 1.798 -14.701 -6.007 1.00 0.00 435 PHE A O 13
ATOM 21239 N N . GLN A 1 91 ? 1.957 -14.863 -8.245 1.00 0.00 436 GLN A N 13
ATOM 21240 C CA . GLN A 1 91 ? 2.545 -16.198 -8.217 1.00 0.00 436 GLN A CA 13
ATOM 21241 C C . GLN A 1 91 ? 1.581 -17.204 -7.596 1.00 0.00 436 GLN A C 13
ATOM 21242 O O . GLN A 1 91 ? 2.001 -18.177 -6.971 1.00 0.00 436 GLN A O 13
ATOM 21256 N N . GLY A 1 92 ? 0.285 -16.962 -7.775 1.00 0.00 437 GLY A N 13
ATOM 21257 C CA . GLY A 1 92 ? -0.718 -17.856 -7.225 1.00 0.00 437 GLY A CA 13
ATOM 21258 C C . GLY A 1 92 ? -1.035 -17.551 -5.774 1.00 0.00 437 GLY A C 13
ATOM 21259 O O . GLY A 1 92 ? -1.589 -18.389 -5.064 1.00 0.00 437 GLY A O 13
ATOM 21263 N N . SER A 1 93 ? -0.681 -16.347 -5.334 1.00 0.00 438 SER A N 13
ATOM 21264 C CA . SER A 1 93 ? -0.926 -15.935 -3.957 1.00 0.00 438 SER A CA 13
ATOM 21265 C C . SER A 1 93 ? -1.643 -14.590 -3.912 1.00 0.00 438 SER A C 13
ATOM 21266 O O . SER A 1 93 ? -1.193 -13.612 -4.509 1.00 0.00 438 SER A O 13
ATOM 21274 N N . LYS A 1 94 ? -2.764 -14.547 -3.198 1.00 0.00 439 LYS A N 13
ATOM 21275 C CA . LYS A 1 94 ? -3.545 -13.322 -3.072 1.00 0.00 439 LYS A CA 13
ATOM 21276 C C . LYS A 1 94 ? -2.787 -12.275 -2.263 1.00 0.00 439 LYS A C 13
ATOM 21277 O O . LYS A 1 94 ? -2.165 -12.589 -1.247 1.00 0.00 439 LYS A O 13
ATOM 21296 N N . LEU A 1 95 ? -2.842 -11.028 -2.718 1.00 0.00 440 LEU A N 13
ATOM 21297 C CA . LEU A 1 95 ? -2.162 -9.932 -2.037 1.00 0.00 440 LEU A CA 13
ATOM 21298 C C . LEU A 1 95 ? -3.166 -9.006 -1.359 1.00 0.00 440 LEU A C 13
ATOM 21299 O O . LEU A 1 95 ? -4.281 -8.816 -1.847 1.00 0.00 440 LEU A O 13
ATOM 21315 N N . LYS A 1 96 ? -2.764 -8.427 -0.233 1.00 0.00 441 LYS A N 13
ATOM 21316 C CA . LYS A 1 96 ? -3.626 -7.517 0.511 1.00 0.00 441 LYS A CA 13
ATOM 21317 C C . LYS A 1 96 ? -2.995 -6.132 0.612 1.00 0.00 441 LYS A C 13
ATOM 21318 O O . LYS A 1 96 ? -2.018 -5.934 1.333 1.00 0.00 441 LYS A O 13
ATOM 21337 N N . VAL A 1 97 ? -3.563 -5.174 -0.115 1.00 0.00 442 VAL A N 13
ATOM 21338 C CA . VAL A 1 97 ? -3.058 -3.806 -0.105 1.00 0.00 442 VAL A CA 13
ATOM 21339 C C . VAL A 1 97 ? -3.908 -2.913 0.792 1.00 0.00 442 VAL A C 13
ATOM 21340 O O . VAL A 1 97 ? -5.136 -2.922 0.710 1.00 0.00 442 VAL A O 13
ATOM 21353 N N . SER A 1 98 ? -3.245 -2.142 1.648 1.00 0.00 443 SER A N 13
ATOM 21354 C CA . SER A 1 98 ? -3.940 -1.245 2.565 1.00 0.00 443 SER A CA 13
ATOM 21355 C C . SER A 1 98 ? -3.070 -0.039 2.907 1.00 0.00 443 SER A C 13
ATOM 21356 O O . SER A 1 98 ? -1.919 -0.185 3.322 1.00 0.00 443 SER A O 13
ATOM 21364 N N . LEU A 1 99 ? -3.628 1.154 2.729 1.00 0.00 444 LEU A N 13
ATOM 21365 C CA . LEU A 1 99 ? -2.905 2.388 3.019 1.00 0.00 444 LEU A CA 13
ATOM 21366 C C . LEU A 1 99 ? -2.191 2.297 4.365 1.00 0.00 444 LEU A C 13
ATOM 21367 O O . LEU A 1 99 ? -2.831 2.221 5.413 1.00 0.00 444 LEU A O 13
ATOM 21383 N N . ALA A 1 100 ? -0.863 2.309 4.326 1.00 0.00 445 ALA A N 13
ATOM 21384 C CA . ALA A 1 100 ? -0.062 2.233 5.542 1.00 0.00 445 ALA A CA 13
ATOM 21385 C C . ALA A 1 100 ? -0.410 3.368 6.499 1.00 0.00 445 ALA A C 13
ATOM 21386 O O . ALA A 1 100 ? -0.091 4.529 6.242 1.00 0.00 445 ALA A O 13
ATOM 21393 N N . ARG A 1 101 ? -1.064 3.025 7.604 1.00 0.00 446 ARG A N 13
ATOM 21394 C CA . ARG A 1 101 ? -1.456 4.016 8.598 1.00 0.00 446 ARG A CA 13
ATOM 21395 C C . ARG A 1 101 ? -0.650 3.845 9.883 1.00 0.00 446 ARG A C 13
ATOM 21396 O O . ARG A 1 101 ? 0.004 4.779 10.347 1.00 0.00 446 ARG A O 13
ATOM 21417 N N . LYS A 1 102 ? -0.701 2.646 10.452 1.00 0.00 447 LYS A N 13
ATOM 21418 C CA . LYS A 1 102 ? 0.023 2.351 11.683 1.00 0.00 447 LYS A CA 13
ATOM 21419 C C . LYS A 1 102 ? -0.380 3.313 12.796 1.00 0.00 447 LYS A C 13
ATOM 21420 O O . LYS A 1 102 ? 0.425 3.643 13.667 1.00 0.00 447 LYS A O 13
ATOM 21439 N N . LYS A 1 103 ? -1.632 3.756 12.763 1.00 0.00 448 LYS A N 13
ATOM 21440 C CA . LYS A 1 103 ? -2.144 4.678 13.771 1.00 0.00 448 LYS A CA 13
ATOM 21441 C C . LYS A 1 103 ? -3.463 4.175 14.348 1.00 0.00 448 LYS A C 13
ATOM 21442 O O . LYS A 1 103 ? -4.359 3.739 13.625 1.00 0.00 448 LYS A O 13
ATOM 21461 N N . PRO A 1 104 ? -3.587 4.235 15.682 1.00 0.00 449 PRO A N 13
ATOM 21462 C CA . PRO A 1 104 ? -4.794 3.791 16.386 1.00 0.00 449 PRO A CA 13
ATOM 21463 C C . PRO A 1 104 ? -5.982 4.712 16.136 1.00 0.00 449 PRO A C 13
ATOM 21464 O O . PRO A 1 104 ? -5.834 5.919 15.940 1.00 0.00 449 PRO A O 13
ATOM 21475 N N . PRO A 1 105 ? -7.193 4.133 16.140 1.00 0.00 450 PRO A N 13
ATOM 21476 C CA . PRO A 1 105 ? -8.431 4.885 15.916 1.00 0.00 450 PRO A CA 13
ATOM 21477 C C . PRO A 1 105 ? -8.763 5.814 17.078 1.00 0.00 450 PRO A C 13
ATOM 21478 O O . PRO A 1 105 ? -8.077 5.816 18.099 1.00 0.00 450 PRO A O 13
ATOM 21489 N N . MET A 1 106 ? -9.820 6.604 16.915 1.00 0.00 451 MET A N 13
ATOM 21490 C CA . MET A 1 106 ? -10.244 7.537 17.952 1.00 0.00 451 MET A CA 13
ATOM 21491 C C . MET A 1 106 ? -11.454 6.999 18.707 1.00 0.00 451 MET A C 13
ATOM 21492 O O . MET A 1 106 ? -11.908 5.883 18.454 1.00 0.00 451 MET A O 13
ATOM 21506 N N . ASN A 1 107 ? -11.973 7.798 19.634 1.00 0.00 452 ASN A N 13
ATOM 21507 C CA . ASN A 1 107 ? -13.131 7.400 20.425 1.00 0.00 452 ASN A CA 13
ATOM 21508 C C . ASN A 1 107 ? -14.362 8.212 20.035 1.00 0.00 452 ASN A C 13
ATOM 21509 O O . ASN A 1 107 ? -14.447 9.406 20.319 1.00 0.00 452 ASN A O 13
ATOM 21520 N N . SER A 1 108 ? -15.314 7.554 19.381 1.00 0.00 453 SER A N 13
ATOM 21521 C CA . SER A 1 108 ? -16.540 8.215 18.948 1.00 0.00 453 SER A CA 13
ATOM 21522 C C . SER A 1 108 ? -17.634 7.193 18.655 1.00 0.00 453 SER A C 13
ATOM 21523 O O . SER A 1 108 ? -17.456 6.294 17.833 1.00 0.00 453 SER A O 13
ATOM 21531 N N . GLY A 1 109 ? -18.768 7.337 19.336 1.00 0.00 454 GLY A N 13
ATOM 21532 C CA . GLY A 1 109 ? -19.874 6.419 19.136 1.00 0.00 454 GLY A CA 13
ATOM 21533 C C . GLY A 1 109 ? -20.813 6.876 18.037 1.00 0.00 454 GLY A C 13
ATOM 21534 O O . GLY A 1 109 ? -20.956 8.068 17.768 1.00 0.00 454 GLY A O 13
ATOM 21538 N N . PRO A 1 110 ? -21.473 5.910 17.379 1.00 0.00 455 PRO A N 13
ATOM 21539 C CA . PRO A 1 110 ? -22.415 6.195 16.292 1.00 0.00 455 PRO A CA 13
ATOM 21540 C C . PRO A 1 110 ? -23.691 6.864 16.791 1.00 0.00 455 PRO A C 13
ATOM 21541 O O . PRO A 1 110 ? -24.503 7.341 15.998 1.00 0.00 455 PRO A O 13
ATOM 21552 N N . SER A 1 111 ? -23.862 6.895 18.108 1.00 0.00 456 SER A N 13
ATOM 21553 C CA . SER A 1 111 ? -25.042 7.503 18.712 1.00 0.00 456 SER A CA 13
ATOM 21554 C C . SER A 1 111 ? -24.994 9.023 18.587 1.00 0.00 456 SER A C 13
ATOM 21555 O O . SER A 1 111 ? -23.964 9.596 18.230 1.00 0.00 456 SER A O 13
ATOM 21563 N N . SER A 1 112 ? -26.115 9.670 18.885 1.00 0.00 457 SER A N 13
ATOM 21564 C CA . SER A 1 112 ? -26.205 11.124 18.802 1.00 0.00 457 SER A CA 13
ATOM 21565 C C . SER A 1 112 ? -25.142 11.783 19.675 1.00 0.00 457 SER A C 13
ATOM 21566 O O . SER A 1 112 ? -25.276 11.845 20.896 1.00 0.00 457 SER A O 13
ATOM 21574 N N . GLY A 1 113 ? -24.083 12.275 19.037 1.00 0.00 458 GLY A N 13
ATOM 21575 C CA . GLY A 1 113 ? -23.011 12.924 19.771 1.00 0.00 458 GLY A CA 13
ATOM 21576 C C . GLY A 1 113 ? -21.650 12.663 19.159 1.00 0.00 458 GLY A C 13
ATOM 21577 O O . GLY A 1 113 ? -20.632 13.129 19.670 1.00 0.00 458 GLY A O 13
ATOM 21581 N N . GLY A 1 1 ? -13.379 16.505 -12.126 1.00 0.00 346 GLY A N 14
ATOM 21582 C CA . GLY A 1 1 ? -14.590 17.280 -11.926 1.00 0.00 346 GLY A CA 14
ATOM 21583 C C . GLY A 1 1 ? -14.334 18.571 -11.173 1.00 0.00 346 GLY A C 14
ATOM 21584 O O . GLY A 1 1 ? -13.873 19.554 -11.753 1.00 0.00 346 GLY A O 14
ATOM 21588 N N . SER A 1 2 ? -14.636 18.570 -9.879 1.00 0.00 347 SER A N 14
ATOM 21589 C CA . SER A 1 2 ? -14.441 19.752 -9.047 1.00 0.00 347 SER A CA 14
ATOM 21590 C C . SER A 1 2 ? -13.182 20.508 -9.464 1.00 0.00 347 SER A C 14
ATOM 21591 O O . SER A 1 2 ? -12.085 19.950 -9.478 1.00 0.00 347 SER A O 14
ATOM 21599 N N . SER A 1 3 ? -13.351 21.782 -9.803 1.00 0.00 348 SER A N 14
ATOM 21600 C CA . SER A 1 3 ? -12.230 22.615 -10.224 1.00 0.00 348 SER A CA 14
ATOM 21601 C C . SER A 1 3 ? -12.182 23.908 -9.417 1.00 0.00 348 SER A C 14
ATOM 21602 O O . SER A 1 3 ? -12.997 24.809 -9.615 1.00 0.00 348 SER A O 14
ATOM 21610 N N . GLY A 1 4 ? -11.219 23.993 -8.504 1.00 0.00 349 GLY A N 14
ATOM 21611 C CA . GLY A 1 4 ? -11.080 25.179 -7.680 1.00 0.00 349 GLY A CA 14
ATOM 21612 C C . GLY A 1 4 ? -10.672 24.851 -6.256 1.00 0.00 349 GLY A C 14
ATOM 21613 O O . GLY A 1 4 ? -9.932 23.896 -6.020 1.00 0.00 349 GLY A O 14
ATOM 21617 N N . SER A 1 5 ? -11.154 25.646 -5.307 1.00 0.00 350 SER A N 14
ATOM 21618 C CA . SER A 1 5 ? -10.831 25.438 -3.900 1.00 0.00 350 SER A CA 14
ATOM 21619 C C . SER A 1 5 ? -12.050 24.942 -3.130 1.00 0.00 350 SER A C 14
ATOM 21620 O O . SER A 1 5 ? -13.004 25.686 -2.906 1.00 0.00 350 SER A O 14
ATOM 21628 N N . SER A 1 6 ? -12.012 23.675 -2.728 1.00 0.00 351 SER A N 14
ATOM 21629 C CA . SER A 1 6 ? -13.115 23.075 -1.987 1.00 0.00 351 SER A CA 14
ATOM 21630 C C . SER A 1 6 ? -13.498 23.939 -0.789 1.00 0.00 351 SER A C 14
ATOM 21631 O O . SER A 1 6 ? -14.650 24.346 -0.647 1.00 0.00 351 SER A O 14
ATOM 21639 N N . GLY A 1 7 ? -12.522 24.214 0.071 1.00 0.00 352 GLY A N 14
ATOM 21640 C CA . GLY A 1 7 ? -12.777 25.028 1.245 1.00 0.00 352 GLY A CA 14
ATOM 21641 C C . GLY A 1 7 ? -11.699 24.877 2.300 1.00 0.00 352 GLY A C 14
ATOM 21642 O O . GLY A 1 7 ? -11.161 25.868 2.795 1.00 0.00 352 GLY A O 14
ATOM 21646 N N . ASP A 1 8 ? -11.382 23.633 2.645 1.00 0.00 353 ASP A N 14
ATOM 21647 C CA . ASP A 1 8 ? -10.362 23.355 3.649 1.00 0.00 353 ASP A CA 14
ATOM 21648 C C . ASP A 1 8 ? -9.122 22.740 3.008 1.00 0.00 353 ASP A C 14
ATOM 21649 O O . ASP A 1 8 ? -8.923 21.525 3.024 1.00 0.00 353 ASP A O 14
ATOM 21658 N N . PRO A 1 9 ? -8.269 23.596 2.427 1.00 0.00 354 PRO A N 14
ATOM 21659 C CA . PRO A 1 9 ? -7.034 23.160 1.768 1.00 0.00 354 PRO A CA 14
ATOM 21660 C C . PRO A 1 9 ? -5.997 22.646 2.762 1.00 0.00 354 PRO A C 14
ATOM 21661 O O . PRO A 1 9 ? -4.893 22.261 2.377 1.00 0.00 354 PRO A O 14
ATOM 21672 N N . ASP A 1 10 ? -6.359 22.644 4.040 1.00 0.00 355 ASP A N 14
ATOM 21673 C CA . ASP A 1 10 ? -5.461 22.177 5.089 1.00 0.00 355 ASP A CA 14
ATOM 21674 C C . ASP A 1 10 ? -5.305 20.660 5.034 1.00 0.00 355 ASP A C 14
ATOM 21675 O O . ASP A 1 10 ? -6.107 19.924 5.607 1.00 0.00 355 ASP A O 14
ATOM 21684 N N . GLU A 1 11 ? -4.267 20.202 4.342 1.00 0.00 356 GLU A N 14
ATOM 21685 C CA . GLU A 1 11 ? -4.007 18.773 4.212 1.00 0.00 356 GLU A CA 14
ATOM 21686 C C . GLU A 1 11 ? -4.013 18.092 5.578 1.00 0.00 356 GLU A C 14
ATOM 21687 O O . GLU A 1 11 ? -3.096 18.279 6.379 1.00 0.00 356 GLU A O 14
ATOM 21699 N N . ASP A 1 12 ? -5.051 17.304 5.836 1.00 0.00 357 ASP A N 14
ATOM 21700 C CA . ASP A 1 12 ? -5.176 16.595 7.104 1.00 0.00 357 ASP A CA 14
ATOM 21701 C C . ASP A 1 12 ? -4.763 15.135 6.954 1.00 0.00 357 ASP A C 14
ATOM 21702 O O . ASP A 1 12 ? -4.055 14.589 7.801 1.00 0.00 357 ASP A O 14
ATOM 21711 N N . SER A 1 13 ? -5.210 14.508 5.871 1.00 0.00 358 SER A N 14
ATOM 21712 C CA . SER A 1 13 ? -4.892 13.109 5.611 1.00 0.00 358 SER A CA 14
ATOM 21713 C C . SER A 1 13 ? -3.882 12.983 4.475 1.00 0.00 358 SER A C 14
ATOM 21714 O O . SER A 1 13 ? -4.255 12.882 3.306 1.00 0.00 358 SER A O 14
ATOM 21722 N N . ASP A 1 14 ? -2.601 12.990 4.826 1.00 0.00 359 ASP A N 14
ATOM 21723 C CA . ASP A 1 14 ? -1.535 12.876 3.837 1.00 0.00 359 ASP A CA 14
ATOM 21724 C C . ASP A 1 14 ? -0.926 11.478 3.853 1.00 0.00 359 ASP A C 14
ATOM 21725 O O . ASP A 1 14 ? -0.163 11.134 4.755 1.00 0.00 359 ASP A O 14
ATOM 21734 N N . ASN A 1 15 ? -1.268 10.677 2.850 1.00 0.00 360 ASN A N 14
ATOM 21735 C CA . ASN A 1 15 ? -0.755 9.315 2.751 1.00 0.00 360 ASN A CA 14
ATOM 21736 C C . ASN A 1 15 ? -0.532 8.923 1.293 1.00 0.00 360 ASN A C 14
ATOM 21737 O O . ASN A 1 15 ? -1.480 8.825 0.514 1.00 0.00 360 ASN A O 14
ATOM 21748 N N . SER A 1 16 ? 0.728 8.699 0.932 1.00 0.00 361 SER A N 14
ATOM 21749 C CA . SER A 1 16 ? 1.077 8.321 -0.432 1.00 0.00 361 SER A CA 14
ATOM 21750 C C . SER A 1 16 ? 1.812 6.984 -0.454 1.00 0.00 361 SER A C 14
ATOM 21751 O O . SER A 1 16 ? 2.814 6.826 -1.150 1.00 0.00 361 SER A O 14
ATOM 21759 N N . ALA A 1 17 ? 1.306 6.025 0.314 1.00 0.00 362 ALA A N 14
ATOM 21760 C CA . ALA A 1 17 ? 1.913 4.701 0.382 1.00 0.00 362 ALA A CA 14
ATOM 21761 C C . ALA A 1 17 ? 0.855 3.623 0.595 1.00 0.00 362 ALA A C 14
ATOM 21762 O O . ALA A 1 17 ? -0.303 3.925 0.884 1.00 0.00 362 ALA A O 14
ATOM 21769 N N . ILE A 1 18 ? 1.261 2.366 0.452 1.00 0.00 363 ILE A N 14
ATOM 21770 C CA . ILE A 1 18 ? 0.348 1.244 0.630 1.00 0.00 363 ILE A CA 14
ATOM 21771 C C . ILE A 1 18 ? 1.060 0.050 1.256 1.00 0.00 363 ILE A C 14
ATOM 21772 O O . ILE A 1 18 ? 2.222 -0.222 0.953 1.00 0.00 363 ILE A O 14
ATOM 21788 N N . TYR A 1 19 ? 0.355 -0.661 2.129 1.00 0.00 364 TYR A N 14
ATOM 21789 C CA . TYR A 1 19 ? 0.920 -1.826 2.799 1.00 0.00 364 TYR A CA 14
ATOM 21790 C C . TYR A 1 19 ? 0.436 -3.118 2.146 1.00 0.00 364 TYR A C 14
ATOM 21791 O O . TYR A 1 19 ? -0.747 -3.453 2.208 1.00 0.00 364 TYR A O 14
ATOM 21809 N N . VAL A 1 20 ? 1.361 -3.838 1.520 1.00 0.00 365 VAL A N 14
ATOM 21810 C CA . VAL A 1 20 ? 1.031 -5.094 0.856 1.00 0.00 365 VAL A CA 14
ATOM 21811 C C . VAL A 1 20 ? 1.317 -6.286 1.762 1.00 0.00 365 VAL A C 14
ATOM 21812 O O . VAL A 1 20 ? 2.281 -6.278 2.527 1.00 0.00 365 VAL A O 14
ATOM 21825 N N . GLN A 1 21 ? 0.473 -7.309 1.669 1.00 0.00 366 GLN A N 14
ATOM 21826 C CA . GLN A 1 21 ? 0.636 -8.509 2.481 1.00 0.00 366 GLN A CA 14
ATOM 21827 C C . GLN A 1 21 ? 0.094 -9.735 1.754 1.00 0.00 366 GLN A C 14
ATOM 21828 O O . GLN A 1 21 ? -1.090 -9.801 1.426 1.00 0.00 366 GLN A O 14
ATOM 21842 N N . GLY A 1 22 ? 0.968 -10.705 1.507 1.00 0.00 367 GLY A N 14
ATOM 21843 C CA . GLY A 1 22 ? 0.559 -11.916 0.820 1.00 0.00 367 GLY A CA 14
ATOM 21844 C C . GLY A 1 22 ? 1.478 -12.270 -0.332 1.00 0.00 367 GLY A C 14
ATOM 21845 O O . GLY A 1 22 ? 1.079 -12.972 -1.262 1.00 0.00 367 GLY A O 14
ATOM 21849 N N . LEU A 1 23 ? 2.712 -11.782 -0.271 1.00 0.00 368 LEU A N 14
ATOM 21850 C CA . LEU A 1 23 ? 3.691 -12.049 -1.320 1.00 0.00 368 LEU A CA 14
ATOM 21851 C C . LEU A 1 23 ? 4.375 -13.394 -1.096 1.00 0.00 368 LEU A C 14
ATOM 21852 O O . LEU A 1 23 ? 4.487 -13.865 0.035 1.00 0.00 368 LEU A O 14
ATOM 21868 N N . ASN A 1 24 ? 4.831 -14.008 -2.184 1.00 0.00 369 ASN A N 14
ATOM 21869 C CA . ASN A 1 24 ? 5.505 -15.299 -2.106 1.00 0.00 369 ASN A CA 14
ATOM 21870 C C . ASN A 1 24 ? 6.919 -15.142 -1.556 1.00 0.00 369 ASN A C 14
ATOM 21871 O O . ASN A 1 24 ? 7.360 -14.032 -1.255 1.00 0.00 369 ASN A O 14
ATOM 21882 N N . ASP A 1 25 ? 7.625 -16.260 -1.428 1.00 0.00 370 ASP A N 14
ATOM 21883 C CA . ASP A 1 25 ? 8.991 -16.248 -0.916 1.00 0.00 370 ASP A CA 14
ATOM 21884 C C . ASP A 1 25 ? 9.990 -15.994 -2.040 1.00 0.00 370 ASP A C 14
ATOM 21885 O O . ASP A 1 25 ? 11.200 -15.968 -1.813 1.00 0.00 370 ASP A O 14
ATOM 21894 N N . SER A 1 26 ? 9.477 -15.809 -3.251 1.00 0.00 371 SER A N 14
ATOM 21895 C CA . SER A 1 26 ? 10.325 -15.562 -4.411 1.00 0.00 371 SER A CA 14
ATOM 21896 C C . SER A 1 26 ? 10.045 -14.184 -5.005 1.00 0.00 371 SER A C 14
ATOM 21897 O O . SER A 1 26 ? 10.467 -13.879 -6.121 1.00 0.00 371 SER A O 14
ATOM 21905 N N . VAL A 1 27 ? 9.332 -13.355 -4.251 1.00 0.00 372 VAL A N 14
ATOM 21906 C CA . VAL A 1 27 ? 8.996 -12.009 -4.699 1.00 0.00 372 VAL A CA 14
ATOM 21907 C C . VAL A 1 27 ? 10.209 -11.088 -4.630 1.00 0.00 372 VAL A C 14
ATOM 21908 O O . VAL A 1 27 ? 10.929 -11.065 -3.630 1.00 0.00 372 VAL A O 14
ATOM 21921 N N . THR A 1 28 ? 10.432 -10.327 -5.698 1.00 0.00 373 THR A N 14
ATOM 21922 C CA . THR A 1 28 ? 11.557 -9.405 -5.758 1.00 0.00 373 THR A CA 14
ATOM 21923 C C . THR A 1 28 ? 11.080 -7.963 -5.887 1.00 0.00 373 THR A C 14
ATOM 21924 O O . THR A 1 28 ? 9.923 -7.709 -6.222 1.00 0.00 373 THR A O 14
ATOM 21935 N N . LEU A 1 29 ? 11.979 -7.021 -5.622 1.00 0.00 374 LEU A N 14
ATOM 21936 C CA . LEU A 1 29 ? 11.650 -5.603 -5.710 1.00 0.00 374 LEU A CA 14
ATOM 21937 C C . LEU A 1 29 ? 11.179 -5.239 -7.115 1.00 0.00 374 LEU A C 14
ATOM 21938 O O . LEU A 1 29 ? 10.038 -4.821 -7.310 1.00 0.00 374 LEU A O 14
ATOM 21954 N N . ASP A 1 30 ? 12.066 -5.403 -8.091 1.00 0.00 375 ASP A N 14
ATOM 21955 C CA . ASP A 1 30 ? 11.741 -5.095 -9.478 1.00 0.00 375 ASP A CA 14
ATOM 21956 C C . ASP A 1 30 ? 10.381 -5.671 -9.859 1.00 0.00 375 ASP A C 14
ATOM 21957 O O . ASP A 1 30 ? 9.613 -5.044 -10.589 1.00 0.00 375 ASP A O 14
ATOM 21966 N N . ASP A 1 31 ? 10.089 -6.866 -9.359 1.00 0.00 376 ASP A N 14
ATOM 21967 C CA . ASP A 1 31 ? 8.820 -7.527 -9.646 1.00 0.00 376 ASP A CA 14
ATOM 21968 C C . ASP A 1 31 ? 7.653 -6.740 -9.057 1.00 0.00 376 ASP A C 14
ATOM 21969 O O . ASP A 1 31 ? 6.552 -6.738 -9.609 1.00 0.00 376 ASP A O 14
ATOM 21978 N N . LEU A 1 32 ? 7.902 -6.075 -7.935 1.00 0.00 377 LEU A N 14
ATOM 21979 C CA . LEU A 1 32 ? 6.871 -5.285 -7.270 1.00 0.00 377 LEU A CA 14
ATOM 21980 C C . LEU A 1 32 ? 6.819 -3.870 -7.835 1.00 0.00 377 LEU A C 14
ATOM 21981 O O . LEU A 1 32 ? 5.763 -3.239 -7.861 1.00 0.00 377 LEU A O 14
ATOM 21997 N N . ALA A 1 33 ? 7.967 -3.378 -8.290 1.00 0.00 378 ALA A N 14
ATOM 21998 C CA . ALA A 1 33 ? 8.053 -2.039 -8.860 1.00 0.00 378 ALA A CA 14
ATOM 21999 C C . ALA A 1 33 ? 7.411 -1.989 -10.242 1.00 0.00 378 ALA A C 14
ATOM 22000 O O . ALA A 1 33 ? 6.827 -0.976 -10.630 1.00 0.00 378 ALA A O 14
ATOM 22007 N N . ASP A 1 34 ? 7.522 -3.087 -10.981 1.00 0.00 379 ASP A N 14
ATOM 22008 C CA . ASP A 1 34 ? 6.952 -3.168 -12.321 1.00 0.00 379 ASP A CA 14
ATOM 22009 C C . ASP A 1 34 ? 5.480 -3.563 -12.262 1.00 0.00 379 ASP A C 14
ATOM 22010 O O . ASP A 1 34 ? 4.730 -3.348 -13.215 1.00 0.00 379 ASP A O 14
ATOM 22019 N N . PHE A 1 35 ? 5.072 -4.141 -11.138 1.00 0.00 380 PHE A N 14
ATOM 22020 C CA . PHE A 1 35 ? 3.690 -4.568 -10.955 1.00 0.00 380 PHE A CA 14
ATOM 22021 C C . PHE A 1 35 ? 2.861 -3.465 -10.303 1.00 0.00 380 PHE A C 14
ATOM 22022 O O . PHE A 1 35 ? 1.791 -3.106 -10.793 1.00 0.00 380 PHE A O 14
ATOM 22039 N N . PHE A 1 36 ? 3.365 -2.932 -9.194 1.00 0.00 381 PHE A N 14
ATOM 22040 C CA . PHE A 1 36 ? 2.672 -1.872 -8.473 1.00 0.00 381 PHE A CA 14
ATOM 22041 C C . PHE A 1 36 ? 2.517 -0.630 -9.348 1.00 0.00 381 PHE A C 14
ATOM 22042 O O . PHE A 1 36 ? 1.628 0.193 -9.128 1.00 0.00 381 PHE A O 14
ATOM 22059 N N . LYS A 1 37 ? 3.391 -0.502 -10.341 1.00 0.00 382 LYS A N 14
ATOM 22060 C CA . LYS A 1 37 ? 3.354 0.638 -11.250 1.00 0.00 382 LYS A CA 14
ATOM 22061 C C . LYS A 1 37 ? 2.168 0.534 -12.204 1.00 0.00 382 LYS A C 14
ATOM 22062 O O . LYS A 1 37 ? 1.889 1.460 -12.964 1.00 0.00 382 LYS A O 14
ATOM 22081 N N . GLN A 1 38 ? 1.475 -0.599 -12.158 1.00 0.00 383 GLN A N 14
ATOM 22082 C CA . GLN A 1 38 ? 0.319 -0.823 -13.019 1.00 0.00 383 GLN A CA 14
ATOM 22083 C C . GLN A 1 38 ? -0.708 0.292 -12.852 1.00 0.00 383 GLN A C 14
ATOM 22084 O O . GLN A 1 38 ? -1.147 0.895 -13.832 1.00 0.00 383 GLN A O 14
ATOM 22098 N N . CYS A 1 39 ? -1.085 0.561 -11.607 1.00 0.00 384 CYS A N 14
ATOM 22099 C CA . CYS A 1 39 ? -2.061 1.604 -11.312 1.00 0.00 384 CYS A CA 14
ATOM 22100 C C . CYS A 1 39 ? -1.541 2.972 -11.737 1.00 0.00 384 CYS A C 14
ATOM 22101 O O . CYS A 1 39 ? -2.097 3.609 -12.630 1.00 0.00 384 CYS A O 14
ATOM 22109 N N . GLY A 1 40 ? -0.469 3.420 -11.089 1.00 0.00 385 GLY A N 14
ATOM 22110 C CA . GLY A 1 40 ? 0.108 4.711 -11.413 1.00 0.00 385 GLY A CA 14
ATOM 22111 C C . GLY A 1 40 ? 1.619 4.659 -11.526 1.00 0.00 385 GLY A C 14
ATOM 22112 O O . GLY A 1 40 ? 2.167 3.806 -12.224 1.00 0.00 385 GLY A O 14
ATOM 22116 N N . VAL A 1 41 ? 2.294 5.576 -10.840 1.00 0.00 386 VAL A N 14
ATOM 22117 C CA . VAL A 1 41 ? 3.751 5.631 -10.867 1.00 0.00 386 VAL A CA 14
ATOM 22118 C C . VAL A 1 41 ? 4.333 5.503 -9.464 1.00 0.00 386 VAL A C 14
ATOM 22119 O O . VAL A 1 41 ? 3.927 6.216 -8.545 1.00 0.00 386 VAL A O 14
ATOM 22132 N N . VAL A 1 42 ? 5.284 4.590 -9.304 1.00 0.00 387 VAL A N 14
ATOM 22133 C CA . VAL A 1 42 ? 5.923 4.368 -8.012 1.00 0.00 387 VAL A CA 14
ATOM 22134 C C . VAL A 1 42 ? 7.009 5.406 -7.752 1.00 0.00 387 VAL A C 14
ATOM 22135 O O . VAL A 1 42 ? 7.890 5.622 -8.584 1.00 0.00 387 VAL A O 14
ATOM 22148 N N . LYS A 1 43 ? 6.940 6.046 -6.589 1.00 0.00 388 LYS A N 14
ATOM 22149 C CA . LYS A 1 43 ? 7.917 7.062 -6.215 1.00 0.00 388 LYS A CA 14
ATOM 22150 C C . LYS A 1 43 ? 9.339 6.526 -6.356 1.00 0.00 388 LYS A C 14
ATOM 22151 O O . LYS A 1 43 ? 9.795 5.726 -5.541 1.00 0.00 388 LYS A O 14
ATOM 22170 N N . MET A 1 44 ? 10.034 6.976 -7.396 1.00 0.00 389 MET A N 14
ATOM 22171 C CA . MET A 1 44 ? 11.405 6.543 -7.642 1.00 0.00 389 MET A CA 14
ATOM 22172 C C . MET A 1 44 ? 12.401 7.604 -7.183 1.00 0.00 389 MET A C 14
ATOM 22173 O O . MET A 1 44 ? 12.341 8.753 -7.617 1.00 0.00 389 MET A O 14
ATOM 22187 N N . ASN A 1 45 ? 13.315 7.209 -6.303 1.00 0.00 390 ASN A N 14
ATOM 22188 C CA . ASN A 1 45 ? 14.323 8.127 -5.784 1.00 0.00 390 ASN A CA 14
ATOM 22189 C C . ASN A 1 45 ? 15.019 8.868 -6.921 1.00 0.00 390 ASN A C 14
ATOM 22190 O O . ASN A 1 45 ? 15.198 8.328 -8.012 1.00 0.00 390 ASN A O 14
ATOM 22201 N N . LYS A 1 46 ? 15.411 10.111 -6.657 1.00 0.00 391 LYS A N 14
ATOM 22202 C CA . LYS A 1 46 ? 16.090 10.928 -7.655 1.00 0.00 391 LYS A CA 14
ATOM 22203 C C . LYS A 1 46 ? 17.605 10.830 -7.500 1.00 0.00 391 LYS A C 14
ATOM 22204 O O . LYS A 1 46 ? 18.355 11.157 -8.420 1.00 0.00 391 LYS A O 14
ATOM 22223 N N . ARG A 1 47 ? 18.048 10.376 -6.331 1.00 0.00 392 ARG A N 14
ATOM 22224 C CA . ARG A 1 47 ? 19.473 10.235 -6.057 1.00 0.00 392 ARG A CA 14
ATOM 22225 C C . ARG A 1 47 ? 19.919 8.786 -6.232 1.00 0.00 392 ARG A C 14
ATOM 22226 O O . ARG A 1 47 ? 20.962 8.513 -6.827 1.00 0.00 392 ARG A O 14
ATOM 22247 N N . THR A 1 48 ? 19.122 7.859 -5.707 1.00 0.00 393 THR A N 14
ATOM 22248 C CA . THR A 1 48 ? 19.436 6.440 -5.803 1.00 0.00 393 THR A CA 14
ATOM 22249 C C . THR A 1 48 ? 18.764 5.810 -7.018 1.00 0.00 393 THR A C 14
ATOM 22250 O O . THR A 1 48 ? 19.142 4.722 -7.454 1.00 0.00 393 THR A O 14
ATOM 22261 N N . GLY A 1 49 ? 17.766 6.499 -7.562 1.00 0.00 394 GLY A N 14
ATOM 22262 C CA . GLY A 1 49 ? 17.058 5.991 -8.722 1.00 0.00 394 GLY A CA 14
ATOM 22263 C C . GLY A 1 49 ? 16.382 4.662 -8.453 1.00 0.00 394 GLY A C 14
ATOM 22264 O O . GLY A 1 49 ? 16.173 3.867 -9.369 1.00 0.00 394 GLY A O 14
ATOM 22268 N N . GLN A 1 50 ? 16.042 4.417 -7.191 1.00 0.00 395 GLN A N 14
ATOM 22269 C CA . GLN A 1 50 ? 15.388 3.173 -6.803 1.00 0.00 395 GLN A CA 14
ATOM 22270 C C . GLN A 1 50 ? 13.980 3.437 -6.283 1.00 0.00 395 GLN A C 14
ATOM 22271 O O . GLN A 1 50 ? 13.674 4.513 -5.767 1.00 0.00 395 GLN A O 14
ATOM 22285 N N . PRO A 1 51 ? 13.100 2.435 -6.421 1.00 0.00 396 PRO A N 14
ATOM 22286 C CA . PRO A 1 51 ? 11.708 2.535 -5.969 1.00 0.00 396 PRO A CA 14
ATOM 22287 C C . PRO A 1 51 ? 11.592 2.559 -4.449 1.00 0.00 396 PRO A C 14
ATOM 22288 O O . PRO A 1 51 ? 12.381 1.930 -3.747 1.00 0.00 396 PRO A O 14
ATOM 22299 N N . MET A 1 52 ? 10.600 3.290 -3.949 1.00 0.00 397 MET A N 14
ATOM 22300 C CA . MET A 1 52 ? 10.379 3.394 -2.511 1.00 0.00 397 MET A CA 14
ATOM 22301 C C . MET A 1 52 ? 9.613 2.184 -1.989 1.00 0.00 397 MET A C 14
ATOM 22302 O O . MET A 1 52 ? 8.717 2.318 -1.154 1.00 0.00 397 MET A O 14
ATOM 22316 N N . ILE A 1 53 ? 9.968 1.004 -2.486 1.00 0.00 398 ILE A N 14
ATOM 22317 C CA . ILE A 1 53 ? 9.313 -0.229 -2.068 1.00 0.00 398 ILE A CA 14
ATOM 22318 C C . ILE A 1 53 ? 10.139 -0.961 -1.015 1.00 0.00 398 ILE A C 14
ATOM 22319 O O . ILE A 1 53 ? 11.355 -1.099 -1.151 1.00 0.00 398 ILE A O 14
ATOM 22335 N N . HIS A 1 54 ? 9.469 -1.430 0.033 1.00 0.00 399 HIS A N 14
ATOM 22336 C CA . HIS A 1 54 ? 10.141 -2.151 1.108 1.00 0.00 399 HIS A CA 14
ATOM 22337 C C . HIS A 1 54 ? 9.672 -3.601 1.165 1.00 0.00 399 HIS A C 14
ATOM 22338 O O . HIS A 1 54 ? 8.482 -3.885 1.025 1.00 0.00 399 HIS A O 14
ATOM 22352 N N . ILE A 1 55 ? 10.615 -4.515 1.371 1.00 0.00 400 ILE A N 14
ATOM 22353 C CA . ILE A 1 55 ? 10.297 -5.935 1.448 1.00 0.00 400 ILE A CA 14
ATOM 22354 C C . ILE A 1 55 ? 10.930 -6.575 2.679 1.00 0.00 400 ILE A C 14
ATOM 22355 O O . ILE A 1 55 ? 12.085 -6.997 2.649 1.00 0.00 400 ILE A O 14
ATOM 22371 N N . TYR A 1 56 ? 10.163 -6.645 3.762 1.00 0.00 401 TYR A N 14
ATOM 22372 C CA . TYR A 1 56 ? 10.647 -7.233 5.005 1.00 0.00 401 TYR A CA 14
ATOM 22373 C C . TYR A 1 56 ? 11.004 -8.703 4.810 1.00 0.00 401 TYR A C 14
ATOM 22374 O O . TYR A 1 56 ? 10.174 -9.504 4.375 1.00 0.00 401 TYR A O 14
ATOM 22392 N N . LEU A 1 57 ? 12.243 -9.052 5.134 1.00 0.00 402 LEU A N 14
ATOM 22393 C CA . LEU A 1 57 ? 12.712 -10.427 4.995 1.00 0.00 402 LEU A CA 14
ATOM 22394 C C . LEU A 1 57 ? 12.928 -11.069 6.363 1.00 0.00 402 LEU A C 14
ATOM 22395 O O . LEU A 1 57 ? 13.494 -10.453 7.266 1.00 0.00 402 LEU A O 14
ATOM 22411 N N . ASP A 1 58 ? 12.474 -12.309 6.505 1.00 0.00 403 ASP A N 14
ATOM 22412 C CA . ASP A 1 58 ? 12.621 -13.036 7.761 1.00 0.00 403 ASP A CA 14
ATOM 22413 C C . ASP A 1 58 ? 14.083 -13.089 8.192 1.00 0.00 403 ASP A C 14
ATOM 22414 O O . ASP A 1 58 ? 14.947 -13.544 7.441 1.00 0.00 403 ASP A O 14
ATOM 22423 N N . LYS A 1 59 ? 14.354 -12.620 9.405 1.00 0.00 404 LYS A N 14
ATOM 22424 C CA . LYS A 1 59 ? 15.712 -12.613 9.937 1.00 0.00 404 LYS A CA 14
ATOM 22425 C C . LYS A 1 59 ? 16.158 -14.024 10.309 1.00 0.00 404 LYS A C 14
ATOM 22426 O O . LYS A 1 59 ? 17.285 -14.229 10.757 1.00 0.00 404 LYS A O 14
ATOM 22445 N N . GLU A 1 60 ? 15.267 -14.991 10.118 1.00 0.00 405 GLU A N 14
ATOM 22446 C CA . GLU A 1 60 ? 15.570 -16.382 10.433 1.00 0.00 405 GLU A CA 14
ATOM 22447 C C . GLU A 1 60 ? 16.058 -17.126 9.194 1.00 0.00 405 GLU A C 14
ATOM 22448 O O . GLU A 1 60 ? 16.920 -18.002 9.280 1.00 0.00 405 GLU A O 14
ATOM 22460 N N . THR A 1 61 ? 15.501 -16.772 8.040 1.00 0.00 406 THR A N 14
ATOM 22461 C CA . THR A 1 61 ? 15.877 -17.408 6.783 1.00 0.00 406 THR A CA 14
ATOM 22462 C C . THR A 1 61 ? 16.407 -16.383 5.787 1.00 0.00 406 THR A C 14
ATOM 22463 O O . THR A 1 61 ? 17.327 -16.667 5.021 1.00 0.00 406 THR A O 14
ATOM 22474 N N . GLY A 1 62 ? 15.823 -15.189 5.805 1.00 0.00 407 GLY A N 14
ATOM 22475 C CA . GLY A 1 62 ? 16.251 -14.140 4.898 1.00 0.00 407 GLY A CA 14
ATOM 22476 C C . GLY A 1 62 ? 15.297 -13.952 3.735 1.00 0.00 407 GLY A C 14
ATOM 22477 O O . GLY A 1 62 ? 15.445 -13.020 2.945 1.00 0.00 407 GLY A O 14
ATOM 22481 N N . LYS A 1 63 ? 14.314 -14.841 3.629 1.00 0.00 408 LYS A N 14
ATOM 22482 C CA . LYS A 1 63 ? 13.332 -14.770 2.555 1.00 0.00 408 LYS A CA 14
ATOM 22483 C C . LYS A 1 63 ? 12.225 -13.778 2.895 1.00 0.00 408 LYS A C 14
ATOM 22484 O O . LYS A 1 63 ? 11.921 -13.525 4.062 1.00 0.00 408 LYS A O 14
ATOM 22503 N N . PRO A 1 64 ? 11.604 -13.202 1.854 1.00 0.00 409 PRO A N 14
ATOM 22504 C CA . PRO A 1 64 ? 10.519 -12.231 2.018 1.00 0.00 409 PRO A CA 14
ATOM 22505 C C . PRO A 1 64 ? 9.242 -12.872 2.552 1.00 0.00 409 PRO A C 14
ATOM 22506 O O . PRO A 1 64 ? 8.433 -13.398 1.786 1.00 0.00 409 PRO A O 14
ATOM 22517 N N . LYS A 1 65 ? 9.066 -12.823 3.867 1.00 0.00 410 LYS A N 14
ATOM 22518 C CA . LYS A 1 65 ? 7.887 -13.398 4.504 1.00 0.00 410 LYS A CA 14
ATOM 22519 C C . LYS A 1 65 ? 6.669 -13.286 3.592 1.00 0.00 410 LYS A C 14
ATOM 22520 O O . LYS A 1 65 ? 5.962 -14.267 3.361 1.00 0.00 410 LYS A O 14
ATOM 22539 N N . GLY A 1 66 ? 6.429 -12.084 3.076 1.00 0.00 411 GLY A N 14
ATOM 22540 C CA . GLY A 1 66 ? 5.296 -11.868 2.195 1.00 0.00 411 GLY A CA 14
ATOM 22541 C C . GLY A 1 66 ? 4.754 -10.455 2.284 1.00 0.00 411 GLY A C 14
ATOM 22542 O O . GLY A 1 66 ? 3.992 -10.020 1.421 1.00 0.00 411 GLY A O 14
ATOM 22546 N N . ASP A 1 67 ? 5.148 -9.737 3.330 1.00 0.00 412 ASP A N 14
ATOM 22547 C CA . ASP A 1 67 ? 4.697 -8.365 3.528 1.00 0.00 412 ASP A CA 14
ATOM 22548 C C . ASP A 1 67 ? 5.620 -7.380 2.817 1.00 0.00 412 ASP A C 14
ATOM 22549 O O . ASP A 1 67 ? 6.792 -7.673 2.581 1.00 0.00 412 ASP A O 14
ATOM 22558 N N . ALA A 1 68 ? 5.084 -6.213 2.478 1.00 0.00 413 ALA A N 14
ATOM 22559 C CA . ALA A 1 68 ? 5.860 -5.185 1.796 1.00 0.00 413 ALA A CA 14
ATOM 22560 C C . ALA A 1 68 ? 5.117 -3.854 1.783 1.00 0.00 413 ALA A C 14
ATOM 22561 O O . ALA A 1 68 ? 3.945 -3.780 2.155 1.00 0.00 413 ALA A O 14
ATOM 22568 N N . THR A 1 69 ? 5.806 -2.801 1.354 1.00 0.00 414 THR A N 14
ATOM 22569 C CA . THR A 1 69 ? 5.212 -1.471 1.295 1.00 0.00 414 THR A CA 14
ATOM 22570 C C . THR A 1 69 ? 5.601 -0.751 0.009 1.00 0.00 414 THR A C 14
ATOM 22571 O O . THR A 1 69 ? 6.733 -0.870 -0.463 1.00 0.00 414 THR A O 14
ATOM 22582 N N . VAL A 1 70 ? 4.657 -0.004 -0.555 1.00 0.00 415 VAL A N 14
ATOM 22583 C CA . VAL A 1 70 ? 4.902 0.737 -1.787 1.00 0.00 415 VAL A CA 14
ATOM 22584 C C . VAL A 1 70 ? 4.519 2.204 -1.631 1.00 0.00 415 VAL A C 14
ATOM 22585 O O . VAL A 1 70 ? 3.348 2.532 -1.438 1.00 0.00 415 VAL A O 14
ATOM 22598 N N . SER A 1 71 ? 5.512 3.082 -1.717 1.00 0.00 416 SER A N 14
ATOM 22599 C CA . SER A 1 71 ? 5.279 4.516 -1.582 1.00 0.00 416 SER A CA 14
ATOM 22600 C C . SER A 1 71 ? 5.048 5.159 -2.946 1.00 0.00 416 SER A C 14
ATOM 22601 O O . SER A 1 71 ? 5.943 5.188 -3.791 1.00 0.00 416 SER A O 14
ATOM 22609 N N . TYR A 1 72 ? 3.841 5.673 -3.154 1.00 0.00 417 TYR A N 14
ATOM 22610 C CA . TYR A 1 72 ? 3.490 6.314 -4.415 1.00 0.00 417 TYR A CA 14
ATOM 22611 C C . TYR A 1 72 ? 3.825 7.802 -4.383 1.00 0.00 417 TYR A C 14
ATOM 22612 O O . TYR A 1 72 ? 4.035 8.378 -3.315 1.00 0.00 417 TYR A O 14
ATOM 22630 N N . GLU A 1 73 ? 3.874 8.417 -5.561 1.00 0.00 418 GLU A N 14
ATOM 22631 C CA . GLU A 1 73 ? 4.184 9.837 -5.667 1.00 0.00 418 GLU A CA 14
ATOM 22632 C C . GLU A 1 73 ? 3.216 10.670 -4.832 1.00 0.00 418 GLU A C 14
ATOM 22633 O O . GLU A 1 73 ? 3.611 11.309 -3.856 1.00 0.00 418 GLU A O 14
ATOM 22645 N N . ASP A 1 74 ? 1.946 10.659 -5.222 1.00 0.00 419 ASP A N 14
ATOM 22646 C CA . ASP A 1 74 ? 0.920 11.412 -4.510 1.00 0.00 419 ASP A CA 14
ATOM 22647 C C . ASP A 1 74 ? -0.112 10.473 -3.892 1.00 0.00 419 ASP A C 14
ATOM 22648 O O . ASP A 1 74 ? -0.300 9.339 -4.334 1.00 0.00 419 ASP A O 14
ATOM 22657 N N . PRO A 1 75 ? -0.798 10.955 -2.845 1.00 0.00 420 PRO A N 14
ATOM 22658 C CA . PRO A 1 75 ? -1.821 10.175 -2.144 1.00 0.00 420 PRO A CA 14
ATOM 22659 C C . PRO A 1 75 ? -2.933 9.706 -3.076 1.00 0.00 420 PRO A C 14
ATOM 22660 O O . PRO A 1 75 ? -3.387 8.564 -3.014 1.00 0.00 420 PRO A O 14
ATOM 22671 N N . PRO A 1 76 ? -3.382 10.607 -3.962 1.00 0.00 421 PRO A N 14
ATOM 22672 C CA . PRO A 1 76 ? -4.446 10.306 -4.926 1.00 0.00 421 PRO A CA 14
ATOM 22673 C C . PRO A 1 76 ? -4.179 9.022 -5.702 1.00 0.00 421 PRO A C 14
ATOM 22674 O O . PRO A 1 76 ? -5.108 8.356 -6.160 1.00 0.00 421 PRO A O 14
ATOM 22685 N N . THR A 1 77 ? -2.903 8.678 -5.847 1.00 0.00 422 THR A N 14
ATOM 22686 C CA . THR A 1 77 ? -2.514 7.473 -6.570 1.00 0.00 422 THR A CA 14
ATOM 22687 C C . THR A 1 77 ? -2.454 6.268 -5.637 1.00 0.00 422 THR A C 14
ATOM 22688 O O . THR A 1 77 ? -2.918 5.181 -5.981 1.00 0.00 422 THR A O 14
ATOM 22699 N N . ALA A 1 78 ? -1.882 6.469 -4.455 1.00 0.00 423 ALA A N 14
ATOM 22700 C CA . ALA A 1 78 ? -1.764 5.399 -3.472 1.00 0.00 423 ALA A CA 14
ATOM 22701 C C . ALA A 1 78 ? -3.134 4.846 -3.096 1.00 0.00 423 ALA A C 14
ATOM 22702 O O . ALA A 1 78 ? -3.342 3.632 -3.079 1.00 0.00 423 ALA A O 14
ATOM 22709 N N . LYS A 1 79 ? -4.067 5.743 -2.795 1.00 0.00 424 LYS A N 14
ATOM 22710 C CA . LYS A 1 79 ? -5.419 5.345 -2.420 1.00 0.00 424 LYS A CA 14
ATOM 22711 C C . LYS A 1 79 ? -6.083 4.551 -3.541 1.00 0.00 424 LYS A C 14
ATOM 22712 O O . LYS A 1 79 ? -6.804 3.588 -3.287 1.00 0.00 424 LYS A O 14
ATOM 22731 N N . ALA A 1 80 ? -5.833 4.962 -4.779 1.00 0.00 425 ALA A N 14
ATOM 22732 C CA . ALA A 1 80 ? -6.404 4.288 -5.938 1.00 0.00 425 ALA A CA 14
ATOM 22733 C C . ALA A 1 80 ? -5.712 2.952 -6.192 1.00 0.00 425 ALA A C 14
ATOM 22734 O O . ALA A 1 80 ? -6.334 1.999 -6.658 1.00 0.00 425 ALA A O 14
ATOM 22741 N N . ALA A 1 81 ? -4.421 2.892 -5.883 1.00 0.00 426 ALA A N 14
ATOM 22742 C CA . ALA A 1 81 ? -3.646 1.674 -6.076 1.00 0.00 426 ALA A CA 14
ATOM 22743 C C . ALA A 1 81 ? -4.051 0.600 -5.073 1.00 0.00 426 ALA A C 14
ATOM 22744 O O . ALA A 1 81 ? -4.001 -0.594 -5.371 1.00 0.00 426 ALA A O 14
ATOM 22751 N N . VAL A 1 82 ? -4.453 1.030 -3.881 1.00 0.00 427 VAL A N 14
ATOM 22752 C CA . VAL A 1 82 ? -4.868 0.105 -2.833 1.00 0.00 427 VAL A CA 14
ATOM 22753 C C . VAL A 1 82 ? -5.997 -0.799 -3.315 1.00 0.00 427 VAL A C 14
ATOM 22754 O O . VAL A 1 82 ? -5.855 -2.020 -3.348 1.00 0.00 427 VAL A O 14
ATOM 22767 N N . GLU A 1 83 ? -7.119 -0.189 -3.686 1.00 0.00 428 GLU A N 14
ATOM 22768 C CA . GLU A 1 83 ? -8.274 -0.940 -4.165 1.00 0.00 428 GLU A CA 14
ATOM 22769 C C . GLU A 1 83 ? -7.970 -1.608 -5.503 1.00 0.00 428 GLU A C 14
ATOM 22770 O O . GLU A 1 83 ? -8.722 -2.467 -5.964 1.00 0.00 428 GLU A O 14
ATOM 22782 N N . TRP A 1 84 ? -6.865 -1.209 -6.119 1.00 0.00 429 TRP A N 14
ATOM 22783 C CA . TRP A 1 84 ? -6.461 -1.769 -7.405 1.00 0.00 429 TRP A CA 14
ATOM 22784 C C . TRP A 1 84 ? -5.791 -3.125 -7.221 1.00 0.00 429 TRP A C 14
ATOM 22785 O O . TRP A 1 84 ? -6.201 -4.118 -7.823 1.00 0.00 429 TRP A O 14
ATOM 22806 N N . PHE A 1 85 ? -4.757 -3.162 -6.386 1.00 0.00 430 PHE A N 14
ATOM 22807 C CA . PHE A 1 85 ? -4.029 -4.397 -6.125 1.00 0.00 430 PHE A CA 14
ATOM 22808 C C . PHE A 1 85 ? -4.666 -5.171 -4.975 1.00 0.00 430 PHE A C 14
ATOM 22809 O O . PHE A 1 85 ? -4.375 -6.349 -4.768 1.00 0.00 430 PHE A O 14
ATOM 22826 N N . ASP A 1 86 ? -5.536 -4.499 -4.228 1.00 0.00 431 ASP A N 14
ATOM 22827 C CA . ASP A 1 86 ? -6.216 -5.123 -3.098 1.00 0.00 431 ASP A CA 14
ATOM 22828 C C . ASP A 1 86 ? -7.012 -6.343 -3.549 1.00 0.00 431 ASP A C 14
ATOM 22829 O O . ASP A 1 86 ? -8.162 -6.225 -3.971 1.00 0.00 431 ASP A O 14
ATOM 22838 N N . GLY A 1 87 ? -6.392 -7.515 -3.459 1.00 0.00 432 GLY A N 14
ATOM 22839 C CA . GLY A 1 87 ? -7.057 -8.741 -3.862 1.00 0.00 432 GLY A CA 14
ATOM 22840 C C . GLY A 1 87 ? -6.499 -9.305 -5.153 1.00 0.00 432 GLY A C 14
ATOM 22841 O O . GLY A 1 87 ? -7.110 -10.173 -5.776 1.00 0.00 432 GLY A O 14
ATOM 22845 N N . LYS A 1 88 ? -5.334 -8.811 -5.558 1.00 0.00 433 LYS A N 14
ATOM 22846 C CA . LYS A 1 88 ? -4.692 -9.270 -6.784 1.00 0.00 433 LYS A CA 14
ATOM 22847 C C . LYS A 1 88 ? -4.094 -10.662 -6.597 1.00 0.00 433 LYS A C 14
ATOM 22848 O O . LYS A 1 88 ? -4.019 -11.170 -5.478 1.00 0.00 433 LYS A O 14
ATOM 22867 N N . ASP A 1 89 ? -3.671 -11.272 -7.698 1.00 0.00 434 ASP A N 14
ATOM 22868 C CA . ASP A 1 89 ? -3.078 -12.603 -7.655 1.00 0.00 434 ASP A CA 14
ATOM 22869 C C . ASP A 1 89 ? -1.596 -12.551 -8.014 1.00 0.00 434 ASP A C 14
ATOM 22870 O O . ASP A 1 89 ? -1.232 -12.249 -9.150 1.00 0.00 434 ASP A O 14
ATOM 22879 N N . PHE A 1 90 ? -0.745 -12.845 -7.036 1.00 0.00 435 PHE A N 14
ATOM 22880 C CA . PHE A 1 90 ? 0.698 -12.829 -7.249 1.00 0.00 435 PHE A CA 14
ATOM 22881 C C . PHE A 1 90 ? 1.287 -14.227 -7.085 1.00 0.00 435 PHE A C 14
ATOM 22882 O O . PHE A 1 90 ? 1.401 -14.737 -5.971 1.00 0.00 435 PHE A O 14
ATOM 22899 N N . GLN A 1 91 ? 1.659 -14.840 -8.204 1.00 0.00 436 GLN A N 14
ATOM 22900 C CA . GLN A 1 91 ? 2.234 -16.180 -8.185 1.00 0.00 436 GLN A CA 14
ATOM 22901 C C . GLN A 1 91 ? 1.245 -17.190 -7.614 1.00 0.00 436 GLN A C 14
ATOM 22902 O O . GLN A 1 91 ? 1.626 -18.101 -6.881 1.00 0.00 436 GLN A O 14
ATOM 22916 N N . GLY A 1 92 ? -0.029 -17.022 -7.956 1.00 0.00 437 GLY A N 14
ATOM 22917 C CA . GLY A 1 92 ? -1.053 -17.926 -7.468 1.00 0.00 437 GLY A CA 14
ATOM 22918 C C . GLY A 1 92 ? -1.560 -17.540 -6.093 1.00 0.00 437 GLY A C 14
ATOM 22919 O O . GLY A 1 92 ? -2.598 -18.029 -5.647 1.00 0.00 437 GLY A O 14
ATOM 22923 N N . SER A 1 93 ? -0.826 -16.661 -5.418 1.00 0.00 438 SER A N 14
ATOM 22924 C CA . SER A 1 93 ? -1.204 -16.214 -4.082 1.00 0.00 438 SER A CA 14
ATOM 22925 C C . SER A 1 93 ? -2.011 -14.921 -4.151 1.00 0.00 438 SER A C 14
ATOM 22926 O O . SER A 1 93 ? -2.095 -14.283 -5.200 1.00 0.00 438 SER A O 14
ATOM 22934 N N . LYS A 1 94 ? -2.603 -14.541 -3.024 1.00 0.00 439 LYS A N 14
ATOM 22935 C CA . LYS A 1 94 ? -3.403 -13.324 -2.953 1.00 0.00 439 LYS A CA 14
ATOM 22936 C C . LYS A 1 94 ? -2.664 -12.231 -2.188 1.00 0.00 439 LYS A C 14
ATOM 22937 O O . LYS A 1 94 ? -2.072 -12.484 -1.138 1.00 0.00 439 LYS A O 14
ATOM 22956 N N . LEU A 1 95 ? -2.701 -11.014 -2.721 1.00 0.00 440 LEU A N 14
ATOM 22957 C CA . LEU A 1 95 ? -2.035 -9.881 -2.088 1.00 0.00 440 LEU A CA 14
ATOM 22958 C C . LEU A 1 95 ? -3.042 -8.992 -1.365 1.00 0.00 440 LEU A C 14
AT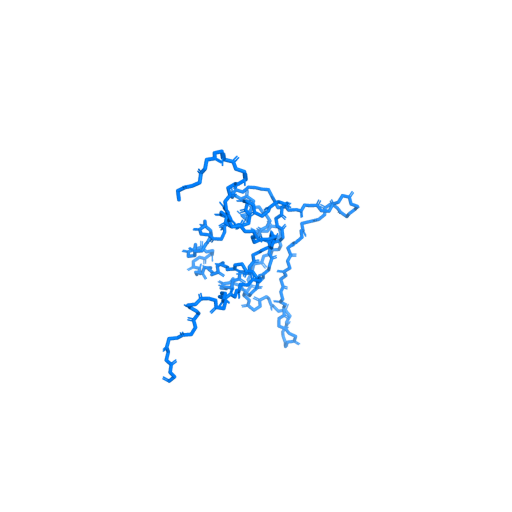OM 22959 O O . LEU A 1 95 ? -4.175 -8.824 -1.817 1.00 0.00 440 LEU A O 14
ATOM 22975 N N . LYS A 1 96 ? -2.621 -8.423 -0.241 1.00 0.00 441 LYS A N 14
ATOM 22976 C CA . LYS A 1 96 ? -3.484 -7.548 0.545 1.00 0.00 441 LYS A CA 14
ATOM 22977 C C . LYS A 1 96 ? -2.880 -6.152 0.661 1.00 0.00 441 LYS A C 14
ATOM 22978 O O . LYS A 1 96 ? -1.902 -5.947 1.381 1.00 0.00 441 LYS A O 14
ATOM 22997 N N . VAL A 1 97 ? -3.471 -5.196 -0.047 1.00 0.00 442 VAL A N 14
ATOM 22998 C CA . VAL A 1 97 ? -2.993 -3.818 -0.021 1.00 0.00 442 VAL A CA 14
ATOM 22999 C C . VAL A 1 97 ? -3.887 -2.943 0.852 1.00 0.00 442 VAL A C 14
ATOM 23000 O O . VAL A 1 97 ? -5.112 -3.031 0.786 1.00 0.00 442 VAL A O 14
ATOM 23013 N N . SER A 1 98 ? -3.264 -2.100 1.669 1.00 0.00 443 SER A N 14
ATOM 23014 C CA . SER A 1 98 ? -4.002 -1.211 2.557 1.00 0.00 443 SER A CA 14
ATOM 23015 C C . SER A 1 98 ? -3.151 -0.008 2.952 1.00 0.00 443 SER A C 14
ATOM 23016 O O . SER A 1 98 ? -2.031 -0.159 3.443 1.00 0.00 443 SER A O 14
ATOM 23024 N N . LEU A 1 99 ? -3.690 1.187 2.735 1.00 0.00 444 LEU A N 14
ATOM 23025 C CA . LEU A 1 99 ? -2.982 2.418 3.067 1.00 0.00 444 LEU A CA 14
ATOM 23026 C C . LEU A 1 99 ? -2.141 2.239 4.328 1.00 0.00 444 LEU A C 14
ATOM 23027 O O . LEU A 1 99 ? -2.657 1.870 5.382 1.00 0.00 444 LEU A O 14
ATOM 23043 N N . ALA A 1 100 ? -0.845 2.506 4.210 1.00 0.00 445 ALA A N 14
ATOM 23044 C CA . ALA A 1 100 ? 0.067 2.379 5.341 1.00 0.00 445 ALA A CA 14
ATOM 23045 C C . ALA A 1 100 ? -0.320 3.332 6.467 1.00 0.00 445 ALA A C 14
ATOM 23046 O O . ALA A 1 100 ? -0.519 4.526 6.242 1.00 0.00 445 ALA A O 14
ATOM 23053 N N . ARG A 1 101 ? -0.424 2.797 7.680 1.00 0.00 446 ARG A N 14
ATOM 23054 C CA . ARG A 1 101 ? -0.789 3.602 8.840 1.00 0.00 446 ARG A CA 14
ATOM 23055 C C . ARG A 1 101 ? -2.179 4.207 8.667 1.00 0.00 446 ARG A C 14
ATOM 23056 O O . ARG A 1 101 ? -2.404 5.373 8.991 1.00 0.00 446 ARG A O 14
ATOM 23077 N N . LYS A 1 102 ? -3.107 3.408 8.153 1.00 0.00 447 LYS A N 14
ATOM 23078 C CA . LYS A 1 102 ? -4.476 3.863 7.938 1.00 0.00 447 LYS A CA 14
ATOM 23079 C C . LYS A 1 102 ? -5.245 3.915 9.254 1.00 0.00 447 LYS A C 14
ATOM 23080 O O . LYS A 1 102 ? -4.996 3.124 10.163 1.00 0.00 447 LYS A O 14
ATOM 23099 N N . LYS A 1 103 ? -6.183 4.852 9.348 1.00 0.00 448 LYS A N 14
ATOM 23100 C CA . LYS A 1 103 ? -6.992 5.007 10.551 1.00 0.00 448 LYS A CA 14
ATOM 23101 C C . LYS A 1 103 ? -7.937 3.823 10.727 1.00 0.00 448 LYS A C 14
ATOM 23102 O O . LYS A 1 103 ? -8.571 3.358 9.780 1.00 0.00 448 LYS A O 14
ATOM 23121 N N . PRO A 1 104 ? -8.036 3.322 11.968 1.00 0.00 449 PRO A N 14
ATOM 23122 C CA . PRO A 1 104 ? -8.903 2.188 12.298 1.00 0.00 449 PRO A CA 14
ATOM 23123 C C . PRO A 1 104 ? -10.383 2.548 12.219 1.00 0.00 449 PRO A C 14
ATOM 23124 O O . PRO A 1 104 ? -10.836 3.540 12.789 1.00 0.00 449 PRO A O 14
ATOM 23135 N N . PRO A 1 105 ? -11.156 1.723 11.497 1.00 0.00 450 PRO A N 14
ATOM 23136 C CA . PRO A 1 105 ? -12.597 1.933 11.328 1.00 0.00 450 PRO A CA 14
ATOM 23137 C C . PRO A 1 105 ? -13.373 1.690 12.617 1.00 0.00 450 PRO A C 14
ATOM 23138 O O . PRO A 1 105 ? -12.785 1.528 13.686 1.00 0.00 450 PRO A O 14
ATOM 23149 N N . MET A 1 106 ? -14.697 1.665 12.509 1.00 0.00 451 MET A N 14
ATOM 23150 C CA . MET A 1 106 ? -15.554 1.439 13.668 1.00 0.00 451 MET A CA 14
ATOM 23151 C C . MET A 1 106 ? -16.304 0.117 13.540 1.00 0.00 451 MET A C 14
ATOM 23152 O O . MET A 1 106 ? -17.350 0.047 12.897 1.00 0.00 451 MET A O 14
ATOM 23166 N N . ASN A 1 107 ? -15.761 -0.928 14.157 1.00 0.00 452 ASN A N 14
ATOM 23167 C CA . ASN A 1 107 ? -16.380 -2.248 14.111 1.00 0.00 452 ASN A CA 14
ATOM 23168 C C . ASN A 1 107 ? -17.807 -2.199 14.647 1.00 0.00 452 ASN A C 14
ATOM 23169 O O . ASN A 1 107 ? -18.028 -2.217 15.859 1.00 0.00 452 ASN A O 14
ATOM 23180 N N . SER A 1 108 ? -18.774 -2.136 13.737 1.00 0.00 453 SER A N 14
ATOM 23181 C CA . SER A 1 108 ? -20.181 -2.082 14.118 1.00 0.00 453 SER A CA 14
ATOM 23182 C C . SER A 1 108 ? -20.903 -3.364 13.716 1.00 0.00 453 SER A C 14
ATOM 23183 O O . SER A 1 108 ? -20.598 -3.966 12.687 1.00 0.00 453 SER A O 14
ATOM 23191 N N . GLY A 1 109 ? -21.864 -3.778 14.537 1.00 0.00 454 GLY A N 14
ATOM 23192 C CA . GLY A 1 109 ? -22.616 -4.985 14.251 1.00 0.00 454 GLY A CA 14
ATOM 23193 C C . GLY A 1 109 ? -24.106 -4.806 14.465 1.00 0.00 454 GLY A C 14
ATOM 23194 O O . GLY A 1 109 ? -24.830 -4.346 13.583 1.00 0.00 454 GLY A O 14
ATOM 23198 N N . PRO A 1 110 ? -24.583 -5.177 15.662 1.00 0.00 455 PRO A N 14
ATOM 23199 C CA . PRO A 1 110 ? -26.001 -5.065 16.017 1.00 0.00 455 PRO A CA 14
ATOM 23200 C C . PRO A 1 110 ? -26.446 -3.616 16.179 1.00 0.00 455 PRO A C 14
ATOM 23201 O O . PRO A 1 110 ? -26.074 -2.947 17.145 1.00 0.00 455 PRO A O 14
ATOM 23212 N N . SER A 1 111 ? -27.243 -3.136 15.230 1.00 0.00 456 SER A N 14
ATOM 23213 C CA . SER A 1 111 ? -27.734 -1.764 15.266 1.00 0.00 456 SER A CA 14
ATOM 23214 C C . SER A 1 111 ? -29.120 -1.700 15.902 1.00 0.00 456 SER A C 14
ATOM 23215 O O . SER A 1 111 ? -30.070 -2.308 15.409 1.00 0.00 456 SER A O 14
ATOM 23223 N N . SER A 1 112 ? -29.227 -0.959 17.000 1.00 0.00 457 SER A N 14
ATOM 23224 C CA . SER A 1 112 ? -30.496 -0.818 17.706 1.00 0.00 457 SER A CA 14
ATOM 23225 C C . SER A 1 112 ? -31.388 0.213 17.022 1.00 0.00 457 SER A C 14
ATOM 23226 O O . SER A 1 112 ? -31.056 1.397 16.964 1.00 0.00 457 SER A O 14
ATOM 23234 N N . GLY A 1 113 ? -32.522 -0.246 16.503 1.00 0.00 458 GLY A N 14
ATOM 23235 C CA . GLY A 1 113 ? -33.445 0.648 15.829 1.00 0.00 458 GLY A CA 14
ATOM 23236 C C . GLY A 1 113 ? -32.829 1.305 14.610 1.00 0.00 458 GLY A C 14
ATOM 23237 O O . GLY A 1 113 ? -32.568 0.643 13.605 1.00 0.00 458 GLY A O 14
ATOM 23241 N N . GLY A 1 1 ? -5.536 24.959 -19.577 1.00 0.00 346 GLY A N 15
ATOM 23242 C CA . GLY A 1 1 ? -6.844 24.958 -20.208 1.00 0.00 346 GLY A CA 15
ATOM 23243 C C . GLY A 1 1 ? -7.951 25.342 -19.247 1.00 0.00 346 GLY A C 15
ATOM 23244 O O . GLY A 1 1 ? -7.797 26.266 -18.448 1.00 0.00 346 GLY A O 15
ATOM 23248 N N . SER A 1 2 ? -9.072 24.633 -19.324 1.00 0.00 347 SER A N 15
ATOM 23249 C CA . SER A 1 2 ? -10.212 24.907 -18.457 1.00 0.00 347 SER A CA 15
ATOM 23250 C C . SER A 1 2 ? -10.840 23.610 -17.956 1.00 0.00 347 SER A C 15
ATOM 23251 O O . SER A 1 2 ? -11.039 22.668 -18.721 1.00 0.00 347 SER A O 15
ATOM 23259 N N . SER A 1 3 ? -11.148 23.570 -16.663 1.00 0.00 348 SER A N 15
ATOM 23260 C CA . SER A 1 3 ? -11.749 22.388 -16.057 1.00 0.00 348 SER A CA 15
ATOM 23261 C C . SER A 1 3 ? -12.454 22.745 -14.752 1.00 0.00 348 SER A C 15
ATOM 23262 O O . SER A 1 3 ? -12.213 23.804 -14.173 1.00 0.00 348 SER A O 15
ATOM 23270 N N . GLY A 1 4 ? -13.327 21.854 -14.295 1.00 0.00 349 GLY A N 15
ATOM 23271 C CA . GLY A 1 4 ? -14.054 22.092 -13.062 1.00 0.00 349 GLY A CA 15
ATOM 23272 C C . GLY A 1 4 ? -13.223 21.793 -11.831 1.00 0.00 349 GLY A C 15
ATOM 23273 O O . GLY A 1 4 ? -13.011 20.631 -11.483 1.00 0.00 349 GLY A O 15
ATOM 23277 N N . SER A 1 5 ? -12.748 22.843 -11.170 1.00 0.00 350 SER A N 15
ATOM 23278 C CA . SER A 1 5 ? -11.929 22.688 -9.973 1.00 0.00 350 SER A CA 15
ATOM 23279 C C . SER A 1 5 ? -12.138 23.858 -9.016 1.00 0.00 350 SER A C 15
ATOM 23280 O O . SER A 1 5 ? -11.656 24.965 -9.257 1.00 0.00 350 SER A O 15
ATOM 23288 N N . SER A 1 6 ? -12.860 23.604 -7.929 1.00 0.00 351 SER A N 15
ATOM 23289 C CA . SER A 1 6 ? -13.137 24.636 -6.936 1.00 0.00 351 SER A CA 15
ATOM 23290 C C . SER A 1 6 ? -12.121 24.581 -5.799 1.00 0.00 351 SER A C 15
ATOM 23291 O O . SER A 1 6 ? -11.585 25.607 -5.381 1.00 0.00 351 SER A O 15
ATOM 23299 N N . GLY A 1 7 ? -11.863 23.375 -5.302 1.00 0.00 352 GLY A N 15
ATOM 23300 C CA . GLY A 1 7 ? -10.913 23.208 -4.217 1.00 0.00 352 GLY A CA 15
ATOM 23301 C C . GLY A 1 7 ? -11.305 22.091 -3.270 1.00 0.00 352 GLY A C 15
ATOM 23302 O O . GLY A 1 7 ? -12.141 22.282 -2.386 1.00 0.00 352 GLY A O 15
ATOM 23306 N N . ASP A 1 8 ? -10.703 20.922 -3.456 1.00 0.00 353 ASP A N 15
ATOM 23307 C CA . ASP A 1 8 ? -10.994 19.769 -2.612 1.00 0.00 353 ASP A CA 15
ATOM 23308 C C . ASP A 1 8 ? -10.499 20.000 -1.188 1.00 0.00 353 ASP A C 15
ATOM 23309 O O . ASP A 1 8 ? -9.524 20.714 -0.951 1.00 0.00 353 ASP A O 15
ATOM 23318 N N . PRO A 1 9 ? -11.185 19.383 -0.215 1.00 0.00 354 PRO A N 15
ATOM 23319 C CA . PRO A 1 9 ? -10.833 19.506 1.203 1.00 0.00 354 PRO A CA 15
ATOM 23320 C C . PRO A 1 9 ? -9.527 18.796 1.541 1.00 0.00 354 PRO A C 15
ATOM 23321 O O . PRO A 1 9 ? -9.268 17.691 1.061 1.00 0.00 354 PRO A O 15
ATOM 23332 N N . ASP A 1 10 ? -8.708 19.436 2.367 1.00 0.00 355 ASP A N 15
ATOM 23333 C CA . ASP A 1 10 ? -7.428 18.863 2.770 1.00 0.00 355 ASP A CA 15
ATOM 23334 C C . ASP A 1 10 ? -7.634 17.672 3.700 1.00 0.00 355 ASP A C 15
ATOM 23335 O O . ASP A 1 10 ? -7.843 17.840 4.901 1.00 0.00 355 ASP A O 15
ATOM 23344 N N . GLU A 1 11 ? -7.575 16.469 3.135 1.00 0.00 356 GLU A N 15
ATOM 23345 C CA . GLU A 1 11 ? -7.757 15.250 3.915 1.00 0.00 356 GLU A CA 15
ATOM 23346 C C . GLU A 1 11 ? -6.899 15.278 5.176 1.00 0.00 356 GLU A C 15
ATOM 23347 O O . GLU A 1 11 ? -5.912 16.010 5.254 1.00 0.00 356 GLU A O 15
ATOM 23359 N N . ASP A 1 12 ? -7.284 14.477 6.164 1.00 0.00 357 ASP A N 15
ATOM 23360 C CA . ASP A 1 12 ? -6.550 14.409 7.423 1.00 0.00 357 ASP A CA 15
ATOM 23361 C C . ASP A 1 12 ? -5.078 14.096 7.178 1.00 0.00 357 ASP A C 15
ATOM 23362 O O . ASP A 1 12 ? -4.194 14.815 7.644 1.00 0.00 357 ASP A O 15
ATOM 23371 N N . SER A 1 13 ? -4.822 13.017 6.444 1.00 0.00 358 SER A N 15
ATOM 23372 C CA . SER A 1 13 ? -3.455 12.605 6.142 1.00 0.00 358 SER A CA 15
ATOM 23373 C C . SER A 1 13 ? -3.283 12.353 4.647 1.00 0.00 358 SER A C 15
ATOM 23374 O O . SER A 1 13 ? -4.251 12.077 3.937 1.00 0.00 358 SER A O 15
ATOM 23382 N N . ASP A 1 14 ? -2.045 12.450 4.176 1.00 0.00 359 ASP A N 15
ATOM 23383 C CA . ASP A 1 14 ? -1.744 12.231 2.766 1.00 0.00 359 ASP A CA 15
ATOM 23384 C C . ASP A 1 14 ? -0.867 10.996 2.583 1.00 0.00 359 ASP A C 15
ATOM 23385 O O . ASP A 1 14 ? 0.101 11.017 1.824 1.00 0.00 359 ASP A O 15
ATOM 23394 N N . ASN A 1 15 ? -1.213 9.922 3.285 1.00 0.00 360 ASN A N 15
ATOM 23395 C CA . ASN A 1 15 ? -0.456 8.678 3.200 1.00 0.00 360 ASN A CA 15
ATOM 23396 C C . ASN A 1 15 ? -0.278 8.246 1.748 1.00 0.00 360 ASN A C 15
ATOM 23397 O O . ASN A 1 15 ? -1.179 7.658 1.150 1.00 0.00 360 ASN A O 15
ATOM 23408 N N . SER A 1 16 ? 0.890 8.542 1.188 1.00 0.00 361 SER A N 15
ATOM 23409 C CA . SER A 1 16 ? 1.186 8.188 -0.196 1.00 0.00 361 SER A CA 15
ATOM 23410 C C . SER A 1 16 ? 1.909 6.847 -0.271 1.00 0.00 361 SER A C 15
ATOM 23411 O O . SER A 1 16 ? 2.868 6.688 -1.026 1.00 0.00 361 SER A O 15
ATOM 23419 N N . ALA A 1 17 ? 1.442 5.885 0.519 1.00 0.00 362 ALA A N 15
ATOM 23420 C CA . ALA A 1 17 ? 2.042 4.557 0.542 1.00 0.00 362 ALA A CA 15
ATOM 23421 C C . ALA A 1 17 ? 0.987 3.482 0.777 1.00 0.00 362 ALA A C 15
ATOM 23422 O O . ALA A 1 17 ? -0.080 3.755 1.327 1.00 0.00 362 ALA A O 15
ATOM 23429 N N . ILE A 1 18 ? 1.293 2.258 0.355 1.00 0.00 363 ILE A N 15
ATOM 23430 C CA . ILE A 1 18 ? 0.369 1.143 0.521 1.00 0.00 363 ILE A CA 15
ATOM 23431 C C . ILE A 1 18 ? 1.058 -0.048 1.180 1.00 0.00 363 ILE A C 15
ATOM 23432 O O . ILE A 1 18 ? 2.211 -0.357 0.876 1.00 0.00 363 ILE A O 15
ATOM 23448 N N . TYR A 1 19 ? 0.344 -0.714 2.081 1.00 0.00 364 TYR A N 15
ATOM 23449 C CA . TYR A 1 19 ? 0.888 -1.870 2.783 1.00 0.00 364 TYR A CA 15
ATOM 23450 C C . TYR A 1 19 ? 0.414 -3.170 2.139 1.00 0.00 364 TYR A C 15
ATOM 23451 O O . TYR A 1 19 ? -0.766 -3.516 2.206 1.00 0.00 364 TYR A O 15
ATOM 23469 N N . VAL A 1 20 ? 1.343 -3.887 1.515 1.00 0.00 365 VAL A N 15
ATOM 23470 C CA . VAL A 1 20 ? 1.023 -5.149 0.861 1.00 0.00 365 VAL A CA 15
ATOM 23471 C C . VAL A 1 20 ? 1.299 -6.332 1.783 1.00 0.00 365 VAL A C 15
ATOM 23472 O O . VAL A 1 20 ? 2.296 -6.349 2.505 1.00 0.00 365 VAL A O 15
ATOM 23485 N N . GLN A 1 21 ? 0.410 -7.319 1.751 1.00 0.00 366 GLN A N 15
ATOM 23486 C CA . GLN A 1 21 ? 0.559 -8.506 2.585 1.00 0.00 366 GLN A CA 15
ATOM 23487 C C . GLN A 1 21 ? -0.002 -9.738 1.883 1.00 0.00 366 GLN A C 15
ATOM 23488 O O . GLN A 1 21 ? -1.175 -9.773 1.511 1.00 0.00 366 GLN A O 15
ATOM 23502 N N . GLY A 1 22 ? 0.843 -10.749 1.704 1.00 0.00 367 GLY A N 15
ATOM 23503 C CA . GLY A 1 22 ? 0.414 -11.969 1.047 1.00 0.00 367 GLY A CA 15
ATOM 23504 C C . GLY A 1 22 ? 1.379 -12.417 -0.033 1.00 0.00 367 GLY A C 15
ATOM 23505 O O . GLY A 1 22 ? 1.107 -13.371 -0.762 1.00 0.00 367 GLY A O 15
ATOM 23509 N N . LEU A 1 23 ? 2.509 -11.726 -0.137 1.00 0.00 368 LEU A N 15
ATOM 23510 C CA . LEU A 1 23 ? 3.518 -12.057 -1.138 1.00 0.00 368 LEU A CA 15
ATOM 23511 C C . LEU A 1 23 ? 4.237 -13.353 -0.777 1.00 0.00 368 LEU A C 15
ATOM 23512 O O . LEU A 1 23 ? 4.280 -13.748 0.387 1.00 0.00 368 LEU A O 15
ATOM 23528 N N . ASN A 1 24 ? 4.801 -14.011 -1.786 1.00 0.00 369 ASN A N 15
ATOM 23529 C CA . ASN A 1 24 ? 5.520 -15.262 -1.574 1.00 0.00 369 ASN A CA 15
ATOM 23530 C C . ASN A 1 24 ? 6.960 -14.996 -1.147 1.00 0.00 369 ASN A C 15
ATOM 23531 O O . ASN A 1 24 ? 7.405 -13.849 -1.102 1.00 0.00 369 ASN A O 15
ATOM 23542 N N . ASP A 1 25 ? 7.684 -16.065 -0.833 1.00 0.00 370 ASP A N 15
ATOM 23543 C CA . ASP A 1 25 ? 9.075 -15.949 -0.410 1.00 0.00 370 ASP A CA 15
ATOM 23544 C C . ASP A 1 25 ? 10.005 -15.860 -1.616 1.00 0.00 370 ASP A C 15
ATOM 23545 O O . ASP A 1 25 ? 11.227 -15.894 -1.475 1.00 0.00 370 ASP A O 15
ATOM 23554 N N . SER A 1 26 ? 9.417 -15.746 -2.803 1.00 0.00 371 SER A N 15
ATOM 23555 C CA . SER A 1 26 ? 10.191 -15.657 -4.035 1.00 0.00 371 SER A CA 15
ATOM 23556 C C . SER A 1 26 ? 9.960 -14.317 -4.727 1.00 0.00 371 SER A C 15
ATOM 23557 O O . SER A 1 26 ? 10.473 -14.072 -5.819 1.00 0.00 371 SER A O 15
ATOM 23565 N N . VAL A 1 27 ? 9.181 -13.453 -4.083 1.00 0.00 372 VAL A N 15
ATOM 23566 C CA . VAL A 1 27 ? 8.881 -12.137 -4.636 1.00 0.00 372 VAL A CA 15
ATOM 23567 C C . VAL A 1 27 ? 10.076 -11.200 -4.501 1.00 0.00 372 VAL A C 15
ATOM 23568 O O . VAL A 1 27 ? 10.707 -11.126 -3.446 1.00 0.00 372 VAL A O 15
ATOM 23581 N N . THR A 1 28 ? 10.382 -10.482 -5.578 1.00 0.00 373 THR A N 15
ATOM 23582 C CA . THR A 1 28 ? 11.501 -9.548 -5.582 1.00 0.00 373 THR A CA 15
ATOM 23583 C C . THR A 1 28 ? 11.016 -8.109 -5.715 1.00 0.00 373 THR A C 15
ATOM 23584 O O . THR A 1 28 ? 9.838 -7.862 -5.975 1.00 0.00 373 THR A O 15
ATOM 23595 N N . LEU A 1 29 ? 11.931 -7.162 -5.538 1.00 0.00 374 LEU A N 15
ATOM 23596 C CA . LEU A 1 29 ? 11.597 -5.746 -5.639 1.00 0.00 374 LEU A CA 15
ATOM 23597 C C . LEU A 1 29 ? 11.193 -5.383 -7.065 1.00 0.00 374 LEU A C 15
ATOM 23598 O O . LEU A 1 29 ? 10.043 -5.026 -7.322 1.00 0.00 374 LEU A O 15
ATOM 23614 N N . ASP A 1 30 ? 12.143 -5.482 -7.987 1.00 0.00 375 ASP A N 15
ATOM 23615 C CA . ASP A 1 30 ? 11.885 -5.166 -9.388 1.00 0.00 375 ASP A CA 15
ATOM 23616 C C . ASP A 1 30 ? 10.577 -5.797 -9.853 1.00 0.00 375 ASP A C 15
ATOM 23617 O O . ASP A 1 30 ? 9.933 -5.301 -10.778 1.00 0.00 375 ASP A O 15
ATOM 23626 N N . ASP A 1 31 ? 10.192 -6.893 -9.209 1.00 0.00 376 ASP A N 15
ATOM 23627 C CA . ASP A 1 31 ? 8.960 -7.592 -9.558 1.00 0.00 376 ASP A CA 15
ATOM 23628 C C . ASP A 1 31 ? 7.739 -6.809 -9.084 1.00 0.00 376 ASP A C 15
ATOM 23629 O O . ASP A 1 31 ? 6.705 -6.784 -9.755 1.00 0.00 376 ASP A O 15
ATOM 23638 N N . LEU A 1 32 ? 7.864 -6.172 -7.925 1.00 0.00 377 LEU A N 15
ATOM 23639 C CA . LEU A 1 32 ? 6.770 -5.390 -7.361 1.00 0.00 377 LEU A CA 15
ATOM 23640 C C . LEU A 1 32 ? 6.795 -3.959 -7.888 1.00 0.00 377 LEU A C 15
ATOM 23641 O O . LEU A 1 32 ? 5.766 -3.287 -7.935 1.00 0.00 377 LEU A O 15
ATOM 23657 N N . ALA A 1 33 ? 7.977 -3.502 -8.287 1.00 0.00 378 ALA A N 15
ATOM 23658 C CA . ALA A 1 33 ? 8.135 -2.153 -8.816 1.00 0.00 378 ALA A CA 15
ATOM 23659 C C . ALA A 1 33 ? 7.491 -2.024 -10.193 1.00 0.00 378 ALA A C 15
ATOM 23660 O O . ALA A 1 33 ? 6.941 -0.978 -10.535 1.00 0.00 378 ALA A O 15
ATOM 23667 N N . ASP A 1 34 ? 7.566 -3.093 -10.978 1.00 0.00 379 ASP A N 15
ATOM 23668 C CA . ASP A 1 34 ? 6.990 -3.099 -12.318 1.00 0.00 379 ASP A CA 15
ATOM 23669 C C . ASP A 1 34 ? 5.535 -3.559 -12.282 1.00 0.00 379 ASP A C 15
ATOM 23670 O O . ASP A 1 34 ? 4.793 -3.377 -13.247 1.00 0.00 379 ASP A O 15
ATOM 23679 N N . PHE A 1 35 ? 5.137 -4.156 -11.163 1.00 0.00 380 PHE A N 15
ATOM 23680 C CA . PHE A 1 35 ? 3.772 -4.643 -11.003 1.00 0.00 380 PHE A CA 15
ATOM 23681 C C . PHE A 1 35 ? 2.888 -3.584 -10.350 1.00 0.00 380 PHE A C 15
ATOM 23682 O O . PHE A 1 35 ? 1.748 -3.371 -10.761 1.00 0.00 380 PHE A O 15
ATOM 23699 N N . PHE A 1 36 ? 3.425 -2.922 -9.330 1.00 0.00 381 PHE A N 15
ATOM 23700 C CA . PHE A 1 36 ? 2.686 -1.886 -8.618 1.00 0.00 381 PHE A CA 15
ATOM 23701 C C . PHE A 1 36 ? 2.555 -0.627 -9.471 1.00 0.00 381 PHE A C 15
ATOM 23702 O O . PHE A 1 36 ? 1.661 0.191 -9.258 1.00 0.00 381 PHE A O 15
ATOM 23719 N N . LYS A 1 37 ? 3.454 -0.480 -10.439 1.00 0.00 382 LYS A N 15
ATOM 23720 C CA . LYS A 1 37 ? 3.441 0.676 -11.326 1.00 0.00 382 LYS A CA 15
ATOM 23721 C C . LYS A 1 37 ? 2.228 0.639 -12.250 1.00 0.00 382 LYS A C 15
ATOM 23722 O O . LYS A 1 37 ? 1.988 1.577 -13.011 1.00 0.00 382 LYS A O 15
ATOM 23741 N N . GLN A 1 38 ? 1.467 -0.448 -12.178 1.00 0.00 383 GLN A N 15
ATOM 23742 C CA . GLN A 1 38 ? 0.280 -0.606 -13.008 1.00 0.00 383 GLN A CA 15
ATOM 23743 C C . GLN A 1 38 ? -0.683 0.560 -12.807 1.00 0.00 383 GLN A C 15
ATOM 23744 O O . GLN A 1 38 ? -1.001 1.284 -13.752 1.00 0.00 383 GLN A O 15
ATOM 23758 N N . CYS A 1 39 ? -1.143 0.737 -11.574 1.00 0.00 384 CYS A N 15
ATOM 23759 C CA . CYS A 1 39 ? -2.070 1.815 -11.250 1.00 0.00 384 CYS A CA 15
ATOM 23760 C C . CYS A 1 39 ? -1.526 3.160 -11.723 1.00 0.00 384 CYS A C 15
ATOM 23761 O O . CYS A 1 39 ? -2.109 3.806 -12.592 1.00 0.00 384 CYS A O 15
ATOM 23769 N N . GLY A 1 40 ? -0.405 3.576 -11.141 1.00 0.00 385 GLY A N 15
ATOM 23770 C CA . GLY A 1 40 ? 0.197 4.843 -11.513 1.00 0.00 385 GLY A CA 15
ATOM 23771 C C . GLY A 1 40 ? 1.708 4.760 -11.609 1.00 0.00 385 GLY A C 15
ATOM 23772 O O . GLY A 1 40 ? 2.247 3.943 -12.356 1.00 0.00 385 GLY A O 15
ATOM 23776 N N . VAL A 1 41 ? 2.395 5.609 -10.851 1.00 0.00 386 VAL A N 15
ATOM 23777 C CA . VAL A 1 41 ? 3.853 5.629 -10.854 1.00 0.00 386 VAL A CA 15
ATOM 23778 C C . VAL A 1 41 ? 4.407 5.473 -9.442 1.00 0.00 386 VAL A C 15
ATOM 23779 O O . VAL A 1 41 ? 3.975 6.157 -8.514 1.00 0.00 386 VAL A O 15
ATOM 23792 N N . VAL A 1 42 ? 5.367 4.567 -9.286 1.00 0.00 387 VAL A N 15
ATOM 23793 C CA . VAL A 1 42 ? 5.983 4.320 -7.988 1.00 0.00 387 VAL A CA 15
ATOM 23794 C C . VAL A 1 42 ? 7.079 5.339 -7.697 1.00 0.00 387 VAL A C 15
ATOM 23795 O O . VAL A 1 42 ? 8.034 5.474 -8.462 1.00 0.00 387 VAL A O 15
ATOM 23808 N N . LYS A 1 43 ? 6.935 6.054 -6.587 1.00 0.00 388 LYS A N 15
ATOM 23809 C CA . LYS A 1 43 ? 7.914 7.060 -6.192 1.00 0.00 388 LYS A CA 15
ATOM 23810 C C . LYS A 1 43 ? 9.332 6.511 -6.301 1.00 0.00 388 LYS A C 15
ATOM 23811 O O . LYS A 1 43 ? 9.734 5.646 -5.523 1.00 0.00 388 LYS A O 15
ATOM 23830 N N . MET A 1 44 ? 10.087 7.022 -7.268 1.00 0.00 389 MET A N 15
ATOM 23831 C CA . MET A 1 44 ? 11.463 6.583 -7.475 1.00 0.00 389 MET A CA 15
ATOM 23832 C C . MET A 1 44 ? 12.449 7.662 -7.040 1.00 0.00 389 MET A C 15
ATOM 23833 O O . MET A 1 44 ? 12.338 8.818 -7.447 1.00 0.00 389 MET A O 15
ATOM 23847 N N . ASN A 1 45 ? 13.413 7.277 -6.209 1.00 0.00 390 ASN A N 15
ATOM 23848 C CA . ASN A 1 45 ? 14.417 8.213 -5.718 1.00 0.00 390 ASN A CA 15
ATOM 23849 C C . ASN A 1 45 ? 15.123 8.911 -6.877 1.00 0.00 390 ASN A C 15
ATOM 23850 O O . ASN A 1 45 ? 15.305 8.331 -7.947 1.00 0.00 390 ASN A O 15
ATOM 23861 N N . LYS A 1 46 ? 15.520 10.160 -6.655 1.00 0.00 391 LYS A N 15
ATOM 23862 C CA . LYS A 1 46 ? 16.208 10.938 -7.678 1.00 0.00 391 LYS A CA 15
ATOM 23863 C C . LYS A 1 46 ? 17.721 10.836 -7.513 1.00 0.00 391 LYS A C 15
ATOM 23864 O O . LYS A 1 46 ? 18.478 11.196 -8.415 1.00 0.00 391 LYS A O 15
ATOM 23883 N N . ARG A 1 47 ? 18.154 10.342 -6.358 1.00 0.00 392 ARG A N 15
ATOM 23884 C CA . ARG A 1 47 ? 19.577 10.193 -6.076 1.00 0.00 392 ARG A CA 15
ATOM 23885 C C . ARG A 1 47 ? 20.019 8.745 -6.265 1.00 0.00 392 ARG A C 15
ATOM 23886 O O . ARG A 1 47 ? 21.043 8.473 -6.894 1.00 0.00 392 ARG A O 15
ATOM 23907 N N . THR A 1 48 ? 19.242 7.816 -5.717 1.00 0.00 393 THR A N 15
ATOM 23908 C CA . THR A 1 48 ? 19.554 6.397 -5.823 1.00 0.00 393 THR A CA 15
ATOM 23909 C C . THR A 1 48 ? 18.880 5.776 -7.041 1.00 0.00 393 THR A C 15
ATOM 23910 O O . THR A 1 48 ? 19.282 4.712 -7.510 1.00 0.00 393 THR A O 15
ATOM 23921 N N . GLY A 1 49 ? 17.853 6.449 -7.552 1.00 0.00 394 GLY A N 15
ATOM 23922 C CA . GLY A 1 49 ? 17.142 5.948 -8.713 1.00 0.00 394 GLY A CA 15
ATOM 23923 C C . GLY A 1 49 ? 16.425 4.641 -8.434 1.00 0.00 394 GLY A C 15
ATOM 23924 O O . GLY A 1 49 ? 16.091 3.900 -9.358 1.00 0.00 394 GLY A O 15
ATOM 23928 N N . GLN A 1 50 ? 16.191 4.358 -7.157 1.00 0.00 395 GLN A N 15
ATOM 23929 C CA . GLN A 1 50 ? 15.511 3.130 -6.760 1.00 0.00 395 GLN A CA 15
ATOM 23930 C C . GLN A 1 50 ? 14.095 3.424 -6.275 1.00 0.00 395 GLN A C 15
ATOM 23931 O O . GLN A 1 50 ? 13.796 4.510 -5.778 1.00 0.00 395 GLN A O 15
ATOM 23945 N N . PRO A 1 51 ? 13.202 2.434 -6.421 1.00 0.00 396 PRO A N 15
ATOM 23946 C CA . PRO A 1 51 ? 11.803 2.563 -6.004 1.00 0.00 396 PRO A CA 15
ATOM 23947 C C . PRO A 1 51 ? 11.651 2.607 -4.488 1.00 0.00 396 PRO A C 15
ATOM 23948 O O . PRO A 1 51 ? 12.423 1.983 -3.760 1.00 0.00 396 PRO A O 15
ATOM 23959 N N . MET A 1 52 ? 10.652 3.347 -4.018 1.00 0.00 397 MET A N 15
ATOM 23960 C CA . MET A 1 52 ? 10.399 3.471 -2.587 1.00 0.00 397 MET A CA 15
ATOM 23961 C C . MET A 1 52 ? 9.617 2.270 -2.068 1.00 0.00 397 MET A C 15
ATOM 23962 O O . MET A 1 52 ? 8.704 2.417 -1.255 1.00 0.00 397 MET A O 15
ATOM 23976 N N . ILE A 1 53 ? 9.978 1.082 -2.543 1.00 0.00 398 ILE A N 15
ATOM 23977 C CA . ILE A 1 53 ? 9.309 -0.143 -2.126 1.00 0.00 398 ILE A CA 15
ATOM 23978 C C . ILE A 1 53 ? 10.104 -0.861 -1.041 1.00 0.00 398 ILE A C 15
ATOM 23979 O O . ILE A 1 53 ? 11.326 -0.989 -1.134 1.00 0.00 398 ILE A O 15
ATOM 23995 N N . HIS A 1 54 ? 9.404 -1.332 -0.013 1.00 0.00 399 HIS A N 15
ATOM 23996 C CA . HIS A 1 54 ? 10.045 -2.040 1.089 1.00 0.00 399 HIS A CA 15
ATOM 23997 C C . HIS A 1 54 ? 9.573 -3.490 1.150 1.00 0.00 399 HIS A C 15
ATOM 23998 O O . HIS A 1 54 ? 8.387 -3.774 0.979 1.00 0.00 399 HIS A O 15
ATOM 24012 N N . ILE A 1 55 ? 10.508 -4.402 1.393 1.00 0.00 400 ILE A N 15
ATOM 24013 C CA . ILE A 1 55 ? 10.187 -5.821 1.476 1.00 0.00 400 ILE A CA 15
ATOM 24014 C C . ILE A 1 55 ? 10.858 -6.466 2.685 1.00 0.00 400 ILE A C 15
ATOM 24015 O O . ILE A 1 55 ? 12.009 -6.896 2.613 1.00 0.00 400 ILE A O 15
ATOM 24031 N N . TYR A 1 56 ? 10.128 -6.532 3.793 1.00 0.00 401 TYR A N 15
ATOM 24032 C CA . TYR A 1 56 ? 10.652 -7.124 5.018 1.00 0.00 401 TYR A CA 15
ATOM 24033 C C . TYR A 1 56 ? 11.043 -8.581 4.795 1.00 0.00 401 TYR A C 15
ATOM 24034 O O . TYR A 1 56 ? 10.218 -9.403 4.392 1.00 0.00 401 TYR A O 15
ATOM 24052 N N . LEU A 1 57 ? 12.306 -8.895 5.061 1.00 0.00 402 LEU A N 15
ATOM 24053 C CA . LEU A 1 57 ? 12.808 -10.254 4.890 1.00 0.00 402 LEU A CA 15
ATOM 24054 C C . LEU A 1 57 ? 13.024 -10.929 6.240 1.00 0.00 402 LEU A C 15
ATOM 24055 O O . LEU A 1 57 ? 13.558 -10.323 7.171 1.00 0.00 402 LEU A O 15
ATOM 24071 N N . ASP A 1 58 ? 12.606 -12.186 6.342 1.00 0.00 403 ASP A N 15
ATOM 24072 C CA . ASP A 1 58 ? 12.756 -12.945 7.578 1.00 0.00 403 ASP A CA 15
ATOM 24073 C C . ASP A 1 58 ? 14.211 -12.961 8.032 1.00 0.00 403 ASP A C 15
ATOM 24074 O O . ASP A 1 58 ? 15.106 -13.338 7.275 1.00 0.00 403 ASP A O 15
ATOM 24083 N N . LYS A 1 59 ? 14.443 -12.550 9.274 1.00 0.00 404 LYS A N 15
ATOM 24084 C CA . LYS A 1 59 ? 15.790 -12.516 9.832 1.00 0.00 404 LYS A CA 15
ATOM 24085 C C . LYS A 1 59 ? 16.288 -13.926 10.134 1.00 0.00 404 LYS A C 15
ATOM 24086 O O . LYS A 1 59 ? 17.416 -14.110 10.590 1.00 0.00 404 LYS A O 15
ATOM 24105 N N . GLU A 1 60 ? 15.440 -14.917 9.876 1.00 0.00 405 GLU A N 15
ATOM 24106 C CA . GLU A 1 60 ? 15.797 -16.309 10.121 1.00 0.00 405 GLU A CA 15
ATOM 24107 C C . GLU A 1 60 ? 16.302 -16.975 8.844 1.00 0.00 405 GLU A C 15
ATOM 24108 O O . GLU A 1 60 ? 17.215 -17.801 8.879 1.00 0.00 405 GLU A O 15
ATOM 24120 N N . THR A 1 61 ? 15.701 -16.609 7.715 1.00 0.00 406 THR A N 15
ATOM 24121 C CA . THR A 1 61 ? 16.087 -17.170 6.427 1.00 0.00 406 THR A CA 15
ATOM 24122 C C . THR A 1 61 ? 16.570 -16.081 5.475 1.00 0.00 406 THR A C 15
ATOM 24123 O O . THR A 1 61 ? 17.479 -16.300 4.676 1.00 0.00 406 THR A O 15
ATOM 24134 N N . GLY A 1 62 ? 15.955 -14.906 5.568 1.00 0.00 407 GLY A N 15
ATOM 24135 C CA . GLY A 1 62 ? 16.336 -13.800 4.709 1.00 0.00 407 GLY A CA 15
ATOM 24136 C C . GLY A 1 62 ? 15.392 -13.624 3.537 1.00 0.00 407 GLY A C 15
ATOM 24137 O O . GLY A 1 62 ? 15.565 -12.717 2.722 1.00 0.00 407 GLY A O 15
ATOM 24141 N N . LYS A 1 63 ? 14.391 -14.493 3.450 1.00 0.00 408 LYS A N 15
ATOM 24142 C CA . LYS A 1 63 ? 13.415 -14.430 2.369 1.00 0.00 408 LYS A CA 15
ATOM 24143 C C . LYS A 1 63 ? 12.272 -13.482 2.722 1.00 0.00 408 LYS A C 15
ATOM 24144 O O . LYS A 1 63 ? 11.985 -13.225 3.891 1.00 0.00 408 LYS A O 15
ATOM 24163 N N . PRO A 1 64 ? 11.602 -12.951 1.688 1.00 0.00 409 PRO A N 15
ATOM 24164 C CA . PRO A 1 64 ? 10.479 -12.025 1.863 1.00 0.00 409 PRO A CA 15
ATOM 24165 C C . PRO A 1 64 ? 9.246 -12.714 2.436 1.00 0.00 409 PRO A C 15
ATOM 24166 O O . PRO A 1 64 ? 8.413 -13.237 1.695 1.00 0.00 409 PRO A O 15
ATOM 24177 N N . LYS A 1 65 ? 9.132 -12.710 3.760 1.00 0.00 410 LYS A N 15
ATOM 24178 C CA . LYS A 1 65 ? 7.998 -13.332 4.434 1.00 0.00 410 LYS A CA 15
ATOM 24179 C C . LYS A 1 65 ? 6.740 -13.245 3.574 1.00 0.00 410 LYS A C 15
ATOM 24180 O O . LYS A 1 65 ? 6.040 -14.238 3.381 1.00 0.00 410 LYS A O 15
ATOM 24199 N N . GLY A 1 66 ? 6.461 -12.052 3.060 1.00 0.00 411 GLY A N 15
ATOM 24200 C CA . GLY A 1 66 ? 5.289 -11.859 2.227 1.00 0.00 411 GLY A CA 15
ATOM 24201 C C . GLY A 1 66 ? 4.714 -10.462 2.350 1.00 0.00 411 GLY A C 15
ATOM 24202 O O . GLY A 1 66 ? 3.841 -10.072 1.575 1.00 0.00 411 GLY A O 15
ATOM 24206 N N . ASP A 1 67 ? 5.201 -9.708 3.329 1.00 0.00 412 ASP A N 15
ATOM 24207 C CA . ASP A 1 67 ? 4.728 -8.346 3.553 1.00 0.00 412 ASP A CA 15
ATOM 24208 C C . ASP A 1 67 ? 5.637 -7.336 2.862 1.00 0.00 412 ASP A C 15
ATOM 24209 O O . ASP A 1 67 ? 6.817 -7.603 2.631 1.00 0.00 412 ASP A O 15
ATOM 24218 N N . ALA A 1 68 ? 5.081 -6.173 2.535 1.00 0.00 413 ALA A N 15
ATOM 24219 C CA . ALA A 1 68 ? 5.843 -5.122 1.872 1.00 0.00 413 ALA A CA 15
ATOM 24220 C C . ALA A 1 68 ? 5.072 -3.8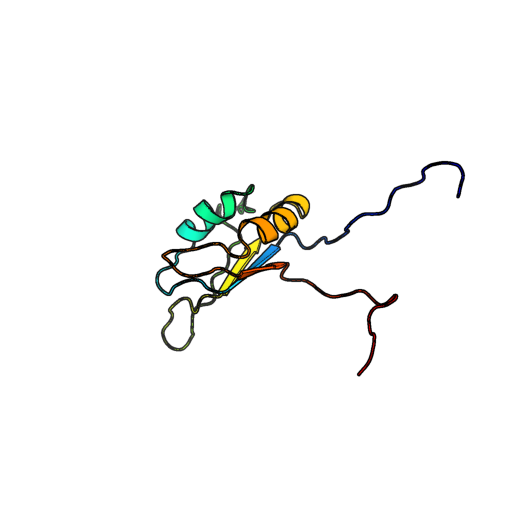07 1.865 1.00 0.00 413 ALA A C 15
ATOM 24221 O O . ALA A 1 68 ? 3.897 -3.760 2.234 1.00 0.00 413 ALA A O 15
ATOM 24228 N N . THR A 1 69 ? 5.740 -2.737 1.444 1.00 0.00 414 THR A N 15
ATOM 24229 C CA . THR A 1 69 ? 5.117 -1.419 1.391 1.00 0.00 414 THR A CA 15
ATOM 24230 C C . THR A 1 69 ? 5.576 -0.644 0.162 1.00 0.00 414 THR A C 15
ATOM 24231 O O . THR A 1 69 ? 6.773 -0.516 -0.093 1.00 0.00 414 THR A O 15
ATOM 24242 N N . VAL A 1 70 ? 4.615 -0.125 -0.598 1.00 0.00 415 VAL A N 15
ATOM 24243 C CA . VAL A 1 70 ? 4.920 0.639 -1.800 1.00 0.00 415 VAL A CA 15
ATOM 24244 C C . VAL A 1 70 ? 4.542 2.106 -1.629 1.00 0.00 415 VAL A C 15
ATOM 24245 O O . VAL A 1 70 ? 3.373 2.436 -1.424 1.00 0.00 415 VAL A O 15
ATOM 24258 N N . SER A 1 71 ? 5.536 2.984 -1.716 1.00 0.00 416 SER A N 15
ATOM 24259 C CA . SER A 1 71 ? 5.308 4.416 -1.568 1.00 0.00 416 SER A CA 15
ATOM 24260 C C . SER A 1 71 ? 5.066 5.070 -2.924 1.00 0.00 416 SER A C 15
ATOM 24261 O O . SER A 1 71 ? 5.946 5.086 -3.785 1.00 0.00 416 SER A O 15
ATOM 24269 N N . TYR A 1 72 ? 3.866 5.609 -3.109 1.00 0.00 417 TYR A N 15
ATOM 24270 C CA . TYR A 1 72 ? 3.505 6.264 -4.361 1.00 0.00 417 TYR A CA 15
ATOM 24271 C C . TYR A 1 72 ? 3.855 7.748 -4.319 1.00 0.00 417 TYR A C 15
ATOM 24272 O O . TYR A 1 72 ? 4.027 8.327 -3.248 1.00 0.00 417 TYR A O 15
ATOM 24290 N N . GLU A 1 73 ? 3.958 8.358 -5.496 1.00 0.00 418 GLU A N 15
ATOM 24291 C CA . GLU A 1 73 ? 4.287 9.775 -5.596 1.00 0.00 418 GLU A CA 15
ATOM 24292 C C . GLU A 1 73 ? 3.277 10.624 -4.830 1.00 0.00 418 GLU A C 15
ATOM 24293 O O . GLU A 1 73 ? 3.622 11.289 -3.854 1.00 0.00 418 GLU A O 15
ATOM 24305 N N . ASP A 1 74 ? 2.027 10.594 -5.280 1.00 0.00 419 ASP A N 15
ATOM 24306 C CA . ASP A 1 74 ? 0.965 11.360 -4.637 1.00 0.00 419 ASP A CA 15
ATOM 24307 C C . ASP A 1 74 ? -0.088 10.432 -4.039 1.00 0.00 419 ASP A C 15
ATOM 24308 O O . ASP A 1 74 ? -0.247 9.283 -4.454 1.00 0.00 419 ASP A O 15
ATOM 24317 N N . PRO A 1 75 ? -0.825 10.939 -3.040 1.00 0.00 420 PRO A N 15
ATOM 24318 C CA . PRO A 1 75 ? -1.875 10.173 -2.363 1.00 0.00 420 PRO A CA 15
ATOM 24319 C C . PRO A 1 75 ? -2.940 9.669 -3.332 1.00 0.00 420 PRO A C 15
ATOM 24320 O O . PRO A 1 75 ? -3.390 8.525 -3.256 1.00 0.00 420 PRO A O 15
ATOM 24331 N N . PRO A 1 76 ? -3.355 10.539 -4.263 1.00 0.00 421 PRO A N 15
ATOM 24332 C CA . PRO A 1 76 ? -4.371 10.203 -5.264 1.00 0.00 421 PRO A CA 15
ATOM 24333 C C . PRO A 1 76 ? -4.086 8.874 -5.956 1.00 0.00 421 PRO A C 15
ATOM 24334 O O . PRO A 1 76 ? -5.005 8.176 -6.386 1.00 0.00 421 PRO A O 15
ATOM 24345 N N . THR A 1 77 ? -2.807 8.528 -6.059 1.00 0.00 422 THR A N 15
ATOM 24346 C CA . THR A 1 77 ? -2.401 7.283 -6.699 1.00 0.00 422 THR A CA 15
ATOM 24347 C C . THR A 1 77 ? -2.362 6.136 -5.695 1.00 0.00 422 THR A C 15
ATOM 24348 O O . THR A 1 77 ? -2.754 5.012 -6.007 1.00 0.00 422 THR A O 15
ATOM 24359 N N . ALA A 1 78 ? -1.888 6.428 -4.489 1.00 0.00 423 ALA A N 15
ATOM 24360 C CA . ALA A 1 78 ? -1.801 5.422 -3.438 1.00 0.00 423 ALA A CA 15
ATOM 24361 C C . ALA A 1 78 ? -3.180 4.877 -3.083 1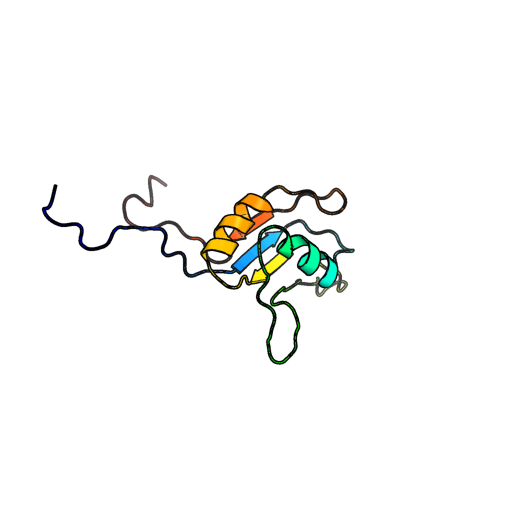.00 0.00 423 ALA A C 15
ATOM 24362 O O . ALA A 1 78 ? -3.388 3.665 -3.036 1.00 0.00 423 ALA A O 15
ATOM 24369 N N . LYS A 1 79 ? -4.122 5.781 -2.833 1.00 0.00 424 LYS A N 15
ATOM 24370 C CA . LYS A 1 79 ? -5.483 5.393 -2.483 1.00 0.00 424 LYS A CA 15
ATOM 24371 C C . LYS A 1 79 ? -6.118 4.571 -3.600 1.00 0.00 424 LYS A C 15
ATOM 24372 O O . LYS A 1 79 ? -6.847 3.614 -3.341 1.00 0.00 424 LYS A O 15
ATOM 24391 N N . ALA A 1 80 ? -5.836 4.951 -4.842 1.00 0.00 425 ALA A N 15
ATOM 24392 C CA . ALA A 1 80 ? -6.377 4.246 -5.998 1.00 0.00 425 ALA A CA 15
ATOM 24393 C C . ALA A 1 80 ? -5.663 2.918 -6.214 1.00 0.00 425 ALA A C 15
ATOM 24394 O O . ALA A 1 80 ? -6.257 1.955 -6.699 1.00 0.00 425 ALA A O 15
ATOM 24401 N N . ALA A 1 81 ? -4.385 2.871 -5.853 1.00 0.00 426 ALA A N 15
ATOM 24402 C CA . ALA A 1 81 ? -3.591 1.660 -6.007 1.00 0.00 426 ALA A CA 15
ATOM 24403 C C . ALA A 1 81 ? -4.037 0.581 -5.026 1.00 0.00 426 ALA A C 15
ATOM 24404 O O . ALA A 1 81 ? -3.992 -0.610 -5.334 1.00 0.00 426 ALA A O 15
ATOM 24411 N N . VAL A 1 82 ? -4.466 1.007 -3.842 1.00 0.00 427 VAL A N 15
ATOM 24412 C CA . VAL A 1 82 ? -4.922 0.077 -2.815 1.00 0.00 427 VAL A CA 15
ATOM 24413 C C . VAL A 1 82 ? -6.041 -0.816 -3.339 1.00 0.00 427 VAL A C 15
ATOM 24414 O O . VAL A 1 82 ? -5.883 -2.032 -3.436 1.00 0.00 427 VAL A O 15
ATOM 24427 N N . GLU A 1 83 ? -7.171 -0.202 -3.675 1.00 0.00 428 GLU A N 15
ATOM 24428 C CA . GLU A 1 83 ? -8.317 -0.943 -4.190 1.00 0.00 428 GLU A CA 15
ATOM 24429 C C . GLU A 1 83 ? -7.993 -1.580 -5.538 1.00 0.00 428 GLU A C 15
ATOM 24430 O O . GLU A 1 83 ? -8.737 -2.428 -6.030 1.00 0.00 428 GLU A O 15
ATOM 24442 N N . TRP A 1 84 ? -6.879 -1.163 -6.129 1.00 0.00 429 TRP A N 15
ATOM 24443 C CA . TRP A 1 84 ? -6.457 -1.692 -7.421 1.00 0.00 429 TRP A CA 15
ATOM 24444 C C . TRP A 1 84 ? -5.772 -3.045 -7.258 1.00 0.00 429 TRP A C 15
ATOM 24445 O O . TRP A 1 84 ? -6.166 -4.030 -7.883 1.00 0.00 429 TRP A O 15
ATOM 24466 N N . PHE A 1 85 ? -4.745 -3.086 -6.415 1.00 0.00 430 PHE A N 15
ATOM 24467 C CA . PHE A 1 85 ? -4.006 -4.318 -6.171 1.00 0.00 430 PHE A CA 15
ATOM 24468 C C . PHE A 1 85 ? -4.627 -5.106 -5.021 1.00 0.00 430 PHE A C 15
ATOM 24469 O O . PHE A 1 85 ? -4.319 -6.282 -4.823 1.00 0.00 430 PHE A O 15
ATOM 24486 N N . ASP A 1 86 ? -5.501 -4.451 -4.266 1.00 0.00 431 ASP A N 15
ATOM 24487 C CA . ASP A 1 86 ? -6.165 -5.089 -3.135 1.00 0.00 431 ASP A CA 15
ATOM 24488 C C . ASP A 1 86 ? -6.939 -6.323 -3.588 1.00 0.00 431 ASP A C 15
ATOM 24489 O O . ASP A 1 86 ? -8.056 -6.219 -4.093 1.00 0.00 431 ASP A O 15
ATOM 24498 N N . GLY A 1 87 ? -6.336 -7.494 -3.401 1.00 0.00 432 GLY A N 15
ATOM 24499 C CA . GLY A 1 87 ? -6.982 -8.732 -3.796 1.00 0.00 432 GLY A CA 15
ATOM 24500 C C . GLY A 1 87 ? -6.475 -9.253 -5.126 1.00 0.00 432 GLY A C 15
ATOM 24501 O O . GLY A 1 87 ? -7.162 -10.014 -5.806 1.00 0.00 432 GLY A O 15
ATOM 24505 N N . LYS A 1 88 ? -5.269 -8.840 -5.500 1.00 0.00 433 LYS A N 15
ATOM 24506 C CA . LYS A 1 88 ? -4.669 -9.269 -6.757 1.00 0.00 433 LYS A CA 15
ATOM 24507 C C . LYS A 1 88 ? -4.095 -10.677 -6.634 1.00 0.00 433 LYS A C 15
ATOM 24508 O O . LYS A 1 88 ? -3.969 -11.212 -5.533 1.00 0.00 433 LYS A O 15
ATOM 24527 N N . ASP A 1 89 ? -3.747 -11.270 -7.772 1.00 0.00 434 ASP A N 15
ATOM 24528 C CA . ASP A 1 89 ? -3.185 -12.616 -7.790 1.00 0.00 434 ASP A CA 15
ATOM 24529 C C . ASP A 1 89 ? -1.713 -12.583 -8.190 1.00 0.00 434 ASP A C 15
ATOM 24530 O O . ASP A 1 89 ? -1.379 -12.334 -9.349 1.00 0.00 434 ASP A O 15
ATOM 24539 N N . PHE A 1 90 ? -0.837 -12.835 -7.222 1.00 0.00 435 PHE A N 15
ATOM 24540 C CA . PHE A 1 90 ? 0.600 -12.832 -7.473 1.00 0.00 435 PHE A CA 15
ATOM 24541 C C . PHE A 1 90 ? 1.190 -14.223 -7.263 1.00 0.00 435 PHE A C 15
ATOM 24542 O O . PHE A 1 90 ? 1.302 -14.697 -6.133 1.00 0.00 435 PHE A O 15
ATOM 24559 N N . GLN A 1 91 ? 1.567 -14.871 -8.361 1.00 0.00 436 GLN A N 15
ATOM 24560 C CA . GLN A 1 91 ? 2.145 -16.208 -8.299 1.00 0.00 436 GLN A CA 15
ATOM 24561 C C . GLN A 1 91 ? 1.158 -17.200 -7.692 1.00 0.00 436 GLN A C 15
ATOM 24562 O O . GLN A 1 91 ? 1.546 -18.103 -6.952 1.00 0.00 436 GLN A O 15
ATOM 24576 N N . GLY A 1 92 ? -0.121 -17.025 -8.010 1.00 0.00 437 GLY A N 15
ATOM 24577 C CA . GLY A 1 92 ? -1.144 -17.911 -7.487 1.00 0.00 437 GLY A CA 15
ATOM 24578 C C . GLY A 1 92 ? -1.459 -17.639 -6.030 1.00 0.00 437 GLY A C 15
ATOM 24579 O O . GLY A 1 92 ? -1.986 -18.502 -5.329 1.00 0.00 437 GLY A O 15
ATOM 24583 N N . SER A 1 93 ? -1.133 -16.435 -5.571 1.00 0.00 438 SER A N 15
ATOM 24584 C CA . SER A 1 93 ? -1.378 -16.051 -4.186 1.00 0.00 438 SER A CA 15
ATOM 24585 C C . SER A 1 93 ? -2.079 -14.698 -4.112 1.00 0.00 438 SER A C 15
ATOM 24586 O O . SER A 1 93 ? -1.644 -13.726 -4.731 1.00 0.00 438 SER A O 15
ATOM 24594 N N . LYS A 1 94 ? -3.166 -14.643 -3.351 1.00 0.00 439 LYS A N 15
ATOM 24595 C CA . LYS A 1 94 ? -3.929 -13.410 -3.194 1.00 0.00 439 LYS A CA 15
ATOM 24596 C C . LYS A 1 94 ? -3.149 -12.390 -2.371 1.00 0.00 439 LYS A C 15
ATOM 24597 O O . LYS A 1 94 ? -2.548 -12.729 -1.350 1.00 0.00 439 LYS A O 15
ATOM 24616 N N . LEU A 1 95 ? -3.164 -11.139 -2.817 1.00 0.00 440 LEU A N 15
ATOM 24617 C CA . LEU A 1 95 ? -2.460 -10.068 -2.121 1.00 0.00 440 LEU A CA 15
ATOM 24618 C C . LEU A 1 95 ? -3.438 -9.179 -1.360 1.00 0.00 440 LEU A C 15
ATOM 24619 O O . LEU A 1 95 ? -4.624 -9.121 -1.685 1.00 0.00 440 LEU A O 15
ATOM 24635 N N . LYS A 1 96 ? -2.932 -8.485 -0.346 1.00 0.00 441 LYS A N 15
ATOM 24636 C CA . LYS A 1 96 ? -3.758 -7.594 0.460 1.00 0.00 441 LYS A CA 15
ATOM 24637 C C . LYS A 1 96 ? -3.105 -6.224 0.600 1.00 0.00 441 LYS A C 15
ATOM 24638 O O . LYS A 1 96 ? -2.131 -6.061 1.337 1.00 0.00 441 LYS A O 15
ATOM 24657 N N . VAL A 1 97 ? -3.647 -5.238 -0.109 1.00 0.00 442 VAL A N 15
ATOM 24658 C CA . VAL A 1 97 ? -3.118 -3.881 -0.062 1.00 0.00 442 VAL A CA 15
ATOM 24659 C C . VAL A 1 97 ? -3.992 -2.981 0.803 1.00 0.00 442 VAL A C 15
ATOM 24660 O O . VAL A 1 97 ? -5.216 -2.977 0.675 1.00 0.00 442 VAL A O 15
ATOM 24673 N N . SER A 1 98 ? -3.355 -2.217 1.685 1.00 0.00 443 SER A N 15
ATOM 24674 C CA . SER A 1 98 ? -4.075 -1.313 2.575 1.00 0.00 443 SER A CA 15
ATOM 24675 C C . SER A 1 98 ? -3.222 -0.096 2.919 1.00 0.00 443 SER A C 15
ATOM 24676 O O . SER A 1 98 ? -2.052 -0.224 3.280 1.00 0.00 443 SER A O 15
ATOM 24684 N N . LEU A 1 99 ? -3.818 1.086 2.805 1.00 0.00 444 LEU A N 15
ATOM 24685 C CA . LEU A 1 99 ? -3.114 2.329 3.103 1.00 0.00 444 LEU A CA 15
ATOM 24686 C C . LEU A 1 99 ? -2.312 2.204 4.394 1.00 0.00 444 LEU A C 15
ATOM 24687 O O . LEU A 1 99 ? -2.876 2.016 5.472 1.00 0.00 444 LEU A O 15
ATOM 24703 N N . ALA A 1 100 ? -0.992 2.313 4.278 1.00 0.00 445 ALA A N 15
ATOM 24704 C CA . ALA A 1 100 ? -0.114 2.217 5.437 1.00 0.00 445 ALA A CA 15
ATOM 24705 C C . ALA A 1 100 ? -0.579 3.138 6.558 1.00 0.00 445 ALA A C 15
ATOM 24706 O O . ALA A 1 100 ? -0.582 4.361 6.409 1.00 0.00 445 ALA A O 15
ATOM 24713 N N . ARG A 1 101 ? -0.974 2.546 7.680 1.00 0.00 446 ARG A N 15
ATOM 24714 C CA . ARG A 1 101 ? -1.444 3.315 8.827 1.00 0.00 446 ARG A CA 15
ATOM 24715 C C . ARG A 1 101 ? -0.724 2.886 10.101 1.00 0.00 446 ARG A C 15
ATOM 24716 O O . ARG A 1 101 ? -0.989 1.813 10.646 1.00 0.00 446 ARG A O 15
ATOM 24737 N N . LYS A 1 102 ? 0.188 3.730 10.572 1.00 0.00 447 LYS A N 15
ATOM 24738 C CA . LYS A 1 102 ? 0.946 3.440 11.783 1.00 0.00 447 LYS A CA 15
ATOM 24739 C C . LYS A 1 102 ? 0.896 4.617 12.752 1.00 0.00 447 LYS A C 15
ATOM 24740 O O . LYS A 1 102 ? 1.783 4.784 13.589 1.00 0.00 447 LYS A O 15
ATOM 24759 N N . LYS A 1 103 ? -0.147 5.430 12.633 1.00 0.00 448 LYS A N 15
ATOM 24760 C CA . LYS A 1 103 ? -0.316 6.591 13.499 1.00 0.00 448 LYS A CA 15
ATOM 24761 C C . LYS A 1 103 ? -1.440 6.361 14.505 1.00 0.00 448 LYS A C 15
ATOM 24762 O O . LYS A 1 103 ? -2.508 5.848 14.171 1.00 0.00 448 LYS A O 15
ATOM 24781 N N . PRO A 1 104 ? -1.197 6.751 15.765 1.00 0.00 449 PRO A N 15
ATOM 24782 C CA . PRO A 1 104 ? -2.178 6.598 16.843 1.00 0.00 449 PRO A CA 15
ATOM 24783 C C . PRO A 1 104 ? -3.369 7.536 16.680 1.00 0.00 449 PRO A C 15
ATOM 24784 O O . PRO A 1 104 ? -3.257 8.753 16.828 1.00 0.00 449 PRO A O 15
ATOM 24795 N N . PRO A 1 105 ? -4.539 6.959 16.366 1.00 0.00 450 PRO A N 15
ATOM 24796 C CA . PRO A 1 105 ? -5.774 7.726 16.177 1.00 0.00 450 PRO A CA 15
ATOM 24797 C C . PRO A 1 105 ? -6.300 8.310 17.484 1.00 0.00 450 PRO A C 15
ATOM 24798 O O . PRO A 1 105 ? -7.057 9.281 17.481 1.00 0.00 450 PRO A O 15
ATOM 24809 N N . MET A 1 106 ? -5.895 7.712 18.599 1.00 0.00 451 MET A N 15
ATOM 24810 C CA . MET A 1 106 ? -6.325 8.174 19.914 1.00 0.00 451 MET A CA 15
ATOM 24811 C C . MET A 1 106 ? -5.145 8.244 20.878 1.00 0.00 451 MET A C 15
ATOM 24812 O O . MET A 1 106 ? -4.339 7.318 20.955 1.00 0.00 451 MET A O 15
ATOM 24826 N N . ASN A 1 107 ? -5.050 9.348 21.612 1.00 0.00 452 ASN A N 15
ATOM 24827 C CA . ASN A 1 107 ? -3.969 9.539 22.571 1.00 0.00 452 ASN A CA 15
ATOM 24828 C C . ASN A 1 107 ? -4.282 8.839 23.889 1.00 0.00 452 ASN A C 15
ATOM 24829 O O . ASN A 1 107 ? -3.449 8.110 24.430 1.00 0.00 452 ASN A O 15
ATOM 24840 N N . SER A 1 108 ? -5.487 9.064 24.402 1.00 0.00 453 SER A N 15
ATOM 24841 C CA . SER A 1 108 ? -5.908 8.459 25.660 1.00 0.00 453 SER A CA 15
ATOM 24842 C C . SER A 1 108 ? -7.231 7.717 25.488 1.00 0.00 453 SER A C 15
ATOM 24843 O O . SER A 1 108 ? -7.403 6.607 25.991 1.00 0.00 453 SER A O 15
ATOM 24851 N N . GLY A 1 109 ? -8.163 8.339 24.773 1.00 0.00 454 GLY A N 15
ATOM 24852 C CA . GLY A 1 109 ? -9.458 7.724 24.547 1.00 0.00 454 GLY A CA 15
ATOM 24853 C C . GLY A 1 109 ? -10.244 8.413 23.448 1.00 0.00 454 GLY A C 15
ATOM 24854 O O . GLY A 1 109 ? -9.786 9.383 22.844 1.00 0.00 454 GLY A O 15
ATOM 24858 N N . PRO A 1 110 ? -11.454 7.904 23.172 1.00 0.00 455 PRO A N 15
ATOM 24859 C CA . PRO A 1 110 ? -12.329 8.461 22.137 1.00 0.00 455 PRO A CA 15
ATOM 24860 C C . PRO A 1 110 ? -12.882 9.829 22.519 1.00 0.00 455 PRO A C 15
ATOM 24861 O O . PRO A 1 110 ? -13.516 10.502 21.706 1.00 0.00 455 PRO A O 15
ATOM 24872 N N . SER A 1 111 ? -12.637 10.236 23.761 1.00 0.00 456 SER A N 15
ATOM 24873 C CA . SER A 1 111 ? -13.114 11.523 24.252 1.00 0.00 456 SER A CA 15
ATOM 24874 C C . SER A 1 111 ? -12.439 12.672 23.508 1.00 0.00 456 SER A C 15
ATOM 24875 O O . SER A 1 111 ? -11.214 12.719 23.396 1.00 0.00 456 SER A O 15
ATOM 24883 N N . SER A 1 112 ? -13.248 13.596 23.000 1.00 0.00 457 SER A N 15
ATOM 24884 C CA . SER A 1 112 ? -12.731 14.744 22.264 1.00 0.00 457 SER A CA 15
ATOM 24885 C C . SER A 1 112 ? -13.108 16.049 22.957 1.00 0.00 457 SER A C 15
ATOM 24886 O O . SER A 1 112 ? -14.286 16.347 23.144 1.00 0.00 457 SER A O 15
ATOM 24894 N N . GLY A 1 113 ? -12.096 16.825 23.334 1.00 0.00 458 GLY A N 15
ATOM 24895 C CA . GLY A 1 113 ? -12.341 18.090 24.003 1.00 0.00 458 GLY A CA 15
ATOM 24896 C C . GLY A 1 113 ? -12.687 17.914 25.468 1.00 0.00 458 GLY A C 15
ATOM 24897 O O . GLY A 1 113 ? -12.358 16.893 26.072 1.00 0.00 458 GLY A O 15
ATOM 24901 N N . GLY A 1 1 ? -17.465 -0.629 -11.922 1.00 0.00 346 GLY A N 16
ATOM 24902 C CA . GLY A 1 1 ? -16.384 -1.127 -11.092 1.00 0.00 346 GLY A CA 16
ATOM 24903 C C . GLY A 1 1 ? -16.618 -0.863 -9.617 1.00 0.00 346 GLY A C 16
ATOM 24904 O O . GLY A 1 1 ? -17.759 -0.725 -9.177 1.00 0.00 346 GLY A O 16
ATOM 24908 N N . SER A 1 2 ? -15.535 -0.796 -8.850 1.00 0.00 347 SER A N 16
ATOM 24909 C CA . SER A 1 2 ? -15.627 -0.554 -7.415 1.00 0.00 347 SER A CA 16
ATOM 24910 C C . SER A 1 2 ? -15.773 0.937 -7.124 1.00 0.00 347 SER A C 16
ATOM 24911 O O . SER A 1 2 ? -14.797 1.686 -7.159 1.00 0.00 347 SER A O 16
ATOM 24919 N N . SER A 1 3 ? -17.001 1.360 -6.838 1.00 0.00 348 SER A N 16
ATOM 24920 C CA . SER A 1 3 ? -17.276 2.761 -6.544 1.00 0.00 348 SER A CA 16
ATOM 24921 C C . SER A 1 3 ? -17.561 2.960 -5.059 1.00 0.00 348 SER A C 16
ATOM 24922 O O . SER A 1 3 ? -18.520 2.408 -4.520 1.00 0.00 348 SER A O 16
ATOM 24930 N N . GLY A 1 4 ? -16.718 3.751 -4.402 1.00 0.00 349 GLY A N 16
ATOM 24931 C CA . GLY A 1 4 ? -16.895 4.009 -2.984 1.00 0.00 349 GLY A CA 16
ATOM 24932 C C . GLY A 1 4 ? -16.238 5.301 -2.544 1.00 0.00 349 GLY A C 16
ATOM 24933 O O . GLY A 1 4 ? -15.124 5.293 -2.020 1.00 0.00 349 GLY A O 16
ATOM 24937 N N . SER A 1 5 ? -16.929 6.417 -2.757 1.00 0.00 350 SER A N 16
ATOM 24938 C CA . SER A 1 5 ? -16.402 7.725 -2.383 1.00 0.00 350 SER A CA 16
ATOM 24939 C C . SER A 1 5 ? -16.790 8.077 -0.949 1.00 0.00 350 SER A C 16
ATOM 24940 O O . SER A 1 5 ? -17.941 8.407 -0.669 1.00 0.00 350 SER A O 16
ATOM 24948 N N . SER A 1 6 ? -15.817 8.003 -0.046 1.00 0.00 351 SER A N 16
ATOM 24949 C CA . SER A 1 6 ? -16.055 8.309 1.359 1.00 0.00 351 SER A CA 16
ATOM 24950 C C . SER A 1 6 ? -15.454 9.662 1.730 1.00 0.00 351 SER A C 16
ATOM 24951 O O . SER A 1 6 ? -16.001 10.392 2.557 1.00 0.00 351 SER A O 16
ATOM 24959 N N . GLY A 1 7 ? -14.324 9.990 1.111 1.00 0.00 352 GLY A N 16
ATOM 24960 C CA . GLY A 1 7 ? -13.667 11.253 1.388 1.00 0.00 352 GLY A CA 16
ATOM 24961 C C . GLY A 1 7 ? -12.890 11.230 2.690 1.00 0.00 352 GLY A C 16
ATOM 24962 O O . GLY A 1 7 ? -12.884 10.224 3.399 1.00 0.00 352 GLY A O 16
ATOM 24966 N N . ASP A 1 8 ? -12.232 12.341 3.005 1.00 0.00 353 ASP A N 16
ATOM 24967 C CA . ASP A 1 8 ? -11.449 12.444 4.230 1.00 0.00 353 ASP A CA 16
ATOM 24968 C C . ASP A 1 8 ? -11.337 13.895 4.683 1.00 0.00 353 ASP A C 16
ATOM 24969 O O . ASP A 1 8 ? -10.828 14.758 3.967 1.00 0.00 353 ASP A O 16
ATOM 24978 N N . PRO A 1 9 ? -11.824 14.175 5.902 1.00 0.00 354 PRO A N 16
ATOM 24979 C CA . PRO A 1 9 ? -11.791 15.522 6.477 1.00 0.00 354 PRO A CA 16
ATOM 24980 C C . PRO A 1 9 ? -10.376 15.966 6.834 1.00 0.00 354 PRO A C 16
ATOM 24981 O O . PRO A 1 9 ? -10.058 17.154 6.791 1.00 0.00 354 PRO A O 16
ATOM 24992 N N . ASP A 1 10 ? -9.532 15.003 7.186 1.00 0.00 355 ASP A N 16
ATOM 24993 C CA . ASP A 1 10 ? -8.149 15.294 7.550 1.00 0.00 355 ASP A CA 16
ATOM 24994 C C . ASP A 1 10 ? -7.228 15.145 6.344 1.00 0.00 355 ASP A C 16
ATOM 24995 O O . ASP A 1 10 ? -7.170 14.084 5.723 1.00 0.00 355 ASP A O 16
ATOM 25004 N N . GLU A 1 11 ? -6.509 16.215 6.018 1.00 0.00 356 GLU A N 16
ATOM 25005 C CA . GLU A 1 11 ? -5.591 16.202 4.885 1.00 0.00 356 GLU A CA 16
ATOM 25006 C C . GLU A 1 11 ? -4.153 15.994 5.352 1.00 0.00 356 GLU A C 16
ATOM 25007 O O . GLU A 1 11 ? -3.251 15.784 4.542 1.00 0.00 356 GLU A O 16
ATOM 25019 N N . ASP A 1 12 ? -3.948 16.056 6.663 1.00 0.00 357 ASP A N 16
ATOM 25020 C CA . ASP A 1 12 ? -2.621 15.875 7.239 1.00 0.00 357 ASP A CA 16
ATOM 25021 C C . ASP A 1 12 ? -2.207 14.408 7.199 1.00 0.00 357 ASP A C 16
ATOM 25022 O O . ASP A 1 12 ? -3.008 13.536 6.863 1.00 0.00 357 ASP A O 16
ATOM 25031 N N . SER A 1 13 ? -0.951 14.143 7.544 1.00 0.00 358 SER A N 16
ATOM 25032 C CA . SER A 1 13 ? -0.429 12.780 7.545 1.00 0.00 358 SER A CA 16
ATOM 25033 C C . SER A 1 13 ? -0.487 12.178 6.145 1.00 0.00 358 SER A C 16
ATOM 25034 O O . SER A 1 13 ? -0.899 11.031 5.967 1.00 0.00 358 SER A O 16
ATOM 25042 N N . ASP A 1 14 ? -0.071 12.958 5.153 1.00 0.00 359 ASP A N 16
ATOM 25043 C CA . ASP A 1 14 ? -0.073 12.502 3.768 1.00 0.00 359 ASP A CA 16
ATOM 25044 C C . ASP A 1 14 ? 0.347 11.039 3.677 1.00 0.00 359 ASP A C 16
ATOM 25045 O O . ASP A 1 14 ? 1.531 10.716 3.764 1.00 0.00 359 ASP A O 16
ATOM 25054 N N . ASN A 1 15 ? -0.632 10.156 3.503 1.00 0.00 360 ASN A N 16
ATOM 25055 C CA . ASN A 1 15 ? -0.364 8.727 3.402 1.00 0.00 360 ASN A CA 16
ATOM 25056 C C . ASN A 1 15 ? -0.251 8.297 1.943 1.00 0.00 360 ASN A C 16
ATOM 25057 O O . ASN A 1 15 ? -1.142 7.634 1.410 1.00 0.00 360 ASN A O 16
ATOM 25068 N N . SER A 1 16 ? 0.850 8.676 1.302 1.00 0.00 361 SER A N 16
ATOM 25069 C CA . SER A 1 16 ? 1.077 8.332 -0.096 1.00 0.00 361 SER A CA 16
ATOM 25070 C C . SER A 1 16 ? 1.788 6.988 -0.216 1.00 0.00 361 SER A C 16
ATOM 25071 O O . SER A 1 16 ? 2.654 6.805 -1.071 1.00 0.00 361 SER A O 16
ATOM 25079 N N . ALA A 1 17 ? 1.414 6.050 0.648 1.00 0.00 362 ALA A N 16
ATOM 25080 C CA . ALA A 1 17 ? 2.013 4.720 0.638 1.00 0.00 362 ALA A CA 16
ATOM 25081 C C . ALA A 1 17 ? 0.963 3.643 0.890 1.00 0.00 362 ALA A C 16
ATOM 25082 O O . ALA A 1 17 ? -0.079 3.907 1.489 1.00 0.00 362 ALA A O 16
ATOM 25089 N N . ILE A 1 18 ? 1.246 2.429 0.429 1.00 0.00 363 ILE A N 16
ATOM 25090 C CA . ILE A 1 18 ? 0.325 1.313 0.606 1.00 0.00 363 ILE A CA 16
ATOM 25091 C C . ILE A 1 18 ? 1.036 0.104 1.205 1.00 0.00 363 ILE A C 16
ATOM 25092 O O . ILE A 1 18 ? 2.196 -0.165 0.892 1.00 0.00 363 ILE A O 16
ATOM 25108 N N . TYR A 1 19 ? 0.333 -0.621 2.066 1.00 0.00 364 TYR A N 16
ATOM 25109 C CA . TYR A 1 19 ? 0.897 -1.802 2.711 1.00 0.00 364 TYR A CA 16
ATOM 25110 C C . TYR A 1 19 ? 0.413 -3.078 2.028 1.00 0.00 364 TYR A C 16
ATOM 25111 O O . TYR A 1 19 ? -0.788 -3.322 1.919 1.00 0.00 364 TYR A O 16
ATOM 25129 N N . VAL A 1 20 ? 1.361 -3.891 1.570 1.00 0.00 365 VAL A N 16
ATOM 25130 C CA . VAL A 1 20 ? 1.034 -5.143 0.899 1.00 0.00 365 VAL A CA 16
ATOM 25131 C C . VAL A 1 20 ? 1.349 -6.341 1.787 1.00 0.00 365 VAL A C 16
ATOM 25132 O O . VAL A 1 20 ? 2.373 -6.366 2.470 1.00 0.00 365 VAL A O 16
ATOM 25145 N N . GLN A 1 21 ? 0.462 -7.330 1.773 1.00 0.00 366 GLN A N 16
ATOM 25146 C CA . GLN A 1 21 ? 0.646 -8.532 2.579 1.00 0.00 366 GLN A CA 16
ATOM 25147 C C . GLN A 1 21 ? 0.095 -9.759 1.860 1.00 0.00 366 GLN A C 16
ATOM 25148 O O . GLN A 1 21 ? -1.080 -9.803 1.499 1.00 0.00 366 GLN A O 16
ATOM 25162 N N . GLY A 1 22 ? 0.953 -10.753 1.655 1.00 0.00 367 GLY A N 16
ATOM 25163 C CA . GLY A 1 22 ? 0.534 -11.967 0.979 1.00 0.00 367 GLY A CA 16
ATOM 25164 C C . GLY A 1 22 ? 1.452 -12.339 -0.168 1.00 0.00 367 GLY A C 16
ATOM 25165 O O . GLY A 1 22 ? 1.131 -13.217 -0.970 1.00 0.00 367 GLY A O 16
ATOM 25169 N N . LEU A 1 23 ? 2.596 -11.670 -0.249 1.00 0.00 368 LEU A N 16
ATOM 25170 C CA . LEU A 1 23 ? 3.564 -11.933 -1.308 1.00 0.00 368 LEU A CA 16
ATOM 25171 C C . LEU A 1 23 ? 4.242 -13.284 -1.103 1.00 0.00 368 LEU A C 16
ATOM 25172 O O . LEU A 1 23 ? 4.310 -13.791 0.015 1.00 0.00 368 LEU A O 16
ATOM 25188 N N . ASN A 1 24 ? 4.742 -13.860 -2.191 1.00 0.00 369 ASN A N 16
ATOM 25189 C CA . ASN A 1 24 ? 5.416 -15.152 -2.131 1.00 0.00 369 ASN A CA 16
ATOM 25190 C C . ASN A 1 24 ? 6.839 -14.999 -1.603 1.00 0.00 369 ASN A C 16
ATOM 25191 O O . ASN A 1 24 ? 7.316 -13.885 -1.392 1.00 0.00 369 ASN A O 16
ATOM 25202 N N . ASP A 1 25 ? 7.512 -16.125 -1.397 1.00 0.00 370 ASP A N 16
ATOM 25203 C CA . ASP A 1 25 ? 8.881 -16.117 -0.896 1.00 0.00 370 ASP A CA 16
ATOM 25204 C C . ASP A 1 25 ? 9.877 -15.959 -2.041 1.00 0.00 370 ASP A C 16
ATOM 25205 O O . ASP A 1 25 ? 11.074 -16.192 -1.872 1.00 0.00 370 ASP A O 16
ATOM 25214 N N . SER A 1 26 ? 9.373 -15.562 -3.205 1.00 0.00 371 SER A N 16
ATOM 25215 C CA . SER A 1 26 ? 10.218 -15.378 -4.380 1.00 0.00 371 SER A CA 16
ATOM 25216 C C . SER A 1 26 ? 9.935 -14.035 -5.047 1.00 0.00 371 SER A C 16
ATOM 25217 O O . SER A 1 26 ? 10.257 -13.831 -6.217 1.00 0.00 371 SER A O 16
ATOM 25225 N N . VAL A 1 27 ? 9.330 -13.123 -4.293 1.00 0.00 372 VAL A N 16
ATOM 25226 C CA . VAL A 1 27 ? 9.003 -11.800 -4.809 1.00 0.00 372 VAL A CA 16
ATOM 25227 C C . VAL A 1 27 ? 10.208 -10.867 -4.734 1.00 0.00 372 VAL A C 16
ATOM 25228 O O . VAL A 1 27 ? 10.852 -10.751 -3.690 1.00 0.00 372 VAL A O 16
ATOM 25241 N N . THR A 1 28 ? 10.507 -10.204 -5.846 1.00 0.00 373 THR A N 16
ATOM 25242 C CA . THR A 1 28 ? 11.634 -9.282 -5.906 1.00 0.00 373 THR A CA 16
ATOM 25243 C C . THR A 1 28 ? 11.158 -7.839 -6.023 1.00 0.00 373 THR A C 16
ATOM 25244 O O . THR A 1 28 ? 10.043 -7.576 -6.475 1.00 0.00 373 THR A O 16
ATOM 25255 N N . LEU A 1 29 ? 12.011 -6.905 -5.613 1.00 0.00 374 LEU A N 16
ATOM 25256 C CA . LEU A 1 29 ? 11.677 -5.486 -5.672 1.00 0.00 374 LEU A CA 16
ATOM 25257 C C . LEU A 1 29 ? 11.259 -5.083 -7.082 1.00 0.00 374 LEU A C 16
ATOM 25258 O O . LEU A 1 29 ? 10.182 -4.521 -7.285 1.00 0.00 374 LEU A O 16
ATOM 25274 N N . ASP A 1 30 ? 12.116 -5.377 -8.054 1.00 0.00 375 ASP A N 16
ATOM 25275 C CA . ASP A 1 30 ? 11.834 -5.048 -9.447 1.00 0.00 375 ASP A CA 16
ATOM 25276 C C . ASP A 1 30 ? 10.492 -5.629 -9.881 1.00 0.00 375 ASP A C 16
ATOM 25277 O O . ASP A 1 30 ? 9.769 -5.023 -10.673 1.00 0.00 375 ASP A O 16
ATOM 25286 N N . ASP A 1 31 ? 10.165 -6.804 -9.358 1.00 0.00 376 ASP A N 16
ATOM 25287 C CA . ASP A 1 31 ? 8.909 -7.467 -9.691 1.00 0.00 376 ASP A CA 16
ATOM 25288 C C . ASP A 1 31 ? 7.724 -6.720 -9.089 1.00 0.00 376 ASP A C 16
ATOM 25289 O O . ASP A 1 31 ? 6.615 -6.758 -9.624 1.00 0.00 376 ASP A O 16
ATOM 25298 N N . LEU A 1 32 ? 7.964 -6.042 -7.972 1.00 0.00 377 LEU A N 16
ATOM 25299 C CA . LEU A 1 32 ? 6.916 -5.286 -7.294 1.00 0.00 377 LEU A CA 16
ATOM 25300 C C . LEU A 1 32 ? 6.848 -3.856 -7.822 1.00 0.00 377 LEU A C 16
ATOM 25301 O O . LEU A 1 32 ? 5.788 -3.233 -7.819 1.00 0.00 377 LEU A O 16
ATOM 25317 N N . ALA A 1 33 ? 7.987 -3.345 -8.278 1.00 0.00 378 ALA A N 16
ATOM 25318 C CA . ALA A 1 33 ? 8.056 -1.991 -8.812 1.00 0.00 378 ALA A CA 16
ATOM 25319 C C . ALA A 1 33 ? 7.363 -1.900 -10.167 1.00 0.00 378 ALA A C 16
ATOM 25320 O O . ALA A 1 33 ? 6.698 -0.909 -10.469 1.00 0.00 378 ALA A O 16
ATOM 25327 N N . ASP A 1 34 ? 7.524 -2.938 -10.980 1.00 0.00 379 ASP A N 16
ATOM 25328 C CA . ASP A 1 34 ? 6.913 -2.975 -12.303 1.00 0.00 379 ASP A CA 16
ATOM 25329 C C . ASP A 1 34 ? 5.459 -3.431 -12.218 1.00 0.00 379 ASP A C 16
ATOM 25330 O O . ASP A 1 34 ? 4.679 -3.232 -13.150 1.00 0.00 379 ASP A O 16
ATOM 25339 N N . PHE A 1 35 ? 5.101 -4.043 -11.095 1.00 0.00 380 PHE A N 16
ATOM 25340 C CA . PHE A 1 35 ? 3.741 -4.528 -10.888 1.00 0.00 380 PHE A CA 16
ATOM 25341 C C . PHE A 1 35 ? 2.890 -3.477 -10.182 1.00 0.00 380 PHE A C 16
ATOM 25342 O O . PHE A 1 35 ? 1.728 -3.265 -10.533 1.00 0.00 380 PHE A O 16
ATOM 25359 N N . PHE A 1 36 ? 3.475 -2.822 -9.186 1.00 0.00 381 PHE A N 16
ATOM 25360 C CA . PHE A 1 36 ? 2.770 -1.793 -8.429 1.00 0.00 381 PHE A CA 16
ATOM 25361 C C . PHE A 1 36 ? 2.582 -0.533 -9.269 1.00 0.00 381 PHE A C 16
ATOM 25362 O O . PHE A 1 36 ? 1.761 0.326 -8.947 1.00 0.00 381 PHE A O 16
ATOM 25379 N N . LYS A 1 37 ? 3.349 -0.429 -10.348 1.00 0.00 382 LYS A N 16
ATOM 25380 C CA . LYS A 1 37 ? 3.268 0.724 -11.237 1.00 0.00 382 LYS A CA 16
ATOM 25381 C C . LYS A 1 37 ? 2.050 0.624 -12.149 1.00 0.00 382 LYS A C 16
ATOM 25382 O O . LYS A 1 37 ? 1.739 1.558 -12.888 1.00 0.00 382 LYS A O 16
ATOM 25401 N N . GLN A 1 38 ? 1.365 -0.513 -12.091 1.00 0.00 383 GLN A N 16
ATOM 25402 C CA . GLN A 1 38 ? 0.180 -0.734 -12.912 1.00 0.00 383 GLN A CA 16
ATOM 25403 C C . GLN A 1 38 ? -0.853 0.365 -12.684 1.00 0.00 383 GLN A C 16
ATOM 25404 O O . GLN A 1 38 ? -1.358 0.962 -13.635 1.00 0.00 383 GLN A O 16
ATOM 25418 N N . CYS A 1 39 ? -1.160 0.627 -11.419 1.00 0.00 384 CYS A N 16
ATOM 25419 C CA . CYS A 1 39 ? -2.134 1.654 -11.066 1.00 0.00 384 CYS A CA 16
ATOM 25420 C C . CYS A 1 39 ? -1.669 3.029 -11.534 1.00 0.00 384 CYS A C 16
ATOM 25421 O O . CYS A 1 39 ? -2.333 3.680 -12.339 1.00 0.00 384 CYS A O 16
ATOM 25429 N N . GLY A 1 40 ? -0.522 3.467 -11.022 1.00 0.00 385 GLY A N 16
ATOM 25430 C CA . GLY A 1 40 ? 0.012 4.762 -11.398 1.00 0.00 385 GLY A CA 16
ATOM 25431 C C . GLY A 1 40 ? 1.523 4.753 -11.519 1.00 0.00 385 GLY A C 16
ATOM 25432 O O . GLY A 1 40 ? 2.091 3.931 -12.237 1.00 0.00 385 GLY A O 16
ATOM 25436 N N . VAL A 1 41 ? 2.176 5.673 -10.816 1.00 0.00 386 VAL A N 16
ATOM 25437 C CA . VAL A 1 41 ? 3.631 5.769 -10.847 1.00 0.00 386 VAL A CA 16
ATOM 25438 C C . VAL A 1 41 ? 4.223 5.621 -9.450 1.00 0.00 386 VAL A C 16
ATOM 25439 O O . VAL A 1 41 ? 3.807 6.303 -8.512 1.00 0.00 386 VAL A O 16
ATOM 25452 N N . VAL A 1 42 ? 5.196 4.726 -9.316 1.00 0.00 387 VAL A N 16
ATOM 25453 C CA . VAL A 1 42 ? 5.846 4.489 -8.033 1.00 0.00 387 VAL A CA 16
ATOM 25454 C C . VAL A 1 42 ? 6.976 5.485 -7.798 1.00 0.00 387 VAL A C 16
ATOM 25455 O O . VAL A 1 42 ? 7.836 5.681 -8.659 1.00 0.00 387 VAL A O 16
ATOM 25468 N N . LYS A 1 43 ? 6.971 6.112 -6.627 1.00 0.00 388 LYS A N 16
ATOM 25469 C CA . LYS A 1 43 ? 7.996 7.088 -6.276 1.00 0.00 388 LYS A CA 16
ATOM 25470 C C . LYS A 1 43 ? 9.391 6.485 -6.417 1.00 0.00 388 LYS A C 16
ATOM 25471 O O . LYS A 1 43 ? 9.764 5.579 -5.673 1.00 0.00 388 LYS A O 16
ATOM 25490 N N . MET A 1 44 ? 10.157 6.996 -7.376 1.00 0.00 389 MET A N 16
ATOM 25491 C CA . MET A 1 44 ? 11.511 6.510 -7.611 1.00 0.00 389 MET A CA 16
ATOM 25492 C C . MET A 1 44 ? 12.543 7.553 -7.194 1.00 0.00 389 MET A C 16
ATOM 25493 O O . MET A 1 44 ? 12.521 8.687 -7.670 1.00 0.00 389 MET A O 16
ATOM 25507 N N . ASN A 1 45 ? 13.447 7.160 -6.301 1.00 0.00 390 ASN A N 16
ATOM 25508 C CA . ASN A 1 45 ? 14.487 8.062 -5.820 1.00 0.00 390 ASN A CA 16
ATOM 25509 C C . ASN A 1 45 ? 15.196 8.747 -6.984 1.00 0.00 390 ASN A C 16
ATOM 25510 O O . ASN A 1 45 ? 15.399 8.148 -8.041 1.00 0.00 390 ASN A O 16
ATOM 25521 N N . LYS A 1 46 ? 15.571 10.005 -6.784 1.00 0.00 391 LYS A N 16
ATOM 25522 C CA . LYS A 1 46 ? 16.260 10.772 -7.815 1.00 0.00 391 LYS A CA 16
ATOM 25523 C C . LYS A 1 46 ? 17.772 10.700 -7.629 1.00 0.00 391 LYS A C 16
ATOM 25524 O O . LYS A 1 46 ? 18.534 11.152 -8.484 1.00 0.00 391 LYS A O 16
ATOM 25543 N N . ARG A 1 47 ? 18.199 10.128 -6.508 1.00 0.00 392 ARG A N 16
ATOM 25544 C CA . ARG A 1 47 ? 19.620 9.997 -6.210 1.00 0.00 392 ARG A CA 16
ATOM 25545 C C . ARG A 1 47 ? 20.104 8.576 -6.485 1.00 0.00 392 ARG A C 16
ATOM 25546 O O . ARG A 1 47 ? 21.142 8.373 -7.116 1.00 0.00 392 ARG A O 16
ATOM 25567 N N . THR A 1 48 ? 19.345 7.595 -6.007 1.00 0.00 393 THR A N 16
ATOM 25568 C CA . THR A 1 48 ? 19.698 6.194 -6.199 1.00 0.00 393 THR A CA 16
ATOM 25569 C C . THR A 1 48 ? 18.947 5.596 -7.384 1.00 0.00 393 THR A C 16
ATOM 25570 O O . THR A 1 48 ? 19.318 4.541 -7.898 1.00 0.00 393 THR A O 16
ATOM 25581 N N . GLY A 1 49 ? 17.889 6.278 -7.814 1.00 0.00 394 GLY A N 16
ATOM 25582 C CA . GLY A 1 49 ? 17.104 5.798 -8.935 1.00 0.00 394 GLY A CA 16
ATOM 25583 C C . GLY A 1 49 ? 16.392 4.495 -8.631 1.00 0.00 394 GLY A C 16
ATOM 25584 O O . GLY A 1 49 ? 16.106 3.712 -9.535 1.00 0.00 394 GLY A O 16
ATOM 25588 N N . GLN A 1 50 ? 16.108 4.262 -7.353 1.00 0.00 395 GLN A N 16
ATOM 25589 C CA . GLN A 1 50 ? 15.427 3.044 -6.932 1.00 0.00 395 GLN A CA 16
ATOM 25590 C C . GLN A 1 50 ? 14.029 3.354 -6.407 1.00 0.00 395 GLN A C 16
ATOM 25591 O O . GLN A 1 50 ? 13.754 4.448 -5.913 1.00 0.00 395 GLN A O 16
ATOM 25605 N N . PRO A 1 51 ? 13.123 2.372 -6.517 1.00 0.00 396 PRO A N 16
ATOM 25606 C CA . PRO A 1 51 ? 11.739 2.516 -6.059 1.00 0.00 396 PRO A CA 16
ATOM 25607 C C . PRO A 1 51 ? 11.635 2.576 -4.539 1.00 0.00 396 PRO A C 16
ATOM 25608 O O . PRO A 1 51 ? 12.442 1.978 -3.828 1.00 0.00 396 PRO A O 16
ATOM 25619 N N . MET A 1 52 ? 10.634 3.301 -4.047 1.00 0.00 397 MET A N 16
ATOM 25620 C CA . MET A 1 52 ? 10.424 3.437 -2.610 1.00 0.00 397 MET A CA 16
ATOM 25621 C C . MET A 1 52 ? 9.656 2.240 -2.057 1.00 0.00 397 MET A C 16
ATOM 25622 O O . MET A 1 52 ? 8.805 2.389 -1.180 1.00 0.00 397 MET A O 16
ATOM 25636 N N . ILE A 1 53 ? 9.960 1.056 -2.578 1.00 0.00 398 ILE A N 16
ATOM 25637 C CA . ILE A 1 53 ? 9.298 -0.166 -2.135 1.00 0.00 398 ILE A CA 16
ATOM 25638 C C . ILE A 1 53 ? 10.124 -0.886 -1.074 1.00 0.00 398 ILE A C 16
ATOM 25639 O O . ILE A 1 53 ? 11.351 -0.939 -1.158 1.00 0.00 398 ILE A O 16
ATOM 25655 N N . HIS A 1 54 ? 9.443 -1.439 -0.076 1.00 0.00 399 HIS A N 16
ATOM 25656 C CA . HIS A 1 54 ? 10.114 -2.158 1.001 1.00 0.00 399 HIS A CA 16
ATOM 25657 C C . HIS A 1 54 ? 9.614 -3.598 1.086 1.00 0.00 399 HIS A C 16
ATOM 25658 O O . HIS A 1 54 ? 8.416 -3.857 0.967 1.00 0.00 399 HIS A O 16
ATOM 25672 N N . ILE A 1 55 ? 10.540 -4.529 1.292 1.00 0.00 400 ILE A N 16
ATOM 25673 C CA . ILE A 1 55 ? 10.192 -5.941 1.393 1.00 0.00 400 ILE A CA 16
ATOM 25674 C C . ILE A 1 55 ? 10.835 -6.578 2.621 1.00 0.00 400 ILE A C 16
ATOM 25675 O O . ILE A 1 55 ? 11.978 -7.031 2.571 1.00 0.00 400 ILE A O 16
ATOM 25691 N N . TYR A 1 56 ? 10.091 -6.610 3.721 1.00 0.00 401 TYR A N 16
ATOM 25692 C CA . TYR A 1 56 ? 10.587 -7.192 4.962 1.00 0.00 401 TYR A CA 16
ATOM 25693 C C . TYR A 1 56 ? 10.954 -8.660 4.768 1.00 0.00 401 TYR A C 16
ATOM 25694 O O . TYR A 1 56 ? 10.130 -9.464 4.331 1.00 0.00 401 TYR A O 16
ATOM 25712 N N . LEU A 1 57 ? 12.195 -9.001 5.097 1.00 0.00 402 LEU A N 16
ATOM 25713 C CA . LEU A 1 57 ? 12.673 -10.373 4.959 1.00 0.00 402 LEU A CA 16
ATOM 25714 C C . LEU A 1 57 ? 12.834 -11.033 6.325 1.00 0.00 402 LEU A C 16
ATOM 25715 O O . LEU A 1 57 ? 13.340 -10.420 7.266 1.00 0.00 402 LEU A O 16
ATOM 25731 N N . ASP A 1 58 ? 12.402 -12.284 6.427 1.00 0.00 403 ASP A N 16
ATOM 25732 C CA . ASP A 1 58 ? 12.501 -13.028 7.677 1.00 0.00 403 ASP A CA 16
ATOM 25733 C C . ASP A 1 58 ? 13.941 -13.057 8.180 1.00 0.00 403 ASP A C 16
ATOM 25734 O O . ASP A 1 58 ? 14.851 -13.487 7.469 1.00 0.00 403 ASP A O 16
ATOM 25743 N N . LYS A 1 59 ? 14.144 -12.594 9.408 1.00 0.00 404 LYS A N 16
ATOM 25744 C CA . LYS A 1 59 ? 15.472 -12.566 10.008 1.00 0.00 404 LYS A CA 16
ATOM 25745 C C . LYS A 1 59 ? 15.945 -13.975 10.349 1.00 0.00 404 LYS A C 16
ATOM 25746 O O . LYS A 1 59 ? 17.055 -14.164 10.845 1.00 0.00 404 LYS A O 16
ATOM 25765 N N . GLU A 1 60 ? 15.096 -14.961 10.078 1.00 0.00 405 GLU A N 16
ATOM 25766 C CA . GLU A 1 60 ? 15.429 -16.353 10.357 1.00 0.00 405 GLU A CA 16
ATOM 25767 C C . GLU A 1 60 ? 15.979 -17.041 9.110 1.00 0.00 405 GLU A C 16
ATOM 25768 O O . GLU A 1 60 ? 16.913 -17.841 9.189 1.00 0.00 405 GLU A O 16
ATOM 25780 N N . THR A 1 61 ? 15.394 -16.724 7.960 1.00 0.00 406 THR A N 16
ATOM 25781 C CA . THR A 1 61 ? 15.823 -17.312 6.697 1.00 0.00 406 THR A CA 16
ATOM 25782 C C . THR A 1 61 ? 16.354 -16.245 5.746 1.00 0.00 406 THR A C 16
ATOM 25783 O O . THR A 1 61 ? 17.293 -16.485 4.990 1.00 0.00 406 THR A O 16
ATOM 25794 N N . GLY A 1 62 ? 15.746 -15.063 5.792 1.00 0.00 407 GLY A N 16
ATOM 25795 C CA . GLY A 1 62 ? 16.172 -13.975 4.929 1.00 0.00 407 GLY A CA 16
ATOM 25796 C C . GLY A 1 62 ? 15.264 -13.799 3.729 1.00 0.00 407 GLY A C 16
ATOM 25797 O O . GLY A 1 62 ? 15.469 -12.899 2.913 1.00 0.00 407 GLY A O 16
ATOM 25801 N N . LYS A 1 63 ? 14.257 -14.658 3.617 1.00 0.00 408 LYS A N 16
ATOM 25802 C CA . LYS A 1 63 ? 13.314 -14.594 2.507 1.00 0.00 408 LYS A CA 16
ATOM 25803 C C . LYS A 1 63 ? 12.183 -13.617 2.811 1.00 0.00 408 LYS A C 16
ATOM 25804 O O . LYS A 1 63 ? 11.864 -13.338 3.966 1.00 0.00 408 LYS A O 16
ATOM 25823 N N . PRO A 1 64 ? 11.560 -13.084 1.749 1.00 0.00 409 PRO A N 16
ATOM 25824 C CA . PRO A 1 64 ? 10.453 -12.130 1.876 1.00 0.00 409 PRO A CA 16
ATOM 25825 C C . PRO A 1 64 ? 9.185 -12.784 2.416 1.00 0.00 409 PRO A C 16
ATOM 25826 O O . PRO A 1 64 ? 8.363 -13.292 1.654 1.00 0.00 409 PRO A O 16
ATOM 25837 N N . LYS A 1 65 ? 9.032 -12.767 3.736 1.00 0.00 410 LYS A N 16
ATOM 25838 C CA . LYS A 1 65 ? 7.864 -13.356 4.379 1.00 0.00 410 LYS A CA 16
ATOM 25839 C C . LYS A 1 65 ? 6.634 -13.240 3.484 1.00 0.00 410 LYS A C 16
ATOM 25840 O O . LYS A 1 65 ? 5.971 -14.235 3.193 1.00 0.00 410 LYS A O 16
ATOM 25859 N N . GLY A 1 66 ? 6.337 -12.020 3.049 1.00 0.00 411 GLY A N 16
ATOM 25860 C CA . GLY A 1 66 ? 5.189 -11.797 2.190 1.00 0.00 411 GLY A CA 16
ATOM 25861 C C . GLY A 1 66 ? 4.658 -10.380 2.287 1.00 0.00 411 GLY A C 16
ATOM 25862 O O . GLY A 1 66 ? 3.890 -9.939 1.432 1.00 0.00 411 GLY A O 16
ATOM 25866 N N . ASP A 1 67 ? 5.066 -9.668 3.331 1.00 0.00 412 ASP A N 16
ATOM 25867 C CA . ASP A 1 67 ? 4.625 -8.293 3.537 1.00 0.00 412 ASP A CA 16
ATOM 25868 C C . ASP A 1 67 ? 5.559 -7.312 2.835 1.00 0.00 412 ASP A C 16
ATOM 25869 O O . ASP A 1 67 ? 6.718 -7.628 2.567 1.00 0.00 412 ASP A O 16
ATOM 25878 N N . ALA A 1 68 ? 5.046 -6.122 2.538 1.00 0.00 413 ALA A N 16
ATOM 25879 C CA . ALA A 1 68 ? 5.833 -5.096 1.869 1.00 0.00 413 ALA A CA 16
ATOM 25880 C C . ALA A 1 68 ? 5.114 -3.752 1.888 1.00 0.00 413 ALA A C 16
ATOM 25881 O O . ALA A 1 68 ? 3.975 -3.651 2.345 1.00 0.00 413 ALA A O 16
ATOM 25888 N N . THR A 1 69 ? 5.786 -2.718 1.390 1.00 0.00 414 THR A N 16
ATOM 25889 C CA . THR A 1 69 ? 5.212 -1.379 1.352 1.00 0.00 414 THR A CA 16
ATOM 25890 C C . THR A 1 69 ? 5.631 -0.637 0.089 1.00 0.00 414 THR A C 16
ATOM 25891 O O . THR A 1 69 ? 6.808 -0.621 -0.273 1.00 0.00 414 THR A O 16
ATOM 25902 N N . VAL A 1 70 ? 4.662 -0.020 -0.579 1.00 0.00 415 VAL A N 16
ATOM 25903 C CA . VAL A 1 70 ? 4.930 0.727 -1.802 1.00 0.00 415 VAL A CA 16
ATOM 25904 C C . VAL A 1 70 ? 4.558 2.197 -1.642 1.00 0.00 415 VAL A C 16
ATOM 25905 O O . VAL A 1 70 ? 3.384 2.538 -1.497 1.00 0.00 415 VAL A O 16
ATOM 25918 N N . SER A 1 71 ? 5.565 3.063 -1.669 1.00 0.00 416 SER A N 16
ATOM 25919 C CA . SER A 1 71 ? 5.345 4.497 -1.523 1.00 0.00 416 SER A CA 16
ATOM 25920 C C . SER A 1 71 ? 5.109 5.151 -2.882 1.00 0.00 416 SER A C 16
ATOM 25921 O O . SER A 1 71 ? 5.988 5.150 -3.744 1.00 0.00 416 SER A O 16
ATOM 25929 N N . TYR A 1 72 ? 3.917 5.709 -3.064 1.00 0.00 417 TYR A N 16
ATOM 25930 C CA . TYR A 1 72 ? 3.565 6.364 -4.318 1.00 0.00 417 TYR A CA 16
ATOM 25931 C C . TYR A 1 72 ? 3.866 7.859 -4.254 1.00 0.00 417 TYR A C 16
ATOM 25932 O O . TYR A 1 72 ? 4.064 8.418 -3.176 1.00 0.00 417 TYR A O 16
ATOM 25950 N N . GLU A 1 73 ? 3.898 8.499 -5.419 1.00 0.00 418 GLU A N 16
ATOM 25951 C CA . GLU A 1 73 ? 4.175 9.929 -5.496 1.00 0.00 418 GLU A CA 16
ATOM 25952 C C . GLU A 1 73 ? 3.181 10.723 -4.654 1.00 0.00 418 GLU A C 16
ATOM 25953 O O . GLU A 1 73 ? 3.550 11.337 -3.653 1.00 0.00 418 GLU A O 16
ATOM 25965 N N . ASP A 1 74 ? 1.918 10.705 -5.067 1.00 0.00 419 ASP A N 16
ATOM 25966 C CA . ASP A 1 74 ? 0.869 11.422 -4.350 1.00 0.00 419 ASP A CA 16
ATOM 25967 C C . ASP A 1 74 ? -0.143 10.448 -3.752 1.00 0.00 419 ASP A C 16
ATOM 25968 O O . ASP A 1 74 ? -0.293 9.314 -4.206 1.00 0.00 419 ASP A O 16
ATOM 25977 N N . PRO A 1 75 ? -0.852 10.901 -2.708 1.00 0.00 420 PRO A N 16
ATOM 25978 C CA . PRO A 1 75 ? -1.861 10.086 -2.024 1.00 0.00 420 PRO A CA 16
ATOM 25979 C C . PRO A 1 75 ? -2.950 9.595 -2.972 1.00 0.00 420 PRO A C 16
ATOM 25980 O O . PRO A 1 75 ? -3.371 8.439 -2.926 1.00 0.00 420 PRO A O 16
ATOM 25991 N N . PRO A 1 76 ? -3.416 10.492 -3.854 1.00 0.00 421 PRO A N 16
ATOM 25992 C CA . PRO A 1 76 ? -4.460 10.171 -4.832 1.00 0.00 421 PRO A CA 16
ATOM 25993 C C . PRO A 1 76 ? -4.151 8.902 -5.616 1.00 0.00 421 PRO A C 16
ATOM 25994 O O . PRO A 1 76 ? -5.056 8.213 -6.087 1.00 0.00 421 PRO A O 16
ATOM 26005 N N . THR A 1 77 ? -2.864 8.595 -5.754 1.00 0.00 422 THR A N 16
ATOM 26006 C CA . THR A 1 77 ? -2.434 7.408 -6.482 1.00 0.00 422 THR A CA 16
ATOM 26007 C C . THR A 1 77 ? -2.373 6.193 -5.564 1.00 0.00 422 THR A C 16
ATOM 26008 O O . THR A 1 77 ? -2.791 5.098 -5.940 1.00 0.00 422 THR A O 16
ATOM 26019 N N . ALA A 1 78 ? -1.849 6.393 -4.359 1.00 0.00 423 ALA A N 16
ATOM 26020 C CA . ALA A 1 78 ? -1.736 5.312 -3.387 1.00 0.00 423 ALA A CA 16
ATOM 26021 C C . ALA A 1 78 ? -3.106 4.741 -3.039 1.00 0.00 423 ALA A C 16
ATOM 26022 O O . ALA A 1 78 ? -3.272 3.527 -2.918 1.00 0.00 423 ALA A O 16
ATOM 26029 N N . LYS A 1 79 ? -4.087 5.623 -2.877 1.00 0.00 424 LYS A N 16
ATOM 26030 C CA . LYS A 1 79 ? -5.444 5.207 -2.543 1.00 0.00 424 LYS A CA 16
ATOM 26031 C C . LYS A 1 79 ? -6.064 4.408 -3.684 1.00 0.00 424 LYS A C 16
ATOM 26032 O O . LYS A 1 79 ? -6.782 3.436 -3.455 1.00 0.00 424 LYS A O 16
ATOM 26051 N N . ALA A 1 80 ? -5.781 4.824 -4.915 1.00 0.00 425 ALA A N 16
ATOM 26052 C CA . ALA A 1 80 ? -6.308 4.144 -6.091 1.00 0.00 425 ALA A CA 16
ATOM 26053 C C . ALA A 1 80 ? -5.587 2.822 -6.331 1.00 0.00 425 ALA A C 16
ATOM 26054 O O . ALA A 1 80 ? -6.172 1.871 -6.849 1.00 0.00 425 ALA A O 16
ATOM 26061 N N . ALA A 1 81 ? -4.315 2.770 -5.951 1.00 0.00 426 ALA A N 16
ATOM 26062 C CA . ALA A 1 81 ? -3.516 1.563 -6.124 1.00 0.00 426 ALA A CA 16
ATOM 26063 C C . ALA A 1 81 ? -3.942 0.476 -5.143 1.00 0.00 426 ALA A C 16
ATOM 26064 O O . ALA A 1 81 ? -3.845 -0.714 -5.439 1.00 0.00 426 ALA A O 16
ATOM 26071 N N . VAL A 1 82 ? -4.415 0.895 -3.973 1.00 0.00 427 VAL A N 16
ATOM 26072 C CA . VAL A 1 82 ? -4.857 -0.044 -2.948 1.00 0.00 427 VAL A CA 16
ATOM 26073 C C . VAL A 1 82 ? -5.977 -0.939 -3.468 1.00 0.00 427 VAL A C 16
ATOM 26074 O O . VAL A 1 82 ? -5.818 -2.155 -3.564 1.00 0.00 427 VAL A O 16
ATOM 26087 N N . GLU A 1 83 ? -7.108 -0.328 -3.804 1.00 0.00 428 GLU A N 16
ATOM 26088 C CA . GLU A 1 83 ? -8.255 -1.069 -4.315 1.00 0.00 428 GLU A CA 16
ATOM 26089 C C . GLU A 1 83 ? -7.926 -1.724 -5.653 1.00 0.00 428 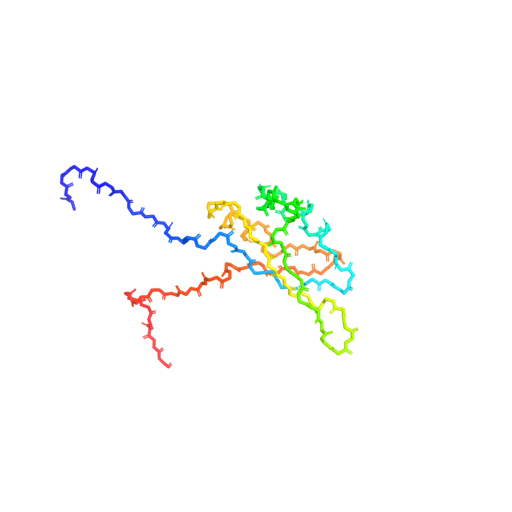GLU A C 16
ATOM 26090 O O . GLU A 1 83 ? -8.665 -2.585 -6.132 1.00 0.00 428 GLU A O 16
ATOM 26102 N N . TRP A 1 84 ? -6.814 -1.311 -6.249 1.00 0.00 429 TRP A N 16
ATOM 26103 C CA . TRP A 1 84 ? -6.388 -1.857 -7.533 1.00 0.00 429 TRP A CA 16
ATOM 26104 C C . TRP A 1 84 ? -5.699 -3.204 -7.350 1.00 0.00 429 TRP A C 16
ATOM 26105 O O . TRP A 1 84 ? -6.087 -4.200 -7.961 1.00 0.00 429 TRP A O 16
ATOM 26126 N N . PHE A 1 85 ? -4.673 -3.229 -6.505 1.00 0.00 430 PHE A N 16
ATOM 26127 C CA . PHE A 1 85 ? -3.929 -4.456 -6.242 1.00 0.00 430 PHE A CA 16
ATOM 26128 C C . PHE A 1 85 ? -4.576 -5.253 -5.113 1.00 0.00 430 PHE A C 16
ATOM 26129 O O . PHE A 1 85 ? -4.265 -6.427 -4.911 1.00 0.00 430 PHE A O 16
ATOM 26146 N N . ASP A 1 86 ? -5.479 -4.608 -4.383 1.00 0.00 431 ASP A N 16
ATOM 26147 C CA . ASP A 1 86 ? -6.171 -5.255 -3.275 1.00 0.00 431 ASP A CA 16
ATOM 26148 C C . ASP A 1 86 ? -6.987 -6.447 -3.767 1.00 0.00 431 ASP A C 16
ATOM 26149 O O . ASP A 1 86 ? -8.125 -6.292 -4.208 1.00 0.00 431 ASP A O 16
ATOM 26158 N N . GLY A 1 87 ? -6.397 -7.635 -3.688 1.00 0.00 432 GLY A N 16
ATOM 26159 C CA . GLY A 1 87 ? -7.084 -8.835 -4.129 1.00 0.00 432 GLY A CA 16
ATOM 26160 C C . GLY A 1 87 ? -6.375 -9.519 -5.281 1.00 0.00 432 GLY A C 16
ATOM 26161 O O . GLY A 1 87 ? -6.603 -10.699 -5.549 1.00 0.00 432 GLY A O 16
ATOM 26165 N N . LYS A 1 88 ? -5.511 -8.777 -5.966 1.00 0.00 433 LYS A N 16
ATOM 26166 C CA . LYS A 1 88 ? -4.765 -9.317 -7.096 1.00 0.00 433 LYS A CA 16
ATOM 26167 C C . LYS A 1 88 ? -4.140 -10.662 -6.743 1.00 0.00 433 LYS A C 16
ATOM 26168 O O . LYS A 1 88 ? -4.238 -11.123 -5.605 1.00 0.00 433 LYS A O 16
ATOM 26187 N N . ASP A 1 89 ? -3.497 -11.287 -7.723 1.00 0.00 434 ASP A N 16
ATOM 26188 C CA . ASP A 1 89 ? -2.854 -12.579 -7.514 1.00 0.00 434 ASP A CA 16
ATOM 26189 C C . ASP A 1 89 ? -1.379 -12.520 -7.903 1.00 0.00 434 ASP A C 16
ATOM 26190 O O . ASP A 1 89 ? -1.031 -12.052 -8.986 1.00 0.00 434 ASP A O 16
ATOM 26199 N N . PHE A 1 90 ? -0.518 -12.998 -7.010 1.00 0.00 435 PHE A N 16
ATOM 26200 C CA . PHE A 1 90 ? 0.918 -12.998 -7.259 1.00 0.00 435 PHE A CA 16
ATOM 26201 C C . PHE A 1 90 ? 1.515 -14.377 -6.993 1.00 0.00 435 PHE A C 16
ATOM 26202 O O . PHE A 1 90 ? 1.646 -14.797 -5.843 1.00 0.00 435 PHE A O 16
ATOM 26219 N N . GLN A 1 91 ? 1.877 -15.076 -8.065 1.00 0.00 436 GLN A N 16
ATOM 26220 C CA . GLN A 1 91 ? 2.459 -16.408 -7.947 1.00 0.00 436 GLN A CA 16
ATOM 26221 C C . GLN A 1 91 ? 1.479 -17.374 -7.290 1.00 0.00 436 GLN A C 16
ATOM 26222 O O . GLN A 1 91 ? 1.882 -18.292 -6.576 1.00 0.00 436 GLN A O 16
ATOM 26236 N N . GLY A 1 92 ? 0.191 -17.160 -7.535 1.00 0.00 437 GLY A N 16
ATOM 26237 C CA . GLY A 1 92 ? -0.827 -18.021 -6.958 1.00 0.00 437 GLY A CA 16
ATOM 26238 C C . GLY A 1 92 ? -1.152 -17.653 -5.524 1.00 0.00 437 GLY A C 16
ATOM 26239 O O . GLY A 1 92 ? -1.702 -18.464 -4.778 1.00 0.00 437 GLY A O 16
ATOM 26243 N N . SER A 1 93 ? -0.810 -16.428 -5.137 1.00 0.00 438 SER A N 16
ATOM 26244 C CA . SER A 1 93 ? -1.064 -15.957 -3.780 1.00 0.00 438 SER A CA 16
ATOM 26245 C C . SER A 1 93 ? -1.804 -14.622 -3.798 1.00 0.00 438 SER A C 16
ATOM 26246 O O . SER A 1 93 ? -1.394 -13.681 -4.477 1.00 0.00 438 SER A O 16
ATOM 26254 N N . LYS A 1 94 ? -2.896 -14.549 -3.045 1.00 0.00 439 LYS A N 16
ATOM 26255 C CA . LYS A 1 94 ? -3.694 -13.330 -2.972 1.00 0.00 439 LYS A CA 16
ATOM 26256 C C . LYS A 1 94 ? -2.932 -12.223 -2.250 1.00 0.00 439 LYS A C 16
ATOM 26257 O O . LYS A 1 94 ? -2.332 -12.453 -1.199 1.00 0.00 439 LYS A O 16
ATOM 26276 N N . LEU A 1 95 ? -2.961 -11.024 -2.819 1.00 0.00 440 LEU A N 16
ATOM 26277 C CA . LEU A 1 95 ? -2.274 -9.880 -2.228 1.00 0.00 440 LEU A CA 16
ATOM 26278 C C . LEU A 1 95 ? -3.255 -8.982 -1.482 1.00 0.00 440 LEU A C 16
ATOM 26279 O O . LEU A 1 95 ? -4.392 -8.793 -1.914 1.00 0.00 440 LEU A O 16
ATOM 26295 N N . LYS A 1 96 ? -2.807 -8.427 -0.360 1.00 0.00 441 LYS A N 16
ATOM 26296 C CA . LYS A 1 96 ? -3.643 -7.545 0.445 1.00 0.00 441 LYS A CA 16
ATOM 26297 C C . LYS A 1 96 ? -3.022 -6.157 0.553 1.00 0.00 441 LYS A C 16
ATOM 26298 O O . LYS A 1 96 ? -2.090 -5.940 1.328 1.00 0.00 441 LYS A O 16
ATOM 26317 N N . VAL A 1 97 ? -3.546 -5.217 -0.229 1.00 0.00 442 VAL A N 16
ATOM 26318 C CA . VAL A 1 97 ? -3.045 -3.847 -0.219 1.00 0.00 442 VAL A CA 16
ATOM 26319 C C . VAL A 1 97 ? -3.928 -2.945 0.635 1.00 0.00 442 VAL A C 16
ATOM 26320 O O . VAL A 1 97 ? -5.149 -2.927 0.478 1.00 0.00 442 VAL A O 16
ATOM 26333 N N . SER A 1 98 ? -3.303 -2.197 1.538 1.00 0.00 443 SER A N 16
ATOM 26334 C CA . SER A 1 98 ? -4.033 -1.293 2.419 1.00 0.00 443 SER A CA 16
ATOM 26335 C C . SER A 1 98 ? -3.141 -0.142 2.877 1.00 0.00 443 SER A C 16
ATOM 26336 O O . SER A 1 98 ? -2.035 -0.359 3.372 1.00 0.00 443 SER A O 16
ATOM 26344 N N . LEU A 1 99 ? -3.631 1.081 2.708 1.00 0.00 444 LEU A N 16
ATOM 26345 C CA . LEU A 1 99 ? -2.881 2.266 3.103 1.00 0.00 444 LEU A CA 16
ATOM 26346 C C . LEU A 1 99 ? -2.169 2.043 4.434 1.00 0.00 444 LEU A C 16
ATOM 26347 O O . LEU A 1 99 ? -2.768 1.565 5.397 1.00 0.00 444 LEU A O 16
ATOM 26363 N N . ALA A 1 100 ? -0.887 2.392 4.480 1.00 0.00 445 ALA A N 16
ATOM 26364 C CA . ALA A 1 100 ? -0.095 2.232 5.693 1.00 0.00 445 ALA A CA 16
ATOM 26365 C C . ALA A 1 100 ? -0.428 3.316 6.712 1.00 0.00 445 ALA A C 16
ATOM 26366 O O . ALA A 1 100 ? -0.096 4.486 6.519 1.00 0.00 445 ALA A O 16
ATOM 26373 N N . ARG A 1 101 ? -1.085 2.920 7.797 1.00 0.00 446 ARG A N 16
ATOM 26374 C CA . ARG A 1 101 ? -1.465 3.859 8.846 1.00 0.00 446 ARG A CA 16
ATOM 26375 C C . ARG A 1 101 ? -1.427 3.189 10.216 1.00 0.00 446 ARG A C 16
ATOM 26376 O O . ARG A 1 101 ? -2.259 2.337 10.526 1.00 0.00 446 ARG A O 16
ATOM 26397 N N . LYS A 1 102 ? -0.453 3.578 11.032 1.00 0.00 447 LYS A N 16
ATOM 26398 C CA . LYS A 1 102 ? -0.305 3.017 12.369 1.00 0.00 447 LYS A CA 16
ATOM 26399 C C . LYS A 1 102 ? 0.435 3.985 13.288 1.00 0.00 447 LYS A C 16
ATOM 26400 O O . LYS A 1 102 ? 1.627 4.236 13.112 1.00 0.00 447 LYS A O 16
ATOM 26419 N N . LYS A 1 103 ? -0.280 4.525 14.269 1.00 0.00 448 LYS A N 16
ATOM 26420 C CA . LYS A 1 103 ? 0.308 5.464 15.217 1.00 0.00 448 LYS A CA 16
ATOM 26421 C C . LYS A 1 103 ? 0.043 5.023 16.654 1.00 0.00 448 LYS A C 16
ATOM 26422 O O . LYS A 1 103 ? -0.964 4.383 16.956 1.00 0.00 448 LYS A O 16
ATOM 26441 N N . PRO A 1 104 ? 0.966 5.376 17.561 1.00 0.00 449 PRO A N 16
ATOM 26442 C CA . PRO A 1 104 ? 0.853 5.028 18.981 1.00 0.00 449 PRO A CA 16
ATOM 26443 C C . PRO A 1 104 ? -0.266 5.796 19.677 1.00 0.00 449 PRO A C 16
ATOM 26444 O O . PRO A 1 104 ? -0.812 6.763 19.146 1.00 0.00 449 PRO A O 16
ATOM 26455 N N . PRO A 1 105 ? -0.617 5.356 20.895 1.00 0.00 450 PRO A N 16
ATOM 26456 C CA . PRO A 1 105 ? -1.674 5.988 21.691 1.00 0.00 450 PRO A CA 16
ATOM 26457 C C . PRO A 1 105 ? -1.269 7.368 22.198 1.00 0.00 450 PRO A C 16
ATOM 26458 O O . PRO A 1 105 ? -2.021 8.016 22.927 1.00 0.00 450 PRO A O 16
ATOM 26469 N N . MET A 1 106 ? -0.079 7.813 21.807 1.00 0.00 451 MET A N 16
ATOM 26470 C CA . MET A 1 106 ? 0.422 9.117 22.221 1.00 0.00 451 MET A CA 16
ATOM 26471 C C . MET A 1 106 ? -0.716 10.126 22.338 1.00 0.00 451 MET A C 16
ATOM 26472 O O . MET A 1 106 ? -0.820 10.847 23.329 1.00 0.00 451 MET A O 16
ATOM 26486 N N . ASN A 1 107 ? -1.568 10.171 21.318 1.00 0.00 452 ASN A N 16
ATOM 26487 C CA . ASN A 1 107 ? -2.698 11.093 21.306 1.00 0.00 452 ASN A CA 16
ATOM 26488 C C . ASN A 1 107 ? -4.003 10.355 21.589 1.00 0.00 452 ASN A C 16
ATOM 26489 O O . ASN A 1 107 ? -4.236 9.263 21.072 1.00 0.00 452 ASN A O 16
ATOM 26500 N N . SER A 1 108 ? -4.852 10.961 22.413 1.00 0.00 453 SER A N 16
ATOM 26501 C CA . SER A 1 108 ? -6.133 10.361 22.767 1.00 0.00 453 SER A CA 16
ATOM 26502 C C . SER A 1 108 ? -7.243 11.408 22.762 1.00 0.00 453 SER A C 16
ATOM 26503 O O . SER A 1 108 ? -7.113 12.469 23.370 1.00 0.00 453 SER A O 16
ATOM 26511 N N . GLY A 1 109 ? -8.337 11.099 22.071 1.00 0.00 454 GLY A N 16
ATOM 26512 C CA . GLY A 1 109 ? -9.454 12.022 22.000 1.00 0.00 454 GLY A CA 16
ATOM 26513 C C . GLY A 1 109 ? -10.787 11.311 21.877 1.00 0.00 454 GLY A C 16
ATOM 26514 O O . GLY A 1 109 ? -11.398 10.916 22.870 1.00 0.00 454 GLY A O 16
ATOM 26518 N N . PRO A 1 110 ? -11.258 11.139 20.633 1.00 0.00 455 PRO A N 16
ATOM 26519 C CA . PRO A 1 110 ? -12.532 10.471 20.355 1.00 0.00 455 PRO A CA 16
ATOM 26520 C C . PRO A 1 110 ? -12.478 8.975 20.647 1.00 0.00 455 PRO A C 16
ATOM 26521 O O . PRO A 1 110 ? -11.576 8.275 20.187 1.00 0.00 455 PRO A O 16
ATOM 26532 N N . SER A 1 111 ? -13.451 8.491 21.412 1.00 0.00 456 SER A N 16
ATOM 26533 C CA . SER A 1 111 ? -13.511 7.077 21.767 1.00 0.00 456 SER A CA 16
ATOM 26534 C C . SER A 1 111 ? -14.812 6.450 21.275 1.00 0.00 456 SER A C 16
ATOM 26535 O O . SER A 1 111 ? -15.849 7.110 21.211 1.00 0.00 456 SER A O 16
ATOM 26543 N N . SER A 1 112 ? -14.749 5.167 20.930 1.00 0.00 457 SER A N 16
ATOM 26544 C CA . SER A 1 112 ? -15.920 4.449 20.439 1.00 0.00 457 SER A CA 16
ATOM 26545 C C . SER A 1 112 ? -16.163 3.185 21.257 1.00 0.00 457 SER A C 16
ATOM 26546 O O . SER A 1 112 ? -17.298 2.873 21.616 1.00 0.00 457 SER A O 16
ATOM 26554 N N . GLY A 1 113 ? -15.087 2.460 21.550 1.00 0.00 458 GLY A N 16
ATOM 26555 C CA . GLY A 1 113 ? -15.205 1.237 22.323 1.00 0.00 458 GLY A CA 16
ATOM 26556 C C . GLY A 1 113 ? -14.442 0.083 21.704 1.00 0.00 458 GLY A C 16
ATOM 26557 O O . GLY A 1 113 ? -14.854 -0.462 20.680 1.00 0.00 458 GLY A O 16
ATOM 26561 N N . GLY A 1 1 ? 9.356 -10.444 18.792 1.00 0.00 346 GLY A N 17
ATOM 26562 C CA . GLY A 1 1 ? 8.169 -10.319 19.619 1.00 0.00 346 GLY A CA 17
ATOM 26563 C C . GLY A 1 1 ? 6.889 -10.422 18.814 1.00 0.00 346 GLY A C 17
ATOM 26564 O O . GLY A 1 1 ? 6.658 -11.416 18.127 1.00 0.00 346 GLY A O 17
ATOM 26568 N N . SER A 1 2 ? 6.054 -9.392 18.901 1.00 0.00 347 SER A N 17
ATOM 26569 C CA . SER A 1 2 ? 4.787 -9.371 18.179 1.00 0.00 347 SER A CA 17
ATOM 26570 C C . SER A 1 2 ? 4.407 -7.947 17.787 1.00 0.00 347 SER A C 17
ATOM 26571 O O . SER A 1 2 ? 4.170 -7.097 18.645 1.00 0.00 347 SER A O 17
ATOM 26579 N N . SER A 1 3 ? 4.353 -7.695 16.482 1.00 0.00 348 SER A N 17
ATOM 26580 C CA . SER A 1 3 ? 4.005 -6.373 15.974 1.00 0.00 348 SER A CA 17
ATOM 26581 C C . SER A 1 3 ? 2.673 -5.902 16.549 1.00 0.00 348 SER A C 17
ATOM 26582 O O . SER A 1 3 ? 1.781 -6.705 16.815 1.00 0.00 348 SER A O 17
ATOM 26590 N N . GLY A 1 4 ? 2.545 -4.592 16.735 1.00 0.00 349 GLY A N 17
ATOM 26591 C CA . GLY A 1 4 ? 1.320 -4.035 17.277 1.00 0.00 349 GLY A CA 17
ATOM 26592 C C . GLY A 1 4 ? 1.345 -2.520 17.330 1.00 0.00 349 GLY A C 17
ATOM 26593 O O . GLY A 1 4 ? 0.883 -1.919 18.299 1.00 0.00 349 GLY A O 17
ATOM 26597 N N . SER A 1 5 ? 1.888 -1.902 16.286 1.00 0.00 350 SER A N 17
ATOM 26598 C CA . SER A 1 5 ? 1.977 -0.448 16.221 1.00 0.00 350 SER A CA 17
ATOM 26599 C C . SER A 1 5 ? 0.591 0.185 16.297 1.00 0.00 350 SER A C 17
ATOM 26600 O O . SER A 1 5 ? -0.419 -0.472 16.045 1.00 0.00 350 SER A O 17
ATOM 26608 N N . SER A 1 6 ? 0.551 1.468 16.645 1.00 0.00 351 SER A N 17
ATOM 26609 C CA . SER A 1 6 ? -0.711 2.190 16.758 1.00 0.00 351 SER A CA 17
ATOM 26610 C C . SER A 1 6 ? -0.773 3.336 15.753 1.00 0.00 351 SER A C 17
ATOM 26611 O O . SER A 1 6 ? -1.692 3.414 14.939 1.00 0.00 351 SER A O 17
ATOM 26619 N N . GLY A 1 7 ? 0.215 4.224 15.816 1.00 0.00 352 GLY A N 17
ATOM 26620 C CA . GLY A 1 7 ? 0.255 5.355 14.907 1.00 0.00 352 GLY A CA 17
ATOM 26621 C C . GLY A 1 7 ? -0.608 6.508 15.378 1.00 0.00 352 GLY A C 17
ATOM 26622 O O . GLY A 1 7 ? -1.636 6.301 16.025 1.00 0.00 352 GLY A O 17
ATOM 26626 N N . ASP A 1 8 ? -0.191 7.727 15.055 1.00 0.00 353 ASP A N 17
ATOM 26627 C CA . ASP A 1 8 ? -0.933 8.919 15.449 1.00 0.00 353 ASP A CA 17
ATOM 26628 C C . ASP A 1 8 ? -1.549 9.603 14.234 1.00 0.00 353 ASP A C 17
ATOM 26629 O O . ASP A 1 8 ? -0.979 10.529 13.656 1.00 0.00 353 ASP A O 17
ATOM 26638 N N . PRO A 1 9 ? -2.742 9.137 13.833 1.00 0.00 354 PRO A N 17
ATOM 26639 C CA . PRO A 1 9 ? -3.461 9.690 12.681 1.00 0.00 354 PRO A CA 17
ATOM 26640 C C . PRO A 1 9 ? -3.990 11.096 12.947 1.00 0.00 354 PRO A C 17
ATOM 26641 O O . PRO A 1 9 ? -4.190 11.486 14.098 1.00 0.00 354 PRO A O 17
ATOM 26652 N N . ASP A 1 10 ? -4.213 11.850 11.878 1.00 0.00 355 ASP A N 17
ATOM 26653 C CA . ASP A 1 10 ? -4.720 13.213 11.997 1.00 0.00 355 ASP A CA 17
ATOM 26654 C C . ASP A 1 10 ? -5.667 13.543 10.846 1.00 0.00 355 ASP A C 17
ATOM 26655 O O . ASP A 1 10 ? -5.682 12.854 9.827 1.00 0.00 355 ASP A O 17
ATOM 26664 N N . GLU A 1 11 ? -6.455 14.598 11.020 1.00 0.00 356 GLU A N 17
ATOM 26665 C CA . GLU A 1 11 ? -7.406 15.016 9.996 1.00 0.00 356 GLU A CA 17
ATOM 26666 C C . GLU A 1 11 ? -6.771 14.968 8.611 1.00 0.00 356 GLU A C 17
ATOM 26667 O O . GLU A 1 11 ? -5.602 15.314 8.440 1.00 0.00 356 GLU A O 17
ATOM 26679 N N . ASP A 1 12 ? -7.548 14.536 7.624 1.00 0.00 357 ASP A N 17
ATOM 26680 C CA . ASP A 1 12 ? -7.063 14.444 6.252 1.00 0.00 357 ASP A CA 17
ATOM 26681 C C . ASP A 1 12 ? -5.729 13.706 6.197 1.00 0.00 357 ASP A C 17
ATOM 26682 O O . ASP A 1 12 ? -4.817 14.104 5.472 1.00 0.00 357 ASP A O 17
ATOM 26691 N N . SER A 1 13 ? -5.621 12.628 6.969 1.00 0.00 358 SER A N 17
ATOM 26692 C CA . SER A 1 13 ? -4.397 11.838 7.011 1.00 0.00 358 SER A CA 17
ATOM 26693 C C . SER A 1 13 ? -3.851 11.606 5.606 1.00 0.00 358 SER A C 17
ATOM 26694 O O . SER A 1 13 ? -4.439 10.870 4.813 1.00 0.00 358 SER A O 17
ATOM 26702 N N . ASP A 1 14 ? -2.723 12.238 5.304 1.00 0.00 359 ASP A N 17
ATOM 26703 C CA . ASP A 1 14 ? -2.095 12.100 3.995 1.00 0.00 359 ASP A CA 17
ATOM 26704 C C . ASP A 1 14 ? -1.076 10.964 3.998 1.00 0.00 359 ASP A C 17
ATOM 26705 O O . ASP A 1 14 ? -0.035 11.052 4.647 1.00 0.00 359 ASP A O 17
ATOM 26714 N N . ASN A 1 15 ? -1.385 9.898 3.268 1.00 0.00 360 ASN A N 17
ATOM 26715 C CA . ASN A 1 15 ? -0.497 8.744 3.187 1.00 0.00 360 ASN A CA 17
ATOM 26716 C C . ASN A 1 15 ? -0.320 8.293 1.740 1.00 0.00 360 ASN A C 17
ATOM 26717 O O . ASN A 1 15 ? -1.196 7.643 1.171 1.00 0.00 360 ASN A O 17
ATOM 26728 N N . SER A 1 16 ? 0.819 8.645 1.152 1.00 0.00 361 SER A N 17
ATOM 26729 C CA . SER A 1 16 ? 1.110 8.279 -0.230 1.00 0.00 361 SER A CA 17
ATOM 26730 C C . SER A 1 16 ? 1.828 6.935 -0.296 1.00 0.00 361 SER A C 17
ATOM 26731 O O . SER A 1 16 ? 2.721 6.736 -1.119 1.00 0.00 361 SER A O 17
ATOM 26739 N N . ALA A 1 17 ? 1.429 6.014 0.575 1.00 0.00 362 ALA A N 17
ATOM 26740 C CA . ALA A 1 17 ? 2.032 4.687 0.615 1.00 0.00 362 ALA A CA 17
ATOM 26741 C C . ALA A 1 17 ? 0.971 3.607 0.785 1.00 0.00 362 ALA A C 17
ATOM 26742 O O . ALA A 1 17 ? -0.171 3.896 1.147 1.00 0.00 362 ALA A O 17
ATOM 26749 N N . ILE A 1 18 ? 1.353 2.361 0.524 1.00 0.00 363 ILE A N 17
ATOM 26750 C CA . ILE A 1 18 ? 0.433 1.239 0.649 1.00 0.00 363 ILE A CA 17
ATOM 26751 C C . ILE A 1 18 ? 1.115 0.039 1.299 1.00 0.00 363 ILE A C 17
ATOM 26752 O O . ILE A 1 18 ? 2.288 -0.235 1.045 1.00 0.00 363 ILE A O 17
ATOM 26768 N N . TYR A 1 19 ? 0.372 -0.673 2.139 1.00 0.00 364 TYR A N 17
ATOM 26769 C CA . TYR A 1 19 ? 0.903 -1.843 2.827 1.00 0.00 364 TYR A CA 17
ATOM 26770 C C . TYR A 1 19 ? 0.414 -3.130 2.172 1.00 0.00 364 TYR A C 17
ATOM 26771 O O . TYR A 1 19 ? -0.780 -3.428 2.175 1.00 0.00 364 TYR A O 17
ATOM 26789 N N . VAL A 1 20 ? 1.347 -3.892 1.608 1.00 0.00 365 VAL A N 17
ATOM 26790 C CA . VAL A 1 20 ? 1.012 -5.149 0.950 1.00 0.00 365 VAL A CA 17
ATOM 26791 C C . VAL A 1 20 ? 1.331 -6.340 1.846 1.00 0.00 365 VAL A C 17
ATOM 26792 O O . VAL A 1 20 ? 2.330 -6.338 2.565 1.00 0.00 365 VAL A O 17
ATOM 26805 N N . GLN A 1 21 ? 0.476 -7.357 1.797 1.00 0.00 366 GLN A N 17
ATOM 26806 C CA . GLN A 1 21 ? 0.667 -8.556 2.604 1.00 0.00 366 GLN A CA 17
ATOM 26807 C C . GLN A 1 21 ? 0.075 -9.778 1.912 1.00 0.00 366 GLN A C 17
ATOM 26808 O O . GLN A 1 21 ? -1.115 -9.812 1.599 1.00 0.00 366 GLN A O 17
ATOM 26822 N N . GLY A 1 22 ? 0.913 -10.783 1.675 1.00 0.00 367 GLY A N 17
ATOM 26823 C CA . GLY A 1 22 ? 0.454 -11.994 1.021 1.00 0.00 367 GLY A CA 17
ATOM 26824 C C . GLY A 1 22 ? 1.383 -12.439 -0.092 1.00 0.00 367 GLY A C 17
ATOM 26825 O O . GLY A 1 22 ? 1.075 -13.377 -0.830 1.00 0.00 367 GLY A O 17
ATOM 26829 N N . LEU A 1 23 ? 2.522 -11.766 -0.215 1.00 0.00 368 LEU A N 17
ATOM 26830 C CA . LEU A 1 23 ? 3.498 -12.097 -1.247 1.00 0.00 368 LEU A CA 17
ATOM 26831 C C . LEU A 1 23 ? 4.219 -13.400 -0.918 1.00 0.00 368 LEU A C 17
ATOM 26832 O O . LEU A 1 23 ? 4.295 -13.803 0.243 1.00 0.00 368 LEU A O 17
ATOM 26848 N N . ASN A 1 24 ? 4.748 -14.055 -1.947 1.00 0.00 369 ASN A N 17
ATOM 26849 C CA . ASN A 1 24 ? 5.464 -15.312 -1.766 1.00 0.00 369 ASN A CA 17
ATOM 26850 C C . ASN A 1 24 ? 6.911 -15.059 -1.350 1.00 0.00 369 ASN A C 17
ATOM 26851 O O . ASN A 1 24 ? 7.335 -13.912 -1.210 1.00 0.00 369 ASN A O 17
ATOM 26862 N N . ASP A 1 25 ? 7.661 -16.138 -1.153 1.00 0.00 370 ASP A N 17
ATOM 26863 C CA . ASP A 1 25 ? 9.059 -16.034 -0.753 1.00 0.00 370 ASP A CA 17
ATOM 26864 C C . ASP A 1 25 ? 9.963 -15.895 -1.975 1.00 0.00 370 ASP A C 17
ATOM 26865 O O . ASP A 1 25 ? 11.189 -15.906 -1.857 1.00 0.00 370 ASP A O 17
ATOM 26874 N N . SER A 1 26 ? 9.350 -15.765 -3.147 1.00 0.00 371 SER A N 17
ATOM 26875 C CA . SER A 1 26 ? 10.100 -15.628 -4.390 1.00 0.00 371 SER A CA 17
ATOM 26876 C C . SER A 1 26 ? 9.878 -14.251 -5.009 1.00 0.00 371 SER A C 17
ATOM 26877 O O . SER A 1 26 ? 10.365 -13.965 -6.104 1.00 0.00 371 SER A O 17
ATOM 26885 N N . VAL A 1 27 ? 9.141 -13.402 -4.301 1.00 0.00 372 VAL A N 17
ATOM 26886 C CA . VAL A 1 27 ? 8.855 -12.055 -4.779 1.00 0.00 372 VAL A CA 17
ATOM 26887 C C . VAL A 1 27 ? 10.067 -11.145 -4.614 1.00 0.00 372 VAL A C 17
ATOM 26888 O O . VAL A 1 27 ? 10.762 -11.196 -3.598 1.00 0.00 372 VAL A O 17
ATOM 26901 N N . THR A 1 28 ? 10.316 -10.310 -5.618 1.00 0.00 373 THR A N 17
ATOM 26902 C CA . THR A 1 28 ? 11.444 -9.388 -5.585 1.00 0.00 373 THR A CA 17
ATOM 26903 C C . THR A 1 28 ? 10.979 -7.944 -5.736 1.00 0.00 373 THR A C 17
ATOM 26904 O O . THR A 1 28 ? 9.799 -7.684 -5.977 1.00 0.00 373 THR A O 17
ATOM 26915 N N . LEU A 1 29 ? 11.911 -7.010 -5.594 1.00 0.00 374 LEU A N 17
ATOM 26916 C CA . LEU A 1 29 ? 11.597 -5.590 -5.715 1.00 0.00 374 LEU A CA 17
ATOM 26917 C C . LEU A 1 29 ? 11.204 -5.240 -7.147 1.00 0.00 374 LEU A C 17
ATOM 26918 O O . LEU A 1 29 ? 10.074 -4.826 -7.408 1.00 0.00 374 LEU A O 17
ATOM 26934 N N . ASP A 1 30 ? 12.144 -5.411 -8.070 1.00 0.00 375 ASP A N 17
ATOM 26935 C CA . ASP A 1 30 ? 11.896 -5.117 -9.476 1.00 0.00 375 ASP A CA 17
ATOM 26936 C C . ASP A 1 30 ? 10.578 -5.733 -9.937 1.00 0.00 375 ASP A C 17
ATOM 26937 O O . ASP A 1 30 ? 9.926 -5.221 -10.848 1.00 0.00 375 ASP A O 17
ATOM 26946 N N . ASP A 1 31 ? 10.192 -6.835 -9.303 1.00 0.00 376 ASP A N 17
ATOM 26947 C CA . ASP A 1 31 ? 8.953 -7.521 -9.646 1.00 0.00 376 ASP A CA 17
ATOM 26948 C C . ASP A 1 31 ? 7.747 -6.786 -9.072 1.00 0.00 376 ASP A C 17
ATOM 26949 O O . ASP A 1 31 ? 6.666 -6.787 -9.663 1.00 0.00 376 ASP A O 17
ATOM 26958 N N . LEU A 1 32 ? 7.938 -6.160 -7.915 1.00 0.00 377 LEU A N 17
ATOM 26959 C CA . LEU A 1 32 ? 6.865 -5.422 -7.258 1.00 0.00 377 LEU A CA 17
ATOM 26960 C C . LEU A 1 32 ? 6.765 -4.002 -7.809 1.00 0.00 377 LEU A C 17
ATOM 26961 O O . LEU A 1 32 ? 5.694 -3.398 -7.804 1.00 0.00 377 LEU A O 17
ATOM 26977 N N . ALA A 1 33 ? 7.891 -3.478 -8.284 1.00 0.00 378 ALA A N 17
ATOM 26978 C CA . ALA A 1 33 ? 7.930 -2.131 -8.841 1.00 0.00 378 ALA A CA 17
ATOM 26979 C C . ALA A 1 33 ? 7.268 -2.086 -10.215 1.00 0.00 378 ALA A C 17
ATOM 26980 O O . ALA A 1 33 ? 6.597 -1.114 -10.559 1.00 0.00 378 ALA A O 17
ATOM 26987 N N . ASP A 1 34 ? 7.463 -3.144 -10.995 1.00 0.00 379 ASP A N 17
ATOM 26988 C CA . ASP A 1 34 ? 6.886 -3.225 -12.331 1.00 0.00 379 ASP A CA 17
ATOM 26989 C C . ASP A 1 34 ? 5.411 -3.607 -12.264 1.00 0.00 379 ASP A C 17
ATOM 26990 O O . ASP A 1 34 ? 4.655 -3.377 -13.208 1.00 0.00 379 ASP A O 17
ATOM 26999 N N . PHE A 1 35 ? 5.007 -4.194 -11.141 1.00 0.00 380 PHE A N 17
ATOM 27000 C CA . PHE A 1 35 ? 3.623 -4.610 -10.951 1.00 0.00 380 PHE A CA 17
ATOM 27001 C C . PHE A 1 35 ? 2.815 -3.513 -10.263 1.00 0.00 380 PHE A C 17
ATOM 27002 O O . PHE A 1 35 ? 1.747 -3.124 -10.736 1.00 0.00 380 PHE A O 17
ATOM 27019 N N . PHE A 1 36 ? 3.333 -3.017 -9.144 1.00 0.00 381 PHE A N 17
ATOM 27020 C CA . PHE A 1 36 ? 2.660 -1.966 -8.390 1.00 0.00 381 PHE A CA 17
ATOM 27021 C C . PHE A 1 36 ? 2.481 -0.715 -9.244 1.00 0.00 381 PHE A C 17
ATOM 27022 O O . PHE A 1 36 ? 1.584 0.094 -9.001 1.00 0.00 381 PHE A O 17
ATOM 27039 N N . LYS A 1 37 ? 3.339 -0.561 -10.247 1.00 0.00 382 LYS A N 17
ATOM 27040 C CA . LYS A 1 37 ? 3.277 0.591 -11.138 1.00 0.00 382 LYS A CA 17
ATOM 27041 C C . LYS A 1 37 ? 2.060 0.505 -12.055 1.00 0.00 382 LYS A C 17
ATOM 27042 O O . LYS A 1 37 ? 1.671 1.491 -12.679 1.00 0.00 382 LYS A O 17
ATOM 27061 N N . GLN A 1 38 ? 1.463 -0.682 -12.128 1.00 0.00 383 GLN A N 17
ATOM 27062 C CA . GLN A 1 38 ? 0.291 -0.895 -12.967 1.00 0.00 383 GLN A CA 17
ATOM 27063 C C . GLN A 1 38 ? -0.716 0.238 -12.795 1.00 0.00 383 GLN A C 17
ATOM 27064 O O . GLN A 1 38 ? -1.142 0.858 -13.770 1.00 0.00 383 GLN A O 17
ATOM 27078 N N . CYS A 1 39 ? -1.094 0.501 -11.548 1.00 0.00 384 CYS A N 17
ATOM 27079 C CA . CYS A 1 39 ? -2.052 1.558 -11.248 1.00 0.00 384 CYS A CA 17
ATOM 27080 C C . CYS A 1 39 ? -1.542 2.910 -11.737 1.00 0.00 384 CYS A C 17
ATOM 27081 O O . CYS A 1 39 ? -2.084 3.486 -12.679 1.00 0.00 384 CYS A O 17
ATOM 27089 N N . GLY A 1 40 ? -0.496 3.413 -11.089 1.00 0.00 385 GLY A N 17
ATOM 27090 C CA . GLY A 1 40 ? 0.069 4.694 -11.471 1.00 0.00 385 GLY A CA 17
ATOM 27091 C C . GLY A 1 40 ? 1.581 4.651 -11.581 1.00 0.00 385 GLY A C 17
ATOM 27092 O O . GLY A 1 40 ? 2.135 3.829 -12.308 1.00 0.00 385 GLY A O 17
ATOM 27096 N N . VAL A 1 41 ? 2.249 5.543 -10.856 1.00 0.00 386 VAL A N 17
ATOM 27097 C CA . VAL A 1 41 ? 3.706 5.605 -10.875 1.00 0.00 386 VAL A CA 17
ATOM 27098 C C . VAL A 1 41 ? 4.279 5.489 -9.467 1.00 0.00 386 VAL A C 17
ATOM 27099 O O . VAL A 1 41 ? 3.793 6.125 -8.532 1.00 0.00 386 VAL A O 17
ATOM 27112 N N . VAL A 1 42 ? 5.319 4.672 -9.323 1.00 0.00 387 VAL A N 17
ATOM 27113 C CA . VAL A 1 42 ? 5.961 4.472 -8.029 1.00 0.00 387 VAL A CA 17
ATOM 27114 C C . VAL A 1 42 ? 7.058 5.504 -7.795 1.00 0.00 387 VAL A C 17
ATOM 27115 O O . VAL A 1 42 ? 7.904 5.736 -8.660 1.00 0.00 387 VAL A O 17
ATOM 27128 N N . LYS A 1 43 ? 7.039 6.124 -6.620 1.00 0.00 388 LYS A N 17
ATOM 27129 C CA . LYS A 1 43 ? 8.034 7.131 -6.270 1.00 0.00 388 LYS A CA 17
ATOM 27130 C C . LYS A 1 43 ? 9.446 6.570 -6.398 1.00 0.00 388 LYS A C 17
ATOM 27131 O O . LYS A 1 43 ? 9.850 5.700 -5.628 1.00 0.00 388 LYS A O 17
ATOM 27150 N N . MET A 1 44 ? 10.191 7.075 -7.376 1.00 0.00 389 MET A N 17
ATOM 27151 C CA . MET A 1 44 ? 11.560 6.624 -7.602 1.00 0.00 389 MET A CA 17
ATOM 27152 C C . MET A 1 44 ? 12.563 7.683 -7.155 1.00 0.00 389 MET A C 17
ATOM 27153 O O . MET A 1 44 ? 12.540 8.814 -7.637 1.00 0.00 389 MET A O 17
ATOM 27167 N N . ASN A 1 45 ? 13.440 7.308 -6.229 1.00 0.00 390 ASN A N 17
ATOM 27168 C CA . ASN A 1 45 ? 14.449 8.227 -5.716 1.00 0.00 390 ASN A CA 17
ATOM 27169 C C . ASN A 1 45 ? 15.167 8.939 -6.858 1.00 0.00 390 ASN A C 17
ATOM 27170 O O . ASN A 1 45 ? 15.342 8.379 -7.941 1.00 0.00 390 ASN A O 17
ATOM 27181 N N . LYS A 1 46 ? 15.583 10.176 -6.609 1.00 0.00 391 LYS A N 17
ATOM 27182 C CA . LYS A 1 46 ? 16.285 10.966 -7.615 1.00 0.00 391 LYS A CA 17
ATOM 27183 C C . LYS A 1 46 ? 17.795 10.839 -7.448 1.00 0.00 391 LYS A C 17
ATOM 27184 O O . LYS A 1 46 ? 18.557 11.122 -8.373 1.00 0.00 391 LYS A O 17
ATOM 27203 N N . ARG A 1 47 ? 18.222 10.410 -6.265 1.00 0.00 392 ARG A N 17
ATOM 27204 C CA . ARG A 1 47 ? 19.643 10.247 -5.978 1.00 0.00 392 ARG A CA 17
ATOM 27205 C C . ARG A 1 47 ? 20.074 8.797 -6.179 1.00 0.00 392 ARG A C 17
ATOM 27206 O O . ARG A 1 47 ? 21.096 8.523 -6.810 1.00 0.00 392 ARG A O 17
ATOM 27227 N N . THR A 1 48 ? 19.288 7.871 -5.640 1.00 0.00 393 THR A N 17
ATOM 27228 C CA . THR A 1 48 ? 19.588 6.449 -5.758 1.00 0.00 393 THR A CA 17
ATOM 27229 C C . THR A 1 48 ? 18.924 5.848 -6.991 1.00 0.00 393 THR A C 17
ATOM 27230 O O . THR A 1 48 ? 19.348 4.807 -7.491 1.00 0.00 393 THR A O 17
ATOM 27241 N N . GLY A 1 49 ? 17.879 6.510 -7.478 1.00 0.00 394 GLY A N 17
ATOM 27242 C CA . GLY A 1 49 ? 17.173 6.026 -8.649 1.00 0.00 394 GLY A CA 17
ATOM 27243 C C . GLY A 1 49 ? 16.474 4.705 -8.400 1.00 0.00 394 GLY A C 17
ATOM 27244 O O . GLY A 1 49 ? 16.277 3.915 -9.323 1.00 0.00 394 GLY A O 17
ATOM 27248 N N . GLN A 1 50 ? 16.097 4.464 -7.148 1.00 0.00 395 GLN A N 17
ATOM 27249 C CA . GLN A 1 50 ? 15.418 3.228 -6.779 1.00 0.00 395 GLN A CA 17
ATOM 27250 C C . GLN A 1 50 ? 14.014 3.513 -6.255 1.00 0.00 395 GLN A C 17
ATOM 27251 O O . GLN A 1 50 ? 13.730 4.588 -5.726 1.00 0.00 395 GLN A O 17
ATOM 27265 N N . PRO A 1 51 ? 13.114 2.530 -6.404 1.00 0.00 396 PRO A N 17
ATOM 27266 C CA . PRO A 1 51 ? 11.725 2.653 -5.952 1.00 0.00 396 PRO A CA 17
ATOM 27267 C C . PRO A 1 51 ? 11.610 2.661 -4.431 1.00 0.00 396 PRO A C 17
ATOM 27268 O O . PRO A 1 51 ? 12.390 2.011 -3.737 1.00 0.00 396 PRO A O 17
ATOM 27279 N N . MET A 1 52 ? 10.630 3.400 -3.922 1.00 0.00 397 MET A N 17
ATOM 27280 C CA . MET A 1 52 ? 10.412 3.490 -2.482 1.00 0.00 397 MET A CA 17
ATOM 27281 C C . MET A 1 52 ? 9.633 2.282 -1.974 1.00 0.00 397 MET A C 17
ATOM 27282 O O . MET A 1 52 ? 8.737 2.416 -1.139 1.00 0.00 397 MET A O 17
ATOM 27296 N N . ILE A 1 53 ? 9.979 1.104 -2.481 1.00 0.00 398 ILE A N 17
ATOM 27297 C CA . ILE A 1 53 ? 9.312 -0.127 -2.076 1.00 0.00 398 ILE A CA 17
ATOM 27298 C C . ILE A 1 53 ? 10.131 -0.880 -1.034 1.00 0.00 398 ILE A C 17
ATOM 27299 O O . ILE A 1 53 ? 11.348 -1.015 -1.165 1.00 0.00 398 ILE A O 17
ATOM 27315 N N . HIS A 1 54 ? 9.457 -1.371 0.000 1.00 0.00 399 HIS A N 17
ATOM 27316 C CA . HIS A 1 54 ? 10.122 -2.113 1.065 1.00 0.00 399 HIS A CA 17
ATOM 27317 C C . HIS A 1 54 ? 9.641 -3.560 1.102 1.00 0.00 399 HIS A C 17
ATOM 27318 O O . HIS A 1 54 ? 8.458 -3.836 0.903 1.00 0.00 399 HIS A O 17
ATOM 27332 N N . ILE A 1 55 ? 10.565 -4.480 1.356 1.00 0.00 400 ILE A N 17
ATOM 27333 C CA . ILE A 1 55 ? 10.234 -5.898 1.419 1.00 0.00 400 ILE A CA 17
ATOM 27334 C C . ILE A 1 55 ? 10.869 -6.558 2.639 1.00 0.00 400 ILE A C 17
ATOM 27335 O O . ILE A 1 55 ? 12.018 -6.997 2.591 1.00 0.00 400 ILE A O 17
ATOM 27351 N N . TYR A 1 56 ? 10.114 -6.625 3.729 1.00 0.00 401 TYR A N 17
ATOM 27352 C CA . TYR A 1 56 ? 10.603 -7.231 4.961 1.00 0.00 401 TYR A CA 17
ATOM 27353 C C . TYR A 1 56 ? 10.983 -8.692 4.737 1.00 0.00 401 TYR A C 17
ATOM 27354 O O . TYR A 1 56 ? 10.159 -9.502 4.309 1.00 0.00 401 TYR A O 17
ATOM 27372 N N . LEU A 1 57 ? 12.236 -9.021 5.030 1.00 0.00 402 LEU A N 17
ATOM 27373 C CA . LEU A 1 57 ? 12.727 -10.385 4.861 1.00 0.00 402 LEU A CA 17
ATOM 27374 C C . LEU A 1 57 ? 12.923 -11.064 6.213 1.00 0.00 402 LEU A C 17
ATOM 27375 O O . LEU A 1 57 ? 13.453 -10.465 7.150 1.00 0.00 402 LEU A O 17
ATOM 27391 N N . ASP A 1 58 ? 12.493 -12.317 6.308 1.00 0.00 403 ASP A N 17
ATOM 27392 C CA . ASP A 1 58 ? 12.624 -13.080 7.544 1.00 0.00 403 ASP A CA 17
ATOM 27393 C C . ASP A 1 58 ? 14.075 -13.111 8.012 1.00 0.00 403 ASP A C 17
ATOM 27394 O O . ASP A 1 58 ? 14.988 -13.359 7.224 1.00 0.00 403 ASP A O 17
ATOM 27403 N N . LYS A 1 59 ? 14.282 -12.858 9.300 1.00 0.00 404 LYS A N 17
ATOM 27404 C CA . LYS A 1 59 ? 15.622 -12.857 9.874 1.00 0.00 404 LYS A CA 17
ATOM 27405 C C . LYS A 1 59 ? 16.094 -14.280 10.157 1.00 0.00 404 LYS A C 17
ATOM 27406 O O . LYS A 1 59 ? 17.246 -14.498 10.530 1.00 0.00 404 LYS A O 17
ATOM 27425 N N . GLU A 1 60 ? 15.196 -15.244 9.975 1.00 0.00 405 GLU A N 17
ATOM 27426 C CA . GLU A 1 60 ? 15.523 -16.645 10.210 1.00 0.00 405 GLU A CA 17
ATOM 27427 C C . GLU A 1 60 ? 15.885 -17.346 8.903 1.00 0.00 405 GLU A C 17
ATOM 27428 O O . GLU A 1 60 ? 16.574 -18.366 8.903 1.00 0.00 405 GLU A O 17
ATOM 27440 N N . THR A 1 61 ? 15.414 -16.791 7.791 1.00 0.00 406 THR A N 17
ATOM 27441 C CA . THR A 1 61 ? 15.685 -17.362 6.478 1.00 0.00 406 THR A CA 17
ATOM 27442 C C . THR A 1 61 ? 16.245 -16.311 5.527 1.00 0.00 406 THR A C 17
ATOM 27443 O O . THR A 1 61 ? 17.104 -16.606 4.697 1.00 0.00 406 THR A O 17
ATOM 27454 N N . GLY A 1 62 ? 15.755 -15.082 5.653 1.00 0.00 407 GLY A N 17
ATOM 27455 C CA . GLY A 1 62 ? 16.219 -14.006 4.798 1.00 0.00 407 GLY A CA 17
ATOM 27456 C C . GLY A 1 62 ? 15.332 -13.805 3.585 1.00 0.00 407 GLY A C 17
ATOM 27457 O O . GLY A 1 62 ? 15.595 -12.938 2.751 1.00 0.00 407 GLY A O 17
ATOM 27461 N N . LYS A 1 63 ? 14.280 -14.610 3.484 1.00 0.00 408 LYS A N 17
ATOM 27462 C CA . LYS A 1 63 ? 13.350 -14.518 2.365 1.00 0.00 408 LYS A CA 17
ATOM 27463 C C . LYS A 1 63 ? 12.207 -13.561 2.684 1.00 0.00 408 LYS A C 17
ATOM 27464 O O . LYS A 1 63 ? 11.887 -13.302 3.844 1.00 0.00 408 LYS A O 17
ATOM 27483 N N . PRO A 1 64 ? 11.574 -13.022 1.631 1.00 0.00 409 PRO A N 17
ATOM 27484 C CA . PRO A 1 64 ? 10.454 -12.087 1.774 1.00 0.00 409 PRO A CA 17
ATOM 27485 C C . PRO A 1 64 ? 9.197 -12.764 2.307 1.00 0.00 409 PRO A C 17
ATOM 27486 O O . PRO A 1 64 ? 8.366 -13.247 1.539 1.00 0.00 409 PRO A O 17
ATOM 27497 N N . LYS A 1 65 ? 9.063 -12.795 3.629 1.00 0.00 410 LYS A N 17
ATOM 27498 C CA . LYS A 1 65 ? 7.906 -13.412 4.267 1.00 0.00 410 LYS A CA 17
ATOM 27499 C C . LYS A 1 65 ? 6.669 -13.295 3.381 1.00 0.00 410 LYS A C 17
ATOM 27500 O O . LYS A 1 65 ? 6.026 -14.293 3.063 1.00 0.00 410 LYS A O 17
ATOM 27519 N N . GLY A 1 66 ? 6.344 -12.067 2.986 1.00 0.00 411 GLY A N 17
ATOM 27520 C CA . GLY A 1 66 ? 5.187 -11.843 2.140 1.00 0.00 411 GLY A CA 17
ATOM 27521 C C . GLY A 1 66 ? 4.652 -10.429 2.252 1.00 0.00 411 GLY A C 17
ATOM 27522 O O . GLY A 1 66 ? 3.864 -9.988 1.415 1.00 0.00 411 GLY A O 17
ATOM 27526 N N . ASP A 1 67 ? 5.079 -9.718 3.289 1.00 0.00 412 ASP A N 17
ATOM 27527 C CA . ASP A 1 67 ? 4.638 -8.345 3.508 1.00 0.00 412 ASP A CA 17
ATOM 27528 C C . ASP A 1 67 ? 5.585 -7.356 2.838 1.00 0.00 412 ASP A C 17
ATOM 27529 O O . ASP A 1 67 ? 6.765 -7.646 2.643 1.00 0.00 412 ASP A O 17
ATOM 27538 N N . ALA A 1 68 ? 5.061 -6.186 2.486 1.00 0.00 413 ALA A N 17
ATOM 27539 C CA . ALA A 1 68 ? 5.860 -5.155 1.838 1.00 0.00 413 ALA A CA 17
ATOM 27540 C C . ALA A 1 68 ? 5.128 -3.816 1.832 1.00 0.00 413 ALA A C 17
ATOM 27541 O O . ALA A 1 68 ? 3.973 -3.727 2.247 1.00 0.00 413 ALA A O 17
ATOM 27548 N N . THR A 1 69 ? 5.809 -2.776 1.359 1.00 0.00 414 THR A N 17
ATOM 27549 C CA . THR A 1 69 ? 5.225 -1.442 1.301 1.00 0.00 414 THR A CA 17
ATOM 27550 C C . THR A 1 69 ? 5.648 -0.711 0.032 1.00 0.00 414 THR A C 17
ATOM 27551 O O . THR A 1 69 ? 6.781 -0.850 -0.427 1.00 0.00 414 THR A O 17
ATOM 27562 N N . VAL A 1 70 ? 4.730 0.069 -0.529 1.00 0.00 415 VAL A N 17
ATOM 27563 C CA . VAL A 1 70 ? 5.010 0.824 -1.745 1.00 0.00 415 VAL A CA 17
ATOM 27564 C C . VAL A 1 70 ? 4.597 2.284 -1.592 1.00 0.00 415 VAL A C 17
ATOM 27565 O O . VAL A 1 70 ? 3.428 2.588 -1.357 1.00 0.00 415 VAL A O 17
ATOM 27578 N N . SER A 1 71 ? 5.566 3.183 -1.728 1.00 0.00 416 SER A N 17
ATOM 27579 C CA . SER A 1 71 ? 5.305 4.613 -1.602 1.00 0.00 416 SER A CA 17
ATOM 27580 C C . SER A 1 71 ? 5.055 5.242 -2.969 1.00 0.00 416 SER A C 17
ATOM 27581 O O . SER A 1 71 ? 5.951 5.300 -3.811 1.00 0.00 416 SER A O 17
ATOM 27589 N N . TYR A 1 72 ? 3.830 5.713 -3.182 1.00 0.00 417 TYR A N 17
ATOM 27590 C CA . TYR A 1 72 ? 3.461 6.336 -4.447 1.00 0.00 417 TYR A CA 17
ATOM 27591 C C . TYR A 1 72 ? 3.796 7.825 -4.439 1.00 0.00 417 TYR A C 17
ATOM 27592 O O . TYR A 1 72 ? 4.000 8.420 -3.382 1.00 0.00 417 TYR A O 17
ATOM 27610 N N . GLU A 1 73 ? 3.850 8.418 -5.628 1.00 0.00 418 GLU A N 17
ATOM 27611 C CA . GLU A 1 73 ? 4.161 9.837 -5.759 1.00 0.00 418 GLU A CA 17
ATOM 27612 C C . GLU A 1 73 ? 3.187 10.684 -4.947 1.00 0.00 418 GLU A C 17
ATOM 27613 O O . GLU A 1 73 ? 3.574 11.342 -3.981 1.00 0.00 418 GLU A O 17
ATOM 27625 N N . ASP A 1 74 ? 1.920 10.664 -5.347 1.00 0.00 419 ASP A N 17
ATOM 27626 C CA . ASP A 1 74 ? 0.888 11.430 -4.659 1.00 0.00 419 ASP A CA 17
ATOM 27627 C C . ASP A 1 74 ? -0.144 10.503 -4.025 1.00 0.00 419 ASP A C 17
ATOM 27628 O O . ASP A 1 74 ? -0.312 9.352 -4.427 1.00 0.00 419 ASP A O 17
ATOM 27637 N N . PRO A 1 75 ? -0.855 11.016 -3.008 1.00 0.00 420 PRO A N 17
ATOM 27638 C CA . PRO A 1 75 ? -1.883 10.250 -2.297 1.00 0.00 420 PRO A CA 17
ATOM 27639 C C . PRO A 1 75 ? -2.970 9.730 -3.232 1.00 0.00 420 PRO A C 17
ATOM 27640 O O . PRO A 1 75 ? -3.409 8.584 -3.136 1.00 0.00 420 PRO A O 17
ATOM 27651 N N . PRO A 1 76 ? -3.415 10.592 -4.159 1.00 0.00 421 PRO A N 17
ATOM 27652 C CA . PRO A 1 76 ? -4.455 10.241 -5.131 1.00 0.00 421 PRO A CA 17
ATOM 27653 C C . PRO A 1 76 ? -4.153 8.934 -5.858 1.00 0.00 421 PRO A C 17
ATOM 27654 O O . PRO A 1 76 ? -5.063 8.217 -6.272 1.00 0.00 421 PRO A O 17
ATOM 27665 N N . THR A 1 77 ? -2.868 8.632 -6.010 1.00 0.00 422 THR A N 17
ATOM 27666 C CA . THR A 1 77 ? -2.446 7.413 -6.688 1.00 0.00 422 THR A CA 17
ATOM 27667 C C . THR A 1 77 ? -2.392 6.235 -5.721 1.00 0.00 422 THR A C 17
ATOM 27668 O O . THR A 1 77 ? -2.768 5.117 -6.068 1.00 0.00 422 THR A O 17
ATOM 27679 N N . ALA A 1 78 ? -1.925 6.495 -4.504 1.00 0.00 423 ALA A N 17
ATOM 27680 C CA . ALA A 1 78 ? -1.826 5.458 -3.485 1.00 0.00 423 ALA A CA 17
ATOM 27681 C C . ALA A 1 78 ? -3.200 4.897 -3.138 1.00 0.00 423 ALA A C 17
ATOM 27682 O O . ALA A 1 78 ? -3.420 3.687 -3.191 1.00 0.00 423 ALA A O 17
ATOM 27689 N N . LYS A 1 79 ? -4.123 5.783 -2.780 1.00 0.00 424 LYS A N 17
ATOM 27690 C CA . LYS A 1 79 ? -5.477 5.378 -2.424 1.00 0.00 424 LYS A CA 17
ATOM 27691 C C . LYS A 1 79 ? -6.124 4.588 -3.557 1.00 0.00 424 LYS A C 17
ATOM 27692 O O . LYS A 1 79 ? -6.911 3.673 -3.318 1.00 0.00 424 LYS A O 17
ATOM 27711 N N . ALA A 1 80 ? -5.787 4.948 -4.791 1.00 0.00 425 ALA A N 17
ATOM 27712 C CA . ALA A 1 80 ? -6.334 4.271 -5.960 1.00 0.00 425 ALA A CA 17
ATOM 27713 C C . ALA A 1 80 ? -5.639 2.933 -6.194 1.00 0.00 425 ALA A C 17
ATOM 27714 O O . ALA A 1 80 ? -6.250 1.983 -6.683 1.00 0.00 425 ALA A O 17
ATOM 27721 N N . ALA A 1 81 ? -4.359 2.867 -5.842 1.00 0.00 426 ALA A N 17
ATOM 27722 C CA . ALA A 1 81 ? -3.582 1.645 -6.012 1.00 0.00 426 ALA A CA 17
ATOM 27723 C C . ALA A 1 81 ? -4.003 0.582 -5.002 1.00 0.00 426 ALA A C 17
ATOM 27724 O O . ALA A 1 81 ? -3.982 -0.613 -5.299 1.00 0.00 426 ALA A O 17
ATOM 27731 N N . VAL A 1 82 ? -4.384 1.025 -3.808 1.00 0.00 427 VAL A N 17
ATOM 27732 C CA . VAL A 1 82 ? -4.811 0.110 -2.755 1.00 0.00 427 VAL A CA 17
ATOM 27733 C C . VAL A 1 82 ? -5.946 -0.789 -3.233 1.00 0.00 427 VAL A C 17
ATOM 27734 O O . VAL A 1 82 ? -5.807 -2.011 -3.275 1.00 0.00 427 VAL A O 17
ATOM 27747 N N . GLU A 1 83 ? -7.068 -0.174 -3.594 1.00 0.00 428 GLU A N 17
ATOM 27748 C CA . GLU A 1 83 ? -8.227 -0.921 -4.070 1.00 0.00 428 GLU A CA 17
ATOM 27749 C C . GLU A 1 83 ? -7.930 -1.593 -5.407 1.00 0.00 428 GLU A C 17
ATOM 27750 O O . GLU A 1 83 ? -8.684 -2.451 -5.862 1.00 0.00 428 GLU A O 17
ATOM 27762 N N . TRP A 1 84 ? -6.827 -1.195 -6.031 1.00 0.00 429 TRP A N 17
ATOM 27763 C CA . TRP A 1 84 ? -6.430 -1.757 -7.316 1.00 0.00 429 TRP A CA 17
ATOM 27764 C C . TRP A 1 84 ? -5.753 -3.111 -7.132 1.00 0.00 429 TRP A C 17
ATOM 27765 O O . TRP A 1 84 ? -6.160 -4.107 -7.731 1.00 0.00 429 TRP A O 17
ATOM 27786 N N . PHE A 1 85 ? -4.717 -3.142 -6.299 1.00 0.00 430 PHE A N 17
ATOM 27787 C CA . PHE A 1 85 ? -3.983 -4.373 -6.038 1.00 0.00 430 PHE A CA 17
ATOM 27788 C C . PHE A 1 85 ? -4.608 -5.142 -4.877 1.00 0.00 430 PHE A C 17
ATOM 27789 O O . PHE A 1 85 ? -4.359 -6.336 -4.704 1.00 0.00 430 PHE A O 17
ATOM 27806 N N . ASP A 1 86 ? -5.418 -4.449 -4.084 1.00 0.00 431 ASP A N 17
ATOM 27807 C CA . ASP A 1 86 ? -6.079 -5.067 -2.941 1.00 0.00 431 ASP A CA 17
ATOM 27808 C C . ASP A 1 86 ? -6.834 -6.324 -3.362 1.00 0.00 431 ASP A C 17
ATOM 27809 O O . ASP A 1 86 ? -7.961 -6.249 -3.850 1.00 0.00 431 ASP A O 17
ATOM 27818 N N . GLY A 1 87 ? -6.204 -7.479 -3.169 1.00 0.00 432 GLY A N 17
ATOM 27819 C CA . GLY A 1 87 ? -6.830 -8.735 -3.535 1.00 0.00 432 GLY A CA 17
ATOM 27820 C C . GLY A 1 87 ? -6.314 -9.278 -4.852 1.00 0.00 432 GLY A C 17
ATOM 27821 O O . GLY A 1 87 ? -6.992 -10.059 -5.520 1.00 0.00 432 GLY A O 17
ATOM 27825 N N . LYS A 1 88 ? -5.108 -8.866 -5.228 1.00 0.00 433 LYS A N 17
ATOM 27826 C CA . LYS A 1 88 ? -4.499 -9.316 -6.474 1.00 0.00 433 LYS A CA 17
ATOM 27827 C C . LYS A 1 88 ? -3.967 -10.739 -6.337 1.00 0.00 433 LYS A C 17
ATOM 27828 O O . LYS A 1 88 ? -4.009 -11.325 -5.257 1.00 0.00 433 LYS A O 17
ATOM 27847 N N . ASP A 1 89 ? -3.465 -11.286 -7.439 1.00 0.00 434 ASP A N 17
ATOM 27848 C CA . ASP A 1 89 ? -2.923 -12.640 -7.441 1.00 0.00 434 ASP A CA 17
ATOM 27849 C C . ASP A 1 89 ? -1.494 -12.652 -7.975 1.00 0.00 434 ASP A C 17
ATOM 27850 O O . ASP A 1 89 ? -1.260 -12.393 -9.156 1.00 0.00 434 ASP A O 17
ATOM 27859 N N . PHE A 1 90 ? -0.542 -12.953 -7.099 1.00 0.00 435 PHE A N 17
ATOM 27860 C CA . PHE A 1 90 ? 0.863 -12.996 -7.482 1.00 0.00 435 PHE A CA 17
ATOM 27861 C C . PHE A 1 90 ? 1.372 -14.435 -7.524 1.00 0.00 435 PHE A C 17
ATOM 27862 O O . PHE A 1 90 ? 1.714 -15.013 -6.493 1.00 0.00 435 PHE A O 17
ATOM 27879 N N . GLN A 1 91 ? 1.417 -15.005 -8.723 1.00 0.00 436 GLN A N 17
ATOM 27880 C CA . GLN A 1 91 ? 1.882 -16.376 -8.900 1.00 0.00 436 GLN A CA 17
ATOM 27881 C C . GLN A 1 91 ? 0.998 -17.354 -8.133 1.00 0.00 436 GLN A C 17
ATOM 27882 O O . GLN A 1 91 ? 1.477 -18.354 -7.603 1.00 0.00 436 GLN A O 17
ATOM 27896 N N . GLY A 1 92 ? -0.296 -17.054 -8.077 1.00 0.00 437 GLY A N 17
ATOM 27897 C CA . GLY A 1 92 ? -1.227 -17.917 -7.372 1.00 0.00 437 GLY A CA 17
ATOM 27898 C C . GLY A 1 92 ? -1.497 -17.444 -5.957 1.00 0.00 437 GLY A C 17
ATOM 27899 O O . GLY A 1 92 ? -2.515 -17.796 -5.361 1.00 0.00 437 GLY A O 17
ATOM 27903 N N . SER A 1 93 ? -0.581 -16.647 -5.416 1.00 0.00 438 SER A N 17
ATOM 27904 C CA . SER A 1 93 ? -0.722 -16.131 -4.060 1.00 0.00 438 SER A CA 17
ATOM 27905 C C . SER A 1 93 ? -1.622 -14.899 -4.039 1.00 0.00 438 SER A C 17
ATOM 27906 O O . SER A 1 93 ? -1.723 -14.171 -5.027 1.00 0.00 438 SER A O 17
ATOM 27914 N N . LYS A 1 94 ? -2.275 -14.670 -2.904 1.00 0.00 439 LYS A N 17
ATOM 27915 C CA . LYS A 1 94 ? -3.167 -13.527 -2.751 1.00 0.00 439 LYS A CA 17
ATOM 27916 C C . LYS A 1 94 ? -2.472 -12.391 -2.006 1.00 0.00 439 LYS A C 17
ATOM 27917 O O . LYS A 1 94 ? -1.874 -12.602 -0.951 1.00 0.00 439 LYS A O 17
ATOM 27936 N N . LEU A 1 95 ? -2.555 -11.188 -2.562 1.00 0.00 440 LEU A N 17
ATOM 27937 C CA . LEU A 1 95 ? -1.936 -10.018 -1.949 1.00 0.00 440 LEU A CA 17
ATOM 27938 C C . LEU A 1 95 ? -2.987 -9.116 -1.312 1.00 0.00 440 LEU A C 17
ATOM 27939 O O . LEU A 1 95 ? -4.097 -8.976 -1.826 1.00 0.00 440 LEU A O 17
ATOM 27955 N N . LYS A 1 96 ? -2.631 -8.503 -0.188 1.00 0.00 441 LYS A N 17
ATOM 27956 C CA . LYS A 1 96 ? -3.541 -7.610 0.520 1.00 0.00 441 LYS A CA 17
ATOM 27957 C C . LYS A 1 96 ? -2.934 -6.219 0.667 1.00 0.00 441 LYS A C 17
ATOM 27958 O O . LYS A 1 96 ? -2.007 -6.014 1.452 1.00 0.00 441 LYS A O 17
ATOM 27977 N N . VAL A 1 97 ? -3.464 -5.263 -0.090 1.00 0.00 442 VAL A N 17
ATOM 27978 C CA . VAL A 1 97 ? -2.976 -3.890 -0.042 1.00 0.00 442 VAL A CA 17
ATOM 27979 C C . VAL A 1 97 ? -3.883 -3.014 0.815 1.00 0.00 442 VAL A C 17
ATOM 27980 O O . VAL A 1 97 ? -5.108 -3.080 0.708 1.00 0.00 442 VAL A O 17
ATOM 27993 N N . SER A 1 98 ? -3.274 -2.193 1.664 1.00 0.00 443 SER A N 17
ATOM 27994 C CA . SER A 1 98 ? -4.028 -1.306 2.542 1.00 0.00 443 SER A CA 17
ATOM 27995 C C . SER A 1 98 ? -3.182 -0.105 2.956 1.00 0.00 443 SER A C 17
ATOM 27996 O O . SER A 1 98 ? -2.040 -0.255 3.391 1.00 0.00 443 SER A O 17
ATOM 28004 N N . LEU A 1 99 ? -3.751 1.087 2.816 1.00 0.00 444 LEU A N 17
ATOM 28005 C CA . LEU A 1 99 ? -3.051 2.316 3.174 1.00 0.00 444 LEU A CA 17
ATOM 28006 C C . LEU A 1 99 ? -2.330 2.162 4.510 1.00 0.00 444 LEU A C 17
ATOM 28007 O O . LEU A 1 99 ? -2.963 2.058 5.560 1.00 0.00 444 LEU A O 17
ATOM 28023 N N . ALA A 1 100 ? -1.002 2.150 4.461 1.00 0.00 445 ALA A N 17
ATOM 28024 C CA . ALA A 1 100 ? -0.194 2.014 5.666 1.00 0.00 445 ALA A CA 17
ATOM 28025 C C . ALA A 1 100 ? -0.845 2.727 6.847 1.00 0.00 445 ALA A C 17
ATOM 28026 O O . ALA A 1 100 ? -1.256 2.092 7.818 1.00 0.00 445 ALA A O 17
ATOM 28033 N N . ARG A 1 101 ? -0.935 4.050 6.756 1.00 0.00 446 ARG A N 17
ATOM 28034 C CA . ARG A 1 101 ? -1.534 4.849 7.818 1.00 0.00 446 ARG A CA 17
ATOM 28035 C C . ARG A 1 101 ? -2.997 4.468 8.027 1.00 0.00 446 ARG A C 17
ATOM 28036 O O . ARG A 1 101 ? -3.835 4.680 7.151 1.00 0.00 446 ARG A O 17
ATOM 28057 N N . LYS A 1 102 ? -3.296 3.903 9.191 1.00 0.00 447 LYS A N 17
ATOM 28058 C CA . LYS A 1 102 ? -4.656 3.493 9.517 1.00 0.00 447 LYS A CA 17
ATOM 28059 C C . LYS A 1 102 ? -5.448 4.653 10.112 1.00 0.00 447 LYS A C 17
ATOM 28060 O O . LYS A 1 102 ? -5.042 5.246 11.111 1.00 0.00 447 LYS A O 17
ATOM 28079 N N . LYS A 1 103 ? -6.579 4.971 9.493 1.00 0.00 448 LYS A N 17
ATOM 28080 C CA . LYS A 1 103 ? -7.430 6.058 9.962 1.00 0.00 448 LYS A CA 17
ATOM 28081 C C . LYS A 1 103 ? -8.692 5.515 10.623 1.00 0.00 448 LYS A C 17
ATOM 28082 O O . LYS A 1 103 ? -9.354 4.613 10.107 1.00 0.00 448 LYS A O 17
ATOM 28101 N N . PRO A 1 104 ? -9.037 6.074 11.793 1.00 0.00 449 PRO A N 17
ATOM 28102 C CA . PRO A 1 104 ? -10.223 5.662 12.547 1.00 0.00 449 PRO A CA 17
ATOM 28103 C C . PRO A 1 104 ? -11.520 6.071 11.858 1.00 0.00 449 PRO A C 17
ATOM 28104 O O . PRO A 1 104 ? -11.533 6.901 10.949 1.00 0.00 449 PRO A O 17
ATOM 28115 N N . PRO A 1 105 ? -12.639 5.475 12.298 1.00 0.00 450 PRO A N 17
ATOM 28116 C CA . PRO A 1 105 ? -13.962 5.764 11.736 1.00 0.00 450 PRO A CA 17
ATOM 28117 C C . PRO A 1 105 ? -14.450 7.163 12.092 1.00 0.00 450 PRO A C 17
ATOM 28118 O O . PRO A 1 105 ? -15.486 7.613 11.602 1.00 0.00 450 PRO A O 17
ATOM 28129 N N . MET A 1 106 ? -13.698 7.849 12.946 1.00 0.00 451 MET A N 17
ATOM 28130 C CA . MET A 1 106 ? -14.054 9.200 13.366 1.00 0.00 451 MET A CA 17
ATOM 28131 C C . MET A 1 106 ? -14.420 10.063 12.162 1.00 0.00 451 MET A C 17
ATOM 28132 O O . MET A 1 106 ? -13.544 10.572 11.463 1.00 0.00 451 MET A O 17
ATOM 28146 N N . ASN A 1 107 ? -15.718 10.223 11.927 1.00 0.00 452 ASN A N 17
ATOM 28147 C CA . ASN A 1 107 ? -16.200 11.025 10.808 1.00 0.00 452 ASN A CA 17
ATOM 28148 C C . ASN A 1 107 ? -17.554 11.649 11.128 1.00 0.00 452 ASN A C 17
ATOM 28149 O O . ASN A 1 107 ? -18.393 11.033 11.784 1.00 0.00 452 ASN A O 17
ATOM 28160 N N . SER A 1 108 ? -17.760 12.876 10.658 1.00 0.00 453 SER A N 17
ATOM 28161 C CA . SER A 1 108 ? -19.010 13.585 10.898 1.00 0.00 453 SER A CA 17
ATOM 28162 C C . SER A 1 108 ? -19.180 14.737 9.910 1.00 0.00 453 SER A C 17
ATOM 28163 O O . SER A 1 108 ? -18.201 15.284 9.405 1.00 0.00 453 SER A O 17
ATOM 28171 N N . GLY A 1 109 ? -20.430 15.098 9.640 1.00 0.00 454 GLY A N 17
ATOM 28172 C CA . GLY A 1 109 ? -20.706 16.181 8.715 1.00 0.00 454 GLY A CA 17
ATOM 28173 C C . GLY A 1 109 ? -22.115 16.722 8.857 1.00 0.00 454 GLY A C 17
ATOM 28174 O O . GLY A 1 109 ? -22.390 17.585 9.691 1.00 0.00 454 GLY A O 17
ATOM 28178 N N . PRO A 1 110 ? -23.036 16.209 8.027 1.00 0.00 455 PRO A N 17
ATOM 28179 C CA . PRO A 1 110 ? -24.439 16.632 8.045 1.00 0.00 455 PRO A CA 17
ATOM 28180 C C . PRO A 1 110 ? -25.170 16.167 9.300 1.00 0.00 455 PRO A C 17
ATOM 28181 O O . PRO A 1 110 ? -25.460 14.981 9.458 1.00 0.00 455 PRO A O 17
ATOM 28192 N N . SER A 1 111 ? -25.464 17.108 10.191 1.00 0.00 456 SER A N 17
ATOM 28193 C CA . SER A 1 111 ? -26.157 16.794 11.435 1.00 0.00 456 SER A CA 17
ATOM 28194 C C . SER A 1 111 ? -27.669 16.868 11.247 1.00 0.00 456 SER A C 17
ATOM 28195 O O . SER A 1 111 ? -28.402 15.970 11.662 1.00 0.00 456 SER A O 17
ATOM 28203 N N . SER A 1 112 ? -28.130 17.945 10.620 1.00 0.00 457 SER A N 17
ATOM 28204 C CA . SER A 1 112 ? -29.554 18.140 10.380 1.00 0.00 457 SER A CA 17
ATOM 28205 C C . SER A 1 112 ? -30.133 16.982 9.573 1.00 0.00 457 SER A C 17
ATOM 28206 O O . SER A 1 112 ? -29.805 16.802 8.401 1.00 0.00 457 SER A O 17
ATOM 28214 N N . GLY A 1 113 ? -30.997 16.198 10.211 1.00 0.00 458 GLY A N 17
ATOM 28215 C CA . GLY A 1 113 ? -31.608 15.066 9.539 1.00 0.00 458 GLY A CA 17
ATOM 28216 C C . GLY A 1 113 ? -32.602 15.491 8.477 1.00 0.00 458 GLY A C 17
ATOM 28217 O O . GLY A 1 113 ? -33.469 14.710 8.081 1.00 0.00 458 GLY A O 17
ATOM 28221 N N . GLY A 1 1 ? -14.929 -1.241 -8.630 1.00 0.00 346 GLY A N 18
ATOM 28222 C CA . GLY A 1 1 ? -14.069 -2.410 -8.608 1.00 0.00 346 GLY A CA 18
ATOM 28223 C C . GLY A 1 1 ? -12.603 -2.050 -8.484 1.00 0.00 346 GLY A C 18
ATOM 28224 O O . GLY A 1 1 ? -11.853 -2.707 -7.763 1.00 0.00 346 GLY A O 18
ATOM 28228 N N . SER A 1 2 ? -12.191 -1.002 -9.190 1.00 0.00 347 SER A N 18
ATOM 28229 C CA . SER A 1 2 ? -10.803 -0.558 -9.160 1.00 0.00 347 SER A CA 18
ATOM 28230 C C . SER A 1 2 ? -10.712 0.921 -8.798 1.00 0.00 347 SER A C 18
ATOM 28231 O O . SER A 1 2 ? -10.087 1.290 -7.803 1.00 0.00 347 SER A O 18
ATOM 28239 N N . SER A 1 3 ? -11.342 1.763 -9.610 1.00 0.00 348 SER A N 18
ATOM 28240 C CA . SER A 1 3 ? -11.330 3.202 -9.378 1.00 0.00 348 SER A CA 18
ATOM 28241 C C . SER A 1 3 ? -12.614 3.651 -8.685 1.00 0.00 348 SER A C 18
ATOM 28242 O O . SER A 1 3 ? -13.683 3.083 -8.907 1.00 0.00 348 SER A O 18
ATOM 28250 N N . GLY A 1 4 ? -12.499 4.676 -7.847 1.00 0.00 349 GLY A N 18
ATOM 28251 C CA . GLY A 1 4 ? -13.657 5.184 -7.133 1.00 0.00 349 GLY A CA 18
ATOM 28252 C C . GLY A 1 4 ? -13.480 6.623 -6.693 1.00 0.00 349 GLY A C 18
ATOM 28253 O O . GLY A 1 4 ? -12.489 6.964 -6.045 1.00 0.00 349 GLY A O 18
ATOM 28257 N N . SER A 1 5 ? -14.441 7.471 -7.044 1.00 0.00 350 SER A N 18
ATOM 28258 C CA . SER A 1 5 ? -14.384 8.883 -6.685 1.00 0.00 350 SER A CA 18
ATOM 28259 C C . SER A 1 5 ? -14.697 9.081 -5.205 1.00 0.00 350 SER A C 18
ATOM 28260 O O . SER A 1 5 ? -15.383 8.264 -4.589 1.00 0.00 350 SER A O 18
ATOM 28268 N N . SER A 1 6 ? -14.187 10.170 -4.640 1.00 0.00 351 SER A N 18
ATOM 28269 C CA . SER A 1 6 ? -14.408 10.475 -3.231 1.00 0.00 351 SER A CA 18
ATOM 28270 C C . SER A 1 6 ? -14.828 11.929 -3.048 1.00 0.00 351 SER A C 18
ATOM 28271 O O . SER A 1 6 ? -14.581 12.772 -3.910 1.00 0.00 351 SER A O 18
ATOM 28279 N N . GLY A 1 7 ? -15.467 12.217 -1.918 1.00 0.00 352 GLY A N 18
ATOM 28280 C CA . GLY A 1 7 ? -15.912 13.570 -1.641 1.00 0.00 352 GLY A CA 18
ATOM 28281 C C . GLY A 1 7 ? -15.363 14.106 -0.334 1.00 0.00 352 GLY A C 18
ATOM 28282 O O . GLY A 1 7 ? -14.976 15.271 -0.246 1.00 0.00 352 GLY A O 18
ATOM 28286 N N . ASP A 1 8 ? -15.332 13.254 0.685 1.00 0.00 353 ASP A N 18
ATOM 28287 C CA . ASP A 1 8 ? -14.826 13.648 1.995 1.00 0.00 353 ASP A CA 18
ATOM 28288 C C . ASP A 1 8 ? -13.397 14.171 1.892 1.00 0.00 353 ASP A C 18
ATOM 28289 O O . ASP A 1 8 ? -12.530 13.562 1.266 1.00 0.00 353 ASP A O 18
ATOM 28298 N N . PRO A 1 9 ? -13.144 15.330 2.519 1.00 0.00 354 PRO A N 18
ATOM 28299 C CA . PRO A 1 9 ? -11.822 15.962 2.512 1.00 0.00 354 PRO A CA 18
ATOM 28300 C C . PRO A 1 9 ? -10.802 15.181 3.334 1.00 0.00 354 PRO A C 18
ATOM 28301 O O . PRO A 1 9 ? -11.154 14.245 4.052 1.00 0.00 354 PRO A O 18
ATOM 28312 N N . ASP A 1 10 ? -9.537 15.572 3.223 1.00 0.00 355 ASP A N 18
ATOM 28313 C CA . ASP A 1 10 ? -8.465 14.910 3.959 1.00 0.00 355 ASP A CA 18
ATOM 28314 C C . ASP A 1 10 ? -8.155 15.651 5.254 1.00 0.00 355 ASP A C 18
ATOM 28315 O O . ASP A 1 10 ? -7.833 16.839 5.238 1.00 0.00 355 ASP A O 18
ATOM 28324 N N . GLU A 1 11 ? -8.257 14.944 6.376 1.00 0.00 356 GLU A N 18
ATOM 28325 C CA . GLU A 1 11 ? -7.990 15.537 7.680 1.00 0.00 356 GLU A CA 18
ATOM 28326 C C . GLU A 1 11 ? -6.573 15.213 8.144 1.00 0.00 356 GLU A C 18
ATOM 28327 O O . GLU A 1 11 ? -6.351 14.240 8.865 1.00 0.00 356 GLU A O 18
ATOM 28339 N N . ASP A 1 12 ? -5.617 16.035 7.725 1.00 0.00 357 ASP A N 18
ATOM 28340 C CA . ASP A 1 12 ? -4.220 15.838 8.098 1.00 0.00 357 ASP A CA 18
ATOM 28341 C C . ASP A 1 12 ? -3.818 14.375 7.942 1.00 0.00 357 ASP A C 18
ATOM 28342 O O . ASP A 1 12 ? -3.117 13.820 8.789 1.00 0.00 357 ASP A O 18
ATOM 28351 N N . SER A 1 13 ? -4.267 13.756 6.856 1.00 0.00 358 SER A N 18
ATOM 28352 C CA . SER A 1 13 ? -3.959 12.355 6.591 1.00 0.00 358 SER A CA 18
ATOM 28353 C C . SER A 1 13 ? -3.135 12.211 5.315 1.00 0.00 358 SER A C 18
ATOM 28354 O O . SER A 1 13 ? -3.683 12.078 4.221 1.00 0.00 358 SER A O 18
ATOM 28362 N N . ASP A 1 14 ? -1.815 12.242 5.464 1.00 0.00 359 ASP A N 18
ATOM 28363 C CA . ASP A 1 14 ? -0.914 12.115 4.325 1.00 0.00 359 ASP A CA 18
ATOM 28364 C C . ASP A 1 14 ? -0.325 10.709 4.252 1.00 0.00 359 ASP A C 18
ATOM 28365 O O . ASP A 1 14 ? 0.738 10.441 4.809 1.00 0.00 359 ASP A O 18
ATOM 28374 N N . ASN A 1 15 ? -1.027 9.815 3.562 1.00 0.00 360 ASN A N 18
ATOM 28375 C CA . ASN A 1 15 ? -0.574 8.436 3.418 1.00 0.00 360 ASN A CA 18
ATOM 28376 C C . ASN A 1 15 ? -0.490 8.042 1.946 1.00 0.00 360 ASN A C 18
ATOM 28377 O O . ASN A 1 15 ? -1.376 7.369 1.421 1.00 0.00 360 ASN A O 18
ATOM 28388 N N . SER A 1 16 ? 0.583 8.467 1.285 1.00 0.00 361 SER A N 18
ATOM 28389 C CA . SER A 1 16 ? 0.783 8.162 -0.126 1.00 0.00 361 SER A CA 18
ATOM 28390 C C . SER A 1 16 ? 1.489 6.820 -0.297 1.00 0.00 361 SER A C 18
ATOM 28391 O O . SER A 1 16 ? 2.130 6.571 -1.318 1.00 0.00 361 SER A O 18
ATOM 28399 N N . ALA A 1 17 ? 1.367 5.962 0.709 1.00 0.00 362 ALA A N 18
ATOM 28400 C CA . ALA A 1 17 ? 1.991 4.645 0.670 1.00 0.00 362 ALA A CA 18
ATOM 28401 C C . ALA A 1 17 ? 0.958 3.541 0.863 1.00 0.00 362 ALA A C 18
ATOM 28402 O O . ALA A 1 17 ? -0.110 3.771 1.431 1.00 0.00 362 ALA A O 18
ATOM 28409 N N . ILE A 1 18 ? 1.282 2.344 0.386 1.00 0.00 363 ILE A N 18
ATOM 28410 C CA . ILE A 1 18 ? 0.380 1.205 0.507 1.00 0.00 363 ILE A CA 18
ATOM 28411 C C . ILE A 1 18 ? 1.078 0.020 1.166 1.00 0.00 363 ILE A C 18
ATOM 28412 O O . ILE A 1 18 ? 2.259 -0.229 0.928 1.00 0.00 363 ILE A O 18
ATOM 28428 N N . TYR A 1 19 ? 0.338 -0.709 1.994 1.00 0.00 364 TYR A N 18
ATOM 28429 C CA . TYR A 1 19 ? 0.884 -1.869 2.688 1.00 0.00 364 TYR A CA 18
ATOM 28430 C C . TYR A 1 19 ? 0.393 -3.166 2.054 1.00 0.00 364 TYR A C 18
ATOM 28431 O O . TYR A 1 19 ? -0.790 -3.501 2.134 1.00 0.00 364 TYR A O 18
ATOM 28449 N N . VAL A 1 20 ? 1.309 -3.893 1.423 1.00 0.00 365 VAL A N 18
ATOM 28450 C CA . VAL A 1 20 ? 0.972 -5.156 0.775 1.00 0.00 365 VAL A CA 18
ATOM 28451 C C . VAL A 1 20 ? 1.259 -6.339 1.693 1.00 0.00 365 VAL A C 18
ATOM 28452 O O . VAL A 1 20 ? 2.259 -6.350 2.411 1.00 0.00 365 VAL A O 18
ATOM 28465 N N . GLN A 1 21 ? 0.377 -7.332 1.663 1.00 0.00 366 GLN A N 18
ATOM 28466 C CA . GLN A 1 21 ? 0.537 -8.520 2.492 1.00 0.00 366 GLN A CA 18
ATOM 28467 C C . GLN A 1 21 ? 0.019 -9.761 1.772 1.00 0.00 366 GLN A C 18
ATOM 28468 O O . GLN A 1 21 ? -1.155 -9.836 1.411 1.00 0.00 366 GLN A O 18
ATOM 28482 N N . GLY A 1 22 ? 0.903 -10.733 1.566 1.00 0.00 367 GLY A N 18
ATOM 28483 C CA . GLY A 1 22 ? 0.516 -11.956 0.890 1.00 0.00 367 GLY A CA 18
ATOM 28484 C C . GLY A 1 22 ? 1.451 -12.309 -0.251 1.00 0.00 367 GLY A C 18
ATOM 28485 O O . GLY A 1 22 ? 1.090 -13.077 -1.144 1.00 0.00 367 GLY A O 18
ATOM 28489 N N . LEU A 1 23 ? 2.654 -11.747 -0.222 1.00 0.00 368 LEU A N 18
ATOM 28490 C CA . LEU A 1 23 ? 3.644 -12.005 -1.262 1.00 0.00 368 LEU A CA 18
ATOM 28491 C C . LEU A 1 23 ? 4.322 -13.354 -1.047 1.00 0.00 368 LEU A C 18
ATOM 28492 O O . LEU A 1 23 ? 4.435 -13.829 0.083 1.00 0.00 368 LEU A O 18
ATOM 28508 N N . ASN A 1 24 ? 4.771 -13.966 -2.137 1.00 0.00 369 ASN A N 18
ATOM 28509 C CA . ASN A 1 24 ? 5.440 -15.260 -2.067 1.00 0.00 369 ASN A CA 18
ATOM 28510 C C . ASN A 1 24 ? 6.857 -15.111 -1.524 1.00 0.00 369 ASN A C 18
ATOM 28511 O O . ASN A 1 24 ? 7.277 -14.017 -1.147 1.00 0.00 369 ASN A O 18
ATOM 28522 N N . ASP A 1 25 ? 7.591 -16.219 -1.486 1.00 0.00 370 ASP A N 18
ATOM 28523 C CA . ASP A 1 25 ? 8.961 -16.212 -0.991 1.00 0.00 370 ASP A CA 18
ATOM 28524 C C . ASP A 1 25 ? 9.950 -15.995 -2.131 1.00 0.00 370 ASP A C 18
ATOM 28525 O O . ASP A 1 25 ? 11.164 -16.043 -1.932 1.00 0.00 370 ASP A O 18
ATOM 28534 N N . SER A 1 26 ? 9.423 -15.758 -3.328 1.00 0.00 371 SER A N 18
ATOM 28535 C CA . SER A 1 26 ? 10.259 -15.538 -4.503 1.00 0.00 371 SER A CA 18
ATOM 28536 C C . SER A 1 26 ? 9.992 -14.165 -5.110 1.00 0.00 371 SER A C 18
ATOM 28537 O O . SER A 1 26 ? 10.337 -13.905 -6.263 1.00 0.00 371 SER A O 18
ATOM 28545 N N . VAL A 1 27 ? 9.374 -13.287 -4.326 1.00 0.00 372 VAL A N 18
ATOM 28546 C CA . VAL A 1 27 ? 9.061 -11.939 -4.785 1.00 0.00 372 VAL A CA 18
ATOM 28547 C C . VAL A 1 27 ? 10.279 -11.028 -4.689 1.00 0.00 372 VAL A C 18
ATOM 28548 O O . VAL A 1 27 ? 11.007 -11.049 -3.695 1.00 0.00 372 VAL A O 18
ATOM 28561 N N . THR A 1 28 ? 10.496 -10.226 -5.726 1.00 0.00 373 THR A N 18
ATOM 28562 C CA . THR A 1 28 ? 11.627 -9.307 -5.759 1.00 0.00 373 THR A CA 18
ATOM 28563 C C . THR A 1 28 ? 11.159 -7.865 -5.917 1.00 0.00 373 THR A C 18
ATOM 28564 O O . THR A 1 28 ? 10.021 -7.611 -6.317 1.00 0.00 373 THR A O 18
ATOM 28575 N N . LEU A 1 29 ? 12.042 -6.924 -5.603 1.00 0.00 374 LEU A N 18
ATOM 28576 C CA . LEU A 1 29 ? 11.719 -5.505 -5.711 1.00 0.00 374 LEU A CA 18
ATOM 28577 C C . LEU A 1 29 ? 11.290 -5.152 -7.131 1.00 0.00 374 LEU A C 18
ATOM 28578 O O . LEU A 1 29 ? 10.138 -4.788 -7.371 1.00 0.00 374 LEU A O 18
ATOM 28594 N N . ASP A 1 30 ? 12.224 -5.260 -8.070 1.00 0.00 375 ASP A N 18
ATOM 28595 C CA . ASP A 1 30 ? 11.942 -4.955 -9.468 1.00 0.00 375 ASP A CA 18
ATOM 28596 C C . ASP A 1 30 ? 10.629 -5.595 -9.910 1.00 0.00 375 ASP A C 18
ATOM 28597 O O . ASP A 1 30 ? 9.935 -5.072 -10.781 1.00 0.00 375 ASP A O 18
ATOM 28606 N N . ASP A 1 31 ? 10.297 -6.729 -9.304 1.00 0.00 376 ASP A N 18
ATOM 28607 C CA . ASP A 1 31 ? 9.067 -7.441 -9.635 1.00 0.00 376 ASP A CA 18
ATOM 28608 C C . ASP A 1 31 ? 7.850 -6.706 -9.084 1.00 0.00 376 ASP A C 18
ATOM 28609 O O . ASP A 1 31 ? 6.779 -6.714 -9.693 1.00 0.00 376 ASP A O 18
ATOM 28618 N N . LEU A 1 32 ? 8.019 -6.073 -7.929 1.00 0.00 377 LEU A N 18
ATOM 28619 C CA . LEU A 1 32 ? 6.933 -5.335 -7.294 1.00 0.00 377 LEU A CA 18
ATOM 28620 C C . LEU A 1 32 ? 6.849 -3.914 -7.842 1.00 0.00 377 LEU A C 18
ATOM 28621 O O . LEU A 1 32 ? 5.775 -3.314 -7.878 1.00 0.00 377 LEU A O 18
ATOM 28637 N N . ALA A 1 33 ? 7.989 -3.381 -8.270 1.00 0.00 378 ALA A N 18
ATOM 28638 C CA . ALA A 1 33 ? 8.043 -2.032 -8.820 1.00 0.00 378 ALA A CA 18
ATOM 28639 C C . ALA A 1 33 ? 7.434 -1.983 -10.217 1.00 0.00 378 ALA A C 18
ATOM 28640 O O . ALA A 1 33 ? 6.903 -0.955 -10.637 1.00 0.00 378 ALA A O 18
ATOM 28647 N N . ASP A 1 34 ? 7.513 -3.101 -10.931 1.00 0.00 379 ASP A N 18
ATOM 28648 C CA . ASP A 1 34 ? 6.968 -3.186 -12.280 1.00 0.00 379 ASP A CA 18
ATOM 28649 C C . ASP A 1 34 ? 5.481 -3.526 -12.246 1.00 0.00 379 ASP A C 18
ATOM 28650 O O . ASP A 1 34 ? 4.750 -3.255 -13.198 1.00 0.00 379 ASP A O 18
ATOM 28659 N N . PHE A 1 35 ? 5.042 -4.123 -11.144 1.00 0.00 380 PHE A N 18
ATOM 28660 C CA . PHE A 1 35 ? 3.642 -4.502 -10.986 1.00 0.00 380 PHE A CA 18
ATOM 28661 C C . PHE A 1 35 ? 2.854 -3.396 -10.290 1.00 0.00 380 PHE A C 18
ATOM 28662 O O . PHE A 1 35 ? 1.777 -3.008 -10.742 1.00 0.00 380 PHE A O 18
ATOM 28679 N N . PHE A 1 36 ? 3.399 -2.893 -9.188 1.00 0.00 381 PHE A N 18
ATOM 28680 C CA . PHE A 1 36 ? 2.748 -1.833 -8.428 1.00 0.00 381 PHE A CA 18
ATOM 28681 C C . PHE A 1 36 ? 2.611 -0.567 -9.268 1.00 0.00 381 PHE A C 18
ATOM 28682 O O . PHE A 1 36 ? 1.780 0.296 -8.981 1.00 0.00 381 PHE A O 18
ATOM 28699 N N . LYS A 1 37 ? 3.434 -0.461 -10.306 1.00 0.00 382 LYS A N 18
ATOM 28700 C CA . LYS A 1 37 ? 3.406 0.699 -11.189 1.00 0.00 382 LYS A CA 18
ATOM 28701 C C . LYS A 1 37 ? 2.241 0.608 -12.169 1.00 0.00 382 LYS A C 18
ATOM 28702 O O . LYS A 1 37 ? 1.995 1.535 -12.941 1.00 0.00 382 LYS A O 18
ATOM 28721 N N . GLN A 1 38 ? 1.526 -0.511 -12.130 1.00 0.00 383 GLN A N 18
ATOM 28722 C CA . GLN A 1 38 ? 0.386 -0.720 -13.014 1.00 0.00 383 GLN A CA 18
ATOM 28723 C C . GLN A 1 38 ? -0.635 0.403 -12.862 1.00 0.00 383 GLN A C 18
ATOM 28724 O O . GLN A 1 38 ? -0.969 1.087 -13.831 1.00 0.00 383 GLN A O 18
ATOM 28738 N N . CYS A 1 39 ? -1.127 0.587 -11.642 1.00 0.00 384 CYS A N 18
ATOM 28739 C CA . CYS A 1 39 ? -2.111 1.627 -11.363 1.00 0.00 384 CYS A CA 18
ATOM 28740 C C . CYS A 1 39 ? -1.587 2.997 -11.779 1.00 0.00 384 CYS A C 18
ATOM 28741 O O . CYS A 1 39 ? -2.131 3.633 -12.682 1.00 0.00 384 CYS A O 18
ATOM 28749 N N . GLY A 1 40 ? -0.526 3.447 -11.115 1.00 0.00 385 GLY A N 18
ATOM 28750 C CA . GLY A 1 40 ? 0.052 4.741 -11.430 1.00 0.00 385 GLY A CA 18
ATOM 28751 C C . GLY A 1 40 ? 1.563 4.686 -11.548 1.00 0.00 385 GLY A C 18
ATOM 28752 O O . GLY A 1 40 ? 2.106 3.869 -12.292 1.00 0.00 385 GLY A O 18
ATOM 28756 N N . VAL A 1 41 ? 2.244 5.560 -10.814 1.00 0.00 386 VAL A N 18
ATOM 28757 C CA . VAL A 1 41 ? 3.701 5.609 -10.839 1.00 0.00 386 VAL A CA 18
ATOM 28758 C C . VAL A 1 41 ? 4.280 5.495 -9.434 1.00 0.00 386 VAL A C 18
ATOM 28759 O O . VAL A 1 41 ? 3.847 6.188 -8.514 1.00 0.00 386 VAL A O 18
ATOM 28772 N N . VAL A 1 42 ? 5.263 4.613 -9.274 1.00 0.00 387 VAL A N 18
ATOM 28773 C CA . VAL A 1 42 ? 5.903 4.408 -7.981 1.00 0.00 387 VAL A CA 18
ATOM 28774 C C . VAL A 1 42 ? 7.014 5.427 -7.750 1.00 0.00 387 VAL A C 18
ATOM 28775 O O . VAL A 1 42 ? 7.895 5.603 -8.593 1.00 0.00 387 VAL A O 18
ATOM 28788 N N . LYS A 1 43 ? 6.967 6.096 -6.604 1.00 0.00 388 LYS A N 18
ATOM 28789 C CA . LYS A 1 43 ? 7.970 7.097 -6.260 1.00 0.00 388 LYS A CA 18
ATOM 28790 C C . LYS A 1 43 ? 9.379 6.536 -6.427 1.00 0.00 388 LYS A C 18
ATOM 28791 O O . LYS A 1 43 ? 9.841 5.741 -5.610 1.00 0.00 388 LYS A O 18
ATOM 28810 N N . MET A 1 44 ? 10.055 6.956 -7.490 1.00 0.00 389 MET A N 18
ATOM 28811 C CA . MET A 1 44 ? 11.413 6.497 -7.762 1.00 0.00 389 MET A CA 18
ATOM 28812 C C . MET A 1 44 ? 12.435 7.552 -7.354 1.00 0.00 389 MET A C 18
ATOM 28813 O O . MET A 1 44 ? 12.399 8.685 -7.835 1.00 0.00 389 MET A O 18
ATOM 28827 N N . ASN A 1 45 ? 13.347 7.174 -6.464 1.00 0.00 390 ASN A N 18
ATOM 28828 C CA . ASN A 1 45 ? 14.379 8.088 -5.990 1.00 0.00 390 ASN A CA 18
ATOM 28829 C C . ASN A 1 45 ? 15.024 8.831 -7.156 1.00 0.00 390 ASN A C 18
ATOM 28830 O O . ASN A 1 45 ? 15.178 8.283 -8.248 1.00 0.00 390 ASN A O 18
ATOM 28841 N N . LYS A 1 46 ? 15.400 10.083 -6.917 1.00 0.00 391 LYS A N 18
ATOM 28842 C CA . LYS A 1 46 ? 16.030 10.903 -7.945 1.00 0.00 391 LYS A CA 18
ATOM 28843 C C . LYS A 1 46 ? 17.550 10.829 -7.844 1.00 0.00 391 LYS A C 18
ATOM 28844 O O . LYS A 1 46 ? 18.260 11.103 -8.812 1.00 0.00 391 LYS A O 18
ATOM 28863 N N . ARG A 1 47 ? 18.043 10.456 -6.668 1.00 0.00 392 ARG A N 18
ATOM 28864 C CA . ARG A 1 47 ? 19.479 10.345 -6.441 1.00 0.00 392 ARG A CA 18
ATOM 28865 C C . ARG A 1 47 ? 19.949 8.905 -6.623 1.00 0.00 392 ARG A C 18
ATOM 28866 O O . ARG A 1 47 ? 20.949 8.646 -7.292 1.00 0.00 392 ARG A O 18
ATOM 28887 N N . THR A 1 48 ? 19.220 7.971 -6.020 1.00 0.00 393 THR A N 18
ATOM 28888 C CA . THR A 1 48 ? 19.563 6.557 -6.112 1.00 0.00 393 THR A CA 18
ATOM 28889 C C . THR A 1 48 ? 18.905 5.910 -7.325 1.00 0.00 393 THR A C 18
ATOM 28890 O O . THR A 1 48 ? 19.408 4.925 -7.865 1.00 0.00 393 THR A O 18
ATOM 28901 N N . GLY A 1 49 ? 17.778 6.471 -7.751 1.00 0.00 394 GLY A N 18
ATOM 28902 C CA . GLY A 1 49 ? 17.069 5.935 -8.899 1.00 0.00 394 GLY A CA 18
ATOM 28903 C C . GLY A 1 49 ? 16.422 4.596 -8.607 1.00 0.00 394 GLY A C 18
ATOM 28904 O O . GLY A 1 49 ? 16.308 3.749 -9.492 1.00 0.00 394 GLY A O 18
ATOM 28908 N N . GLN A 1 50 ? 15.998 4.404 -7.362 1.00 0.00 395 GLN A N 18
ATOM 28909 C CA . GLN A 1 50 ? 15.360 3.157 -6.957 1.00 0.00 395 GLN A CA 18
ATOM 28910 C C . GLN A 1 50 ? 13.954 3.412 -6.423 1.00 0.00 395 GLN A C 18
ATOM 28911 O O . GLN A 1 50 ? 13.640 4.493 -5.923 1.00 0.00 395 GLN A O 18
ATOM 28925 N N . PRO A 1 51 ? 13.086 2.396 -6.532 1.00 0.00 396 PRO A N 18
ATOM 28926 C CA . PRO A 1 51 ? 11.698 2.487 -6.067 1.00 0.00 396 PRO A CA 18
ATOM 28927 C C . PRO A 1 51 ? 11.600 2.537 -4.546 1.00 0.00 396 PRO A C 18
ATOM 28928 O O . PRO A 1 51 ? 12.389 1.908 -3.843 1.00 0.00 396 PRO A O 18
ATOM 28939 N N . MET A 1 52 ? 10.625 3.289 -4.046 1.00 0.00 397 MET A N 18
ATOM 28940 C CA . MET A 1 52 ? 10.423 3.419 -2.607 1.00 0.00 397 MET A CA 18
ATOM 28941 C C . MET A 1 52 ? 9.643 2.228 -2.059 1.00 0.00 397 MET A C 18
ATOM 28942 O O . MET A 1 52 ? 8.761 2.389 -1.214 1.00 0.00 397 MET A O 18
ATOM 28956 N N . ILE A 1 53 ? 9.973 1.036 -2.543 1.00 0.00 398 ILE A N 18
ATOM 28957 C CA . ILE A 1 53 ? 9.303 -0.180 -2.099 1.00 0.00 398 ILE A CA 18
ATOM 28958 C C . ILE A 1 53 ? 10.117 -0.897 -1.029 1.00 0.00 398 ILE A C 18
ATOM 28959 O O . ILE A 1 53 ? 11.348 -0.930 -1.088 1.00 0.00 398 ILE A O 18
ATOM 28975 N N . HIS A 1 54 ? 9.424 -1.474 -0.052 1.00 0.00 399 HIS A N 18
ATOM 28976 C CA . HIS A 1 54 ? 10.084 -2.194 1.031 1.00 0.00 399 HIS A CA 18
ATOM 28977 C C . HIS A 1 54 ? 9.618 -3.646 1.081 1.00 0.00 399 HIS A C 18
ATOM 28978 O O . HIS A 1 54 ? 8.442 -3.938 0.865 1.00 0.00 399 HIS A O 18
ATOM 28992 N N . ILE A 1 55 ? 10.549 -4.551 1.365 1.00 0.00 400 ILE A N 18
ATOM 28993 C CA . ILE A 1 55 ? 10.234 -5.972 1.444 1.00 0.00 400 ILE A CA 18
ATOM 28994 C C . ILE A 1 55 ? 10.871 -6.610 2.673 1.00 0.00 400 ILE A C 18
ATOM 28995 O O . ILE A 1 55 ? 12.031 -7.021 2.641 1.00 0.00 400 ILE A O 18
ATOM 29011 N N . TYR A 1 56 ? 10.104 -6.691 3.755 1.00 0.00 401 TYR A N 18
ATOM 29012 C CA . TYR A 1 56 ? 10.594 -7.279 4.996 1.00 0.00 401 TYR A CA 18
ATOM 29013 C C . TYR A 1 56 ? 10.950 -8.749 4.799 1.00 0.00 401 TYR A C 18
ATOM 29014 O O . TYR A 1 56 ? 10.140 -9.536 4.307 1.00 0.00 401 TYR A O 18
ATOM 29032 N N . LEU A 1 57 ? 12.168 -9.112 5.187 1.00 0.00 402 LEU A N 18
ATOM 29033 C CA . LEU A 1 57 ? 12.634 -10.489 5.054 1.00 0.00 402 LEU A CA 18
ATOM 29034 C C . LEU A 1 57 ? 12.814 -11.137 6.424 1.00 0.00 402 LEU A C 18
ATOM 29035 O O . LEU A 1 57 ? 13.383 -10.537 7.336 1.00 0.00 402 LEU A O 18
ATOM 29051 N N . ASP A 1 58 ? 12.326 -12.365 6.559 1.00 0.00 403 ASP A N 18
ATOM 29052 C CA . ASP A 1 58 ? 12.435 -13.097 7.816 1.00 0.00 403 ASP A CA 18
ATOM 29053 C C . ASP A 1 58 ? 13.889 -13.188 8.267 1.00 0.00 403 ASP A C 18
ATOM 29054 O O . ASP A 1 58 ? 14.737 -13.733 7.559 1.00 0.00 403 ASP A O 18
ATOM 29063 N N . LYS A 1 59 ? 14.172 -12.650 9.449 1.00 0.00 404 LYS A N 18
ATOM 29064 C CA . LYS A 1 59 ? 15.524 -12.671 9.996 1.00 0.00 404 LYS A CA 18
ATOM 29065 C C . LYS A 1 59 ? 15.939 -14.090 10.368 1.00 0.00 404 LYS A C 18
ATOM 29066 O O . LYS A 1 59 ? 17.063 -14.320 10.815 1.00 0.00 404 LYS A O 18
ATOM 29085 N N . GLU A 1 60 ? 15.025 -15.038 10.182 1.00 0.00 405 GLU A N 18
ATOM 29086 C CA . GLU A 1 60 ? 15.299 -16.435 10.498 1.00 0.00 405 GLU A CA 18
ATOM 29087 C C . GLU A 1 60 ? 15.929 -17.149 9.307 1.00 0.00 405 GLU A C 18
ATOM 29088 O O . GLU A 1 60 ? 16.839 -17.963 9.466 1.00 0.00 405 GLU A O 18
ATOM 29100 N N . THR A 1 61 ? 15.439 -16.839 8.110 1.00 0.00 406 THR A N 18
ATOM 29101 C CA . THR A 1 61 ? 15.952 -17.451 6.892 1.00 0.00 406 THR A CA 18
ATOM 29102 C C . THR A 1 61 ? 16.471 -16.395 5.921 1.00 0.00 406 THR A C 18
ATOM 29103 O O . THR A 1 61 ? 17.460 -16.613 5.223 1.00 0.00 406 THR A O 18
ATOM 29114 N N . GLY A 1 62 ? 15.797 -15.249 5.886 1.00 0.00 407 GLY A N 18
ATOM 29115 C CA . GLY A 1 62 ? 16.207 -14.176 4.998 1.00 0.00 407 GLY A CA 18
ATOM 29116 C C . GLY A 1 62 ? 15.267 -14.007 3.821 1.00 0.00 407 GLY A C 18
ATOM 29117 O O . GLY A 1 62 ? 15.465 -13.131 2.979 1.00 0.00 407 GLY A O 18
ATOM 29121 N N . LYS A 1 63 ? 14.242 -14.850 3.759 1.00 0.00 408 LYS A N 18
ATOM 29122 C CA . LYS A 1 63 ? 13.266 -14.791 2.676 1.00 0.00 408 LYS A CA 18
ATOM 29123 C C . LYS A 1 63 ? 12.154 -13.798 2.998 1.00 0.00 408 LYS A C 18
ATOM 29124 O O . LYS A 1 63 ? 11.837 -13.541 4.159 1.00 0.00 408 LYS A O 18
ATOM 29143 N N . PRO A 1 64 ? 11.547 -13.227 1.948 1.00 0.00 409 PRO A N 18
ATOM 29144 C CA . PRO A 1 64 ? 10.459 -12.255 2.093 1.00 0.00 409 PRO A CA 18
ATOM 29145 C C . PRO A 1 64 ? 9.176 -12.895 2.612 1.00 0.00 409 PRO A C 18
ATOM 29146 O O . PRO A 1 64 ? 8.381 -13.431 1.841 1.00 0.00 409 PRO A O 18
ATOM 29157 N N . LYS A 1 65 ? 8.979 -12.835 3.925 1.00 0.00 410 LYS A N 18
ATOM 29158 C CA . LYS A 1 65 ? 7.791 -13.406 4.549 1.00 0.00 410 LYS A CA 18
ATOM 29159 C C . LYS A 1 65 ? 6.583 -13.291 3.625 1.00 0.00 410 LYS A C 18
ATOM 29160 O O . LYS A 1 65 ? 5.896 -14.275 3.359 1.00 0.00 410 LYS A O 18
ATOM 29179 N N . GLY A 1 66 ? 6.330 -12.079 3.137 1.00 0.00 411 GLY A N 18
ATOM 29180 C CA . GLY A 1 66 ? 5.206 -11.858 2.248 1.00 0.00 411 GLY A CA 18
ATOM 29181 C C . GLY A 1 66 ? 4.663 -10.445 2.340 1.00 0.00 411 GLY A C 18
ATOM 29182 O O . GLY A 1 66 ? 3.892 -10.012 1.484 1.00 0.00 411 GLY A O 18
ATOM 29186 N N . ASP A 1 67 ? 5.063 -9.727 3.384 1.00 0.00 412 ASP A N 18
ATOM 29187 C CA . ASP A 1 67 ? 4.611 -8.355 3.586 1.00 0.00 412 ASP A CA 18
ATOM 29188 C C . ASP A 1 67 ? 5.552 -7.366 2.905 1.00 0.00 412 ASP A C 18
ATOM 29189 O O . ASP A 1 67 ? 6.751 -7.616 2.788 1.00 0.00 412 ASP A O 18
ATOM 29198 N N . ALA A 1 68 ? 4.999 -6.245 2.456 1.00 0.00 413 ALA A N 18
ATOM 29199 C CA . ALA A 1 68 ? 5.789 -5.218 1.786 1.00 0.00 413 ALA A CA 18
ATOM 29200 C C . ALA A 1 68 ? 5.050 -3.885 1.765 1.00 0.00 413 ALA A C 18
ATOM 29201 O O . ALA A 1 68 ? 3.869 -3.811 2.106 1.00 0.00 413 ALA A O 18
ATOM 29208 N N . THR A 1 69 ? 5.754 -2.830 1.362 1.00 0.00 414 THR A N 18
ATOM 29209 C CA . THR A 1 69 ? 5.166 -1.499 1.298 1.00 0.00 414 THR A CA 18
ATOM 29210 C C . THR A 1 69 ? 5.611 -0.760 0.041 1.00 0.00 414 THR A C 18
ATOM 29211 O O . THR A 1 69 ? 6.755 -0.893 -0.396 1.00 0.00 414 THR A O 18
ATOM 29222 N N . VAL A 1 70 ? 4.701 0.018 -0.537 1.00 0.00 415 VAL A N 18
ATOM 29223 C CA . VAL A 1 70 ? 5.002 0.780 -1.743 1.00 0.00 415 VAL A CA 18
ATOM 29224 C C . VAL A 1 70 ? 4.616 2.245 -1.579 1.00 0.00 415 VAL A C 18
ATOM 29225 O O . VAL A 1 70 ? 3.447 2.570 -1.371 1.00 0.00 415 VAL A O 18
ATOM 29238 N N . SER A 1 71 ? 5.605 3.127 -1.674 1.00 0.00 416 SER A N 18
ATOM 29239 C CA . SER A 1 71 ? 5.370 4.558 -1.533 1.00 0.00 416 SER A CA 18
ATOM 29240 C C . SER A 1 71 ? 5.122 5.205 -2.893 1.00 0.00 416 SER A C 18
ATOM 29241 O O . SER A 1 71 ? 6.013 5.255 -3.741 1.00 0.00 416 SER A O 18
ATOM 29249 N N . TYR A 1 72 ? 3.906 5.699 -3.093 1.00 0.00 417 TYR A N 18
ATOM 29250 C CA . TYR A 1 72 ? 3.538 6.340 -4.350 1.00 0.00 417 TYR A CA 18
ATOM 29251 C C . TYR A 1 72 ? 3.899 7.823 -4.331 1.00 0.00 417 TYR A C 18
ATOM 29252 O O . TYR A 1 72 ? 4.181 8.390 -3.277 1.00 0.00 417 TYR A O 18
ATOM 29270 N N . GLU A 1 73 ? 3.887 8.443 -5.506 1.00 0.00 418 GLU A N 18
ATOM 29271 C CA . GLU A 1 73 ? 4.213 9.860 -5.626 1.00 0.00 418 GLU A CA 18
ATOM 29272 C C . GLU A 1 73 ? 3.229 10.713 -4.830 1.00 0.00 418 GLU A C 18
ATOM 29273 O O . GLU A 1 73 ? 3.607 11.380 -3.867 1.00 0.00 418 GLU A O 18
ATOM 29285 N N . ASP A 1 74 ? 1.966 10.686 -5.239 1.00 0.00 419 ASP A N 18
ATOM 29286 C CA . ASP A 1 74 ? 0.927 11.457 -4.565 1.00 0.00 419 ASP A CA 18
ATOM 29287 C C . ASP A 1 74 ? -0.068 10.533 -3.870 1.00 0.00 419 ASP A C 18
ATOM 29288 O O . ASP A 1 74 ? -0.225 9.366 -4.228 1.00 0.00 419 ASP A O 18
ATOM 29297 N N . PRO A 1 75 ? -0.757 11.067 -2.849 1.00 0.00 420 PRO A N 18
ATOM 29298 C CA . PRO A 1 75 ? -1.748 10.308 -2.081 1.00 0.00 420 PRO A CA 18
ATOM 29299 C C . PRO A 1 75 ? -2.852 9.737 -2.964 1.00 0.00 420 PRO A C 18
ATOM 29300 O O . PRO A 1 75 ? -3.269 8.588 -2.813 1.00 0.00 420 PRO A O 18
ATOM 29311 N N . PRO A 1 76 ? -3.340 10.556 -3.907 1.00 0.00 421 PRO A N 18
ATOM 29312 C CA . PRO A 1 76 ? -4.402 10.153 -4.834 1.00 0.00 421 PRO A CA 18
ATOM 29313 C C . PRO A 1 76 ? -4.097 8.829 -5.525 1.00 0.00 421 PRO A C 18
ATOM 29314 O O . PRO A 1 76 ? -4.969 7.971 -5.659 1.00 0.00 421 PRO A O 18
ATOM 29325 N N . THR A 1 77 ? -2.852 8.668 -5.962 1.00 0.00 422 THR A N 18
ATOM 29326 C CA . THR A 1 77 ? -2.431 7.449 -6.641 1.00 0.00 422 THR A CA 18
ATOM 29327 C C . THR A 1 77 ? -2.430 6.261 -5.686 1.00 0.00 422 THR A C 18
ATOM 29328 O O . THR A 1 77 ? -2.881 5.171 -6.035 1.00 0.00 422 THR A O 18
ATOM 29339 N N . ALA A 1 78 ? -1.922 6.479 -4.477 1.00 0.00 423 ALA A N 18
ATOM 29340 C CA . ALA A 1 78 ? -1.865 5.427 -3.470 1.00 0.00 423 ALA A CA 18
ATOM 29341 C C . ALA A 1 78 ? -3.253 4.860 -3.189 1.00 0.00 423 ALA A C 18
ATOM 29342 O O . ALA A 1 78 ? -3.487 3.660 -3.336 1.00 0.00 423 ALA A O 18
ATOM 29349 N N . LYS A 1 79 ? -4.172 5.731 -2.784 1.00 0.00 424 LYS A N 18
ATOM 29350 C CA . LYS A 1 79 ? -5.537 5.319 -2.483 1.00 0.00 424 LYS A CA 18
ATOM 29351 C C . LYS A 1 79 ? -6.133 4.522 -3.640 1.00 0.00 424 LYS A C 18
ATOM 29352 O O . LYS A 1 79 ? -6.880 3.568 -3.429 1.00 0.00 424 LYS A O 18
ATOM 29371 N N . ALA A 1 80 ? -5.796 4.921 -4.862 1.00 0.00 425 ALA A N 18
ATOM 29372 C CA . ALA A 1 80 ? -6.295 4.242 -6.051 1.00 0.00 425 ALA A CA 18
ATOM 29373 C C . ALA A 1 80 ? -5.601 2.898 -6.248 1.00 0.00 425 ALA A C 18
ATOM 29374 O O . ALA A 1 80 ? -6.211 1.937 -6.714 1.00 0.00 425 ALA A O 18
ATOM 29381 N N . ALA A 1 81 ? -4.322 2.840 -5.892 1.00 0.00 426 ALA A N 18
ATOM 29382 C CA . ALA A 1 81 ? -3.545 1.614 -6.028 1.00 0.00 426 ALA A CA 18
ATOM 29383 C C . ALA A 1 81 ? -4.012 0.556 -5.033 1.00 0.00 426 ALA A C 18
ATOM 29384 O O . ALA A 1 81 ? -3.934 -0.642 -5.304 1.00 0.00 426 ALA A O 18
ATOM 29391 N N . VAL A 1 82 ? -4.496 1.007 -3.881 1.00 0.00 427 VAL A N 18
ATOM 29392 C CA . VAL A 1 82 ? -4.975 0.098 -2.846 1.00 0.00 427 VAL A CA 18
ATOM 29393 C C . VAL A 1 82 ? -6.102 -0.785 -3.368 1.00 0.00 427 VAL A C 18
ATOM 29394 O O . VAL A 1 82 ? -5.973 -2.009 -3.414 1.00 0.00 427 VAL A O 18
ATOM 29407 N N . GLU A 1 83 ? -7.205 -0.158 -3.761 1.00 0.00 428 GLU A N 18
ATOM 29408 C CA . GLU A 1 83 ? -8.355 -0.889 -4.281 1.00 0.00 428 GLU A CA 18
ATOM 29409 C C . GLU A 1 83 ? -8.027 -1.535 -5.624 1.00 0.00 428 GLU A C 18
ATOM 29410 O O . GLU A 1 83 ? -8.800 -2.341 -6.143 1.00 0.00 428 GLU A O 18
ATOM 29422 N N . TRP A 1 84 ? -6.876 -1.177 -6.181 1.00 0.00 429 TRP A N 18
ATOM 29423 C CA . TRP A 1 84 ? -6.445 -1.722 -7.463 1.00 0.00 429 TRP A CA 18
ATOM 29424 C C . TRP A 1 84 ? -5.788 -3.085 -7.283 1.00 0.00 429 TRP A C 18
ATOM 29425 O O . TRP A 1 84 ? -6.185 -4.065 -7.914 1.00 0.00 429 TRP A O 18
ATOM 29446 N N . PHE A 1 85 ? -4.781 -3.141 -6.418 1.00 0.00 430 PHE A N 18
ATOM 29447 C CA . PHE A 1 85 ? -4.068 -4.387 -6.155 1.00 0.00 430 PHE A CA 18
ATOM 29448 C C . PHE A 1 85 ? -4.733 -5.166 -5.025 1.00 0.00 430 PHE A C 18
ATOM 29449 O O . PHE A 1 85 ? -4.548 -6.377 -4.898 1.00 0.00 430 PHE A O 18
ATOM 29466 N N . ASP A 1 86 ? -5.509 -4.464 -4.207 1.00 0.00 431 ASP A N 18
ATOM 29467 C CA . ASP A 1 86 ? -6.204 -5.089 -3.087 1.00 0.00 431 ASP A CA 18
ATOM 29468 C C . ASP A 1 86 ? -6.956 -6.336 -3.543 1.00 0.00 431 ASP A C 18
ATOM 29469 O O . ASP A 1 86 ? -8.091 -6.251 -4.012 1.00 0.00 431 ASP A O 18
ATOM 29478 N N . GLY A 1 87 ? -6.318 -7.493 -3.401 1.00 0.00 432 GLY A N 18
ATOM 29479 C CA . GLY A 1 87 ? -6.941 -8.740 -3.804 1.00 0.00 432 GLY A CA 18
ATOM 29480 C C . GLY A 1 87 ? -6.367 -9.285 -5.097 1.00 0.00 432 GLY A C 18
ATOM 29481 O O . GLY A 1 87 ? -6.999 -10.098 -5.771 1.00 0.00 432 GLY A O 18
ATOM 29485 N N . LYS A 1 88 ? -5.167 -8.835 -5.444 1.00 0.00 433 LYS A N 18
ATOM 29486 C CA . LYS A 1 88 ? -4.506 -9.282 -6.666 1.00 0.00 433 LYS A CA 18
ATOM 29487 C C . LYS A 1 88 ? -3.894 -10.666 -6.477 1.00 0.00 433 LYS A C 18
ATOM 29488 O O . LYS A 1 88 ? -3.687 -11.116 -5.350 1.00 0.00 433 LYS A O 18
ATOM 29507 N N . ASP A 1 89 ? -3.607 -11.337 -7.588 1.00 0.00 434 ASP A N 18
ATOM 29508 C CA . ASP A 1 89 ? -3.017 -12.670 -7.546 1.00 0.00 434 ASP A CA 18
ATOM 29509 C C . ASP A 1 89 ? -1.549 -12.627 -7.960 1.00 0.00 434 ASP A C 18
ATOM 29510 O O . ASP A 1 89 ? -1.230 -12.462 -9.137 1.00 0.00 434 ASP A O 18
ATOM 29519 N N . PHE A 1 90 ? -0.660 -12.776 -6.984 1.00 0.00 435 PHE A N 18
ATOM 29520 C CA . PHE A 1 90 ? 0.774 -12.752 -7.246 1.00 0.00 435 PHE A CA 18
ATOM 29521 C C . PHE A 1 90 ? 1.371 -14.151 -7.128 1.00 0.00 435 PHE A C 18
ATOM 29522 O O . PHE A 1 90 ? 1.463 -14.707 -6.033 1.00 0.00 435 PHE A O 18
ATOM 29539 N N . GLN A 1 91 ? 1.775 -14.714 -8.262 1.00 0.00 436 GLN A N 18
ATOM 29540 C CA . GLN A 1 91 ? 2.363 -16.048 -8.286 1.00 0.00 436 GLN A CA 18
ATOM 29541 C C . GLN A 1 91 ? 1.400 -17.078 -7.703 1.00 0.00 436 GLN A C 18
ATOM 29542 O O . GLN A 1 91 ? 1.817 -18.031 -7.048 1.00 0.00 436 GLN A O 18
ATOM 29556 N N . GLY A 1 92 ? 0.107 -16.877 -7.946 1.00 0.00 437 GLY A N 18
ATOM 29557 C CA . GLY A 1 92 ? -0.894 -17.794 -7.438 1.00 0.00 437 GLY A CA 18
ATOM 29558 C C . GLY A 1 92 ? -1.393 -17.404 -6.060 1.00 0.00 437 GLY A C 18
ATOM 29559 O O . GLY A 1 92 ? -2.457 -17.848 -5.628 1.00 0.00 437 GLY A O 18
ATOM 29563 N N . SER A 1 93 ? -0.620 -16.575 -5.366 1.00 0.00 438 SER A N 18
ATOM 29564 C CA . SER A 1 93 ? -0.986 -16.129 -4.027 1.00 0.00 438 SER A CA 18
ATOM 29565 C C . SER A 1 93 ? -1.807 -14.844 -4.087 1.00 0.00 438 SER A C 18
ATOM 29566 O O . SER A 1 93 ? -1.842 -14.163 -5.111 1.00 0.00 438 SER A O 18
ATOM 29574 N N . LYS A 1 94 ? -2.467 -14.520 -2.981 1.00 0.00 439 LYS A N 18
ATOM 29575 C CA . LYS A 1 94 ? -3.289 -13.317 -2.904 1.00 0.00 439 LYS A CA 18
ATOM 29576 C C . LYS A 1 94 ? -2.541 -12.192 -2.195 1.00 0.00 439 LYS A C 18
ATOM 29577 O O . LYS A 1 94 ? -1.834 -12.425 -1.214 1.00 0.00 439 LYS A O 18
ATOM 29596 N N . LEU A 1 95 ? -2.701 -10.973 -2.698 1.00 0.00 440 LEU A N 18
ATOM 29597 C CA . LEU A 1 95 ? -2.042 -9.811 -2.112 1.00 0.00 440 LEU A CA 18
ATOM 29598 C C . LEU A 1 95 ? -3.048 -8.923 -1.387 1.00 0.00 440 LEU A C 18
ATOM 29599 O O . LEU A 1 95 ? -4.163 -8.709 -1.866 1.00 0.00 440 LEU A O 18
ATOM 29615 N N . LYS A 1 96 ? -2.647 -8.405 -0.231 1.00 0.00 441 LYS A N 18
ATOM 29616 C CA . LYS A 1 96 ? -3.512 -7.536 0.559 1.00 0.00 441 LYS A CA 18
ATOM 29617 C C . LYS A 1 96 ? -2.924 -6.132 0.661 1.00 0.00 441 LYS A C 18
ATOM 29618 O O . LYS A 1 96 ? -1.980 -5.896 1.414 1.00 0.00 441 LYS A O 18
ATOM 29637 N N . VAL A 1 97 ? -3.491 -5.201 -0.102 1.00 0.00 442 VAL A N 18
ATOM 29638 C CA . VAL A 1 97 ? -3.024 -3.820 -0.095 1.00 0.00 442 VAL A CA 18
ATOM 29639 C C . VAL A 1 97 ? -3.910 -2.946 0.786 1.00 0.00 442 VAL A C 18
ATOM 29640 O O . VAL A 1 97 ? -5.137 -2.992 0.692 1.00 0.00 442 VAL A O 18
ATOM 29653 N N . SER A 1 98 ? -3.279 -2.149 1.643 1.00 0.00 443 SER A N 18
ATOM 29654 C CA . SER A 1 98 ? -4.010 -1.266 2.544 1.00 0.00 443 SER A CA 18
ATOM 29655 C C . SER A 1 98 ? -3.181 -0.031 2.884 1.00 0.00 443 SER A C 18
ATOM 29656 O O . SER A 1 98 ? -2.002 -0.133 3.226 1.00 0.00 443 SER A O 18
ATOM 29664 N N . LEU A 1 99 ? -3.806 1.138 2.784 1.00 0.00 444 LEU A N 18
ATOM 29665 C CA . LEU A 1 99 ? -3.128 2.396 3.079 1.00 0.00 444 LEU A CA 18
ATOM 29666 C C . LEU A 1 99 ? -2.395 2.318 4.414 1.00 0.00 444 LEU A C 18
ATOM 29667 O O . LEU A 1 99 ? -3.013 2.362 5.477 1.00 0.00 444 LEU A O 18
ATOM 29683 N N . ALA A 1 100 ? -1.072 2.204 4.352 1.00 0.00 445 ALA A N 18
ATOM 29684 C CA . ALA A 1 100 ? -0.254 2.125 5.555 1.00 0.00 445 ALA A CA 18
ATOM 29685 C C . ALA A 1 100 ? -0.753 3.093 6.623 1.00 0.00 445 ALA A C 18
ATOM 29686 O O . ALA A 1 100 ? -1.010 4.264 6.342 1.00 0.00 445 ALA A O 18
ATOM 29693 N N . ARG A 1 101 ? -0.889 2.595 7.848 1.00 0.00 446 ARG A N 18
ATOM 29694 C CA . ARG A 1 101 ? -1.360 3.416 8.958 1.00 0.00 446 ARG A CA 18
ATOM 29695 C C . ARG A 1 101 ? -0.260 3.607 9.998 1.00 0.00 446 ARG A C 18
ATOM 29696 O O . ARG A 1 101 ? -0.228 2.917 11.017 1.00 0.00 446 ARG A O 18
ATOM 29717 N N . LYS A 1 102 ? 0.641 4.548 9.733 1.00 0.00 447 LYS A N 18
ATOM 29718 C CA . LYS A 1 102 ? 1.742 4.831 10.646 1.00 0.00 447 LYS A CA 18
ATOM 29719 C C . LYS A 1 102 ? 1.265 5.659 11.834 1.00 0.00 447 LYS A C 18
ATOM 29720 O O . LYS A 1 102 ? 0.121 6.114 11.869 1.00 0.00 447 LYS A O 18
ATOM 29739 N N . LYS A 1 103 ? 2.149 5.855 12.807 1.00 0.00 448 LYS A N 18
ATOM 29740 C CA . LYS A 1 103 ? 1.821 6.631 13.996 1.00 0.00 448 LYS A CA 18
ATOM 29741 C C . LYS A 1 103 ? 3.082 7.005 14.767 1.00 0.00 448 LYS A C 18
ATOM 29742 O O . LYS A 1 103 ? 4.080 6.285 14.759 1.00 0.00 448 LYS A O 18
ATOM 29761 N N . PRO A 1 104 ? 3.038 8.158 15.451 1.00 0.00 449 PRO A N 18
ATOM 29762 C CA . PRO A 1 104 ? 4.169 8.653 16.243 1.00 0.00 449 PRO A CA 18
ATOM 29763 C C . PRO A 1 104 ? 4.417 7.810 17.488 1.00 0.00 449 PRO A C 18
ATOM 29764 O O . PRO A 1 104 ? 3.493 7.449 18.218 1.00 0.00 449 PRO A O 18
ATOM 29775 N N . PRO A 1 105 ? 5.695 7.488 17.741 1.00 0.00 450 PRO A N 18
ATOM 29776 C CA . PRO A 1 105 ? 6.095 6.685 18.900 1.00 0.00 450 PRO A CA 18
ATOM 29777 C C . PRO A 1 105 ? 5.922 7.438 20.215 1.00 0.00 450 PRO A C 18
ATOM 29778 O O . PRO A 1 105 ? 5.747 8.655 20.224 1.00 0.00 450 PRO A O 18
ATOM 29789 N N . MET A 1 106 ? 5.973 6.704 21.322 1.00 0.00 451 MET A N 18
ATOM 29790 C CA . MET A 1 106 ? 5.825 7.305 22.643 1.00 0.00 451 MET A CA 18
ATOM 29791 C C . MET A 1 106 ? 6.160 6.298 23.739 1.00 0.00 451 MET A C 18
ATOM 29792 O O . MET A 1 106 ? 5.382 5.386 24.016 1.00 0.00 451 MET A O 18
ATOM 29806 N N . ASN A 1 107 ? 7.324 6.470 24.358 1.00 0.00 452 ASN A N 18
ATOM 29807 C CA . ASN A 1 107 ? 7.761 5.576 25.423 1.00 0.00 452 ASN A CA 18
ATOM 29808 C C . ASN A 1 107 ? 8.852 6.227 26.268 1.00 0.00 452 ASN A C 18
ATOM 29809 O O . ASN A 1 107 ? 9.561 7.121 25.803 1.00 0.00 452 ASN A O 18
ATOM 29820 N N . SER A 1 108 ? 8.981 5.776 27.511 1.00 0.00 453 SER A N 18
ATOM 29821 C CA . SER A 1 108 ? 9.982 6.318 28.422 1.00 0.00 453 SER A CA 18
ATOM 29822 C C . SER A 1 108 ? 11.113 5.318 28.642 1.00 0.00 453 SER A C 18
ATOM 29823 O O . SER A 1 108 ? 10.964 4.347 29.382 1.00 0.00 453 SER A O 18
ATOM 29831 N N . GLY A 1 109 ? 12.247 5.565 27.992 1.00 0.00 454 GLY A N 18
ATOM 29832 C CA . GLY A 1 109 ? 13.388 4.678 28.129 1.00 0.00 454 GLY A CA 18
ATOM 29833 C C . GLY A 1 109 ? 14.501 5.290 28.957 1.00 0.00 454 GLY A C 18
ATOM 29834 O O . GLY A 1 109 ? 14.838 6.466 28.811 1.00 0.00 454 GLY A O 18
ATOM 29838 N N . PRO A 1 110 ? 15.091 4.483 29.850 1.00 0.00 455 PRO A N 18
ATOM 29839 C CA . PRO A 1 110 ? 16.181 4.930 30.722 1.00 0.00 455 PRO A CA 18
ATOM 29840 C C . PRO A 1 110 ? 17.473 5.185 29.953 1.00 0.00 455 PRO A C 18
ATOM 29841 O O . PRO A 1 110 ? 18.328 5.952 30.393 1.00 0.00 455 PRO A O 18
ATOM 29852 N N . SER A 1 111 ? 17.607 4.536 28.800 1.00 0.00 456 SER A N 18
ATOM 29853 C CA . SER A 1 111 ? 18.796 4.690 27.971 1.00 0.00 456 SER A CA 18
ATOM 29854 C C . SER A 1 111 ? 19.181 6.161 27.840 1.00 0.00 456 SER A C 18
ATOM 29855 O O . SER A 1 111 ? 18.318 7.030 27.712 1.00 0.00 456 SER A O 18
ATOM 29863 N N . SER A 1 112 ? 20.482 6.432 27.873 1.00 0.00 457 SER A N 18
ATOM 29864 C CA . SER A 1 112 ? 20.982 7.797 27.763 1.00 0.00 457 SER A CA 18
ATOM 29865 C C . SER A 1 112 ? 21.206 8.176 26.302 1.00 0.00 457 SER A C 18
ATOM 29866 O O . SER A 1 112 ? 21.109 7.337 25.408 1.00 0.00 457 SER A O 18
ATOM 29874 N N . GLY A 1 113 ? 21.505 9.451 26.067 1.00 0.00 458 GLY A N 18
ATOM 29875 C CA . GLY A 1 113 ? 21.738 9.921 24.714 1.00 0.00 458 GLY A CA 18
ATOM 29876 C C . GLY A 1 113 ? 20.554 9.670 23.801 1.00 0.00 458 GLY A C 18
ATOM 29877 O O . GLY A 1 113 ? 19.482 10.241 23.994 1.00 0.00 458 GLY A O 18
ATOM 29881 N N . GLY A 1 1 ? -23.025 -19.661 2.217 1.00 0.00 346 GLY A N 19
ATOM 29882 C CA . GLY A 1 1 ? -22.354 -18.377 2.300 1.00 0.00 346 GLY A CA 19
ATOM 29883 C C . GLY A 1 1 ? -21.280 -18.213 1.244 1.00 0.00 346 GLY A C 19
ATOM 29884 O O . GLY A 1 1 ? -20.534 -19.149 0.958 1.00 0.00 346 GLY A O 19
ATOM 29888 N N . SER A 1 2 ? -21.202 -17.021 0.662 1.00 0.00 347 SER A N 19
ATOM 29889 C CA . SER A 1 2 ? -20.214 -16.740 -0.374 1.00 0.00 347 SER A CA 19
ATOM 29890 C C . SER A 1 2 ? -19.309 -15.583 0.039 1.00 0.00 347 SER A C 19
ATOM 29891 O O . SER A 1 2 ? -18.106 -15.760 0.235 1.00 0.00 347 SER A O 19
ATOM 29899 N N . SER A 1 3 ? -19.896 -14.398 0.170 1.00 0.00 348 SER A N 19
ATOM 29900 C CA . SER A 1 3 ? -19.143 -13.211 0.556 1.00 0.00 348 SER A CA 19
ATOM 29901 C C . SER A 1 3 ? -18.847 -13.216 2.053 1.00 0.00 348 SER A C 19
ATOM 29902 O O . SER A 1 3 ? -19.760 -13.251 2.877 1.00 0.00 348 SER A O 19
ATOM 29910 N N . GLY A 1 4 ? -17.563 -13.184 2.396 1.00 0.00 349 GLY A N 19
ATOM 29911 C CA . GLY A 1 4 ? -17.169 -13.187 3.792 1.00 0.00 349 GLY A CA 19
ATOM 29912 C C . GLY A 1 4 ? -17.437 -11.861 4.473 1.00 0.00 349 GLY A C 19
ATOM 29913 O O . GLY A 1 4 ? -18.535 -11.624 4.977 1.00 0.00 349 GLY A O 19
ATOM 29917 N N . SER A 1 5 ? -16.431 -10.992 4.492 1.00 0.00 350 SER A N 19
ATOM 29918 C CA . SER A 1 5 ? -16.561 -9.683 5.122 1.00 0.00 350 SER A CA 19
ATOM 29919 C C . SER A 1 5 ? -15.734 -8.638 4.380 1.00 0.00 350 SER A C 19
ATOM 29920 O O . SER A 1 5 ? -14.503 -8.657 4.424 1.00 0.00 350 SER A O 19
ATOM 29928 N N . SER A 1 6 ? -16.419 -7.726 3.697 1.00 0.00 351 SER A N 19
ATOM 29929 C CA . SER A 1 6 ? -15.748 -6.674 2.941 1.00 0.00 351 SER A CA 19
ATOM 29930 C C . SER A 1 6 ? -15.572 -5.420 3.793 1.00 0.00 351 SER A C 19
ATOM 29931 O O . SER A 1 6 ? -16.256 -5.241 4.800 1.00 0.00 351 SER A O 19
ATOM 29939 N N . GLY A 1 7 ? -14.650 -4.557 3.381 1.00 0.00 352 GLY A N 19
ATOM 29940 C CA . GLY A 1 7 ? -14.401 -3.331 4.116 1.00 0.00 352 GLY A CA 19
ATOM 29941 C C . GLY A 1 7 ? -14.800 -2.095 3.334 1.00 0.00 352 GLY A C 19
ATOM 29942 O O . GLY A 1 7 ? -15.464 -2.191 2.303 1.00 0.00 352 GLY A O 19
ATOM 29946 N N . ASP A 1 8 ? -14.395 -0.929 3.827 1.00 0.00 353 ASP A N 19
ATOM 29947 C CA . ASP A 1 8 ? -14.713 0.332 3.169 1.00 0.00 353 ASP A CA 19
ATOM 29948 C C . ASP A 1 8 ? -13.545 1.308 3.268 1.00 0.00 353 ASP A C 19
ATOM 29949 O O . ASP A 1 8 ? -12.859 1.391 4.286 1.00 0.00 353 ASP A O 19
ATOM 29958 N N . PRO A 1 9 ? -13.313 2.065 2.185 1.00 0.00 354 PRO A N 19
ATOM 29959 C CA . PRO A 1 9 ? -12.227 3.048 2.125 1.00 0.00 354 PRO A CA 19
ATOM 29960 C C . PRO A 1 9 ? -12.482 4.248 3.030 1.00 0.00 354 PRO A C 19
ATOM 29961 O O . PRO A 1 9 ? -13.566 4.392 3.596 1.00 0.00 354 PRO A O 19
ATOM 29972 N N . ASP A 1 10 ? -11.478 5.109 3.161 1.00 0.00 355 ASP A N 19
ATOM 29973 C CA . ASP A 1 10 ? -11.595 6.299 3.995 1.00 0.00 355 ASP A CA 19
ATOM 29974 C C . ASP A 1 10 ? -10.581 7.359 3.576 1.00 0.00 355 ASP A C 19
ATOM 29975 O O . ASP A 1 10 ? -9.498 7.036 3.087 1.00 0.00 355 ASP A O 19
ATOM 29984 N N . GLU A 1 11 ? -10.940 8.624 3.769 1.00 0.00 356 GLU A N 19
ATOM 29985 C CA . GLU A 1 11 ? -10.062 9.730 3.409 1.00 0.00 356 GLU A CA 19
ATOM 29986 C C . GLU A 1 11 ? -9.708 10.566 4.635 1.00 0.00 356 GLU A C 19
ATOM 29987 O O . GLU A 1 11 ? -9.669 11.795 4.572 1.00 0.00 356 GLU A O 19
ATOM 29999 N N . ASP A 1 12 ? -9.452 9.890 5.750 1.00 0.00 357 ASP A N 19
ATOM 30000 C CA . ASP A 1 12 ? -9.101 10.570 6.992 1.00 0.00 357 ASP A CA 19
ATOM 30001 C C . ASP A 1 12 ? -7.668 10.244 7.404 1.00 0.00 357 ASP A C 19
ATOM 30002 O O . ASP A 1 12 ? -7.387 10.017 8.580 1.00 0.00 357 ASP A O 19
ATOM 30011 N N . SER A 1 13 ? -6.768 10.221 6.426 1.00 0.00 358 SER A N 19
ATOM 30012 C CA . SER A 1 13 ? -5.366 9.918 6.686 1.00 0.00 358 SER A CA 19
ATOM 30013 C C . SER A 1 13 ? -4.501 10.269 5.478 1.00 0.00 358 SER A C 19
ATOM 30014 O O . SER A 1 13 ? -4.835 9.929 4.343 1.00 0.00 358 SER A O 19
ATOM 30022 N N . ASP A 1 14 ? -3.390 10.952 5.733 1.00 0.00 359 ASP A N 19
ATOM 30023 C CA . ASP A 1 14 ? -2.476 11.349 4.668 1.00 0.00 359 ASP A CA 19
ATOM 30024 C C . ASP A 1 14 ? -1.319 10.362 4.549 1.00 0.00 359 ASP A C 19
ATOM 30025 O O . ASP A 1 14 ? -0.349 10.434 5.300 1.00 0.00 359 ASP A O 19
ATOM 30034 N N . ASN A 1 15 ? -1.432 9.438 3.599 1.00 0.00 360 ASN A N 19
ATOM 30035 C CA . ASN A 1 15 ? -0.396 8.435 3.382 1.00 0.00 360 ASN A CA 19
ATOM 30036 C C . ASN A 1 15 ? -0.258 8.109 1.898 1.00 0.00 360 ASN A C 19
ATOM 30037 O O . ASN A 1 15 ? -1.154 7.518 1.296 1.00 0.00 360 ASN A O 19
ATOM 30048 N N . SER A 1 16 ? 0.872 8.497 1.315 1.00 0.00 361 SER A N 19
ATOM 30049 C CA . SER A 1 16 ? 1.127 8.249 -0.099 1.00 0.00 361 SER A CA 19
ATOM 30050 C C . SER A 1 16 ? 1.758 6.875 -0.304 1.00 0.00 361 SER A C 19
ATOM 30051 O O . SER A 1 16 ? 2.453 6.640 -1.291 1.00 0.00 361 SER A O 19
ATOM 30059 N N . ALA A 1 17 ? 1.508 5.970 0.637 1.00 0.00 362 ALA A N 19
ATOM 30060 C CA . ALA A 1 17 ? 2.049 4.618 0.559 1.00 0.00 362 ALA A CA 19
ATOM 30061 C C . ALA A 1 17 ? 0.960 3.577 0.796 1.00 0.00 362 ALA A C 19
ATOM 30062 O O . ALA A 1 17 ? -0.136 3.905 1.252 1.00 0.00 362 ALA A O 19
ATOM 30069 N N . ILE A 1 18 ? 1.268 2.324 0.482 1.00 0.00 363 ILE A N 19
ATOM 30070 C CA . ILE A 1 18 ? 0.316 1.236 0.661 1.00 0.00 363 ILE A CA 19
ATOM 30071 C C . ILE A 1 18 ? 0.979 0.027 1.313 1.00 0.00 363 ILE A C 19
ATOM 30072 O O . ILE A 1 18 ? 2.134 -0.290 1.029 1.00 0.00 363 ILE A O 19
ATOM 30088 N N . TYR A 1 19 ? 0.239 -0.646 2.188 1.00 0.00 364 TYR A N 19
ATOM 30089 C CA . TYR A 1 19 ? 0.754 -1.820 2.882 1.00 0.00 364 TYR A CA 19
ATOM 30090 C C . TYR A 1 19 ? 0.268 -3.104 2.216 1.00 0.00 364 TYR A C 19
ATOM 30091 O O . TYR A 1 19 ? -0.927 -3.397 2.204 1.00 0.00 364 TYR A O 19
ATOM 30109 N N . VAL A 1 20 ? 1.205 -3.866 1.661 1.00 0.00 365 VAL A N 19
ATOM 30110 C CA . VAL A 1 20 ? 0.875 -5.120 0.994 1.00 0.00 365 VAL A CA 19
ATOM 30111 C C . VAL A 1 20 ? 1.219 -6.317 1.873 1.00 0.00 365 VAL A C 19
ATOM 30112 O O . VAL A 1 20 ? 2.230 -6.314 2.573 1.00 0.00 365 VAL A O 19
ATOM 30125 N N . GLN A 1 21 ? 0.372 -7.340 1.829 1.00 0.00 366 GLN A N 19
ATOM 30126 C CA . GLN A 1 21 ? 0.586 -8.545 2.621 1.00 0.00 366 GLN A CA 19
ATOM 30127 C C . GLN A 1 21 ? 0.023 -9.771 1.911 1.00 0.00 366 GLN A C 19
ATOM 30128 O O . GLN A 1 21 ? -1.152 -9.807 1.552 1.00 0.00 366 GLN A O 19
ATOM 30142 N N . GLY A 1 22 ? 0.872 -10.775 1.712 1.00 0.00 367 GLY A N 19
ATOM 30143 C CA . GLY A 1 22 ? 0.441 -11.990 1.045 1.00 0.00 367 GLY A CA 19
ATOM 30144 C C . GLY A 1 22 ? 1.377 -12.400 -0.075 1.00 0.00 367 GLY A C 19
ATOM 30145 O O . GLY A 1 22 ? 1.044 -13.264 -0.887 1.00 0.00 367 GLY A O 19
ATOM 30149 N N . LEU A 1 23 ? 2.550 -11.778 -0.120 1.00 0.00 368 LEU A N 19
ATOM 30150 C CA . LEU A 1 23 ? 3.538 -12.083 -1.151 1.00 0.00 368 LEU A CA 19
ATOM 30151 C C . LEU A 1 23 ? 4.272 -13.382 -0.834 1.00 0.00 368 LEU A C 19
ATOM 30152 O O . LEU A 1 23 ? 4.346 -13.799 0.321 1.00 0.00 368 LEU A O 19
ATOM 30168 N N . ASN A 1 24 ? 4.815 -14.016 -1.868 1.00 0.00 369 ASN A N 19
ATOM 30169 C CA . ASN A 1 24 ? 5.546 -15.266 -1.700 1.00 0.00 369 ASN A CA 19
ATOM 30170 C C . ASN A 1 24 ? 6.980 -15.003 -1.251 1.00 0.00 369 ASN A C 19
ATOM 30171 O O . ASN A 1 24 ? 7.382 -13.854 -1.064 1.00 0.00 369 ASN A O 19
ATOM 30182 N N . ASP A 1 25 ? 7.747 -16.074 -1.079 1.00 0.00 370 ASP A N 19
ATOM 30183 C CA . ASP A 1 25 ? 9.137 -15.959 -0.654 1.00 0.00 370 ASP A CA 19
ATOM 30184 C C . ASP A 1 25 ? 10.059 -15.765 -1.853 1.00 0.00 370 ASP A C 19
ATOM 30185 O O . ASP A 1 25 ? 11.270 -15.612 -1.700 1.00 0.00 370 ASP A O 19
ATOM 30194 N N . SER A 1 26 ? 9.475 -15.775 -3.049 1.00 0.00 371 SER A N 19
ATOM 30195 C CA . SER A 1 26 ? 10.246 -15.607 -4.275 1.00 0.00 371 SER A CA 19
ATOM 30196 C C . SER A 1 26 ? 10.023 -14.219 -4.869 1.00 0.00 371 SER A C 19
ATOM 30197 O O . SER A 1 26 ? 10.543 -13.897 -5.938 1.00 0.00 371 SER A O 19
ATOM 30205 N N . VAL A 1 27 ? 9.248 -13.399 -4.167 1.00 0.00 372 VAL A N 19
ATOM 30206 C CA . VAL A 1 27 ? 8.957 -12.044 -4.622 1.00 0.00 372 VAL A CA 19
ATOM 30207 C C . VAL A 1 27 ? 10.197 -11.160 -4.544 1.00 0.00 372 VAL A C 19
ATOM 30208 O O . VAL A 1 27 ? 11.016 -11.300 -3.635 1.00 0.00 372 VAL A O 19
ATOM 30221 N N . THR A 1 28 ? 10.328 -10.248 -5.501 1.00 0.00 373 THR A N 19
ATOM 30222 C CA . THR A 1 28 ? 11.467 -9.340 -5.541 1.00 0.00 373 THR A CA 19
ATOM 30223 C C . THR A 1 28 ? 11.011 -7.890 -5.653 1.00 0.00 373 THR A C 19
ATOM 30224 O O . THR A 1 28 ? 9.831 -7.615 -5.869 1.00 0.00 373 THR A O 19
ATOM 30235 N N . LEU A 1 29 ? 11.954 -6.966 -5.503 1.00 0.00 374 LEU A N 19
ATOM 30236 C CA . LEU A 1 29 ? 11.649 -5.542 -5.587 1.00 0.00 374 LEU A CA 19
ATOM 30237 C C . LEU A 1 29 ? 11.261 -5.151 -7.009 1.00 0.00 374 LEU A C 19
ATOM 30238 O O . LEU A 1 29 ? 10.240 -4.499 -7.228 1.00 0.00 374 LEU A O 19
ATOM 30254 N N . ASP A 1 30 ? 12.082 -5.556 -7.974 1.00 0.00 375 ASP A N 19
ATOM 30255 C CA . ASP A 1 30 ? 11.823 -5.250 -9.376 1.00 0.00 375 ASP A CA 19
ATOM 30256 C C . ASP A 1 30 ? 10.484 -5.831 -9.820 1.00 0.00 375 ASP A C 19
ATOM 30257 O O . ASP A 1 30 ? 9.783 -5.241 -10.642 1.00 0.00 375 ASP A O 19
ATOM 30266 N N . ASP A 1 31 ? 10.135 -6.989 -9.271 1.00 0.00 376 ASP A N 19
ATOM 30267 C CA . ASP A 1 31 ? 8.881 -7.650 -9.610 1.00 0.00 376 ASP A CA 19
ATOM 30268 C C . ASP A 1 31 ? 7.692 -6.882 -9.042 1.00 0.00 376 ASP A C 19
ATOM 30269 O O . ASP A 1 31 ? 6.605 -6.880 -9.623 1.00 0.00 376 ASP A O 19
ATOM 30278 N N . LEU A 1 32 ? 7.903 -6.231 -7.903 1.00 0.00 377 LEU A N 19
ATOM 30279 C CA . LEU A 1 32 ? 6.849 -5.460 -7.255 1.00 0.00 377 LEU A CA 19
ATOM 30280 C C . LEU A 1 32 ? 6.817 -4.030 -7.783 1.00 0.00 377 LEU A C 19
ATOM 30281 O O . LEU A 1 32 ? 5.771 -3.383 -7.790 1.00 0.00 377 LEU A O 19
ATOM 30297 N N . ALA A 1 33 ? 7.972 -3.543 -8.225 1.00 0.00 378 ALA A N 19
ATOM 30298 C CA . ALA A 1 33 ? 8.077 -2.190 -8.759 1.00 0.00 378 ALA A CA 19
ATOM 30299 C C . ALA A 1 33 ? 7.419 -2.089 -10.131 1.00 0.00 378 ALA A C 19
ATOM 30300 O O . ALA A 1 33 ? 6.819 -1.068 -10.468 1.00 0.00 378 ALA A O 19
ATOM 30307 N N . ASP A 1 34 ? 7.536 -3.152 -10.918 1.00 0.00 379 ASP A N 19
ATOM 30308 C CA . ASP A 1 34 ? 6.952 -3.184 -12.254 1.00 0.00 379 ASP A CA 19
ATOM 30309 C C . ASP A 1 34 ? 5.491 -3.620 -12.198 1.00 0.00 379 ASP A C 19
ATOM 30310 O O . ASP A 1 34 ? 4.732 -3.405 -13.143 1.00 0.00 379 ASP A O 19
ATOM 30319 N N . PHE A 1 35 ? 5.104 -4.235 -11.085 1.00 0.00 380 PHE A N 19
ATOM 30320 C CA . PHE A 1 35 ? 3.736 -4.705 -10.907 1.00 0.00 380 PHE A CA 19
ATOM 30321 C C . PHE A 1 35 ? 2.883 -3.644 -10.219 1.00 0.00 380 PHE A C 19
ATOM 30322 O O . PHE A 1 35 ? 1.745 -3.389 -10.618 1.00 0.00 380 PHE A O 19
ATOM 30339 N N . PHE A 1 36 ? 3.438 -3.027 -9.182 1.00 0.00 381 PHE A N 19
ATOM 30340 C CA . PHE A 1 36 ? 2.729 -1.995 -8.435 1.00 0.00 381 PHE A CA 19
ATOM 30341 C C . PHE A 1 36 ? 2.572 -0.728 -9.273 1.00 0.00 381 PHE A C 19
ATOM 30342 O O . PHE A 1 36 ? 1.693 0.095 -9.017 1.00 0.00 381 PHE A O 19
ATOM 30359 N N . LYS A 1 37 ? 3.432 -0.580 -10.276 1.00 0.00 382 LYS A N 19
ATOM 30360 C CA . LYS A 1 37 ? 3.390 0.583 -11.153 1.00 0.00 382 LYS A CA 19
ATOM 30361 C C . LYS A 1 37 ? 2.193 0.512 -12.096 1.00 0.00 382 LYS A C 19
ATOM 30362 O O . LYS A 1 37 ? 1.882 1.477 -12.792 1.00 0.00 382 LYS A O 19
ATOM 30381 N N . GLN A 1 38 ? 1.525 -0.638 -12.111 1.00 0.00 383 GLN A N 19
ATOM 30382 C CA . GLN A 1 38 ? 0.362 -0.834 -12.968 1.00 0.00 383 GLN A CA 19
ATOM 30383 C C . GLN A 1 38 ? -0.631 0.312 -12.808 1.00 0.00 383 GLN A C 19
ATOM 30384 O O . GLN A 1 38 ? -1.017 0.953 -13.787 1.00 0.00 383 GLN A O 19
ATOM 30398 N N . CYS A 1 39 ? -1.041 0.565 -11.570 1.00 0.00 384 CYS A N 19
ATOM 30399 C CA . CYS A 1 39 ? -1.991 1.633 -11.281 1.00 0.00 384 CYS A CA 19
ATOM 30400 C C . CYS A 1 39 ? -1.449 2.982 -11.744 1.00 0.00 384 CYS A C 19
ATOM 30401 O O . CYS A 1 39 ? -1.994 3.602 -12.656 1.00 0.00 384 CYS A O 19
ATOM 30409 N N . GLY A 1 40 ? -0.372 3.431 -11.107 1.00 0.00 385 GLY A N 19
ATOM 30410 C CA . GLY A 1 40 ? 0.225 4.705 -11.465 1.00 0.00 385 GLY A CA 19
ATOM 30411 C C . GLY A 1 40 ? 1.735 4.629 -11.565 1.00 0.00 385 GLY A C 19
ATOM 30412 O O . GLY A 1 40 ? 2.276 3.789 -12.283 1.00 0.00 385 GLY A O 19
ATOM 30416 N N . VAL A 1 41 ? 2.420 5.512 -10.843 1.00 0.00 386 VAL A N 19
ATOM 30417 C CA . VAL A 1 41 ? 3.877 5.542 -10.853 1.00 0.00 386 VAL A CA 19
ATOM 30418 C C . VAL A 1 41 ? 4.440 5.418 -9.442 1.00 0.00 386 VAL A C 19
ATOM 30419 O O . VAL A 1 41 ? 4.009 6.119 -8.527 1.00 0.00 386 VAL A O 19
ATOM 30432 N N . VAL A 1 42 ? 5.406 4.520 -9.273 1.00 0.00 387 VAL A N 19
ATOM 30433 C CA . VAL A 1 42 ? 6.030 4.304 -7.973 1.00 0.00 387 VAL A CA 19
ATOM 30434 C C . VAL A 1 42 ? 7.120 5.336 -7.709 1.00 0.00 387 VAL A C 19
ATOM 30435 O O . VAL A 1 42 ? 8.036 5.508 -8.513 1.00 0.00 387 VAL A O 19
ATOM 30448 N N . LYS A 1 43 ? 7.017 6.021 -6.575 1.00 0.00 388 LYS A N 19
ATOM 30449 C CA . LYS A 1 43 ? 7.995 7.036 -6.201 1.00 0.00 388 LYS A CA 19
ATOM 30450 C C . LYS A 1 43 ? 9.416 6.499 -6.341 1.00 0.00 388 LYS A C 19
ATOM 30451 O O . LYS A 1 43 ? 9.859 5.675 -5.541 1.00 0.00 388 LYS A O 19
ATOM 30470 N N . MET A 1 44 ? 10.125 6.971 -7.360 1.00 0.00 389 MET A N 19
ATOM 30471 C CA . MET A 1 44 ? 11.497 6.540 -7.603 1.00 0.00 389 MET A CA 19
ATOM 30472 C C . MET A 1 44 ? 12.488 7.619 -7.180 1.00 0.00 389 MET A C 19
ATOM 30473 O O . MET A 1 44 ? 12.434 8.749 -7.664 1.00 0.00 389 MET A O 19
ATOM 30487 N N . ASN A 1 45 ? 13.392 7.263 -6.273 1.00 0.00 390 ASN A N 19
ATOM 30488 C CA . ASN A 1 45 ? 14.396 8.202 -5.784 1.00 0.00 390 ASN A CA 19
ATOM 30489 C C . ASN A 1 45 ? 15.117 8.880 -6.945 1.00 0.00 390 ASN A C 19
ATOM 30490 O O . ASN A 1 45 ? 15.316 8.281 -8.002 1.00 0.00 390 ASN A O 19
ATOM 30501 N N . LYS A 1 46 ? 15.508 10.134 -6.741 1.00 0.00 391 LYS A N 19
ATOM 30502 C CA . LYS A 1 46 ? 16.210 10.894 -7.768 1.00 0.00 391 LYS A CA 19
ATOM 30503 C C . LYS A 1 46 ? 17.720 10.799 -7.580 1.00 0.00 391 LYS A C 19
ATOM 30504 O O . LYS A 1 46 ? 18.488 11.072 -8.502 1.00 0.00 391 LYS A O 19
ATOM 30523 N N . ARG A 1 47 ? 18.139 10.409 -6.380 1.00 0.00 392 ARG A N 19
ATOM 30524 C CA . ARG A 1 47 ? 19.558 10.277 -6.072 1.00 0.00 392 ARG A CA 19
ATOM 30525 C C . ARG A 1 47 ? 20.024 8.837 -6.265 1.00 0.00 392 ARG A C 19
ATOM 30526 O O . ARG A 1 47 ? 21.051 8.584 -6.897 1.00 0.00 392 ARG A O 19
ATOM 30547 N N . THR A 1 48 ? 19.264 7.894 -5.715 1.00 0.00 393 THR A N 19
ATOM 30548 C CA . THR A 1 48 ? 19.600 6.481 -5.825 1.00 0.00 393 THR A CA 19
ATOM 30549 C C . THR A 1 48 ? 18.961 5.857 -7.060 1.00 0.00 393 THR A C 19
ATOM 30550 O O . THR A 1 48 ? 19.469 4.881 -7.609 1.00 0.00 393 THR A O 19
ATOM 30561 N N . GLY A 1 49 ? 17.841 6.430 -7.494 1.00 0.00 394 GLY A N 19
ATOM 30562 C CA . GLY A 1 49 ? 17.151 5.917 -8.663 1.00 0.00 394 GLY A CA 19
ATOM 30563 C C . GLY A 1 49 ? 16.433 4.612 -8.386 1.00 0.00 394 GLY A C 19
ATOM 30564 O O . GLY A 1 49 ? 16.124 3.858 -9.309 1.00 0.00 394 GLY A O 19
ATOM 30568 N N . GLN A 1 50 ? 16.169 4.342 -7.111 1.00 0.00 395 GLN A N 19
ATOM 30569 C CA . GLN A 1 50 ? 15.484 3.117 -6.716 1.00 0.00 395 GLN A CA 19
ATOM 30570 C C . GLN A 1 50 ? 14.067 3.414 -6.237 1.00 0.00 395 GLN A C 19
ATOM 30571 O O . GLN A 1 50 ? 13.768 4.503 -5.745 1.00 0.00 395 GLN A O 19
ATOM 30585 N N . PRO A 1 51 ? 13.173 2.425 -6.383 1.00 0.00 396 PRO A N 19
ATOM 30586 C CA . PRO A 1 51 ? 11.773 2.558 -5.971 1.00 0.00 396 PRO A CA 19
ATOM 30587 C C . PRO A 1 51 ? 11.617 2.607 -4.455 1.00 0.00 396 PRO A C 19
ATOM 30588 O O . PRO A 1 51 ? 12.388 1.990 -3.721 1.00 0.00 396 PRO A O 19
ATOM 30599 N N . MET A 1 52 ? 10.613 3.346 -3.992 1.00 0.00 397 MET A N 19
ATOM 30600 C CA . MET A 1 52 ? 10.355 3.473 -2.562 1.00 0.00 397 MET A CA 19
ATOM 30601 C C . MET A 1 52 ? 9.571 2.272 -2.042 1.00 0.00 397 MET A C 19
ATOM 30602 O O . MET A 1 52 ? 8.658 2.421 -1.228 1.00 0.00 397 MET A O 19
ATOM 30616 N N . ILE A 1 53 ? 9.933 1.085 -2.515 1.00 0.00 398 ILE A N 19
ATOM 30617 C CA . ILE A 1 53 ? 9.264 -0.141 -2.097 1.00 0.00 398 ILE A CA 19
ATOM 30618 C C . ILE A 1 53 ? 10.060 -0.860 -1.014 1.00 0.00 398 ILE A C 19
ATOM 30619 O O . ILE A 1 53 ? 11.283 -0.980 -1.104 1.00 0.00 398 ILE A O 19
ATOM 30635 N N . HIS A 1 54 ? 9.360 -1.338 0.010 1.00 0.00 399 HIS A N 19
ATOM 30636 C CA . HIS A 1 54 ? 10.002 -2.050 1.109 1.00 0.00 399 HIS A CA 19
ATOM 30637 C C . HIS A 1 54 ? 9.534 -3.500 1.166 1.00 0.00 399 HIS A C 19
ATOM 30638 O O . HIS A 1 54 ? 8.344 -3.784 1.030 1.00 0.00 399 HIS A O 19
ATOM 30652 N N . ILE A 1 55 ? 10.478 -4.414 1.367 1.00 0.00 400 ILE A N 19
ATOM 30653 C CA . ILE A 1 55 ? 10.161 -5.835 1.440 1.00 0.00 400 ILE A CA 19
ATOM 30654 C C . ILE A 1 55 ? 10.829 -6.484 2.647 1.00 0.00 400 ILE A C 19
ATOM 30655 O O . ILE A 1 55 ? 11.981 -6.913 2.577 1.00 0.00 400 ILE A O 19
ATOM 30671 N N . TYR A 1 56 ? 10.098 -6.556 3.754 1.00 0.00 401 TYR A N 19
ATOM 30672 C CA . TYR A 1 56 ? 10.620 -7.153 4.978 1.00 0.00 401 TYR A CA 19
ATOM 30673 C C . TYR A 1 56 ? 11.023 -8.606 4.746 1.00 0.00 401 TYR A C 19
ATOM 30674 O O . TYR A 1 56 ? 10.219 -9.422 4.292 1.00 0.00 401 TYR A O 19
ATOM 30692 N N . LEU A 1 57 ? 12.274 -8.923 5.059 1.00 0.00 402 LEU A N 19
ATOM 30693 C CA . LEU A 1 57 ? 12.787 -10.277 4.887 1.00 0.00 402 LEU A CA 19
ATOM 30694 C C . LEU A 1 57 ? 13.009 -10.953 6.237 1.00 0.00 402 LEU A C 19
ATOM 30695 O O . LEU A 1 57 ? 13.557 -10.352 7.160 1.00 0.00 402 LEU A O 19
ATOM 30711 N N . ASP A 1 58 ? 12.579 -12.205 6.344 1.00 0.00 403 ASP A N 19
ATOM 30712 C CA . ASP A 1 58 ? 12.733 -12.964 7.580 1.00 0.00 403 ASP A CA 19
ATOM 30713 C C . ASP A 1 58 ? 14.194 -12.999 8.017 1.00 0.00 403 ASP A C 19
ATOM 30714 O O . ASP A 1 58 ? 15.078 -13.352 7.237 1.00 0.00 403 ASP A O 19
ATOM 30723 N N . LYS A 1 59 ? 14.439 -12.631 9.270 1.00 0.00 404 LYS A N 19
ATOM 30724 C CA . LYS A 1 59 ? 15.793 -12.621 9.812 1.00 0.00 404 LYS A CA 19
ATOM 30725 C C . LYS A 1 59 ? 16.272 -14.038 10.106 1.00 0.00 404 LYS A C 19
ATOM 30726 O O . LYS A 1 59 ? 17.401 -14.242 10.551 1.00 0.00 404 LYS A O 19
ATOM 30745 N N . GLU A 1 60 ? 15.407 -15.015 9.852 1.00 0.00 405 GLU A N 19
ATOM 30746 C CA . GLU A 1 60 ? 15.744 -16.414 10.089 1.00 0.00 405 GLU A CA 19
ATOM 30747 C C . GLU A 1 60 ? 16.293 -17.063 8.821 1.00 0.00 405 GLU A C 19
ATOM 30748 O O . GLU A 1 60 ? 17.128 -17.966 8.883 1.00 0.00 405 GLU A O 19
ATOM 30760 N N . THR A 1 61 ? 15.818 -16.596 7.670 1.00 0.00 406 THR A N 19
ATOM 30761 C CA . THR A 1 61 ? 16.258 -17.132 6.389 1.00 0.00 406 THR A CA 19
ATOM 30762 C C . THR A 1 61 ? 16.712 -16.016 5.454 1.00 0.00 406 THR A C 19
ATOM 30763 O O . THR A 1 61 ? 17.657 -16.185 4.684 1.00 0.00 406 THR A O 19
ATOM 30774 N N . GLY A 1 62 ? 16.034 -14.875 5.528 1.00 0.00 407 GLY A N 19
ATOM 30775 C CA . GLY A 1 62 ? 16.384 -13.749 4.683 1.00 0.00 407 GLY A CA 19
ATOM 30776 C C . GLY A 1 62 ? 15.465 -13.615 3.485 1.00 0.00 407 GLY A C 19
ATOM 30777 O O . GLY A 1 62 ? 15.731 -12.831 2.574 1.00 0.00 407 GLY A O 19
ATOM 30781 N N . LYS A 1 63 ? 14.382 -14.384 3.483 1.00 0.00 408 LYS A N 19
ATOM 30782 C CA . LYS A 1 63 ? 13.420 -14.350 2.388 1.00 0.00 408 LYS A CA 19
ATOM 30783 C C . LYS A 1 63 ? 12.258 -13.417 2.712 1.00 0.00 408 LYS A C 19
ATOM 30784 O O . LYS A 1 63 ? 11.947 -13.155 3.875 1.00 0.00 408 LYS A O 19
ATOM 30803 N N . PRO A 1 64 ? 11.599 -12.905 1.663 1.00 0.00 409 PRO A N 19
ATOM 30804 C CA . PRO A 1 64 ? 10.459 -11.995 1.813 1.00 0.00 409 PRO A CA 19
ATOM 30805 C C . PRO A 1 64 ? 9.225 -12.697 2.370 1.00 0.00 409 PRO A C 19
ATOM 30806 O O . PRO A 1 64 ? 8.397 -13.209 1.617 1.00 0.00 409 PRO A O 19
ATOM 30817 N N . LYS A 1 65 ? 9.109 -12.717 3.694 1.00 0.00 410 LYS A N 19
ATOM 30818 C CA . LYS A 1 65 ? 7.976 -13.355 4.353 1.00 0.00 410 LYS A CA 19
ATOM 30819 C C . LYS A 1 65 ? 6.719 -13.255 3.493 1.00 0.00 410 LYS A C 19
ATOM 30820 O O . LYS A 1 65 ? 6.071 -14.261 3.206 1.00 0.00 410 LYS A O 19
ATOM 30839 N N . GLY A 1 66 ? 6.383 -12.037 3.084 1.00 0.00 411 GLY A N 19
ATOM 30840 C CA . GLY A 1 66 ? 5.206 -11.829 2.260 1.00 0.00 411 GLY A CA 19
ATOM 30841 C C . GLY A 1 66 ? 4.655 -10.421 2.380 1.00 0.00 411 GLY A C 19
ATOM 30842 O O . GLY A 1 66 ? 3.838 -9.997 1.563 1.00 0.00 411 GLY A O 19
ATOM 30846 N N . ASP A 1 67 ? 5.102 -9.698 3.400 1.00 0.00 412 ASP A N 19
ATOM 30847 C CA . ASP A 1 67 ? 4.649 -8.330 3.624 1.00 0.00 412 ASP A CA 19
ATOM 30848 C C . ASP A 1 67 ? 5.555 -7.333 2.909 1.00 0.00 412 ASP A C 19
ATOM 30849 O O . ASP A 1 67 ? 6.722 -7.618 2.644 1.00 0.00 412 ASP A O 19
ATOM 30858 N N . ALA A 1 68 ? 5.008 -6.162 2.596 1.00 0.00 413 ALA A N 19
ATOM 30859 C CA . ALA A 1 68 ? 5.766 -5.123 1.912 1.00 0.00 413 ALA A CA 19
ATOM 30860 C C . ALA A 1 68 ? 5.014 -3.797 1.922 1.00 0.00 413 ALA A C 19
ATOM 30861 O O . ALA A 1 68 ? 3.838 -3.742 2.283 1.00 0.00 413 ALA A O 19
ATOM 30868 N N . THR A 1 69 ? 5.697 -2.730 1.521 1.00 0.00 414 THR A N 19
ATOM 30869 C CA . THR A 1 69 ? 5.094 -1.404 1.485 1.00 0.00 414 THR A CA 19
ATOM 30870 C C . THR A 1 69 ? 5.563 -0.619 0.266 1.00 0.00 414 THR A C 19
ATOM 30871 O O . THR A 1 69 ? 6.763 -0.437 0.058 1.00 0.00 414 THR A O 19
ATOM 30882 N N . VAL A 1 70 ? 4.611 -0.155 -0.536 1.00 0.00 415 VAL A N 19
ATOM 30883 C CA . VAL A 1 70 ? 4.928 0.614 -1.734 1.00 0.00 415 VAL A CA 19
ATOM 30884 C C . VAL A 1 70 ? 4.539 2.079 -1.567 1.00 0.00 415 VAL A C 19
ATOM 30885 O O . VAL A 1 70 ? 3.376 2.399 -1.322 1.00 0.00 415 VAL A O 19
ATOM 30898 N N . SER A 1 71 ? 5.522 2.964 -1.701 1.00 0.00 416 SER A N 19
ATOM 30899 C CA . SER A 1 71 ? 5.283 4.396 -1.562 1.00 0.00 416 SER A CA 19
ATOM 30900 C C . SER A 1 71 ? 5.067 5.047 -2.925 1.00 0.00 416 SER A C 19
ATOM 30901 O O . SER A 1 71 ? 5.977 5.097 -3.752 1.00 0.00 416 SER A O 19
ATOM 30909 N N . TYR A 1 72 ? 3.856 5.542 -3.151 1.00 0.00 417 TYR A N 19
ATOM 30910 C CA . TYR A 1 72 ? 3.518 6.187 -4.415 1.00 0.00 417 TYR A CA 19
ATOM 30911 C C . TYR A 1 72 ? 3.873 7.671 -4.381 1.00 0.00 417 TYR A C 19
ATOM 30912 O O . TYR A 1 72 ? 4.076 8.247 -3.313 1.00 0.00 417 TYR A O 19
ATOM 30930 N N . GLU A 1 73 ? 3.946 8.282 -5.559 1.00 0.00 418 GLU A N 19
ATOM 30931 C CA . GLU A 1 73 ? 4.277 9.698 -5.665 1.00 0.00 418 GLU A CA 19
ATOM 30932 C C . GLU A 1 73 ? 3.289 10.548 -4.873 1.00 0.00 418 GLU A C 19
ATOM 30933 O O . GLU A 1 73 ? 3.649 11.168 -3.872 1.00 0.00 418 GLU A O 19
ATOM 30945 N N . ASP A 1 74 ? 2.041 10.575 -5.329 1.00 0.00 419 ASP A N 19
ATOM 30946 C CA . ASP A 1 74 ? 0.999 11.349 -4.664 1.00 0.00 419 ASP A CA 19
ATOM 30947 C C . ASP A 1 74 ? -0.035 10.429 -4.022 1.00 0.00 419 ASP A C 19
ATOM 30948 O O . ASP A 1 74 ? -0.194 9.270 -4.405 1.00 0.00 419 ASP A O 19
ATOM 30957 N N . PRO A 1 75 ? -0.754 10.955 -3.020 1.00 0.00 420 PRO A N 19
ATOM 30958 C CA . PRO A 1 75 ? -1.784 10.198 -2.302 1.00 0.00 420 PRO A CA 19
ATOM 30959 C C . PRO A 1 75 ? -2.863 9.658 -3.236 1.00 0.00 420 PRO A C 19
ATOM 30960 O O . PRO A 1 75 ? -3.299 8.512 -3.123 1.00 0.00 420 PRO A O 19
ATOM 30971 N N . PRO A 1 76 ? -3.303 10.500 -4.182 1.00 0.00 421 PRO A N 19
ATOM 30972 C CA . PRO A 1 76 ? -4.336 10.128 -5.155 1.00 0.00 421 PRO A CA 19
ATOM 30973 C C . PRO A 1 76 ? -4.025 8.809 -5.853 1.00 0.00 421 PRO A C 19
ATOM 30974 O O . PRO A 1 76 ? -4.931 8.065 -6.230 1.00 0.00 421 PRO A O 19
ATOM 30985 N N . THR A 1 77 ? -2.737 8.523 -6.025 1.00 0.00 422 THR A N 19
ATOM 30986 C CA . THR A 1 77 ? -2.307 7.295 -6.679 1.00 0.00 422 THR A CA 19
ATOM 30987 C C . THR A 1 77 ? -2.260 6.134 -5.691 1.00 0.00 422 THR A C 19
ATOM 30988 O O . THR A 1 77 ? -2.601 5.002 -6.033 1.00 0.00 422 THR A O 19
ATOM 30999 N N . ALA A 1 78 ? -1.835 6.423 -4.466 1.00 0.00 423 ALA A N 19
ATOM 31000 C CA . ALA A 1 78 ? -1.745 5.403 -3.428 1.00 0.00 423 ALA A CA 19
ATOM 31001 C C . ALA A 1 78 ? -3.124 4.858 -3.074 1.00 0.00 423 ALA A C 19
ATOM 31002 O O . ALA A 1 78 ? -3.324 3.646 -2.999 1.00 0.00 423 ALA A O 19
ATOM 31009 N N . LYS A 1 79 ? -4.074 5.761 -2.856 1.00 0.00 424 LYS A N 19
ATOM 31010 C CA . LYS A 1 79 ? -5.436 5.372 -2.511 1.00 0.00 424 LYS A CA 19
ATOM 31011 C C . LYS A 1 79 ? -6.075 4.567 -3.638 1.00 0.00 424 LYS A C 19
ATOM 31012 O O . LYS A 1 79 ? -6.835 3.631 -3.392 1.00 0.00 424 LYS A O 19
ATOM 31031 N N . ALA A 1 80 ? -5.761 4.938 -4.875 1.00 0.00 425 ALA A N 19
ATOM 31032 C CA . ALA A 1 80 ? -6.301 4.247 -6.040 1.00 0.00 425 ALA A CA 19
ATOM 31033 C C . ALA A 1 80 ? -5.603 2.910 -6.259 1.00 0.00 425 ALA A C 19
ATOM 31034 O O . ALA A 1 80 ? -6.206 1.959 -6.755 1.00 0.00 425 ALA A O 19
ATOM 31041 N N . ALA A 1 81 ? -4.329 2.845 -5.886 1.00 0.00 426 ALA A N 19
ATOM 31042 C CA . ALA A 1 81 ? -3.550 1.623 -6.041 1.00 0.00 426 ALA A CA 19
ATOM 31043 C C . ALA A 1 81 ? -4.015 0.548 -5.065 1.00 0.00 426 ALA A C 19
ATOM 31044 O O . ALA A 1 81 ? -3.953 -0.645 -5.362 1.00 0.00 426 ALA A O 19
ATOM 31051 N N . VAL A 1 82 ? -4.481 0.977 -3.895 1.00 0.00 427 VAL A N 19
ATOM 31052 C CA . VAL A 1 82 ? -4.958 0.051 -2.876 1.00 0.00 427 VAL A CA 19
ATOM 31053 C C . VAL A 1 82 ? -6.078 -0.833 -3.415 1.00 0.00 427 VAL A C 19
ATOM 31054 O O . VAL A 1 82 ? -5.930 -2.050 -3.509 1.00 0.00 427 VAL A O 19
ATOM 31067 N N . GLU A 1 83 ? -7.198 -0.209 -3.767 1.00 0.00 428 GLU A N 19
ATOM 31068 C CA . GLU A 1 83 ? -8.343 -0.940 -4.298 1.00 0.00 428 GLU A CA 19
ATOM 31069 C C . GLU A 1 83 ? -7.998 -1.600 -5.629 1.00 0.00 428 GLU A C 19
ATOM 31070 O O . GLU A 1 83 ? -8.752 -2.431 -6.135 1.00 0.00 428 GLU A O 19
ATOM 31082 N N . TRP A 1 84 ? -6.854 -1.224 -6.191 1.00 0.00 429 TRP A N 19
ATOM 31083 C CA . TRP A 1 84 ? -6.410 -1.780 -7.464 1.00 0.00 429 TRP A CA 19
ATOM 31084 C C . TRP A 1 84 ? -5.747 -3.139 -7.263 1.00 0.00 429 TRP A C 19
ATOM 31085 O O . TRP A 1 84 ? -6.137 -4.127 -7.886 1.00 0.00 429 TRP A O 19
ATOM 31106 N N . PHE A 1 85 ? -4.745 -3.180 -6.392 1.00 0.00 430 PHE A N 19
ATOM 31107 C CA . PHE A 1 85 ? -4.028 -4.419 -6.111 1.00 0.00 430 PHE A CA 19
ATOM 31108 C C . PHE A 1 85 ? -4.686 -5.179 -4.963 1.00 0.00 430 PHE A C 19
ATOM 31109 O O . PHE A 1 85 ? -4.390 -6.351 -4.730 1.00 0.00 430 PHE A O 19
ATOM 31126 N N . ASP A 1 86 ? -5.579 -4.503 -4.248 1.00 0.00 431 ASP A N 19
ATOM 31127 C CA . ASP A 1 86 ? -6.280 -5.113 -3.125 1.00 0.00 431 ASP A CA 19
ATOM 31128 C C . ASP A 1 86 ? -7.090 -6.323 -3.581 1.00 0.00 431 ASP A C 19
ATOM 31129 O O . ASP A 1 86 ? -8.221 -6.186 -4.045 1.00 0.00 431 ASP A O 19
ATOM 31138 N N . GLY A 1 87 ? -6.502 -7.508 -3.447 1.00 0.00 432 GLY A N 19
ATOM 31139 C CA . GLY A 1 87 ? -7.183 -8.724 -3.851 1.00 0.00 432 GLY A CA 19
ATOM 31140 C C . GLY A 1 87 ? -6.591 -9.329 -5.109 1.00 0.00 432 GLY A C 19
ATOM 31141 O O . GLY A 1 87 ? -7.054 -10.365 -5.586 1.00 0.00 432 GLY A O 19
ATOM 31145 N N . LYS A 1 88 ? -5.564 -8.681 -5.649 1.00 0.00 433 LYS A N 19
ATOM 31146 C CA . LYS A 1 88 ? -4.907 -9.161 -6.859 1.00 0.00 433 LYS A CA 19
ATOM 31147 C C . LYS A 1 88 ? -4.306 -10.545 -6.640 1.00 0.00 433 LYS A C 19
ATOM 31148 O O . LYS A 1 88 ? -4.306 -11.062 -5.523 1.00 0.00 433 LYS A O 19
ATOM 31167 N N . ASP A 1 89 ? -3.793 -11.139 -7.711 1.00 0.00 434 ASP A N 19
ATOM 31168 C CA . ASP A 1 89 ? -3.186 -12.462 -7.635 1.00 0.00 434 ASP A CA 19
ATOM 31169 C C . ASP A 1 89 ? -1.732 -12.421 -8.094 1.00 0.00 434 ASP A C 19
ATOM 31170 O O . ASP A 1 89 ? -1.440 -12.046 -9.230 1.00 0.00 434 ASP A O 19
ATOM 31179 N N . PHE A 1 90 ? -0.825 -12.809 -7.204 1.00 0.00 435 PHE A N 19
ATOM 31180 C CA . PHE A 1 90 ? 0.599 -12.814 -7.518 1.00 0.00 435 PHE A CA 19
ATOM 31181 C C . PHE A 1 90 ? 1.168 -14.228 -7.442 1.00 0.00 435 PHE A C 19
ATOM 31182 O O . PHE A 1 90 ? 1.371 -14.768 -6.356 1.00 0.00 435 PHE A O 19
ATOM 31199 N N . GLN A 1 91 ? 1.421 -14.820 -8.605 1.00 0.00 436 GLN A N 19
ATOM 31200 C CA . GLN A 1 91 ? 1.965 -16.172 -8.671 1.00 0.00 436 GLN A CA 19
ATOM 31201 C C . GLN A 1 91 ? 1.001 -17.177 -8.051 1.00 0.00 436 GLN A C 19
ATOM 31202 O O . GLN A 1 91 ? 1.411 -18.234 -7.574 1.00 0.00 436 GLN A O 19
ATOM 31216 N N . GLY A 1 92 ? -0.286 -16.840 -8.061 1.00 0.00 437 GLY A N 19
ATOM 31217 C CA . GLY A 1 92 ? -1.289 -17.723 -7.496 1.00 0.00 437 GLY A CA 19
ATOM 31218 C C . GLY A 1 92 ? -1.665 -17.343 -6.078 1.00 0.00 437 GLY A C 19
ATOM 31219 O O . GLY A 1 92 ? -2.692 -17.783 -5.562 1.00 0.00 437 GLY A O 19
ATOM 31223 N N . SER A 1 93 ? -0.830 -16.525 -5.446 1.00 0.00 438 SER A N 19
ATOM 31224 C CA . SER A 1 93 ? -1.077 -16.091 -4.076 1.00 0.00 438 SER A CA 19
ATOM 31225 C C . SER A 1 93 ? -1.753 -14.723 -4.054 1.00 0.00 438 SER A C 19
ATOM 31226 O O . SER A 1 93 ? -1.269 -13.768 -4.661 1.00 0.00 438 SER A O 19
ATOM 31234 N N . LYS A 1 94 ? -2.875 -14.636 -3.348 1.00 0.00 439 LYS A N 19
ATOM 31235 C CA . LYS A 1 94 ? -3.620 -13.387 -3.244 1.00 0.00 439 LYS A CA 19
ATOM 31236 C C . LYS A 1 94 ? -2.871 -12.378 -2.379 1.00 0.00 439 LYS A C 19
ATOM 31237 O O . LYS A 1 94 ? -2.282 -12.736 -1.357 1.00 0.00 439 LYS A O 19
ATOM 31256 N N . LEU A 1 95 ? -2.897 -11.116 -2.793 1.00 0.00 440 LEU A N 19
ATOM 31257 C CA . LEU A 1 95 ? -2.222 -10.054 -2.057 1.00 0.00 440 LEU A CA 19
ATOM 31258 C C . LEU A 1 95 ? -3.231 -9.137 -1.375 1.00 0.00 440 LEU A C 19
ATOM 31259 O O . LEU A 1 95 ? -4.358 -8.977 -1.846 1.00 0.00 440 LEU A O 19
ATOM 31275 N N . LYS A 1 96 ? -2.821 -8.535 -0.264 1.00 0.00 441 LYS A N 19
ATOM 31276 C CA . LYS A 1 96 ? -3.688 -7.630 0.482 1.00 0.00 441 LYS A CA 19
ATOM 31277 C C . LYS A 1 96 ? -3.046 -6.254 0.623 1.00 0.00 441 LYS A C 19
ATOM 31278 O O . LYS A 1 96 ? -2.083 -6.081 1.371 1.00 0.00 441 LYS A O 19
ATOM 31297 N N . VAL A 1 97 ? -3.584 -5.277 -0.099 1.00 0.00 442 VAL A N 19
ATOM 31298 C CA . VAL A 1 97 ? -3.065 -3.916 -0.052 1.00 0.00 442 VAL A CA 19
ATOM 31299 C C . VAL A 1 97 ? -3.973 -3.008 0.769 1.00 0.00 442 VAL A C 19
ATOM 31300 O O . VAL A 1 97 ? -5.196 -3.046 0.629 1.00 0.00 442 VAL A O 19
ATOM 31313 N N . SER A 1 98 ? -3.369 -2.192 1.626 1.00 0.00 443 SER A N 19
ATOM 31314 C CA . SER A 1 98 ? -4.124 -1.276 2.473 1.00 0.00 443 SER A CA 19
ATOM 31315 C C . SER A 1 98 ? -3.270 -0.078 2.875 1.00 0.00 443 SER A C 19
ATOM 31316 O O . SER A 1 98 ? -2.161 -0.235 3.387 1.00 0.00 443 SER A O 19
ATOM 31324 N N . LEU A 1 99 ? -3.795 1.119 2.639 1.00 0.00 444 LEU A N 19
ATOM 31325 C CA . LEU A 1 99 ? -3.082 2.346 2.975 1.00 0.00 444 LEU A CA 19
ATOM 31326 C C . LEU A 1 99 ? -2.382 2.217 4.325 1.00 0.00 444 LEU A C 19
ATOM 31327 O O . LEU A 1 99 ? -3.019 1.947 5.342 1.00 0.00 444 LEU A O 19
ATOM 31343 N N . ALA A 1 100 ? -1.067 2.415 4.325 1.00 0.00 445 ALA A N 19
ATOM 31344 C CA . ALA A 1 100 ? -0.282 2.325 5.549 1.00 0.00 445 ALA A CA 19
ATOM 31345 C C . ALA A 1 100 ? -0.804 3.290 6.609 1.00 0.00 445 ALA A C 19
ATOM 31346 O O . ALA A 1 100 ? -0.950 4.486 6.354 1.00 0.00 445 ALA A O 19
ATOM 31353 N N . ARG A 1 101 ? -1.082 2.764 7.796 1.00 0.00 446 ARG A N 19
ATOM 31354 C CA . ARG A 1 101 ? -1.590 3.579 8.894 1.00 0.00 446 ARG A CA 19
ATOM 31355 C C . ARG A 1 101 ? -0.469 3.942 9.864 1.00 0.00 446 ARG A C 19
ATOM 31356 O O . ARG A 1 101 ? -0.136 3.170 10.763 1.00 0.00 446 ARG A O 19
ATOM 31377 N N . LYS A 1 102 ? 0.110 5.123 9.674 1.00 0.00 447 LYS A N 19
ATOM 31378 C CA . LYS A 1 102 ? 1.193 5.591 10.532 1.00 0.00 447 LYS A CA 19
ATOM 31379 C C . LYS A 1 102 ? 0.674 6.581 11.571 1.00 0.00 447 LYS A C 19
ATOM 31380 O O . LYS A 1 102 ? 1.404 7.467 12.017 1.00 0.00 447 LYS A O 19
ATOM 31399 N N . LYS A 1 103 ? -0.589 6.424 11.953 1.00 0.00 448 LYS A N 19
ATOM 31400 C CA . LYS A 1 103 ? -1.204 7.302 12.940 1.00 0.00 448 LYS A CA 19
ATOM 31401 C C . LYS A 1 103 ? -1.720 6.501 14.133 1.00 0.00 448 LYS A C 19
ATOM 31402 O O . LYS A 1 103 ? -2.359 5.460 13.982 1.00 0.00 448 LYS A O 19
ATOM 31421 N N . PRO A 1 104 ? -1.441 6.999 15.346 1.00 0.00 449 PRO A N 19
ATOM 31422 C CA . PRO A 1 104 ? -1.869 6.348 16.587 1.00 0.00 449 PRO A CA 19
ATOM 31423 C C . PRO A 1 104 ? -3.378 6.429 16.794 1.00 0.00 449 PRO A C 19
ATOM 31424 O O . PRO A 1 104 ? -4.044 7.350 16.322 1.00 0.00 449 PRO A O 19
ATOM 31435 N N . PRO A 1 105 ? -3.931 5.443 17.517 1.00 0.00 450 PRO A N 19
ATOM 31436 C CA . PRO A 1 105 ? -5.367 5.382 17.803 1.00 0.00 450 PRO A CA 19
ATOM 31437 C C . PRO A 1 105 ? -5.813 6.475 18.770 1.00 0.00 450 PRO A C 19
ATOM 31438 O O . PRO A 1 105 ? -7.008 6.673 18.988 1.00 0.00 450 PRO A O 19
ATOM 31449 N N . MET A 1 106 ? -4.844 7.180 19.345 1.00 0.00 451 MET A N 19
ATOM 31450 C CA . MET A 1 106 ? -5.138 8.253 20.287 1.00 0.00 451 MET A CA 19
ATOM 31451 C C . MET A 1 106 ? -5.165 9.605 19.580 1.00 0.00 451 MET A C 19
ATOM 31452 O O . MET A 1 106 ? -4.190 10.002 18.945 1.00 0.00 451 MET A O 19
ATOM 31466 N N . ASN A 1 107 ? -6.288 10.306 19.697 1.00 0.00 452 ASN A N 19
ATOM 31467 C CA . ASN A 1 107 ? -6.442 11.613 19.068 1.00 0.00 452 ASN A CA 19
ATOM 31468 C C . ASN A 1 107 ? -6.683 12.696 20.114 1.00 0.00 452 ASN A C 19
ATOM 31469 O O . ASN A 1 107 ? -5.932 13.667 20.202 1.00 0.00 452 ASN A O 19
ATOM 31480 N N . SER A 1 108 ? -7.735 12.521 20.908 1.00 0.00 453 SER A N 19
ATOM 31481 C CA . SER A 1 108 ? -8.077 13.483 21.947 1.00 0.00 453 SER A CA 19
ATOM 31482 C C . SER A 1 108 ? -7.394 13.127 23.265 1.00 0.00 453 SER A C 19
ATOM 31483 O O . SER A 1 108 ? -7.735 12.133 23.905 1.00 0.00 453 SER A O 19
ATOM 31491 N N . GLY A 1 109 ? -6.427 13.948 23.664 1.00 0.00 454 GLY A N 19
ATOM 31492 C CA . GLY A 1 109 ? -5.710 13.704 24.902 1.00 0.00 454 GLY A CA 19
ATOM 31493 C C . GLY A 1 109 ? -5.803 14.870 25.866 1.00 0.00 454 GLY A C 19
ATOM 31494 O O . GLY A 1 109 ? -6.758 14.995 26.632 1.00 0.00 454 GLY A O 19
ATOM 31498 N N . PRO A 1 110 ? -4.790 15.750 25.835 1.00 0.00 455 PRO A N 19
ATOM 31499 C CA . PRO A 1 110 ? -4.738 16.926 26.707 1.00 0.00 455 PRO A CA 19
ATOM 31500 C C . PRO A 1 110 ? -5.785 17.971 26.335 1.00 0.00 455 PRO A C 19
ATOM 31501 O O . PRO A 1 110 ? -5.484 18.954 25.658 1.00 0.00 455 PRO A O 19
ATOM 31512 N N . SER A 1 111 ? -7.018 17.751 26.782 1.00 0.00 456 SER A N 19
ATOM 31513 C CA . SER A 1 111 ? -8.111 18.671 26.493 1.00 0.00 456 SER A CA 19
ATOM 31514 C C . SER A 1 111 ? -8.846 19.061 27.772 1.00 0.00 456 SER A C 19
ATOM 31515 O O . SER A 1 111 ? -9.473 18.223 28.421 1.00 0.00 456 SER A O 19
ATOM 31523 N N . SER A 1 112 ? -8.763 20.339 28.130 1.00 0.00 457 SER A N 19
ATOM 31524 C CA . SER A 1 112 ? -9.417 20.840 29.333 1.00 0.00 457 SER A CA 19
ATOM 31525 C C . SER A 1 112 ? -9.044 19.993 30.546 1.00 0.00 457 SER A C 19
ATOM 31526 O O . SER A 1 112 ? -9.908 19.580 31.318 1.00 0.00 457 SER A O 19
ATOM 31534 N N . GLY A 1 113 ? -7.748 19.739 30.707 1.00 0.00 458 GLY A N 19
ATOM 31535 C CA . GLY A 1 113 ? -7.283 18.942 31.828 1.00 0.00 458 GLY A CA 19
ATOM 31536 C C . GLY A 1 113 ? -6.051 19.531 32.486 1.00 0.00 458 GLY A C 19
ATOM 31537 O O . GLY A 1 113 ? -5.998 19.670 33.708 1.00 0.00 458 GLY A O 19
ATOM 31541 N N . GLY A 1 1 ? -0.017 25.800 25.584 1.00 0.00 346 GLY A N 20
ATOM 31542 C CA . GLY A 1 1 ? 1.232 26.008 24.872 1.00 0.00 346 GLY A CA 20
ATOM 31543 C C . GLY A 1 1 ? 1.991 24.715 24.646 1.00 0.00 346 GLY A C 20
ATOM 31544 O O . GLY A 1 1 ? 2.151 24.274 23.508 1.00 0.00 346 GLY A O 20
ATOM 31548 N N . SER A 1 2 ? 2.461 24.109 25.732 1.00 0.00 347 SER A N 20
ATOM 31549 C CA . SER A 1 2 ? 3.214 22.863 25.645 1.00 0.00 347 SER A CA 20
ATOM 31550 C C . SER A 1 2 ? 2.547 21.768 26.473 1.00 0.00 347 SER A C 20
ATOM 31551 O O . SER A 1 2 ? 2.190 20.712 25.952 1.00 0.00 347 SER A O 20
ATOM 31559 N N . SER A 1 3 ? 2.383 22.029 27.766 1.00 0.00 348 SER A N 20
ATOM 31560 C CA . SER A 1 3 ? 1.764 21.066 28.668 1.00 0.00 348 SER A CA 20
ATOM 31561 C C . SER A 1 3 ? 0.317 20.798 28.266 1.00 0.00 348 SER A C 20
ATOM 31562 O O . SER A 1 3 ? -0.440 21.724 27.978 1.00 0.00 348 SER A O 20
ATOM 31570 N N . GLY A 1 4 ? -0.060 19.523 28.250 1.00 0.00 349 GLY A N 20
ATOM 31571 C CA . GLY A 1 4 ? -1.415 19.155 27.884 1.00 0.00 349 GLY A CA 20
ATOM 31572 C C . GLY A 1 4 ? -1.564 17.667 27.634 1.00 0.00 349 GLY A C 20
ATOM 31573 O O . GLY A 1 4 ? -1.464 16.862 28.561 1.00 0.00 349 GLY A O 20
ATOM 31577 N N . SER A 1 5 ? -1.808 17.301 26.381 1.00 0.00 350 SER A N 20
ATOM 31578 C CA . SER A 1 5 ? -1.978 15.899 26.014 1.00 0.00 350 SER A CA 20
ATOM 31579 C C . SER A 1 5 ? -0.787 15.402 25.200 1.00 0.00 350 SER A C 20
ATOM 31580 O O . SER A 1 5 ? 0.073 16.186 24.795 1.00 0.00 350 SER A O 20
ATOM 31588 N N . SER A 1 6 ? -0.742 14.095 24.963 1.00 0.00 351 SER A N 20
ATOM 31589 C CA . SER A 1 6 ? 0.344 13.493 24.201 1.00 0.00 351 SER A CA 20
ATOM 31590 C C . SER A 1 6 ? 0.736 14.377 23.021 1.00 0.00 351 SER A C 20
ATOM 31591 O O . SER A 1 6 ? 1.871 14.845 22.932 1.00 0.00 351 SER A O 20
ATOM 31599 N N . GLY A 1 7 ? -0.212 14.601 22.117 1.00 0.00 352 GLY A N 20
ATOM 31600 C CA . GLY A 1 7 ? 0.052 15.428 20.953 1.00 0.00 352 GLY A CA 20
ATOM 31601 C C . GLY A 1 7 ? 0.553 14.622 19.771 1.00 0.00 352 GLY A C 20
ATOM 31602 O O . GLY A 1 7 ? 0.023 13.553 19.471 1.00 0.00 352 GLY A O 20
ATOM 31606 N N . ASP A 1 8 ? 1.575 15.137 19.097 1.00 0.00 353 ASP A N 20
ATOM 31607 C CA . ASP A 1 8 ? 2.147 14.460 17.939 1.00 0.00 353 ASP A CA 20
ATOM 31608 C C . ASP A 1 8 ? 1.052 14.025 16.969 1.00 0.00 353 ASP A C 20
ATOM 31609 O O . ASP A 1 8 ? 0.947 12.856 16.597 1.00 0.00 353 ASP A O 20
ATOM 31618 N N . PRO A 1 9 ? 0.218 14.987 16.548 1.00 0.00 354 PRO A N 20
ATOM 31619 C CA . PRO A 1 9 ? -0.885 14.728 15.617 1.00 0.00 354 PRO A CA 20
ATOM 31620 C C . PRO A 1 9 ? -0.390 14.407 14.211 1.00 0.00 354 PRO A C 20
ATOM 31621 O O . PRO A 1 9 ? 0.804 14.207 13.993 1.00 0.00 354 PRO A O 20
ATOM 31632 N N . ASP A 1 10 ? -1.316 14.361 13.259 1.00 0.00 355 ASP A N 20
ATOM 31633 C CA . ASP A 1 10 ? -0.975 14.065 11.873 1.00 0.00 355 ASP A CA 20
ATOM 31634 C C . ASP A 1 10 ? -0.840 15.350 11.062 1.00 0.00 355 ASP A C 20
ATOM 31635 O O . ASP A 1 10 ? -1.297 15.425 9.921 1.00 0.00 355 ASP A O 20
ATOM 31644 N N . GLU A 1 11 ? -0.211 16.357 11.657 1.00 0.00 356 GLU A N 20
ATOM 31645 C CA . GLU A 1 11 ? -0.019 17.639 10.989 1.00 0.00 356 GLU A CA 20
ATOM 31646 C C . GLU A 1 11 ? 0.880 17.486 9.766 1.00 0.00 356 GLU A C 20
ATOM 31647 O O . GLU A 1 11 ? 1.794 16.662 9.754 1.00 0.00 356 GLU A O 20
ATOM 31659 N N . ASP A 1 12 ? 0.612 18.284 8.739 1.00 0.00 357 ASP A N 20
ATOM 31660 C CA . ASP A 1 12 ? 1.396 18.238 7.510 1.00 0.00 357 ASP A CA 20
ATOM 31661 C C . ASP A 1 12 ? 1.831 16.811 7.196 1.00 0.00 357 ASP A C 20
ATOM 31662 O O . ASP A 1 12 ? 2.963 16.575 6.773 1.00 0.00 357 ASP A O 20
ATOM 31671 N N . SER A 1 13 ? 0.926 15.861 7.408 1.00 0.00 358 SER A N 20
ATOM 31672 C CA . SER A 1 13 ? 1.218 14.455 7.152 1.00 0.00 358 SER A CA 20
ATOM 31673 C C . SER A 1 13 ? 0.293 13.895 6.076 1.00 0.00 358 SER A C 20
ATOM 31674 O O . SER A 1 13 ? -0.892 14.224 6.027 1.00 0.00 358 SER A O 20
ATOM 31682 N N . ASP A 1 14 ? 0.844 13.047 5.214 1.00 0.00 359 ASP A N 20
ATOM 31683 C CA . ASP A 1 14 ? 0.070 12.439 4.138 1.00 0.00 359 ASP A CA 20
ATOM 31684 C C . ASP A 1 14 ? 0.344 10.941 4.051 1.00 0.00 359 ASP A C 20
ATOM 31685 O O . ASP A 1 14 ? 1.421 10.474 4.420 1.00 0.00 359 ASP A O 20
ATOM 31694 N N . ASN A 1 15 ? -0.637 10.192 3.560 1.00 0.00 360 ASN A N 20
ATOM 31695 C CA . ASN A 1 15 ? -0.503 8.746 3.425 1.00 0.00 360 ASN A CA 20
ATOM 31696 C C . ASN A 1 15 ? -0.503 8.334 1.956 1.00 0.00 360 ASN A C 20
ATOM 31697 O O . ASN A 1 15 ? -1.527 7.911 1.419 1.00 0.00 360 ASN A O 20
ATOM 31708 N N . SER A 1 16 ? 0.653 8.461 1.312 1.00 0.00 361 SER A N 20
ATOM 31709 C CA . SER A 1 16 ? 0.786 8.105 -0.096 1.00 0.00 361 SER A CA 20
ATOM 31710 C C . SER A 1 16 ? 1.440 6.734 -0.250 1.00 0.00 361 SER A C 20
ATOM 31711 O O . SER A 1 16 ? 1.963 6.401 -1.312 1.00 0.00 361 SER A O 20
ATOM 31719 N N . ALA A 1 17 ? 1.405 5.946 0.819 1.00 0.00 362 ALA A N 20
ATOM 31720 C CA . ALA A 1 17 ? 1.992 4.611 0.803 1.00 0.00 362 ALA A CA 20
ATOM 31721 C C . ALA A 1 17 ? 0.927 3.541 1.020 1.00 0.00 362 ALA A C 20
ATOM 31722 O O . ALA A 1 17 ? -0.150 3.822 1.548 1.00 0.00 362 ALA A O 20
ATOM 31729 N N . ILE A 1 18 ? 1.235 2.316 0.610 1.00 0.00 363 ILE A N 20
ATOM 31730 C CA . ILE A 1 18 ? 0.304 1.204 0.761 1.00 0.00 363 ILE A CA 20
ATOM 31731 C C . ILE A 1 18 ? 0.994 -0.013 1.367 1.00 0.00 363 ILE A C 20
ATOM 31732 O O . ILE A 1 18 ? 2.152 -0.300 1.060 1.00 0.00 363 ILE A O 20
ATOM 31748 N N . TYR A 1 19 ? 0.277 -0.726 2.228 1.00 0.00 364 TYR A N 20
ATOM 31749 C CA . TYR A 1 19 ? 0.821 -1.913 2.878 1.00 0.00 364 TYR A CA 20
ATOM 31750 C C . TYR A 1 19 ? 0.360 -3.182 2.167 1.00 0.00 364 TYR A C 20
ATOM 31751 O O . TYR A 1 19 ? -0.834 -3.480 2.114 1.00 0.00 364 TYR A O 20
ATOM 31769 N N . VAL A 1 20 ? 1.317 -3.928 1.623 1.00 0.00 365 VAL A N 20
ATOM 31770 C CA . VAL A 1 20 ? 1.011 -5.166 0.917 1.00 0.00 365 VAL A CA 20
ATOM 31771 C C . VAL A 1 20 ? 1.315 -6.383 1.784 1.00 0.00 365 VAL A C 20
ATOM 31772 O O . VAL A 1 20 ? 2.301 -6.400 2.522 1.00 0.00 365 VAL A O 20
ATOM 31785 N N . GLN A 1 21 ? 0.464 -7.399 1.690 1.00 0.00 366 GLN A N 20
ATOM 31786 C CA . GLN A 1 21 ? 0.643 -8.619 2.467 1.00 0.00 366 GLN A CA 20
ATOM 31787 C C . GLN A 1 21 ? 0.105 -9.830 1.710 1.00 0.00 366 GLN A C 20
ATOM 31788 O O . GLN A 1 21 ? -1.067 -9.872 1.339 1.00 0.00 366 GLN A O 20
ATOM 31802 N N . GLY A 1 22 ? 0.971 -10.813 1.485 1.00 0.00 367 GLY A N 20
ATOM 31803 C CA . GLY A 1 22 ? 0.564 -12.012 0.774 1.00 0.00 367 GLY A CA 20
ATOM 31804 C C . GLY A 1 22 ? 1.505 -12.357 -0.364 1.00 0.00 367 GLY A C 20
ATOM 31805 O O . GLY A 1 22 ? 1.145 -13.111 -1.268 1.00 0.00 367 GLY A O 20
ATOM 31809 N N . LEU A 1 23 ? 2.711 -11.805 -0.320 1.00 0.00 368 LEU A N 20
ATOM 31810 C CA . LEU A 1 23 ? 3.707 -12.058 -1.356 1.00 0.00 368 LEU A CA 20
ATOM 31811 C C . LEU A 1 23 ? 4.410 -13.390 -1.120 1.00 0.00 368 LEU A C 20
ATOM 31812 O O . LEU A 1 23 ? 4.492 -13.870 0.010 1.00 0.00 368 LEU A O 20
ATOM 31828 N N . ASN A 1 24 ? 4.920 -13.982 -2.196 1.00 0.00 369 ASN A N 20
ATOM 31829 C CA . ASN A 1 24 ? 5.618 -15.259 -2.107 1.00 0.00 369 ASN A CA 20
ATOM 31830 C C . ASN A 1 24 ? 7.063 -15.059 -1.661 1.00 0.00 369 ASN A C 20
ATOM 31831 O O . ASN A 1 24 ? 7.549 -13.931 -1.585 1.00 0.00 369 ASN A O 20
ATOM 31842 N N . ASP A 1 25 ? 7.744 -16.161 -1.366 1.00 0.00 370 ASP A N 20
ATOM 31843 C CA . ASP A 1 25 ? 9.135 -16.107 -0.929 1.00 0.00 370 ASP A CA 20
ATOM 31844 C C . ASP A 1 25 ? 10.072 -15.932 -2.120 1.00 0.00 370 ASP A C 20
ATOM 31845 O O . ASP A 1 25 ? 11.293 -15.987 -1.974 1.00 0.00 370 ASP A O 20
ATOM 31854 N N . SER A 1 26 ? 9.493 -15.724 -3.297 1.00 0.00 371 SER A N 20
ATOM 31855 C CA . SER A 1 26 ? 10.276 -15.545 -4.514 1.00 0.00 371 SER A CA 20
ATOM 31856 C C . SER A 1 26 ? 10.006 -14.181 -5.140 1.00 0.00 371 SER A C 20
ATOM 31857 O O . SER A 1 26 ? 10.354 -13.935 -6.295 1.00 0.00 371 SER A O 20
ATOM 31865 N N . VAL A 1 27 ? 9.381 -13.296 -4.369 1.00 0.00 372 VAL A N 20
ATOM 31866 C CA . VAL A 1 27 ? 9.064 -11.956 -4.846 1.00 0.00 372 VAL A CA 20
ATOM 31867 C C . VAL A 1 27 ? 10.285 -11.046 -4.781 1.00 0.00 372 VAL A C 20
ATOM 31868 O O . VAL A 1 27 ? 11.034 -11.061 -3.805 1.00 0.00 372 VAL A O 20
ATOM 31881 N N . THR A 1 28 ? 10.482 -10.252 -5.831 1.00 0.00 373 THR A N 20
ATOM 31882 C CA . THR A 1 28 ? 11.612 -9.336 -5.895 1.00 0.00 373 THR A CA 20
ATOM 31883 C C . THR A 1 28 ? 11.143 -7.891 -6.022 1.00 0.00 373 THR A C 20
ATOM 31884 O O . THR A 1 28 ? 10.029 -7.628 -6.478 1.00 0.00 373 THR A O 20
ATOM 31895 N N . LEU A 1 29 ? 11.999 -6.958 -5.620 1.00 0.00 374 LEU A N 20
ATOM 31896 C CA . LEU A 1 29 ? 11.671 -5.538 -5.691 1.00 0.00 374 LEU A CA 20
ATOM 31897 C C . LEU A 1 29 ? 11.226 -5.151 -7.098 1.00 0.00 374 LEU A C 20
ATOM 31898 O O . LEU A 1 29 ? 10.101 -4.695 -7.300 1.00 0.00 374 LEU A O 20
ATOM 31914 N N . ASP A 1 30 ? 12.116 -5.339 -8.066 1.00 0.00 375 ASP A N 20
ATOM 31915 C CA . ASP A 1 30 ? 11.816 -5.012 -9.455 1.00 0.00 375 ASP A CA 20
ATOM 31916 C C . ASP A 1 30 ? 10.505 -5.659 -9.893 1.00 0.00 375 ASP A C 20
ATOM 31917 O O . ASP A 1 30 ? 9.765 -5.098 -10.702 1.00 0.00 375 ASP A O 20
ATOM 31926 N N . ASP A 1 31 ? 10.226 -6.841 -9.355 1.00 0.00 376 ASP A N 20
ATOM 31927 C CA . ASP A 1 31 ? 9.005 -7.565 -9.690 1.00 0.00 376 ASP A CA 20
ATOM 31928 C C . ASP A 1 31 ? 7.778 -6.845 -9.140 1.00 0.00 376 ASP A C 20
ATOM 31929 O O . ASP A 1 31 ? 6.689 -6.927 -9.710 1.00 0.00 376 ASP A O 20
ATOM 31938 N N . LEU A 1 32 ? 7.961 -6.140 -8.029 1.00 0.00 377 LEU A N 20
ATOM 31939 C CA . LEU A 1 32 ? 6.868 -5.405 -7.400 1.00 0.00 377 LEU A CA 20
ATOM 31940 C C . LEU A 1 32 ? 6.781 -3.985 -7.948 1.00 0.00 377 LEU A C 20
ATOM 31941 O O . LEU A 1 32 ? 5.703 -3.393 -7.997 1.00 0.00 377 LEU A O 20
ATOM 31957 N N . ALA A 1 33 ? 7.922 -3.443 -8.360 1.00 0.00 378 ALA A N 20
ATOM 31958 C CA . ALA A 1 33 ? 7.974 -2.094 -8.909 1.00 0.00 378 ALA A CA 20
ATOM 31959 C C . ALA A 1 33 ? 7.319 -2.036 -10.285 1.00 0.00 378 ALA A C 20
ATOM 31960 O O . ALA A 1 33 ? 6.696 -1.037 -10.644 1.00 0.00 378 ALA A O 20
ATOM 31967 N N . ASP A 1 34 ? 7.465 -3.111 -11.051 1.00 0.00 379 ASP A N 20
ATOM 31968 C CA . ASP A 1 34 ? 6.887 -3.182 -12.387 1.00 0.00 379 ASP A CA 20
ATOM 31969 C C . ASP A 1 34 ? 5.404 -3.533 -12.321 1.00 0.00 379 ASP A C 20
ATOM 31970 O O . ASP A 1 34 ? 4.659 -3.310 -13.275 1.00 0.00 379 ASP A O 20
ATOM 31979 N N . PHE A 1 35 ? 4.983 -4.084 -11.188 1.00 0.00 380 PHE A N 20
ATOM 31980 C CA . PHE A 1 35 ? 3.588 -4.469 -10.996 1.00 0.00 380 PHE A CA 20
ATOM 31981 C C . PHE A 1 35 ? 2.797 -3.339 -10.345 1.00 0.00 380 PHE A C 20
ATOM 31982 O O . PHE A 1 35 ? 1.755 -2.923 -10.850 1.00 0.00 380 PHE A O 20
ATOM 31999 N N . PHE A 1 36 ? 3.301 -2.845 -9.218 1.00 0.00 381 PHE A N 20
ATOM 32000 C CA . PHE A 1 36 ? 2.642 -1.764 -8.494 1.00 0.00 381 PHE A CA 20
ATOM 32001 C C . PHE A 1 36 ? 2.515 -0.522 -9.370 1.00 0.00 381 PHE A C 20
ATOM 32002 O O . PHE A 1 36 ? 1.674 0.343 -9.124 1.00 0.00 381 PHE A O 20
ATOM 32019 N N . LYS A 1 37 ? 3.358 -0.438 -10.394 1.00 0.00 382 LYS A N 20
ATOM 32020 C CA . LYS A 1 37 ? 3.343 0.697 -11.309 1.00 0.00 382 LYS A CA 20
ATOM 32021 C C . LYS A 1 37 ? 2.158 0.608 -12.266 1.00 0.00 382 LYS A C 20
ATOM 32022 O O . LYS A 1 37 ? 1.907 1.529 -13.043 1.00 0.00 382 LYS A O 20
ATOM 32041 N N . GLN A 1 38 ? 1.435 -0.505 -12.204 1.00 0.00 383 GLN A N 20
ATOM 32042 C CA . GLN A 1 38 ? 0.277 -0.712 -13.065 1.00 0.00 383 GLN A CA 20
ATOM 32043 C C . GLN A 1 38 ? -0.760 0.387 -12.857 1.00 0.00 383 GLN A C 20
ATOM 32044 O O . GLN A 1 38 ? -1.153 1.070 -13.804 1.00 0.00 383 GLN A O 20
ATOM 32058 N N . CYS A 1 39 ? -1.200 0.553 -11.614 1.00 0.00 384 CYS A N 20
ATOM 32059 C CA . CYS A 1 39 ? -2.192 1.568 -11.283 1.00 0.00 384 CYS A CA 20
ATOM 32060 C C . CYS A 1 39 ? -1.704 2.956 -11.687 1.00 0.00 384 CYS A C 20
ATOM 32061 O O . CYS A 1 39 ? -2.304 3.613 -12.537 1.00 0.00 384 CYS A O 20
ATOM 32069 N N . GLY A 1 40 ? -0.612 3.398 -11.070 1.00 0.00 385 GLY A N 20
ATOM 32070 C CA . GLY A 1 40 ? -0.064 4.706 -11.377 1.00 0.00 385 GLY A CA 20
ATOM 32071 C C . GLY A 1 40 ? 1.444 4.682 -11.524 1.00 0.00 385 GLY A C 20
ATOM 32072 O O . GLY A 1 40 ? 1.988 3.894 -12.299 1.00 0.00 385 GLY A O 20
ATOM 32076 N N . VAL A 1 41 ? 2.123 5.549 -10.780 1.00 0.00 386 VAL A N 20
ATOM 32077 C CA . VAL A 1 41 ? 3.579 5.626 -10.831 1.00 0.00 386 VAL A CA 20
ATOM 32078 C C . VAL A 1 41 ? 4.186 5.476 -9.441 1.00 0.00 386 VAL A C 20
ATOM 32079 O O . VAL A 1 41 ? 3.731 6.099 -8.482 1.00 0.00 386 VAL A O 20
ATOM 32092 N N . VAL A 1 42 ? 5.219 4.645 -9.339 1.00 0.00 387 VAL A N 20
ATOM 32093 C CA . VAL A 1 42 ? 5.891 4.414 -8.067 1.00 0.00 387 VAL A CA 20
ATOM 32094 C C . VAL A 1 42 ? 6.990 5.444 -7.830 1.00 0.00 387 VAL A C 20
ATOM 32095 O O . VAL A 1 42 ? 7.833 5.680 -8.697 1.00 0.00 387 VAL A O 20
ATOM 32108 N N . LYS A 1 43 ? 6.976 6.056 -6.651 1.00 0.00 388 LYS A N 20
ATOM 32109 C CA . LYS A 1 43 ? 7.971 7.061 -6.298 1.00 0.00 388 LYS A CA 20
ATOM 32110 C C . LYS A 1 43 ? 9.382 6.494 -6.417 1.00 0.00 388 LYS A C 20
ATOM 32111 O O . LYS A 1 43 ? 9.811 5.691 -5.588 1.00 0.00 388 LYS A O 20
ATOM 32130 N N . MET A 1 44 ? 10.101 6.918 -7.452 1.00 0.00 389 MET A N 20
ATOM 32131 C CA . MET A 1 44 ? 11.465 6.454 -7.676 1.00 0.00 389 MET A CA 20
ATOM 32132 C C . MET A 1 44 ? 12.476 7.519 -7.263 1.00 0.00 389 MET A C 20
ATOM 32133 O O . MET A 1 44 ? 12.411 8.660 -7.719 1.00 0.00 389 MET A O 20
ATOM 32147 N N . ASN A 1 45 ? 13.410 7.137 -6.399 1.00 0.00 390 ASN A N 20
ATOM 32148 C CA . ASN A 1 45 ? 14.435 8.061 -5.924 1.00 0.00 390 ASN A CA 20
ATOM 32149 C C . ASN A 1 45 ? 15.123 8.758 -7.093 1.00 0.00 390 ASN A C 20
ATOM 32150 O O . ASN A 1 45 ? 15.255 8.191 -8.179 1.00 0.00 390 ASN A O 20
ATOM 32161 N N . LYS A 1 46 ? 15.561 9.992 -6.865 1.00 0.00 391 LYS A N 20
ATOM 32162 C CA . LYS A 1 46 ? 16.238 10.766 -7.898 1.00 0.00 391 LYS A CA 20
ATOM 32163 C C . LYS A 1 46 ? 17.751 10.626 -7.780 1.00 0.00 391 LYS A C 20
ATOM 32164 O O . LYS A 1 46 ? 18.487 10.915 -8.724 1.00 0.00 391 LYS A O 20
ATOM 32183 N N . ARG A 1 47 ? 18.211 10.179 -6.616 1.00 0.00 392 ARG A N 20
ATOM 32184 C CA . ARG A 1 47 ? 19.637 10.000 -6.375 1.00 0.00 392 ARG A CA 20
ATOM 32185 C C . ARG A 1 47 ? 20.047 8.546 -6.594 1.00 0.00 392 ARG A C 20
ATOM 32186 O O . ARG A 1 47 ? 21.029 8.262 -7.281 1.00 0.00 392 ARG A O 20
ATOM 32207 N N . THR A 1 48 ? 19.287 7.628 -6.004 1.00 0.00 393 THR A N 20
ATOM 32208 C CA . THR A 1 48 ? 19.572 6.204 -6.133 1.00 0.00 393 THR A CA 20
ATOM 32209 C C . THR A 1 48 ? 18.843 5.603 -7.328 1.00 0.00 393 THR A C 20
ATOM 32210 O O . THR A 1 48 ? 19.194 4.524 -7.804 1.00 0.00 393 THR A O 20
ATOM 32221 N N . GLY A 1 49 ? 17.826 6.309 -7.811 1.00 0.00 394 GLY A N 20
ATOM 32222 C CA . GLY A 1 49 ? 17.063 5.830 -8.950 1.00 0.00 394 GLY A CA 20
ATOM 32223 C C . GLY A 1 49 ? 16.363 4.515 -8.666 1.00 0.00 394 GLY A C 20
ATOM 32224 O O . GLY A 1 49 ? 16.112 3.729 -9.579 1.00 0.00 394 GLY A O 20
ATOM 32228 N N . GLN A 1 50 ? 16.049 4.276 -7.397 1.00 0.00 395 GLN A N 20
ATOM 32229 C CA . GLN A 1 50 ? 15.377 3.046 -6.996 1.00 0.00 395 GLN A CA 20
ATOM 32230 C C . GLN A 1 50 ? 13.980 3.339 -6.458 1.00 0.00 395 GLN A C 20
ATOM 32231 O O . GLN A 1 50 ? 13.700 4.423 -5.946 1.00 0.00 395 GLN A O 20
ATOM 32245 N N . PRO A 1 51 ? 13.080 2.352 -6.578 1.00 0.00 396 PRO A N 20
ATOM 32246 C CA . PRO A 1 51 ? 11.696 2.481 -6.109 1.00 0.00 396 PRO A CA 20
ATOM 32247 C C . PRO A 1 51 ? 11.600 2.518 -4.588 1.00 0.00 396 PRO A C 20
ATOM 32248 O O . PRO A 1 51 ? 12.389 1.878 -3.892 1.00 0.00 396 PRO A O 20
ATOM 32259 N N . MET A 1 52 ? 10.631 3.269 -4.078 1.00 0.00 397 MET A N 20
ATOM 32260 C CA . MET A 1 52 ? 10.432 3.388 -2.638 1.00 0.00 397 MET A CA 20
ATOM 32261 C C . MET A 1 52 ? 9.653 2.193 -2.097 1.00 0.00 397 MET A C 20
ATOM 32262 O O . MET A 1 52 ? 8.769 2.348 -1.254 1.00 0.00 397 MET A O 20
ATOM 32276 N N . ILE A 1 53 ? 9.984 1.004 -2.589 1.00 0.00 398 ILE A N 20
ATOM 32277 C CA . ILE A 1 53 ? 9.315 -0.216 -2.154 1.00 0.00 398 ILE A CA 20
ATOM 32278 C C . ILE A 1 53 ? 10.138 -0.948 -1.100 1.00 0.00 398 ILE A C 20
ATOM 32279 O O . ILE A 1 53 ? 11.355 -1.082 -1.229 1.00 0.00 398 ILE A O 20
ATOM 32295 N N . HIS A 1 54 ? 9.466 -1.422 -0.057 1.00 0.00 399 HIS A N 20
ATOM 32296 C CA . HIS A 1 54 ? 10.135 -2.144 1.021 1.00 0.00 399 HIS A CA 20
ATOM 32297 C C . HIS A 1 54 ? 9.654 -3.591 1.085 1.00 0.00 399 HIS A C 20
ATOM 32298 O O . HIS A 1 54 ? 8.473 -3.873 0.873 1.00 0.00 399 HIS A O 20
ATOM 32312 N N . ILE A 1 55 ? 10.574 -4.503 1.378 1.00 0.00 400 ILE A N 20
ATOM 32313 C CA . ILE A 1 55 ? 10.244 -5.920 1.470 1.00 0.00 400 ILE A CA 20
ATOM 32314 C C . ILE A 1 55 ? 10.874 -6.551 2.708 1.00 0.00 400 ILE A C 20
ATOM 32315 O O . ILE A 1 55 ? 12.025 -6.987 2.678 1.00 0.00 400 ILE A O 20
ATOM 32331 N N . TYR A 1 56 ? 10.110 -6.600 3.794 1.00 0.00 401 TYR A N 20
ATOM 32332 C CA . TYR A 1 56 ? 10.594 -7.178 5.042 1.00 0.00 401 TYR A CA 20
ATOM 32333 C C . TYR A 1 56 ? 10.984 -8.640 4.849 1.00 0.00 401 TYR A C 20
ATOM 32334 O O . TYR A 1 56 ? 10.185 -9.452 4.382 1.00 0.00 401 TYR A O 20
ATOM 32352 N N . LEU A 1 57 ? 12.219 -8.968 5.214 1.00 0.00 402 LEU A N 20
ATOM 32353 C CA . LEU A 1 57 ? 12.718 -10.333 5.084 1.00 0.00 402 LEU A CA 20
ATOM 32354 C C . LEU A 1 57 ? 12.875 -10.989 6.451 1.00 0.00 402 LEU A C 20
ATOM 32355 O O . LEU A 1 57 ? 13.370 -10.371 7.394 1.00 0.00 402 LEU A O 20
ATOM 32371 N N . ASP A 1 58 ? 12.451 -12.244 6.552 1.00 0.00 403 ASP A N 20
ATOM 32372 C CA . ASP A 1 58 ? 12.547 -12.987 7.804 1.00 0.00 403 ASP A CA 20
ATOM 32373 C C . ASP A 1 58 ? 13.984 -13.000 8.318 1.00 0.00 403 ASP A C 20
ATOM 32374 O O . ASP A 1 58 ? 14.920 -13.278 7.569 1.00 0.00 403 ASP A O 20
ATOM 32383 N N . LYS A 1 59 ? 14.152 -12.699 9.601 1.00 0.00 404 LYS A N 20
ATOM 32384 C CA . LYS A 1 59 ? 15.473 -12.677 10.217 1.00 0.00 404 LYS A CA 20
ATOM 32385 C C . LYS A 1 59 ? 15.936 -14.089 10.560 1.00 0.00 404 LYS A C 20
ATOM 32386 O O . LYS A 1 59 ? 17.070 -14.291 10.994 1.00 0.00 404 LYS A O 20
ATOM 32405 N N . GLU A 1 60 ? 15.052 -15.063 10.362 1.00 0.00 405 GLU A N 20
ATOM 32406 C CA . GLU A 1 60 ? 15.372 -16.455 10.651 1.00 0.00 405 GLU A CA 20
ATOM 32407 C C . GLU A 1 60 ? 15.803 -17.189 9.384 1.00 0.00 405 GLU A C 20
ATOM 32408 O O . GLU A 1 60 ? 16.513 -18.193 9.444 1.00 0.00 405 GLU A O 20
ATOM 32420 N N . THR A 1 61 ? 15.367 -16.680 8.235 1.00 0.00 406 THR A N 20
ATOM 32421 C CA . THR A 1 61 ? 15.704 -17.286 6.954 1.00 0.00 406 THR A CA 20
ATOM 32422 C C . THR A 1 61 ? 16.282 -16.253 5.992 1.00 0.00 406 THR A C 20
ATOM 32423 O O . THR A 1 61 ? 17.180 -16.555 5.208 1.00 0.00 406 THR A O 20
ATOM 32434 N N . GLY A 1 62 ? 15.760 -15.032 6.059 1.00 0.00 407 GLY A N 20
ATOM 32435 C CA . GLY A 1 62 ? 16.236 -13.973 5.188 1.00 0.00 407 GLY A CA 20
ATOM 32436 C C . GLY A 1 62 ? 15.360 -13.788 3.965 1.00 0.00 407 GLY A C 20
ATOM 32437 O O . GLY A 1 62 ? 15.578 -12.877 3.167 1.00 0.00 407 GLY A O 20
ATOM 32441 N N . LYS A 1 63 ? 14.364 -14.656 3.816 1.00 0.00 408 LYS A N 20
ATOM 32442 C CA . LYS A 1 63 ? 13.451 -14.586 2.683 1.00 0.00 408 LYS A CA 20
ATOM 32443 C C . LYS A 1 63 ? 12.306 -13.619 2.966 1.00 0.00 408 LYS A C 20
ATOM 32444 O O . LYS A 1 63 ? 11.961 -13.348 4.116 1.00 0.00 408 LYS A O 20
ATOM 32463 N N . PRO A 1 64 ? 11.700 -13.086 1.894 1.00 0.00 409 PRO A N 20
ATOM 32464 C CA . PRO A 1 64 ? 10.584 -12.143 2.002 1.00 0.00 409 PRO A CA 20
ATOM 32465 C C . PRO A 1 64 ? 9.311 -12.809 2.512 1.00 0.00 409 PRO A C 20
ATOM 32466 O O . PRO A 1 64 ? 8.512 -13.325 1.730 1.00 0.00 409 PRO A O 20
ATOM 32477 N N . LYS A 1 65 ? 9.125 -12.792 3.828 1.00 0.00 410 LYS A N 20
ATOM 32478 C CA . LYS A 1 65 ? 7.948 -13.393 4.443 1.00 0.00 410 LYS A CA 20
ATOM 32479 C C . LYS A 1 65 ? 6.740 -13.293 3.517 1.00 0.00 410 LYS A C 20
ATOM 32480 O O . LYS A 1 65 ? 6.072 -14.290 3.244 1.00 0.00 410 LYS A O 20
ATOM 32499 N N . GLY A 1 66 ? 6.466 -12.084 3.036 1.00 0.00 411 GLY A N 20
ATOM 32500 C CA . GLY A 1 66 ? 5.339 -11.878 2.145 1.00 0.00 411 GLY A CA 20
ATOM 32501 C C . GLY A 1 66 ? 4.767 -10.478 2.247 1.00 0.00 411 GLY A C 20
ATOM 32502 O O . GLY A 1 66 ? 3.958 -10.069 1.415 1.00 0.00 411 GLY A O 20
ATOM 32506 N N . ASP A 1 67 ? 5.187 -9.743 3.271 1.00 0.00 412 ASP A N 20
ATOM 32507 C CA . ASP A 1 67 ? 4.710 -8.381 3.480 1.00 0.00 412 ASP A CA 20
ATOM 32508 C C . ASP A 1 67 ? 5.655 -7.370 2.837 1.00 0.00 412 ASP A C 20
ATOM 32509 O O . ASP A 1 67 ? 6.848 -7.630 2.685 1.00 0.00 412 ASP A O 20
ATOM 32518 N N . ALA A 1 68 ? 5.111 -6.218 2.459 1.00 0.00 413 ALA A N 20
ATOM 32519 C CA . ALA A 1 68 ? 5.905 -5.168 1.834 1.00 0.00 413 ALA A CA 20
ATOM 32520 C C . ALA A 1 68 ? 5.150 -3.843 1.818 1.00 0.00 413 ALA A C 20
ATOM 32521 O O . ALA A 1 68 ? 3.975 -3.782 2.185 1.00 0.00 413 ALA A O 20
ATOM 32528 N N . THR A 1 69 ? 5.831 -2.783 1.394 1.00 0.00 414 THR A N 20
ATOM 32529 C CA . THR A 1 69 ? 5.225 -1.460 1.333 1.00 0.00 414 THR A CA 20
ATOM 32530 C C . THR A 1 69 ? 5.632 -0.726 0.060 1.00 0.00 414 THR A C 20
ATOM 32531 O O . THR A 1 69 ? 6.780 -0.809 -0.376 1.00 0.00 414 THR A O 20
ATOM 32542 N N . VAL A 1 70 ? 4.684 -0.008 -0.533 1.00 0.00 415 VAL A N 20
ATOM 32543 C CA . VAL A 1 70 ? 4.944 0.742 -1.756 1.00 0.00 415 VAL A CA 20
ATOM 32544 C C . VAL A 1 70 ? 4.580 2.213 -1.587 1.00 0.00 415 VAL A C 20
ATOM 32545 O O . VAL A 1 70 ? 3.418 2.553 -1.364 1.00 0.00 415 VAL A O 20
ATOM 32558 N N . SER A 1 71 ? 5.581 3.080 -1.695 1.00 0.00 416 SER A N 20
ATOM 32559 C CA . SER A 1 71 ? 5.367 4.516 -1.551 1.00 0.00 416 SER A CA 20
ATOM 32560 C C . SER A 1 71 ? 5.115 5.167 -2.908 1.00 0.00 416 SER A C 20
ATOM 32561 O O . SER A 1 71 ? 6.009 5.234 -3.751 1.00 0.00 416 SER A O 20
ATOM 32569 N N . TYR A 1 72 ? 3.891 5.644 -3.110 1.00 0.00 417 TYR A N 20
ATOM 32570 C CA . TYR A 1 72 ? 3.519 6.286 -4.364 1.00 0.00 417 TYR A CA 20
ATOM 32571 C C . TYR A 1 72 ? 3.857 7.774 -4.335 1.00 0.00 417 TYR A C 20
ATOM 32572 O O . TYR A 1 72 ? 4.051 8.356 -3.269 1.00 0.00 417 TYR A O 20
ATOM 32590 N N . GLU A 1 73 ? 3.927 8.381 -5.515 1.00 0.00 418 GLU A N 20
ATOM 32591 C CA . GLU A 1 73 ? 4.241 9.801 -5.625 1.00 0.00 418 GLU A CA 20
ATOM 32592 C C . GLU A 1 73 ? 3.282 10.638 -4.786 1.00 0.00 418 GLU A C 20
ATOM 32593 O O . GLU A 1 73 ? 3.681 11.261 -3.802 1.00 0.00 418 GLU A O 20
ATOM 32605 N N . ASP A 1 74 ? 2.013 10.647 -5.181 1.00 0.00 419 ASP A N 20
ATOM 32606 C CA . ASP A 1 74 ? 0.994 11.407 -4.464 1.00 0.00 419 ASP A CA 20
ATOM 32607 C C . ASP A 1 74 ? -0.044 10.475 -3.846 1.00 0.00 419 ASP A C 20
ATOM 32608 O O . ASP A 1 74 ? -0.239 9.342 -4.288 1.00 0.00 419 ASP A O 20
ATOM 32617 N N . PRO A 1 75 ? -0.726 10.961 -2.798 1.00 0.00 420 PRO A N 20
ATOM 32618 C CA . PRO A 1 75 ? -1.756 10.188 -2.097 1.00 0.00 420 PRO A CA 20
ATOM 32619 C C . PRO A 1 75 ? -2.871 9.728 -3.029 1.00 0.00 420 PRO A C 20
ATOM 32620 O O . PRO A 1 75 ? -3.332 8.588 -2.968 1.00 0.00 420 PRO A O 20
ATOM 32631 N N . PRO A 1 76 ? -3.315 10.632 -3.914 1.00 0.00 421 PRO A N 20
ATOM 32632 C CA . PRO A 1 76 ? -4.381 10.341 -4.878 1.00 0.00 421 PRO A CA 20
ATOM 32633 C C . PRO A 1 76 ? -4.126 9.052 -5.652 1.00 0.00 421 PRO A C 20
ATOM 32634 O O . PRO A 1 76 ? -5.061 8.396 -6.111 1.00 0.00 421 PRO A O 20
ATOM 32645 N N . THR A 1 77 ? -2.854 8.693 -5.793 1.00 0.00 422 THR A N 20
ATOM 32646 C CA . THR A 1 77 ? -2.477 7.483 -6.512 1.00 0.00 422 THR A CA 20
ATOM 32647 C C . THR A 1 77 ? -2.432 6.279 -5.577 1.00 0.00 422 THR A C 20
ATOM 32648 O O . THR A 1 77 ? -2.873 5.187 -5.935 1.00 0.00 422 THR A O 20
ATOM 32659 N N . ALA A 1 78 ? -1.899 6.486 -4.377 1.00 0.00 423 ALA A N 20
ATOM 32660 C CA . ALA A 1 78 ? -1.800 5.419 -3.390 1.00 0.00 423 ALA A CA 20
ATOM 32661 C C . ALA A 1 78 ? -3.179 4.874 -3.031 1.00 0.00 423 ALA A C 20
ATOM 32662 O O . ALA A 1 78 ? -3.391 3.662 -2.997 1.00 0.00 423 ALA A O 20
ATOM 32669 N N . LYS A 1 79 ? -4.115 5.778 -2.762 1.00 0.00 424 LYS A N 20
ATOM 32670 C CA . LYS A 1 79 ? -5.475 5.390 -2.404 1.00 0.00 424 LYS A CA 20
ATOM 32671 C C . LYS A 1 79 ? -6.129 4.601 -3.534 1.00 0.00 424 LYS A C 20
ATOM 32672 O O . LYS A 1 79 ? -6.865 3.645 -3.290 1.00 0.00 424 LYS A O 20
ATOM 32691 N N . ALA A 1 80 ? -5.854 5.005 -4.770 1.00 0.00 425 ALA A N 20
ATOM 32692 C CA . ALA A 1 80 ? -6.414 4.334 -5.936 1.00 0.00 425 ALA A CA 20
ATOM 32693 C C . ALA A 1 80 ? -5.729 2.992 -6.177 1.00 0.00 425 ALA A C 20
ATOM 32694 O O . ALA A 1 80 ? -6.360 2.034 -6.621 1.00 0.00 425 ALA A O 20
ATOM 32701 N N . ALA A 1 81 ? -4.435 2.933 -5.883 1.00 0.00 426 ALA A N 20
ATOM 32702 C CA . ALA A 1 81 ? -3.664 1.708 -6.067 1.00 0.00 426 ALA A CA 20
ATOM 32703 C C . ALA A 1 81 ? -4.091 0.637 -5.069 1.00 0.00 426 ALA A C 20
ATOM 32704 O O . ALA A 1 81 ? -4.054 -0.556 -5.371 1.00 0.00 426 ALA A O 20
ATOM 32711 N N . VAL A 1 82 ? -4.493 1.070 -3.878 1.00 0.00 427 VAL A N 20
ATOM 32712 C CA . VAL A 1 82 ? -4.925 0.147 -2.835 1.00 0.00 427 VAL A CA 20
ATOM 32713 C C . VAL A 1 82 ? -6.058 -0.745 -3.328 1.00 0.00 427 VAL A C 20
ATOM 32714 O O . VAL A 1 82 ? -5.930 -1.969 -3.352 1.00 0.00 427 VAL A O 20
ATOM 32727 N N . GLU A 1 83 ? -7.166 -0.125 -3.720 1.00 0.00 428 GLU A N 20
ATOM 32728 C CA . GLU A 1 83 ? -8.323 -0.865 -4.212 1.00 0.00 428 GLU A CA 20
ATOM 32729 C C . GLU A 1 83 ? -8.012 -1.534 -5.547 1.00 0.00 428 GLU A C 20
ATOM 32730 O O . GLU A 1 83 ? -8.755 -2.402 -6.007 1.00 0.00 428 GLU A O 20
ATOM 32742 N N . TRP A 1 84 ? -6.912 -1.123 -6.166 1.00 0.00 429 TRP A N 20
ATOM 32743 C CA . TRP A 1 84 ? -6.503 -1.681 -7.450 1.00 0.00 429 TRP A CA 20
ATOM 32744 C C . TRP A 1 84 ? -5.833 -3.038 -7.265 1.00 0.00 429 TRP A C 20
ATOM 32745 O O . TRP A 1 84 ? -6.247 -4.032 -7.863 1.00 0.00 429 TRP A O 20
ATOM 32766 N N . PHE A 1 85 ? -4.796 -3.074 -6.435 1.00 0.00 430 PHE A N 20
ATOM 32767 C CA . PHE A 1 85 ? -4.069 -4.309 -6.173 1.00 0.00 430 PHE A CA 20
ATOM 32768 C C . PHE A 1 85 ? -4.714 -5.089 -5.031 1.00 0.00 430 PHE A C 20
ATOM 32769 O O . PHE A 1 85 ? -4.428 -6.269 -4.830 1.00 0.00 430 PHE A O 20
ATOM 32786 N N . ASP A 1 86 ? -5.587 -4.419 -4.285 1.00 0.00 431 ASP A N 20
ATOM 32787 C CA . ASP A 1 86 ? -6.275 -5.048 -3.163 1.00 0.00 431 ASP A CA 20
ATOM 32788 C C . ASP A 1 86 ? -7.016 -6.302 -3.614 1.00 0.00 431 ASP A C 20
ATOM 32789 O O . ASP A 1 86 ? -8.162 -6.234 -4.056 1.00 0.00 431 ASP A O 20
ATOM 32798 N N . GLY A 1 87 ? -6.352 -7.449 -3.501 1.00 0.00 432 GLY A N 20
ATOM 32799 C CA . GLY A 1 87 ? -6.963 -8.703 -3.903 1.00 0.00 432 GLY A CA 20
ATOM 32800 C C . GLY A 1 87 ? -6.401 -9.230 -5.208 1.00 0.00 432 GLY A C 20
ATOM 32801 O O . GLY A 1 87 ? -7.040 -10.030 -5.889 1.00 0.00 432 GLY A O 20
ATOM 32805 N N . LYS A 1 88 ? -5.201 -8.779 -5.558 1.00 0.00 433 LYS A N 20
ATOM 32806 C CA . LYS A 1 88 ? -4.552 -9.209 -6.791 1.00 0.00 433 LYS A CA 20
ATOM 32807 C C . LYS A 1 88 ? -3.961 -10.607 -6.635 1.00 0.00 433 LYS A C 20
ATOM 32808 O O . LYS A 1 88 ? -4.010 -11.195 -5.554 1.00 0.00 433 LYS A O 20
ATOM 32827 N N . ASP A 1 89 ? -3.400 -11.132 -7.719 1.00 0.00 434 ASP A N 20
ATOM 32828 C CA . ASP A 1 89 ? -2.797 -12.460 -7.702 1.00 0.00 434 ASP A CA 20
ATOM 32829 C C . ASP A 1 89 ? -1.333 -12.396 -8.128 1.00 0.00 434 ASP A C 20
ATOM 32830 O O . ASP A 1 89 ? -1.010 -11.890 -9.204 1.00 0.00 434 ASP A O 20
ATOM 32839 N N . PHE A 1 90 ? -0.452 -12.913 -7.278 1.00 0.00 435 PHE A N 20
ATOM 32840 C CA . PHE A 1 90 ? 0.978 -12.914 -7.566 1.00 0.00 435 PHE A CA 20
ATOM 32841 C C . PHE A 1 90 ? 1.563 -14.314 -7.406 1.00 0.00 435 PHE A C 20
ATOM 32842 O O . PHE A 1 90 ? 1.835 -14.761 -6.293 1.00 0.00 435 PHE A O 20
ATOM 32859 N N . GLN A 1 91 ? 1.755 -15.000 -8.529 1.00 0.00 436 GLN A N 20
ATOM 32860 C CA . GLN A 1 91 ? 2.307 -16.349 -8.515 1.00 0.00 436 GLN A CA 20
ATOM 32861 C C . GLN A 1 91 ? 1.387 -17.306 -7.762 1.00 0.00 436 GLN A C 20
ATOM 32862 O O . GLN A 1 91 ? 1.848 -18.231 -7.096 1.00 0.00 436 GLN A O 20
ATOM 32876 N N . GLY A 1 92 ? 0.083 -17.075 -7.873 1.00 0.00 437 GLY A N 20
ATOM 32877 C CA . GLY A 1 92 ? -0.882 -17.924 -7.198 1.00 0.00 437 GLY A CA 20
ATOM 32878 C C . GLY A 1 92 ? -1.077 -17.538 -5.746 1.00 0.00 437 GLY A C 20
ATOM 32879 O O . GLY A 1 92 ? -1.555 -18.338 -4.942 1.00 0.00 437 GLY A O 20
ATOM 32883 N N . SER A 1 93 ? -0.706 -16.307 -5.407 1.00 0.00 438 SER A N 20
ATOM 32884 C CA . SER A 1 93 ? -0.839 -15.817 -4.040 1.00 0.00 438 SER A CA 20
ATOM 32885 C C . SER A 1 93 ? -1.619 -14.506 -4.006 1.00 0.00 438 SER A C 20
ATOM 32886 O O . SER A 1 93 ? -1.318 -13.572 -4.749 1.00 0.00 438 SER A O 20
ATOM 32894 N N . LYS A 1 94 ? -2.623 -14.445 -3.137 1.00 0.00 439 LYS A N 20
ATOM 32895 C CA . LYS A 1 94 ? -3.447 -13.249 -3.003 1.00 0.00 439 LYS A CA 20
ATOM 32896 C C . LYS A 1 94 ? -2.704 -12.161 -2.236 1.00 0.00 439 LYS A C 20
ATOM 32897 O O . LYS A 1 94 ? -2.140 -12.411 -1.170 1.00 0.00 439 LYS A O 20
ATOM 32916 N N . LEU A 1 95 ? -2.709 -10.950 -2.784 1.00 0.00 440 LEU A N 20
ATOM 32917 C CA . LEU A 1 95 ? -2.036 -9.821 -2.150 1.00 0.00 440 LEU A CA 20
ATOM 32918 C C . LEU A 1 95 ? -3.048 -8.871 -1.518 1.00 0.00 440 LEU A C 20
ATOM 32919 O O . LEU A 1 95 ? -4.052 -8.516 -2.134 1.00 0.00 440 LEU A O 20
ATOM 32935 N N . LYS A 1 96 ? -2.775 -8.459 -0.284 1.00 0.00 441 LYS A N 20
ATOM 32936 C CA . LYS A 1 96 ? -3.658 -7.547 0.432 1.00 0.00 441 LYS A CA 20
ATOM 32937 C C . LYS A 1 96 ? -3.037 -6.157 0.533 1.00 0.00 441 LYS A C 20
ATOM 32938 O O . LYS A 1 96 ? -2.019 -5.967 1.200 1.00 0.00 441 LYS A O 20
ATOM 32957 N N . VAL A 1 97 ? -3.658 -5.186 -0.131 1.00 0.00 442 VAL A N 20
ATOM 32958 C CA . VAL A 1 97 ? -3.168 -3.813 -0.113 1.00 0.00 442 VAL A CA 20
ATOM 32959 C C . VAL A 1 97 ? -4.074 -2.918 0.725 1.00 0.00 442 VAL A C 20
ATOM 32960 O O . VAL A 1 97 ? -5.294 -2.927 0.564 1.00 0.00 442 VAL A O 20
ATOM 32973 N N . SER A 1 98 ? -3.467 -2.144 1.619 1.00 0.00 443 SER A N 20
ATOM 32974 C CA . SER A 1 98 ? -4.220 -1.244 2.486 1.00 0.00 443 SER A CA 20
ATOM 32975 C C . SER A 1 98 ? -3.335 -0.104 2.982 1.00 0.00 443 SER A C 20
ATOM 32976 O O . SER A 1 98 ? -2.226 -0.329 3.468 1.00 0.00 443 SER A O 20
ATOM 32984 N N . LEU A 1 99 ? -3.834 1.121 2.857 1.00 0.00 444 LEU A N 20
ATOM 32985 C CA . LEU A 1 99 ? -3.091 2.299 3.293 1.00 0.00 444 LEU A CA 20
ATOM 32986 C C . LEU A 1 99 ? -2.351 2.023 4.598 1.00 0.00 444 LEU A C 20
ATOM 32987 O O . LEU A 1 99 ? -2.917 1.466 5.538 1.00 0.00 444 LEU A O 20
ATOM 33003 N N . ALA A 1 100 ? -1.085 2.420 4.649 1.00 0.00 445 ALA A N 20
ATOM 33004 C CA . ALA A 1 100 ? -0.269 2.220 5.840 1.00 0.00 445 ALA A CA 20
ATOM 33005 C C . ALA A 1 100 ? -0.677 3.180 6.952 1.00 0.00 445 ALA A C 20
ATOM 33006 O O . ALA A 1 100 ? -1.035 4.329 6.693 1.00 0.00 445 ALA A O 20
ATOM 33013 N N . ARG A 1 101 ? -0.619 2.701 8.191 1.00 0.00 446 ARG A N 20
ATOM 33014 C CA . ARG A 1 101 ? -0.984 3.518 9.342 1.00 0.00 446 ARG A CA 20
ATOM 33015 C C . ARG A 1 101 ? -2.437 3.974 9.246 1.00 0.00 446 ARG A C 20
ATOM 33016 O O . ARG A 1 101 ? -2.780 5.082 9.660 1.00 0.00 446 ARG A O 20
ATOM 33037 N N . LYS A 1 102 ? -3.287 3.114 8.697 1.00 0.00 447 LYS A N 20
ATOM 33038 C CA . LYS A 1 102 ? -4.703 3.428 8.545 1.00 0.00 447 LYS A CA 20
ATOM 33039 C C . LYS A 1 102 ? -5.564 2.194 8.797 1.00 0.00 447 LYS A C 20
ATOM 33040 O O . LYS A 1 102 ? -5.385 1.158 8.157 1.00 0.00 447 LYS A O 20
ATOM 33059 N N . LYS A 1 103 ? -6.500 2.312 9.734 1.00 0.00 448 LYS A N 20
ATOM 33060 C CA . LYS A 1 103 ? -7.390 1.208 10.069 1.00 0.00 448 LYS A CA 20
ATOM 33061 C C . LYS A 1 103 ? -8.579 1.697 10.889 1.00 0.00 448 LYS A C 20
ATOM 33062 O O . LYS A 1 103 ? -8.438 2.485 11.824 1.00 0.00 448 LYS A O 20
ATOM 33081 N N . PRO A 1 104 ? -9.782 1.222 10.532 1.00 0.00 449 PRO A N 20
ATOM 33082 C CA . PRO A 1 104 ? -11.019 1.596 11.224 1.00 0.00 449 PRO A CA 20
ATOM 33083 C C . PRO A 1 104 ? -11.096 1.014 12.630 1.00 0.00 449 PRO A C 20
ATOM 33084 O O . PRO A 1 104 ? -11.020 -0.199 12.830 1.00 0.00 449 PRO A O 20
ATOM 33095 N N . PRO A 1 105 ? -11.253 1.894 13.629 1.00 0.00 450 PRO A N 20
ATOM 33096 C CA . PRO A 1 105 ? -11.345 1.489 15.035 1.00 0.00 450 PRO A CA 20
ATOM 33097 C C . PRO A 1 105 ? -12.649 0.759 15.344 1.00 0.00 450 PRO A C 20
ATOM 33098 O O . PRO A 1 105 ? -12.764 0.080 16.363 1.00 0.00 450 PRO A O 20
ATOM 33109 N N . MET A 1 106 ? -13.627 0.905 14.456 1.00 0.00 451 MET A N 20
ATOM 33110 C CA . MET A 1 106 ? -14.922 0.257 14.633 1.00 0.00 451 MET A CA 20
ATOM 33111 C C . MET A 1 106 ? -15.318 -0.517 13.380 1.00 0.00 451 MET A C 20
ATOM 33112 O O . MET A 1 106 ? -14.956 -0.141 12.267 1.00 0.00 451 MET A O 20
ATOM 33126 N N . ASN A 1 107 ? -16.066 -1.599 13.571 1.00 0.00 452 ASN A N 20
ATOM 33127 C CA . ASN A 1 107 ? -16.512 -2.427 12.456 1.00 0.00 452 ASN A CA 20
ATOM 33128 C C . ASN A 1 107 ? -17.507 -3.484 12.926 1.00 0.00 452 ASN A C 20
ATOM 33129 O O . ASN A 1 107 ? -17.532 -3.848 14.101 1.00 0.00 452 ASN A O 20
ATOM 33140 N N . SER A 1 108 ? -18.324 -3.973 11.999 1.00 0.00 453 SER A N 20
ATOM 33141 C CA . SER A 1 108 ? -19.323 -4.986 12.319 1.00 0.00 453 SER A CA 20
ATOM 33142 C C . SER A 1 108 ? -18.699 -6.136 13.103 1.00 0.00 453 SER A C 20
ATOM 33143 O O . SER A 1 108 ? -19.245 -6.585 14.109 1.00 0.00 453 SER A O 20
ATOM 33151 N N . GLY A 1 109 ? -17.549 -6.610 12.632 1.00 0.00 454 GLY A N 20
ATOM 33152 C CA . GLY A 1 109 ? -16.868 -7.703 13.301 1.00 0.00 454 GLY A CA 20
ATOM 33153 C C . GLY A 1 109 ? -15.545 -8.049 12.646 1.00 0.00 454 GLY A C 20
ATOM 33154 O O . GLY A 1 109 ? -14.932 -7.228 11.963 1.00 0.00 454 GLY A O 20
ATOM 33158 N N . PRO A 1 110 ? -15.085 -9.292 12.853 1.00 0.00 455 PRO A N 20
ATOM 33159 C CA . PRO A 1 110 ? -13.821 -9.773 12.287 1.00 0.00 455 PRO A CA 20
ATOM 33160 C C . PRO A 1 110 ? -13.892 -9.946 10.774 1.00 0.00 455 PRO A C 20
ATOM 33161 O O . PRO A 1 110 ? -14.523 -10.878 10.276 1.00 0.00 455 PRO A O 20
ATOM 33172 N N . SER A 1 111 ? -13.242 -9.043 10.048 1.00 0.00 456 SER A N 20
ATOM 33173 C CA . SER A 1 111 ? -13.235 -9.094 8.591 1.00 0.00 456 SER A CA 20
ATOM 33174 C C . SER A 1 111 ? -13.206 -10.538 8.099 1.00 0.00 456 SER A C 20
ATOM 33175 O O . SER A 1 111 ? -14.145 -11.003 7.451 1.00 0.00 456 SER A O 20
ATOM 33183 N N . SER A 1 112 ? -12.123 -11.241 8.410 1.00 0.00 457 SER A N 20
ATOM 33184 C CA . SER A 1 112 ? -11.968 -12.631 7.997 1.00 0.00 457 SER A CA 20
ATOM 33185 C C . SER A 1 112 ? -12.607 -13.574 9.012 1.00 0.00 457 SER A C 20
ATOM 33186 O O . SER A 1 112 ? -12.708 -13.253 10.195 1.00 0.00 457 SER A O 20
ATOM 33194 N N . GLY A 1 113 ? -13.034 -14.741 8.541 1.00 0.00 458 GLY A N 20
ATOM 33195 C CA . GLY A 1 113 ? -13.658 -15.713 9.419 1.00 0.00 458 GLY A CA 20
ATOM 33196 C C . GLY A 1 113 ? -14.347 -16.826 8.656 1.00 0.00 458 GLY A C 20
ATOM 33197 O O . GLY A 1 113 ? -13.710 -17.801 8.256 1.00 0.00 458 GLY A O 20
#

Radius of gyration: 17.23 Å; Cα contacts (8 Å, |Δi|>4): 188; chains: 1; bounding box: 47×48×36 Å

Nearest PDB structures (foldseek):
  2cpe-assembly1_A  TM=7.904E-01  e=1.954E-21  Homo sapiens
  6gbm-assembly1_B  TM=8.946E-01  e=7.928E-13  Homo sapiens
  6snj-assembly1_A  TM=8.155E-01  e=9.032E-13  Homo sapiens
  2lcw-assembly1_A  TM=8.256E-01  e=1.029E-12  Homo sapiens
  2la6-assembly1_A  TM=8.903E-01  e=1.008E-11  Homo sapiens

Organism: Homo sapiens (NCBI:txid9606)